Protein 5E9T (pdb70)

Sequence (1870 aa):
STVYNINLGIGWASSGVEYAQAYRAQILRRIQQPAKFIFDILADNIQHLTENIGFLDEEIIWLYNYFTDIKIAPTTVTLDQVLAQVAGQPERSEKEGKIVRYFYPQDDQFITCYLRQEDQDFVEHVEYVSRGRLIRKDYFSYVRYASEYFAPHNDAATLYQRRFYHEDGSVAYDLIEDGQEKLYRFPDRIFYSKAELVRYFLQCLQLQADDVVILDRETGIGQVVFEESQKAKLGVVVHAEHFSENASSDDYILWNNFYDYQFTNADKVDFFIVATEAQKRILEQQFQHYSDKQPQIATIPVGSLDQLTYPKEPRKPYSITASRLATEKHIDWLVAATVQAHAQLPELTLDIYGKGSEEDKLRRRIEEAGAQDYIRLKGHADLSQIYAGYELYLTASTSEGFGLTLEAVGSGLPLIGFDVRYGNQTFIDDGKNGYLLPVSSNHVEDQIIAAFVEKIIALFSQGRQQESQHSYQVAENYLTSRVEAAWTQLLKEVRDDIQLFDYYNQETQDLHDSLLAAGYACPTIVIEANGFLPDDISPYTYFLGDEEGVDHPLFFNQVPVPPFWEITGDHQVARVSDGEERARIHYASQARGRLVKQVDWLDKKGQLRLSERYNKQGRCFAKTAYKSGQEAFNTTYYSTDGQERIVENHVTGDIILTLDQEPLRIFKSRVDFIRFFLERLDLDLDHILFNSLAYSFLVSHSLTGRAGQDILFWQEPLYDELPGNQLILDNSQLRTQTIVIPDLATYEKASLAAADQQQKFLHLGYHYDFKRDNYLRKDALILTHSDQIEGLDTLVQSLPQLVFRIAALTESPKLLSLSYKNVVLYQNASLKQIEQLYLESDIYLDINHGGQVLQAVRKAFENNLLILGFEQTLHDRHYIAQQHIFDSSQPAQLASILEEALCGVEQRSALQAQGRHANDVPVSLYQETLQSLLGGSTVYNINLGIGWASSGVEYAQAYRAQILRRIQQPAKFIFDILADNIQHLTENIGFLDEEIIWLYNYFTDIKIAPTTVTLDQVLAQVAGQPERSEKEGKIVRYFYPQDDQFITCYLRQEDQDFVEHVEYVSRGRLIRKDYFSYVRYASEYFAPHNDAATLYQRRFYHEDGSVAYDLIEDGQEKLYRFPDRIFYSKAELVRYFLQCLQLQADDVVILDRETGIGQVVFEESQKAKLGVVVHAEHFSENASSDDYILWNNFYDYQFTNADKVDFFIVATEAQKRILEQQFQHYSDKQPQIATIPVGSLDQLTYPKEPRKPYSITASRLATEKHIDWLVAATVQAHAQLPELTLDIYGKGSEEDKLRRRIEEAGAQDYIRLKGHADLSQIYAGYELYLTASTSEGFGLTLEAVGSGLPLIGFDVRYGNQTFIDDGKNGYLLPVSSNHVEDQIIAAFVEKIIALFSQGRQQESQHSYQVAENYLTSRVEAAWTQLLKEVRDDIQLFDYYNQETQDLHDSLLAAGYACPTIVIEANGFLPDDISPYTYFLGDEEGVDHPLFFNQVPVPPFWEITGDHQVARVSDGEERARIHYASQARGRLVKQVDWLDKKGQLRLSERYNKQGRCFAKTAYKSGQEAFNTTYYSTDGQERIVENHVTGDIILTLDQEPLRIFKSRVDFIRFFLERLDLDLDHILFNSLAYSFLVSHSLTGRAGQDILFWQEPLYDELPGNQLILDNSQLRTQTIVIPDLATYEKASLAAADQQQKFLHLGYHYDFKRDNYLRKDALILTHSDQIEGLDTLVQSLPQLVFRIAALTESPKLLSLSYKNVVLYQNASLKQIEQLYLESDIYLDINHGGQVLQAVRKAFENNLLILGFEQTLHDRHYIAQQHIFDSSQPAQLASILEEALCGVEQRSALQAQGRHANDVPVSLYQETLQSLL

Structure (mmCIF, N/CA/C/O backbone):
data_5E9T
#
_entry.id   5E9T
#
_cell.length_a   155.930
_cell.length_b   196.410
_cell.length_c   220.860
_cell.angle_alpha   90.000
_cell.angle_beta   90.000
_cell.angle_gamma   90.000
#
_symmetry.space_group_name_H-M   'I 2 2 2'
#
loop_
_entity.id
_entity.type
_entity.pdbx_description
1 polymer 'Glycosyltransferase Gtf1'
2 polymer 'Glycosyltransferase-stabilizing protein Gtf2'
3 non-polymer 'MAGNESIUM ION'
4 water water
#
loop_
_atom_site.group_PDB
_atom_site.id
_atom_site.type_symbol
_atom_site.label_atom_id
_atom_site.label_alt_id
_atom_site.label_comp_id
_atom_site.label_asym_id
_atom_site.label_entity_id
_atom_site.label_seq_id
_atom_site.pdbx_PDB_ins_code
_atom_site.Cartn_x
_atom_site.Cartn_y
_atom_site.Cartn_z
_atom_site.occupancy
_atom_site.B_iso_or_equiv
_atom_site.auth_seq_id
_atom_site.auth_comp_id
_atom_site.auth_asym_id
_atom_site.auth_atom_id
_atom_site.pdbx_PDB_model_num
ATOM 1 N N . SER A 1 1 ? -1.818 53.155 100.755 1.00 62.28 1 SER A N 1
ATOM 2 C CA . SER A 1 1 ? -0.768 53.004 99.752 1.00 63.59 1 SER A CA 1
ATOM 3 C C . SER A 1 1 ? -0.370 54.359 99.182 1.00 64.72 1 SER A C 1
ATOM 4 O O . SER A 1 1 ? -1.228 55.199 98.914 1.00 66.13 1 SER A O 1
ATOM 7 N N . THR A 1 2 ? 0.934 54.577 99.004 1.00 64.41 2 THR A N 1
ATOM 8 C CA . THR A 1 2 ? 1.446 55.864 98.556 1.00 55.94 2 THR A CA 1
ATOM 9 C C . THR A 1 2 ? 2.465 55.675 97.437 1.00 47.76 2 THR A C 1
ATOM 10 O O . THR A 1 2 ? 3.051 54.602 97.268 1.00 42.92 2 THR A O 1
ATOM 14 N N . VAL A 1 3 ? 2.665 56.747 96.674 1.00 42.01 3 VAL A N 1
ATOM 15 C CA . VAL A 1 3 ? 3.684 56.813 95.631 1.00 38.91 3 VAL A CA 1
ATOM 16 C C . VAL A 1 3 ? 4.844 57.649 96.156 1.00 35.13 3 VAL A C 1
ATOM 17 O O . VAL A 1 3 ? 4.654 58.803 96.561 1.00 34.19 3 VAL A O 1
ATOM 21 N N . TYR A 1 4 ? 6.043 57.075 96.156 1.00 32.19 4 TYR A N 1
ATOM 22 C CA . TYR A 1 4 ? 7.246 57.775 96.590 1.00 31.18 4 TYR A CA 1
ATOM 23 C C . TYR A 1 4 ? 8.068 58.155 95.366 1.00 38.52 4 TYR A C 1
ATOM 24 O O . TYR A 1 4 ? 8.526 57.279 94.624 1.00 46.82 4 TYR A O 1
ATOM 33 N N . ASN A 1 5 ? 8.249 59.455 95.159 1.00 32.83 5 ASN A N 1
ATOM 34 C CA . ASN A 1 5 ? 9.097 59.968 94.094 1.00 32.17 5 ASN A CA 1
ATOM 35 C C . ASN A 1 5 ? 10.436 60.381 94.689 1.00 28.97 5 ASN A C 1
ATOM 36 O O . ASN A 1 5 ? 10.481 61.126 95.674 1.00 33.39 5 ASN A O 1
ATOM 41 N N . ILE A 1 6 ? 11.520 59.889 94.099 1.00 21.40 6 ILE A N 1
ATOM 42 C CA . ILE A 1 6 ? 12.858 60.056 94.650 1.00 19.57 6 ILE A CA 1
ATOM 43 C C . ILE A 1 6 ? 13.666 60.938 93.710 1.00 22.62 6 ILE A C 1
ATOM 44 O O . ILE A 1 6 ? 13.812 60.628 92.521 1.00 24.87 6 ILE A O 1
ATOM 49 N N . ASN A 1 7 ? 14.192 62.035 94.246 1.00 20.42 7 ASN A N 1
ATOM 50 C CA . ASN A 1 7 ? 15.043 62.961 93.516 1.00 20.52 7 ASN A CA 1
ATOM 51 C C . ASN A 1 7 ? 16.259 63.278 94.376 1.00 16.57 7 ASN A C 1
ATOM 52 O O . ASN A 1 7 ? 16.320 62.924 95.556 1.00 22.54 7 ASN A O 1
ATOM 57 N N . LEU A 1 8 ? 17.250 63.936 93.775 1.00 11.11 8 LEU A N 1
ATOM 58 C CA . LEU A 1 8 ? 18.431 64.320 94.536 1.00 14.19 8 LEU A CA 1
ATOM 59 C C . LEU A 1 8 ? 18.317 65.748 95.060 1.00 20.68 8 LEU A C 1
ATOM 60 O O . LEU A 1 8 ? 18.077 65.955 96.253 1.00 23.28 8 LEU A O 1
ATOM 65 N N . GLY A 1 9 ? 18.477 66.739 94.182 1.00 22.60 9 GLY A N 1
ATOM 66 C CA . GLY A 1 9 ? 18.497 68.129 94.573 1.00 23.68 9 GLY A CA 1
ATOM 67 C C . GLY A 1 9 ? 17.274 68.925 94.141 1.00 25.41 9 GLY A C 1
ATOM 68 O O . GLY A 1 9 ? 16.370 68.441 93.463 1.00 32.87 9 GLY A O 1
ATOM 69 N N . ILE A 1 10 ? 17.269 70.186 94.573 1.00 21.92 10 ILE A N 1
ATOM 70 C CA . ILE A 1 10 ? 16.326 71.187 94.084 1.00 20.04 10 ILE A CA 1
ATOM 71 C C . ILE A 1 10 ? 16.931 72.554 94.374 1.00 27.52 10 ILE A C 1
ATOM 72 O O . ILE A 1 10 ? 17.775 72.700 95.260 1.00 38.76 10 ILE A O 1
ATOM 77 N N . GLY A 1 11 ? 16.488 73.568 93.635 1.00 24.20 11 GLY A N 1
ATOM 78 C CA . GLY A 1 11 ? 17.028 74.904 93.794 1.00 24.55 11 GLY A CA 1
ATOM 79 C C . GLY A 1 11 ? 16.076 75.992 93.345 1.00 29.99 11 GLY A C 1
ATOM 80 O O . GLY A 1 11 ? 14.907 75.723 93.055 1.00 30.45 11 GLY A O 1
ATOM 81 N N . TRP A 1 12 ? 16.554 77.237 93.314 1.00 35.33 12 TRP A N 1
ATOM 82 C CA . TRP A 1 12 ? 15.731 78.326 92.796 1.00 42.95 12 TRP A CA 1
ATOM 83 C C . TRP A 1 12 ? 15.647 78.263 91.278 1.00 49.15 12 TRP A C 1
ATOM 84 O O . TRP A 1 12 ? 14.559 78.354 90.697 1.00 47.99 12 TRP A O 1
ATOM 95 N N . ALA A 1 13 ? 16.792 78.084 90.624 1.00 52.00 13 ALA A N 1
ATOM 96 C CA . ALA A 1 13 ? 16.892 77.917 89.182 1.00 47.01 13 ALA A CA 1
ATOM 97 C C . ALA A 1 13 ? 16.629 76.486 88.756 1.00 51.96 13 ALA A C 1
ATOM 98 O O . ALA A 1 13 ? 16.823 76.153 87.583 1.00 58.23 13 ALA A O 1
ATOM 100 N N . SER A 1 14 ? 16.229 75.642 89.707 1.00 54.58 14 SER A N 1
ATOM 101 C CA . SER A 1 14 ? 15.918 74.246 89.442 1.00 56.00 14 SER A CA 1
ATOM 102 C C . SER A 1 14 ? 14.994 74.125 88.240 1.00 59.01 14 SER A C 1
ATOM 103 O O . SER A 1 14 ? 14.076 74.928 88.072 1.00 68.08 14 SER A O 1
ATOM 106 N N . SER A 1 15 ? 15.264 73.146 87.379 1.00 54.60 15 SER A N 1
ATOM 107 C CA . SER A 1 15 ? 14.436 72.925 86.196 1.00 57.63 15 SER A CA 1
ATOM 108 C C . SER A 1 15 ? 14.692 71.519 85.666 1.00 48.25 15 SER A C 1
ATOM 109 O O . SER A 1 15 ? 15.560 70.791 86.160 1.00 36.30 15 SER A O 1
ATOM 112 N N . GLY A 1 16 ? 13.973 71.175 84.596 1.00 53.00 16 GLY A N 1
ATOM 113 C CA . GLY A 1 16 ? 13.971 69.821 84.086 1.00 47.51 16 GLY A CA 1
ATOM 114 C C . GLY A 1 16 ? 13.232 68.854 84.985 1.00 40.20 16 GLY A C 1
ATOM 115 O O . GLY A 1 16 ? 12.013 68.948 85.157 1.00 43.83 16 GLY A O 1
ATOM 116 N N . VAL A 1 17 ? 13.979 67.878 85.503 1.00 34.64 17 VAL A N 1
ATOM 117 C CA . VAL A 1 17 ? 13.440 66.826 86.363 1.00 30.10 17 VAL A CA 1
ATOM 118 C C . VAL A 1 17 ? 12.520 67.394 87.441 1.00 27.55 17 VAL A C 1
ATOM 119 O O . VAL A 1 17 ? 11.487 66.797 87.770 1.00 29.87 17 VAL A O 1
ATOM 123 N N . GLU A 1 18 ? 12.867 68.555 88.007 1.00 29.09 18 GLU A N 1
ATOM 124 C CA . GLU A 1 18 ? 12.111 69.051 89.154 1.00 31.03 18 GLU A CA 1
ATOM 125 C C . GLU A 1 18 ? 10.753 69.614 88.742 1.00 38.49 18 GLU A C 1
ATOM 126 O O . GLU A 1 18 ? 9.744 69.352 89.408 1.00 30.31 18 GLU A O 1
ATOM 132 N N . TYR A 1 19 ? 10.699 70.395 87.656 1.00 45.05 19 TYR A N 1
ATOM 133 C CA . TYR A 1 19 ? 9.404 70.877 87.181 1.00 44.62 19 TYR A CA 1
ATOM 134 C C . TYR A 1 19 ? 8.514 69.726 86.734 1.00 42.44 19 TYR A C 1
ATOM 135 O O . TYR A 1 19 ? 7.289 69.788 86.895 1.00 44.44 19 TYR A O 1
ATOM 144 N N . ALA A 1 20 ? 9.110 68.670 86.177 1.00 38.63 20 ALA A N 1
ATOM 145 C CA . ALA A 1 20 ? 8.346 67.468 85.870 1.00 34.64 20 ALA A CA 1
ATOM 146 C C . ALA A 1 20 ? 7.741 66.875 87.135 1.00 34.45 20 ALA A C 1
ATOM 147 O O . ALA A 1 20 ? 6.555 66.527 87.168 1.00 34.90 20 ALA A O 1
ATOM 149 N N . GLN A 1 21 ? 8.546 66.765 88.198 1.00 29.27 21 GLN A N 1
ATOM 150 C CA . GLN A 1 21 ? 8.047 66.223 89.458 1.00 28.97 21 GLN A CA 1
ATOM 151 C C . GLN A 1 21 ? 6.935 67.088 90.036 1.00 29.86 21 GLN A C 1
ATOM 152 O O . GLN A 1 21 ? 5.973 66.570 90.618 1.00 28.93 21 GLN A O 1
ATOM 158 N N . ALA A 1 22 ? 7.058 68.409 89.900 1.00 29.31 22 ALA A N 1
ATOM 159 C CA . ALA A 1 22 ? 6.082 69.305 90.507 1.00 33.36 22 ALA A CA 1
ATOM 160 C C . ALA A 1 22 ? 4.693 69.067 89.937 1.00 47.54 22 ALA A C 1
ATOM 161 O O . ALA A 1 22 ? 3.699 69.065 90.673 1.00 50.56 22 ALA A O 1
ATOM 163 N N . TYR A 1 23 ? 4.605 68.860 88.625 1.00 55.81 23 TYR A N 1
ATOM 164 C CA . TYR A 1 23 ? 3.301 68.707 87.999 1.00 62.93 23 TYR A CA 1
ATOM 165 C C . TYR A 1 23 ? 2.760 67.294 88.194 1.00 54.76 23 TYR A C 1
ATOM 166 O O . TYR A 1 23 ? 1.547 67.101 88.319 1.00 63.51 23 TYR A O 1
ATOM 175 N N . ARG A 1 24 ? 3.646 66.297 88.246 1.00 41.25 24 ARG A N 1
ATOM 176 C CA . ARG A 1 24 ? 3.241 64.972 88.704 1.00 31.55 24 ARG A CA 1
ATOM 177 C C . ARG A 1 24 ? 2.592 65.041 90.079 1.00 36.32 24 ARG A C 1
ATOM 178 O O . ARG A 1 24 ? 1.671 64.272 90.372 1.00 41.64 24 ARG A O 1
ATOM 186 N N . ALA A 1 25 ? 3.054 65.959 90.931 1.00 34.06 25 ALA A N 1
ATOM 187 C CA . ALA A 1 25 ? 2.383 66.189 92.204 1.00 34.90 25 ALA A CA 1
ATOM 188 C C . ALA A 1 25 ? 0.987 66.757 91.988 1.00 41.09 25 ALA A C 1
ATOM 189 O O . ALA A 1 25 ? 0.012 66.267 92.568 1.00 41.32 25 ALA A O 1
ATOM 191 N N . GLN A 1 26 ? 0.874 67.792 91.148 1.00 49.61 26 GLN A N 1
ATOM 192 C CA . GLN A 1 26 ? -0.430 68.389 90.870 1.00 56.04 26 GLN A CA 1
ATOM 193 C C . GLN A 1 26 ? -1.400 67.363 90.296 1.00 58.50 26 GLN A C 1
ATOM 194 O O . GLN A 1 26 ? -2.577 67.331 90.677 1.00 63.04 26 GLN A O 1
ATOM 200 N N . ILE A 1 27 ? -0.926 66.517 89.375 1.00 53.18 27 ILE A N 1
ATOM 201 C CA . ILE A 1 27 ? -1.775 65.463 88.824 1.00 51.45 27 ILE A CA 1
ATOM 202 C C . ILE A 1 27 ? -2.195 64.494 89.914 1.00 51.42 27 ILE A C 1
ATOM 203 O O . ILE A 1 27 ? -3.382 64.185 90.075 1.00 53.97 27 ILE A O 1
ATOM 208 N N . LEU A 1 28 ? -1.217 63.964 90.651 1.00 48.41 28 LEU A N 1
ATOM 209 C CA . LEU A 1 28 ? -1.506 62.946 91.649 1.00 48.47 28 LEU A CA 1
ATOM 210 C C . LEU A 1 28 ? -2.457 63.449 92.726 1.00 54.77 28 LEU A C 1
ATOM 211 O O . LEU A 1 28 ? -3.116 62.634 93.381 1.00 58.23 28 LEU A O 1
ATOM 216 N N . ARG A 1 29 ? -2.555 64.766 92.918 1.00 58.04 29 ARG A N 1
ATOM 217 C CA . ARG A 1 29 ? -3.494 65.299 93.900 1.00 61.84 29 ARG A CA 1
ATOM 218 C C . ARG A 1 29 ? -4.936 65.059 93.470 1.00 64.13 29 ARG A C 1
ATOM 219 O O . ARG A 1 29 ? -5.731 64.481 94.220 1.00 69.34 29 ARG A O 1
ATOM 227 N N . ARG A 1 30 ? -5.293 65.503 92.261 1.00 65.08 30 ARG A N 1
ATOM 228 C CA . ARG A 1 30 ? -6.668 65.358 91.787 1.00 67.00 30 ARG A CA 1
ATOM 229 C C . ARG A 1 30 ? -7.089 63.897 91.742 1.00 67.28 30 ARG A C 1
ATOM 230 O O . ARG A 1 30 ? -8.233 63.561 92.069 1.00 72.21 30 ARG A O 1
ATOM 238 N N . ILE A 1 31 ? -6.180 63.016 91.326 1.00 65.07 31 ILE A N 1
ATOM 239 C CA . ILE A 1 31 ? -6.437 61.586 91.329 1.00 64.29 31 ILE A CA 1
ATOM 240 C C . ILE A 1 31 ? -6.618 61.041 92.738 1.00 68.31 31 ILE A C 1
ATOM 241 O O . ILE A 1 31 ? -7.114 59.922 92.907 1.00 72.79 31 ILE A O 1
ATOM 246 N N . GLN A 1 32 ? -6.252 61.824 93.755 1.00 66.54 32 GLN A N 1
ATOM 247 C CA . GLN A 1 32 ? -6.317 61.406 95.155 1.00 64.01 32 GLN A CA 1
ATOM 248 C C . GLN A 1 32 ? -5.426 60.197 95.420 1.00 63.20 32 GLN A C 1
ATOM 249 O O . GLN A 1 32 ? -5.704 59.386 96.306 1.00 67.61 32 GLN A O 1
ATOM 255 N N . GLN A 1 33 ? -4.346 60.069 94.651 1.00 59.73 33 GLN A N 1
ATOM 256 C CA . GLN A 1 33 ? -3.329 59.068 94.933 1.00 60.58 33 GLN A CA 1
ATOM 257 C C . GLN A 1 33 ? -2.263 59.731 95.794 1.00 57.82 33 GLN A C 1
ATOM 258 O O . GLN A 1 33 ? -1.480 60.543 95.274 1.00 59.13 33 GLN A O 1
ATOM 264 N N . PRO A 1 34 ? -2.190 59.430 97.091 1.00 50.36 34 PRO A N 1
ATOM 265 C CA . PRO A 1 34 ? -1.291 60.187 97.971 1.00 48.54 34 PRO A CA 1
ATOM 266 C C . PRO A 1 34 ? 0.167 59.920 97.640 1.00 44.88 34 PRO A C 1
ATOM 267 O O . PRO A 1 34 ? 0.580 58.777 97.431 1.00 47.13 34 PRO A O 1
ATOM 271 N N . ALA A 1 35 ? 0.950 60.993 97.595 1.00 40.16 35 ALA A N 1
ATOM 272 C CA . ALA A 1 35 ? 2.336 60.908 97.169 1.00 41.52 35 ALA A CA 1
ATOM 273 C C . ALA A 1 35 ? 3.238 61.691 98.109 1.00 40.22 35 ALA A C 1
ATOM 274 O O . ALA A 1 35 ? 2.830 62.686 98.714 1.00 44.75 35 ALA A O 1
ATOM 276 N N . LYS A 1 36 ? 4.473 61.218 98.224 1.00 36.57 36 LYS A N 1
ATOM 277 C CA . LYS A 1 36 ? 5.545 61.927 98.901 1.00 35.50 36 LYS A CA 1
ATOM 278 C C . LYS A 1 36 ? 6.688 62.115 97.915 1.00 30.07 36 LYS A C 1
ATOM 279 O O . LYS A 1 36 ? 6.962 61.232 97.094 1.00 29.74 36 LYS A O 1
ATOM 285 N N . PHE A 1 37 ? 7.345 63.269 97.983 1.00 28.01 37 PHE A N 1
ATOM 286 C CA . PHE A 1 37 ? 8.442 63.597 97.079 1.00 31.72 37 PHE A CA 1
ATOM 287 C C . PHE A 1 37 ? 9.720 63.720 97.898 1.00 35.66 37 PHE A C 1
ATOM 288 O O . PHE A 1 37 ? 9.847 64.618 98.738 1.00 36.89 37 PHE A O 1
ATOM 296 N N . ILE A 1 38 ? 10.662 62.815 97.641 1.00 33.99 38 ILE A N 1
ATOM 297 C CA . ILE A 1 38 ? 11.845 62.617 98.470 1.00 32.92 38 ILE A CA 1
ATOM 298 C C . ILE A 1 38 ? 13.044 63.290 97.815 1.00 27.56 38 ILE A C 1
ATOM 299 O O . ILE A 1 38 ? 13.246 63.179 96.598 1.00 32.82 38 ILE A O 1
ATOM 304 N N . PHE A 1 39 ? 13.841 63.992 98.620 1.00 23.98 39 PHE A N 1
ATOM 305 C CA . PHE A 1 39 ? 15.067 64.642 98.166 1.00 18.49 39 PHE A CA 1
ATOM 306 C C . PHE A 1 39 ? 16.226 64.149 99.019 1.00 15.57 39 PHE A C 1
ATOM 307 O O . PHE A 1 39 ? 16.190 64.269 100.248 1.00 17.96 39 PHE A O 1
ATOM 323 N N . ASP A 1 41 ? 19.567 65.093 98.688 1.00 18.70 41 ASP A N 1
ATOM 324 C CA . ASP A 1 41 ? 20.722 65.968 98.813 1.00 26.15 41 ASP A CA 1
ATOM 325 C C . ASP A 1 41 ? 20.694 66.714 100.143 1.00 23.15 41 ASP A C 1
ATOM 326 O O . ASP A 1 41 ? 19.644 66.910 100.760 1.00 23.56 41 ASP A O 1
ATOM 339 N N . ILE A 1 43 ? 20.720 70.003 101.689 1.00 17.79 43 ILE A N 1
ATOM 340 C CA . ILE A 1 43 ? 20.405 71.358 101.248 1.00 21.66 43 ILE A CA 1
ATOM 341 C C . ILE A 1 43 ? 20.281 72.228 102.492 1.00 28.31 43 ILE A C 1
ATOM 342 O O . ILE A 1 43 ? 19.241 72.220 103.162 1.00 38.03 43 ILE A O 1
ATOM 347 N N . LEU A 1 44 ? 21.337 72.981 102.816 1.00 28.36 44 LEU A N 1
ATOM 348 C CA . LEU A 1 44 ? 21.250 73.986 103.866 1.00 25.79 44 LEU A CA 1
ATOM 349 C C . LEU A 1 44 ? 21.247 75.437 103.397 1.00 29.33 44 LEU A C 1
ATOM 350 O O . LEU A 1 44 ? 20.832 76.308 104.169 1.00 27.65 44 LEU A O 1
ATOM 355 N N . ALA A 1 45 ? 21.657 75.723 102.158 1.00 32.17 45 ALA A N 1
ATOM 356 C CA . ALA A 1 45 ? 21.876 77.118 101.779 1.00 26.56 45 ALA A CA 1
ATOM 357 C C . ALA A 1 45 ? 20.561 77.864 101.646 1.00 26.24 45 ALA A C 1
ATOM 358 O O . ALA A 1 45 ? 20.516 79.088 101.815 1.00 33.35 45 ALA A O 1
ATOM 360 N N . ASP A 1 46 ? 19.494 77.144 101.333 1.00 30.23 46 ASP A N 1
ATOM 361 C CA . ASP A 1 46 ? 18.136 77.637 101.437 1.00 28.11 46 ASP A CA 1
ATOM 362 C C . ASP A 1 46 ? 17.324 76.617 102.215 1.00 27.34 46 ASP A C 1
ATOM 363 O O . ASP A 1 46 ? 17.611 75.419 102.175 1.00 31.17 46 ASP A O 1
ATOM 368 N N . ASN A 1 47 ? 16.328 77.102 102.945 1.00 28.61 47 ASN A N 1
ATOM 369 C CA . ASN A 1 47 ? 15.361 76.199 103.549 1.00 29.94 47 ASN A CA 1
ATOM 370 C C . ASN A 1 47 ? 14.700 75.391 102.442 1.00 24.54 47 ASN A C 1
ATOM 371 O O . ASN A 1 47 ? 14.161 75.963 101.489 1.00 30.54 47 ASN A O 1
ATOM 376 N N . ILE A 1 48 ? 14.755 74.061 102.554 1.00 19.98 48 ILE A N 1
ATOM 377 C CA . ILE A 1 48 ? 14.253 73.229 101.465 1.00 20.89 48 ILE A CA 1
ATOM 378 C C . ILE A 1 48 ? 12.776 73.494 101.232 1.00 24.87 48 ILE A C 1
ATOM 379 O O . ILE A 1 48 ? 12.270 73.306 100.119 1.00 33.25 48 ILE A O 1
ATOM 384 N N . GLN A 1 49 ? 12.065 73.953 102.264 1.00 22.58 49 GLN A N 1
ATOM 385 C CA . GLN A 1 49 ? 10.662 74.306 102.094 1.00 22.27 49 GLN A CA 1
ATOM 386 C C . GLN A 1 49 ? 10.508 75.463 101.116 1.00 26.19 49 GLN A C 1
ATOM 387 O O . GLN A 1 49 ? 9.617 75.446 100.258 1.00 29.59 49 GLN A O 1
ATOM 393 N N . HIS A 1 50 ? 11.374 76.476 101.226 1.00 26.17 50 HIS A N 1
ATOM 394 C CA . HIS A 1 50 ? 11.298 77.618 100.320 1.00 31.49 50 HIS A CA 1
ATOM 395 C C . HIS A 1 50 ? 11.463 77.182 98.870 1.00 35.16 50 HIS A C 1
ATOM 396 O O . HIS A 1 50 ? 10.831 77.743 97.967 1.00 37.51 50 HIS A O 1
ATOM 403 N N . LEU A 1 51 ? 12.309 76.177 98.629 1.00 32.31 51 LEU A N 1
ATOM 404 C CA . LEU A 1 51 ? 12.536 75.712 97.266 1.00 23.20 51 LEU A CA 1
ATOM 405 C C . LEU A 1 51 ? 11.356 74.894 96.757 1.00 24.19 51 LEU A C 1
ATOM 406 O O . LEU A 1 51 ? 10.915 75.077 95.616 1.00 27.51 51 LEU A O 1
ATOM 411 N N . THR A 1 52 ? 10.826 73.995 97.590 1.00 22.41 52 THR A N 1
ATOM 412 C CA . THR A 1 52 ? 9.718 73.148 97.158 1.00 26.29 52 THR A CA 1
ATOM 413 C C . THR A 1 52 ? 8.448 73.961 96.939 1.00 35.72 52 THR A C 1
ATOM 414 O O . THR A 1 52 ? 7.710 73.724 95.975 1.00 36.45 52 THR A O 1
ATOM 418 N N . GLU A 1 53 ? 8.170 74.917 97.828 1.00 38.43 53 GLU A N 1
ATOM 419 C CA . GLU A 1 53 ? 7.008 75.780 97.642 1.00 42.60 53 GLU A CA 1
ATOM 420 C C . GLU A 1 53 ? 7.160 76.663 96.411 1.00 40.79 53 GLU A C 1
ATOM 421 O O . GLU A 1 53 ? 6.164 76.974 95.745 1.00 43.24 53 GLU A O 1
ATOM 427 N N . ASN A 1 54 ? 8.391 77.061 96.086 1.00 32.20 54 ASN A N 1
ATOM 428 C CA . ASN A 1 54 ? 8.613 77.881 94.902 1.00 33.10 54 ASN A CA 1
ATOM 429 C C . ASN A 1 54 ? 8.188 77.159 93.632 1.00 34.44 54 ASN A C 1
ATOM 430 O O . ASN A 1 54 ? 7.769 77.801 92.663 1.00 37.71 54 ASN A O 1
ATOM 435 N N . ILE A 1 55 ? 8.301 75.829 93.610 1.00 35.77 55 ILE A N 1
ATOM 436 C CA . ILE A 1 55 ? 7.961 75.048 92.429 1.00 38.72 55 ILE A CA 1
ATOM 437 C C . ILE A 1 55 ? 6.560 74.449 92.498 1.00 39.86 55 ILE A C 1
ATOM 438 O O . ILE A 1 55 ? 6.106 73.848 91.513 1.00 45.21 55 ILE A O 1
ATOM 443 N N . GLY A 1 56 ? 5.842 74.627 93.609 1.00 37.75 56 GLY A N 1
ATOM 444 C CA . GLY A 1 56 ? 4.452 74.215 93.696 1.00 42.09 56 GLY A CA 1
ATOM 445 C C . GLY A 1 56 ? 4.123 73.052 94.617 1.00 48.84 56 GLY A C 1
ATOM 446 O O . GLY A 1 56 ? 2.933 72.744 94.766 1.00 59.22 56 GLY A O 1
ATOM 447 N N . PHE A 1 57 ? 5.101 72.383 95.228 1.00 39.13 57 PHE A N 1
ATOM 448 C CA . PHE A 1 57 ? 4.757 71.322 96.168 1.00 34.29 57 PHE A CA 1
ATOM 449 C C . PHE A 1 57 ? 4.066 71.886 97.408 1.00 41.80 57 PHE A C 1
ATOM 450 O O . PHE A 1 57 ? 4.191 73.067 97.745 1.00 47.59 57 PHE A O 1
ATOM 458 N N . LEU A 1 58 ? 3.328 71.016 98.092 1.00 44.97 58 LEU A N 1
ATOM 459 C CA . LEU A 1 58 ? 2.826 71.302 99.428 1.00 43.22 58 LEU A CA 1
ATOM 460 C C . LEU A 1 58 ? 3.795 70.730 100.454 1.00 43.62 58 LEU A C 1
ATOM 461 O O . LEU A 1 58 ? 4.398 69.676 100.231 1.00 40.97 58 LEU A O 1
ATOM 466 N N . ASP A 1 59 ? 3.957 71.439 101.574 1.00 46.74 59 ASP A N 1
ATOM 467 C CA . ASP A 1 59 ? 4.888 70.981 102.602 1.00 49.92 59 ASP A CA 1
ATOM 468 C C . ASP A 1 59 ? 4.531 69.588 103.099 1.00 49.73 59 ASP A C 1
ATOM 469 O O . ASP A 1 59 ? 5.420 68.812 103.470 1.00 48.80 59 ASP A O 1
ATOM 474 N N . GLU A 1 60 ? 3.242 69.247 103.100 1.00 47.95 60 GLU A N 1
ATOM 475 C CA . GLU A 1 60 ? 2.805 67.906 103.462 1.00 51.87 60 GLU A CA 1
ATOM 476 C C . GLU A 1 60 ? 3.262 66.844 102.467 1.00 48.32 60 GLU A C 1
ATOM 477 O O . GLU A 1 60 ? 3.159 65.651 102.773 1.00 52.25 60 GLU A O 1
ATOM 483 N N . GLU A 1 61 ? 3.740 67.240 101.286 1.00 39.01 61 GLU A N 1
ATOM 484 C CA . GLU A 1 61 ? 4.214 66.301 100.278 1.00 35.99 61 GLU A CA 1
ATOM 485 C C . GLU A 1 61 ? 5.718 66.051 100.318 1.00 35.23 61 GLU A C 1
ATOM 486 O O . GLU A 1 61 ? 6.191 65.138 99.632 1.00 36.70 61 GLU A O 1
ATOM 492 N N . ILE A 1 62 ? 6.478 66.818 101.094 1.00 30.92 62 ILE A N 1
ATOM 493 C CA . ILE A 1 62 ? 7.936 66.821 101.000 1.00 28.02 62 ILE A CA 1
ATOM 494 C C . ILE A 1 62 ? 8.523 65.892 102.052 1.00 30.25 62 ILE A C 1
ATOM 495 O O . ILE A 1 62 ? 8.158 65.963 103.231 1.00 41.15 62 ILE A O 1
ATOM 500 N N . ILE A 1 63 ? 9.435 65.024 101.625 1.00 20.79 63 ILE A N 1
ATOM 501 C CA . ILE A 1 63 ? 10.269 64.238 102.525 1.00 23.11 63 ILE A CA 1
ATOM 502 C C . ILE A 1 63 ? 11.715 64.589 102.210 1.00 27.07 63 ILE A C 1
ATOM 503 O O . ILE A 1 63 ? 12.218 64.262 101.128 1.00 31.65 63 ILE A O 1
ATOM 508 N N . TRP A 1 64 ? 12.383 65.256 103.143 1.00 23.16 64 TRP A N 1
ATOM 509 C CA . TRP A 1 64 ? 13.808 65.522 103.027 1.00 15.54 64 TRP A CA 1
ATOM 510 C C . TRP A 1 64 ? 14.563 64.483 103.844 1.00 13.70 64 TRP A C 1
ATOM 511 O O . TRP A 1 64 ? 14.247 64.263 105.020 1.00 9.20 64 TRP A O 1
ATOM 522 N N . LEU A 1 65 ? 15.558 63.852 103.215 1.00 17.50 65 LEU A N 1
ATOM 523 C CA . LEU A 1 65 ? 16.268 62.737 103.833 1.00 12.71 65 LEU A CA 1
ATOM 524 C C . LEU A 1 65 ? 16.745 63.075 105.239 1.00 11.45 65 LEU A C 1
ATOM 525 O O . LEU A 1 65 ? 16.478 62.339 106.195 1.00 14.11 65 LEU A O 1
ATOM 530 N N . TYR A 1 66 ? 17.451 64.193 105.384 1.00 9.04 66 TYR A N 1
ATOM 531 C CA . TYR A 1 66 ? 18.093 64.488 106.656 1.00 12.52 66 TYR A CA 1
ATOM 532 C C . TYR A 1 66 ? 17.106 64.987 107.702 1.00 13.89 66 TYR A C 1
ATOM 533 O O . TYR A 1 66 ? 17.338 64.806 108.901 1.00 18.16 66 TYR A O 1
ATOM 542 N N . ASN A 1 67 ? 16.009 65.611 107.274 1.00 17.04 67 ASN A N 1
ATOM 543 C CA . ASN A 1 67 ? 14.974 66.016 108.217 1.00 16.76 67 ASN A CA 1
ATOM 544 C C . ASN A 1 67 ? 14.094 64.845 108.629 1.00 18.03 67 ASN A C 1
ATOM 545 O O . ASN A 1 67 ? 13.524 64.861 109.727 1.00 21.17 67 ASN A O 1
ATOM 550 N N . TYR A 1 68 ? 13.989 63.823 107.772 1.00 18.03 68 TYR A N 1
ATOM 551 C CA . TYR A 1 68 ? 13.078 62.709 108.022 1.00 22.83 68 TYR A CA 1
ATOM 552 C C . TYR A 1 68 ? 13.312 62.076 109.388 1.00 28.57 68 TYR A C 1
ATOM 553 O O . TYR A 1 68 ? 12.357 61.715 110.085 1.00 35.61 68 TYR A O 1
ATOM 562 N N . PHE A 1 69 ? 14.575 61.936 109.787 1.00 30.38 69 PHE A N 1
ATOM 563 C CA . PHE A 1 69 ? 14.896 61.284 111.049 1.00 32.08 69 PHE A CA 1
ATOM 564 C C . PHE A 1 69 ? 14.523 62.121 112.267 1.00 33.82 69 PHE A C 1
ATOM 565 O O . PHE A 1 69 ? 14.633 61.623 113.392 1.00 41.68 69 PHE A O 1
ATOM 573 N N . THR A 1 70 ? 14.095 63.364 112.082 1.00 29.56 70 THR A N 1
ATOM 574 C CA . THR A 1 70 ? 13.691 64.211 113.193 1.00 28.37 70 THR A CA 1
ATOM 575 C C . THR A 1 70 ? 12.170 64.310 113.264 1.00 33.68 70 THR A C 1
ATOM 576 O O . THR A 1 70 ? 11.445 63.805 112.405 1.00 43.55 70 THR A O 1
ATOM 580 N N . ASP A 1 71 ? 11.690 64.986 114.307 1.00 31.70 71 ASP A N 1
ATOM 581 C CA . ASP A 1 71 ? 10.269 65.258 114.480 1.00 31.24 71 ASP A CA 1
ATOM 582 C C . ASP A 1 71 ? 9.874 66.653 114.004 1.00 31.43 71 ASP A C 1
ATOM 583 O O . ASP A 1 71 ? 8.731 67.069 114.218 1.00 30.98 71 ASP A O 1
ATOM 588 N N . ILE A 1 72 ? 10.798 67.394 113.397 1.00 32.93 72 ILE A N 1
ATOM 589 C CA . ILE A 1 72 ? 10.527 68.752 112.936 1.00 30.01 72 ILE A CA 1
ATOM 590 C C . ILE A 1 72 ? 9.821 68.707 111.588 1.00 35.32 72 ILE A C 1
ATOM 591 O O . ILE A 1 72 ? 10.172 67.910 110.711 1.00 43.60 72 ILE A O 1
ATOM 596 N N . LYS A 1 73 ? 8.823 69.570 111.417 1.00 33.95 73 LYS A N 1
ATOM 597 C CA . LYS A 1 73 ? 8.071 69.635 110.173 1.00 32.91 73 LYS A CA 1
ATOM 598 C C . LYS A 1 73 ? 8.839 70.393 109.100 1.00 35.01 73 LYS A C 1
ATOM 599 O O . LYS A 1 73 ? 9.680 71.250 109.390 1.00 44.12 73 LYS A O 1
ATOM 605 N N . ILE A 1 74 ? 8.532 70.078 107.844 1.00 33.38 74 ILE A N 1
ATOM 606 C CA . ILE A 1 74 ? 8.963 70.943 106.755 1.00 30.28 74 ILE A CA 1
ATOM 607 C C . ILE A 1 74 ? 8.144 72.222 106.841 1.00 33.95 74 ILE A C 1
ATOM 608 O O . ILE A 1 74 ? 6.912 72.195 106.736 1.00 36.27 74 ILE A O 1
ATOM 613 N N . ALA A 1 75 ? 8.822 73.346 107.047 1.00 36.49 75 ALA A N 1
ATOM 614 C CA . ALA A 1 75 ? 8.139 74.608 107.287 1.00 34.18 75 ALA A CA 1
ATOM 615 C C . ALA A 1 75 ? 9.002 75.747 106.775 1.00 29.31 75 ALA A C 1
ATOM 616 O O . ALA A 1 75 ? 10.231 75.619 106.736 1.00 27.04 75 ALA A O 1
ATOM 618 N N . PRO A 1 76 ? 8.399 76.870 106.390 1.00 24.23 76 PRO A N 1
ATOM 619 C CA . PRO A 1 76 ? 9.196 78.042 106.017 1.00 23.41 76 PRO A CA 1
ATOM 620 C C . PRO A 1 76 ? 9.895 78.637 107.229 1.00 30.60 76 PRO A C 1
ATOM 621 O O . PRO A 1 76 ? 9.517 78.403 108.380 1.00 38.04 76 PRO A O 1
ATOM 625 N N . THR A 1 77 ? 10.926 79.433 106.955 1.00 26.60 77 THR A N 1
ATOM 626 C CA . THR A 1 77 ? 11.748 79.985 108.026 1.00 25.68 77 THR A CA 1
ATOM 627 C C . THR A 1 77 ? 11.020 81.176 108.634 1.00 29.38 77 THR A C 1
ATOM 628 O O . THR A 1 77 ? 10.864 82.215 107.983 1.00 30.39 77 THR A O 1
ATOM 632 N N . THR A 1 78 ? 10.557 81.022 109.877 1.00 30.88 78 THR A N 1
ATOM 633 C CA . THR A 1 78 ? 9.923 82.108 110.610 1.00 31.78 78 THR A CA 1
ATOM 634 C C . THR A 1 78 ? 10.747 82.689 111.755 1.00 31.73 78 THR A C 1
ATOM 635 O O . THR A 1 78 ? 10.324 83.691 112.342 1.00 34.94 78 THR A O 1
ATOM 639 N N . VAL A 1 79 ? 11.900 82.107 112.095 1.00 28.34 79 VAL A N 1
ATOM 640 C CA . VAL A 1 79 ? 12.685 82.641 113.203 1.00 30.36 79 VAL A CA 1
ATOM 641 C C . VAL A 1 79 ? 13.177 84.033 112.834 1.00 26.66 79 VAL A C 1
ATOM 642 O O . VAL A 1 79 ? 13.609 84.280 111.701 1.00 28.90 79 VAL A O 1
ATOM 646 N N . THR A 1 80 ? 13.114 84.957 113.791 1.00 27.53 80 THR A N 1
ATOM 647 C CA . THR A 1 80 ? 13.337 86.366 113.511 1.00 28.40 80 THR A CA 1
ATOM 648 C C . THR A 1 80 ? 14.588 86.872 114.214 1.00 29.58 80 THR A C 1
ATOM 649 O O . THR A 1 80 ? 15.069 86.283 115.186 1.00 35.00 80 THR A O 1
ATOM 653 N N . LEU A 1 81 ? 15.111 87.980 113.680 1.00 30.06 81 LEU A N 1
ATOM 654 C CA . LEU A 1 81 ? 16.273 88.640 114.264 1.00 31.72 81 LEU A CA 1
ATOM 655 C C . LEU A 1 81 ? 16.109 88.841 115.763 1.00 34.31 81 LEU A C 1
ATOM 656 O O . LEU A 1 81 ? 17.048 88.613 116.536 1.00 32.42 81 LEU A O 1
ATOM 661 N N . ASP A 1 82 ? 14.921 89.278 116.187 1.00 37.63 82 ASP A N 1
ATOM 662 C CA . ASP A 1 82 ? 14.661 89.489 117.606 1.00 41.52 82 ASP A CA 1
ATOM 663 C C . ASP A 1 82 ? 14.839 88.198 118.395 1.00 43.02 82 ASP A C 1
ATOM 664 O O . ASP A 1 82 ? 15.524 88.175 119.423 1.00 49.95 82 ASP A O 1
ATOM 669 N N . GLN A 1 83 ? 14.231 87.108 117.921 1.00 39.92 83 GLN A N 1
ATOM 670 C CA . GLN A 1 83 ? 14.317 85.843 118.644 1.00 36.05 83 GLN A CA 1
ATOM 671 C C . GLN A 1 83 ? 15.747 85.321 118.678 1.00 36.92 83 GLN A C 1
ATOM 672 O O . GLN A 1 83 ? 16.180 84.749 119.685 1.00 38.07 83 GLN A O 1
ATOM 678 N N . VAL A 1 84 ? 16.497 85.509 117.590 1.00 33.10 84 VAL A N 1
ATOM 679 C CA . VAL A 1 84 ? 17.898 85.100 117.581 1.00 30.21 84 VAL A CA 1
ATOM 680 C C . VAL A 1 84 ? 18.679 85.884 118.626 1.00 36.05 84 VAL A C 1
ATOM 681 O O . VAL A 1 84 ? 19.434 85.314 119.422 1.00 42.59 84 VAL A O 1
ATOM 685 N N . LEU A 1 85 ? 18.500 87.207 118.644 1.00 39.48 85 LEU A N 1
ATOM 686 C CA . LEU A 1 85 ? 19.193 88.035 119.625 1.00 39.63 85 LEU A CA 1
ATOM 687 C C . LEU A 1 85 ? 18.747 87.718 121.046 1.00 40.63 85 LEU A C 1
ATOM 688 O O . LEU A 1 85 ? 19.555 87.801 121.978 1.00 42.29 85 LEU A O 1
ATOM 693 N N . ALA A 1 86 ? 17.476 87.352 121.227 1.00 37.63 86 ALA A N 1
ATOM 694 C CA . ALA A 1 86 ? 16.970 87.048 122.560 1.00 37.72 86 ALA A CA 1
ATOM 695 C C . ALA A 1 86 ? 17.720 85.888 123.200 1.00 47.42 86 ALA A C 1
ATOM 696 O O . ALA A 1 86 ? 17.877 85.852 124.426 1.00 51.20 86 ALA A O 1
ATOM 698 N N . GLN A 1 87 ? 18.171 84.926 122.398 1.00 51.59 87 GLN A N 1
ATOM 699 C CA . GLN A 1 87 ? 18.824 83.727 122.904 1.00 47.13 87 GLN A CA 1
ATOM 700 C C . GLN A 1 87 ? 20.349 83.785 122.846 1.00 44.15 87 GLN A C 1
ATOM 701 O O . GLN A 1 87 ? 21.004 82.777 123.126 1.00 48.35 87 GLN A O 1
ATOM 707 N N . VAL A 1 88 ? 20.931 84.920 122.469 1.00 39.46 88 VAL A N 1
ATOM 708 C CA . VAL A 1 88 ? 22.362 85.155 122.640 1.00 40.33 88 VAL A CA 1
ATOM 709 C C . VAL A 1 88 ? 22.550 86.065 123.846 1.00 46.41 88 VAL A C 1
ATOM 710 O O . VAL A 1 88 ? 21.912 87.122 123.942 1.00 44.09 88 VAL A O 1
ATOM 714 N N . ALA A 1 89 ? 23.423 85.659 124.765 1.00 47.62 89 ALA A N 1
ATOM 715 C CA . ALA A 1 89 ? 23.610 86.411 125.997 1.00 44.74 89 ALA A CA 1
ATOM 716 C C . ALA A 1 89 ? 24.396 87.690 125.739 1.00 50.97 89 ALA A C 1
ATOM 717 O O . ALA A 1 89 ? 25.309 87.724 124.909 1.00 58.80 89 ALA A O 1
ATOM 719 N N . GLY A 1 90 ? 24.040 88.741 126.471 1.00 50.55 90 GLY A N 1
ATOM 720 C CA . GLY A 1 90 ? 24.616 90.058 126.283 1.00 52.56 90 GLY A CA 1
ATOM 721 C C . GLY A 1 90 ? 23.739 90.930 125.408 1.00 59.90 90 GLY A C 1
ATOM 722 O O . GLY A 1 90 ? 22.687 90.520 124.907 1.00 70.18 90 GLY A O 1
ATOM 723 N N . GLN A 1 91 ? 24.185 92.174 125.239 1.00 58.75 91 GLN A N 1
ATOM 724 C CA . GLN A 1 91 ? 23.563 93.042 124.260 1.00 54.99 91 GLN A CA 1
ATOM 725 C C . GLN A 1 91 ? 24.618 93.561 123.291 1.00 45.70 91 GLN A C 1
ATOM 726 O O . GLN A 1 91 ? 25.713 93.947 123.716 1.00 42.25 91 GLN A O 1
ATOM 732 N N . PRO A 1 92 ? 24.323 93.589 121.994 1.00 39.47 92 PRO A N 1
ATOM 733 C CA . PRO A 1 92 ? 25.331 94.030 121.025 1.00 37.12 92 PRO A CA 1
ATOM 734 C C . PRO A 1 92 ? 25.492 95.541 121.023 1.00 37.92 92 PRO A C 1
ATOM 735 O O . PRO A 1 92 ? 24.519 96.293 121.128 1.00 37.14 92 PRO A O 1
ATOM 739 N N . GLU A 1 93 ? 26.745 95.980 120.890 1.00 43.04 93 GLU A N 1
ATOM 740 C CA . GLU A 1 93 ? 27.033 97.408 120.809 1.00 51.50 93 GLU A CA 1
ATOM 741 C C . GLU A 1 93 ? 26.534 97.988 119.495 1.00 57.38 93 GLU A C 1
ATOM 742 O O . GLU A 1 93 ? 25.867 99.028 119.469 1.00 65.08 93 GLU A O 1
ATOM 748 N N . ARG A 1 94 ? 26.838 97.314 118.396 1.00 58.54 94 ARG A N 1
ATOM 749 C CA . ARG A 1 94 ? 26.656 97.853 117.063 1.00 57.01 94 ARG A CA 1
ATOM 750 C C . ARG A 1 94 ? 26.011 96.792 116.187 1.00 63.91 94 ARG A C 1
ATOM 751 O O . ARG A 1 94 ? 26.027 95.599 116.498 1.00 72.27 94 ARG A O 1
ATOM 759 N N . SER A 1 95 ? 25.435 97.245 115.083 1.00 64.59 95 SER A N 1
ATOM 760 C CA . SER A 1 95 ? 24.890 96.353 114.078 1.00 58.62 95 SER A CA 1
ATOM 761 C C . SER A 1 95 ? 25.495 96.689 112.721 1.00 61.07 95 SER A C 1
ATOM 762 O O . SER A 1 95 ? 26.000 97.792 112.493 1.00 65.10 95 SER A O 1
ATOM 765 N N . GLU A 1 96 ? 25.453 95.708 111.826 1.00 59.48 96 GLU A N 1
ATOM 766 C CA . GLU A 1 96 ? 25.932 95.854 110.461 1.00 52.26 96 GLU A CA 1
ATOM 767 C C . GLU A 1 96 ? 24.914 95.197 109.546 1.00 51.74 96 GLU A C 1
ATOM 768 O O . GLU A 1 96 ? 24.331 94.173 109.906 1.00 55.02 96 GLU A O 1
ATOM 774 N N . LYS A 1 97 ? 24.675 95.793 108.381 1.00 46.18 97 LYS A N 1
ATOM 775 C CA . LYS A 1 97 ? 23.772 95.182 107.415 1.00 40.34 97 LYS A CA 1
ATOM 776 C C . LYS A 1 97 ? 24.333 95.320 106.011 1.00 44.55 97 LYS A C 1
ATOM 777 O O . LYS A 1 97 ? 24.617 96.433 105.557 1.00 53.44 97 LYS A O 1
ATOM 783 N N . GLU A 1 98 ? 24.499 94.185 105.336 1.00 42.21 98 GLU A N 1
ATOM 784 C CA . GLU A 1 98 ? 24.978 94.155 103.959 1.00 37.57 98 GLU A CA 1
ATOM 785 C C . GLU A 1 98 ? 24.118 93.165 103.186 1.00 34.93 98 GLU A C 1
ATOM 786 O O . GLU A 1 98 ? 24.238 91.954 103.396 1.00 33.17 98 GLU A O 1
ATOM 792 N N . GLY A 1 99 ? 23.306 93.663 102.259 1.00 29.87 99 GLY A N 1
ATOM 793 C CA . GLY A 1 99 ? 22.361 92.780 101.596 1.00 32.50 99 GLY A CA 1
ATOM 794 C C . GLY A 1 99 ? 21.549 92.006 102.615 1.00 34.09 99 GLY A C 1
ATOM 795 O O . GLY A 1 99 ? 20.967 92.576 103.544 1.00 42.77 99 GLY A O 1
ATOM 796 N N . LYS A 1 100 ? 21.539 90.682 102.472 1.00 29.66 100 LYS A N 1
ATOM 797 C CA . LYS A 1 100 ? 20.823 89.806 103.389 1.00 29.21 100 LYS A CA 1
ATOM 798 C C . LYS A 1 100 ? 21.645 89.406 104.610 1.00 25.34 100 LYS A C 1
ATOM 799 O O . LYS A 1 100 ? 21.117 88.731 105.498 1.00 26.99 100 LYS A O 1
ATOM 805 N N . ILE A 1 101 ? 22.911 89.801 104.681 1.00 27.38 101 ILE A N 1
ATOM 806 C CA . ILE A 1 101 ? 23.748 89.519 105.840 1.00 29.27 101 ILE A CA 1
ATOM 807 C C . ILE A 1 101 ? 23.621 90.667 106.834 1.00 33.71 101 ILE A C 1
ATOM 808 O O . ILE A 1 101 ? 23.808 91.834 106.471 1.00 39.60 101 ILE A O 1
ATOM 813 N N . VAL A 1 102 ? 23.306 90.351 108.088 1.00 35.18 102 VAL A N 1
ATOM 814 C CA . VAL A 1 102 ? 23.240 91.363 109.139 1.00 37.34 102 VAL A CA 1
ATOM 815 C C . VAL A 1 102 ? 24.043 90.859 110.334 1.00 36.66 102 VAL A C 1
ATOM 816 O O . VAL A 1 102 ? 23.756 89.786 110.883 1.00 38.32 102 VAL A O 1
ATOM 820 N N . ARG A 1 103 ? 25.081 91.604 110.704 1.00 36.20 103 ARG A N 1
ATOM 821 C CA . ARG A 1 103 ? 25.990 91.191 111.761 1.00 39.28 103 ARG A CA 1
ATOM 822 C C . ARG A 1 103 ? 25.708 91.986 113.028 1.00 40.00 103 ARG A C 1
ATOM 823 O O . ARG A 1 103 ? 25.351 93.165 112.968 1.00 50.67 103 ARG A O 1
ATOM 831 N N . TYR A 1 104 ? 25.836 91.321 114.172 1.00 35.76 104 TYR A N 1
ATOM 832 C CA . TYR A 1 104 ? 25.721 91.954 115.478 1.00 35.25 104 TYR A CA 1
ATOM 833 C C . TYR A 1 104 ? 27.027 91.749 116.226 1.00 42.55 104 TYR A C 1
ATOM 834 O O . TYR A 1 104 ? 27.537 90.626 116.289 1.00 49.91 104 TYR A O 1
ATOM 843 N N . PHE A 1 105 ? 27.557 92.821 116.804 1.00 36.61 105 PHE A N 1
ATOM 844 C CA . PHE A 1 105 ? 28.888 92.810 117.393 1.00 35.83 105 PHE A CA 1
ATOM 845 C C . PHE A 1 105 ? 28.812 92.888 118.912 1.00 38.92 105 PHE A C 1
ATOM 846 O O . PHE A 1 105 ? 28.011 93.644 119.468 1.00 35.38 105 PHE A O 1
ATOM 854 N N . TYR A 1 106 ? 29.662 92.107 119.574 1.00 39.59 106 TYR A N 1
ATOM 855 C CA . TYR A 1 106 ? 29.755 92.069 121.033 1.00 30.98 106 TYR A CA 1
ATOM 856 C C . TYR A 1 106 ? 31.210 92.300 121.423 1.00 29.74 106 TYR A C 1
ATOM 857 O O . TYR A 1 106 ? 31.912 91.367 121.830 1.00 33.99 106 TYR A O 1
ATOM 866 N N . PRO A 1 107 ? 31.695 93.541 121.315 1.00 34.04 107 PRO A N 1
ATOM 867 C CA . PRO A 1 107 ? 33.131 93.781 121.537 1.00 40.56 107 PRO A CA 1
ATOM 868 C C . PRO A 1 107 ? 33.583 93.465 122.945 1.00 48.61 107 PRO A C 1
ATOM 869 O O . PRO A 1 107 ? 34.762 93.148 123.149 1.00 49.33 107 PRO A O 1
ATOM 873 N N . GLN A 1 108 ? 32.678 93.547 123.924 1.00 53.11 108 GLN A N 1
ATOM 874 C CA . GLN A 1 108 ? 33.052 93.274 125.306 1.00 64.40 108 GLN A CA 1
ATOM 875 C C . GLN A 1 108 ? 33.705 91.904 125.441 1.00 68.05 108 GLN A C 1
ATOM 876 O O . GLN A 1 108 ? 34.670 91.737 126.195 1.00 67.00 108 GLN A O 1
ATOM 882 N N . ASP A 1 109 ? 33.181 90.906 124.729 1.00 69.18 109 ASP A N 1
ATOM 883 C CA . ASP A 1 109 ? 33.744 89.564 124.736 1.00 66.06 109 ASP A CA 1
ATOM 884 C C . ASP A 1 109 ? 34.596 89.228 123.513 1.00 59.55 109 ASP A C 1
ATOM 885 O O . ASP A 1 109 ? 35.198 88.152 123.491 1.00 62.35 109 ASP A O 1
ATOM 890 N N . ASP A 1 110 ? 34.689 90.118 122.521 1.00 53.41 110 ASP A N 1
ATOM 891 C CA . ASP A 1 110 ? 35.338 89.815 121.236 1.00 49.80 110 ASP A CA 1
ATOM 892 C C . ASP A 1 110 ? 34.646 88.651 120.520 1.00 39.24 110 ASP A C 1
ATOM 893 O O . ASP A 1 110 ? 35.272 87.659 120.139 1.00 34.04 110 ASP A O 1
ATOM 898 N N . GLN A 1 111 ? 33.331 88.779 120.346 1.00 36.87 111 GLN A N 1
ATOM 899 C CA . GLN A 1 111 ? 32.537 87.815 119.598 1.00 41.49 111 GLN A CA 1
ATOM 900 C C . GLN A 1 111 ? 31.467 88.562 118.815 1.00 39.07 111 GLN A C 1
ATOM 901 O O . GLN A 1 111 ? 30.981 89.607 119.250 1.00 41.63 111 GLN A O 1
ATOM 907 N N . PHE A 1 112 ? 31.105 88.031 117.649 1.00 31.78 112 PHE A N 1
ATOM 908 C CA . PHE A 1 112 ? 29.976 88.574 116.908 1.00 30.18 112 PHE A CA 1
ATOM 909 C C . PHE A 1 112 ? 29.190 87.437 116.270 1.00 31.26 112 PHE A C 1
ATOM 910 O O . PHE A 1 112 ? 29.669 86.305 116.159 1.00 34.30 112 PHE A O 1
ATOM 918 N N . ILE A 1 113 ? 27.954 87.748 115.879 1.00 26.92 113 ILE A N 1
ATOM 919 C CA . ILE A 1 113 ? 27.070 86.793 115.227 1.00 23.93 113 ILE A CA 1
ATOM 920 C C . ILE A 1 113 ? 26.645 87.365 113.883 1.00 30.41 113 ILE A C 1
ATOM 921 O O . ILE A 1 113 ? 26.349 88.560 113.767 1.00 32.65 113 ILE A O 1
ATOM 926 N N . THR A 1 114 ? 26.634 86.511 112.865 1.00 30.27 114 THR A N 1
ATOM 927 C CA . THR A 1 114 ? 26.323 86.910 111.498 1.00 26.57 114 THR A CA 1
ATOM 928 C C . THR A 1 114 ? 25.020 86.237 111.088 1.00 29.51 114 THR A C 1
ATOM 929 O O . THR A 1 114 ? 24.985 85.022 110.871 1.00 41.40 114 THR A O 1
ATOM 933 N N . CYS A 1 115 ? 23.956 87.026 110.973 1.00 29.65 115 CYS A N 1
ATOM 934 C CA . CYS A 1 115 ? 22.649 86.508 110.598 1.00 26.00 115 CYS A CA 1
ATOM 935 C C . CYS A 1 115 ? 22.448 86.664 109.098 1.00 31.58 115 CYS A C 1
ATOM 936 O O . CYS A 1 115 ? 22.725 87.727 108.535 1.00 37.87 115 CYS A O 1
ATOM 939 N N . TYR A 1 116 ? 21.967 85.604 108.456 1.00 31.98 116 TYR A N 1
ATOM 940 C CA . TYR A 1 116 ? 21.654 85.610 107.033 1.00 29.45 116 TYR A CA 1
ATOM 941 C C . TYR A 1 116 ? 20.143 85.541 106.881 1.00 36.12 116 TYR A C 1
ATOM 942 O O . TYR A 1 116 ? 19.519 84.565 107.311 1.00 45.70 116 TYR A O 1
ATOM 951 N N . LEU A 1 117 ? 19.556 86.570 106.276 1.00 35.56 117 LEU A N 1
ATOM 952 C CA . LEU A 1 117 ? 18.106 86.627 106.229 1.00 36.40 117 LEU A CA 1
ATOM 953 C C . LEU A 1 117 ? 17.562 85.828 105.051 1.00 38.70 117 LEU A C 1
ATOM 954 O O . LEU A 1 117 ? 18.301 85.312 104.208 1.00 50.65 117 LEU A O 1
ATOM 959 N N . ARG A 1 118 ? 16.235 85.755 104.993 1.00 32.57 118 ARG A N 1
ATOM 960 C CA . ARG A 1 118 ? 15.539 85.142 103.860 1.00 29.71 118 ARG A CA 1
ATOM 961 C C . ARG A 1 118 ? 15.351 86.198 102.776 1.00 35.47 118 ARG A C 1
ATOM 962 O O . ARG A 1 118 ? 15.939 86.109 101.694 1.00 33.98 118 ARG A O 1
ATOM 970 N N . GLN A 1 119 ? 14.524 87.198 103.062 1.00 45.28 119 GLN A N 1
ATOM 971 C CA . GLN A 1 119 ? 14.419 88.411 102.267 1.00 51.65 119 GLN A CA 1
ATOM 972 C C . GLN A 1 119 ? 15.057 89.559 103.037 1.00 56.44 119 GLN A C 1
ATOM 973 O O . GLN A 1 119 ? 14.989 89.613 104.269 1.00 58.83 119 GLN A O 1
ATOM 979 N N . GLU A 1 120 ? 15.687 90.478 102.301 1.00 59.16 120 GLU A N 1
ATOM 980 C CA . GLU A 1 120 ? 16.341 91.613 102.944 1.00 66.30 120 GLU A CA 1
ATOM 981 C C . GLU A 1 120 ? 15.333 92.553 103.593 1.00 60.88 120 GLU A C 1
ATOM 982 O O . GLU A 1 120 ? 15.650 93.200 104.596 1.00 58.44 120 GLU A O 1
ATOM 988 N N . ASP A 1 121 ? 14.119 92.628 103.053 1.00 57.57 121 ASP A N 1
ATOM 989 C CA . ASP A 1 121 ? 13.099 93.538 103.554 1.00 55.99 121 ASP A CA 1
ATOM 990 C C . ASP A 1 121 ? 12.244 92.922 104.658 1.00 54.20 121 ASP A C 1
ATOM 991 O O . ASP A 1 121 ? 11.228 93.512 105.038 1.00 58.06 121 ASP A O 1
ATOM 996 N N . GLN A 1 122 ? 12.606 91.739 105.151 1.00 50.81 122 GLN A N 1
ATOM 997 C CA . GLN A 1 122 ? 11.966 91.150 106.318 1.00 50.68 122 GLN A CA 1
ATOM 998 C C . GLN A 1 122 ? 13.014 90.871 107.393 1.00 51.72 122 GLN A C 1
ATOM 999 O O . GLN A 1 122 ? 14.217 91.041 107.178 1.00 52.48 122 GLN A O 1
ATOM 1005 N N . ASP A 1 123 ? 12.542 90.455 108.572 1.00 51.51 123 ASP A N 1
ATOM 1006 C CA . ASP A 1 123 ? 13.404 90.134 109.707 1.00 54.16 123 ASP A CA 1
ATOM 1007 C C . ASP A 1 123 ? 13.635 88.634 109.923 1.00 49.48 123 ASP A C 1
ATOM 1008 O O . ASP A 1 123 ? 14.198 88.256 110.956 1.00 54.63 123 ASP A O 1
ATOM 1013 N N . PHE A 1 124 ? 13.172 87.769 109.020 1.00 36.74 124 PHE A N 1
ATOM 1014 C CA . PHE A 1 124 ? 13.356 86.328 109.189 1.00 30.15 124 PHE A CA 1
ATOM 1015 C C . PHE A 1 124 ? 14.806 85.909 108.939 1.00 30.58 124 PHE A C 1
ATOM 1016 O O . PHE A 1 124 ? 15.465 86.421 108.031 1.00 29.08 124 PHE A O 1
ATOM 1024 N N . VAL A 1 125 ? 15.290 84.950 109.735 1.00 31.36 125 VAL A N 1
ATOM 1025 C CA . VAL A 1 125 ? 16.701 84.550 109.753 1.00 31.96 125 VAL A CA 1
ATOM 1026 C C . VAL A 1 125 ? 16.816 83.071 109.405 1.00 35.70 125 VAL A C 1
ATOM 1027 O O . VAL A 1 125 ? 16.302 82.216 110.138 1.00 42.73 125 VAL A O 1
ATOM 1031 N N . GLU A 1 126 ? 17.509 82.767 108.304 1.00 34.71 126 GLU A N 1
ATOM 1032 C CA . GLU A 1 126 ? 17.762 81.372 107.950 1.00 35.48 126 GLU A CA 1
ATOM 1033 C C . GLU A 1 126 ? 18.972 80.786 108.676 1.00 32.69 126 GLU A C 1
ATOM 1034 O O . GLU A 1 126 ? 18.916 79.641 109.135 1.00 33.17 126 GLU A O 1
ATOM 1040 N N . HIS A 1 127 ? 20.071 81.533 108.787 1.00 33.51 127 HIS A N 1
ATOM 1041 C CA . HIS A 1 127 ? 21.287 81.022 109.415 1.00 32.58 127 HIS A CA 1
ATOM 1042 C C . HIS A 1 127 ? 21.869 82.055 110.368 1.00 32.30 127 HIS A C 1
ATOM 1043 O O . HIS A 1 127 ? 21.668 83.262 110.202 1.00 36.08 127 HIS A O 1
ATOM 1050 N N . VAL A 1 128 ? 22.603 81.566 111.367 1.00 25.72 128 VAL A N 1
ATOM 1051 C CA . VAL A 1 128 ? 23.399 82.407 112.255 1.00 23.45 128 VAL A CA 1
ATOM 1052 C C . VAL A 1 128 ? 24.762 81.759 112.442 1.00 18.89 128 VAL A C 1
ATOM 1053 O O . VAL A 1 128 ? 24.851 80.585 112.816 1.00 20.95 128 VAL A O 1
ATOM 1057 N N . GLU A 1 129 ? 25.816 82.526 112.195 1.00 17.02 129 GLU A N 1
ATOM 1058 C CA . GLU A 1 129 ? 27.179 82.100 112.474 1.00 28.25 129 GLU A CA 1
ATOM 1059 C C . GLU A 1 129 ? 27.653 82.761 113.762 1.00 28.90 129 GLU A C 1
ATOM 1060 O O . GLU A 1 129 ? 27.442 83.960 113.960 1.00 33.81 129 GLU A O 1
ATOM 1066 N N . TYR A 1 130 ? 28.273 81.978 114.641 1.00 23.07 130 TYR A N 1
ATOM 1067 C CA . TYR A 1 130 ? 28.867 82.497 115.867 1.00 18.52 130 TYR A CA 1
ATOM 1068 C C . TYR A 1 130 ? 30.377 82.561 115.682 1.00 20.25 130 TYR A C 1
ATOM 1069 O O . TYR A 1 130 ? 31.026 81.529 115.483 1.00 23.89 130 TYR A O 1
ATOM 1078 N N . VAL A 1 131 ? 30.930 83.766 115.746 1.00 16.98 131 VAL A N 1
ATOM 1079 C CA . VAL A 1 131 ? 32.357 83.987 115.551 1.00 20.26 131 VAL A CA 1
ATOM 1080 C C . VAL A 1 131 ? 32.951 84.412 116.885 1.00 26.24 131 VAL A C 1
ATOM 1081 O O . VAL A 1 131 ? 32.488 85.381 117.498 1.00 36.28 131 VAL A O 1
ATOM 1085 N N . SER A 1 132 ? 33.966 83.680 117.338 1.00 20.03 132 SER A N 1
ATOM 1086 C CA . SER A 1 132 ? 34.672 83.981 118.578 1.00 23.95 132 SER A CA 1
ATOM 1087 C C . SER A 1 132 ? 36.129 84.271 118.251 1.00 22.55 132 S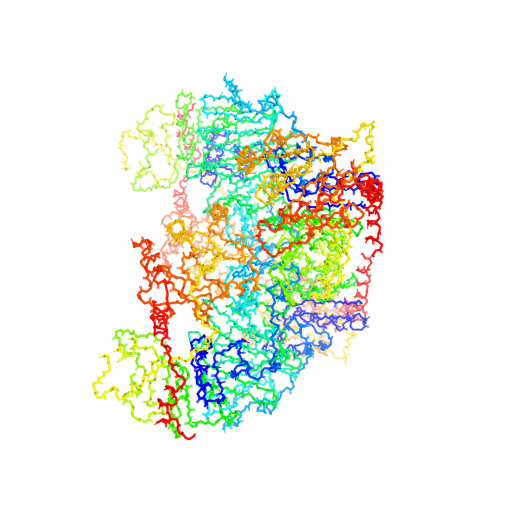ER A C 1
ATOM 1088 O O . SER A 1 132 ? 36.846 83.385 117.773 1.00 22.04 132 SER A O 1
ATOM 1091 N N . ARG A 1 133 ? 36.559 85.506 118.515 1.00 23.64 133 ARG A N 1
ATOM 1092 C CA . ARG A 1 133 ? 37.931 85.943 118.252 1.00 28.68 133 ARG A CA 1
ATOM 1093 C C . ARG A 1 133 ? 38.292 85.731 116.782 1.00 33.75 133 ARG A C 1
ATOM 1094 O O . ARG A 1 133 ? 39.367 85.227 116.443 1.00 28.52 133 ARG A O 1
ATOM 1102 N N . GLY A 1 134 ? 37.367 86.115 115.904 1.00 34.88 134 GLY A N 1
ATOM 1103 C CA . GLY A 1 134 ? 37.579 85.985 114.476 1.00 32.89 134 GLY A CA 1
ATOM 1104 C C . GLY A 1 134 ? 37.534 84.571 113.947 1.00 35.66 134 GLY A C 1
ATOM 1105 O O . GLY A 1 134 ? 37.962 84.331 112.816 1.00 37.16 134 GLY A O 1
ATOM 1106 N N . ARG A 1 135 ? 37.024 83.623 114.730 1.00 34.99 135 ARG A N 1
ATOM 1107 C CA . ARG A 1 135 ? 36.964 82.219 114.348 1.00 30.81 135 ARG A CA 1
ATOM 1108 C C . ARG A 1 135 ? 35.514 81.760 114.320 1.00 33.23 135 ARG A C 1
ATOM 1109 O O . ARG A 1 135 ? 34.770 81.993 115.277 1.00 38.70 135 ARG A O 1
ATOM 1117 N N . LEU A 1 136 ? 35.116 81.088 113.241 1.00 30.40 136 LEU A N 1
ATOM 1118 C CA . LEU A 1 136 ? 33.768 80.537 113.170 1.00 23.82 136 LEU A CA 1
ATOM 1119 C C . LEU A 1 136 ? 33.749 79.241 113.969 1.00 23.57 136 LEU A C 1
ATOM 1120 O O . LEU A 1 136 ? 34.405 78.265 113.591 1.00 27.48 136 LEU A O 1
ATOM 1125 N N . ILE A 1 137 ? 33.035 79.234 115.094 1.00 21.97 137 ILE A N 1
ATOM 1126 C CA . ILE A 1 137 ? 32.942 78.040 115.922 1.00 25.65 137 ILE A CA 1
ATOM 1127 C C . ILE A 1 137 ? 31.603 77.309 115.828 1.00 27.27 137 ILE A C 1
ATOM 1128 O O . ILE A 1 137 ? 31.544 76.122 116.191 1.00 30.28 137 ILE A O 1
ATOM 1133 N N . ARG A 1 138 ? 30.535 77.958 115.367 1.00 21.33 138 ARG A N 1
ATOM 1134 C CA . ARG A 1 138 ? 29.237 77.296 115.331 1.00 19.01 138 ARG A CA 1
ATOM 1135 C C . ARG A 1 138 ? 28.328 78.017 114.344 1.00 23.06 138 ARG A C 1
ATOM 1136 O O . ARG A 1 138 ? 28.455 79.227 114.140 1.00 32.55 138 ARG A O 1
ATOM 1144 N N . LYS A 1 139 ? 27.393 77.271 113.757 1.00 17.60 139 LYS A N 1
ATOM 1145 C CA . LYS A 1 139 ? 26.411 77.846 112.848 1.00 18.61 139 LYS A CA 1
ATOM 1146 C C . LYS A 1 139 ? 25.090 77.104 112.996 1.00 23.70 139 LYS A C 1
ATOM 1147 O O . LYS A 1 139 ? 25.077 75.872 113.050 1.00 31.35 139 LYS A O 1
ATOM 1153 N N . ASP A 1 140 ? 23.984 77.848 113.042 1.00 22.46 140 ASP A N 1
ATOM 1154 C CA . ASP A 1 140 ? 22.660 77.265 113.221 1.00 26.13 140 ASP A CA 1
ATOM 1155 C C . ASP A 1 140 ? 21.804 77.472 111.977 1.00 25.65 140 ASP A C 1
ATOM 1156 O O . ASP A 1 140 ? 21.997 78.427 111.221 1.00 33.75 140 ASP A O 1
ATOM 1161 N N . TYR A 1 141 ? 20.851 76.563 111.775 1.00 19.77 141 TYR A N 1
ATOM 1162 C CA . TYR A 1 141 ? 19.919 76.618 110.653 1.00 21.30 141 TYR A CA 1
ATOM 1163 C C . TYR A 1 141 ? 18.492 76.610 111.186 1.00 15.92 141 TYR A C 1
ATOM 1164 O O . TYR A 1 141 ? 18.128 75.736 111.978 1.00 15.87 141 TYR A O 1
ATOM 1173 N N . PHE A 1 142 ? 17.688 77.581 110.753 1.00 19.18 142 PHE A N 1
ATOM 1174 C CA . PHE A 1 142 ? 16.374 77.835 111.336 1.00 19.60 142 PHE A CA 1
ATOM 1175 C C . PHE A 1 142 ? 15.266 77.589 110.324 1.00 25.24 142 PHE A C 1
ATOM 1176 O O . PHE A 1 142 ? 15.355 78.051 109.181 1.00 25.45 142 PHE A O 1
ATOM 1184 N N . SER A 1 143 ? 14.211 76.881 110.750 1.00 32.36 143 SER A N 1
ATOM 1185 C CA . SER A 1 143 ? 12.934 76.969 110.060 1.00 35.50 143 SER A CA 1
ATOM 1186 C C . SER A 1 143 ? 11.949 77.624 111.000 1.00 37.66 143 SER A C 1
ATOM 1187 O O . SER A 1 143 ? 11.837 78.866 111.013 1.00 47.47 143 SER A O 1
ATOM 1190 N N . TYR A 1 144 ? 11.240 76.874 111.854 1.00 33.66 144 TYR A N 1
ATOM 1191 C CA . TYR A 1 144 ? 10.562 77.447 113.010 1.00 30.04 144 TYR A CA 1
ATOM 1192 C C . TYR A 1 144 ? 11.268 77.141 114.326 1.00 31.30 144 TYR A C 1
ATOM 1193 O O . TYR A 1 144 ? 10.857 77.659 115.370 1.00 34.94 144 TYR A O 1
ATOM 1202 N N . VAL A 1 145 ? 12.303 76.305 114.295 1.00 29.29 145 VAL A N 1
ATOM 1203 C CA . VAL A 1 145 ? 13.224 76.053 115.394 1.00 29.21 145 VAL A CA 1
ATOM 1204 C C . VAL A 1 145 ? 14.617 76.004 114.775 1.00 24.04 145 VAL A C 1
ATOM 1205 O O . VAL A 1 145 ? 14.780 76.163 113.562 1.00 21.88 145 VAL A O 1
ATOM 1209 N N . ARG A 1 146 ? 15.630 75.778 115.598 1.00 21.29 146 ARG A N 1
ATOM 1210 C CA . ARG A 1 146 ? 16.903 75.334 115.059 1.00 18.95 146 ARG A CA 1
ATOM 1211 C C . ARG A 1 146 ? 16.767 73.855 114.735 1.00 28.54 146 ARG A C 1
ATOM 1212 O O . ARG A 1 146 ? 16.523 73.042 115.632 1.00 39.76 146 ARG A O 1
ATOM 1220 N N . TYR A 1 147 ? 16.862 73.508 113.451 1.00 28.46 147 TYR A N 1
ATOM 1221 C CA . TYR A 1 147 ? 16.810 72.108 113.060 1.00 20.55 147 TYR A CA 1
ATOM 1222 C C . TYR A 1 147 ? 18.176 71.503 112.769 1.00 18.63 147 TYR A C 1
ATOM 1223 O O . TYR A 1 147 ? 18.277 70.278 112.636 1.00 27.84 147 TYR A O 1
ATOM 1232 N N . ALA A 1 148 ? 19.226 72.314 112.697 1.00 13.96 148 ALA A N 1
ATOM 1233 C CA . ALA A 1 148 ? 20.545 71.780 112.401 1.00 15.14 148 ALA A CA 1
ATOM 1234 C C . ALA A 1 148 ? 21.604 72.756 112.879 1.00 16.04 148 ALA A C 1
ATOM 1235 O O . ALA A 1 148 ? 21.363 73.964 112.957 1.00 11.16 148 ALA A O 1
ATOM 1237 N N . SER A 1 149 ? 22.791 72.223 113.151 1.00 17.36 149 SER A N 1
ATOM 1238 C CA . SER A 1 149 ? 23.933 73.040 113.520 1.00 18.45 149 SER A CA 1
ATOM 1239 C C . SER A 1 149 ? 25.198 72.424 112.950 1.00 20.70 149 SER A C 1
ATOM 1240 O O . SER A 1 149 ? 25.303 71.205 112.790 1.00 23.73 149 SER A O 1
ATOM 1243 N N . GLU A 1 150 ? 26.153 73.291 112.641 1.00 20.27 150 GLU A N 1
ATOM 1244 C CA . GLU A 1 150 ? 27.456 72.893 112.140 1.00 19.10 150 GLU A CA 1
ATOM 1245 C C . GLU A 1 150 ? 28.524 73.441 113.072 1.00 21.07 150 GLU A C 1
ATOM 1246 O O . GLU A 1 150 ? 28.395 74.556 113.587 1.00 26.29 150 GLU A O 1
ATOM 1252 N N . TYR A 1 151 ? 29.574 72.655 113.296 1.00 18.95 151 TYR A N 1
ATOM 1253 C CA . TYR A 1 151 ? 30.666 73.041 114.178 1.00 17.70 151 TYR A CA 1
ATOM 1254 C C . TYR A 1 151 ? 31.967 73.055 113.394 1.00 17.26 151 TYR A C 1
ATOM 1255 O O . TYR A 1 151 ? 32.278 72.097 112.679 1.00 23.91 151 TYR A O 1
ATOM 1264 N N . PHE A 1 152 ? 32.720 74.139 113.529 1.00 16.96 152 PHE A N 1
ATOM 1265 C CA . PHE A 1 152 ? 33.899 74.393 112.716 1.00 16.90 152 PHE A CA 1
ATOM 1266 C C . PHE A 1 152 ? 35.142 74.480 113.595 1.00 21.00 152 PHE A C 1
ATOM 1267 O O . PHE A 1 152 ? 35.078 74.376 114.822 1.00 25.46 152 PHE A O 1
ATOM 1275 N N . ALA A 1 153 ? 36.277 74.712 112.938 1.00 19.90 153 ALA A N 1
ATOM 1276 C CA . ALA A 1 153 ? 37.585 74.910 113.551 1.00 22.19 153 ALA A CA 1
ATOM 1277 C C . ALA A 1 153 ? 38.576 75.253 112.445 1.00 27.24 153 ALA A C 1
ATOM 1278 O O . ALA A 1 153 ? 38.516 74.670 111.355 1.00 30.12 153 ALA A O 1
ATOM 1280 N N . PRO A 1 154 ? 39.485 76.196 112.674 1.00 27.30 154 PRO A N 1
ATOM 1281 C CA . PRO A 1 154 ? 40.347 76.659 111.582 1.00 28.01 154 PRO A CA 1
ATOM 1282 C C . PRO A 1 154 ? 41.416 75.639 111.228 1.00 34.48 154 PRO A C 1
ATOM 1283 O O . PRO A 1 154 ? 42.001 74.990 112.098 1.00 34.80 154 PRO A O 1
ATOM 1287 N N . HIS A 1 155 ? 41.654 75.498 109.925 1.00 43.46 155 HIS A N 1
ATOM 1288 C CA . HIS A 1 155 ? 42.734 74.675 109.392 1.00 47.06 155 HIS A CA 1
ATOM 1289 C C . HIS A 1 155 ? 43.373 75.443 108.247 1.00 51.83 155 HIS A C 1
ATOM 1290 O O . HIS A 1 155 ? 42.699 75.751 107.258 1.00 48.96 155 HIS A O 1
ATOM 1297 N N . ASN A 1 156 ? 44.666 75.749 108.379 1.00 58.76 156 ASN A N 1
ATOM 1298 C CA . ASN A 1 156 ? 45.352 76.669 107.472 1.00 62.92 156 ASN A CA 1
ATOM 1299 C C . ASN A 1 156 ? 44.628 78.019 107.434 1.00 65.03 156 ASN A C 1
ATOM 1300 O O . ASN A 1 156 ? 44.474 78.642 106.381 1.00 63.22 156 ASN A O 1
ATOM 1305 N N . ASP A 1 157 ? 44.194 78.473 108.614 1.00 67.54 157 ASP A N 1
ATOM 1306 C CA . ASP A 1 157 ? 43.357 79.661 108.816 1.00 70.48 157 ASP A CA 1
ATOM 1307 C C . ASP A 1 157 ? 42.136 79.669 107.893 1.00 66.51 157 ASP A C 1
ATOM 1308 O O . ASP A 1 157 ? 41.697 80.733 107.455 1.00 64.39 157 ASP A O 1
ATOM 1313 N N . ALA A 1 158 ? 41.570 78.510 107.574 1.00 61.15 158 ALA A N 1
ATOM 1314 C CA . ALA A 1 158 ? 40.289 78.455 106.889 1.00 49.23 158 ALA A CA 1
ATOM 1315 C C . ALA A 1 158 ? 39.297 77.757 107.802 1.00 38.37 158 ALA A C 1
ATOM 1316 O O . ALA A 1 158 ? 39.590 76.678 108.330 1.00 36.77 158 ALA A O 1
ATOM 1318 N N . ALA A 1 159 ? 38.156 78.398 108.035 1.00 31.12 159 ALA A N 1
ATOM 1319 C CA . ALA A 1 159 ? 37.093 77.738 108.770 1.00 25.73 159 ALA A CA 1
ATOM 1320 C C . ALA A 1 159 ? 36.714 76.463 108.037 1.00 31.49 159 ALA A C 1
ATOM 1321 O O . ALA A 1 159 ? 36.529 76.467 106.817 1.00 42.35 159 ALA A O 1
ATOM 1323 N N . THR A 1 160 ? 36.623 75.364 108.779 1.00 26.10 160 THR A N 1
ATOM 1324 C CA . THR A 1 160 ? 36.443 74.047 108.187 1.00 23.64 160 THR A CA 1
ATOM 1325 C C . THR A 1 160 ? 35.321 73.317 108.905 1.00 29.64 160 THR A C 1
ATOM 1326 O O . THR A 1 160 ? 35.326 73.223 110.137 1.00 38.25 160 THR A O 1
ATOM 1330 N N . LEU A 1 161 ? 34.378 72.781 108.134 1.00 22.15 161 LEU A N 1
ATOM 1331 C CA . LEU A 1 161 ? 33.276 72.032 108.718 1.00 15.16 161 LEU A CA 1
ATOM 1332 C C . LEU A 1 161 ? 33.769 70.661 109.163 1.00 19.95 161 LEU A C 1
ATOM 1333 O O . LEU A 1 161 ? 34.214 69.859 108.336 1.00 29.75 161 LEU A O 1
ATOM 1338 N N . TYR A 1 162 ? 33.732 70.394 110.471 1.00 17.48 162 TYR A N 1
ATOM 1339 C CA . TYR A 1 162 ? 34.041 69.050 110.937 1.00 17.22 162 TYR A CA 1
ATOM 1340 C C . TYR A 1 162 ? 32.833 68.221 111.350 1.00 18.81 162 TYR A C 1
ATOM 1341 O O . TYR A 1 162 ? 32.934 66.989 111.371 1.00 26.29 162 TYR A O 1
ATOM 1350 N N . GLN A 1 163 ? 31.696 68.842 111.659 1.00 11.11 163 GLN A N 1
ATOM 1351 C CA . GLN A 1 163 ? 30.590 68.058 112.188 1.00 16.13 163 GLN A CA 1
ATOM 1352 C C . GLN A 1 163 ? 29.278 68.801 111.977 1.00 17.72 163 GLN A C 1
ATOM 1353 O O . GLN A 1 163 ? 29.224 70.024 112.125 1.00 25.67 163 GLN A O 1
ATOM 1359 N N . ARG A 1 164 ? 28.218 68.048 111.697 1.00 10.89 164 ARG A N 1
ATOM 1360 C CA . ARG A 1 164 ? 26.888 68.607 111.512 1.00 16.76 164 ARG A CA 1
ATOM 1361 C C . ARG A 1 164 ? 25.895 67.792 112.323 1.00 13.21 164 ARG A C 1
ATOM 1362 O O . ARG A 1 164 ? 25.963 66.559 112.346 1.00 9.76 164 ARG A O 1
ATOM 1370 N N . ARG A 1 165 ? 24.972 68.486 112.988 1.00 16.99 165 ARG A N 1
ATOM 1371 C CA . ARG A 1 165 ? 24.076 67.882 113.961 1.00 16.97 165 ARG A CA 1
ATOM 1372 C C . ARG A 1 165 ? 22.646 68.306 113.666 1.00 17.34 165 ARG A C 1
ATOM 1373 O O . ARG A 1 165 ? 22.403 69.440 113.246 1.00 21.92 165 ARG A O 1
ATOM 1381 N N . PHE A 1 166 ? 21.702 67.392 113.880 1.00 14.20 166 PHE A N 1
ATOM 1382 C CA . PHE A 1 166 ? 20.286 67.647 113.652 1.00 19.59 166 PHE A CA 1
ATOM 1383 C C . PHE A 1 166 ? 19.507 67.430 114.941 1.00 22.52 166 PHE A C 1
ATOM 1384 O O . PHE A 1 166 ? 19.819 66.527 115.722 1.00 28.86 166 PHE A O 1
ATOM 1392 N N . TYR A 1 167 ? 18.487 68.257 115.154 1.00 15.42 167 TYR A N 1
ATOM 1393 C CA . TYR A 1 167 ? 17.803 68.340 116.434 1.00 14.94 167 TYR A CA 1
ATOM 1394 C C . TYR A 1 167 ? 16.315 68.069 116.272 1.00 25.77 167 TYR A C 1
ATOM 1395 O O . TYR A 1 167 ? 15.765 68.114 115.169 1.00 31.06 167 TYR A O 1
ATOM 1404 N N . HIS A 1 168 ? 15.673 67.778 117.400 1.00 24.70 168 HIS A N 1
ATOM 1405 C CA . HIS A 1 168 ? 14.232 67.620 117.451 1.00 28.29 168 HIS A CA 1
ATOM 1406 C C . HIS A 1 168 ? 13.574 68.960 117.782 1.00 30.32 168 HIS A C 1
ATOM 1407 O O . HIS A 1 168 ? 14.244 69.968 118.020 1.00 33.69 168 HIS A O 1
ATOM 1414 N N . GLU A 1 169 ? 12.238 68.970 117.801 1.00 27.88 169 GLU A N 1
ATOM 1415 C CA . GLU A 1 169 ? 11.516 70.187 118.158 1.00 28.50 169 GLU A CA 1
ATOM 1416 C C . GLU A 1 169 ? 11.901 70.667 119.550 1.00 33.35 169 GLU A C 1
ATOM 1417 O O . GLU A 1 169 ? 12.008 71.874 119.792 1.00 33.71 169 GLU A O 1
ATOM 1423 N N . ASP A 1 170 ? 12.133 69.735 120.472 1.00 35.98 170 ASP A N 1
ATOM 1424 C CA . ASP A 1 170 ? 12.440 70.070 121.856 1.00 32.66 170 ASP A CA 1
ATOM 1425 C C . ASP A 1 170 ? 13.911 70.388 122.076 1.00 28.18 170 ASP A C 1
ATOM 1426 O O . ASP A 1 170 ? 14.317 70.586 123.225 1.00 29.68 170 ASP A O 1
ATOM 1431 N N . GLY A 1 171 ? 14.722 70.412 121.019 1.00 28.40 171 GLY A N 1
ATOM 1432 C CA . GLY A 1 171 ? 16.116 70.779 121.127 1.00 26.28 171 GLY A CA 1
ATOM 1433 C C . GLY A 1 171 ? 17.066 69.627 121.353 1.00 29.03 171 GLY A C 1
ATOM 1434 O O . GLY A 1 171 ? 18.286 69.839 121.338 1.00 36.71 171 GLY A O 1
ATOM 1435 N N . SER A 1 172 ? 16.552 68.419 121.558 1.00 28.40 172 SER A N 1
ATOM 1436 C CA . SER A 1 172 ? 17.404 67.265 121.799 1.00 24.77 172 SER A CA 1
ATOM 1437 C C . SER A 1 172 ? 18.063 66.794 120.506 1.00 20.59 172 SER A C 1
ATOM 1438 O O . SER A 1 172 ? 17.540 66.989 119.406 1.00 23.44 172 SER A O 1
ATOM 1441 N N . VAL A 1 173 ? 19.225 66.158 120.653 1.00 16.36 173 VAL A N 1
ATOM 1442 C CA . VAL A 1 173 ? 19.984 65.699 119.495 1.00 21.79 173 VAL A CA 1
ATOM 1443 C C . VAL A 1 173 ? 19.271 64.519 118.851 1.00 24.35 173 VAL A C 1
ATOM 1444 O O . VAL A 1 173 ? 18.964 63.521 119.514 1.00 36.02 173 VAL A O 1
ATOM 1448 N N . ALA A 1 174 ? 18.977 64.643 117.555 1.00 22.07 174 ALA A N 1
ATOM 1449 C CA . ALA A 1 174 ? 18.444 63.513 116.801 1.00 17.94 174 ALA A CA 1
ATOM 1450 C C . ALA A 1 174 ? 19.553 62.585 116.317 1.00 16.12 174 ALA A C 1
ATOM 1451 O O . ALA A 1 174 ? 19.429 61.360 116.428 1.00 27.77 174 ALA A O 1
ATOM 1453 N N . TYR A 1 175 ? 20.641 63.150 115.795 1.00 11.46 175 TYR A N 1
ATOM 1454 C CA . TYR A 1 175 ? 21.801 62.426 115.281 1.00 13.75 175 TYR A CA 1
ATOM 1455 C C . TYR A 1 175 ? 22.787 63.460 114.763 1.00 15.77 175 TYR A C 1
ATOM 1456 O O . TYR A 1 175 ? 22.409 64.594 114.462 1.00 22.45 175 TYR A O 1
ATOM 1465 N N . ASP A 1 176 ? 24.048 63.053 114.632 1.00 18.69 176 ASP A N 1
ATOM 1466 C CA . ASP A 1 176 ? 25.065 63.931 114.074 1.00 27.80 176 ASP A CA 1
ATOM 1467 C C . ASP A 1 176 ? 25.942 63.138 113.115 1.00 31.75 176 ASP A C 1
ATOM 1468 O O . ASP A 1 176 ? 25.920 61.904 113.085 1.00 33.27 176 ASP A O 1
ATOM 1481 N N . LEU A 1 178 ? 29.912 63.166 110.790 1.00 28.55 178 LEU A N 1
ATOM 1482 C CA . LEU A 1 178 ? 31.289 63.642 110.733 1.00 25.12 178 LEU A CA 1
ATOM 1483 C C . LEU A 1 178 ? 31.650 64.000 109.299 1.00 23.82 178 LEU A C 1
ATOM 1484 O O . LEU A 1 178 ? 31.445 63.197 108.382 1.00 28.05 178 LEU A O 1
ATOM 1489 N N . ILE A 1 179 ? 32.209 65.191 109.108 1.00 13.59 179 ILE A N 1
ATOM 1490 C CA . ILE A 1 179 ? 32.589 65.672 107.787 1.00 9.25 179 ILE A CA 1
ATOM 1491 C C . ILE A 1 179 ? 34.098 65.568 107.634 1.00 15.67 179 ILE A C 1
ATOM 1492 O O . ILE A 1 179 ? 34.856 66.046 108.489 1.00 11.81 179 ILE A O 1
ATOM 1497 N N . GLU A 1 180 ? 34.532 64.925 106.553 1.00 26.08 180 GLU A N 1
ATOM 1498 C CA . GLU A 1 180 ? 35.937 64.874 106.173 1.00 28.54 180 GLU A CA 1
ATOM 1499 C C . GLU A 1 180 ? 36.016 65.114 104.672 1.00 40.73 180 GLU A C 1
ATOM 1500 O O . GLU A 1 180 ? 35.498 64.311 103.891 1.00 47.93 180 GLU A O 1
ATOM 1506 N N . ASP A 1 181 ? 36.659 66.215 104.272 1.00 42.94 181 ASP A N 1
ATOM 1507 C CA . ASP A 1 181 ? 36.842 66.568 102.860 1.00 41.29 181 ASP A CA 1
ATOM 1508 C C . ASP A 1 181 ? 35.510 66.658 102.117 1.00 40.45 181 ASP A C 1
ATOM 1509 O O . ASP A 1 181 ? 35.310 66.030 101.076 1.00 39.01 181 ASP A O 1
ATOM 1514 N N . GLY A 1 182 ? 34.588 67.445 102.665 1.00 46.27 182 GLY A N 1
ATOM 1515 C CA . GLY A 1 182 ? 33.296 67.646 102.036 1.00 46.58 182 GLY A CA 1
ATOM 1516 C C . GLY A 1 182 ? 32.482 66.375 101.912 1.00 45.53 182 GLY A C 1
ATOM 1517 O O . GLY A 1 182 ? 31.472 66.337 101.203 1.00 53.29 182 GLY A O 1
ATOM 1518 N N . GLN A 1 183 ? 32.917 65.327 102.602 1.00 42.45 183 GLN A N 1
ATOM 1519 C CA . GLN A 1 183 ? 32.236 64.044 102.629 1.00 38.39 183 GLN A CA 1
ATOM 1520 C C . GLN A 1 183 ? 31.736 63.774 104.038 1.00 29.53 183 GLN A C 1
ATOM 1521 O O . GLN A 1 183 ? 32.443 64.036 105.016 1.00 27.67 183 GLN A O 1
ATOM 1527 N N . GLU A 1 184 ? 30.533 63.223 104.142 1.00 23.16 184 GLU A N 1
ATOM 1528 C CA . GLU A 1 184 ? 30.000 62.817 105.432 1.00 37.87 184 GLU A CA 1
ATOM 1529 C C . GLU A 1 184 ? 30.412 61.365 105.632 1.00 35.65 184 GLU A C 1
ATOM 1530 O O . GLU A 1 184 ? 29.873 60.465 104.983 1.00 37.42 184 GLU A O 1
ATOM 1536 N N . LYS A 1 185 ? 31.392 61.144 106.511 1.00 28.38 185 LYS A N 1
ATOM 1537 C CA . LYS A 1 185 ? 32.005 59.830 106.642 1.00 22.26 185 LYS A CA 1
ATOM 1538 C C . LYS A 1 185 ? 31.471 58.991 107.794 1.00 23.94 185 LYS A C 1
ATOM 1539 O O . LYS A 1 185 ? 31.727 57.781 107.819 1.00 24.09 185 LYS A O 1
ATOM 1545 N N . LEU A 1 186 ? 30.748 59.581 108.743 1.00 25.89 186 LEU A N 1
ATOM 1546 C CA . LEU A 1 186 ? 30.177 58.804 109.835 1.00 17.33 186 LEU A CA 1
ATOM 1547 C C . LEU A 1 186 ? 28.847 59.418 110.235 1.00 17.20 186 LEU A C 1
ATOM 1548 O O . LEU A 1 186 ? 28.780 60.623 110.476 1.00 26.79 186 LEU A O 1
ATOM 1553 N N . TYR A 1 187 ? 27.809 58.598 110.339 1.00 12.71 187 TYR A N 1
ATOM 1554 C CA . TYR A 1 187 ? 26.539 59.024 110.915 1.00 13.63 187 TYR A CA 1
ATOM 1555 C C . TYR A 1 187 ? 26.361 58.333 112.256 1.00 15.41 187 TYR A C 1
ATOM 1556 O O . TYR A 1 187 ? 26.500 57.109 112.347 1.00 23.24 187 TYR A O 1
ATOM 1565 N N . ARG A 1 188 ? 26.062 59.107 113.295 1.00 16.08 188 ARG A N 1
ATOM 1566 C CA . ARG A 1 188 ? 25.855 58.550 114.628 1.00 15.76 188 ARG A CA 1
ATOM 1567 C C . ARG A 1 188 ? 24.418 58.793 115.060 1.00 20.36 188 ARG A C 1
ATOM 1568 O O . ARG A 1 188 ? 24.011 59.941 115.266 1.00 27.87 188 ARG A O 1
ATOM 1576 N N . PHE A 1 189 ? 23.664 57.721 115.201 1.00 18.22 189 PHE A N 1
ATOM 1577 C CA . PHE A 1 189 ? 22.372 57.742 115.860 1.00 12.22 189 PHE A CA 1
ATOM 1578 C C . PHE A 1 189 ? 22.521 57.212 117.275 1.00 19.69 189 PHE A C 1
ATOM 1579 O O . PHE A 1 189 ? 23.590 56.731 117.661 1.00 24.05 189 PHE A O 1
ATOM 1587 N N . PRO A 1 190 ? 21.467 57.278 118.094 1.00 20.81 190 PRO A N 1
ATOM 1588 C CA . PRO A 1 190 ? 21.565 56.618 119.407 1.00 22.07 190 PRO A CA 1
ATOM 1589 C C . PRO A 1 190 ? 21.731 55.113 119.287 1.00 31.23 190 PRO A C 1
ATOM 1590 O O . PRO A 1 190 ? 22.629 54.530 119.908 1.00 36.55 190 PRO A O 1
ATOM 1594 N N . ASP A 1 191 ? 20.888 54.471 118.483 1.00 35.51 191 ASP A N 1
ATOM 1595 C CA . ASP A 1 191 ? 20.918 53.030 118.282 1.00 37.24 191 ASP A CA 1
ATOM 1596 C C . ASP A 1 191 ? 21.595 52.597 116.985 1.00 37.22 191 ASP A C 1
ATOM 1597 O O . ASP A 1 191 ? 21.619 51.397 116.695 1.00 41.86 191 ASP A O 1
ATOM 1602 N N . ARG A 1 192 ? 22.126 53.525 116.189 1.00 32.61 192 ARG A N 1
ATOM 1603 C CA . ARG A 1 192 ? 22.751 53.181 114.918 1.00 31.66 192 ARG A CA 1
ATOM 1604 C C . ARG A 1 192 ? 24.112 53.850 114.793 1.00 24.52 192 ARG A C 1
ATOM 1605 O O . ARG A 1 192 ? 24.421 54.816 115.494 1.00 25.61 192 ARG A O 1
ATOM 1613 N N . ILE A 1 193 ? 24.935 53.301 113.901 1.00 20.61 193 ILE A N 1
ATOM 1614 C CA . ILE A 1 193 ? 26.104 53.998 113.373 1.00 15.36 193 ILE A CA 1
ATOM 1615 C C . ILE A 1 193 ? 26.281 53.586 111.914 1.00 22.52 193 ILE A C 1
ATOM 1616 O O . ILE A 1 193 ? 26.262 52.392 111.591 1.00 22.11 193 ILE A O 1
ATOM 1621 N N . PHE A 1 194 ? 26.450 54.572 111.032 1.00 23.38 194 PHE A N 1
ATOM 1622 C CA . PHE A 1 194 ? 26.494 54.347 109.591 1.00 17.17 194 PHE A CA 1
ATOM 1623 C C . PHE A 1 194 ? 27.724 55.017 108.999 1.00 16.16 194 PHE A C 1
ATOM 1624 O O . PHE A 1 194 ? 28.027 56.169 109.327 1.00 25.84 194 PHE A O 1
ATOM 1632 N N . TYR A 1 195 ? 28.440 54.284 108.150 1.00 12.57 195 TYR A N 1
ATOM 1633 C CA . TYR A 1 195 ? 29.722 54.717 107.609 1.00 13.38 195 TYR A CA 1
ATOM 1634 C C . TYR A 1 195 ? 29.666 55.243 106.173 1.00 15.48 195 TYR A C 1
ATOM 1635 O O . TYR A 1 195 ? 30.722 55.543 105.607 1.00 18.91 195 TYR A O 1
ATOM 1644 N N . SER A 1 196 ? 28.489 55.328 105.552 1.00 11.99 196 SER A N 1
ATOM 1645 C CA . SER A 1 196 ? 28.402 55.917 104.219 1.00 14.51 196 SER A CA 1
ATOM 1646 C C . SER A 1 196 ? 26.981 56.401 103.964 1.00 19.81 196 SER A C 1
ATOM 1647 O O . SER A 1 196 ? 26.020 55.886 104.542 1.00 15.07 196 SER A O 1
ATOM 1650 N N . LYS A 1 197 ? 26.857 57.375 103.056 1.00 23.68 197 LYS A N 1
ATOM 1651 C CA . LYS A 1 197 ? 25.534 57.908 102.744 1.00 21.86 197 LYS A CA 1
ATOM 1652 C C . LYS A 1 197 ? 24.668 56.869 102.046 1.00 22.30 197 LYS A C 1
ATOM 1653 O O . LYS A 1 197 ? 23.439 56.891 102.186 1.00 23.07 197 LYS A O 1
ATOM 1659 N N . ALA A 1 198 ? 25.287 55.951 101.300 1.00 23.27 198 ALA A N 1
ATOM 1660 C CA . ALA A 1 198 ? 24.529 54.858 100.699 1.00 21.56 198 ALA A CA 1
ATOM 1661 C C . ALA A 1 198 ? 23.807 54.049 101.769 1.00 22.31 198 ALA A C 1
ATOM 1662 O O . ALA A 1 198 ? 22.592 53.827 101.685 1.00 24.61 198 ALA A O 1
ATOM 1664 N N . GLU A 1 199 ? 24.540 53.620 102.801 1.00 24.64 199 GLU A N 1
ATOM 1665 C CA . GLU A 1 199 ? 23.942 52.838 103.877 1.00 23.63 199 GLU A CA 1
ATOM 1666 C C . GLU A 1 199 ? 22.993 53.663 104.739 1.00 23.34 199 GLU A C 1
ATOM 1667 O O . GLU A 1 199 ? 22.099 53.090 105.372 1.00 29.08 199 GLU A O 1
ATOM 1673 N N . LEU A 1 200 ? 23.161 54.989 104.777 1.00 16.31 200 LEU A N 1
ATOM 1674 C CA . LEU A 1 200 ? 22.181 55.837 105.452 1.00 9.94 200 LEU A CA 1
ATOM 1675 C C . LEU A 1 200 ? 20.868 55.873 104.681 1.00 14.75 200 LEU A C 1
ATOM 1676 O O . LEU A 1 200 ? 19.788 55.778 105.276 1.00 12.42 200 LEU A O 1
ATOM 1681 N N . VAL A 1 201 ? 20.944 56.021 103.354 1.00 18.97 201 VAL A N 1
ATOM 1682 C CA . VAL A 1 201 ? 19.738 56.011 102.531 1.00 20.59 201 VAL A CA 1
ATOM 1683 C C . VAL A 1 201 ? 19.015 54.679 102.667 1.00 22.58 201 VAL A C 1
ATOM 1684 O O . VAL A 1 201 ? 17.778 54.631 102.672 1.00 23.25 201 VAL A O 1
ATOM 1688 N N . ARG A 1 202 ? 19.763 53.584 102.810 1.00 22.29 202 ARG A N 1
ATOM 1689 C CA . ARG A 1 202 ? 19.133 52.290 103.048 1.00 26.67 202 ARG A CA 1
ATOM 1690 C C . ARG A 1 202 ? 18.274 52.329 104.305 1.00 30.41 202 ARG A C 1
ATOM 1691 O O . ARG A 1 202 ? 17.078 52.016 104.266 1.00 29.64 202 ARG A O 1
ATOM 1699 N N . TYR A 1 203 ? 18.871 52.733 105.432 1.00 28.11 203 TYR A N 1
ATOM 1700 C CA . TYR A 1 203 ? 18.120 52.849 106.679 1.00 23.69 203 TYR A CA 1
ATOM 1701 C C . TYR A 1 203 ? 16.911 53.759 106.512 1.00 30.56 203 TYR A C 1
ATOM 1702 O O . TYR A 1 203 ? 15.842 53.494 107.072 1.00 39.36 203 TYR A O 1
ATOM 1711 N N . PHE A 1 204 ? 17.058 54.830 105.731 1.00 17.47 204 PHE A N 1
ATOM 1712 C CA . PHE A 1 204 ? 15.916 55.690 105.443 1.00 14.18 204 PHE A CA 1
ATOM 1713 C C . PHE A 1 204 ? 14.812 54.914 104.733 1.00 23.56 204 PHE A C 1
ATOM 1714 O O . PHE A 1 204 ? 13.660 54.900 105.184 1.00 22.05 204 PHE A O 1
ATOM 1722 N N . LEU A 1 205 ? 15.150 54.261 103.616 1.00 24.28 205 LEU A N 1
ATOM 1723 C CA . LEU A 1 205 ? 14.150 53.503 102.869 1.00 15.32 205 LEU A CA 1
ATOM 1724 C C . LEU A 1 205 ? 13.534 52.410 103.730 1.00 25.04 205 LEU A C 1
ATOM 1725 O O . LEU A 1 205 ? 12.339 52.113 103.611 1.00 35.41 205 LEU A O 1
ATOM 1730 N N . GLN A 1 206 ? 14.332 51.808 104.612 1.00 22.69 206 GLN A N 1
ATOM 1731 C CA . GLN A 1 206 ? 13.793 50.816 105.535 1.00 25.37 206 GLN A CA 1
ATOM 1732 C C . GLN A 1 206 ? 12.804 51.455 106.505 1.00 29.12 206 GLN A C 1
ATOM 1733 O O . GLN A 1 206 ? 11.708 50.927 106.725 1.00 29.61 206 GLN A O 1
ATOM 1739 N N . CYS A 1 207 ? 13.165 52.606 107.079 1.00 31.47 207 CYS A N 1
ATOM 1740 C CA . CYS A 1 207 ? 12.259 53.292 107.995 1.00 33.75 207 CYS A CA 1
ATOM 1741 C C . CYS A 1 207 ? 10.961 53.714 107.317 1.00 33.99 207 CYS A C 1
ATOM 1742 O O . CYS A 1 207 ? 9.958 53.933 108.005 1.00 35.48 207 CYS A O 1
ATOM 1745 N N . LEU A 1 208 ? 10.956 53.833 105.987 1.00 29.69 208 LEU A N 1
ATOM 1746 C CA . LEU A 1 208 ? 9.709 54.102 105.282 1.00 33.90 208 LEU A CA 1
ATOM 1747 C C . LEU A 1 208 ? 8.751 52.922 105.379 1.00 35.64 208 LEU A C 1
ATOM 1748 O O . LEU A 1 208 ? 7.530 53.113 105.318 1.00 30.87 208 LEU A O 1
ATOM 1753 N N . GLN A 1 209 ? 9.284 51.711 105.539 1.00 37.59 209 GLN A N 1
ATOM 1754 C CA . GLN A 1 209 ? 8.501 50.481 105.654 1.00 37.11 209 GLN A CA 1
ATOM 1755 C C . GLN A 1 209 ? 7.533 50.334 104.477 1.00 42.43 209 GLN A C 1
ATOM 1756 O O . GLN A 1 209 ? 6.311 50.359 104.620 1.00 48.27 209 GLN A O 1
ATOM 1762 N N . LEU A 1 210 ? 8.134 50.171 103.300 1.00 42.31 210 LEU A N 1
ATOM 1763 C CA . LEU A 1 210 ? 7.369 50.093 102.063 1.00 46.09 210 LEU A CA 1
ATOM 1764 C C . LEU A 1 210 ? 6.498 48.843 102.045 1.00 56.37 210 LEU A C 1
ATOM 1765 O O . LEU A 1 210 ? 6.966 47.741 102.346 1.00 58.75 210 LEU A O 1
ATOM 1770 N N . GLN A 1 211 ? 5.225 49.017 101.697 1.00 64.37 211 GLN A N 1
ATOM 1771 C CA . GLN A 1 211 ? 4.319 47.889 101.566 1.00 66.54 211 GLN A CA 1
ATOM 1772 C C . GLN A 1 211 ? 4.290 47.409 100.117 1.00 66.22 211 GLN A C 1
ATOM 1773 O O . GLN A 1 211 ? 4.898 48.005 99.224 1.00 65.74 211 GLN A O 1
ATOM 1779 N N . ALA A 1 212 ? 3.545 46.328 99.874 1.00 63.29 212 ALA A N 1
ATOM 1780 C CA . ALA A 1 212 ? 3.620 45.655 98.581 1.00 58.52 212 ALA A CA 1
ATOM 1781 C C . ALA A 1 212 ? 3.068 46.524 97.458 1.00 58.58 212 ALA A C 1
ATOM 1782 O O . ALA A 1 212 ? 3.593 46.504 96.339 1.00 61.86 212 ALA A O 1
ATOM 1784 N N . ASP A 1 213 ? 2.005 47.280 97.727 1.00 54.82 213 ASP A N 1
ATOM 1785 C CA . ASP A 1 213 ? 1.380 48.122 96.716 1.00 60.32 213 ASP A CA 1
ATOM 1786 C C . ASP A 1 213 ? 1.850 49.575 96.761 1.00 56.60 213 ASP A C 1
ATOM 1787 O O . ASP A 1 213 ? 1.278 50.418 96.063 1.00 58.93 213 ASP A O 1
ATOM 1792 N N . ASP A 1 214 ? 2.843 49.900 97.585 1.00 49.01 214 ASP A N 1
ATOM 1793 C CA . ASP A 1 214 ? 3.506 51.189 97.440 1.00 44.66 214 ASP A CA 1
ATOM 1794 C C . ASP A 1 214 ? 4.267 51.234 96.118 1.00 44.37 214 ASP A C 1
ATOM 1795 O O . ASP A 1 214 ? 4.752 50.214 95.622 1.00 45.73 214 ASP A O 1
ATOM 1800 N N . VAL A 1 215 ? 4.369 52.431 95.543 1.00 43.43 215 VAL A N 1
ATOM 1801 C CA . VAL A 1 215 ? 5.046 52.635 94.265 1.00 40.00 215 VAL A CA 1
ATOM 1802 C C . VAL A 1 215 ? 6.219 53.582 94.480 1.00 35.15 215 VAL A C 1
ATOM 1803 O O . VAL A 1 215 ? 6.025 54.749 94.843 1.00 39.93 215 VAL A O 1
ATOM 1807 N N . VAL A 1 216 ? 7.431 53.087 94.247 1.00 30.43 216 VAL A N 1
ATOM 1808 C CA . VAL A 1 216 ? 8.643 53.896 94.318 1.00 27.82 216 VAL A CA 1
ATOM 1809 C C . VAL A 1 216 ? 9.023 54.304 92.901 1.00 29.25 216 VAL A C 1
ATOM 1810 O O . VAL A 1 216 ? 9.310 53.448 92.054 1.00 36.19 216 VAL A O 1
ATOM 1814 N N . ILE A 1 217 ? 9.024 55.608 92.640 1.00 21.95 217 ILE A N 1
ATOM 1815 C CA . ILE A 1 217 ? 9.319 56.160 91.321 1.00 24.55 217 ILE A CA 1
ATOM 1816 C C . ILE A 1 217 ? 10.672 56.856 91.391 1.00 27.79 217 ILE A C 1
ATOM 1817 O O . ILE A 1 217 ? 10.847 57.807 92.162 1.00 26.11 217 ILE A O 1
ATOM 1822 N N . LEU A 1 218 ? 11.624 56.393 90.582 1.00 31.30 218 LEU A N 1
ATOM 1823 C CA . LEU A 1 218 ? 12.991 56.904 90.616 1.00 29.13 218 LEU A CA 1
ATOM 1824 C C . LEU A 1 218 ? 13.173 57.944 89.515 1.00 34.59 218 LEU A C 1
ATOM 1825 O O . LEU A 1 218 ? 13.181 57.606 88.327 1.00 42.13 218 LEU A O 1
ATOM 1830 N N . ASP A 1 219 ? 13.307 59.210 89.915 1.00 33.12 219 ASP A N 1
ATOM 1831 C CA . ASP A 1 219 ? 13.554 60.315 88.992 1.00 31.60 219 ASP A CA 1
ATOM 1832 C C . ASP A 1 219 ? 15.032 60.509 88.655 1.00 29.62 219 ASP A C 1
ATOM 1833 O O . ASP A 1 219 ? 15.362 60.816 87.505 1.00 34.44 219 ASP A O 1
ATOM 1838 N N . ARG A 1 220 ? 15.930 60.373 89.634 1.00 28.85 220 ARG A N 1
ATOM 1839 C CA . ARG A 1 220 ? 17.370 60.458 89.407 1.00 25.90 220 ARG A CA 1
ATOM 1840 C C . ARG A 1 220 ? 18.067 59.300 90.108 1.00 30.08 220 ARG A C 1
ATOM 1841 O O . ARG A 1 220 ? 17.623 58.837 91.161 1.00 36.71 220 ARG A O 1
ATOM 1849 N N . GLU A 1 221 ? 19.127 58.787 89.479 1.00 26.39 221 GLU A N 1
ATOM 1850 C CA . GLU A 1 221 ? 19.805 57.609 90.001 1.00 28.71 221 GLU A CA 1
ATOM 1851 C C . GLU A 1 221 ? 21.126 57.842 90.738 1.00 24.26 221 GLU A C 1
ATOM 1852 O O . GLU A 1 221 ? 21.501 56.994 91.554 1.00 23.97 221 GLU A O 1
ATOM 1858 N N . THR A 1 222 ? 21.813 58.970 90.549 1.00 17.80 222 THR A N 1
ATOM 1859 C CA . THR A 1 222 ? 23.250 58.951 90.825 1.00 17.07 222 THR A CA 1
ATOM 1860 C C . THR A 1 222 ? 23.514 58.876 92.328 1.00 20.54 222 THR A C 1
ATOM 1861 O O . THR A 1 222 ? 23.077 59.739 93.098 1.00 27.21 222 THR A O 1
ATOM 1865 N N . GLY A 1 223 ? 24.225 57.824 92.732 1.00 17.98 223 GLY A N 1
ATOM 1866 C CA . GLY A 1 223 ? 24.617 57.555 94.094 1.00 14.92 223 GLY A CA 1
ATOM 1867 C C . GLY A 1 223 ? 23.618 56.750 94.906 1.00 23.93 223 GLY A C 1
ATOM 1868 O O . GLY A 1 223 ? 24.017 56.073 95.859 1.00 34.71 223 GLY A O 1
ATOM 1869 N N . ILE A 1 224 ? 22.330 56.828 94.576 1.00 19.63 224 ILE A N 1
ATOM 1870 C CA . ILE A 1 224 ? 21.295 56.059 95.261 1.00 26.73 224 ILE A CA 1
ATOM 1871 C C . ILE A 1 224 ? 20.753 54.900 94.438 1.00 31.61 224 ILE A C 1
ATOM 1872 O O . ILE A 1 224 ? 19.856 54.192 94.918 1.00 34.43 224 ILE A O 1
ATOM 1877 N N . GLY A 1 225 ? 21.230 54.699 93.210 1.00 26.21 225 GLY A N 1
ATOM 1878 C CA . GLY A 1 225 ? 20.584 53.759 92.310 1.00 22.96 225 GLY A CA 1
ATOM 1879 C C . GLY A 1 225 ? 20.403 52.357 92.859 1.00 23.74 225 GLY A C 1
ATOM 1880 O O . GLY A 1 225 ? 19.280 51.845 92.923 1.00 22.20 225 GLY A O 1
ATOM 1881 N N . GLN A 1 226 ? 21.504 51.742 93.292 1.00 23.16 226 GLN A N 1
ATOM 1882 C CA . GLN A 1 226 ? 21.448 50.363 93.765 1.00 17.18 226 GLN A CA 1
ATOM 1883 C C . GLN A 1 226 ? 20.601 50.233 95.026 1.00 17.74 226 GLN A C 1
ATOM 1884 O O . GLN A 1 226 ? 19.823 49.281 95.162 1.00 23.85 226 GLN A O 1
ATOM 1890 N N . VAL A 1 227 ? 20.738 51.173 95.964 1.00 17.06 227 VAL A N 1
ATOM 1891 C CA . VAL A 1 227 ? 20.041 51.026 97.238 1.00 13.40 227 VAL A CA 1
ATOM 1892 C C . VAL A 1 227 ? 18.536 51.183 97.050 1.00 16.79 227 VAL A C 1
ATOM 1893 O O . VAL A 1 227 ? 17.743 50.474 97.681 1.00 19.24 227 VAL A O 1
ATOM 1897 N N . VAL A 1 228 ? 18.114 52.100 96.176 1.00 16.00 228 VAL A N 1
ATOM 1898 C CA . VAL A 1 228 ? 16.693 52.207 95.864 1.00 23.63 228 VAL A CA 1
ATOM 1899 C C . VAL A 1 228 ? 16.196 50.908 95.244 1.00 29.94 228 VAL A C 1
ATOM 1900 O O . VAL A 1 228 ? 15.068 50.470 95.503 1.00 34.87 228 VAL A O 1
ATOM 1904 N N . PHE A 1 229 ? 17.040 50.252 94.445 1.00 24.56 229 PHE A N 1
ATOM 1905 C CA . PHE A 1 229 ? 16.629 49.008 93.803 1.00 27.58 229 PHE A CA 1
ATOM 1906 C C . PHE A 1 229 ? 16.518 47.874 94.814 1.00 27.40 229 PHE A C 1
ATOM 1907 O O . PHE A 1 229 ? 15.523 47.140 94.829 1.00 33.33 229 PHE A O 1
ATOM 1915 N N . GLU A 1 230 ? 17.529 47.717 95.670 1.00 22.91 230 GLU A N 1
ATOM 1916 C CA . GLU A 1 230 ? 17.503 46.638 96.652 1.00 18.66 230 GLU A CA 1
ATOM 1917 C C . GLU A 1 230 ? 16.292 46.755 97.571 1.00 24.83 230 GLU A C 1
ATOM 1918 O O . GLU A 1 230 ? 15.637 45.752 97.881 1.00 23.09 230 GLU A O 1
ATOM 1924 N N . GLU A 1 231 ? 15.966 47.970 98.003 1.00 23.97 231 GLU A N 1
ATOM 1925 C CA . GLU A 1 231 ? 14.922 48.160 99.000 1.00 28.28 231 GLU A CA 1
ATOM 1926 C C . GLU A 1 231 ? 13.525 48.312 98.414 1.00 35.89 231 GLU A C 1
ATOM 1927 O O . GLU A 1 231 ? 12.550 48.214 99.165 1.00 48.18 231 GLU A O 1
ATOM 1933 N N . SER A 1 232 ? 13.388 48.539 97.111 1.00 37.68 232 SER A N 1
ATOM 1934 C CA . SER A 1 232 ? 12.065 48.697 96.518 1.00 41.16 232 SER A CA 1
ATOM 1935 C C . SER A 1 232 ? 11.478 47.390 96.000 1.00 44.25 232 SER A C 1
ATOM 1936 O O . SER A 1 232 ? 10.348 47.395 95.501 1.00 41.79 232 SER A O 1
ATOM 1939 N N . GLN A 1 233 ? 12.206 46.276 96.111 1.00 42.86 233 GLN A N 1
ATOM 1940 C CA . GLN A 1 233 ? 11.718 45.020 95.547 1.00 38.98 233 GLN A CA 1
ATOM 1941 C C . GLN A 1 233 ? 10.447 44.550 96.244 1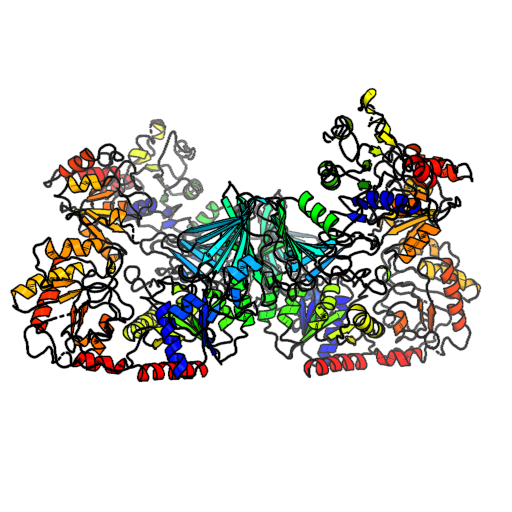.00 48.19 233 GLN A C 1
ATOM 1942 O O . GLN A 1 233 ? 9.546 44.000 95.600 1.00 54.06 233 GLN A O 1
ATOM 1948 N N . LYS A 1 234 ? 10.347 44.765 97.558 1.00 50.45 234 LYS A N 1
ATOM 1949 C CA . LYS A 1 234 ? 9.135 44.397 98.283 1.00 45.35 234 LYS A CA 1
ATOM 1950 C C . LYS A 1 234 ? 7.944 45.265 97.902 1.00 47.06 234 LYS A C 1
ATOM 1951 O O . LYS A 1 234 ? 6.825 44.982 98.342 1.00 51.99 234 LYS A O 1
ATOM 1957 N N . ALA A 1 235 ? 8.162 46.305 97.109 1.00 42.04 235 ALA A N 1
ATOM 1958 C CA . ALA A 1 235 ? 7.127 47.185 96.590 1.00 39.37 235 ALA A CA 1
ATOM 1959 C C . ALA A 1 235 ? 7.230 47.207 95.066 1.00 41.13 235 ALA A C 1
ATOM 1960 O O . ALA A 1 235 ? 7.962 46.419 94.460 1.00 53.07 235 ALA A O 1
ATOM 1962 N N . LYS A 1 236 ? 6.469 48.097 94.443 1.00 35.04 236 LYS A N 1
ATOM 1963 C CA . LYS A 1 236 ? 6.490 48.258 92.996 1.00 40.11 236 LYS A CA 1
ATOM 1964 C C . LYS A 1 236 ? 7.438 49.396 92.635 1.00 43.72 236 LYS A C 1
ATOM 1965 O O . LYS A 1 236 ? 7.224 50.544 93.041 1.00 46.63 236 LYS A O 1
ATOM 1971 N N . LEU A 1 237 ? 8.481 49.074 91.874 1.00 35.39 237 LEU A N 1
ATOM 1972 C CA . LEU A 1 237 ? 9.528 50.022 91.523 1.00 26.43 237 LEU A CA 1
ATOM 1973 C C . LEU A 1 237 ? 9.330 50.533 90.102 1.00 33.62 237 LEU A C 1
ATOM 1974 O O . LEU A 1 237 ? 8.932 49.781 89.208 1.00 40.41 237 LEU A O 1
ATOM 1979 N N . GLY A 1 238 ? 9.640 51.804 89.889 1.00 31.10 238 GLY A N 1
ATOM 1980 C CA . GLY A 1 238 ? 9.557 52.378 88.559 1.00 30.77 238 GLY A CA 1
ATOM 1981 C C . GLY A 1 238 ? 10.611 53.441 88.370 1.00 30.32 238 GLY A C 1
ATOM 1982 O O . GLY A 1 238 ? 11.069 54.070 89.330 1.00 36.04 238 GLY A O 1
ATOM 1983 N N . VAL A 1 239 ? 10.975 53.661 87.108 1.00 22.65 239 VAL A N 1
ATOM 1984 C CA . VAL A 1 239 ? 12.131 54.467 86.736 1.00 21.81 239 VAL A CA 1
ATOM 1985 C C . VAL A 1 239 ? 11.724 55.361 85.574 1.00 26.38 239 VAL A C 1
ATOM 1986 O O . VAL A 1 239 ? 11.282 54.863 84.533 1.00 40.24 239 VAL A O 1
ATOM 1990 N N . VAL A 1 240 ? 11.882 56.671 85.740 1.00 22.42 240 VAL A N 1
ATOM 1991 C CA . VAL A 1 240 ? 11.447 57.649 84.747 1.00 22.96 240 VAL A CA 1
ATOM 1992 C C . VAL A 1 240 ? 12.640 58.081 83.908 1.00 25.05 240 VAL A C 1
ATOM 1993 O O . VAL A 1 240 ? 13.727 58.342 84.438 1.00 31.08 240 VAL A O 1
ATOM 1997 N N . VAL A 1 241 ? 12.436 58.159 82.594 1.00 26.66 241 VAL A N 1
ATOM 1998 C CA . VAL A 1 241 ? 13.469 58.557 81.641 1.00 27.77 241 VAL A CA 1
ATOM 1999 C C . VAL A 1 241 ? 13.185 59.994 81.219 1.00 33.26 241 VAL A C 1
ATOM 2000 O O . VAL A 1 241 ? 12.165 60.268 80.576 1.00 45.96 241 VAL A O 1
ATOM 2004 N N . HIS A 1 242 ? 14.052 60.931 81.618 1.00 31.93 242 HIS A N 1
ATOM 2005 C CA . HIS A 1 242 ? 13.805 62.343 81.347 1.00 34.59 242 HIS A CA 1
ATOM 2006 C C . HIS A 1 242 ? 14.497 62.911 80.112 1.00 41.06 242 HIS A C 1
ATOM 2007 O O . HIS A 1 242 ? 14.051 63.944 79.601 1.00 52.64 242 HIS A O 1
ATOM 2014 N N . ALA A 1 243 ? 15.533 62.263 79.593 1.00 32.86 243 ALA A N 1
ATOM 2015 C CA . ALA A 1 243 ? 16.271 62.831 78.471 1.00 27.99 243 ALA A CA 1
ATOM 2016 C C . ALA A 1 243 ? 16.439 61.750 77.420 1.00 30.88 243 ALA A C 1
ATOM 2017 O O . ALA A 1 243 ? 15.882 60.660 77.581 1.00 38.11 243 ALA A O 1
ATOM 2019 N N . GLU A 1 244 ? 17.178 62.012 76.343 1.00 29.62 244 GLU A N 1
ATOM 2020 C CA . GLU A 1 244 ? 17.467 60.918 75.426 1.00 37.22 244 GLU A CA 1
ATOM 2021 C C . GLU A 1 244 ? 18.337 59.897 76.142 1.00 41.36 244 GLU A C 1
ATOM 2022 O O . GLU A 1 244 ? 19.347 60.243 76.767 1.00 44.02 244 GLU A O 1
ATOM 2028 N N . HIS A 1 245 ? 17.929 58.636 76.050 1.00 36.35 245 HIS A N 1
ATOM 2029 C CA . HIS A 1 245 ? 18.423 57.562 76.894 1.00 31.00 245 HIS A CA 1
ATOM 2030 C C . HIS A 1 245 ? 19.614 56.819 76.309 1.00 34.02 245 HIS A C 1
ATOM 2031 O O . HIS A 1 245 ? 20.073 55.850 76.922 1.00 40.45 245 HIS A O 1
ATOM 2038 N N . PHE A 1 246 ? 20.117 57.216 75.144 1.00 35.88 246 PHE A N 1
ATOM 2039 C CA . PHE A 1 246 ? 21.249 56.496 74.580 1.00 40.18 246 PHE A CA 1
ATOM 2040 C C . PHE A 1 246 ? 22.039 57.415 73.662 1.00 45.29 246 PHE A C 1
ATOM 2041 O O . PHE A 1 246 ? 21.502 58.382 73.116 1.00 56.97 246 PHE A O 1
ATOM 2049 N N . SER A 1 247 ? 23.323 57.098 73.508 1.00 45.33 247 SER A N 1
ATOM 2050 C CA . SER A 1 247 ? 24.198 57.794 72.571 1.00 56.21 247 SER A CA 1
ATOM 2051 C C . SER A 1 247 ? 24.205 57.017 71.261 1.00 61.65 247 SER A C 1
ATOM 2052 O O . SER A 1 247 ? 24.746 55.908 71.189 1.00 67.89 247 SER A O 1
ATOM 2055 N N . GLU A 1 248 ? 23.615 57.608 70.222 1.00 58.86 248 GLU A N 1
ATOM 2056 C CA . GLU A 1 248 ? 23.476 56.908 68.952 1.00 58.20 248 GLU A CA 1
ATOM 2057 C C . GLU A 1 248 ? 24.782 56.910 68.168 1.00 58.38 248 GLU A C 1
ATOM 2058 O O . GLU A 1 248 ? 25.122 55.917 67.517 1.00 67.10 248 GLU A O 1
ATOM 2064 N N . ASN A 1 249 ? 25.535 58.007 68.238 1.00 53.69 249 ASN A N 1
ATOM 2065 C CA . ASN A 1 249 ? 26.786 58.097 67.495 1.00 62.52 249 ASN A CA 1
ATOM 2066 C C . ASN A 1 249 ? 27.802 57.068 67.971 1.00 59.70 249 ASN A C 1
ATOM 2067 O O . ASN A 1 249 ? 28.643 56.617 67.187 1.00 68.37 249 ASN A O 1
ATOM 2072 N N . ALA A 1 250 ? 27.742 56.692 69.244 1.00 52.17 250 ALA A N 1
ATOM 2073 C CA . ALA A 1 250 ? 28.666 55.739 69.839 1.00 48.36 250 ALA A CA 1
ATOM 2074 C C . ALA A 1 250 ? 28.133 54.310 69.835 1.00 48.39 250 ALA A C 1
ATOM 2075 O O . ALA A 1 250 ? 28.706 53.445 70.506 1.00 47.12 250 ALA A O 1
ATOM 2077 N N . SER A 1 251 ? 27.028 54.054 69.145 1.00 48.32 251 SER A N 1
ATOM 2078 C CA . SER A 1 251 ? 26.416 52.735 69.104 1.00 43.58 251 SER A CA 1
ATOM 2079 C C . SER A 1 251 ? 26.594 52.107 67.724 1.00 45.36 251 SER A C 1
ATOM 2080 O O . SER A 1 251 ? 27.215 52.675 66.820 1.00 42.57 251 SER A O 1
ATOM 2083 N N . SER A 1 252 ? 26.043 50.905 67.580 1.00 43.65 252 SER A N 1
ATOM 2084 C CA . SER A 1 252 ? 26.063 50.153 66.334 1.00 41.60 252 SER A CA 1
ATOM 2085 C C . SER A 1 252 ? 24.904 49.168 66.377 1.00 44.37 252 SER A C 1
ATOM 2086 O O . SER A 1 252 ? 24.148 49.115 67.350 1.00 38.17 252 SER A O 1
ATOM 2089 N N . ASP A 1 253 ? 24.766 48.379 65.310 1.00 55.61 253 ASP A N 1
ATOM 2090 C CA . ASP A 1 253 ? 23.827 47.265 65.365 1.00 63.33 253 ASP A CA 1
ATOM 2091 C C . ASP A 1 253 ? 24.278 46.216 66.373 1.00 55.46 253 ASP A C 1
ATOM 2092 O O . ASP A 1 253 ? 23.448 45.467 66.900 1.00 48.78 253 ASP A O 1
ATOM 2097 N N . ASP A 1 254 ? 25.585 46.144 66.646 1.00 54.34 254 ASP A N 1
ATOM 2098 C CA . ASP A 1 254 ? 26.116 45.170 67.595 1.00 54.08 254 ASP A CA 1
ATOM 2099 C C . ASP A 1 254 ? 25.988 45.637 69.043 1.00 49.04 254 ASP A C 1
ATOM 2100 O O . ASP A 1 254 ? 25.575 44.865 69.915 1.00 48.84 254 ASP A O 1
ATOM 2105 N N . TYR A 1 255 ? 26.336 46.893 69.319 1.00 50.12 255 TYR A N 1
ATOM 2106 C CA . TYR A 1 255 ? 26.482 47.378 70.686 1.00 47.63 255 TYR A CA 1
ATOM 2107 C C . TYR A 1 255 ? 25.779 48.715 70.843 1.00 47.42 255 TYR A C 1
ATOM 2108 O O . TYR A 1 255 ? 25.974 49.622 70.028 1.00 53.89 255 TYR A O 1
ATOM 2117 N N . ILE A 1 256 ? 24.983 48.840 71.898 1.00 41.34 256 ILE A N 1
ATOM 2118 C CA . ILE A 1 256 ? 24.262 50.068 72.202 1.00 34.36 256 ILE A CA 1
ATOM 2119 C C . ILE A 1 256 ? 24.923 50.732 73.400 1.00 35.56 256 ILE A C 1
ATOM 2120 O O . ILE A 1 256 ? 25.346 50.057 74.346 1.00 46.17 256 ILE A O 1
ATOM 2125 N N . LEU A 1 257 ? 25.038 52.053 73.348 1.00 30.84 257 LEU A N 1
ATOM 2126 C CA . LEU A 1 257 ? 25.593 52.832 74.449 1.00 32.23 257 LEU A CA 1
ATOM 2127 C C . LEU A 1 257 ? 24.450 53.587 75.113 1.00 35.08 257 LEU A C 1
ATOM 2128 O O . LEU A 1 257 ? 23.934 54.561 74.555 1.00 40.60 257 LEU A O 1
ATOM 2133 N N . TRP A 1 258 ? 24.067 53.151 76.307 1.00 35.54 258 TRP A N 1
ATOM 2134 C CA . TRP A 1 258 ? 23.025 53.854 77.034 1.00 28.88 258 TRP A CA 1
ATOM 2135 C C . TRP A 1 258 ? 23.535 55.208 77.523 1.00 28.26 258 TRP A C 1
ATOM 2136 O O . TRP A 1 258 ? 24.741 55.442 77.657 1.00 21.87 258 TRP A O 1
ATOM 2147 N N . ASN A 1 259 ? 22.592 56.109 77.782 1.00 32.61 259 ASN A N 1
ATOM 2148 C CA . ASN A 1 259 ? 22.877 57.261 78.624 1.00 39.62 259 ASN A CA 1
ATOM 2149 C C . ASN A 1 259 ? 23.322 56.758 79.993 1.00 38.17 259 ASN A C 1
ATOM 2150 O O . ASN A 1 259 ? 22.674 55.890 80.584 1.00 39.96 259 ASN A O 1
ATOM 2155 N N . ASN A 1 260 ? 24.439 57.293 80.494 1.00 27.79 260 ASN A N 1
ATOM 2156 C CA . ASN A 1 260 ? 24.986 56.783 81.750 1.00 28.85 260 ASN A CA 1
ATOM 2157 C C . ASN A 1 260 ? 24.035 57.002 82.919 1.00 29.42 260 ASN A C 1
ATOM 2158 O O . ASN A 1 260 ? 24.081 56.254 83.901 1.00 35.89 260 ASN A O 1
ATOM 2163 N N . PHE A 1 261 ? 23.167 58.010 82.838 1.00 26.38 261 PHE A N 1
ATOM 2164 C CA . PHE A 1 261 ? 22.232 58.234 83.929 1.00 30.61 261 PHE A CA 1
ATOM 2165 C C . PHE A 1 261 ? 21.116 57.198 83.957 1.00 35.76 261 PHE A C 1
ATOM 2166 O O . PHE A 1 261 ? 20.426 57.082 84.976 1.00 41.98 261 PHE A O 1
ATOM 2174 N N . TYR A 1 262 ? 20.864 56.505 82.848 1.00 34.17 262 TYR A N 1
ATOM 2175 C CA . TYR A 1 262 ? 19.935 55.382 82.831 1.00 29.88 262 TYR A CA 1
ATOM 2176 C C . TYR A 1 262 ? 20.586 54.006 82.701 1.00 26.22 262 TYR A C 1
ATOM 2177 O O . TYR A 1 262 ? 19.868 53.000 82.728 1.00 16.97 262 TYR A O 1
ATOM 2186 N N . ASP A 1 263 ? 21.915 53.927 82.570 1.00 27.01 263 ASP A N 1
ATOM 2187 C CA . ASP A 1 263 ? 22.556 52.645 82.273 1.00 26.20 263 ASP A CA 1
ATOM 2188 C C . ASP A 1 263 ? 22.277 51.614 83.363 1.00 31.02 263 ASP A C 1
ATOM 2189 O O . ASP A 1 263 ? 21.932 50.464 83.067 1.00 30.25 263 ASP A O 1
ATOM 2194 N N . TYR A 1 264 ? 22.420 52.008 84.632 1.00 32.23 264 TYR A N 1
ATOM 2195 C CA . TYR A 1 264 ? 22.154 51.075 85.724 1.00 26.50 264 TYR A CA 1
ATOM 2196 C C . TYR A 1 264 ? 20.715 50.581 85.683 1.00 24.55 264 TYR A C 1
ATOM 2197 O O . TYR A 1 264 ? 20.456 49.376 85.782 1.00 27.61 264 TYR A O 1
ATOM 2206 N N . GLN A 1 265 ? 19.761 51.505 85.549 1.00 21.43 265 GLN A N 1
ATOM 2207 C CA . GLN A 1 265 ? 18.356 51.116 85.543 1.00 22.24 265 GLN A CA 1
ATOM 2208 C C . GLN A 1 265 ? 18.045 50.194 84.368 1.00 26.22 265 GLN A C 1
ATOM 2209 O O . GLN A 1 265 ? 17.284 49.230 84.510 1.00 29.06 265 GLN A O 1
ATOM 2215 N N . PHE A 1 266 ? 18.635 50.465 83.201 1.00 26.60 266 PHE A N 1
ATOM 2216 C CA . PHE A 1 266 ? 18.383 49.626 82.033 1.00 28.04 266 PHE A CA 1
ATOM 2217 C C . PHE A 1 266 ? 19.013 48.248 82.199 1.00 26.78 266 PHE A C 1
ATOM 2218 O O . PHE A 1 266 ? 18.362 47.225 81.958 1.00 32.43 266 PHE A O 1
ATOM 2226 N N . THR A 1 267 ? 20.287 48.203 82.600 1.00 17.95 267 THR A N 1
ATOM 2227 C CA . THR A 1 267 ? 20.975 46.922 82.746 1.00 14.94 267 THR A CA 1
ATOM 2228 C C . THR A 1 267 ? 20.245 46.013 83.724 1.00 18.79 267 THR A C 1
ATOM 2229 O O . THR A 1 267 ? 20.142 44.800 83.506 1.00 24.24 267 THR A O 1
ATOM 2233 N N . ASN A 1 268 ? 19.727 46.586 84.802 1.00 23.29 268 ASN A N 1
ATOM 2234 C CA . ASN A 1 268 ? 19.014 45.871 85.849 1.00 26.33 268 ASN A CA 1
ATOM 2235 C C . ASN A 1 268 ? 17.504 45.859 85.639 1.00 22.38 268 ASN A C 1
ATOM 2236 O O . ASN A 1 268 ? 16.766 45.561 86.584 1.00 24.94 268 ASN A O 1
ATOM 2241 N N . ALA A 1 269 ? 17.034 46.234 84.443 1.00 21.70 269 ALA A N 1
ATOM 2242 C CA . ALA A 1 269 ? 15.601 46.359 84.179 1.00 25.00 269 ALA A CA 1
ATOM 2243 C C . ALA A 1 269 ? 14.804 45.140 84.629 1.00 27.47 269 ALA A C 1
ATOM 2244 O O . ALA A 1 269 ? 13.605 45.257 84.907 1.00 21.10 269 ALA A O 1
ATOM 2246 N N . ASP A 1 270 ? 15.437 43.964 84.695 1.00 34.90 270 ASP A N 1
ATOM 2247 C CA . ASP A 1 270 ? 14.757 42.792 85.237 1.00 40.08 270 ASP A CA 1
ATOM 2248 C C . ASP A 1 270 ? 14.290 43.012 86.672 1.00 35.57 270 ASP A C 1
ATOM 2249 O O . ASP A 1 270 ? 13.402 42.291 87.142 1.00 36.49 270 ASP A O 1
ATOM 2254 N N . LYS A 1 271 ? 14.864 43.988 87.375 1.00 31.12 271 LYS A N 1
ATOM 2255 C CA . LYS A 1 271 ? 14.432 44.364 88.714 1.00 29.01 271 LYS A CA 1
ATOM 2256 C C . LYS A 1 271 ? 13.460 45.536 88.718 1.00 31.10 271 LYS A C 1
ATOM 2257 O O . LYS A 1 271 ? 12.978 45.918 89.789 1.00 33.01 271 LYS A O 1
ATOM 2263 N N . VAL A 1 272 ? 13.157 46.112 87.557 1.00 27.54 272 VAL A N 1
ATOM 2264 C CA . VAL A 1 272 ? 12.277 47.272 87.451 1.00 29.75 272 VAL A CA 1
ATOM 2265 C C . VAL A 1 272 ? 10.899 46.801 87.015 1.00 35.07 272 VAL A C 1
ATOM 2266 O O . VAL A 1 272 ? 10.777 45.997 86.083 1.00 48.77 272 VAL A O 1
ATOM 2270 N N . ASP A 1 273 ? 9.856 47.304 87.678 1.00 31.48 273 ASP A N 1
ATOM 2271 C CA . ASP A 1 273 ? 8.507 46.883 87.317 1.00 39.81 273 ASP A CA 1
ATOM 2272 C C . ASP A 1 273 ? 7.998 47.611 86.077 1.00 40.28 273 ASP A C 1
ATOM 2273 O O . ASP A 1 273 ? 7.368 46.994 85.212 1.00 46.92 273 ASP A O 1
ATOM 2278 N N . PHE A 1 274 ? 8.239 48.916 85.976 1.00 35.89 274 PHE A N 1
ATOM 2279 C CA . PHE A 1 274 ? 7.794 49.665 84.809 1.00 34.90 274 PHE A CA 1
ATOM 2280 C C . PHE A 1 274 ? 8.682 50.884 84.617 1.00 33.52 274 PHE A C 1
ATOM 2281 O O . PHE A 1 274 ? 9.134 51.492 85.589 1.00 39.93 274 PHE A O 1
ATOM 2289 N N . PHE A 1 275 ? 8.905 51.255 83.360 1.00 27.56 275 PHE A N 1
ATOM 2290 C CA . PHE A 1 275 ? 9.560 52.518 83.058 1.00 25.49 275 PHE A CA 1
ATOM 2291 C C . PHE A 1 275 ? 8.519 53.551 82.637 1.00 35.38 275 PHE A C 1
ATOM 2292 O O . PHE A 1 275 ? 7.350 53.235 82.403 1.00 39.64 275 PHE A O 1
ATOM 2300 N N . ILE A 1 276 ? 8.969 54.798 82.501 1.00 34.06 276 ILE A N 1
ATOM 2301 C CA . ILE A 1 276 ? 8.109 55.894 82.061 1.00 31.13 276 ILE A CA 1
ATOM 2302 C C . ILE A 1 276 ? 8.926 56.806 81.158 1.00 32.94 276 ILE A C 1
ATOM 2303 O O . ILE A 1 276 ? 9.983 57.303 81.564 1.00 33.41 276 ILE A O 1
ATOM 2308 N N . VAL A 1 277 ? 8.430 57.048 79.950 1.00 35.60 277 VAL A N 1
ATOM 2309 C CA . VAL A 1 277 ? 9.087 57.932 78.999 1.00 40.78 277 VAL A CA 1
ATOM 2310 C C . VAL A 1 277 ? 8.138 59.071 78.664 1.00 43.92 277 VAL A C 1
ATOM 2311 O O . VAL A 1 277 ? 6.914 58.938 78.762 1.00 41.71 277 VAL A O 1
ATOM 2315 N N . ALA A 1 278 ? 8.718 60.201 78.259 1.00 47.15 278 ALA A N 1
ATOM 2316 C CA . ALA A 1 278 ? 7.918 61.399 78.034 1.00 50.73 278 ALA A CA 1
ATOM 2317 C C . ALA A 1 278 ? 6.995 61.241 76.830 1.00 54.05 278 ALA A C 1
ATOM 2318 O O . ALA A 1 278 ? 5.829 61.650 76.881 1.00 56.35 278 ALA A O 1
ATOM 2320 N N . THR A 1 279 ? 7.490 60.648 75.744 1.00 51.30 279 THR A N 1
ATOM 2321 C CA . THR A 1 279 ? 6.758 60.589 74.487 1.00 47.79 279 THR A CA 1
ATOM 2322 C C . THR A 1 279 ? 6.628 59.152 74.003 1.00 50.59 279 THR A C 1
ATOM 2323 O O . THR A 1 279 ? 7.515 58.321 74.220 1.00 47.01 279 THR A O 1
ATOM 2327 N N . GLU A 1 280 ? 5.507 58.872 73.329 1.00 58.69 280 GLU A N 1
ATOM 2328 C CA . GLU A 1 280 ? 5.308 57.559 72.721 1.00 61.24 280 GLU A CA 1
ATOM 2329 C C . GLU A 1 280 ? 6.333 57.295 71.626 1.00 51.48 280 GLU A C 1
ATOM 2330 O O . GLU A 1 280 ? 6.664 56.136 71.350 1.00 50.23 280 GLU A O 1
ATOM 2336 N N . ALA A 1 281 ? 6.843 58.352 70.992 1.00 43.58 281 ALA A N 1
ATOM 2337 C CA . ALA A 1 281 ? 7.976 58.192 70.090 1.00 45.77 281 ALA A CA 1
ATOM 2338 C C . ALA A 1 281 ? 9.132 57.495 70.798 1.00 52.62 281 ALA A C 1
ATOM 2339 O O . ALA A 1 281 ? 9.724 56.547 70.270 1.00 52.41 281 ALA A O 1
ATOM 2341 N N . GLN A 1 282 ? 9.445 57.941 72.018 1.00 55.50 282 GLN A N 1
ATOM 2342 C CA . GLN A 1 282 ? 10.552 57.373 72.779 1.00 55.65 282 GLN A CA 1
ATOM 2343 C C . GLN A 1 282 ? 10.210 56.008 73.345 1.00 55.98 282 GLN A C 1
ATOM 2344 O O . GLN A 1 282 ? 11.100 55.165 73.517 1.00 55.51 282 GLN A O 1
ATOM 2350 N N . LYS A 1 283 ? 8.937 55.790 73.669 1.00 55.07 283 LYS A N 1
ATOM 2351 C CA . LYS A 1 283 ? 8.507 54.486 74.148 1.00 51.80 283 LYS A CA 1
ATOM 2352 C C . LYS A 1 283 ? 8.813 53.411 73.118 1.00 55.48 283 LYS A C 1
ATOM 2353 O O . LYS A 1 283 ? 9.364 52.356 73.448 1.00 54.30 283 LYS A O 1
ATOM 2359 N N . ARG A 1 284 ? 8.494 53.680 71.851 1.00 62.92 284 ARG A N 1
ATOM 2360 C CA . ARG A 1 284 ? 8.726 52.682 70.816 1.00 64.46 284 ARG A CA 1
ATOM 2361 C C . ARG A 1 284 ? 10.215 52.486 70.553 1.00 62.71 284 ARG A C 1
ATOM 2362 O O . ARG A 1 284 ? 10.671 51.348 70.395 1.00 73.31 284 ARG A O 1
ATOM 2370 N N . ILE A 1 285 ? 10.997 53.569 70.528 1.00 53.84 285 ILE A N 1
ATOM 2371 C CA . ILE A 1 285 ? 12.429 53.432 70.259 1.00 52.25 285 ILE A CA 1
ATOM 2372 C C . ILE A 1 285 ? 13.085 52.565 71.328 1.00 52.09 285 ILE A C 1
ATOM 2373 O O . ILE A 1 285 ? 13.670 51.517 71.032 1.00 57.00 285 ILE A O 1
ATOM 2378 N N . LEU A 1 286 ? 12.967 52.975 72.594 1.00 50.90 286 LEU A N 1
ATOM 2379 C CA . LEU A 1 286 ? 13.556 52.208 73.688 1.00 48.21 286 LEU A CA 1
ATOM 2380 C C . LEU A 1 286 ? 12.976 50.801 73.765 1.00 51.74 286 LEU A C 1
ATOM 2381 O O . LEU A 1 286 ? 13.676 49.862 74.162 1.00 53.93 286 LEU A O 1
ATOM 2386 N N . GLU A 1 287 ? 11.710 50.633 73.375 1.00 55.53 287 GLU A N 1
ATOM 2387 C CA . GLU A 1 287 ? 11.086 49.314 73.423 1.00 60.77 287 GLU A CA 1
ATOM 2388 C C . GLU A 1 287 ? 11.830 48.311 72.548 1.00 60.92 287 GLU A C 1
ATOM 2389 O O . GLU A 1 287 ? 12.015 47.154 72.943 1.00 63.39 287 GLU A O 1
ATOM 2395 N N . GLN A 1 288 ? 12.249 48.725 71.349 1.00 57.96 288 GLN A N 1
ATOM 2396 C CA . GLN A 1 288 ? 12.922 47.786 70.457 1.00 61.48 288 GLN A CA 1
ATOM 2397 C C . GLN A 1 288 ? 14.406 47.649 70.776 1.00 62.34 288 GLN A C 1
ATOM 2398 O O . GLN A 1 288 ? 14.954 46.549 70.719 1.00 65.62 288 GLN A O 1
ATOM 2404 N N . GLN A 1 289 ? 15.080 48.753 71.089 1.00 59.36 289 GLN A N 1
ATOM 2405 C CA . GLN A 1 289 ? 16.490 48.666 71.469 1.00 52.62 289 GLN A CA 1
ATOM 2406 C C . GLN A 1 289 ? 16.685 47.667 72.594 1.00 51.81 289 GLN A C 1
ATOM 2407 O O . GLN A 1 289 ? 17.680 46.936 72.622 1.00 48.06 289 GLN A O 1
ATOM 2413 N N . PHE A 1 290 ? 15.747 47.636 73.539 1.00 52.31 290 PHE A N 1
ATOM 2414 C CA . PHE A 1 290 ? 15.699 46.531 74.484 1.00 52.32 290 PHE A CA 1
ATOM 2415 C C . PHE A 1 290 ? 15.649 45.202 73.740 1.00 57.42 290 PHE A C 1
ATOM 2416 O O . PHE A 1 290 ? 16.590 44.408 73.810 1.00 55.96 290 PHE A O 1
ATOM 2424 N N . GLN A 1 291 ? 14.584 44.973 72.966 1.00 61.79 291 GLN A N 1
ATOM 2425 C CA . GLN A 1 291 ? 14.439 43.704 72.252 1.00 57.49 291 GLN A CA 1
ATOM 2426 C C . GLN A 1 291 ? 15.693 43.336 71.462 1.00 48.75 291 GLN A C 1
ATOM 2427 O O . GLN A 1 291 ? 16.105 42.171 71.447 1.00 46.12 291 GLN A O 1
ATOM 2433 N N . HIS A 1 292 ? 16.316 44.312 70.798 1.00 44.75 292 HIS A N 1
ATOM 2434 C CA . HIS A 1 292 ? 17.458 44.003 69.940 1.00 48.30 292 HIS A CA 1
ATOM 2435 C C . HIS A 1 292 ? 18.718 43.690 70.747 1.00 50.63 292 HIS A C 1
ATOM 2436 O O . HIS A 1 292 ? 19.314 42.617 70.597 1.00 45.72 292 HIS A O 1
ATOM 2443 N N . TYR A 1 293 ? 19.138 44.620 71.611 1.00 55.38 293 TYR A N 1
ATOM 2444 C CA . TYR A 1 293 ? 20.496 44.577 72.153 1.00 47.40 293 TYR A CA 1
ATOM 2445 C C . TYR A 1 293 ? 20.634 43.623 73.332 1.00 44.29 293 TYR A C 1
ATOM 2446 O O . TYR A 1 293 ? 21.653 42.937 73.461 1.00 45.58 293 TYR A O 1
ATOM 2455 N N . SER A 1 294 ? 19.654 43.615 74.229 1.00 36.28 294 SER A N 1
ATOM 2456 C CA . SER A 1 294 ? 19.562 42.624 75.294 1.00 43.40 294 SER A CA 1
ATOM 2457 C C . SER A 1 294 ? 18.117 42.175 75.344 1.00 56.45 294 SER A C 1
ATOM 2458 O O . SER A 1 294 ? 17.262 42.982 75.719 1.00 60.41 294 SER A O 1
ATOM 2461 N N . ASP A 1 295 ? 17.815 40.917 75.002 1.00 64.19 295 ASP A N 1
ATOM 2462 C CA . ASP A 1 295 ? 16.396 40.610 74.883 1.00 67.62 295 ASP A CA 1
ATOM 2463 C C . ASP A 1 295 ? 15.784 40.711 76.269 1.00 68.51 295 ASP A C 1
ATOM 2464 O O . ASP A 1 295 ? 16.078 39.912 77.163 1.00 69.80 295 ASP A O 1
ATOM 2469 N N . LYS A 1 296 ? 14.896 41.695 76.402 1.00 67.87 296 LYS A N 1
ATOM 2470 C CA . LYS A 1 296 ? 14.049 41.944 77.552 1.00 62.36 296 LYS A CA 1
ATOM 2471 C C . LYS A 1 296 ? 12.851 42.690 77.001 1.00 58.95 296 LYS A C 1
ATOM 2472 O O . LYS A 1 296 ? 12.918 43.273 75.917 1.00 61.21 296 LYS A O 1
ATOM 2478 N N . GLN A 1 297 ? 11.751 42.656 77.741 1.00 53.51 297 GLN A N 1
ATOM 2479 C CA . GLN A 1 297 ? 10.561 43.434 77.398 1.00 52.84 297 GLN A CA 1
ATOM 2480 C C . GLN A 1 297 ? 9.979 44.009 78.677 1.00 45.87 297 GLN A C 1
ATOM 2481 O O . GLN A 1 297 ? 8.928 43.571 79.156 1.00 47.47 297 GLN A O 1
ATOM 2487 N N . PRO A 1 298 ? 10.646 44.997 79.265 1.00 37.19 298 PRO A N 1
ATOM 2488 C CA . PRO A 1 298 ? 10.082 45.644 80.450 1.00 33.21 298 PRO A CA 1
ATOM 2489 C C . PRO A 1 298 ? 8.922 46.533 80.051 1.00 30.70 298 PRO A C 1
ATOM 2490 O O . PRO A 1 298 ? 8.901 47.107 78.959 1.00 36.96 298 PRO A O 1
ATOM 2494 N N . GLN A 1 299 ? 7.935 46.630 80.936 1.00 37.72 299 GLN A N 1
ATOM 2495 C CA . GLN A 1 299 ? 6.818 47.516 80.652 1.00 44.24 299 GLN A CA 1
ATOM 2496 C C . GLN A 1 299 ? 7.310 48.952 80.587 1.00 45.46 299 GLN A C 1
ATOM 2497 O O . GLN A 1 299 ? 7.973 49.439 81.506 1.00 45.95 299 GLN A O 1
ATOM 2503 N N . ILE A 1 300 ? 6.997 49.623 79.485 1.00 44.62 300 ILE A N 1
ATOM 2504 C CA . ILE A 1 300 ? 7.304 51.033 79.303 1.00 41.50 300 ILE A CA 1
ATOM 2505 C C . ILE A 1 300 ? 5.986 51.763 79.100 1.00 45.92 300 ILE A C 1
ATOM 2506 O O . ILE A 1 300 ? 5.176 51.367 78.255 1.00 53.58 300 ILE A O 1
ATOM 2511 N N . ALA A 1 301 ? 5.760 52.805 79.892 1.00 43.61 301 ALA A N 1
ATOM 2512 C CA . ALA A 1 301 ? 4.520 53.561 79.855 1.00 45.76 301 ALA A CA 1
ATOM 2513 C C . ALA A 1 301 ? 4.804 54.993 79.434 1.00 48.57 301 ALA A C 1
ATOM 2514 O O . ALA A 1 301 ? 5.896 55.521 79.670 1.00 53.34 301 ALA A O 1
ATOM 2516 N N . THR A 1 302 ? 3.816 55.623 78.807 1.00 43.85 302 THR A N 1
ATOM 2517 C CA . THR A 1 302 ? 3.968 56.978 78.290 1.00 47.54 302 THR A CA 1
ATOM 2518 C C . THR A 1 302 ? 3.108 57.925 79.116 1.00 51.55 302 THR A C 1
ATOM 2519 O O . THR A 1 302 ? 1.875 57.825 79.105 1.00 51.68 302 THR A O 1
ATOM 2523 N N . ILE A 1 303 ? 3.761 58.833 79.833 1.00 50.30 303 ILE A N 1
ATOM 2524 C CA . ILE A 1 303 ? 3.081 59.945 80.488 1.00 46.45 303 ILE A CA 1
ATOM 2525 C C . ILE A 1 303 ? 3.762 61.222 80.008 1.00 44.84 303 ILE A C 1
ATOM 2526 O O . ILE A 1 303 ? 4.997 61.270 79.934 1.00 45.81 303 ILE A O 1
ATOM 2531 N N . PRO A 1 304 ? 3.019 62.271 79.682 1.00 44.99 304 PRO A N 1
ATOM 2532 C CA . PRO A 1 304 ? 3.652 63.544 79.330 1.00 50.06 304 PRO A CA 1
ATOM 2533 C C . PRO A 1 304 ? 4.136 64.255 80.582 1.00 50.59 304 PRO A C 1
ATOM 2534 O O . PRO A 1 304 ? 3.580 64.090 81.668 1.00 60.43 304 PRO A O 1
ATOM 2538 N N . VAL A 1 305 ? 5.198 65.051 80.437 1.00 43.17 305 VAL A N 1
ATOM 2539 C CA . VAL A 1 305 ? 5.670 65.804 81.599 1.00 44.47 305 VAL A CA 1
ATOM 2540 C C . VAL A 1 305 ? 4.689 66.921 81.940 1.00 52.23 305 VAL A C 1
ATOM 2541 O O . VAL A 1 305 ? 4.436 67.204 83.114 1.00 57.28 305 VAL A O 1
ATOM 2545 N N . GLY A 1 306 ? 4.116 67.568 80.920 1.00 53.68 306 GLY A N 1
ATOM 2546 C CA . GLY A 1 306 ? 3.156 68.628 81.104 1.00 54.29 306 GLY A CA 1
ATOM 2547 C C . GLY A 1 306 ? 1.743 68.227 80.722 1.00 58.54 306 GLY A C 1
ATOM 2548 O O . GLY A 1 306 ? 1.420 67.042 80.567 1.00 61.01 306 GLY A O 1
ATOM 2549 N N . SER A 1 307 ? 0.883 69.237 80.562 1.00 57.66 307 SER A N 1
ATOM 2550 C CA . SER A 1 307 ? -0.489 69.077 80.074 1.00 58.25 307 SER A CA 1
ATOM 2551 C C . SER A 1 307 ? -1.110 70.461 79.944 1.00 61.58 307 SER A C 1
ATOM 2552 O O . SER A 1 307 ? -0.547 71.465 80.395 1.00 63.56 307 SER A O 1
ATOM 2555 N N . LEU A 1 308 ? -2.294 70.496 79.339 1.00 67.92 308 LEU A N 1
ATOM 2556 C CA . LEU A 1 308 ? -3.025 71.731 79.083 1.00 70.52 308 LEU A CA 1
ATOM 2557 C C . LEU A 1 308 ? -4.370 71.654 79.791 1.00 68.05 308 LEU A C 1
ATOM 2558 O O . LEU A 1 308 ? -5.166 70.751 79.517 1.00 64.02 308 LEU A O 1
ATOM 2563 N N . ASP A 1 309 ? -4.610 72.588 80.716 1.00 71.27 309 ASP A N 1
ATOM 2564 C CA . ASP A 1 309 ? -5.874 72.601 81.447 1.00 79.55 309 ASP A CA 1
ATOM 2565 C C . ASP A 1 309 ? -7.059 72.714 80.497 1.00 85.76 309 ASP A C 1
ATOM 2566 O O . ASP A 1 309 ? -8.117 72.119 80.732 1.00 92.26 309 ASP A O 1
ATOM 2571 N N . GLN A 1 310 ? -6.898 73.490 79.432 1.00 86.70 310 GLN A N 1
ATOM 2572 C CA . GLN A 1 310 ? -7.941 73.774 78.458 1.00 90.91 310 GLN A CA 1
ATOM 2573 C C . GLN A 1 310 ? -7.236 74.233 77.191 1.00 92.77 310 GLN A C 1
ATOM 2574 O O . GLN A 1 310 ? -6.032 74.497 77.197 1.00 95.03 310 GLN A O 1
ATOM 2580 N N . LEU A 1 311 ? -7.982 74.310 76.099 1.00 94.11 311 LEU A N 1
ATOM 2581 C CA . LEU A 1 311 ? -7.459 74.846 74.848 1.00 95.58 311 LEU A CA 1
ATOM 2582 C C . LEU A 1 311 ? -7.889 76.307 74.713 1.00 95.05 311 LEU A C 1
ATOM 2583 O O . LEU A 1 311 ? -9.087 76.603 74.680 1.00 101.28 311 LEU A O 1
ATOM 2588 N N . THR A 1 312 ? -6.911 77.217 74.649 1.00 87.26 312 THR A N 1
ATOM 2589 C CA . THR A 1 312 ? -7.182 78.652 74.551 1.00 85.40 312 THR A CA 1
ATOM 2590 C C . THR A 1 312 ? -7.324 79.061 73.089 1.00 86.76 312 THR A C 1
ATOM 2591 O O . THR A 1 312 ? -6.371 78.949 72.308 1.00 86.08 312 THR A O 1
ATOM 2595 N N . TYR A 1 313 ? -8.483 79.536 72.731 1.00 91.69 313 TYR A N 1
ATOM 2596 C CA . TYR A 1 313 ? -8.706 80.148 71.432 1.00 95.28 313 TYR A CA 1
ATOM 2597 C C . TYR A 1 313 ? -8.490 81.656 71.505 1.00 98.29 313 TYR A C 1
ATOM 2598 O O . TYR A 1 313 ? -8.682 82.266 72.561 1.00 91.63 313 TYR A O 1
ATOM 2607 N N . PRO A 1 314 ? -8.083 82.286 70.398 1.00 104.61 314 PRO A N 1
ATOM 2608 C CA . PRO A 1 314 ? -7.678 83.697 70.466 1.00 105.50 314 PRO A CA 1
ATOM 2609 C C . PRO A 1 314 ? -8.830 84.662 70.713 1.00 108.37 314 PRO A C 1
ATOM 2610 O O . PRO A 1 314 ? -9.997 84.269 70.802 1.00 105.90 314 PRO A O 1
ATOM 2614 N N . LYS A 1 315 ? -8.482 85.947 70.813 1.00 112.70 315 LYS A N 1
ATOM 2615 C CA . LYS A 1 315 ? -9.386 87.060 71.088 1.00 112.47 315 LYS A CA 1
ATOM 2616 C C . LYS A 1 315 ? -9.952 87.682 69.819 1.00 116.17 315 LYS A C 1
ATOM 2617 O O . LYS A 1 315 ? -10.417 88.829 69.853 1.00 120.17 315 LYS A O 1
ATOM 2623 N N . GLU A 1 316 ? -9.823 86.976 68.690 1.00 115.57 316 GLU A N 1
ATOM 2624 C CA . GLU A 1 316 ? -9.980 87.270 67.269 1.00 116.57 316 GLU A CA 1
ATOM 2625 C C . GLU A 1 316 ? -9.042 88.291 66.606 1.00 114.72 316 GLU A C 1
ATOM 2626 O O . GLU A 1 316 ? -9.409 88.793 65.532 1.00 114.65 316 GLU A O 1
ATOM 2632 N N . PRO A 1 317 ? -7.817 88.621 67.141 1.00 117.13 317 PRO A N 1
ATOM 2633 C CA . PRO A 1 317 ? -6.760 89.135 66.266 1.00 117.21 317 PRO A CA 1
ATOM 2634 C C . PRO A 1 317 ? -5.718 88.078 65.930 1.00 113.41 317 PRO A C 1
ATOM 2635 O O . PRO A 1 317 ? -5.320 87.303 66.808 1.00 110.97 317 PRO A O 1
ATOM 2639 N N . ARG A 1 318 ? -5.196 88.102 64.708 1.00 110.15 318 ARG A N 1
ATOM 2640 C CA . ARG A 1 318 ? -3.902 87.496 64.426 1.00 106.32 318 ARG A CA 1
ATOM 2641 C C . ARG A 1 318 ? -3.159 88.408 63.473 1.00 105.72 318 ARG A C 1
ATOM 2642 O O . ARG A 1 318 ? -3.658 88.661 62.371 1.00 102.16 318 ARG A O 1
ATOM 2650 N N . LYS A 1 319 ? -1.969 88.874 63.878 1.00 105.28 319 LYS A N 1
ATOM 2651 C CA . LYS A 1 319 ? -1.149 89.724 63.014 1.00 101.71 319 LYS A CA 1
ATOM 2652 C C . LYS A 1 319 ? -0.841 88.903 61.787 1.00 107.35 319 LYS A C 1
ATOM 2653 O O . LYS A 1 319 ? -0.294 87.763 61.899 1.00 106.59 319 LYS A O 1
ATOM 2659 N N . PRO A 1 320 ? -1.150 89.427 60.625 1.00 114.41 320 PRO A N 1
ATOM 2660 C CA . PRO A 1 320 ? -0.815 88.702 59.404 1.00 114.93 320 PRO A CA 1
ATOM 2661 C C . PRO A 1 320 ? 0.678 88.379 59.374 1.00 117.05 320 PRO A C 1
ATOM 2662 O O . PRO A 1 320 ? 1.543 89.220 59.655 1.00 119.27 320 PRO A O 1
ATOM 2666 N N . TYR A 1 321 ? 0.965 87.100 59.203 1.00 117.66 321 TYR A N 1
ATOM 2667 C CA . TYR A 1 321 ? 2.317 86.525 58.998 1.00 116.69 321 TYR A CA 1
ATOM 2668 C C . TYR A 1 321 ? 3.227 86.942 60.157 1.00 116.86 321 TYR A C 1
ATOM 2669 O O . TYR A 1 321 ? 4.211 87.658 59.997 1.00 118.10 321 TYR A O 1
ATOM 2678 N N . SER A 1 322 ? 2.917 86.369 61.326 1.00 114.70 322 SER A N 1
ATOM 2679 C CA . SER A 1 322 ? 3.729 86.578 62.518 1.00 111.20 322 SER A CA 1
ATOM 2680 C C . SER A 1 322 ? 4.092 85.241 63.154 1.00 108.86 322 SER A C 1
ATOM 2681 O O . SER A 1 322 ? 3.254 84.337 63.236 1.00 109.99 322 SER A O 1
ATOM 2692 N N . ILE A 1 324 ? 6.691 82.988 66.317 1.00 94.86 324 ILE A N 1
ATOM 2693 C CA . ILE A 1 324 ? 7.059 83.022 67.730 1.00 84.61 324 ILE A CA 1
ATOM 2694 C C . ILE A 1 324 ? 8.093 81.939 68.009 1.00 80.04 324 ILE A C 1
ATOM 2695 O O . ILE A 1 324 ? 8.020 80.834 67.463 1.00 82.57 324 ILE A O 1
ATOM 2700 N N . THR A 1 325 ? 9.061 82.266 68.867 1.00 77.23 325 THR A N 1
ATOM 2701 C CA . THR A 1 325 ? 9.969 81.292 69.460 1.00 80.04 325 THR A CA 1
ATOM 2702 C C . THR A 1 325 ? 10.224 81.672 70.907 1.00 84.56 325 THR A C 1
ATOM 2703 O O . THR A 1 325 ? 10.541 82.828 71.201 1.00 85.67 325 THR A O 1
ATOM 2707 N N . ALA A 1 326 ? 10.082 80.700 71.805 1.00 84.00 326 ALA A N 1
ATOM 2708 C CA . ALA A 1 326 ? 10.399 80.884 73.214 1.00 83.14 326 ALA A CA 1
ATOM 2709 C C . ALA A 1 326 ? 11.264 79.719 73.661 1.00 85.84 326 ALA A C 1
ATOM 2710 O O . ALA A 1 326 ? 10.806 78.573 73.684 1.00 88.16 326 ALA A O 1
ATOM 2712 N N . SER A 1 327 ? 12.506 80.018 74.022 1.00 89.47 327 SER A N 1
ATOM 2713 C CA . SER A 1 327 ? 13.471 79.007 74.416 1.00 95.53 327 SER A CA 1
ATOM 2714 C C . SER A 1 327 ? 14.379 79.618 75.465 1.00 98.71 327 SER A C 1
ATOM 2715 O O . SER A 1 327 ? 14.441 80.839 75.621 1.00 97.13 327 SER A O 1
ATOM 2718 N N . ARG A 1 328 ? 15.109 78.767 76.170 1.00 98.77 328 ARG A N 1
ATOM 2719 C CA . ARG A 1 328 ? 16.167 79.277 77.028 1.00 98.83 328 ARG A CA 1
ATOM 2720 C C . ARG A 1 328 ? 17.382 79.320 76.119 1.00 102.07 328 ARG A C 1
ATOM 2721 O O . ARG A 1 328 ? 18.007 78.293 75.841 1.00 104.92 328 ARG A O 1
ATOM 2729 N N . LEU A 1 329 ? 17.735 80.523 75.681 1.00 107.59 329 LEU A N 1
ATOM 2730 C CA . LEU A 1 329 ? 18.567 80.670 74.499 1.00 113.95 329 LEU A CA 1
ATOM 2731 C C . LEU A 1 329 ? 20.011 80.371 74.856 1.00 121.82 329 LEU A C 1
ATOM 2732 O O . LEU A 1 329 ? 20.555 80.942 75.804 1.00 124.61 329 LEU A O 1
ATOM 2737 N N . ALA A 1 330 ? 20.623 79.461 74.108 1.00 122.63 330 ALA A N 1
ATOM 2738 C CA . ALA A 1 330 ? 21.958 78.997 74.437 1.00 115.75 330 ALA A CA 1
ATOM 2739 C C . ALA A 1 330 ? 22.636 78.516 73.163 1.00 111.91 330 ALA A C 1
ATOM 2740 O O . ALA A 1 330 ? 22.160 78.761 72.049 1.00 106.06 330 ALA A O 1
ATOM 2742 N N . THR A 1 331 ? 23.777 77.852 73.340 1.00 113.18 331 THR A N 1
ATOM 2743 C CA . THR A 1 331 ? 24.439 77.174 72.233 1.00 110.67 331 THR A CA 1
ATOM 2744 C C . THR A 1 331 ? 23.490 76.214 71.520 1.00 107.47 331 THR A C 1
ATOM 2745 O O . THR A 1 331 ? 23.340 76.265 70.294 1.00 102.65 331 THR A O 1
ATOM 2749 N N . GLU A 1 332 ? 22.816 75.347 72.284 1.00 106.19 332 GLU A N 1
ATOM 2750 C CA . GLU A 1 332 ? 22.125 74.202 71.695 1.00 98.89 332 GLU A CA 1
ATOM 2751 C C . GLU A 1 332 ? 20.932 74.608 70.831 1.00 98.48 332 GLU A C 1
ATOM 2752 O O . GLU A 1 332 ? 20.678 73.971 69.801 1.00 105.03 332 GLU A O 1
ATOM 2758 N N . LYS A 1 333 ? 20.187 75.644 71.225 1.00 93.26 333 LYS A N 1
ATOM 2759 C CA . LYS A 1 333 ? 18.891 75.908 70.609 1.00 91.64 333 LYS A CA 1
ATOM 2760 C C . LYS A 1 333 ? 18.990 76.761 69.349 1.00 93.00 333 LYS A C 1
ATOM 2761 O O . LYS A 1 333 ? 17.988 76.928 68.649 1.00 88.38 333 LYS A O 1
ATOM 2767 N N . HIS A 1 334 ? 20.170 77.297 69.063 1.00 100.57 334 HIS A N 1
ATOM 2768 C CA . HIS A 1 334 ? 20.570 77.772 67.734 1.00 105.51 334 HIS A CA 1
ATOM 2769 C C . HIS A 1 334 ? 19.548 78.669 67.040 1.00 106.95 334 HIS A C 1
ATOM 2770 O O . HIS A 1 334 ? 19.323 78.558 65.833 1.00 109.43 334 HIS A O 1
ATOM 2777 N N . ILE A 1 335 ? 18.994 79.640 67.764 1.00 102.84 335 ILE A N 1
ATOM 2778 C CA . ILE A 1 335 ? 18.123 80.630 67.141 1.00 95.79 335 ILE A CA 1
ATOM 2779 C C . ILE A 1 335 ? 18.856 81.507 66.132 1.00 95.73 335 ILE A C 1
ATOM 2780 O O . ILE A 1 335 ? 18.222 82.341 65.472 1.00 92.64 335 ILE A O 1
ATOM 2785 N N . ASP A 1 336 ? 20.182 81.349 66.023 1.00 98.92 336 ASP A N 1
ATOM 2786 C CA . ASP A 1 336 ? 20.982 82.089 65.051 1.00 100.55 336 ASP A CA 1
ATOM 2787 C C . ASP A 1 336 ? 20.417 81.969 63.644 1.00 104.55 336 ASP A C 1
ATOM 2788 O O . ASP A 1 336 ? 20.433 82.933 62.871 1.00 108.09 336 ASP A O 1
ATOM 2793 N N . TRP A 1 337 ? 19.919 80.787 63.293 1.00 107.61 337 TRP A N 1
ATOM 2794 C CA . TRP A 1 337 ? 19.569 80.506 61.907 1.00 109.71 337 TRP A CA 1
ATOM 2795 C C . TRP A 1 337 ? 18.267 81.169 61.492 1.00 111.42 337 TRP A C 1
ATOM 2796 O O . TRP A 1 337 ? 18.125 81.614 60.349 1.00 112.60 337 TRP A O 1
ATOM 2807 N N . LEU A 1 338 ? 17.297 81.168 62.388 1.00 108.95 338 LEU A N 1
ATOM 2808 C CA . LEU A 1 338 ? 15.934 81.564 62.107 1.00 105.60 338 LEU A CA 1
ATOM 2809 C C . LEU A 1 338 ? 15.745 83.066 62.245 1.00 102.64 338 LEU A C 1
ATOM 2810 O O . LEU A 1 338 ? 14.820 83.625 61.642 1.00 99.76 338 LEU A O 1
ATOM 2815 N N . VAL A 1 339 ? 16.619 83.738 63.002 1.00 104.96 339 VAL A N 1
ATOM 2816 C CA . VAL A 1 339 ? 16.737 85.176 62.817 1.00 103.88 339 VAL A CA 1
ATOM 2817 C C . VAL A 1 339 ? 17.322 85.452 61.443 1.00 99.40 339 VAL A C 1
ATOM 2818 O O . VAL A 1 339 ? 16.977 86.449 60.803 1.00 94.33 339 VAL A O 1
ATOM 2822 N N . ALA A 1 340 ? 18.191 84.563 60.955 1.00 98.09 340 ALA A N 1
ATOM 2823 C CA . ALA A 1 340 ? 18.756 84.682 59.622 1.00 99.28 340 ALA A CA 1
ATOM 2824 C C . ALA A 1 340 ? 17.922 83.998 58.550 1.00 99.26 340 ALA A C 1
ATOM 2825 O O . ALA A 1 340 ? 18.193 84.200 57.366 1.00 102.44 340 ALA A O 1
ATOM 2827 N N . ALA A 1 341 ? 16.952 83.161 58.929 1.00 100.44 341 ALA A N 1
ATOM 2828 C CA . ALA A 1 341 ? 16.137 82.472 57.932 1.00 105.35 341 ALA A CA 1
ATOM 2829 C C . ALA A 1 341 ? 15.002 83.347 57.431 1.00 107.69 341 ALA A C 1
ATOM 2830 O O . ALA A 1 341 ? 14.701 83.367 56.232 1.00 111.43 341 ALA A O 1
ATOM 2832 N N . THR A 1 342 ? 14.354 84.063 58.336 1.00 108.42 342 THR A N 1
ATOM 2833 C CA . THR A 1 342 ? 13.222 84.884 57.950 1.00 108.70 342 THR A CA 1
ATOM 2834 C C . THR A 1 342 ? 13.635 86.211 57.351 1.00 106.97 342 THR A C 1
ATOM 2835 O O . THR A 1 342 ? 12.815 86.867 56.694 1.00 103.19 342 THR A O 1
ATOM 2839 N N . VAL A 1 343 ? 14.874 86.645 57.574 1.00 109.04 343 VAL A N 1
ATOM 2840 C CA . VAL A 1 343 ? 15.290 87.856 56.879 1.00 110.81 343 VAL A CA 1
ATOM 2841 C C . VAL A 1 343 ? 15.202 87.672 55.360 1.00 113.34 343 VAL A C 1
ATOM 2842 O O . VAL A 1 343 ? 14.934 88.642 54.637 1.00 111.71 343 VAL A O 1
ATOM 2846 N N . GLN A 1 344 ? 15.354 86.434 54.850 1.00 116.73 344 GLN A N 1
ATOM 2847 C CA . GLN A 1 344 ? 15.122 86.208 53.424 1.00 120.90 344 GLN A CA 1
ATOM 2848 C C . GLN A 1 344 ? 13.650 85.975 53.107 1.00 126.00 344 GLN A C 1
ATOM 2849 O O . GLN A 1 344 ? 13.254 86.153 51.958 1.00 129.47 344 GLN A O 1
ATOM 2855 N N . ALA A 1 345 ? 12.829 85.569 54.075 1.00 122.93 345 ALA A N 1
ATOM 2856 C CA . ALA A 1 345 ? 11.398 85.419 53.809 1.00 117.57 345 ALA A CA 1
ATOM 2857 C C . ALA A 1 345 ? 10.612 86.723 53.965 1.00 117.87 345 ALA A C 1
ATOM 2858 O O . ALA A 1 345 ? 9.470 86.808 53.495 1.00 117.79 345 ALA A O 1
ATOM 2860 N N . HIS A 1 346 ? 11.195 87.742 54.604 1.00 117.04 346 HIS A N 1
ATOM 2861 C CA . HIS A 1 346 ? 10.628 89.080 54.505 1.00 113.92 346 HIS A CA 1
ATOM 2862 C C . HIS A 1 346 ? 10.861 89.674 53.127 1.00 111.76 346 HIS A C 1
ATOM 2863 O O . HIS A 1 346 ? 10.155 90.609 52.739 1.00 113.35 346 HIS A O 1
ATOM 2870 N N . ALA A 1 347 ? 11.843 89.157 52.385 1.00 111.30 347 ALA A N 1
ATOM 2871 C CA . ALA A 1 347 ? 12.005 89.547 50.990 1.00 114.38 347 ALA A CA 1
ATOM 2872 C C . ALA A 1 347 ? 10.846 89.032 50.145 1.00 117.12 347 ALA A C 1
ATOM 2873 O O . ALA A 1 347 ? 10.169 89.804 49.455 1.00 117.43 347 ALA A O 1
ATOM 2875 N N . GLN A 1 348 ? 10.592 87.720 50.195 1.00 114.39 348 GLN A N 1
ATOM 2876 C CA . GLN A 1 348 ? 9.543 87.146 49.360 1.00 110.18 348 GLN A CA 1
ATOM 2877 C C . GLN A 1 348 ? 8.145 87.513 49.846 1.00 112.57 348 GLN A C 1
ATOM 2878 O O . GLN A 1 348 ? 7.197 87.445 49.058 1.00 112.55 348 GLN A O 1
ATOM 2884 N N . LEU A 1 349 ? 7.988 87.928 51.104 1.00 116.96 349 LEU A N 1
ATOM 2885 C CA . LEU A 1 349 ? 6.674 88.347 51.570 1.00 118.68 349 LEU A CA 1
ATOM 2886 C C . LEU A 1 349 ? 6.763 89.674 52.320 1.00 119.85 349 LEU A C 1
ATOM 2887 O O . LEU A 1 349 ? 7.634 89.846 53.190 1.00 117.05 349 LEU A O 1
ATOM 2892 N N . PRO A 1 350 ? 5.843 90.603 52.048 1.00 121.78 350 PRO A N 1
ATOM 2893 C CA . PRO A 1 350 ? 5.936 91.953 52.648 1.00 120.64 350 PRO A CA 1
ATOM 2894 C C . PRO A 1 350 ? 5.770 92.031 54.164 1.00 119.69 350 PRO A C 1
ATOM 2895 O O . PRO A 1 350 ? 6.617 92.635 54.836 1.00 124.28 350 PRO A O 1
ATOM 2899 N N . GLU A 1 351 ? 4.714 91.436 54.726 1.00 115.89 351 GLU A N 1
ATOM 2900 C CA . GLU A 1 351 ? 4.283 91.689 56.101 1.00 118.21 351 GLU A CA 1
ATOM 2901 C C . GLU A 1 351 ? 4.850 90.672 57.097 1.00 120.60 351 GLU A C 1
ATOM 2902 O O . GLU A 1 351 ? 4.327 90.538 58.211 1.00 119.05 351 GLU A O 1
ATOM 2908 N N . LEU A 1 352 ? 5.843 89.891 56.684 1.00 125.14 352 LEU A N 1
ATOM 2909 C CA . LEU A 1 352 ? 6.410 88.861 57.546 1.00 123.88 352 LEU A CA 1
ATOM 2910 C C . LEU A 1 352 ? 7.149 89.456 58.746 1.00 118.03 352 LEU A C 1
ATOM 2911 O O . LEU A 1 352 ? 7.984 90.354 58.596 1.00 118.80 352 LEU A O 1
ATOM 2916 N N . THR A 1 353 ? 6.849 88.937 59.937 1.00 111.30 353 THR A N 1
ATOM 2917 C CA . THR A 1 353 ? 7.433 89.429 61.177 1.00 108.37 353 THR A CA 1
ATOM 2918 C C . THR A 1 353 ? 7.534 88.285 62.182 1.00 108.53 353 THR A C 1
ATOM 2919 O O . THR A 1 353 ? 6.616 87.470 62.291 1.00 106.53 353 THR A O 1
ATOM 2923 N N . LEU A 1 354 ? 8.640 88.231 62.924 1.00 112.64 354 LEU A N 1
ATOM 2924 C CA . LEU A 1 354 ? 8.819 87.215 63.958 1.00 115.48 354 LEU A CA 1
ATOM 2925 C C . LEU A 1 354 ? 9.450 87.850 65.188 1.00 115.92 354 LEU A C 1
ATOM 2926 O O . LEU A 1 354 ? 9.980 88.960 65.124 1.00 113.91 354 LEU A O 1
ATOM 2931 N N . ASP A 1 355 ? 9.407 87.137 66.321 1.00 119.56 355 ASP A N 1
ATOM 2932 C CA . ASP A 1 355 ? 10.103 87.637 67.501 1.00 125.16 355 ASP A CA 1
ATOM 2933 C C . ASP A 1 355 ? 10.474 86.539 68.491 1.00 113.90 355 ASP A C 1
ATOM 2934 O O . ASP A 1 355 ? 9.784 85.516 68.608 1.00 112.60 355 ASP A O 1
ATOM 2939 N N . ILE A 1 356 ? 11.558 86.800 69.227 1.00 104.72 356 ILE A N 1
ATOM 2940 C CA . ILE A 1 356 ? 12.230 85.824 70.082 1.00 98.61 356 ILE A CA 1
ATOM 2941 C C . ILE A 1 356 ? 12.052 86.229 71.535 1.00 99.28 356 ILE A C 1
ATOM 2942 O O . ILE A 1 356 ? 12.174 87.412 71.876 1.00 104.54 356 ILE A O 1
ATOM 2947 N N . TYR A 1 357 ? 11.755 85.251 72.383 1.00 95.66 357 TYR A N 1
ATOM 2948 C CA . TYR A 1 357 ? 11.683 85.408 73.827 1.00 94.62 357 TYR A CA 1
ATOM 2949 C C . TYR A 1 357 ? 12.745 84.533 74.462 1.00 97.65 357 TYR A C 1
ATOM 2950 O O . TYR A 1 357 ? 13.658 84.032 73.802 1.00 106.55 357 TYR A O 1
ATOM 2959 N N . GLY A 1 358 ? 12.634 84.395 75.770 1.00 95.22 358 GLY A N 1
ATOM 2960 C CA . GLY A 1 358 ? 13.502 83.507 76.497 1.00 101.19 358 GLY A CA 1
ATOM 2961 C C . GLY A 1 358 ? 14.778 84.202 76.918 1.00 106.05 358 GLY A C 1
ATOM 2962 O O . GLY A 1 358 ? 15.188 85.220 76.361 1.00 109.77 358 GLY A O 1
ATOM 2963 N N . LYS A 1 359 ? 15.403 83.633 77.936 1.00 105.27 359 LYS A N 1
ATOM 2964 C CA . LYS A 1 359 ? 16.472 84.324 78.625 1.00 111.47 359 LYS A CA 1
ATOM 2965 C C . LYS A 1 359 ? 17.482 83.319 79.139 1.00 116.24 359 LYS A C 1
ATOM 2966 O O . LYS A 1 359 ? 17.109 82.256 79.643 1.00 117.88 359 LYS A O 1
ATOM 2972 N N . GLY A 1 360 ? 18.757 83.676 79.040 1.00 119.79 360 GLY A N 1
ATOM 2973 C CA . GLY A 1 360 ? 19.790 82.819 79.584 1.00 122.65 360 GLY A CA 1
ATOM 2974 C C . GLY A 1 360 ? 21.170 83.316 79.201 1.00 123.51 360 GLY A C 1
ATOM 2975 O O . GLY A 1 360 ? 21.333 84.444 78.740 1.00 129.91 360 GLY A O 1
ATOM 2976 N N . SER A 1 361 ? 22.152 82.441 79.390 1.00 115.96 361 SER A N 1
ATOM 2977 C CA . SER A 1 361 ? 23.521 82.694 78.976 1.00 114.36 361 SER A CA 1
ATOM 2978 C C . SER A 1 361 ? 23.693 82.638 77.449 1.00 124.00 361 SER A C 1
ATOM 2979 O O . SER A 1 361 ? 22.970 81.939 76.727 1.00 128.71 361 SER A O 1
ATOM 2982 N N . GLU A 1 362 ? 24.732 83.345 76.983 1.00 127.41 362 GLU A N 1
ATOM 2983 C CA . GLU A 1 362 ? 25.411 83.248 75.683 1.00 128.42 362 GLU A CA 1
ATOM 2984 C C . GLU A 1 362 ? 24.950 84.183 74.566 1.00 126.84 362 GLU A C 1
ATOM 2985 O O . GLU A 1 362 ? 25.674 84.293 73.563 1.00 127.40 362 GLU A O 1
ATOM 2991 N N . GLU A 1 363 ? 23.753 84.793 74.654 1.00 125.68 363 GLU A N 1
ATOM 2992 C CA . GLU A 1 363 ? 23.177 85.691 73.639 1.00 129.58 363 GLU A CA 1
ATOM 2993 C C . GLU A 1 363 ? 23.063 87.165 74.062 1.00 129.53 363 GLU A C 1
ATOM 2994 O O . GLU A 1 363 ? 22.271 87.916 73.475 1.00 125.16 363 GLU A O 1
ATOM 3000 N N . ASP A 1 364 ? 23.789 87.586 75.096 1.00 136.17 364 ASP A N 1
ATOM 3001 C CA . ASP A 1 364 ? 24.328 88.935 75.020 1.00 137.41 364 ASP A CA 1
ATOM 3002 C C . ASP A 1 364 ? 24.818 89.089 73.584 1.00 136.55 364 ASP A C 1
ATOM 3003 O O . ASP A 1 364 ? 24.485 90.052 72.884 1.00 136.91 364 ASP A O 1
ATOM 3008 N N . LYS A 1 365 ? 25.482 88.044 73.090 1.00 133.99 365 LYS A N 1
ATOM 3009 C CA . LYS A 1 365 ? 25.843 87.939 71.682 1.00 130.52 365 LYS A CA 1
ATOM 3010 C C . LYS A 1 365 ? 24.662 88.086 70.716 1.00 128.75 365 LYS A C 1
ATOM 3011 O O . LYS A 1 365 ? 24.854 88.591 69.605 1.00 121.31 365 LYS A O 1
ATOM 3017 N N . LEU A 1 366 ? 23.453 87.642 71.089 1.00 135.92 366 LEU A N 1
ATOM 3018 C CA . LEU A 1 366 ? 22.310 87.773 70.178 1.00 138.69 366 LEU A CA 1
ATOM 3019 C C . LEU A 1 366 ? 22.008 89.238 69.906 1.00 138.05 366 LEU A C 1
ATOM 3020 O O . LEU A 1 366 ? 22.053 89.690 68.763 1.00 137.01 366 LEU A O 1
ATOM 3025 N N . ARG A 1 367 ? 21.754 90.010 70.964 1.00 141.46 367 ARG A N 1
ATOM 3026 C CA . ARG A 1 367 ? 21.421 91.428 70.816 1.00 142.78 367 ARG A CA 1
ATOM 3027 C C . ARG A 1 367 ? 22.440 92.157 69.955 1.00 141.23 367 ARG A C 1
ATOM 3028 O O . ARG A 1 367 ? 22.096 93.122 69.263 1.00 135.36 367 ARG A O 1
ATOM 3036 N N . ARG A 1 368 ? 23.697 91.717 69.997 1.00 142.57 368 ARG A N 1
ATOM 3037 C CA . ARG A 1 368 ? 24.678 92.206 69.035 1.00 137.96 368 ARG A CA 1
ATOM 3038 C C . ARG A 1 368 ? 24.332 91.727 67.635 1.00 134.81 368 ARG A C 1
ATOM 3039 O O . ARG A 1 368 ? 24.149 92.534 66.716 1.00 125.36 368 ARG A O 1
ATOM 3047 N N . ARG A 1 369 ? 24.226 90.402 67.453 1.00 136.70 369 ARG A N 1
ATOM 3048 C CA . ARG A 1 369 ? 23.979 89.962 66.090 1.00 133.45 369 ARG A CA 1
ATOM 3049 C C . ARG A 1 369 ? 22.656 90.504 65.538 1.00 134.07 369 ARG A C 1
ATOM 3050 O O . ARG A 1 369 ? 22.642 90.712 64.314 1.00 135.62 369 ARG A O 1
ATOM 3058 N N . ILE A 1 370 ? 21.685 90.974 66.352 1.00 133.16 370 ILE A N 1
ATOM 3059 C CA . ILE A 1 370 ? 20.353 91.255 65.796 1.00 133.42 370 ILE A CA 1
ATOM 3060 C C . ILE A 1 370 ? 20.393 91.913 64.419 1.00 132.78 370 ILE A C 1
ATOM 3061 O O . ILE A 1 370 ? 20.062 91.262 63.416 1.00 133.00 370 ILE A O 1
ATOM 3066 N N . GLU A 1 371 ? 20.782 93.195 64.352 1.00 129.80 371 GLU A N 1
ATOM 3067 C CA . GLU A 1 371 ? 20.814 93.918 63.083 1.00 127.62 371 GLU A CA 1
ATOM 3068 C C . GLU A 1 371 ? 22.207 94.265 62.542 1.00 127.96 371 GLU A C 1
ATOM 3069 O O . GLU A 1 371 ? 22.302 94.943 61.513 1.00 126.27 371 GLU A O 1
ATOM 3075 N N . GLU A 1 372 ? 23.280 93.806 63.174 1.00 130.90 372 GLU A N 1
ATOM 3076 C CA . GLU A 1 372 ? 24.619 94.058 62.635 1.00 129.42 372 GLU A CA 1
ATOM 3077 C C . GLU A 1 372 ? 24.923 93.334 61.298 1.00 127.18 372 GLU A C 1
ATOM 3078 O O . GLU A 1 372 ? 25.996 93.591 60.743 1.00 122.15 372 GLU A O 1
ATOM 3084 N N . ALA A 1 373 ? 24.082 92.444 60.755 1.00 128.36 373 ALA A N 1
ATOM 3085 C CA . ALA A 1 373 ? 24.134 92.162 59.313 1.00 128.71 373 ALA A CA 1
ATOM 3086 C C . ALA A 1 373 ? 23.141 92.990 58.514 1.00 131.79 373 ALA A C 1
ATOM 3087 O O . ALA A 1 373 ? 22.769 92.589 57.404 1.00 130.72 373 ALA A O 1
ATOM 3089 N N . GLY A 1 374 ? 22.588 94.039 59.095 1.00 133.25 374 GLY A N 1
ATOM 3090 C CA . GLY A 1 374 ? 21.693 94.830 58.298 1.00 131.68 374 GLY A CA 1
ATOM 3091 C C . GLY A 1 374 ? 20.260 94.359 58.293 1.00 129.22 374 GLY A C 1
ATOM 3092 O O . GLY A 1 374 ? 19.441 94.951 57.582 1.00 126.31 374 GLY A O 1
ATOM 3093 N N . ALA A 1 375 ? 19.912 93.326 59.055 1.00 130.42 375 ALA A N 1
ATOM 3094 C CA . ALA A 1 375 ? 18.497 93.029 59.189 1.00 132.34 375 ALA A CA 1
ATOM 3095 C C . ALA A 1 375 ? 17.846 94.178 59.950 1.00 132.71 375 ALA A C 1
ATOM 3096 O O . ALA A 1 375 ? 18.528 95.007 60.559 1.00 128.70 375 ALA A O 1
ATOM 3098 N N . GLN A 1 376 ? 16.527 94.280 59.853 1.00 137.13 376 GLN A N 1
ATOM 3099 C CA . GLN A 1 376 ? 15.824 95.413 60.431 1.00 134.80 376 GLN A CA 1
ATOM 3100 C C . GLN A 1 376 ? 14.803 94.918 61.444 1.00 130.70 376 GLN A C 1
ATOM 3101 O O . GLN A 1 376 ? 14.376 93.763 61.407 1.00 126.22 376 GLN A O 1
ATOM 3107 N N . ASP A 1 377 ? 14.359 95.823 62.314 1.00 127.16 377 ASP A N 1
ATOM 3108 C CA . ASP A 1 377 ? 13.715 95.427 63.562 1.00 122.08 377 ASP A CA 1
ATOM 3109 C C . ASP A 1 377 ? 12.238 95.089 63.404 1.00 121.47 377 ASP A C 1
ATOM 3110 O O . ASP A 1 377 ? 11.497 95.143 64.391 1.00 118.09 377 ASP A O 1
ATOM 3115 N N . TYR A 1 378 ? 11.760 94.832 62.185 1.00 125.50 378 TYR A N 1
ATOM 3116 C CA . TYR A 1 378 ? 10.589 93.966 62.089 1.00 125.19 378 TYR A CA 1
ATOM 3117 C C . TYR A 1 378 ? 10.867 92.553 62.604 1.00 122.88 378 TYR A C 1
ATOM 3118 O O . TYR A 1 378 ? 9.922 91.765 62.725 1.00 119.78 378 TYR A O 1
ATOM 3127 N N . ILE A 1 379 ? 12.119 92.200 62.896 1.00 122.18 379 ILE A N 1
ATOM 3128 C CA . ILE A 1 379 ? 12.405 91.018 63.706 1.00 120.74 379 ILE A CA 1
ATOM 3129 C C . ILE A 1 379 ? 12.663 91.579 65.098 1.00 118.83 379 ILE A C 1
ATOM 3130 O O . ILE A 1 379 ? 13.771 91.990 65.451 1.00 116.96 379 ILE A O 1
ATOM 3135 N N . ARG A 1 380 ? 11.620 91.559 65.913 1.00 120.01 380 ARG A N 1
ATOM 3136 C CA . ARG A 1 380 ? 11.704 92.091 67.258 1.00 119.42 380 ARG A CA 1
ATOM 3137 C C . ARG A 1 380 ? 12.216 91.012 68.189 1.00 117.67 380 ARG A C 1
ATOM 3138 O O . ARG A 1 380 ? 12.103 89.819 67.907 1.00 119.46 380 ARG A O 1
ATOM 3146 N N . LEU A 1 381 ? 12.865 91.434 69.257 1.00 110.59 381 LEU A N 1
ATOM 3147 C CA . LEU A 1 381 ? 13.200 90.515 70.324 1.00 100.73 381 LEU A CA 1
ATOM 3148 C C . LEU A 1 381 ? 12.587 91.020 71.614 1.00 102.59 381 LEU A C 1
ATOM 3149 O O . LEU A 1 381 ? 12.689 92.202 71.945 1.00 108.91 381 LEU A O 1
ATOM 3154 N N . LYS A 1 382 ? 11.973 90.111 72.343 1.00 100.96 382 LYS A N 1
ATOM 3155 C CA . LYS A 1 382 ? 11.442 90.403 73.653 1.00 105.43 382 LYS A CA 1
ATOM 3156 C C . LYS A 1 382 ? 12.163 89.488 74.647 1.00 107.13 382 LYS A C 1
ATOM 3157 O O . LYS A 1 382 ? 12.726 88.460 74.275 1.00 115.51 382 LYS A O 1
ATOM 3163 N N . GLY A 1 383 ? 12.216 89.913 75.906 1.00 101.69 383 GLY A N 1
ATOM 3164 C CA . GLY A 1 383 ? 12.873 89.169 76.962 1.00 103.93 383 GLY A CA 1
ATOM 3165 C C . GLY A 1 383 ? 11.971 88.125 77.591 1.00 108.66 383 GLY A C 1
ATOM 3166 O O . GLY A 1 383 ? 11.255 87.386 76.902 1.00 110.88 383 GLY A O 1
ATOM 3167 N N . HIS A 1 384 ? 12.084 88.006 78.923 1.00 109.50 384 HIS A N 1
ATOM 3168 C CA . HIS A 1 384 ? 11.295 87.080 79.735 1.00 108.92 384 HIS A CA 1
ATOM 3169 C C . HIS A 1 384 ? 9.822 87.470 79.798 1.00 112.47 384 HIS A C 1
ATOM 3170 O O . HIS A 1 384 ? 9.476 88.620 80.094 1.00 120.78 384 HIS A O 1
ATOM 3177 N N . ALA A 1 385 ? 8.943 86.511 79.525 1.00 106.69 385 ALA A N 1
ATOM 3178 C CA . ALA A 1 385 ? 7.532 86.738 79.787 1.00 99.54 385 ALA A CA 1
ATOM 3179 C C . ALA A 1 385 ? 6.857 85.398 80.018 1.00 95.06 385 ALA A C 1
ATOM 3180 O O . ALA A 1 385 ? 7.266 84.377 79.458 1.00 96.39 385 ALA A O 1
ATOM 3182 N N . ASP A 1 386 ? 5.827 85.412 80.859 1.00 93.70 386 ASP A N 1
ATOM 3183 C CA . ASP A 1 386 ? 4.932 84.269 80.969 1.00 94.03 386 ASP A CA 1
ATOM 3184 C C . ASP A 1 386 ? 3.950 84.313 79.806 1.00 92.55 386 ASP A C 1
ATOM 3185 O O . ASP A 1 386 ? 3.197 85.282 79.664 1.00 86.56 386 ASP A O 1
ATOM 3190 N N . LEU A 1 387 ? 3.976 83.270 78.972 1.00 94.85 387 LEU A N 1
ATOM 3191 C CA . LEU A 1 387 ? 3.371 83.282 77.644 1.00 90.16 387 LEU A CA 1
ATOM 3192 C C . LEU A 1 387 ? 2.024 82.575 77.525 1.00 87.25 387 LEU A C 1
ATOM 3193 O O . LEU A 1 387 ? 1.526 82.453 76.402 1.00 85.12 387 LEU A O 1
ATOM 3198 N N . SER A 1 388 ? 1.436 82.077 78.616 1.00 90.10 388 SER A N 1
ATOM 3199 C CA . SER A 1 388 ? 0.196 81.311 78.480 1.00 93.17 388 SER A CA 1
ATOM 3200 C C . SER A 1 388 ? -0.833 82.061 77.634 1.00 94.83 388 SER A C 1
ATOM 3201 O O . SER A 1 388 ? -1.455 81.487 76.734 1.00 93.15 388 SER A O 1
ATOM 3204 N N . GLN A 1 389 ? -0.983 83.357 77.876 1.00 96.06 389 GLN A N 1
ATOM 3205 C CA . GLN A 1 389 ? -1.960 84.186 77.185 1.00 97.50 389 GLN A CA 1
ATOM 3206 C C . GLN A 1 389 ? -1.511 84.638 75.803 1.00 95.98 389 GLN A C 1
ATOM 3207 O O . GLN A 1 389 ? -2.324 85.188 75.049 1.00 99.53 389 GLN A O 1
ATOM 3213 N N . ILE A 1 390 ? -0.223 84.506 75.498 1.00 94.23 390 ILE A N 1
ATOM 3214 C CA . ILE A 1 390 ? 0.380 85.249 74.402 1.00 93.04 390 ILE A CA 1
ATOM 3215 C C . ILE A 1 390 ? 0.584 84.423 73.126 1.00 92.09 390 ILE A C 1
ATOM 3216 O O . ILE A 1 390 ? 0.802 85.013 72.056 1.00 88.56 390 ILE A O 1
ATOM 3221 N N . TYR A 1 391 ? 0.457 83.092 73.182 1.00 93.96 391 TYR A N 1
ATOM 3222 C CA . TYR A 1 391 ? 0.771 82.295 71.995 1.00 92.24 391 TYR A CA 1
ATOM 3223 C C . TYR A 1 391 ? -0.273 82.491 70.902 1.00 92.87 391 TYR A C 1
ATOM 3224 O O . TYR A 1 391 ? 0.074 82.642 69.725 1.00 90.34 391 TYR A O 1
ATOM 3233 N N . ALA A 1 392 ? -1.557 82.503 71.273 1.00 96.13 392 ALA A N 1
ATOM 3234 C CA . ALA A 1 392 ? -2.642 82.581 70.302 1.00 97.94 392 ALA A CA 1
ATOM 3235 C C . ALA A 1 392 ? -2.616 83.862 69.480 1.00 97.77 392 ALA A C 1
ATOM 3236 O O . ALA A 1 392 ? -3.364 83.963 68.501 1.00 103.31 392 ALA A O 1
ATOM 3238 N N . GLY A 1 393 ? -1.783 84.836 69.846 1.00 93.30 393 GLY A N 1
ATOM 3239 C CA . GLY A 1 393 ? -1.679 86.071 69.091 1.00 96.72 393 GLY A CA 1
ATOM 3240 C C . GLY A 1 393 ? -0.983 85.941 67.748 1.00 103.60 393 GLY A C 1
ATOM 3241 O O . GLY A 1 393 ? -1.111 86.850 66.920 1.00 108.56 393 GLY A O 1
ATOM 3242 N N . TYR A 1 394 ? -0.310 84.821 67.492 1.00 104.05 394 TYR A N 1
ATOM 3243 C CA . TYR A 1 394 ? 0.529 84.628 66.314 1.00 104.96 394 TYR A CA 1
ATOM 3244 C C . TYR A 1 394 ? -0.020 83.488 65.480 1.00 104.25 394 TYR A C 1
ATOM 3245 O O . TYR A 1 394 ? -0.972 82.805 65.867 1.00 95.87 394 TYR A O 1
ATOM 3254 N N . GLU A 1 395 ? 0.505 83.374 64.265 1.00 106.69 395 GLU A N 1
ATOM 3255 C CA . GLU A 1 395 ? 0.102 82.269 63.418 1.00 103.90 395 GLU A CA 1
ATOM 3256 C C . GLU A 1 395 ? 1.046 81.061 63.426 1.00 98.72 395 GLU A C 1
ATOM 3257 O O . GLU A 1 395 ? 0.593 79.968 63.085 1.00 100.94 395 GLU A O 1
ATOM 3263 N N . LEU A 1 396 ? 2.322 81.192 63.816 1.00 94.61 396 LEU A N 1
ATOM 3264 C CA . LEU A 1 396 ? 3.233 80.047 63.698 1.00 92.49 396 LEU A CA 1
ATOM 3265 C C . LEU A 1 396 ? 4.333 80.035 64.760 1.00 93.00 396 LEU A C 1
ATOM 3266 O O . LEU A 1 396 ? 5.052 81.025 64.905 1.00 91.55 396 LEU A O 1
ATOM 3271 N N . TYR A 1 397 ? 4.493 78.916 65.473 1.00 92.27 397 TYR A N 1
ATOM 3272 C CA . TYR A 1 397 ? 5.671 78.681 66.310 1.00 86.93 397 TYR A CA 1
ATOM 3273 C C . TYR A 1 397 ? 6.819 78.041 65.519 1.00 83.87 397 TYR A C 1
ATOM 3274 O O . TYR A 1 397 ? 6.621 77.414 64.475 1.00 90.36 397 TYR A O 1
ATOM 3283 N N . LEU A 1 398 ? 8.034 78.210 66.044 1.00 75.26 398 LEU A N 1
ATOM 3284 C CA . LEU A 1 398 ? 9.258 77.848 65.342 1.00 74.13 398 LEU A CA 1
ATOM 3285 C C . LEU A 1 398 ? 10.325 77.375 66.334 1.00 73.26 398 LEU A C 1
ATOM 3286 O O . LEU A 1 398 ? 10.485 77.974 67.401 1.00 79.47 398 LEU A O 1
ATOM 3291 N N . THR A 1 399 ? 11.047 76.296 65.991 1.00 66.00 399 THR A N 1
ATOM 3292 C CA . THR A 1 399 ? 12.085 75.745 66.869 1.00 63.98 399 THR A CA 1
ATOM 3293 C C . THR A 1 399 ? 13.283 75.231 66.078 1.00 66.40 399 THR A C 1
ATOM 3294 O O . THR A 1 399 ? 13.116 74.495 65.103 1.00 73.06 399 THR A O 1
ATOM 3298 N N . ALA A 1 400 ? 14.490 75.648 66.480 1.00 64.78 400 ALA A N 1
ATOM 3299 C CA . ALA A 1 400 ? 15.744 75.150 65.907 1.00 69.65 400 ALA A CA 1
ATOM 3300 C C . ALA A 1 400 ? 16.528 74.167 66.765 1.00 75.51 400 ALA A C 1
ATOM 3301 O O . ALA A 1 400 ? 17.648 73.813 66.379 1.00 81.24 400 ALA A O 1
ATOM 3303 N N . SER A 1 401 ? 16.055 73.790 67.946 1.00 77.67 401 SER A N 1
ATOM 3304 C CA . SER A 1 401 ? 16.903 72.967 68.798 1.00 80.78 401 SER A CA 1
ATOM 3305 C C . SER A 1 401 ? 17.030 71.568 68.206 1.00 72.76 401 SER A C 1
ATOM 3306 O O . SER A 1 401 ? 16.076 71.030 67.636 1.00 68.45 401 SER A O 1
ATOM 3309 N N . THR A 1 402 ? 18.220 70.977 68.345 1.00 72.78 402 THR A N 1
ATOM 3310 C CA . THR A 1 402 ? 18.529 69.692 67.729 1.00 71.00 402 THR A CA 1
ATOM 3311 C C . THR A 1 402 ? 18.013 68.495 68.520 1.00 70.81 402 THR A C 1
ATOM 3312 O O . THR A 1 402 ? 17.992 67.381 67.983 1.00 65.53 402 THR A O 1
ATOM 3316 N N . SER A 1 403 ? 17.621 68.684 69.779 1.00 72.87 403 SER A N 1
ATOM 3317 C CA . SER A 1 403 ? 17.100 67.586 70.578 1.00 68.77 403 SER A CA 1
ATOM 3318 C C . SER A 1 403 ? 16.097 68.108 71.595 1.00 68.67 403 SER A C 1
ATOM 3319 O O . SER A 1 403 ? 16.290 69.181 72.175 1.00 76.97 403 SER A O 1
ATOM 3322 N N . GLU A 1 404 ? 15.018 67.353 71.789 1.00 57.55 404 GLU A N 1
ATOM 3323 C CA . GLU A 1 404 ? 14.090 67.623 72.877 1.00 58.56 404 GLU A CA 1
ATOM 3324 C C . GLU A 1 404 ? 13.469 66.306 73.331 1.00 59.25 404 GLU A C 1
ATOM 3325 O O . GLU A 1 404 ? 13.004 65.527 72.496 1.00 62.97 404 GLU A O 1
ATOM 3331 N N . GLY A 1 405 ? 13.433 66.067 74.646 1.00 56.69 405 GLY A N 1
ATOM 3332 C CA . GLY A 1 405 ? 12.877 64.815 75.144 1.00 53.42 405 GLY A CA 1
ATOM 3333 C C . GLY A 1 405 ? 11.366 64.829 75.213 1.00 50.21 405 GLY A C 1
ATOM 3334 O O . GLY A 1 405 ? 10.722 63.780 75.118 1.00 57.07 405 GLY A O 1
ATOM 3335 N N . PHE A 1 406 ? 10.799 66.007 75.421 1.00 46.20 406 PHE A N 1
ATOM 3336 C CA . PHE A 1 406 ? 9.388 66.343 75.362 1.00 47.79 406 PHE A CA 1
ATOM 3337 C C . PHE A 1 406 ? 9.425 67.841 75.187 1.00 54.56 406 PHE A C 1
ATOM 3338 O O . PHE A 1 406 ? 10.384 68.477 75.619 1.00 63.03 406 PHE A O 1
ATOM 3346 N N . GLY A 1 407 ? 8.364 68.441 74.691 1.00 51.33 407 GLY A N 1
ATOM 3347 C CA . GLY A 1 407 ? 8.563 69.843 74.932 1.00 53.91 407 GLY A CA 1
ATOM 3348 C C . GLY A 1 407 ? 7.371 70.617 75.397 1.00 61.84 407 GLY A C 1
ATOM 3349 O O . GLY A 1 407 ? 6.256 70.549 74.871 1.00 73.79 407 GLY A O 1
ATOM 3350 N N . LEU A 1 408 ? 7.692 71.461 76.370 1.00 57.21 408 LEU A N 1
ATOM 3351 C CA . LEU A 1 408 ? 6.679 72.146 77.146 1.00 59.10 408 LEU A CA 1
ATOM 3352 C C . LEU A 1 408 ? 6.212 73.372 76.393 1.00 64.30 408 LEU A C 1
ATOM 3353 O O . LEU A 1 408 ? 5.022 73.693 76.380 1.00 64.53 408 LEU A O 1
ATOM 3358 N N . THR A 1 409 ? 7.155 74.039 75.734 1.00 66.56 409 THR A N 1
ATOM 3359 C CA . THR A 1 409 ? 6.831 75.147 74.850 1.00 66.90 409 THR A CA 1
ATOM 3360 C C . THR A 1 409 ? 5.917 74.701 73.717 1.00 71.23 409 THR A C 1
ATOM 3361 O O . THR A 1 409 ? 4.895 75.347 73.448 1.00 71.02 409 THR A O 1
ATOM 3365 N N . LEU A 1 410 ? 6.280 73.609 73.033 1.00 72.94 410 LEU A N 1
ATOM 3366 C CA . LEU A 1 410 ? 5.510 73.170 71.873 1.00 68.82 410 LEU A CA 1
ATOM 3367 C C . LEU A 1 410 ? 4.084 72.811 72.265 1.00 71.73 410 LEU A C 1
ATOM 3368 O O . LEU A 1 410 ? 3.138 73.088 71.519 1.00 79.05 410 LEU A O 1
ATOM 3381 N N . GLU A 1 412 ? 2.214 74.057 74.652 1.00 67.97 412 GLU A N 1
ATOM 3382 C CA . GLU A 1 412 ? 1.431 75.274 74.822 1.00 73.82 412 GLU A CA 1
ATOM 3383 C C . GLU A 1 412 ? 1.294 76.036 73.510 1.00 76.16 412 GLU A C 1
ATOM 3384 O O . GLU A 1 412 ? 0.241 76.626 73.242 1.00 79.99 412 GLU A O 1
ATOM 3390 N N . ALA A 1 413 ? 2.345 76.043 72.687 1.00 73.00 413 ALA A N 1
ATOM 3391 C CA . ALA A 1 413 ? 2.245 76.646 71.362 1.00 70.54 413 ALA A CA 1
ATOM 3392 C C . ALA A 1 413 ? 1.152 75.966 70.547 1.00 74.42 413 ALA A C 1
ATOM 3393 O O . ALA A 1 413 ? 0.237 76.619 70.033 1.00 78.23 413 ALA A O 1
ATOM 3395 N N . VAL A 1 414 ? 1.237 74.639 70.424 1.00 71.67 414 VAL A N 1
ATOM 3396 C CA . VAL A 1 414 ? 0.176 73.860 69.796 1.00 67.84 414 VAL A CA 1
ATOM 3397 C C . VAL A 1 414 ? -1.152 74.087 70.499 1.00 65.10 414 VAL A C 1
ATOM 3398 O O . VAL A 1 414 ? -2.209 74.131 69.858 1.00 62.97 414 VAL A O 1
ATOM 3402 N N . GLY A 1 415 ? -1.126 74.228 71.823 1.00 67.78 415 GLY A N 1
ATOM 3403 C CA . GLY A 1 415 ? -2.340 74.537 72.551 1.00 70.47 415 GLY A CA 1
ATOM 3404 C C . GLY A 1 415 ? -2.947 75.877 72.193 1.00 77.59 415 GLY A C 1
ATOM 3405 O O . GLY A 1 415 ? -4.102 76.141 72.538 1.00 81.48 415 GLY A O 1
ATOM 3406 N N . SER A 1 416 ? -2.184 76.760 71.562 1.00 82.97 416 SER A N 1
ATOM 3407 C CA . SER A 1 416 ? -2.747 77.999 71.053 1.00 81.49 416 SER A CA 1
ATOM 3408 C C . SER A 1 416 ? -3.037 77.952 69.559 1.00 83.25 416 SER A C 1
ATOM 3409 O O . SER A 1 416 ? -3.380 78.983 68.971 1.00 90.88 416 SER A O 1
ATOM 3412 N N . GLY A 1 417 ? -2.876 76.794 68.925 1.00 77.73 417 GLY A N 1
ATOM 3413 C CA . GLY A 1 417 ? -3.199 76.664 67.519 1.00 78.48 417 GLY A CA 1
ATOM 3414 C C . GLY A 1 417 ? -2.160 77.300 66.627 1.00 82.65 417 GLY A C 1
ATOM 3415 O O . GLY A 1 417 ? -2.487 78.048 65.701 1.00 88.33 417 GLY A O 1
ATOM 3416 N N . LEU A 1 418 ? -0.894 77.020 66.918 1.00 81.57 418 LEU A N 1
ATOM 3417 C CA . LEU A 1 418 ? 0.225 77.493 66.118 1.00 80.70 418 LEU A CA 1
ATOM 3418 C C . LEU A 1 418 ? 0.908 76.287 65.494 1.00 79.09 418 LEU A C 1
ATOM 3419 O O . LEU A 1 418 ? 1.426 75.430 66.230 1.00 79.55 418 LEU A O 1
ATOM 3424 N N . PRO A 1 419 ? 0.944 76.169 64.170 1.00 76.02 419 PRO A N 1
ATOM 3425 C CA . PRO A 1 419 ? 1.799 75.156 63.548 1.00 76.55 419 PRO A CA 1
ATOM 3426 C C . PRO A 1 419 ? 3.258 75.377 63.923 1.00 74.93 419 PRO A C 1
ATOM 3427 O O . PRO A 1 419 ? 3.658 76.452 64.370 1.00 76.27 419 PRO A O 1
ATOM 3431 N N . LEU A 1 420 ? 4.053 74.326 63.766 1.00 75.88 420 LEU A N 1
ATOM 3432 C CA . LEU A 1 420 ? 5.462 74.355 64.121 1.00 79.92 420 LEU A CA 1
ATOM 3433 C C . LEU A 1 420 ? 6.307 74.036 62.900 1.00 73.82 420 LEU A C 1
ATOM 3434 O O . LEU A 1 420 ? 5.869 73.342 61.979 1.00 71.23 420 LEU A O 1
ATOM 3439 N N . ILE A 1 421 ? 7.541 74.534 62.913 1.00 71.87 421 ILE A N 1
ATOM 3440 C CA . ILE A 1 421 ? 8.571 74.107 61.976 1.00 76.06 421 ILE A CA 1
ATOM 3441 C C . ILE A 1 421 ? 9.848 73.857 62.766 1.00 76.05 421 ILE A C 1
ATOM 3442 O O . ILE A 1 421 ? 10.417 74.790 63.347 1.00 77.45 421 ILE A O 1
ATOM 3447 N N . GLY A 1 422 ? 10.303 72.604 62.776 1.00 74.10 422 GLY A N 1
ATOM 3448 C CA . GLY A 1 422 ? 11.533 72.241 63.449 1.00 73.36 422 GLY A CA 1
ATOM 3449 C C . GLY A 1 422 ? 12.155 71.028 62.792 1.00 77.43 422 GLY A C 1
ATOM 3450 O O . GLY A 1 422 ? 11.563 70.403 61.910 1.00 83.38 422 GLY A O 1
ATOM 3451 N N . PHE A 1 423 ? 13.357 70.688 63.249 1.00 74.28 423 PHE A N 1
ATOM 3452 C CA . PHE A 1 423 ? 14.075 69.558 62.678 1.00 67.31 423 PHE A CA 1
ATOM 3453 C C . PHE A 1 423 ? 13.328 68.262 62.950 1.00 63.09 423 PHE A C 1
ATOM 3454 O O . PHE A 1 423 ? 12.470 68.178 63.833 1.00 59.60 423 PHE A O 1
ATOM 3462 N N . ASP A 1 424 ? 13.672 67.232 62.187 1.00 65.67 424 ASP A N 1
ATOM 3463 C CA . ASP A 1 424 ? 13.110 65.910 62.418 1.00 65.70 424 ASP A CA 1
ATOM 3464 C C . ASP A 1 424 ? 14.145 65.199 63.277 1.00 63.45 424 ASP A C 1
ATOM 3465 O O . ASP A 1 424 ? 15.121 64.638 62.771 1.00 67.17 424 ASP A O 1
ATOM 3470 N N . VAL A 1 425 ? 13.883 65.187 64.582 1.00 55.52 425 VAL A N 1
ATOM 3471 C CA . VAL A 1 425 ? 14.814 64.701 65.593 1.00 49.49 425 VAL A CA 1
ATOM 3472 C C . VAL A 1 425 ? 13.989 64.302 66.805 1.00 50.77 425 VAL A C 1
ATOM 3473 O O . VAL A 1 425 ? 12.906 64.842 67.045 1.00 52.84 425 VAL A O 1
ATOM 3477 N N . ARG A 1 426 ? 14.510 63.358 67.575 1.00 50.65 426 ARG A N 1
ATOM 3478 C CA . ARG A 1 426 ? 13.833 62.886 68.774 1.00 43.84 426 ARG A CA 1
ATOM 3479 C C . ARG A 1 426 ? 13.903 63.979 69.838 1.00 49.13 426 ARG A C 1
ATOM 3480 O O . ARG A 1 426 ? 14.964 64.566 70.030 1.00 51.72 426 ARG A O 1
ATOM 3488 N N . TYR A 1 427 ? 12.805 64.268 70.534 1.00 50.11 427 TYR A N 1
ATOM 3489 C CA . TYR A 1 427 ? 11.524 63.568 70.450 1.00 47.58 427 TYR A CA 1
ATOM 3490 C C . TYR A 1 427 ? 10.389 64.533 70.194 1.00 52.63 427 TYR A C 1
ATOM 3491 O O . TYR A 1 427 ? 9.573 64.317 69.300 1.00 61.19 427 TYR A O 1
ATOM 3500 N N . GLY A 1 428 ? 10.296 65.542 71.055 1.00 52.49 428 GLY A N 1
ATOM 3501 C CA . GLY A 1 428 ? 9.182 66.468 71.069 1.00 52.87 428 GLY A CA 1
ATOM 3502 C C . GLY A 1 428 ? 8.730 66.975 69.715 1.00 49.30 428 GLY A C 1
ATOM 3503 O O . GLY A 1 428 ? 7.523 67.048 69.471 1.00 44.08 428 GLY A O 1
ATOM 3504 N N . ASN A 1 429 ? 9.662 67.306 68.816 1.00 51.32 429 ASN A N 1
ATOM 3505 C CA . ASN A 1 429 ? 9.260 67.704 67.468 1.00 51.95 429 ASN A CA 1
ATOM 3506 C C . ASN A 1 429 ? 8.507 66.578 66.768 1.00 59.35 429 ASN A C 1
ATOM 3507 O O . ASN A 1 429 ? 7.403 66.782 66.250 1.00 59.19 429 ASN A O 1
ATOM 3512 N N . GLN A 1 430 ? 9.086 65.373 66.755 1.00 60.97 430 GLN A N 1
ATOM 3513 C CA . GLN A 1 430 ? 8.410 64.223 66.165 1.00 53.44 430 GLN A CA 1
ATOM 3514 C C . GLN A 1 430 ? 7.073 63.933 66.833 1.00 49.67 430 GLN A C 1
ATOM 3515 O O . GLN A 1 430 ? 6.212 63.290 66.224 1.00 55.23 430 GLN A O 1
ATOM 3521 N N . THR A 1 431 ? 6.898 64.355 68.083 1.00 45.99 431 THR A N 1
ATOM 3522 C CA . THR A 1 431 ? 5.650 64.149 68.804 1.00 48.90 431 THR A CA 1
ATOM 3523 C C . THR A 1 431 ? 4.597 65.222 68.525 1.00 45.91 431 THR A C 1
ATOM 3524 O O . THR A 1 431 ? 3.415 64.896 68.376 1.00 39.27 431 THR A O 1
ATOM 3528 N N . PHE A 1 432 ? 4.984 66.500 68.490 1.00 48.05 432 PHE A N 1
ATOM 3529 C CA . PHE A 1 432 ? 4.015 67.581 68.337 1.00 50.71 432 PHE A CA 1
ATOM 3530 C C . PHE A 1 432 ? 3.826 68.065 66.908 1.00 60.46 432 PHE A C 1
ATOM 3531 O O . PHE A 1 432 ? 2.868 68.802 66.648 1.00 66.01 432 PHE A O 1
ATOM 3539 N N . ILE A 1 433 ? 4.690 67.682 65.981 1.00 61.09 433 ILE A N 1
ATOM 3540 C CA . ILE A 1 433 ? 4.570 68.123 64.600 1.00 63.97 433 ILE A CA 1
ATOM 3541 C C . ILE A 1 433 ? 4.201 66.895 63.781 1.00 70.49 433 ILE A C 1
ATOM 3542 O O . ILE A 1 433 ? 5.051 66.041 63.502 1.00 68.86 433 ILE A O 1
ATOM 3547 N N . ASP A 1 434 ? 2.940 66.817 63.369 1.00 75.53 434 ASP A N 1
ATOM 3548 C CA . ASP A 1 434 ? 2.511 65.812 62.408 1.00 80.17 434 ASP A CA 1
ATOM 3549 C C . ASP A 1 434 ? 2.786 66.408 61.037 1.00 73.92 434 ASP A C 1
ATOM 3550 O O . ASP A 1 434 ? 2.176 67.414 60.660 1.00 73.54 434 ASP A O 1
ATOM 3555 N N . ASP A 1 435 ? 3.705 65.797 60.293 1.00 73.64 435 ASP A N 1
ATOM 3556 C CA . ASP A 1 435 ? 4.282 66.485 59.147 1.00 75.49 435 ASP A CA 1
ATOM 3557 C C . ASP A 1 435 ? 3.230 66.719 58.073 1.00 79.58 435 ASP A C 1
ATOM 3558 O O . ASP A 1 435 ? 2.546 65.788 57.635 1.00 83.49 435 ASP A O 1
ATOM 3563 N N . GLY A 1 436 ? 3.094 67.980 57.667 1.00 76.70 436 GLY A N 1
ATOM 3564 C CA . GLY A 1 436 ? 2.140 68.401 56.675 1.00 72.34 436 GLY A CA 1
ATOM 3565 C C . GLY A 1 436 ? 0.775 68.714 57.245 1.00 73.47 436 GLY A C 1
ATOM 3566 O O . GLY A 1 436 ? 0.028 69.501 56.658 1.00 81.69 436 GLY A O 1
ATOM 3567 N N . LYS A 1 437 ? 0.447 68.140 58.400 1.00 71.86 437 LYS A N 1
ATOM 3568 C CA . LYS A 1 437 ? -0.859 68.375 58.996 1.00 79.83 437 LYS A CA 1
ATOM 3569 C C . LYS A 1 437 ? -0.875 69.698 59.762 1.00 82.46 437 LYS A C 1
ATOM 3570 O O . LYS A 1 437 ? -1.649 70.602 59.426 1.00 84.73 437 LYS A O 1
ATOM 3576 N N . ASN A 1 438 ? -0.100 69.809 60.848 1.00 82.90 438 ASN A N 1
ATOM 3577 C CA . ASN A 1 438 ? 0.201 71.109 61.453 1.00 83.44 438 ASN A CA 1
ATOM 3578 C C . ASN A 1 438 ? 1.625 71.604 61.232 1.00 80.22 438 ASN A C 1
ATOM 3579 O O . ASN A 1 438 ? 2.047 72.521 61.933 1.00 76.85 438 ASN A O 1
ATOM 3584 N N . GLY A 1 439 ? 2.430 70.971 60.398 1.00 80.47 439 GLY A N 1
ATOM 3585 C CA . GLY A 1 439 ? 3.733 71.574 60.206 1.00 80.99 439 GLY A CA 1
ATOM 3586 C C . GLY A 1 439 ? 4.689 70.688 59.447 1.00 84.97 439 GLY A C 1
ATOM 3587 O O . GLY A 1 439 ? 4.314 69.651 58.896 1.00 84.96 439 GLY A O 1
ATOM 3588 N N . TYR A 1 440 ? 5.941 71.140 59.413 1.00 87.60 440 TYR A N 1
ATOM 3589 C CA . TYR A 1 440 ? 6.949 70.598 58.518 1.00 89.38 440 TYR A CA 1
ATOM 3590 C C . TYR A 1 440 ? 8.191 70.227 59.315 1.00 83.56 440 TYR A C 1
ATOM 3591 O O . TYR A 1 440 ? 8.720 71.041 60.085 1.00 85.51 440 TYR A O 1
ATOM 3600 N N . LEU A 1 441 ? 8.623 68.987 59.156 1.00 79.04 441 LEU A N 1
ATOM 3601 C CA . LEU A 1 441 ? 9.801 68.475 59.839 1.00 76.56 441 LEU A CA 1
ATOM 3602 C C . LEU A 1 441 ? 10.980 68.490 58.872 1.00 75.48 441 LEU A C 1
ATOM 3603 O O . LEU A 1 441 ? 10.930 67.855 57.813 1.00 84.79 441 LEU A O 1
ATOM 3608 N N . LEU A 1 442 ? 12.035 69.218 59.241 1.00 64.96 442 LEU A N 1
ATOM 3609 C CA . LEU A 1 442 ? 13.148 69.486 58.339 1.00 69.50 442 LEU A CA 1
ATOM 3610 C C . LEU A 1 442 ? 14.242 68.448 58.540 1.00 72.96 442 LEU A C 1
ATOM 3611 O O . LEU A 1 442 ? 14.860 68.420 59.616 1.00 82.51 442 LEU A O 1
ATOM 3616 N N . PRO A 1 443 ? 14.512 67.581 57.565 1.00 70.95 443 PRO A N 1
ATOM 3617 C CA . PRO A 1 443 ? 15.649 66.662 57.694 1.00 71.32 443 PRO A CA 1
ATOM 3618 C C . PRO A 1 443 ? 16.951 67.418 57.912 1.00 71.22 443 PRO A C 1
ATOM 3619 O O . PRO A 1 443 ? 17.179 68.482 57.334 1.00 68.81 443 PRO A O 1
ATOM 3623 N N . VAL A 1 444 ? 17.806 66.856 58.763 1.00 74.91 444 VAL A N 1
ATOM 3624 C CA . VAL A 1 444 ? 19.123 67.412 59.043 1.00 81.43 444 VAL A CA 1
ATOM 3625 C C . VAL A 1 444 ? 20.151 66.293 58.932 1.00 87.06 444 VAL A C 1
ATOM 3626 O O . VAL A 1 444 ? 19.884 65.148 59.315 1.00 82.35 444 VAL A O 1
ATOM 3630 N N . SER A 1 445 ? 21.314 66.619 58.376 1.00 95.10 445 SER A N 1
ATOM 3631 C CA . SER A 1 445 ? 22.371 65.638 58.191 1.00 97.86 445 SER A CA 1
ATOM 3632 C C . SER A 1 445 ? 23.044 65.311 59.523 1.00 101.98 445 SER A C 1
ATOM 3633 O O . SER A 1 445 ? 22.920 66.040 60.511 1.00 100.41 445 SER A O 1
ATOM 3636 N N . SER A 1 446 ? 23.758 64.180 59.541 1.00 105.80 446 SER A N 1
ATOM 3637 C CA . SER A 1 446 ? 24.493 63.751 60.728 1.00 102.87 446 SER A CA 1
ATOM 3638 C C . SER A 1 446 ? 25.562 64.748 61.155 1.00 100.32 446 SER A C 1
ATOM 3639 O O . SER A 1 446 ? 26.115 64.608 62.252 1.00 102.51 446 SER A O 1
ATOM 3642 N N . ASN A 1 447 ? 25.885 65.722 60.310 1.00 98.78 447 ASN A N 1
ATOM 3643 C CA . ASN A 1 447 ? 26.775 66.815 60.659 1.00 103.16 447 ASN A CA 1
ATOM 3644 C C . ASN A 1 447 ? 26.067 68.125 60.359 1.00 110.69 447 ASN A C 1
ATOM 3645 O O . ASN A 1 447 ? 25.233 68.204 59.451 1.00 108.06 447 ASN A O 1
ATOM 3650 N N . HIS A 1 448 ? 26.410 69.158 61.124 1.00 118.83 448 HIS A N 1
ATOM 3651 C CA . HIS A 1 448 ? 25.783 70.459 60.951 1.00 118.95 448 HIS A CA 1
ATOM 3652 C C . HIS A 1 448 ? 26.631 71.237 59.957 1.00 117.25 448 HIS A C 1
ATOM 3653 O O . HIS A 1 448 ? 27.709 71.733 60.295 1.00 110.96 448 HIS A O 1
ATOM 3660 N N . VAL A 1 449 ? 26.128 71.366 58.743 1.00 120.57 449 VAL A N 1
ATOM 3661 C CA . VAL A 1 449 ? 26.605 72.345 57.787 1.00 117.70 449 VAL A CA 1
ATOM 3662 C C . VAL A 1 449 ? 25.470 73.358 57.693 1.00 113.27 449 VAL A C 1
ATOM 3663 O O . VAL A 1 449 ? 24.320 73.017 58.001 1.00 113.35 449 VAL A O 1
ATOM 3667 N N . GLU A 1 450 ? 25.797 74.628 57.444 1.00 107.93 450 GLU A N 1
ATOM 3668 C CA . GLU A 1 450 ? 24.833 75.646 57.870 1.00 107.39 450 GLU A CA 1
ATOM 3669 C C . GLU A 1 450 ? 23.881 76.068 56.748 1.00 109.57 450 GLU A C 1
ATOM 3670 O O . GLU A 1 450 ? 22.664 75.880 56.847 1.00 112.07 450 GLU A O 1
ATOM 3676 N N . ASP A 1 451 ? 24.427 76.609 55.661 1.00 109.09 451 ASP A N 1
ATOM 3677 C CA . ASP A 1 451 ? 23.620 77.316 54.666 1.00 108.76 451 ASP A CA 1
ATOM 3678 C C . ASP A 1 451 ? 22.427 76.527 54.141 1.00 109.51 451 ASP A C 1
ATOM 3679 O O . ASP A 1 451 ? 21.455 77.131 53.672 1.00 105.85 451 ASP A O 1
ATOM 3684 N N . GLN A 1 452 ? 22.467 75.200 54.164 1.00 115.49 452 GLN A N 1
ATOM 3685 C CA . GLN A 1 452 ? 21.291 74.493 53.674 1.00 116.97 452 GLN A CA 1
ATOM 3686 C C . GLN A 1 452 ? 20.171 74.533 54.717 1.00 111.74 452 GLN A C 1
ATOM 3687 O O . GLN A 1 452 ? 18.982 74.530 54.374 1.00 108.48 452 GLN A O 1
ATOM 3693 N N . ILE A 1 453 ? 20.527 74.592 56.004 1.00 109.48 453 ILE A N 1
ATOM 3694 C CA . ILE A 1 453 ? 19.485 74.653 57.036 1.00 107.94 453 ILE A CA 1
ATOM 3695 C C . ILE A 1 453 ? 18.604 75.883 56.849 1.00 101.94 453 ILE A C 1
ATOM 3696 O O . ILE A 1 453 ? 17.372 75.779 56.775 1.00 92.66 453 ILE A O 1
ATOM 3701 N N . ILE A 1 454 ? 19.223 77.063 56.763 1.00 103.47 454 ILE A N 1
ATOM 3702 C CA . ILE A 1 454 ? 18.466 78.303 56.607 1.00 99.27 454 ILE A CA 1
ATOM 3703 C C . ILE A 1 454 ? 17.580 78.240 55.373 1.00 96.40 454 ILE A C 1
ATOM 3704 O O . ILE A 1 454 ? 16.407 78.634 55.410 1.00 97.38 454 ILE A O 1
ATOM 3709 N N . ALA A 1 455 ? 18.125 77.742 54.260 1.00 94.74 455 ALA A N 1
ATOM 3710 C CA . ALA A 1 455 ? 17.355 77.671 53.023 1.00 97.20 455 ALA A CA 1
ATOM 3711 C C . ALA A 1 455 ? 16.186 76.702 53.150 1.00 99.40 455 ALA A C 1
ATOM 3712 O O . ALA A 1 455 ? 15.080 76.989 52.678 1.00 93.39 455 ALA A O 1
ATOM 3714 N N . ALA A 1 456 ? 16.408 75.546 53.779 1.00 102.01 456 ALA A N 1
ATOM 3715 C CA . ALA A 1 456 ? 15.312 74.614 54.010 1.00 98.69 456 ALA A CA 1
ATOM 3716 C C . ALA A 1 456 ? 14.289 75.167 54.993 1.00 99.63 456 ALA A C 1
ATOM 3717 O O . ALA A 1 456 ? 13.139 74.713 54.993 1.00 97.14 456 ALA A O 1
ATOM 3719 N N . PHE A 1 457 ? 14.682 76.130 55.832 1.00 97.83 457 PHE A N 1
ATOM 3720 C CA . PHE A 1 457 ? 13.732 76.790 56.722 1.00 93.72 457 PHE A CA 1
ATOM 3721 C C . PHE A 1 457 ? 12.863 77.790 55.967 1.00 91.35 457 PHE A C 1
ATOM 3722 O O . PHE A 1 457 ? 11.632 77.760 56.077 1.00 81.57 457 PHE A O 1
ATOM 3730 N N . VAL A 1 458 ? 13.488 78.679 55.189 1.00 96.29 458 VAL A N 1
ATOM 3731 C CA . VAL A 1 458 ? 12.735 79.716 54.489 1.00 90.92 458 VAL A CA 1
ATOM 3732 C C . VAL A 1 458 ? 11.828 79.098 53.432 1.00 91.29 458 VAL A C 1
ATOM 3733 O O . VAL A 1 458 ? 10.708 79.574 53.200 1.00 85.20 458 VAL A O 1
ATOM 3737 N N . GLU A 1 459 ? 12.288 78.021 52.785 1.00 98.73 459 GLU A N 1
ATOM 3738 C CA . GLU A 1 459 ? 11.515 77.402 51.711 1.00 103.11 459 GLU A CA 1
ATOM 3739 C C . GLU A 1 459 ? 10.188 76.886 52.228 1.00 105.57 459 GLU A C 1
ATOM 3740 O O . GLU A 1 459 ? 9.167 76.926 51.527 1.00 102.84 459 GLU A O 1
ATOM 3746 N N . LYS A 1 460 ? 10.183 76.399 53.451 1.00 107.62 460 LYS A N 1
ATOM 3747 C CA . LYS A 1 460 ? 8.939 75.933 54.007 1.00 106.46 460 LYS A CA 1
ATOM 3748 C C . LYS A 1 460 ? 8.282 77.000 54.876 1.00 104.97 460 LYS A C 1
ATOM 3749 O O . LYS A 1 460 ? 7.197 76.766 55.407 1.00 106.65 460 LYS A O 1
ATOM 3755 N N . ILE A 1 461 ? 8.889 78.188 54.957 1.00 104.31 461 ILE A N 1
ATOM 3756 C CA . ILE A 1 461 ? 8.232 79.357 55.544 1.00 99.56 461 ILE A CA 1
ATOM 3757 C C . ILE A 1 461 ? 7.287 80.014 54.547 1.00 98.35 461 ILE A C 1
ATOM 3758 O O . ILE A 1 461 ? 6.271 80.580 54.951 1.00 93.27 461 ILE A O 1
ATOM 3763 N N . ILE A 1 462 ? 7.620 80.033 53.258 1.00 104.35 462 ILE A N 1
ATOM 3764 C CA . ILE A 1 462 ? 6.652 80.503 52.269 1.00 106.64 462 ILE A CA 1
ATOM 3765 C C . ILE A 1 462 ? 5.721 79.383 51.820 1.00 106.67 462 ILE A C 1
ATOM 3766 O O . ILE A 1 462 ? 4.537 79.615 51.580 1.00 102.81 462 ILE A O 1
ATOM 3771 N N . ALA A 1 463 ? 6.200 78.142 51.703 1.00 106.83 463 ALA A N 1
ATOM 3772 C CA . ALA A 1 463 ? 5.242 77.051 51.625 1.00 106.41 463 ALA A CA 1
ATOM 3773 C C . ALA A 1 463 ? 4.385 77.020 52.886 1.00 108.78 463 ALA A C 1
ATOM 3774 O O . ALA A 1 463 ? 3.236 76.553 52.851 1.00 106.65 463 ALA A O 1
ATOM 3776 N N . LEU A 1 464 ? 4.899 77.530 54.007 1.00 113.42 464 LEU A N 1
ATOM 3777 C CA . LEU A 1 464 ? 4.005 77.913 55.094 1.00 117.68 464 LEU A CA 1
ATOM 3778 C C . LEU A 1 464 ? 3.764 79.431 55.183 1.00 124.25 464 LEU A C 1
ATOM 3779 O O . LEU A 1 464 ? 3.429 79.905 56.272 1.00 126.03 464 LEU A O 1
ATOM 3784 N N . PHE A 1 465 ? 4.202 80.237 54.201 1.00 127.57 465 PHE A N 1
ATOM 3785 C CA . PHE A 1 465 ? 3.506 81.511 53.984 1.00 127.15 465 PHE A CA 1
ATOM 3786 C C . PHE A 1 465 ? 2.958 81.813 52.572 1.00 127.77 465 PHE A C 1
ATOM 3787 O O . PHE A 1 465 ? 2.635 82.972 52.322 1.00 126.29 465 PHE A O 1
ATOM 3795 N N . SER A 1 466 ? 2.852 80.863 51.621 1.00 128.87 466 SER A N 1
ATOM 3796 C CA . SER A 1 466 ? 1.820 80.988 50.515 1.00 124.38 466 SER A CA 1
ATOM 3797 C C . SER A 1 466 ? 0.934 79.770 50.017 1.00 117.79 466 SER A C 1
ATOM 3798 O O . SER A 1 466 ? 1.536 78.823 49.495 1.00 118.03 466 SER A O 1
ATOM 3801 N N . GLN A 1 467 ? -0.425 79.718 50.098 1.00 113.72 467 GLN A N 1
ATOM 3802 C CA . GLN A 1 467 ? -1.406 80.127 51.156 1.00 114.68 467 GLN A CA 1
ATOM 3803 C C . GLN A 1 467 ? -2.681 79.241 51.099 1.00 114.51 467 GLN A C 1
ATOM 3804 O O . GLN A 1 467 ? -2.809 78.328 50.268 1.00 114.36 467 GLN A O 1
ATOM 3810 N N . GLY A 1 468 ? -3.651 79.581 51.959 1.00 114.35 468 GLY A N 1
ATOM 3811 C CA . GLY A 1 468 ? -4.839 78.780 52.186 1.00 111.64 468 GLY A CA 1
ATOM 3812 C C . GLY A 1 468 ? -4.645 77.664 53.183 1.00 108.20 468 GLY A C 1
ATOM 3813 O O . GLY A 1 468 ? -5.634 77.055 53.617 1.00 106.63 468 GLY A O 1
ATOM 3814 N N . ARG A 1 469 ? -3.404 77.335 53.529 1.00 109.67 469 ARG A N 1
ATOM 3815 C CA . ARG A 1 469 ? -3.173 76.185 54.382 1.00 113.16 469 ARG A CA 1
ATOM 3816 C C . ARG A 1 469 ? -2.906 76.522 55.840 1.00 111.00 469 ARG A C 1
ATOM 3817 O O . ARG A 1 469 ? -2.776 75.582 56.629 1.00 110.37 469 ARG A O 1
ATOM 3825 N N . GLN A 1 470 ? -2.670 77.803 56.202 1.00 109.14 470 GLN A N 1
ATOM 3826 C CA . GLN A 1 470 ? -2.090 78.046 57.528 1.00 108.34 470 GLN A CA 1
ATOM 3827 C C . GLN A 1 470 ? -3.137 77.901 58.609 1.00 104.19 470 GLN A C 1
ATOM 3828 O O . GLN A 1 470 ? -2.993 77.076 59.509 1.00 102.82 470 GLN A O 1
ATOM 3834 N N . GLN A 1 471 ? -4.229 78.657 58.514 1.00 106.39 471 GLN A N 1
ATOM 3835 C CA . GLN A 1 471 ? -5.378 78.371 59.351 1.00 105.95 471 GLN A CA 1
ATOM 3836 C C . GLN A 1 471 ? -5.869 76.972 59.080 1.00 106.33 471 GLN A C 1
ATOM 3837 O O . GLN A 1 471 ? -6.531 76.379 59.922 1.00 106.61 471 GLN A O 1
ATOM 3843 N N . GLU A 1 472 ? -5.554 76.443 57.906 1.00 108.82 472 GLU A N 1
ATOM 3844 C CA . GLU A 1 472 ? -5.754 75.047 57.531 1.00 112.11 472 GLU A CA 1
ATOM 3845 C C . GLU A 1 472 ? -4.561 74.157 57.954 1.00 110.42 472 GLU A C 1
ATOM 3846 O O . GLU A 1 472 ? -4.350 73.105 57.349 1.00 114.82 472 GLU A O 1
ATOM 3860 N N . SER A 1 474 ? -3.003 75.527 61.473 1.00 89.64 474 SER A N 1
ATOM 3861 C CA . SER A 1 474 ? -3.377 75.993 62.813 1.00 88.02 474 SER A CA 1
ATOM 3862 C C . SER A 1 474 ? -4.590 75.203 63.307 1.00 86.76 474 SER A C 1
ATOM 3863 O O . SER A 1 474 ? -4.849 75.121 64.499 1.00 83.70 474 SER A O 1
ATOM 3866 N N . GLN A 1 475 ? -5.358 74.618 62.395 1.00 92.18 475 GLN A N 1
ATOM 3867 C CA . GLN A 1 475 ? -6.231 73.512 62.768 1.00 97.94 475 GLN A CA 1
ATOM 3868 C C . GLN A 1 475 ? -5.509 72.416 63.527 1.00 92.08 475 GLN A C 1
ATOM 3869 O O . GLN A 1 475 ? -5.986 71.936 64.570 1.00 92.34 475 GLN A O 1
ATOM 3875 N N . HIS A 1 476 ? -4.420 71.919 62.952 1.00 89.38 476 HIS A N 1
ATOM 3876 C CA . HIS A 1 476 ? -3.933 70.645 63.455 1.00 87.55 476 HIS A CA 1
ATOM 3877 C C . HIS A 1 476 ? -3.217 70.772 64.787 1.00 82.46 476 HIS A C 1
ATOM 3878 O O . HIS A 1 476 ? -3.098 69.780 65.499 1.00 79.87 476 HIS A O 1
ATOM 3885 N N . SER A 1 477 ? -2.714 71.952 65.135 1.00 78.17 477 SER A N 1
ATOM 3886 C CA . SER A 1 477 ? -2.277 72.156 66.509 1.00 77.68 477 SER A CA 1
ATOM 3887 C C . SER A 1 477 ? -3.436 71.924 67.475 1.00 79.94 477 SER A C 1
ATOM 3888 O O . SER A 1 477 ? -3.322 71.130 68.414 1.00 86.31 477 SER A O 1
ATOM 3891 N N . TYR A 1 478 ? -4.584 72.563 67.227 1.00 78.96 478 TYR A N 1
ATOM 3892 C CA . TYR A 1 478 ? -5.783 72.239 68.000 1.00 85.40 478 TYR A CA 1
ATOM 3893 C C . TYR A 1 478 ? -6.161 70.765 67.854 1.00 91.05 478 TYR A C 1
ATOM 3894 O O . TYR A 1 478 ? -6.754 70.177 68.766 1.00 91.84 478 TYR A O 1
ATOM 3903 N N . GLN A 1 479 ? -5.813 70.150 66.721 1.00 91.52 479 GLN A N 1
ATOM 3904 C CA . GLN A 1 479 ? -6.036 68.718 66.546 1.00 87.90 479 GLN A CA 1
ATOM 3905 C C . GLN A 1 479 ? -5.118 67.898 67.467 1.00 73.93 479 GLN A C 1
ATOM 3906 O O . GLN A 1 479 ? -5.603 67.073 68.254 1.00 67.83 479 GLN A O 1
ATOM 3912 N N . VAL A 1 480 ? -3.806 68.168 67.459 1.00 70.99 480 VAL A N 1
ATOM 3913 C CA . VAL A 1 480 ? -2.895 67.385 68.305 1.00 71.51 480 VAL A CA 1
ATOM 3914 C C . VAL A 1 480 ? -3.029 67.744 69.788 1.00 65.78 480 VAL A C 1
ATOM 3915 O O . VAL A 1 480 ? -2.740 66.912 70.659 1.00 60.51 480 VAL A O 1
ATOM 3919 N N . ALA A 1 481 ? -3.469 68.968 70.103 1.00 64.35 481 ALA A N 1
ATOM 3920 C CA . ALA A 1 481 ? -3.412 69.459 71.478 1.00 62.21 481 ALA A CA 1
ATOM 3921 C C . ALA A 1 481 ? -4.449 68.800 72.367 1.00 66.79 481 ALA A C 1
ATOM 3922 O O . ALA A 1 481 ? -4.193 68.589 73.555 1.00 69.91 481 ALA A O 1
ATOM 3924 N N . GLU A 1 482 ? -5.643 68.527 71.834 1.00 72.34 482 GLU A N 1
ATOM 3925 C CA . GLU A 1 482 ? -6.666 67.847 72.628 1.00 76.96 482 GLU A CA 1
ATOM 3926 C C . GLU A 1 482 ? -6.252 66.479 73.139 1.00 68.79 482 GLU A C 1
ATOM 3927 O O . GLU A 1 482 ? -6.757 66.080 74.198 1.00 62.54 482 GLU A O 1
ATOM 3933 N N . ASN A 1 483 ? -5.337 65.773 72.472 1.00 72.25 483 ASN A N 1
ATOM 3934 C CA . ASN A 1 483 ? -4.677 64.698 73.175 1.00 77.27 483 ASN A CA 1
ATOM 3935 C C . ASN A 1 483 ? -3.902 65.223 74.375 1.00 76.99 483 ASN A C 1
ATOM 3936 O O . ASN A 1 483 ? -3.456 64.450 75.212 1.00 76.03 483 ASN A O 1
ATOM 3941 N N . TYR A 1 484 ? -3.569 66.477 74.457 1.00 75.51 484 TYR A N 1
ATOM 3942 C CA . TYR A 1 484 ? -2.701 66.846 75.546 1.00 72.21 484 TYR A CA 1
ATOM 3943 C C . TYR A 1 484 ? -3.374 67.590 76.741 1.00 74.60 484 TYR A C 1
ATOM 3944 O O . TYR A 1 484 ? -2.705 68.350 77.394 1.00 74.58 484 TYR A O 1
ATOM 3953 N N . LEU A 1 485 ? -4.678 67.400 76.946 1.00 75.19 485 LEU A N 1
ATOM 3954 C CA . LEU A 1 485 ? -5.432 68.094 77.967 1.00 68.85 485 LEU A CA 1
ATOM 3955 C C . LEU A 1 485 ? -5.209 67.501 79.343 1.00 68.20 485 LEU A C 1
ATOM 3956 O O . LEU A 1 485 ? -4.777 66.364 79.434 1.00 65.06 485 LEU A O 1
ATOM 3961 N N . THR A 1 486 ? -5.437 68.280 80.433 1.00 71.63 486 THR A N 1
ATOM 3962 C CA . THR A 1 486 ? -5.135 67.769 81.782 1.00 70.38 486 THR A CA 1
ATOM 3963 C C . THR A 1 486 ? -6.007 66.563 82.119 1.00 68.20 486 THR A C 1
ATOM 3964 O O . THR A 1 486 ? -5.528 65.603 82.719 1.00 58.74 486 THR A O 1
ATOM 3968 N N . SER A 1 487 ? -7.290 66.595 81.731 1.00 77.56 487 SER A N 1
ATOM 3969 C CA . SER A 1 487 ? -8.207 65.500 82.038 1.00 79.91 487 SER A CA 1
ATOM 3970 C C . SER A 1 487 ? -7.734 64.168 81.472 1.00 79.85 487 SER A C 1
ATOM 3971 O O . SER A 1 487 ? -8.022 63.116 82.049 1.00 84.48 487 SER A O 1
ATOM 3974 N N . ARG A 1 488 ? -7.067 64.171 80.325 1.00 75.83 488 ARG A N 1
ATOM 3975 C CA . ARG A 1 488 ? -6.651 62.891 79.778 1.00 73.82 488 ARG A CA 1
ATOM 3976 C C . ARG A 1 488 ? -5.331 62.392 80.407 1.00 64.17 488 ARG A C 1
ATOM 3977 O O . ARG A 1 488 ? -5.056 61.184 80.383 1.00 62.40 488 ARG A O 1
ATOM 3985 N N . VAL A 1 489 ? -4.483 63.284 80.947 1.00 58.07 489 VAL A N 1
ATOM 3986 C CA . VAL A 1 489 ? -3.273 62.800 81.633 1.00 51.31 489 VAL A CA 1
ATOM 3987 C C . VAL A 1 489 ? -3.619 62.237 83.003 1.00 47.69 489 VAL A C 1
ATOM 3988 O O . VAL A 1 489 ? -2.981 61.281 83.466 1.00 48.07 489 VAL A O 1
ATOM 3992 N N . GLU A 1 490 ? -4.591 62.839 83.693 1.00 49.75 490 GLU A N 1
ATOM 3993 C CA . GLU A 1 490 ? -5.112 62.236 84.915 1.00 57.95 490 GLU A CA 1
ATOM 3994 C C . GLU A 1 490 ? -5.580 60.809 84.664 1.00 58.77 490 GLU A C 1
ATOM 3995 O O . GLU A 1 490 ? -5.450 59.946 85.540 1.00 57.73 490 GLU A O 1
ATOM 4001 N N . ALA A 1 491 ? -6.116 60.544 83.471 1.00 60.58 491 ALA A N 1
ATOM 4002 C CA . ALA A 1 491 ? -6.554 59.196 83.130 1.00 59.01 491 ALA A CA 1
ATOM 4003 C C . ALA A 1 491 ? -5.378 58.228 83.089 1.00 54.94 491 ALA A C 1
ATOM 4004 O O . ALA A 1 491 ? -5.415 57.162 83.716 1.00 51.99 491 ALA A O 1
ATOM 4006 N N . ALA A 1 492 ? -4.318 58.589 82.359 1.00 55.49 492 ALA A N 1
ATOM 4007 C CA . ALA A 1 492 ? -3.200 57.671 82.162 1.00 54.53 492 ALA A CA 1
ATOM 4008 C C . ALA A 1 492 ? -2.517 57.324 83.480 1.00 58.45 492 ALA A C 1
ATOM 4009 O O . ALA A 1 492 ? -2.098 56.178 83.685 1.00 60.85 492 ALA A O 1
ATOM 4011 N N . TRP A 1 493 ? -2.395 58.298 84.385 1.00 56.11 493 TRP A N 1
ATOM 4012 C CA . TRP A 1 493 ? -1.766 58.033 85.675 1.00 52.32 493 TRP A CA 1
ATOM 4013 C C . TRP A 1 493 ? -2.590 57.052 86.502 1.00 57.29 493 TRP A C 1
ATOM 4014 O O . TRP A 1 493 ? -2.050 56.081 87.045 1.00 59.43 493 TRP A O 1
ATOM 4025 N N . THR A 1 494 ? -3.901 57.295 86.615 1.00 54.32 494 THR A N 1
ATOM 4026 C CA . THR A 1 494 ? -4.758 56.407 87.398 1.00 52.54 494 THR A CA 1
ATOM 4027 C C . THR A 1 494 ? -4.692 54.985 86.870 1.00 56.57 494 THR A C 1
ATOM 4028 O O . THR A 1 494 ? -4.695 54.015 87.640 1.00 62.41 494 THR A O 1
ATOM 4032 N N . GLN A 1 495 ? -4.627 54.848 85.551 1.00 54.17 495 GLN A N 1
ATOM 4033 C CA . GLN A 1 495 ? -4.599 53.529 84.939 1.00 59.96 495 GLN A CA 1
ATOM 4034 C C . GLN A 1 495 ? -3.239 52.870 85.129 1.00 64.91 495 GLN A C 1
ATOM 4035 O O . GLN A 1 495 ? -3.155 51.682 85.456 1.00 69.46 495 GLN A O 1
ATOM 4041 N N . LEU A 1 496 ? -2.159 53.634 84.951 1.00 62.00 496 LEU A N 1
ATOM 4042 C CA . LEU A 1 496 ? -0.820 53.083 85.146 1.00 56.64 496 LEU A CA 1
ATOM 4043 C C . LEU A 1 496 ? -0.648 52.519 86.552 1.00 55.63 496 LEU A C 1
ATOM 4044 O O . LEU A 1 496 ? -0.144 51.400 86.723 1.00 49.75 496 LEU A O 1
ATOM 4049 N N . LEU A 1 497 ? -1.063 53.275 87.572 1.00 58.47 497 LEU A N 1
ATOM 4050 C CA . LEU A 1 497 ? -0.909 52.775 88.933 1.00 60.42 497 LEU A CA 1
ATOM 4051 C C . LEU A 1 497 ? -1.871 51.638 89.231 1.00 68.17 497 LEU A C 1
ATOM 4052 O O . LEU A 1 497 ? -1.587 50.805 90.099 1.00 73.85 497 LEU A O 1
ATOM 4057 N N . LYS A 1 498 ? -3.005 51.575 88.532 1.00 64.76 498 LYS A N 1
ATOM 4058 C CA . LYS A 1 498 ? -3.901 50.438 88.717 1.00 65.72 498 LYS A CA 1
ATOM 4059 C C . LYS A 1 498 ? -3.329 49.182 88.066 1.00 66.17 498 LYS A C 1
ATOM 4060 O O . LYS A 1 498 ? -3.408 48.084 88.624 1.00 66.07 498 LYS A O 1
ATOM 4066 N N . GLU A 1 499 ? -2.756 49.328 86.873 1.00 65.09 499 GLU A N 1
ATOM 4067 C CA . GLU A 1 499 ? -2.047 48.219 86.236 1.00 64.48 499 GLU A CA 1
ATOM 4068 C C . GLU A 1 499 ? -0.931 47.691 87.117 1.00 64.53 499 GLU A C 1
ATOM 4069 O O . GLU A 1 499 ? -0.826 46.481 87.357 1.00 68.51 499 GLU A O 1
ATOM 4075 N N . VAL A 1 500 ? -0.062 48.590 87.574 1.00 62.07 500 VAL A N 1
ATOM 4076 C CA . VAL A 1 500 ? 1.133 48.188 88.304 1.00 65.14 500 VAL A CA 1
ATOM 4077 C C . VAL A 1 500 ? 0.772 47.379 89.540 1.00 72.60 500 VAL A C 1
ATOM 4078 O O . VAL A 1 500 ? 1.489 46.440 89.912 1.00 74.92 500 VAL A O 1
ATOM 4082 N N . ARG A 1 501 ? -0.370 47.673 90.151 1.00 74.03 501 ARG A N 1
ATOM 4083 C CA . ARG A 1 501 ? -0.739 47.097 91.435 1.00 77.58 501 ARG A CA 1
ATOM 4084 C C . ARG A 1 501 ? -1.451 45.754 91.305 1.00 85.82 501 ARG A C 1
ATOM 4085 O O . ARG A 1 501 ? -1.985 45.253 92.301 1.00 87.44 501 ARG A O 1
ATOM 4093 N N . ASP A 1 502 ? -1.521 45.190 90.099 1.00 91.23 502 ASP A N 1
ATOM 4094 C CA . ASP A 1 502 ? -2.042 43.843 89.893 1.00 94.92 502 ASP A CA 1
ATOM 4095 C C . ASP A 1 502 ? -0.964 42.770 89.747 1.00 99.65 502 ASP A C 1
ATOM 4096 O O . ASP A 1 502 ? -1.309 41.591 89.619 1.00 100.73 502 ASP A O 1
ATOM 4101 N N . ASP A 1 503 ? 0.318 43.130 89.763 1.00 102.66 503 ASP A N 1
ATOM 4102 C CA . ASP A 1 503 ? 1.375 42.138 89.534 1.00 98.85 503 ASP A CA 1
ATOM 4103 C C . ASP A 1 503 ? 1.987 41.616 90.832 1.00 89.16 503 ASP A C 1
ATOM 4104 O O . ASP A 1 503 ? 1.398 41.735 91.905 1.00 85.98 503 ASP A O 1
ATOM 4117 N N . ILE B 2 2 ? 37.363 76.626 149.027 1.00 63.49 2 ILE B N 1
ATOM 4118 C CA . ILE B 2 2 ? 37.143 75.614 147.999 1.00 54.38 2 ILE B CA 1
ATOM 4119 C C . ILE B 2 2 ? 38.435 74.845 147.775 1.00 55.43 2 ILE B C 1
ATOM 4120 O O . ILE B 2 2 ? 39.537 75.384 147.917 1.00 53.20 2 ILE B O 1
ATOM 4125 N N . GLN B 2 3 ? 38.292 73.571 147.421 1.00 57.77 3 GLN B N 1
ATOM 4126 C CA . GLN B 2 3 ? 39.380 72.796 146.844 1.00 57.80 3 GLN B CA 1
ATOM 4127 C C . GLN B 2 3 ? 39.094 72.591 145.369 1.00 53.20 3 GLN B C 1
ATOM 4128 O O . GLN B 2 3 ? 38.017 72.113 144.998 1.00 57.47 3 GLN B O 1
ATOM 4134 N N . LEU B 2 4 ? 40.055 72.952 144.536 1.00 48.91 4 LEU B N 1
ATOM 4135 C CA . LEU B 2 4 ? 39.891 72.892 143.094 1.00 47.39 4 LEU B CA 1
ATOM 4136 C C . LEU B 2 4 ? 40.967 71.978 142.533 1.00 52.29 4 LEU B C 1
ATOM 4137 O O . LEU B 2 4 ? 42.142 72.350 142.492 1.00 57.01 4 LEU B O 1
ATOM 4142 N N . PHE B 2 5 ? 40.572 70.801 142.068 1.00 48.75 5 PHE B N 1
ATOM 4143 C CA . PHE B 2 5 ? 41.524 69.815 141.588 1.00 45.39 5 PHE B CA 1
ATOM 4144 C C . PHE B 2 5 ? 41.375 69.649 140.084 1.00 48.40 5 PHE B C 1
ATOM 4145 O O . PHE B 2 5 ? 40.256 69.517 139.576 1.00 52.30 5 PHE B O 1
ATOM 4153 N N . ASP B 2 6 ? 42.505 69.681 139.375 1.00 48.78 6 ASP B N 1
ATOM 4154 C CA . ASP B 2 6 ? 42.492 69.430 137.939 1.00 54.69 6 ASP B CA 1
ATOM 4155 C C . ASP B 2 6 ? 41.846 68.086 137.632 1.00 55.54 6 ASP B C 1
ATOM 4156 O O . ASP B 2 6 ? 40.814 68.015 136.956 1.00 55.40 6 ASP B O 1
ATOM 4161 N N . TYR B 2 7 ? 42.434 67.010 138.136 1.00 53.57 7 TYR B N 1
ATOM 4162 C CA . TYR B 2 7 ? 41.955 65.663 137.886 1.00 46.72 7 TYR B CA 1
ATOM 4163 C C . TYR B 2 7 ? 41.463 65.027 139.173 1.00 48.69 7 TYR B C 1
ATOM 4164 O O . TYR B 2 7 ? 41.822 65.440 140.278 1.00 53.18 7 TYR B O 1
ATOM 4173 N N . TYR B 2 8 ? 40.611 64.024 139.014 1.00 47.01 8 TYR B N 1
ATOM 4174 C CA . TYR B 2 8 ? 40.284 63.124 140.104 1.00 44.60 8 TYR B CA 1
ATOM 4175 C C . TYR B 2 8 ? 41.098 61.847 139.955 1.00 43.30 8 TYR B C 1
ATOM 4176 O O . TYR B 2 8 ? 41.090 61.217 138.893 1.00 42.77 8 TYR B O 1
ATOM 4185 N N . ASN B 2 9 ? 41.804 61.486 141.017 1.00 39.43 9 ASN B N 1
ATOM 4186 C CA . ASN B 2 9 ? 42.580 60.256 141.112 1.00 39.89 9 ASN B CA 1
ATOM 4187 C C . ASN B 2 9 ? 42.874 60.057 142.593 1.00 49.85 9 ASN B C 1
ATOM 4188 O O . ASN B 2 9 ? 42.420 60.838 143.436 1.00 53.37 9 ASN B O 1
ATOM 4193 N N . GLN B 2 10 ? 43.635 59.010 142.914 1.00 55.65 10 GLN B N 1
ATOM 4194 C CA . GLN B 2 10 ? 43.869 58.714 144.325 1.00 57.18 10 GLN B CA 1
ATOM 4195 C C . GLN B 2 10 ? 44.689 59.812 144.999 1.00 61.50 10 GLN B C 1
ATOM 4196 O O . GLN B 2 10 ? 44.407 60.180 146.145 1.00 62.33 10 GLN B O 1
ATOM 4202 N N . GLU B 2 11 ? 45.695 60.359 144.304 1.00 61.12 11 GLU B N 1
ATOM 4203 C CA . GLU B 2 11 ? 46.512 61.413 144.903 1.00 58.12 11 GLU B CA 1
ATOM 4204 C C . GLU B 2 11 ? 45.663 62.611 145.310 1.00 52.91 11 GLU B C 1
ATOM 4205 O O . GLU B 2 11 ? 45.886 63.208 146.370 1.00 57.10 11 GLU B O 1
ATOM 4211 N N . THR B 2 12 ? 44.681 62.978 144.489 1.00 44.83 12 THR B N 1
ATOM 4212 C CA . THR B 2 12 ? 43.803 64.067 144.892 1.00 38.88 12 THR B CA 1
ATOM 4213 C C . THR B 2 12 ? 42.778 63.606 145.920 1.00 38.71 12 THR B C 1
ATOM 4214 O O . THR B 2 12 ? 42.316 64.418 146.726 1.00 46.13 12 THR B O 1
ATOM 4218 N N . GLN B 2 13 ? 42.429 62.316 145.929 1.00 38.62 13 GLN B N 1
ATOM 4219 C CA . GLN B 2 13 ? 41.538 61.814 146.972 1.00 45.04 13 GLN B CA 1
ATOM 4220 C C . GLN B 2 13 ? 42.230 61.825 148.329 1.00 44.62 13 GLN B C 1
ATOM 4221 O O . GLN B 2 13 ? 41.655 62.280 149.324 1.00 43.62 13 GLN B O 1
ATOM 4227 N N . ASP B 2 14 ? 43.466 61.321 148.387 1.00 45.30 14 ASP B N 1
ATOM 4228 C CA . ASP B 2 14 ? 44.214 61.322 149.641 1.00 49.86 14 ASP B CA 1
ATOM 4229 C C . ASP B 2 14 ? 44.368 62.736 150.182 1.00 49.51 14 ASP B C 1
ATOM 4230 O O . ASP B 2 14 ? 44.097 62.998 151.360 1.00 52.88 14 ASP B O 1
ATOM 4235 N N . LEU B 2 15 ? 44.808 63.663 149.329 1.00 48.10 15 LEU B N 1
ATOM 4236 C CA . LEU B 2 15 ? 44.853 65.067 149.718 1.00 42.57 15 LEU B CA 1
ATOM 4237 C C . LEU B 2 15 ? 43.491 65.533 150.211 1.00 42.43 15 LEU B C 1
ATOM 4238 O O . LEU B 2 15 ? 43.380 66.168 151.265 1.00 52.43 15 LEU B O 1
ATOM 4243 N N . HIS B 2 16 ? 42.436 65.205 149.467 1.00 35.74 16 HIS B N 1
ATOM 4244 C CA . HIS B 2 16 ? 41.097 65.629 149.857 1.00 42.20 16 HIS B CA 1
ATOM 4245 C C . HIS B 2 16 ? 40.659 64.966 151.158 1.00 49.77 16 HIS B C 1
ATOM 4246 O O . HIS B 2 16 ? 40.111 65.627 152.048 1.00 53.80 16 HIS B O 1
ATOM 4253 N N . ASP B 2 17 ? 40.880 63.653 151.281 1.00 54.05 17 ASP B N 1
ATOM 4254 C CA . ASP B 2 17 ? 40.442 62.937 152.475 1.00 56.04 17 ASP B CA 1
ATOM 4255 C C . ASP B 2 17 ? 41.182 63.421 153.714 1.00 54.81 17 ASP B C 1
ATOM 4256 O O . ASP B 2 17 ? 40.590 63.524 154.797 1.00 51.36 17 ASP B O 1
ATOM 4261 N N . SER B 2 18 ? 42.471 63.727 153.573 1.00 56.09 18 SER B N 1
ATOM 4262 C CA . SER B 2 18 ? 43.232 64.259 154.695 1.00 52.10 18 SER B CA 1
ATOM 4263 C C . SER B 2 18 ? 42.636 65.571 155.179 1.00 56.04 18 SER B C 1
ATOM 4264 O O . SER B 2 18 ? 42.257 65.701 156.348 1.00 62.05 18 SER B O 1
ATOM 4267 N N . LEU B 2 19 ? 42.533 66.553 154.275 1.00 49.34 19 LEU B N 1
ATOM 4268 C CA . LEU B 2 19 ? 41.983 67.856 154.637 1.00 45.29 19 LEU B CA 1
ATOM 4269 C C . LEU B 2 19 ? 40.634 67.714 155.329 1.00 50.33 19 LEU B C 1
ATOM 4270 O O . LEU B 2 19 ? 40.369 68.386 156.332 1.00 51.81 19 LEU B O 1
ATOM 4275 N N . LEU B 2 20 ? 39.776 66.827 154.818 1.00 54.19 20 LEU B N 1
ATOM 4276 C CA . LEU B 2 20 ? 38.469 66.624 155.434 1.00 56.53 20 LEU B CA 1
ATOM 4277 C C . LEU B 2 20 ? 38.605 66.106 156.860 1.00 60.79 20 LEU B C 1
ATOM 4278 O O . LEU B 2 20 ? 37.820 66.479 157.739 1.00 59.41 20 LEU B O 1
ATOM 4283 N N . ALA B 2 21 ? 39.592 65.241 157.107 1.00 62.41 21 ALA B N 1
ATOM 4284 C CA . ALA B 2 21 ? 39.807 64.740 158.461 1.00 60.82 21 ALA B CA 1
ATOM 4285 C C . ALA B 2 21 ? 40.176 65.871 159.412 1.00 63.61 21 ALA B C 1
ATOM 4286 O O . ALA B 2 21 ? 39.730 65.895 160.565 1.00 80.36 21 ALA B O 1
ATOM 4288 N N . ALA B 2 22 ? 40.936 66.847 158.925 1.00 58.61 22 ALA B N 1
ATOM 4289 C CA . ALA B 2 22 ? 41.449 67.946 159.730 1.00 60.22 22 ALA B CA 1
ATOM 4290 C C . ALA B 2 22 ? 40.455 69.098 159.846 1.00 69.57 22 ALA B C 1
ATOM 4291 O O . ALA B 2 22 ? 40.846 70.194 160.267 1.00 64.40 22 ALA B O 1
ATOM 4293 N N . GLY B 2 23 ? 39.210 68.897 159.408 1.00 77.19 23 GLY B N 1
ATOM 4294 C CA . GLY B 2 23 ? 38.163 69.876 159.630 1.00 71.76 23 GLY B CA 1
ATOM 4295 C C . GLY B 2 23 ? 37.974 70.873 158.512 1.00 69.29 23 GLY B C 1
ATOM 4296 O O . GLY B 2 23 ? 37.520 71.995 158.763 1.00 68.74 23 GLY B O 1
ATOM 4297 N N . TYR B 2 24 ? 38.374 70.519 157.295 1.00 69.23 24 TYR B N 1
ATOM 4298 C CA . TYR B 2 24 ? 38.399 71.414 156.149 1.00 67.22 24 TYR B CA 1
ATOM 4299 C C . TYR B 2 24 ? 37.216 71.249 155.199 1.00 59.36 24 TYR B C 1
ATOM 4300 O O . TYR B 2 24 ? 37.352 71.577 154.015 1.00 57.79 24 TYR B O 1
ATOM 4309 N N . ALA B 2 25 ? 36.106 70.652 155.640 1.00 56.78 25 ALA B N 1
ATOM 4310 C CA . ALA B 2 25 ? 35.087 70.318 154.652 1.00 56.71 25 ALA B CA 1
ATOM 4311 C C . ALA B 2 25 ? 34.549 71.632 154.096 1.00 57.68 25 ALA B C 1
ATOM 4312 O O . ALA B 2 25 ? 33.688 72.283 154.689 1.00 59.13 25 ALA B O 1
ATOM 4314 N N . CYS B 2 26 ? 34.927 71.874 152.838 1.00 55.33 26 CYS B N 1
ATOM 4315 C CA . CYS B 2 26 ? 34.523 72.975 151.981 1.00 50.05 26 CYS B CA 1
ATOM 4316 C C . CYS B 2 26 ? 33.870 72.284 150.775 1.00 48.22 26 CYS B C 1
ATOM 4317 O O . CYS B 2 26 ? 33.757 71.050 150.765 1.00 54.64 26 CYS B O 1
ATOM 4320 N N . PRO B 2 27 ? 33.360 73.020 149.792 1.00 42.05 27 PRO B N 1
ATOM 4321 C CA . PRO B 2 27 ? 33.023 72.381 148.519 1.00 43.05 27 PRO B CA 1
ATOM 4322 C C . PRO B 2 27 ? 34.274 72.078 147.709 1.00 46.44 27 PRO B C 1
ATOM 4323 O O . PRO B 2 27 ? 35.282 72.788 147.774 1.00 47.36 27 PRO B O 1
ATOM 4327 N N . THR B 2 28 ? 34.198 70.995 146.942 1.00 45.87 28 THR B N 1
ATOM 4328 C CA . THR B 2 28 ? 35.323 70.499 146.164 1.00 46.68 28 THR B CA 1
ATOM 4329 C C . THR B 2 28 ? 34.947 70.478 144.690 1.00 47.74 28 THR B C 1
ATOM 4330 O O . THR B 2 28 ? 33.885 69.965 144.324 1.00 56.71 28 THR B O 1
ATOM 4334 N N . ILE B 2 29 ? 35.816 71.035 143.850 1.00 40.19 29 ILE B N 1
ATOM 4335 C CA . ILE B 2 29 ? 35.577 71.139 142.416 1.00 38.52 29 ILE B CA 1
ATOM 4336 C C . ILE B 2 29 ? 36.687 70.393 141.691 1.00 41.89 29 ILE B C 1
ATOM 4337 O O . ILE B 2 29 ? 37.873 70.691 141.885 1.00 39.46 29 ILE B O 1
ATOM 4342 N N . VAL B 2 30 ? 36.307 69.431 140.858 1.00 40.95 30 VAL B N 1
ATOM 4343 C CA . VAL B 2 30 ? 37.227 68.798 139.923 1.00 38.48 30 VAL B CA 1
ATOM 4344 C C . VAL B 2 30 ? 36.949 69.370 138.543 1.00 37.69 30 VAL B C 1
ATOM 4345 O O . VAL B 2 30 ? 35.805 69.352 138.077 1.00 39.80 30 VAL B O 1
ATOM 4349 N N . ILE B 2 31 ? 37.989 69.900 137.897 1.00 36.64 31 ILE B N 1
ATOM 4350 C CA . ILE B 2 31 ? 37.808 70.498 136.577 1.00 36.51 31 ILE B CA 1
ATOM 4351 C C . ILE B 2 31 ? 37.549 69.420 135.536 1.00 38.17 31 ILE B C 1
ATOM 4352 O O . ILE B 2 31 ? 36.715 69.589 134.639 1.00 41.36 31 ILE B O 1
ATOM 4357 N N . GLU B 2 32 ? 38.251 68.295 135.650 1.00 35.73 32 GLU B N 1
ATOM 4358 C CA . GLU B 2 32 ? 38.104 67.191 134.714 1.00 35.80 32 GLU B CA 1
ATOM 4359 C C . GLU B 2 32 ? 36.646 66.759 134.626 1.00 31.98 32 GLU B C 1
ATOM 4360 O O . GLU B 2 32 ? 35.894 66.819 135.603 1.00 27.93 32 GLU B O 1
ATOM 4366 N N . ALA B 2 33 ? 36.264 66.281 133.444 1.00 27.12 33 ALA B N 1
ATOM 4367 C CA . ALA B 2 33 ? 34.897 65.928 133.088 1.00 35.36 33 ALA B CA 1
ATOM 4368 C C . ALA B 2 33 ? 34.511 64.557 133.612 1.00 39.13 33 ALA B C 1
ATOM 4369 O O . ALA B 2 33 ? 33.569 63.940 133.097 1.00 41.98 33 ALA B O 1
ATOM 4371 N N . ASN B 2 34 ? 35.288 64.061 134.576 1.00 36.63 34 ASN B N 1
ATOM 4372 C CA . ASN B 2 34 ? 35.139 62.721 135.128 1.00 35.83 34 ASN B CA 1
ATOM 4373 C C . ASN B 2 34 ? 33.691 62.397 135.474 1.00 37.56 34 ASN B C 1
ATOM 4374 O O . ASN B 2 34 ? 33.014 63.160 136.171 1.00 39.21 34 ASN B O 1
ATOM 4379 N N . GLY B 2 35 ? 33.239 61.237 135.000 1.00 32.71 35 GLY B N 1
ATOM 4380 C CA . GLY B 2 35 ? 31.873 60.800 135.181 1.00 32.05 35 GLY B CA 1
ATOM 4381 C C . GLY B 2 35 ? 31.639 60.019 136.456 1.00 36.00 35 GLY B C 1
ATOM 4382 O O . GLY B 2 35 ? 30.491 59.885 136.891 1.00 41.34 35 GLY B O 1
ATOM 4383 N N . PHE B 2 36 ? 32.692 59.484 137.067 1.00 33.46 36 PHE B N 1
ATOM 4384 C CA . PHE B 2 36 ? 32.545 58.837 138.365 1.00 36.86 36 PHE B CA 1
ATOM 4385 C C . PHE B 2 36 ? 33.266 59.724 139.377 1.00 44.77 36 PHE B C 1
ATOM 4386 O O . PHE B 2 36 ? 34.427 59.489 139.712 1.00 46.45 36 PHE B O 1
ATOM 4394 N N . LEU B 2 37 ? 32.552 60.587 139.960 1.00 43.50 37 LEU B N 1
ATOM 4395 C CA . LEU B 2 37 ? 33.040 61.436 141.039 1.00 41.17 37 LEU B CA 1
ATOM 4396 C C . LEU B 2 37 ? 32.412 61.022 142.354 1.00 47.69 37 LEU B C 1
ATOM 4397 O O . LEU B 2 37 ? 31.237 60.627 142.381 1.00 55.97 37 LEU B O 1
ATOM 4402 N N . PRO B 2 38 ? 33.186 60.930 143.434 1.00 43.65 38 PRO B N 1
ATOM 4403 C CA . PRO B 2 38 ? 32.564 60.816 144.758 1.00 38.77 38 PRO B CA 1
ATOM 4404 C C . PRO B 2 38 ? 31.510 61.901 144.946 1.00 41.23 38 PRO B C 1
ATOM 4405 O O . PRO B 2 38 ? 31.684 63.041 144.509 1.00 48.22 38 PRO B O 1
ATOM 4409 N N . ASP B 2 39 ? 30.399 61.535 145.597 1.00 42.64 39 ASP B N 1
ATOM 4410 C CA . ASP B 2 39 ? 29.335 62.502 145.855 1.00 48.38 39 ASP B CA 1
ATOM 4411 C C . ASP B 2 39 ? 29.863 63.732 146.572 1.00 46.89 39 ASP B C 1
ATOM 4412 O O . ASP B 2 39 ? 29.243 64.799 146.509 1.00 41.69 39 ASP B O 1
ATOM 4417 N N . ASP B 2 40 ? 31.001 63.583 147.253 1.00 51.32 40 ASP B N 1
ATOM 4418 C CA . ASP B 2 40 ? 31.725 64.701 147.843 1.00 53.42 40 ASP B CA 1
ATOM 4419 C C . ASP B 2 40 ? 31.902 65.854 146.862 1.00 52.91 40 ASP B C 1
ATOM 4420 O O . ASP B 2 40 ? 31.779 67.026 147.239 1.00 57.55 40 ASP B O 1
ATOM 4433 N N . ILE B 2 42 ? 32.049 67.850 142.719 1.00 35.72 42 ILE B N 1
ATOM 4434 C CA . ILE B 2 42 ? 31.263 68.266 141.563 1.00 33.51 42 ILE B CA 1
ATOM 4435 C C . ILE B 2 42 ? 32.232 68.709 140.476 1.00 38.05 42 ILE B C 1
ATOM 4436 O O . ILE B 2 42 ? 33.421 68.926 140.724 1.00 43.72 42 ILE B O 1
ATOM 4441 N N . SER B 2 43 ? 31.719 68.842 139.253 1.00 37.66 43 SER B N 1
ATOM 4442 C CA . SER B 2 43 ? 32.501 69.355 138.141 1.00 36.15 43 SER B CA 1
ATOM 4443 C C . SER B 2 43 ? 31.615 70.248 137.286 1.00 31.61 43 SER B C 1
ATOM 4444 O O . SER B 2 43 ? 30.446 69.912 137.052 1.00 39.98 43 SER B O 1
ATOM 4447 N N . PRO B 2 44 ? 32.147 71.361 136.771 1.00 26.90 44 PRO B N 1
ATOM 4448 C CA . PRO B 2 44 ? 31.309 72.254 135.955 1.00 27.83 44 PRO B CA 1
ATOM 4449 C C . PRO B 2 44 ? 30.770 71.587 134.704 1.00 38.50 44 PRO B C 1
ATOM 4450 O O . PRO B 2 44 ? 29.715 71.991 134.199 1.00 40.94 44 PRO B O 1
ATOM 4454 N N . TYR B 2 45 ? 31.462 70.567 134.193 1.00 44.24 45 TYR B N 1
ATOM 4455 C CA . TYR B 2 45 ? 30.989 69.880 132.998 1.00 39.53 45 TYR B CA 1
ATOM 4456 C C . TYR B 2 45 ? 29.794 68.986 133.307 1.00 39.86 45 TYR B C 1
ATOM 4457 O O . TYR B 2 45 ? 28.829 68.941 132.533 1.00 38.04 45 TYR B O 1
ATOM 4466 N N . THR B 2 46 ? 29.834 68.276 134.434 1.00 34.35 46 THR B N 1
ATOM 4467 C CA . THR B 2 46 ? 28.779 67.342 134.805 1.00 30.63 46 THR B CA 1
ATOM 4468 C C . THR B 2 46 ? 27.682 67.973 135.652 1.00 34.99 46 THR B C 1
ATOM 4469 O O . THR B 2 46 ? 26.638 67.342 135.852 1.00 42.48 46 THR B O 1
ATOM 4473 N N . TYR B 2 47 ? 27.880 69.205 136.124 1.00 38.30 47 TYR B N 1
ATOM 4474 C CA . TYR B 2 47 ? 27.021 69.763 137.166 1.00 38.05 47 TYR B CA 1
ATOM 4475 C C . TYR B 2 47 ? 25.635 70.114 136.635 1.00 35.25 47 TYR B C 1
ATOM 4476 O O . TYR B 2 47 ? 24.633 69.938 137.339 1.00 29.73 47 TYR B O 1
ATOM 4485 N N . PHE B 2 48 ? 25.553 70.610 135.404 1.00 33.23 48 PHE B N 1
ATOM 4486 C CA . PHE B 2 48 ? 24.307 71.138 134.863 1.00 31.52 48 PHE B CA 1
ATOM 4487 C C . PHE B 2 48 ? 23.514 70.123 134.050 1.00 34.21 48 PHE B C 1
ATOM 4488 O O . PHE B 2 48 ? 22.479 70.485 133.480 1.00 36.76 48 PHE B O 1
ATOM 4496 N N . LEU B 2 49 ? 23.963 68.871 133.979 1.00 34.08 49 LEU B N 1
ATOM 4497 C CA . LEU B 2 49 ? 23.386 67.927 133.031 1.00 34.07 49 LEU B CA 1
ATOM 4498 C C . LEU B 2 49 ? 22.093 67.284 133.520 1.00 39.92 49 LEU B C 1
ATOM 4499 O O . LEU B 2 49 ? 21.366 66.700 132.709 1.00 41.96 49 LEU B O 1
ATOM 4504 N N . GLY B 2 50 ? 21.781 67.375 134.809 1.00 40.69 50 GLY B N 1
ATOM 4505 C CA . GLY B 2 50 ? 20.527 66.857 135.314 1.00 40.38 50 GLY B CA 1
ATOM 4506 C C . GLY B 2 50 ? 20.574 65.452 135.868 1.00 43.16 50 GLY B C 1
ATOM 4507 O O . GLY B 2 50 ? 19.515 64.895 136.183 1.00 39.71 50 GLY B O 1
ATOM 4508 N N . ASP B 2 51 ? 21.758 64.859 135.992 1.00 45.97 51 ASP B N 1
ATOM 4509 C CA . ASP B 2 51 ? 21.869 63.533 136.583 1.00 48.90 51 ASP B CA 1
ATOM 4510 C C . ASP B 2 51 ? 21.443 63.566 138.047 1.00 52.53 51 ASP B C 1
ATOM 4511 O O . ASP B 2 51 ? 21.656 64.552 138.758 1.00 54.37 51 ASP B O 1
ATOM 4516 N N . GLU B 2 52 ? 20.826 62.472 138.489 1.00 60.30 52 GLU B N 1
ATOM 4517 C CA . GLU B 2 52 ? 20.398 62.332 139.875 1.00 64.29 52 GLU B CA 1
ATOM 4518 C C . GLU B 2 52 ? 21.602 62.014 140.756 1.00 60.82 52 GLU B C 1
ATOM 4519 O O . GLU B 2 52 ? 22.374 61.097 140.461 1.00 56.41 52 GLU B O 1
ATOM 4525 N N . GLU B 2 53 ? 21.769 62.779 141.830 1.00 63.06 53 GLU B N 1
ATOM 4526 C CA . GLU B 2 53 ? 22.943 62.637 142.678 1.00 64.57 53 GLU B CA 1
ATOM 4527 C C . GLU B 2 53 ? 22.835 61.399 143.560 1.00 60.15 53 GLU B C 1
ATOM 4528 O O . GLU B 2 53 ? 21.742 60.964 143.933 1.00 56.00 53 GLU B O 1
ATOM 4534 N N . GLY B 2 54 ? 23.992 60.834 143.889 1.00 62.03 54 GLY B N 1
ATOM 4535 C CA . GLY B 2 54 ? 24.038 59.692 144.781 1.00 61.17 54 GLY B CA 1
ATOM 4536 C C . GLY B 2 54 ? 23.534 58.399 144.183 1.00 58.23 54 GLY B C 1
ATOM 4537 O O . GLY B 2 54 ? 23.057 57.532 144.921 1.00 63.61 54 GLY B O 1
ATOM 4538 N N . VAL B 2 55 ? 23.617 58.244 142.864 1.00 54.89 55 VAL B N 1
ATOM 4539 C CA . VAL B 2 55 ? 23.240 57.011 142.185 1.00 48.31 55 VAL B CA 1
ATOM 4540 C C . VAL B 2 55 ? 24.515 56.352 141.684 1.00 45.91 55 VAL B C 1
ATOM 4541 O O . VAL B 2 55 ? 25.298 56.981 140.962 1.00 50.67 55 VAL B O 1
ATOM 4545 N N . ASP B 2 56 ? 24.755 55.113 142.108 1.00 41.80 56 ASP B N 1
ATOM 4546 C CA . ASP B 2 56 ? 25.822 54.314 141.516 1.00 44.89 56 ASP B CA 1
ATOM 4547 C C . ASP B 2 56 ? 25.199 53.022 140.985 1.00 52.90 56 ASP B C 1
ATOM 4548 O O . ASP B 2 56 ? 25.036 52.047 141.723 1.00 67.01 56 ASP B O 1
ATOM 4553 N N . HIS B 2 57 ? 24.912 52.999 139.680 1.00 45.28 57 HIS B N 1
ATOM 4554 C CA . HIS B 2 57 ? 24.523 51.774 138.976 1.00 45.82 57 HIS B CA 1
ATOM 4555 C C . HIS B 2 57 ? 25.019 51.888 137.543 1.00 36.23 57 HIS B C 1
ATOM 4556 O O . HIS B 2 57 ? 24.238 52.105 136.607 1.00 34.80 57 HIS B O 1
ATOM 4563 N N . PRO B 2 58 ? 26.327 51.777 137.336 1.00 28.47 58 PRO B N 1
ATOM 4564 C CA . PRO B 2 58 ? 26.882 52.023 136.000 1.00 23.52 58 PRO B CA 1
ATOM 4565 C C . PRO B 2 58 ? 26.458 50.980 134.981 1.00 26.95 58 PRO B C 1
ATOM 4566 O O . PRO B 2 58 ? 25.734 50.031 135.298 1.00 25.91 58 PRO B O 1
ATOM 4570 N N . LEU B 2 59 ? 26.909 51.154 133.745 1.00 36.71 59 LEU B N 1
ATOM 4571 C CA . LEU B 2 59 ? 26.634 50.177 132.708 1.00 35.74 59 LEU B CA 1
ATOM 4572 C C . LEU B 2 59 ? 27.599 49.007 132.812 1.00 32.54 59 LEU B C 1
ATOM 4573 O O . LEU B 2 59 ? 28.780 49.176 133.133 1.00 25.33 59 LEU B O 1
ATOM 4578 N N . PHE B 2 60 ? 27.078 47.816 132.545 1.00 34.19 60 PHE B N 1
ATOM 4579 C CA . PHE B 2 60 ? 27.873 46.608 132.425 1.00 30.13 60 PHE B CA 1
ATOM 4580 C C . PHE B 2 60 ? 28.238 46.423 130.958 1.00 33.10 60 PHE B C 1
ATOM 4581 O O . PHE B 2 60 ? 27.454 46.757 130.066 1.00 34.45 60 PHE B O 1
ATOM 4589 N N . PHE B 2 61 ? 29.442 45.887 130.718 1.00 34.85 61 PHE B N 1
ATOM 4590 C CA . PHE B 2 61 ? 30.065 45.955 129.395 1.00 31.34 61 PHE B CA 1
ATOM 4591 C C . PHE B 2 61 ? 29.121 45.544 128.273 1.00 38.08 61 PHE B C 1
ATOM 4592 O O . PHE B 2 61 ? 29.198 46.093 127.168 1.00 43.06 61 PHE B O 1
ATOM 4600 N N . ASN B 2 62 ? 28.222 44.599 128.532 1.00 37.71 62 ASN B N 1
ATOM 4601 C CA . ASN B 2 62 ? 27.308 44.092 127.519 1.00 35.52 62 ASN B CA 1
ATOM 4602 C C . ASN B 2 62 ? 25.973 44.830 127.498 1.00 33.35 62 ASN B C 1
ATOM 4603 O O . ASN B 2 62 ? 25.046 44.384 126.815 1.00 37.23 62 ASN B O 1
ATOM 4608 N N . GLN B 2 63 ? 25.835 45.912 128.264 1.00 29.28 63 GLN B N 1
ATOM 4609 C CA . GLN B 2 63 ? 24.658 46.768 128.186 1.00 28.65 63 GLN B CA 1
ATOM 4610 C C . GLN B 2 63 ? 24.866 48.013 127.327 1.00 30.55 63 GLN B C 1
ATOM 4611 O O . GLN B 2 63 ? 23.941 48.827 127.211 1.00 31.33 63 GLN B O 1
ATOM 4617 N N . VAL B 2 64 ? 26.047 48.189 126.739 1.00 23.37 64 VAL B N 1
ATOM 4618 C CA . VAL B 2 64 ? 26.289 49.259 125.774 1.00 18.35 64 VAL B CA 1
ATOM 4619 C C . VAL B 2 64 ? 25.273 49.115 124.647 1.00 26.41 64 VAL B C 1
ATOM 4620 O O . VAL B 2 64 ? 25.231 48.061 123.995 1.00 36.38 64 VAL B O 1
ATOM 4624 N N . PRO B 2 65 ? 24.429 50.114 124.386 1.00 21.09 65 PRO B N 1
ATOM 4625 C CA . PRO B 2 65 ? 23.487 49.992 123.265 1.00 21.96 65 PRO B CA 1
ATOM 4626 C C . PRO B 2 65 ? 24.235 49.968 121.940 1.00 25.94 65 PRO B C 1
ATOM 4627 O O . PRO B 2 65 ? 25.048 50.848 121.650 1.00 30.44 65 PRO B O 1
ATOM 4631 N N . VAL B 2 66 ? 23.935 48.962 121.125 1.00 21.21 66 VAL B N 1
ATOM 4632 C CA . VAL B 2 66 ? 24.630 48.744 119.859 1.00 14.75 66 VAL B CA 1
ATOM 4633 C C . VAL B 2 66 ? 23.589 48.576 118.773 1.00 13.95 66 VAL B C 1
ATOM 4634 O O . VAL B 2 66 ? 22.395 48.371 119.072 1.00 20.47 66 VAL B O 1
ATOM 4638 N N . PRO B 2 67 ? 23.971 48.688 117.504 1.00 17.86 67 PRO B N 1
ATOM 4639 C CA . PRO B 2 67 ? 23.037 48.368 116.434 1.00 19.77 67 PRO B CA 1
ATOM 4640 C C . PRO B 2 67 ? 22.492 47.002 116.596 1.00 24.33 67 PRO B C 1
ATOM 4641 O O . PRO B 2 67 ? 23.166 46.095 117.150 1.00 33.51 67 PRO B O 1
ATOM 4645 N N . PRO B 2 68 ? 21.284 46.712 116.122 1.00 19.92 68 PRO B N 1
ATOM 4646 C CA . PRO B 2 68 ? 20.683 45.399 116.316 1.00 20.22 68 PRO B CA 1
ATOM 4647 C C . PRO B 2 68 ? 21.605 44.286 115.843 1.00 24.56 68 PRO B C 1
ATOM 4648 O O . PRO B 2 68 ? 22.255 44.382 114.802 1.00 28.89 68 PRO B O 1
ATOM 4652 N N . PHE B 2 69 ? 21.684 43.226 116.659 1.00 24.25 69 PHE B N 1
ATOM 4653 C CA . PHE B 2 69 ? 22.421 41.990 116.374 1.00 24.92 69 PHE B CA 1
ATOM 4654 C C . PHE B 2 69 ? 23.933 42.136 116.498 1.00 26.70 69 PHE B C 1
ATOM 4655 O O . PHE B 2 69 ? 24.648 41.131 116.449 1.00 33.94 69 PHE B O 1
ATOM 4663 N N . TRP B 2 70 ? 24.440 43.356 116.657 1.00 23.69 70 TRP B N 1
ATOM 4664 C CA . TRP B 2 70 ? 25.879 43.515 116.820 1.00 28.09 70 TRP B CA 1
ATOM 4665 C C . TRP B 2 70 ? 26.343 42.836 118.107 1.00 28.22 70 TRP B C 1
ATOM 4666 O O . TRP B 2 70 ? 25.622 42.787 119.108 1.00 28.29 70 TRP B O 1
ATOM 4677 N N . GLU B 2 71 ? 27.561 42.305 118.067 1.00 28.64 71 GLU B N 1
ATOM 4678 C CA . GLU B 2 71 ? 28.055 41.365 119.067 1.00 27.96 71 GLU B CA 1
ATOM 4679 C C . GLU B 2 71 ? 28.996 42.068 120.039 1.00 25.01 71 GLU B C 1
ATOM 4680 O O . GLU B 2 71 ? 30.022 42.620 119.626 1.00 31.28 71 GLU B O 1
ATOM 4686 N N . ILE B 2 72 ? 28.649 42.036 121.326 1.00 21.73 72 ILE B N 1
ATOM 4687 C CA . ILE B 2 72 ? 29.502 42.557 122.389 1.00 18.83 72 ILE B CA 1
ATOM 4688 C C . ILE B 2 72 ? 30.211 41.388 123.055 1.00 24.44 72 ILE B C 1
ATOM 4689 O O . ILE B 2 72 ? 29.570 40.405 123.447 1.00 28.24 72 ILE B O 1
ATOM 4694 N N . THR B 2 73 ? 31.535 41.487 123.172 1.00 28.27 73 THR B N 1
ATOM 4695 C CA . THR B 2 73 ? 32.348 40.522 123.901 1.00 30.73 73 THR B CA 1
ATOM 4696 C C . THR B 2 73 ? 33.345 41.284 124.759 1.00 36.11 73 THR B C 1
ATOM 4697 O O . THR B 2 73 ? 33.549 42.487 124.581 1.00 43.92 73 THR B O 1
ATOM 4701 N N . GLY B 2 74 ? 33.980 40.582 125.689 1.00 35.20 74 GLY B N 1
ATOM 4702 C CA . GLY B 2 74 ? 35.078 41.183 126.424 1.00 35.57 74 GLY B CA 1
ATOM 4703 C C . GLY B 2 74 ? 35.658 40.242 127.459 1.00 36.49 74 GLY B C 1
ATOM 4704 O O . GLY B 2 74 ? 35.007 39.293 127.911 1.00 43.13 74 GLY B O 1
ATOM 4705 N N . ASP B 2 75 ? 36.912 40.520 127.808 1.00 33.30 75 ASP B N 1
ATOM 4706 C CA . ASP B 2 75 ? 37.664 39.892 128.883 1.00 38.94 75 ASP B CA 1
ATOM 4707 C C . ASP B 2 75 ? 37.679 40.804 130.118 1.00 44.43 75 ASP B C 1
ATOM 4708 O O . ASP B 2 75 ? 36.873 41.736 130.235 1.00 35.48 75 ASP B O 1
ATOM 4713 N N . HIS B 2 76 ? 38.569 40.507 131.067 1.00 49.76 76 HIS B N 1
ATOM 4714 C CA . HIS B 2 76 ? 38.674 41.264 132.307 1.00 48.48 76 HIS B CA 1
ATOM 4715 C C . HIS B 2 76 ? 39.345 42.628 132.155 1.00 48.65 76 HIS B C 1
ATOM 4716 O O . HIS B 2 76 ? 39.245 43.438 133.083 1.00 56.82 76 HIS B O 1
ATOM 4723 N N . GLN B 2 77 ? 40.088 42.896 131.075 1.00 45.29 77 GLN B N 1
ATOM 4724 C CA . GLN B 2 77 ? 40.664 44.229 130.909 1.00 46.48 77 GLN B CA 1
ATOM 4725 C C . GLN B 2 77 ? 39.981 45.135 129.885 1.00 37.33 77 GLN B C 1
ATOM 4726 O O . GLN B 2 77 ? 40.262 46.339 129.888 1.00 34.52 77 GLN B O 1
ATOM 4732 N N . VAL B 2 78 ? 39.069 44.627 129.051 1.00 32.97 78 VAL B N 1
ATOM 4733 C CA . VAL B 2 78 ? 38.495 45.445 127.979 1.00 27.16 78 VAL B CA 1
ATOM 4734 C C . VAL B 2 78 ? 37.323 44.718 127.326 1.00 25.58 78 VAL B C 1
ATOM 4735 O O . VAL B 2 78 ? 37.036 43.563 127.659 1.00 24.95 78 VAL B O 1
ATOM 4739 N N . ALA B 2 79 ? 36.654 45.374 126.376 1.00 26.37 79 ALA B N 1
ATOM 4740 C CA . ALA B 2 79 ? 35.529 44.778 125.667 1.00 27.07 79 ALA B CA 1
ATOM 4741 C C . ALA B 2 79 ? 35.515 45.296 124.232 1.00 29.17 79 ALA B C 1
ATOM 4742 O O . ALA B 2 79 ? 36.344 46.124 123.840 1.00 34.19 79 ALA B O 1
ATOM 4744 N N . ARG B 2 80 ? 34.553 44.808 123.448 1.00 18.84 80 ARG B N 1
ATOM 4745 C CA . ARG B 2 80 ? 34.537 45.052 122.014 1.00 23.92 80 ARG B CA 1
ATOM 4746 C C . ARG B 2 80 ? 33.104 45.027 121.501 1.00 23.81 80 ARG B C 1
ATOM 4747 O O . ARG B 2 80 ? 32.249 44.321 122.042 1.00 31.21 80 ARG B O 1
ATOM 4755 N N . VAL B 2 81 ? 32.849 45.814 120.457 1.00 17.89 81 VAL B N 1
ATOM 4756 C CA . VAL B 2 81 ? 31.626 45.720 119.666 1.00 16.69 81 VAL B CA 1
ATOM 4757 C C . VAL B 2 81 ? 32.016 45.295 118.258 1.00 20.85 81 VAL B C 1
ATOM 4758 O O . VAL B 2 81 ? 32.971 45.834 117.687 1.00 18.57 81 VAL B O 1
ATOM 4762 N N . SER B 2 82 ? 31.279 44.335 117.699 1.00 21.98 82 SER B N 1
ATOM 4763 C CA . SER B 2 82 ? 31.581 43.795 116.382 1.00 23.17 82 SER B CA 1
ATOM 4764 C C . SER B 2 82 ? 30.333 43.748 115.513 1.00 27.87 82 SER B C 1
ATOM 4765 O O . SER B 2 82 ? 29.218 43.542 116.000 1.00 31.07 82 SER B O 1
ATOM 4768 N N . ASP B 2 83 ? 30.543 43.949 114.213 1.00 28.83 83 ASP B N 1
ATOM 4769 C CA . ASP B 2 83 ? 29.545 43.695 113.178 1.00 28.21 83 ASP B CA 1
ATOM 4770 C C . ASP B 2 83 ? 30.135 42.626 112.270 1.00 28.29 83 ASP B C 1
ATOM 4771 O O . ASP B 2 83 ? 31.142 42.872 111.597 1.00 31.34 83 ASP B O 1
ATOM 4784 N N . GLY B 2 85 ? 31.905 40.110 113.003 1.00 40.14 85 GLY B N 1
ATOM 4785 C CA . GLY B 2 85 ? 33.278 39.865 113.384 1.00 41.32 85 GLY B CA 1
ATOM 4786 C C . GLY B 2 85 ? 34.231 41.020 113.175 1.00 39.41 85 GLY B C 1
ATOM 4787 O O . GLY B 2 85 ? 35.376 40.946 113.641 1.00 45.07 85 GLY B O 1
ATOM 4788 N N . GLU B 2 86 ? 33.811 42.084 112.496 1.00 34.10 86 GLU B N 1
ATOM 4789 C CA . GLU B 2 86 ? 34.683 43.220 112.232 1.00 38.03 86 GLU B CA 1
ATOM 4790 C C . GLU B 2 86 ? 34.609 44.216 113.383 1.00 33.49 86 GLU B C 1
ATOM 4791 O O . GLU B 2 86 ? 33.516 44.575 113.836 1.00 28.11 86 GLU B O 1
ATOM 4797 N N . GLU B 2 87 ? 35.776 44.659 113.848 1.00 29.59 87 GLU B N 1
ATOM 4798 C CA . GLU B 2 87 ? 35.841 45.515 115.025 1.00 28.91 87 GLU B CA 1
ATOM 4799 C C . GLU B 2 87 ? 35.189 46.862 114.749 1.00 28.29 87 GLU B C 1
ATOM 4800 O O . GLU B 2 87 ? 35.454 47.505 113.728 1.00 30.45 87 GLU B O 1
ATOM 4806 N N . ARG B 2 88 ? 34.342 47.289 115.677 1.00 24.88 88 ARG B N 1
ATOM 4807 C CA . ARG B 2 88 ? 33.611 48.543 115.560 1.00 28.29 88 ARG B CA 1
ATOM 4808 C C . ARG B 2 88 ? 33.919 49.478 116.720 1.00 30.68 88 ARG B C 1
ATOM 4809 O O . ARG B 2 88 ? 34.297 50.631 116.487 1.00 30.99 88 ARG B O 1
ATOM 4817 N N . ALA B 2 89 ? 33.704 49.051 117.960 1.00 28.85 89 ALA B N 1
ATOM 4818 C CA . ALA B 2 89 ? 34.004 49.887 119.110 1.00 29.81 89 ALA B CA 1
ATOM 4819 C C . ALA B 2 89 ? 34.923 49.165 120.088 1.00 30.65 89 ALA B C 1
ATOM 4820 O O . ALA B 2 89 ? 35.037 47.937 120.082 1.00 40.12 89 ALA B O 1
ATOM 4822 N N . ARG B 2 90 ? 35.587 49.957 120.925 1.00 25.10 90 ARG B N 1
ATOM 4823 C CA . ARG B 2 90 ? 36.261 49.472 122.122 1.00 21.22 90 ARG B CA 1
ATOM 4824 C C . ARG B 2 90 ? 35.513 49.992 123.340 1.00 24.15 90 ARG B C 1
ATOM 4825 O O . ARG B 2 90 ? 35.266 51.198 123.448 1.00 28.02 90 ARG B O 1
ATOM 4833 N N . ILE B 2 91 ? 35.149 49.091 124.247 1.00 21.29 91 ILE B N 1
ATOM 4834 C CA . ILE B 2 91 ? 34.504 49.464 125.501 1.00 19.21 91 ILE B CA 1
ATOM 4835 C C . ILE B 2 91 ? 35.564 49.467 126.591 1.00 22.80 91 ILE B C 1
ATOM 4836 O O . ILE B 2 91 ? 36.198 48.438 126.855 1.00 25.52 91 ILE B O 1
ATOM 4841 N N . HIS B 2 92 ? 35.753 50.619 127.226 1.00 22.44 92 HIS B N 1
ATOM 4842 C CA . HIS B 2 92 ? 36.784 50.798 128.235 1.00 19.99 92 HIS B CA 1
ATOM 4843 C C . HIS B 2 92 ? 36.177 50.740 129.627 1.00 24.42 92 HIS B C 1
ATOM 4844 O O . HIS B 2 92 ? 35.095 51.282 129.872 1.00 25.52 92 HIS B O 1
ATOM 4851 N N . TYR B 2 93 ? 36.891 50.088 130.537 1.00 29.06 93 TYR B N 1
ATOM 4852 C CA . TYR B 2 93 ? 36.362 49.764 131.851 1.00 31.95 93 TYR B CA 1
ATOM 4853 C C . TYR B 2 93 ? 36.675 50.868 132.850 1.00 33.00 93 TYR B C 1
ATOM 4854 O O . TYR B 2 93 ? 37.836 51.257 133.013 1.00 28.76 93 TYR B O 1
ATOM 4863 N N . ALA B 2 94 ? 35.633 51.375 133.506 1.00 34.21 94 ALA B N 1
ATOM 4864 C CA . ALA B 2 94 ? 35.834 52.237 134.661 1.00 34.09 94 ALA B CA 1
ATOM 4865 C C . ALA B 2 94 ? 36.562 51.457 135.737 1.00 36.87 94 ALA B C 1
ATOM 4866 O O . ALA B 2 94 ? 36.154 50.347 136.091 1.00 43.25 94 ALA B O 1
ATOM 4868 N N . SER B 2 95 ? 37.615 52.040 136.294 1.00 36.70 95 SER B N 1
ATOM 4869 C CA . SER B 2 95 ? 38.455 51.270 137.200 1.00 45.70 95 SER B CA 1
ATOM 4870 C C . SER B 2 95 ? 37.818 51.388 138.576 1.00 48.53 95 SER B C 1
ATOM 4871 O O . SER B 2 95 ? 37.959 52.398 139.268 1.00 51.35 95 SER B O 1
ATOM 4874 N N . GLN B 2 96 ? 37.158 50.309 138.980 1.00 48.92 96 GLN B N 1
ATOM 4875 C CA . GLN B 2 96 ? 36.400 50.216 140.213 1.00 50.65 96 GLN B CA 1
ATOM 4876 C C . GLN B 2 96 ? 36.669 48.841 140.795 1.00 61.88 96 GLN B C 1
ATOM 4877 O O . GLN B 2 96 ? 37.180 47.950 140.109 1.00 63.30 96 GLN B O 1
ATOM 4883 N N . ALA B 2 97 ? 36.330 48.674 142.074 1.00 68.93 97 ALA B N 1
ATOM 4884 C CA . ALA B 2 97 ? 36.405 47.351 142.681 1.00 67.46 97 ALA B CA 1
ATOM 4885 C C . ALA B 2 97 ? 35.618 46.343 141.853 1.00 61.39 97 ALA B C 1
ATOM 4886 O O . ALA B 2 97 ? 36.118 45.263 141.518 1.00 64.73 97 ALA B O 1
ATOM 4888 N N . ARG B 2 98 ? 34.390 46.697 141.494 1.00 53.63 98 ARG B N 1
ATOM 4889 C CA . ARG B 2 98 ? 33.621 45.885 140.566 1.00 57.98 98 ARG B CA 1
ATOM 4890 C C . ARG B 2 98 ? 34.214 46.000 139.165 1.00 60.33 98 ARG B C 1
ATOM 4891 O O . ARG B 2 98 ? 34.587 47.089 138.718 1.00 61.46 98 ARG B O 1
ATOM 4899 N N . GLY B 2 99 ? 34.317 44.862 138.474 1.00 57.00 99 GLY B N 1
ATOM 4900 C CA . GLY B 2 99 ? 34.902 44.846 137.152 1.00 43.55 99 GLY B CA 1
ATOM 4901 C C . GLY B 2 99 ? 33.874 44.955 136.039 1.00 43.16 99 GLY B C 1
ATOM 4902 O O . GLY B 2 99 ? 32.688 44.697 136.237 1.00 46.97 99 GLY B O 1
ATOM 4903 N N . ARG B 2 100 ? 34.363 45.346 134.859 1.00 41.80 100 ARG B N 1
ATOM 4904 C CA . ARG B 2 100 ? 33.575 45.408 133.627 1.00 39.64 100 ARG B CA 1
ATOM 4905 C C . ARG B 2 100 ? 32.468 46.458 133.683 1.00 42.20 100 ARG B C 1
ATOM 4906 O O . ARG B 2 100 ? 31.393 46.266 133.109 1.00 41.60 100 ARG B O 1
ATOM 4914 N N . LEU B 2 101 ? 32.719 47.576 134.356 1.00 42.77 101 LEU B N 1
ATOM 4915 C CA . LEU B 2 101 ? 31.790 48.698 134.356 1.00 39.38 101 LEU B CA 1
ATOM 4916 C C . LEU B 2 101 ? 32.168 49.671 133.249 1.00 38.23 101 LEU B C 1
ATOM 4917 O O . LEU B 2 101 ? 33.348 49.977 133.050 1.00 42.15 101 LEU B O 1
ATOM 4922 N N . VAL B 2 102 ? 31.161 50.158 132.529 1.00 34.15 102 VAL B N 1
ATOM 4923 C CA . VAL B 2 102 ? 31.407 50.938 131.321 1.00 34.13 102 VAL B CA 1
ATOM 4924 C C . VAL B 2 102 ? 31.768 52.366 131.701 1.00 32.43 102 VAL B C 1
ATOM 4925 O O . VAL B 2 102 ? 30.977 53.080 132.326 1.00 35.32 102 VAL B O 1
ATOM 4929 N N . LYS B 2 103 ? 32.968 52.784 131.307 1.00 32.36 103 LYS B N 1
ATOM 4930 C CA . LYS B 2 103 ? 33.435 54.157 131.433 1.00 32.66 103 LYS B CA 1
ATOM 4931 C C . LYS B 2 103 ? 33.277 54.901 130.111 1.00 29.61 103 LYS B C 1
ATOM 4932 O O . LYS B 2 103 ? 32.572 55.911 130.036 1.00 29.20 103 LYS B O 1
ATOM 4938 N N . GLN B 2 104 ? 33.939 54.413 129.064 1.00 29.27 104 GLN B N 1
ATOM 4939 C CA . GLN B 2 104 ? 33.987 55.086 127.776 1.00 34.72 104 GLN B CA 1
ATOM 4940 C C . GLN B 2 104 ? 33.988 54.037 126.671 1.00 36.19 104 GLN B C 1
ATOM 4941 O O . GLN B 2 104 ? 34.734 53.057 126.753 1.00 35.09 104 GLN B O 1
ATOM 4947 N N . VAL B 2 105 ? 33.166 54.238 125.642 1.00 37.98 105 VAL B N 1
ATOM 4948 C CA . VAL B 2 105 ? 33.127 53.347 124.486 1.00 36.47 105 VAL B CA 1
ATOM 4949 C C . VAL B 2 105 ? 33.617 54.113 123.262 1.00 28.58 105 VAL B C 1
ATOM 4950 O O . VAL B 2 105 ? 33.106 55.195 122.949 1.00 25.33 105 VAL B O 1
ATOM 4954 N N . ASP B 2 106 ? 34.612 53.549 122.574 1.00 29.87 106 ASP B N 1
ATOM 4955 C CA . ASP B 2 106 ? 35.335 54.219 121.495 1.00 33.07 106 ASP B CA 1
ATOM 4956 C C . ASP B 2 106 ? 34.913 53.624 120.157 1.00 32.55 106 ASP B C 1
ATOM 4957 O O . ASP B 2 106 ? 35.324 52.512 119.818 1.00 36.97 106 ASP B O 1
ATOM 4962 N N . TRP B 2 107 ? 34.150 54.381 119.373 1.00 25.79 107 TRP B N 1
ATOM 4963 C CA . TRP B 2 107 ? 33.671 53.899 118.083 1.00 14.99 107 TRP B CA 1
ATOM 4964 C C . TRP B 2 107 ? 34.712 54.129 116.994 1.00 18.60 107 TRP B C 1
ATOM 4965 O O . TRP B 2 107 ? 35.410 55.147 116.984 1.00 27.86 107 TRP B O 1
ATOM 4976 N N . LEU B 2 108 ? 34.804 53.179 116.069 1.00 22.36 108 LEU B N 1
ATOM 4977 C CA . LEU B 2 108 ? 35.792 53.212 115.002 1.00 27.38 108 LEU B CA 1
ATOM 4978 C C . LEU B 2 108 ? 35.097 53.232 113.647 1.00 24.78 108 LEU B C 1
ATOM 4979 O O . LEU B 2 108 ? 33.913 52.904 113.531 1.00 17.82 108 LEU B O 1
ATOM 4984 N N . ASP B 2 109 ? 35.845 53.636 112.620 1.00 27.45 109 ASP B N 1
ATOM 4985 C CA . ASP B 2 109 ? 35.394 53.444 111.252 1.00 31.25 109 ASP B CA 1
ATOM 4986 C C . ASP B 2 109 ? 35.936 52.115 110.723 1.00 32.45 109 ASP B C 1
ATOM 4987 O O . ASP B 2 109 ? 36.646 51.383 111.418 1.00 29.76 109 ASP B O 1
ATOM 4992 N N . LYS B 2 110 ? 35.607 51.802 109.469 1.00 34.01 110 LYS B N 1
ATOM 4993 C CA . LYS B 2 110 ? 35.930 50.486 108.932 1.00 29.98 110 LYS B CA 1
ATOM 4994 C C . LYS B 2 110 ? 37.422 50.298 108.705 1.00 35.32 110 LYS B C 1
ATOM 4995 O O . LYS B 2 110 ? 37.871 49.156 108.552 1.00 44.58 110 LYS B O 1
ATOM 5001 N N . LYS B 2 111 ? 38.198 51.378 108.683 1.00 30.75 111 LYS B N 1
ATOM 5002 C CA . LYS B 2 111 ? 39.649 51.263 108.659 1.00 38.42 111 LYS B CA 1
ATOM 5003 C C . LYS B 2 111 ? 40.253 51.232 110.054 1.00 40.49 111 LYS B C 1
ATOM 5004 O O . LYS B 2 111 ? 41.480 51.171 110.181 1.00 48.87 111 LYS B O 1
ATOM 5010 N N . GLY B 2 112 ? 39.425 51.275 111.098 1.00 34.23 112 GLY B N 1
ATOM 5011 C CA . GLY B 2 112 ? 39.883 51.060 112.452 1.00 32.83 112 GLY B CA 1
ATOM 5012 C C . GLY B 2 112 ? 40.326 52.291 113.211 1.00 37.35 112 GLY B C 1
ATOM 5013 O O . GLY B 2 112 ? 40.755 52.158 114.365 1.00 38.01 112 GLY B O 1
ATOM 5014 N N . GLN B 2 113 ? 40.242 53.480 112.616 1.00 38.57 113 GLN B N 1
ATOM 5015 C CA . GLN B 2 113 ? 40.645 54.695 113.311 1.00 36.38 113 GLN B CA 1
ATOM 5016 C C . GLN B 2 113 ? 39.568 55.151 114.287 1.00 34.10 113 GLN B C 1
ATOM 5017 O O . GLN B 2 113 ? 38.375 54.896 114.100 1.00 32.26 113 GLN B O 1
ATOM 5023 N N . LEU B 2 114 ? 40.004 55.856 115.326 1.00 31.36 114 LEU B N 1
ATOM 5024 C CA . LEU B 2 114 ? 39.094 56.374 116.335 1.00 27.49 114 LEU B CA 1
ATOM 5025 C C . LEU B 2 114 ? 38.317 57.567 115.792 1.00 22.74 114 LEU B C 1
ATOM 5026 O O . LEU B 2 114 ? 38.877 58.441 115.124 1.00 23.68 114 LEU B O 1
ATOM 5031 N N . ARG B 2 115 ? 37.017 57.595 116.081 1.00 14.08 115 ARG B N 1
ATOM 5032 C CA . ARG B 2 115 ? 36.137 58.636 115.565 1.00 10.77 115 ARG B CA 1
ATOM 5033 C C . ARG B 2 115 ? 35.334 59.288 116.685 1.00 21.71 115 ARG B C 1
ATOM 5034 O O . ARG B 2 115 ? 35.357 60.514 116.834 1.00 25.19 115 ARG B O 1
ATOM 5042 N N . LEU B 2 116 ? 34.559 58.492 117.423 1.00 28.72 116 LEU B N 1
ATOM 5043 C CA . LEU B 2 116 ? 33.821 58.970 118.585 1.00 23.74 116 LEU B CA 1
ATOM 5044 C C . LEU B 2 116 ? 34.332 58.321 119.864 1.00 25.27 116 LEU B C 1
ATOM 5045 O O . LEU B 2 116 ? 34.702 57.142 119.872 1.00 31.83 116 LEU B O 1
ATOM 5050 N N . SER B 2 117 ? 34.344 59.102 120.944 1.00 21.27 117 SER B N 1
ATOM 5051 C CA . SER B 2 117 ? 34.448 58.589 122.307 1.00 16.59 117 SER B CA 1
ATOM 5052 C C . SER B 2 117 ? 33.187 59.021 123.038 1.00 15.75 117 SER B C 1
ATOM 5053 O O . SER B 2 117 ? 32.998 60.212 123.303 1.00 17.38 117 SER B O 1
ATOM 5056 N N . GLU B 2 118 ? 32.326 58.065 123.359 1.00 17.39 118 GLU B N 1
ATOM 5057 C CA . GLU B 2 118 ? 31.116 58.340 124.117 1.00 18.77 118 GLU B CA 1
ATOM 5058 C C . GLU B 2 118 ? 31.363 57.959 125.572 1.00 23.60 118 GLU B C 1
ATOM 5059 O O . GLU B 2 118 ? 31.790 56.836 125.859 1.00 32.85 118 GLU B O 1
ATOM 5065 N N . ARG B 2 119 ? 31.116 58.902 126.479 1.00 21.21 119 ARG B N 1
ATOM 5066 C CA . ARG B 2 119 ? 31.559 58.802 127.863 1.00 22.27 119 ARG B CA 1
ATOM 5067 C C . ARG B 2 119 ? 30.386 58.541 128.795 1.00 27.45 119 ARG B C 1
ATOM 5068 O O . ARG B 2 119 ? 29.321 59.149 128.656 1.00 27.49 119 ARG B O 1
ATOM 5076 N N . TYR B 2 120 ? 30.603 57.657 129.763 1.00 28.36 120 TYR B N 1
ATOM 5077 C CA . TYR B 2 120 ? 29.568 57.243 130.693 1.00 26.96 120 TYR B CA 1
ATOM 5078 C C . TYR B 2 120 ? 29.946 57.644 132.112 1.00 28.14 120 TYR B C 1
ATOM 5079 O O . TYR B 2 120 ? 31.128 57.732 132.459 1.00 32.38 120 TYR B O 1
ATOM 5088 N N . ASN B 2 121 ? 28.925 57.905 132.922 1.00 23.58 121 ASN B N 1
ATOM 5089 C CA . ASN B 2 121 ? 29.084 58.320 134.304 1.00 28.17 121 ASN B CA 1
ATOM 5090 C C . ASN B 2 121 ? 28.795 57.140 135.235 1.00 35.79 121 ASN B C 1
ATOM 5091 O O . ASN B 2 121 ? 28.587 56.006 134.794 1.00 40.10 121 ASN B O 1
ATOM 5096 N N . LYS B 2 122 ? 28.791 57.401 136.545 1.00 39.99 122 LYS B N 1
ATOM 5097 C CA . LYS B 2 122 ? 28.476 56.343 137.497 1.00 39.78 122 LYS B CA 1
ATOM 5098 C C . LYS B 2 122 ? 27.004 55.954 137.464 1.00 35.93 122 LYS B C 1
ATOM 5099 O O . LYS B 2 122 ? 26.651 54.881 137.963 1.00 43.76 122 LYS B O 1
ATOM 5105 N N . GLN B 2 123 ? 26.145 56.791 136.886 1.00 28.00 123 GLN B N 1
ATOM 5106 C CA . GLN B 2 123 ? 24.728 56.471 136.771 1.00 27.44 123 GLN B CA 1
ATOM 5107 C C . GLN B 2 123 ? 24.414 55.627 135.545 1.00 30.04 123 GLN B C 1
ATOM 5108 O O . GLN B 2 123 ? 23.248 55.273 135.340 1.00 32.84 123 GLN B O 1
ATOM 5114 N N . GLY B 2 124 ? 25.415 55.301 134.730 1.00 33.18 124 GLY B N 1
ATOM 5115 C CA . GLY B 2 124 ? 25.217 54.487 133.551 1.00 34.22 124 GLY B CA 1
ATOM 5116 C C . GLY B 2 124 ? 24.786 55.237 132.311 1.00 34.81 124 GLY B C 1
ATOM 5117 O O . GLY B 2 124 ? 24.673 54.621 131.244 1.00 37.59 124 GLY B O 1
ATOM 5118 N N . ARG B 2 125 ? 24.519 56.534 132.416 1.00 33.69 125 ARG B N 1
ATOM 5119 C CA . ARG B 2 125 ? 24.157 57.333 131.256 1.00 31.32 125 ARG B CA 1
ATOM 5120 C C . ARG B 2 125 ? 25.397 57.775 130.486 1.00 34.33 125 ARG B C 1
ATOM 5121 O O . ARG B 2 125 ? 26.492 57.887 131.043 1.00 32.54 125 ARG B O 1
ATOM 5129 N N . CYS B 2 126 ? 25.213 58.028 129.190 1.00 36.15 126 CYS B N 1
ATOM 5130 C CA . CYS B 2 126 ? 26.262 58.611 128.359 1.00 34.24 126 CYS B CA 1
ATOM 5131 C C . CYS B 2 126 ? 26.057 60.121 128.329 1.00 32.66 126 CYS B C 1
ATOM 5132 O O . CYS B 2 126 ? 25.123 60.616 127.689 1.00 43.12 126 CYS B O 1
ATOM 5135 N N . PHE B 2 127 ? 26.927 60.851 129.027 1.00 29.07 127 PHE B N 1
ATOM 5136 C CA . PHE B 2 127 ? 26.795 62.296 129.149 1.00 25.64 127 PHE B CA 1
ATOM 5137 C C . PHE B 2 127 ? 27.642 63.077 128.153 1.00 26.17 127 PHE B C 1
ATOM 5138 O O . PHE B 2 127 ? 27.451 64.292 128.026 1.00 25.86 127 PHE B O 1
ATOM 5146 N N . ALA B 2 128 ? 28.559 62.426 127.444 1.00 22.24 128 ALA B N 1
ATOM 5147 C CA . ALA B 2 128 ? 29.448 63.154 126.554 1.00 16.00 128 ALA B CA 1
ATOM 5148 C C . ALA B 2 128 ? 29.864 62.276 125.385 1.00 19.06 128 ALA B C 1
ATOM 5149 O O . ALA B 2 128 ? 30.072 61.070 125.545 1.00 26.28 128 ALA B O 1
ATOM 5151 N N . LYS B 2 129 ? 29.984 62.893 124.215 1.00 18.79 129 LYS B N 1
ATOM 5152 C CA . LYS B 2 129 ? 30.640 62.284 123.069 1.00 22.53 129 LYS B CA 1
ATOM 5153 C C . LYS B 2 129 ? 31.749 63.212 122.605 1.00 16.07 129 LYS B C 1
ATOM 5154 O O . LYS B 2 129 ? 31.540 64.422 122.480 1.00 20.61 129 LYS B O 1
ATOM 5160 N N . THR B 2 130 ? 32.921 62.646 122.363 1.00 16.77 130 THR B N 1
ATOM 5161 C CA . THR B 2 130 ? 34.035 63.376 121.779 1.00 20.05 130 THR B CA 1
ATOM 5162 C C . THR B 2 130 ? 34.152 62.990 120.311 1.00 24.76 130 THR B C 1
ATOM 5163 O O . THR B 2 130 ? 34.070 61.806 119.969 1.00 35.10 130 THR B O 1
ATOM 5167 N N . ALA B 2 131 ? 34.320 63.985 119.448 1.00 16.84 131 ALA B N 1
ATOM 5168 C CA . ALA B 2 131 ? 34.472 63.765 118.018 1.00 14.17 131 ALA B CA 1
ATOM 5169 C C . ALA B 2 131 ? 35.917 64.021 117.617 1.00 14.68 131 ALA B C 1
ATOM 5170 O O . ALA B 2 131 ? 36.551 64.955 118.114 1.00 18.84 131 ALA B O 1
ATOM 5172 N N . TYR B 2 132 ? 36.437 63.191 116.715 1.00 15.85 132 TYR B N 1
ATOM 5173 C CA . TYR B 2 132 ? 37.835 63.256 116.312 1.00 14.49 132 TYR B CA 1
ATOM 5174 C C . TYR B 2 132 ? 37.956 63.581 114.830 1.00 20.52 132 TYR B C 1
ATOM 5175 O O . TYR B 2 132 ? 37.289 62.958 113.994 1.00 21.81 132 TYR B O 1
ATOM 5184 N N . LYS B 2 133 ? 38.812 64.549 114.511 1.00 24.15 133 LYS B N 1
ATOM 5185 C CA . LYS B 2 133 ? 39.192 64.815 113.131 1.00 22.44 133 LYS B CA 1
ATOM 5186 C C . LYS B 2 133 ? 40.329 63.869 112.735 1.00 26.55 133 LYS B C 1
ATOM 5187 O O . LYS B 2 133 ? 40.621 62.888 113.423 1.00 29.08 133 LYS B O 1
ATOM 5193 N N . SER B 2 134 ? 40.987 64.174 111.613 1.00 37.66 134 SER B N 1
ATOM 5194 C CA . SER B 2 134 ? 41.724 63.177 110.837 1.00 48.00 134 SER B CA 1
ATOM 5195 C C . SER B 2 134 ? 42.770 62.437 111.667 1.00 55.63 134 SER B C 1
ATOM 5196 O O . SER B 2 134 ? 42.731 61.207 111.783 1.00 71.55 134 SER B O 1
ATOM 5199 N N . GLY B 2 135 ? 43.695 63.167 112.279 1.00 40.90 135 GLY B N 1
ATOM 5200 C CA . GLY B 2 135 ? 44.876 62.539 112.844 1.00 43.95 135 GLY B CA 1
ATOM 5201 C C . GLY B 2 135 ? 44.589 61.797 114.131 1.00 52.51 135 GLY B C 1
ATOM 5202 O O . GLY B 2 135 ? 45.503 61.494 114.905 1.00 60.62 135 GLY B O 1
ATOM 5203 N N . GLN B 2 136 ? 43.305 61.510 114.362 1.00 48.21 136 GLN B N 1
ATOM 5204 C CA . GLN B 2 136 ? 42.787 61.112 115.667 1.00 49.17 136 GLN B CA 1
ATOM 5205 C C . GLN B 2 136 ? 43.013 62.224 116.683 1.00 43.94 136 GLN B C 1
ATOM 5206 O O . GLN B 2 136 ? 43.188 61.971 117.878 1.00 41.01 136 GLN B O 1
ATOM 5212 N N . GLU B 2 137 ? 43.026 63.461 116.184 1.00 42.74 137 GLU B N 1
ATOM 5213 C CA . GLU B 2 137 ? 43.005 64.642 117.030 1.00 39.13 137 GLU B CA 1
ATOM 5214 C C . GLU B 2 137 ? 41.582 64.903 117.502 1.00 37.60 137 GLU B C 1
ATOM 5215 O O . GLU B 2 137 ? 40.623 64.756 116.738 1.00 42.00 137 GLU B O 1
ATOM 5221 N N . ALA B 2 138 ? 41.446 65.293 118.765 1.00 30.28 138 ALA B N 1
ATOM 5222 C CA . ALA B 2 138 ? 40.128 65.602 119.299 1.00 28.19 138 ALA B CA 1
ATOM 5223 C C . ALA B 2 138 ? 39.607 66.883 118.661 1.00 25.70 138 ALA B C 1
ATOM 5224 O O . ALA B 2 138 ? 40.263 67.927 118.725 1.00 29.57 138 ALA B O 1
ATOM 5226 N N . PHE B 2 139 ? 38.433 66.803 118.033 1.00 25.41 139 PHE B N 1
ATOM 5227 C CA . PHE B 2 139 ? 37.804 68.005 117.494 1.00 19.72 139 PHE B CA 1
ATOM 5228 C C . PHE B 2 139 ? 37.057 68.769 118.580 1.00 20.25 139 PHE B C 1
ATOM 5229 O O . PHE B 2 139 ? 37.382 69.922 118.877 1.00 30.28 139 PHE B O 1
ATOM 5237 N N . ASN B 2 140 ? 36.034 68.151 119.166 1.00 17.51 140 ASN B N 1
ATOM 5238 C CA . ASN B 2 140 ? 35.281 68.794 120.233 1.00 26.00 140 ASN B CA 1
ATOM 5239 C C . ASN B 2 140 ? 34.740 67.728 121.178 1.00 28.82 140 ASN B C 1
ATOM 5240 O O . ASN B 2 140 ? 34.920 66.526 120.965 1.00 30.26 140 ASN B O 1
ATOM 5245 N N . THR B 2 141 ? 34.057 68.187 122.225 1.00 23.45 141 THR B N 1
ATOM 5246 C CA . THR B 2 141 ? 33.302 67.312 123.108 1.00 18.87 141 THR B CA 1
ATOM 5247 C C . THR B 2 141 ? 31.984 67.989 123.442 1.00 17.17 141 THR B C 1
ATOM 5248 O O . THR B 2 141 ? 31.972 69.153 123.848 1.00 23.23 141 THR B O 1
ATOM 5252 N N . THR B 2 142 ? 30.885 67.267 123.255 1.00 17.93 142 THR B N 1
ATOM 5253 C CA . THR B 2 142 ? 29.560 67.748 123.609 1.00 11.60 142 THR B CA 1
ATOM 5254 C C . THR B 2 142 ? 29.121 67.087 124.907 1.00 14.20 142 THR B C 1
ATOM 5255 O O . THR B 2 142 ? 29.344 65.890 125.110 1.00 20.58 142 THR B O 1
ATOM 5259 N N . TYR B 2 143 ? 28.512 67.871 125.791 1.00 15.67 143 TYR B N 1
ATOM 5260 C CA . TYR B 2 143 ? 27.959 67.363 127.039 1.00 15.54 143 TYR B CA 1
ATOM 5261 C C . TYR B 2 143 ? 26.451 67.564 127.002 1.00 20.02 143 TYR B C 1
ATOM 5262 O O . TYR B 2 143 ? 25.974 68.685 126.793 1.00 21.83 143 TYR B O 1
ATOM 5271 N N . TYR B 2 144 ? 25.707 66.479 127.195 1.00 20.19 144 TYR B N 1
ATOM 5272 C CA . TYR B 2 144 ? 24.267 66.457 126.987 1.00 20.93 144 TYR B CA 1
ATOM 5273 C C . TYR B 2 144 ? 23.527 66.450 128.315 1.00 23.10 144 TYR B C 1
ATOM 5274 O O . TYR B 2 144 ? 24.011 65.910 129.313 1.00 19.30 144 TYR B O 1
ATOM 5283 N N 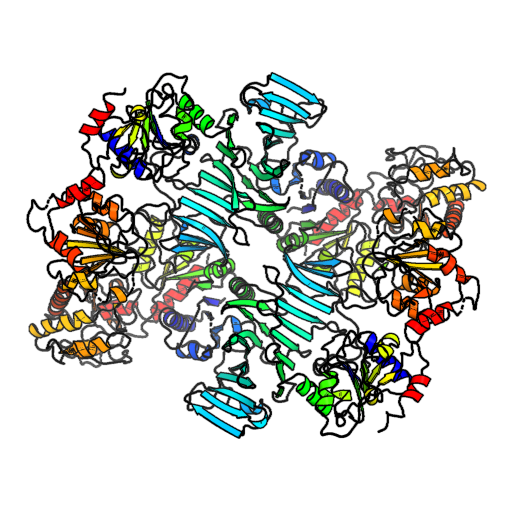. SER B 2 145 ? 22.335 67.041 128.311 1.00 23.05 145 SER B N 1
ATOM 5284 C CA . SER B 2 145 ? 21.453 66.892 129.453 1.00 20.73 145 SER B CA 1
ATOM 5285 C C . SER B 2 145 ? 20.897 65.472 129.472 1.00 27.21 145 SER B C 1
ATOM 5286 O O . SER B 2 145 ? 21.131 64.670 128.566 1.00 39.77 145 SER B O 1
ATOM 5289 N N . THR B 2 146 ? 20.130 65.155 130.511 1.00 34.27 146 THR B N 1
ATOM 5290 C CA . THR B 2 146 ? 19.482 63.852 130.537 1.00 35.38 146 THR B CA 1
ATOM 5291 C C . THR B 2 146 ? 18.348 63.760 129.528 1.00 31.19 146 THR B C 1
ATOM 5292 O O . THR B 2 146 ? 17.816 62.665 129.313 1.00 33.63 146 THR B O 1
ATOM 5296 N N . ASP B 2 147 ? 17.972 64.878 128.913 1.00 30.57 147 ASP B N 1
ATOM 5297 C CA . ASP B 2 147 ? 17.015 64.909 127.819 1.00 41.44 147 ASP B CA 1
ATOM 5298 C C . ASP B 2 147 ? 17.685 64.913 126.453 1.00 38.10 147 ASP B C 1
ATOM 5299 O O . ASP B 2 147 ? 16.988 64.979 125.437 1.00 36.51 147 ASP B O 1
ATOM 5304 N N . GLY B 2 148 ? 19.015 64.853 126.405 1.00 40.42 148 GLY B N 1
ATOM 5305 C CA . GLY B 2 148 ? 19.721 64.807 125.140 1.00 40.24 148 GLY B CA 1
ATOM 5306 C C . GLY B 2 148 ? 19.919 66.140 124.455 1.00 41.34 148 GLY B C 1
ATOM 5307 O O . GLY B 2 148 ? 19.962 66.194 123.222 1.00 47.55 148 GLY B O 1
ATOM 5308 N N . GLN B 2 149 ? 20.062 67.218 125.216 1.00 35.57 149 GLN B N 1
ATOM 5309 C CA . GLN B 2 149 ? 20.205 68.558 124.670 1.00 28.61 149 GLN B CA 1
ATOM 5310 C C . GLN B 2 149 ? 21.625 69.050 124.904 1.00 34.25 149 GLN B C 1
ATOM 5311 O O . GLN B 2 149 ? 22.287 68.636 125.859 1.00 37.35 149 GLN B O 1
ATOM 5317 N N . GLU B 2 150 ? 22.098 69.944 124.038 1.00 29.42 150 GLU B N 1
ATOM 5318 C CA . GLU B 2 150 ? 23.475 70.393 124.186 1.00 20.03 150 GLU B CA 1
ATOM 5319 C C . GLU B 2 150 ? 23.530 71.376 125.348 1.00 25.42 150 GLU B C 1
ATOM 5320 O O . GLU B 2 150 ? 22.935 72.457 125.288 1.00 36.63 150 GLU B O 1
ATOM 5326 N N . ARG B 2 151 ? 24.197 70.983 126.430 1.00 23.14 151 ARG B N 1
ATOM 5327 C CA . ARG B 2 151 ? 24.538 71.911 127.500 1.00 21.33 151 ARG B CA 1
ATOM 5328 C C . ARG B 2 151 ? 25.903 72.565 127.305 1.00 18.71 151 ARG B C 1
ATOM 5329 O O . ARG B 2 151 ? 26.047 73.770 127.535 1.00 26.65 151 ARG B O 1
ATOM 5337 N N . ILE B 2 152 ? 26.917 71.801 126.898 1.00 14.63 152 ILE B N 1
ATOM 5338 C CA . ILE B 2 152 ? 28.273 72.322 126.747 1.00 15.15 152 ILE B CA 1
ATOM 5339 C C . ILE B 2 152 ? 28.891 71.749 125.481 1.00 21.78 152 ILE B C 1
ATOM 5340 O O . ILE B 2 152 ? 28.953 70.526 125.314 1.00 25.95 152 ILE B O 1
ATOM 5345 N N . VAL B 2 153 ? 29.377 72.627 124.611 1.00 19.96 153 VAL B N 1
ATOM 5346 C CA . VAL B 2 153 ? 30.138 72.246 123.428 1.00 26.58 153 VAL B CA 1
ATOM 5347 C C . VAL B 2 153 ? 31.507 72.894 123.568 1.00 25.20 153 VAL B C 1
ATOM 5348 O O . VAL B 2 153 ? 31.629 74.121 123.465 1.00 35.69 153 VAL B O 1
ATOM 5352 N N . GLU B 2 154 ? 32.541 72.090 123.793 1.00 21.48 154 GLU B N 1
ATOM 5353 C CA . GLU B 2 154 ? 33.891 72.618 123.972 1.00 21.23 154 GLU B CA 1
ATOM 5354 C C . GLU B 2 154 ? 34.707 72.318 122.724 1.00 25.19 154 GLU B C 1
ATOM 5355 O O . GLU B 2 154 ? 35.019 71.157 122.440 1.00 31.10 154 GLU B O 1
ATOM 5361 N N . ASN B 2 155 ? 35.071 73.372 122.001 1.00 21.07 155 ASN B N 1
ATOM 5362 C CA . ASN B 2 155 ? 35.896 73.245 120.808 1.00 20.87 155 ASN B CA 1
ATOM 5363 C C . ASN B 2 155 ? 37.343 73.036 121.235 1.00 20.85 155 ASN B C 1
ATOM 5364 O O . ASN B 2 155 ? 37.924 73.891 121.908 1.00 19.92 155 ASN B O 1
ATOM 5369 N N . HIS B 2 156 ? 37.927 71.904 120.844 1.00 24.19 156 HIS B N 1
ATOM 5370 C CA . HIS B 2 156 ? 39.273 71.576 121.298 1.00 23.97 156 HIS B CA 1
ATOM 5371 C C . HIS B 2 156 ? 40.363 72.240 120.467 1.00 26.51 156 HIS B C 1
ATOM 5372 O O . HIS B 2 156 ? 41.507 72.313 120.925 1.00 29.84 156 HIS B O 1
ATOM 5379 N N . VAL B 2 157 ? 40.050 72.707 119.259 1.00 26.40 157 VAL B N 1
ATOM 5380 C CA . VAL B 2 157 ? 41.062 73.387 118.459 1.00 23.58 157 VAL B CA 1
ATOM 5381 C C . VAL B 2 157 ? 41.218 74.838 118.899 1.00 25.90 157 VAL B C 1
ATOM 5382 O O . VAL B 2 157 ? 42.339 75.326 119.085 1.00 29.66 157 VAL B O 1
ATOM 5386 N N . THR B 2 158 ? 40.103 75.556 119.054 1.00 23.75 158 THR B N 1
ATOM 5387 C CA . THR B 2 158 ? 40.159 76.957 119.455 1.00 26.06 158 THR B CA 1
ATOM 5388 C C . THR B 2 158 ? 40.118 77.168 120.962 1.00 29.85 158 THR B C 1
ATOM 5389 O O . THR B 2 158 ? 40.470 78.258 121.426 1.00 34.76 158 THR B O 1
ATOM 5393 N N . GLY B 2 159 ? 39.711 76.163 121.736 1.00 28.75 159 GLY B N 1
ATOM 5394 C CA . GLY B 2 159 ? 39.469 76.342 123.151 1.00 23.71 159 GLY B CA 1
ATOM 5395 C C . GLY B 2 159 ? 38.112 76.912 123.508 1.00 19.41 159 GLY B C 1
ATOM 5396 O O . GLY B 2 159 ? 37.710 76.828 124.676 1.00 23.28 159 GLY B O 1
ATOM 5397 N N . ASP B 2 160 ? 37.389 77.483 122.545 1.00 19.54 160 ASP B N 1
ATOM 5398 C CA . ASP B 2 160 ? 36.108 78.119 122.833 1.00 26.36 160 ASP B CA 1
ATOM 5399 C C . ASP B 2 160 ? 35.132 77.122 123.444 1.00 25.00 160 ASP B C 1
ATOM 5400 O O . ASP B 2 160 ? 34.962 76.009 122.939 1.00 34.23 160 ASP B O 1
ATOM 5405 N N . ILE B 2 161 ? 34.492 77.525 124.538 1.00 13.45 161 ILE B N 1
ATOM 5406 C CA . ILE B 2 161 ? 33.486 76.712 125.211 1.00 17.71 161 ILE B CA 1
ATOM 5407 C C . ILE B 2 161 ? 32.141 77.398 125.035 1.00 20.76 161 ILE B C 1
ATOM 5408 O O . ILE B 2 161 ? 31.946 78.527 125.501 1.00 23.61 161 ILE B O 1
ATOM 5413 N N . ILE B 2 162 ? 31.218 76.723 124.359 1.00 22.14 162 ILE B N 1
ATOM 5414 C CA . ILE B 2 162 ? 29.871 77.237 124.148 1.00 21.63 162 ILE B CA 1
ATOM 5415 C C . ILE B 2 162 ? 28.986 76.629 125.222 1.00 24.34 162 ILE B C 1
ATOM 5416 O O . ILE B 2 162 ? 28.745 75.416 125.233 1.00 32.78 162 ILE B O 1
ATOM 5421 N N . LEU B 2 163 ? 28.506 77.474 126.127 1.00 22.20 163 LEU B N 1
ATOM 5422 C CA . LEU B 2 163 ? 27.670 77.061 127.245 1.00 21.57 163 LEU B CA 1
ATOM 5423 C C . LEU B 2 163 ? 26.244 77.507 126.970 1.00 19.52 163 LEU B C 1
ATOM 5424 O O . LEU B 2 163 ? 25.973 78.710 126.899 1.00 23.87 163 LEU B O 1
ATOM 5429 N N . THR B 2 164 ? 25.338 76.550 126.803 1.00 19.55 164 THR B N 1
ATOM 5430 C CA . THR B 2 164 ? 23.916 76.862 126.741 1.00 26.98 164 THR B CA 1
ATOM 5431 C C . THR B 2 164 ? 23.191 75.999 127.763 1.00 29.59 164 THR B C 1
ATOM 5432 O O . THR B 2 164 ? 23.020 74.792 127.562 1.00 27.03 164 THR B O 1
ATOM 5436 N N . LEU B 2 165 ? 22.730 76.632 128.836 1.00 35.37 165 LEU B N 1
ATOM 5437 C CA . LEU B 2 165 ? 21.962 75.953 129.863 1.00 25.97 165 LEU B CA 1
ATOM 5438 C C . LEU B 2 165 ? 20.480 76.129 129.554 1.00 26.13 165 LEU B C 1
ATOM 5439 O O . LEU B 2 165 ? 20.099 76.840 128.622 1.00 29.44 165 LEU B O 1
ATOM 5444 N N . ASP B 2 166 ? 19.626 75.492 130.346 1.00 31.73 166 ASP B N 1
ATOM 5445 C CA . ASP B 2 166 ? 18.210 75.465 130.010 1.00 35.00 166 ASP B CA 1
ATOM 5446 C C . ASP B 2 166 ? 17.563 76.819 130.273 1.00 36.71 166 ASP B C 1
ATOM 5447 O O . ASP B 2 166 ? 17.802 77.445 131.310 1.00 38.54 166 ASP B O 1
ATOM 5452 N N . GLN B 2 167 ? 16.759 77.275 129.312 1.00 40.60 167 GLN B N 1
ATOM 5453 C CA . GLN B 2 167 ? 15.969 78.501 129.418 1.00 45.85 167 GLN B CA 1
ATOM 5454 C C . GLN B 2 167 ? 16.833 79.718 129.723 1.00 45.73 167 GLN B C 1
ATOM 5455 O O . GLN B 2 167 ? 16.341 80.721 130.250 1.00 48.62 167 GLN B O 1
ATOM 5461 N N . GLU B 2 168 ? 18.116 79.639 129.393 1.00 38.18 168 GLU B N 1
ATOM 5462 C CA . GLU B 2 168 ? 19.062 80.730 129.476 1.00 38.19 168 GLU B CA 1
ATOM 5463 C C . GLU B 2 168 ? 19.646 80.974 128.093 1.00 37.78 168 GLU B C 1
ATOM 5464 O O . GLU B 2 168 ? 19.703 80.051 127.274 1.00 40.08 168 GLU B O 1
ATOM 5470 N N . PRO B 2 169 ? 20.071 82.195 127.792 1.00 31.76 169 PRO B N 1
ATOM 5471 C CA . PRO B 2 169 ? 20.677 82.453 126.483 1.00 31.74 169 PRO B CA 1
ATOM 5472 C C . PRO B 2 169 ? 22.065 81.835 126.385 1.00 27.52 169 PRO B C 1
ATOM 5473 O O . PRO B 2 169 ? 22.627 81.322 127.355 1.00 25.59 169 PRO B O 1
ATOM 5477 N N . LEU B 2 170 ? 22.631 81.929 125.183 1.00 30.71 170 LEU B N 1
ATOM 5478 C CA . LEU B 2 170 ? 23.871 81.244 124.842 1.00 30.95 170 LEU B CA 1
ATOM 5479 C C . LEU B 2 170 ? 25.074 82.078 125.257 1.00 29.21 170 LEU B C 1
ATOM 5480 O O . LEU B 2 170 ? 25.126 83.282 124.996 1.00 38.97 170 LEU B O 1
ATOM 5485 N N . ARG B 2 171 ? 26.051 81.427 125.886 1.00 25.21 171 ARG B N 1
ATOM 5486 C CA . ARG B 2 171 ? 27.266 82.093 126.335 1.00 31.06 171 ARG B CA 1
ATOM 5487 C C . ARG B 2 171 ? 28.484 81.378 125.770 1.00 22.50 171 ARG B C 1
ATOM 5488 O O . ARG B 2 171 ? 28.577 80.149 125.843 1.00 18.89 171 ARG B O 1
ATOM 5496 N N . ILE B 2 172 ? 29.413 82.148 125.211 1.00 21.75 172 ILE B N 1
ATOM 5497 C CA . ILE B 2 172 ? 30.673 81.630 124.690 1.00 21.09 172 ILE B CA 1
ATOM 5498 C C . ILE B 2 172 ? 31.783 82.030 125.650 1.00 26.78 172 ILE B C 1
ATOM 5499 O O . ILE B 2 172 ? 31.917 83.210 125.993 1.00 40.45 172 ILE B O 1
ATOM 5504 N N . PHE B 2 173 ? 32.575 81.053 126.081 1.00 25.34 173 PHE B N 1
ATOM 5505 C CA . PHE B 2 173 ? 33.714 81.287 126.960 1.00 28.50 173 PHE B CA 1
ATOM 5506 C C . PHE B 2 173 ? 34.995 81.035 126.180 1.00 28.26 173 PHE B C 1
ATOM 5507 O O . PHE B 2 173 ? 35.197 79.938 125.650 1.00 34.00 173 PHE B O 1
ATOM 5515 N N . LYS B 2 174 ? 35.863 82.046 126.123 1.00 32.22 174 LYS B N 1
ATOM 5516 C CA . LYS B 2 174 ? 37.051 81.955 125.284 1.00 33.25 174 LYS B CA 1
ATOM 5517 C C . LYS B 2 174 ? 38.041 80.897 125.762 1.00 31.26 174 LYS B C 1
ATOM 5518 O O . LYS B 2 174 ? 38.902 80.484 124.979 1.00 36.98 174 LYS B O 1
ATOM 5524 N N . SER B 2 175 ? 37.949 80.444 127.010 1.00 32.99 175 SER B N 1
ATOM 5525 C CA . SER B 2 175 ? 38.944 79.510 127.523 1.00 37.56 175 SER B CA 1
ATOM 5526 C C . SER B 2 175 ? 38.365 78.708 128.681 1.00 42.43 175 SER B C 1
ATOM 5527 O O . SER B 2 175 ? 37.328 79.054 129.255 1.00 42.85 175 SER B O 1
ATOM 5530 N N . ARG B 2 176 ? 39.067 77.620 129.013 1.00 45.05 176 ARG B N 1
ATOM 5531 C CA . ARG B 2 176 ? 38.669 76.766 130.129 1.00 47.70 176 ARG B CA 1
ATOM 5532 C C . ARG B 2 176 ? 38.702 77.523 131.450 1.00 48.64 176 ARG B C 1
ATOM 5533 O O . ARG B 2 176 ? 37.850 77.304 132.321 1.00 37.89 176 ARG B O 1
ATOM 5541 N N . VAL B 2 177 ? 39.688 78.409 131.622 1.00 52.49 177 VAL B N 1
ATOM 5542 C CA . VAL B 2 177 ? 39.754 79.227 132.830 1.00 46.60 177 VAL B CA 1
ATOM 5543 C C . VAL B 2 177 ? 38.497 80.074 132.959 1.00 43.92 177 VAL B C 1
ATOM 5544 O O . VAL B 2 177 ? 37.864 80.120 134.020 1.00 46.23 177 VAL B O 1
ATOM 5548 N N . ASP B 2 178 ? 38.101 80.735 131.870 1.00 44.14 178 ASP B N 1
ATOM 5549 C CA . ASP B 2 178 ? 36.910 81.575 131.911 1.00 47.88 178 ASP B CA 1
ATOM 5550 C C . ASP B 2 178 ? 35.652 80.763 132.195 1.00 44.93 178 ASP B C 1
ATOM 5551 O O . ASP B 2 178 ? 34.690 81.293 132.763 1.00 46.67 178 ASP B O 1
ATOM 5556 N N . PHE B 2 179 ? 35.635 79.482 131.824 1.00 46.18 179 PHE B N 1
ATOM 5557 C CA . PHE B 2 179 ? 34.470 78.657 132.126 1.00 41.04 179 PHE B CA 1
ATOM 5558 C C . PHE B 2 179 ? 34.410 78.313 133.609 1.00 39.85 179 PHE B C 1
ATOM 5559 O O . PHE B 2 179 ? 33.360 78.458 134.246 1.00 39.24 179 PHE B O 1
ATOM 5567 N N . ILE B 2 180 ? 35.530 77.850 134.172 1.00 41.23 180 ILE B N 1
ATOM 5568 C CA . ILE B 2 180 ? 35.586 77.528 135.598 1.00 39.08 180 ILE B CA 1
ATOM 5569 C C . ILE B 2 180 ? 35.188 78.739 136.427 1.00 44.90 180 ILE B C 1
ATOM 5570 O O . ILE B 2 180 ? 34.448 78.637 137.411 1.00 43.49 180 ILE B O 1
ATOM 5575 N N . ARG B 2 181 ? 35.668 79.906 136.024 1.00 52.75 181 ARG B N 1
ATOM 5576 C CA . ARG B 2 181 ? 35.385 81.157 136.708 1.00 55.33 181 ARG B CA 1
ATOM 5577 C C . ARG B 2 181 ? 33.901 81.472 136.742 1.00 46.13 181 ARG B C 1
ATOM 5578 O O . ARG B 2 181 ? 33.373 81.895 137.781 1.00 43.63 181 ARG B O 1
ATOM 5586 N N . PHE B 2 182 ? 33.231 81.310 135.608 1.00 42.16 182 PHE B N 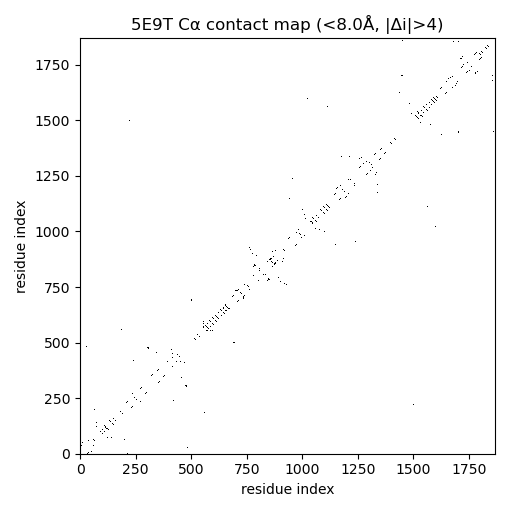1
ATOM 5587 C CA . PHE B 2 182 ? 31.785 81.415 135.587 1.00 39.35 182 PHE B CA 1
ATOM 5588 C C . PHE B 2 182 ? 31.167 80.460 136.596 1.00 39.65 182 PHE B C 1
ATOM 5589 O O . PHE B 2 182 ? 30.226 80.820 137.312 1.00 41.41 182 PHE B O 1
ATOM 5597 N N . PHE B 2 183 ? 31.701 79.240 136.674 1.00 36.50 183 PHE B N 1
ATOM 5598 C CA . PHE B 2 183 ? 31.151 78.228 137.568 1.00 35.95 183 PHE B CA 1
ATOM 5599 C C . PHE B 2 183 ? 31.309 78.632 139.030 1.00 40.96 183 PHE B C 1
ATOM 5600 O O . PHE B 2 183 ? 30.381 78.461 139.830 1.00 47.32 183 PHE B O 1
ATOM 5608 N N . LEU B 2 184 ? 32.472 79.176 139.395 1.00 42.41 184 LEU B N 1
ATOM 5609 C CA . LEU B 2 184 ? 32.693 79.595 140.776 1.00 43.29 184 LEU B CA 1
ATOM 5610 C C . LEU B 2 184 ? 31.751 80.728 141.163 1.00 52.31 184 LEU B C 1
ATOM 5611 O O . LEU B 2 184 ? 31.115 80.686 142.222 1.00 59.82 184 LEU B O 1
ATOM 5616 N N . GLU B 2 185 ? 31.651 81.754 140.315 1.00 52.49 185 GLU B N 1
ATOM 5617 C CA . GLU B 2 185 ? 30.715 82.841 140.581 1.00 55.17 185 GLU B CA 1
ATOM 5618 C C . GLU B 2 185 ? 29.278 82.333 140.584 1.00 51.17 185 GLU B C 1
ATOM 5619 O O . GLU B 2 185 ? 28.476 82.719 141.442 1.00 45.63 185 GLU B O 1
ATOM 5625 N N . ARG B 2 186 ? 28.943 81.450 139.638 1.00 52.92 186 ARG B N 1
ATOM 5626 C CA . ARG B 2 186 ? 27.564 80.994 139.488 1.00 53.53 186 ARG B CA 1
ATOM 5627 C C . ARG B 2 186 ? 27.072 80.282 140.739 1.00 51.39 186 ARG B C 1
ATOM 5628 O O . ARG B 2 186 ? 25.922 80.464 141.155 1.00 45.24 186 ARG B O 1
ATOM 5636 N N . LEU B 2 187 ? 27.927 79.471 141.353 1.00 50.75 187 LEU B N 1
ATOM 5637 C CA . LEU B 2 187 ? 27.569 78.760 142.570 1.00 52.22 187 LEU B CA 1
ATOM 5638 C C . LEU B 2 187 ? 27.786 79.596 143.821 1.00 58.15 187 LEU B C 1
ATOM 5639 O O . LEU B 2 187 ? 27.516 79.109 144.926 1.00 60.48 187 LEU B O 1
ATOM 5644 N N . ASP B 2 188 ? 28.260 80.836 143.670 1.00 59.92 188 ASP B N 1
ATOM 5645 C CA . ASP B 2 188 ? 28.443 81.759 144.789 1.00 59.70 188 ASP B CA 1
ATOM 5646 C C . ASP B 2 188 ? 29.366 81.155 145.846 1.00 58.39 188 ASP B C 1
ATOM 5647 O O . ASP B 2 188 ? 29.154 81.305 147.050 1.00 64.80 188 ASP B O 1
ATOM 5652 N N . LEU B 2 189 ? 30.398 80.453 145.389 1.00 52.15 189 LEU B N 1
ATOM 5653 C CA . LEU B 2 189 ? 31.320 79.791 146.296 1.00 53.03 189 LEU B CA 1
ATOM 5654 C C . LEU B 2 189 ? 32.265 80.802 146.927 1.00 53.79 189 LEU B C 1
ATOM 5655 O O . LEU B 2 189 ? 32.755 81.725 146.265 1.00 50.40 189 LEU B O 1
ATOM 5660 N N . ASP B 2 190 ? 32.530 80.609 148.214 1.00 59.14 190 ASP B N 1
ATOM 5661 C CA . ASP B 2 190 ? 33.349 81.538 148.973 1.00 62.59 190 ASP B CA 1
ATOM 5662 C C . ASP B 2 190 ? 34.823 81.297 148.664 1.00 61.76 190 ASP B C 1
ATOM 5663 O O . ASP B 2 190 ? 35.341 80.195 148.874 1.00 67.01 190 ASP B O 1
ATOM 5668 N N . LEU B 2 191 ? 35.487 82.336 148.164 1.00 61.98 191 LEU B N 1
ATOM 5669 C CA . LEU B 2 191 ? 36.823 82.272 147.589 1.00 65.46 191 LEU B CA 1
ATOM 5670 C C . LEU B 2 191 ? 37.945 82.668 148.562 1.00 65.56 191 LEU B C 1
ATOM 5671 O O . LEU B 2 191 ? 39.006 83.091 148.093 1.00 55.20 191 LEU B O 1
ATOM 5676 N N . ASP B 2 192 ? 37.711 82.632 149.891 1.00 70.75 192 ASP B N 1
ATOM 5677 C CA . ASP B 2 192 ? 38.774 82.933 150.864 1.00 77.73 192 ASP B CA 1
ATOM 5678 C C . ASP B 2 192 ? 40.078 82.329 150.429 1.00 78.91 192 ASP B C 1
ATOM 5679 O O . ASP B 2 192 ? 41.127 82.986 150.423 1.00 78.61 192 ASP B O 1
ATOM 5684 N N . HIS B 2 193 ? 40.008 81.046 150.107 1.00 81.30 193 HIS B N 1
ATOM 5685 C CA . HIS B 2 193 ? 41.161 80.194 149.947 1.00 80.48 193 HIS B CA 1
ATOM 5686 C C . HIS B 2 193 ? 40.831 79.212 148.844 1.00 74.11 193 HIS B C 1
ATOM 5687 O O . HIS B 2 193 ? 39.721 78.677 148.801 1.00 76.05 193 HIS B O 1
ATOM 5694 N N . ILE B 2 194 ? 41.784 78.993 147.955 1.00 64.10 194 ILE B N 1
ATOM 5695 C CA . ILE B 2 194 ? 41.664 77.993 146.914 1.00 59.34 194 ILE B CA 1
ATOM 5696 C C . ILE B 2 194 ? 42.807 77.018 147.139 1.00 58.44 194 ILE B C 1
ATOM 5697 O O . ILE B 2 194 ? 43.975 77.372 146.951 1.00 56.31 194 ILE B O 1
ATOM 5702 N N . LEU B 2 195 ? 42.495 75.801 147.555 1.00 57.35 195 LEU B N 1
ATOM 5703 C CA . LEU B 2 195 ? 43.519 74.771 147.635 1.00 55.61 195 LEU B CA 1
ATOM 5704 C C . LEU B 2 195 ? 43.417 73.926 146.379 1.00 58.03 195 LEU B C 1
ATOM 5705 O O . LEU B 2 195 ? 42.343 73.407 146.058 1.00 61.16 195 LEU B O 1
ATOM 5710 N N . PHE B 2 196 ? 44.531 73.804 145.666 1.00 57.86 196 PHE B N 1
ATOM 5711 C CA . PHE B 2 196 ? 44.548 73.115 144.389 1.00 55.98 196 PHE B CA 1
ATOM 5712 C C . PHE B 2 196 ? 45.811 72.275 144.280 1.00 54.94 196 PHE B C 1
ATOM 5713 O O . PHE B 2 196 ? 46.817 72.533 144.946 1.00 50.06 196 PHE B O 1
ATOM 5721 N N . ASN B 2 197 ? 45.719 71.221 143.469 1.00 60.21 197 ASN B N 1
ATOM 5722 C CA . ASN B 2 197 ? 46.758 70.204 143.371 1.00 62.27 197 ASN B CA 1
ATOM 5723 C C . ASN B 2 197 ? 47.669 70.284 142.145 1.00 61.19 197 ASN B C 1
ATOM 5724 O O . ASN B 2 197 ? 48.522 69.403 141.994 1.00 62.44 197 ASN B O 1
ATOM 5729 N N . SER B 2 198 ? 47.517 71.257 141.240 1.00 60.91 198 SER B N 1
ATOM 5730 C CA . SER B 2 198 ? 48.392 71.243 140.070 1.00 63.43 198 SER B CA 1
ATOM 5731 C C . SER B 2 198 ? 48.605 72.637 139.489 1.00 63.62 198 SER B C 1
ATOM 5732 O O . SER B 2 198 ? 47.981 73.618 139.901 1.00 68.70 198 SER B O 1
ATOM 5735 N N . LEU B 2 199 ? 49.493 72.690 138.492 1.00 57.40 199 LEU B N 1
ATOM 5736 C CA . LEU B 2 199 ? 49.884 73.905 137.787 1.00 59.38 199 LEU B CA 1
ATOM 5737 C C . LEU B 2 199 ? 49.123 74.100 136.481 1.00 62.34 199 LEU B C 1
ATOM 5738 O O . LEU B 2 199 ? 49.462 74.995 135.699 1.00 64.13 199 LEU B O 1
ATOM 5743 N N . ALA B 2 200 ? 48.128 73.258 136.219 1.00 60.97 200 ALA B N 1
ATOM 5744 C CA . ALA B 2 200 ? 47.199 73.408 135.107 1.00 53.35 200 ALA B CA 1
ATOM 5745 C C . ALA B 2 200 ? 46.126 74.429 135.467 1.00 50.15 200 ALA B C 1
ATOM 5746 O O . ALA B 2 200 ? 46.350 75.293 136.321 1.00 49.86 200 ALA B O 1
ATOM 5748 N N . TYR B 2 201 ? 44.991 74.376 134.764 1.00 51.52 201 TYR B N 1
ATOM 5749 C CA . TYR B 2 201 ? 43.923 75.366 134.917 1.00 53.09 201 TYR B CA 1
ATOM 5750 C C . TYR B 2 201 ? 43.597 75.666 136.378 1.00 50.97 201 TYR B C 1
ATOM 5751 O O . TYR B 2 201 ? 43.293 76.814 136.728 1.00 56.04 201 TYR B O 1
ATOM 5760 N N . SER B 2 202 ? 43.643 74.647 137.243 1.00 49.40 202 SER B N 1
ATOM 5761 C CA . SER B 2 202 ? 43.376 74.851 138.668 1.00 53.40 202 SER B CA 1
ATOM 5762 C C . SER B 2 202 ? 44.300 75.893 139.266 1.00 59.26 202 SER B C 1
ATOM 5763 O O . SER B 2 202 ? 43.998 76.474 140.320 1.00 64.16 202 SER B O 1
ATOM 5766 N N . PHE B 2 203 ? 45.489 76.043 138.693 1.00 56.68 203 PHE B N 1
ATOM 5767 C CA . PHE B 2 203 ? 46.313 77.152 139.119 1.00 55.56 203 PHE B CA 1
ATOM 5768 C C . PHE B 2 203 ? 45.896 78.426 138.394 1.00 57.28 203 PHE B C 1
ATOM 5769 O O . PHE B 2 203 ? 45.616 79.455 139.022 1.00 66.71 203 PHE B O 1
ATOM 5777 N N . LEU B 2 204 ? 45.792 78.360 137.068 1.00 49.21 204 LEU B N 1
ATOM 5778 C CA . LEU B 2 204 ? 45.494 79.561 136.298 1.00 39.78 204 LEU B CA 1
ATOM 5779 C C . LEU B 2 204 ? 44.171 80.214 136.702 1.00 47.03 204 LEU B C 1
ATOM 5780 O O . LEU B 2 204 ? 43.970 81.401 136.427 1.00 55.29 204 LEU B O 1
ATOM 5785 N N . VAL B 2 205 ? 43.269 79.494 137.365 1.00 49.83 205 VAL B N 1
ATOM 5786 C CA . VAL B 2 205 ? 42.133 80.182 137.973 1.00 59.07 205 VAL B CA 1
ATOM 5787 C C . VAL B 2 205 ? 42.618 81.097 139.097 1.00 73.45 205 VAL B C 1
ATOM 5788 O O . VAL B 2 205 ? 42.081 82.194 139.310 1.00 87.77 205 VAL B O 1
ATOM 5792 N N . SER B 2 206 ? 43.632 80.654 139.847 1.00 64.58 206 SER B N 1
ATOM 5793 C CA . SER B 2 206 ? 44.127 81.480 140.938 1.00 68.49 206 SER B CA 1
ATOM 5794 C C . SER B 2 206 ? 44.975 82.621 140.404 1.00 69.49 206 SER B C 1
ATOM 5795 O O . SER B 2 206 ? 44.760 83.778 140.773 1.00 72.53 206 SER B O 1
ATOM 5798 N N . HIS B 2 207 ? 45.931 82.315 139.517 1.00 67.91 207 HIS B N 1
ATOM 5799 C CA . HIS B 2 207 ? 46.797 83.350 138.953 1.00 70.15 207 HIS B CA 1
ATOM 5800 C C . HIS B 2 207 ? 46.005 84.490 138.320 1.00 69.89 207 HIS B C 1
ATOM 5801 O O . HIS B 2 207 ? 46.483 85.629 138.279 1.00 71.34 207 HIS B O 1
ATOM 5808 N N . SER B 2 208 ? 44.803 84.208 137.820 1.00 68.35 208 SER B N 1
ATOM 5809 C CA . SER B 2 208 ? 43.975 85.203 137.152 1.00 72.42 208 SER B CA 1
ATOM 5810 C C . SER B 2 208 ? 42.984 85.895 138.082 1.00 74.37 208 SER B C 1
ATOM 5811 O O . SER B 2 208 ? 42.234 86.766 137.628 1.00 73.80 208 SER B O 1
ATOM 5814 N N . LEU B 2 209 ? 42.932 85.506 139.354 1.00 79.71 209 LEU B N 1
ATOM 5815 C CA . LEU B 2 209 ? 42.072 86.148 140.341 1.00 81.01 209 LEU B CA 1
ATOM 5816 C C . LEU B 2 209 ? 42.799 87.165 141.220 1.00 77.77 209 LEU B C 1
ATOM 5817 O O . LEU B 2 209 ? 42.216 87.633 142.204 1.00 72.71 209 LEU B O 1
ATOM 5822 N N . THR B 2 210 ? 44.063 87.487 140.914 1.00 76.00 210 THR B N 1
ATOM 5823 C CA . THR B 2 210 ? 44.856 88.375 141.769 1.00 75.97 210 THR B CA 1
ATOM 5824 C C . THR B 2 210 ? 44.115 89.659 142.133 1.00 78.53 210 THR B C 1
ATOM 5825 O O . THR B 2 210 ? 44.309 90.196 143.231 1.00 77.93 210 THR B O 1
ATOM 5829 N N . GLY B 2 211 ? 43.269 90.168 141.232 1.00 78.52 211 GLY B N 1
ATOM 5830 C CA . GLY B 2 211 ? 42.497 91.363 141.544 1.00 76.87 211 GLY B CA 1
ATOM 5831 C C . GLY B 2 211 ? 41.687 91.229 142.819 1.00 81.82 211 GLY B C 1
ATOM 5832 O O . GLY B 2 211 ? 41.578 92.176 143.600 1.00 85.17 211 GLY B O 1
ATOM 5833 N N . ARG B 2 212 ? 41.095 90.059 143.037 1.00 85.23 212 ARG B N 1
ATOM 5834 C CA . ARG B 2 212 ? 40.377 89.774 144.270 1.00 86.60 212 ARG B CA 1
ATOM 5835 C C . ARG B 2 212 ? 41.347 89.343 145.372 1.00 83.11 212 ARG B C 1
ATOM 5836 O O . ARG B 2 212 ? 42.430 88.812 145.104 1.00 73.42 212 ARG B O 1
ATOM 5844 N N . ALA B 2 213 ? 40.944 89.575 146.622 1.00 88.16 213 ALA B N 1
ATOM 5845 C CA . ALA B 2 213 ? 41.801 89.365 147.784 1.00 93.24 213 ALA B CA 1
ATOM 5846 C C . ALA B 2 213 ? 41.525 88.018 148.444 1.00 91.98 213 ALA B C 1
ATOM 5847 O O . ALA B 2 213 ? 40.373 87.675 148.730 1.00 90.19 213 ALA B O 1
ATOM 5849 N N . GLY B 2 214 ? 42.593 87.279 148.687 1.00 86.41 214 GLY B N 1
ATOM 5850 C CA . GLY B 2 214 ? 42.574 85.998 149.361 1.00 76.31 214 GLY B CA 1
ATOM 5851 C C . GLY B 2 214 ? 43.881 85.309 149.064 1.00 74.60 214 GLY B C 1
ATOM 5852 O O . GLY B 2 214 ? 44.623 85.704 148.165 1.00 84.19 214 GLY B O 1
ATOM 5853 N N . GLN B 2 215 ? 44.179 84.265 149.825 1.00 68.18 215 GLN B N 1
ATOM 5854 C CA . GLN B 2 215 ? 45.389 83.527 149.498 1.00 71.17 215 GLN B CA 1
ATOM 5855 C C . GLN B 2 215 ? 45.131 82.033 149.466 1.00 69.88 215 GLN B C 1
ATOM 5856 O O . GLN B 2 215 ? 44.374 81.487 150.275 1.00 62.86 215 GLN B O 1
ATOM 5862 N N . ASP B 2 216 ? 45.789 81.393 148.512 1.00 70.03 216 ASP B N 1
ATOM 5863 C CA . ASP B 2 216 ? 45.507 80.038 148.095 1.00 63.11 216 ASP B CA 1
ATOM 5864 C C . ASP B 2 216 ? 46.762 79.195 148.262 1.00 57.75 216 ASP B C 1
ATOM 5865 O O . ASP B 2 216 ? 47.882 79.710 148.282 1.00 59.97 216 ASP B O 1
ATOM 5870 N N . ILE B 2 217 ? 46.570 77.890 148.397 1.00 55.94 217 ILE B N 1
ATOM 5871 C CA . ILE B 2 217 ? 47.673 76.963 148.585 1.00 55.60 217 ILE B CA 1
ATOM 5872 C C . ILE B 2 217 ? 47.672 75.963 147.443 1.00 59.54 217 ILE B C 1
ATOM 5873 O O . ILE B 2 217 ? 46.613 75.495 147.008 1.00 63.05 217 ILE B O 1
ATOM 5878 N N . LEU B 2 218 ? 48.865 75.640 146.961 1.00 59.18 218 LEU B N 1
ATOM 5879 C CA . LEU B 2 218 ? 49.053 74.605 145.957 1.00 61.22 218 LEU B CA 1
ATOM 5880 C C . LEU B 2 218 ? 49.733 73.418 146.619 1.00 64.33 218 LEU B C 1
ATOM 5881 O O . LEU B 2 218 ? 50.841 73.550 147.151 1.00 69.81 218 LEU B O 1
ATOM 5886 N N . PHE B 2 219 ? 49.075 72.267 146.580 1.00 57.50 219 PHE B N 1
ATOM 5887 C CA . PHE B 2 219 ? 49.682 71.026 147.037 1.00 52.67 219 PHE B CA 1
ATOM 5888 C C . PHE B 2 219 ? 50.301 70.370 145.816 1.00 51.04 219 PHE B C 1
ATOM 5889 O O . PHE B 2 219 ? 49.586 69.848 144.956 1.00 56.98 219 PHE B O 1
ATOM 5897 N N . TRP B 2 220 ? 51.625 70.375 145.748 1.00 49.95 220 TRP B N 1
ATOM 5898 C CA . TRP B 2 220 ? 52.321 69.911 144.558 1.00 57.50 220 TRP B CA 1
ATOM 5899 C C . TRP B 2 220 ? 52.631 68.431 144.729 1.00 65.59 220 TRP B C 1
ATOM 5900 O O . TRP B 2 220 ? 53.426 68.049 145.594 1.00 65.40 220 TRP B O 1
ATOM 5911 N N . GLN B 2 221 ? 51.959 67.596 143.938 1.00 68.75 221 GLN B N 1
ATOM 5912 C CA . GLN B 2 221 ? 52.047 66.153 144.081 1.00 65.33 221 GLN B CA 1
ATOM 5913 C C . GLN B 2 221 ? 52.897 65.438 143.034 1.00 67.68 221 GLN B C 1
ATOM 5914 O O . GLN B 2 221 ? 53.081 64.222 143.152 1.00 67.01 221 GLN B O 1
ATOM 5920 N N . GLU B 2 222 ? 53.426 66.129 142.031 1.00 72.00 222 GLU B N 1
ATOM 5921 C CA . GLU B 2 222 ? 54.103 65.445 140.934 1.00 74.97 222 GLU B CA 1
ATOM 5922 C C . GLU B 2 222 ? 55.596 65.327 141.216 1.00 78.76 222 GLU B C 1
ATOM 5923 O O . GLU B 2 222 ? 56.110 65.893 142.184 1.00 78.27 222 GLU B O 1
ATOM 5929 N N . PRO B 2 223 ? 56.337 64.597 140.379 1.00 82.13 223 PRO B N 1
ATOM 5930 C CA . PRO B 2 223 ? 57.789 64.491 140.585 1.00 82.85 223 PRO B CA 1
ATOM 5931 C C . PRO B 2 223 ? 58.529 65.768 140.208 1.00 89.92 223 PRO B C 1
ATOM 5932 O O . PRO B 2 223 ? 58.005 66.653 139.527 1.00 89.85 223 PRO B O 1
ATOM 5936 N N . LEU B 2 224 ? 59.776 65.853 140.683 1.00 94.20 224 LEU B N 1
ATOM 5937 C CA . LEU B 2 224 ? 60.697 66.919 140.308 1.00 91.15 224 LEU B CA 1
ATOM 5938 C C . LEU B 2 224 ? 62.010 66.336 139.813 1.00 90.69 224 LEU B C 1
ATOM 5939 O O . LEU B 2 224 ? 62.422 65.243 140.209 1.00 90.98 224 LEU B O 1
ATOM 5944 N N . TYR B 2 225 ? 62.693 67.139 139.008 1.00 95.07 225 TYR B N 1
ATOM 5945 C CA . TYR B 2 225 ? 63.804 66.736 138.154 1.00 100.44 225 TYR B CA 1
ATOM 5946 C C . TYR B 2 225 ? 64.793 67.897 138.107 1.00 102.84 225 TYR B C 1
ATOM 5947 O O . TYR B 2 225 ? 64.852 68.710 139.036 1.00 103.36 225 TYR B O 1
ATOM 5956 N N . ASP B 2 226 ? 65.626 67.918 137.063 1.00 101.09 226 ASP B N 1
ATOM 5957 C CA . ASP B 2 226 ? 66.725 68.876 136.951 1.00 102.37 226 ASP B CA 1
ATOM 5958 C C . ASP B 2 226 ? 66.315 70.311 137.285 1.00 102.54 226 ASP B C 1
ATOM 5959 O O . ASP B 2 226 ? 67.048 71.017 137.987 1.00 104.01 226 ASP B O 1
ATOM 5964 N N . GLU B 2 227 ? 65.163 70.771 136.796 1.00 100.13 227 GLU B N 1
ATOM 5965 C CA . GLU B 2 227 ? 64.717 72.124 137.114 1.00 94.72 227 GLU B CA 1
ATOM 5966 C C . GLU B 2 227 ? 63.371 72.104 137.830 1.00 92.32 227 GLU B C 1
ATOM 5967 O O . GLU B 2 227 ? 62.755 71.058 138.038 1.00 91.07 227 GLU B O 1
ATOM 5973 N N . LEU B 2 228 ? 62.923 73.281 138.186 1.00 92.31 228 LEU B N 1
ATOM 5974 C CA . LEU B 2 228 ? 61.563 73.557 138.578 1.00 90.69 228 LEU B CA 1
ATOM 5975 C C . LEU B 2 228 ? 60.704 73.723 137.330 1.00 90.55 228 LEU B C 1
ATOM 5976 O O . LEU B 2 228 ? 61.196 74.186 136.291 1.00 92.16 228 LEU B O 1
ATOM 5981 N N . PRO B 2 229 ? 59.435 73.298 137.320 1.00 84.41 229 PRO B N 1
ATOM 5982 C CA . PRO B 2 229 ? 58.529 73.755 136.255 1.00 82.23 229 PRO B CA 1
ATOM 5983 C C . PRO B 2 229 ? 58.570 75.273 136.172 1.00 84.86 229 PRO B C 1
ATOM 5984 O O . PRO B 2 229 ? 58.619 75.958 137.194 1.00 80.15 229 PRO B O 1
ATOM 5988 N N . GLY B 2 230 ? 58.566 75.792 134.937 1.00 88.00 230 GLY B N 1
ATOM 5989 C CA . GLY B 2 230 ? 58.652 77.222 134.747 1.00 85.49 230 GLY B CA 1
ATOM 5990 C C . GLY B 2 230 ? 57.672 77.984 135.621 1.00 82.00 230 GLY B C 1
ATOM 5991 O O . GLY B 2 230 ? 58.020 78.994 136.246 1.00 81.83 230 GLY B O 1
ATOM 5992 N N . ASN B 2 231 ? 56.445 77.479 135.720 1.00 80.03 231 ASN B N 1
ATOM 5993 C CA . ASN B 2 231 ? 55.407 78.170 136.470 1.00 84.32 231 ASN B CA 1
ATOM 5994 C C . ASN B 2 231 ? 55.583 78.016 137.974 1.00 91.22 231 ASN B C 1
ATOM 5995 O O . ASN B 2 231 ? 55.152 78.888 138.736 1.00 91.02 231 ASN B O 1
ATOM 6008 N N . GLN B 2 233 ? 58.067 78.644 139.241 1.00 101.17 233 GLN B N 1
ATOM 6009 C CA . GLN B 2 233 ? 58.919 79.794 139.513 1.00 94.26 233 GLN B CA 1
ATOM 6010 C C . GLN B 2 233 ? 58.107 81.043 139.843 1.00 92.54 233 GLN B C 1
ATOM 6011 O O . GLN B 2 233 ? 58.377 81.714 140.844 1.00 92.53 233 GLN B O 1
ATOM 6017 N N . LEU B 2 234 ? 57.118 81.375 139.010 1.00 91.88 234 LEU B N 1
ATOM 6018 C CA . LEU B 2 234 ? 56.435 82.659 139.116 1.00 88.00 234 LEU B CA 1
ATOM 6019 C C . LEU B 2 234 ? 55.624 82.788 140.397 1.00 89.73 234 LEU B C 1
ATOM 6020 O O . LEU B 2 234 ? 55.182 83.892 140.726 1.00 93.43 234 LEU B O 1
ATOM 6025 N N . ILE B 2 235 ? 55.402 81.692 141.117 1.00 86.87 235 ILE B N 1
ATOM 6026 C CA . ILE B 2 235 ? 54.838 81.807 142.453 1.00 85.55 235 ILE B CA 1
ATOM 6027 C C . ILE B 2 235 ? 55.920 82.180 143.464 1.00 87.82 235 ILE B C 1
ATOM 6028 O O . ILE B 2 235 ? 55.631 82.812 144.489 1.00 86.76 235 ILE B O 1
ATOM 6033 N N . LEU B 2 236 ? 57.168 81.777 143.211 1.00 90.84 236 LEU B N 1
ATOM 6034 C CA . LEU B 2 236 ? 58.276 82.220 144.046 1.00 92.44 236 LEU B CA 1
ATOM 6035 C C . LEU B 2 236 ? 58.716 83.628 143.671 1.00 93.48 236 LEU B C 1
ATOM 6036 O O . LEU B 2 236 ? 58.983 84.453 144.552 1.00 100.23 236 LEU B O 1
ATOM 6041 N N . ASP B 2 237 ? 58.785 83.921 142.371 1.00 85.02 237 ASP B N 1
ATOM 6042 C CA . ASP B 2 237 ? 59.327 85.196 141.915 1.00 81.54 237 ASP B CA 1
ATOM 6043 C C . ASP B 2 237 ? 58.322 86.334 142.084 1.00 78.88 237 ASP B C 1
ATOM 6044 O O . ASP B 2 237 ? 58.678 87.415 142.565 1.00 85.99 237 ASP B O 1
ATOM 6049 N N . ASN B 2 238 ? 57.067 86.116 141.698 1.00 70.90 238 ASN B N 1
ATOM 6050 C CA . ASN B 2 238 ? 56.035 87.115 141.948 1.00 72.83 238 ASN B CA 1
ATOM 6051 C C . ASN B 2 238 ? 55.643 87.095 143.422 1.00 78.38 238 ASN B C 1
ATOM 6052 O O . ASN B 2 238 ? 55.571 86.033 144.046 1.00 78.07 238 ASN B O 1
ATOM 6057 N N . SER B 2 239 ? 55.461 88.283 143.999 1.00 84.54 239 SER B N 1
ATOM 6058 C CA . SER B 2 239 ? 54.996 88.404 145.372 1.00 83.44 239 SER B CA 1
ATOM 6059 C C . SER B 2 239 ? 53.515 88.741 145.519 1.00 88.25 239 SER B C 1
ATOM 6060 O O . SER B 2 239 ? 53.001 88.695 146.643 1.00 90.75 239 SER B O 1
ATOM 6063 N N . GLN B 2 240 ? 52.814 89.069 144.435 1.00 93.21 240 GLN B N 1
ATOM 6064 C CA . GLN B 2 240 ? 51.433 89.525 144.526 1.00 97.49 240 GLN B CA 1
ATOM 6065 C C . GLN B 2 240 ? 50.396 88.433 144.308 1.00 96.26 240 GLN B C 1
ATOM 6066 O O . GLN B 2 240 ? 49.210 88.678 144.561 1.00 91.91 240 GLN B O 1
ATOM 6072 N N . LEU B 2 241 ? 50.794 87.249 143.846 1.00 93.06 241 LEU B N 1
ATOM 6073 C CA . LEU B 2 241 ? 49.811 86.258 143.426 1.00 83.10 241 LEU B CA 1
ATOM 6074 C C . LEU B 2 241 ? 49.048 85.708 144.626 1.00 80.76 241 LEU B C 1
ATOM 6075 O O . LEU B 2 241 ? 49.549 85.683 145.754 1.00 86.65 241 LEU B O 1
ATOM 6080 N N . ARG B 2 242 ? 47.813 85.266 144.373 1.00 74.93 242 ARG B N 1
ATOM 6081 C CA . ARG B 2 242 ? 46.972 84.778 145.460 1.00 67.37 242 ARG B CA 1
ATOM 6082 C C . ARG B 2 242 ? 47.603 83.591 146.172 1.00 69.58 242 ARG B C 1
ATOM 6083 O O . ARG B 2 242 ? 47.421 83.425 147.380 1.00 70.79 242 ARG B O 1
ATOM 6091 N N . THR B 2 243 ? 48.365 82.775 145.461 1.00 72.55 243 THR B N 1
ATOM 6092 C CA . THR B 2 243 ? 49.022 81.612 146.047 1.00 71.62 243 THR B CA 1
ATOM 6093 C C . THR B 2 243 ? 50.490 81.948 146.277 1.00 74.62 243 THR B C 1
ATOM 6094 O O . THR B 2 243 ? 51.235 82.185 145.320 1.00 69.13 243 THR B O 1
ATOM 6098 N N . GLN B 2 244 ? 50.869 82.091 147.549 1.00 81.42 244 GLN B N 1
ATOM 6099 C CA . GLN B 2 244 ? 52.262 82.196 147.972 1.00 79.12 244 GLN B CA 1
ATOM 6100 C C . GLN B 2 244 ? 52.809 80.928 148.632 1.00 75.93 244 GLN B C 1
ATOM 6101 O O . GLN B 2 244 ? 53.923 80.957 149.169 1.00 75.17 244 GLN B O 1
ATOM 6107 N N . THR B 2 245 ? 52.047 79.833 148.651 1.00 77.99 245 THR B N 1
ATOM 6108 C CA . THR B 2 245 ? 52.379 78.663 149.459 1.00 79.48 245 THR B CA 1
ATOM 6109 C C . THR B 2 245 ? 52.427 77.407 148.600 1.00 80.25 245 THR B C 1
ATOM 6110 O O . THR B 2 245 ? 51.477 77.121 147.865 1.00 83.05 245 THR B O 1
ATOM 6114 N N . ILE B 2 246 ? 53.521 76.651 148.696 1.00 76.80 246 ILE B N 1
ATOM 6115 C CA . ILE B 2 246 ? 53.650 75.389 147.970 1.00 74.63 246 ILE B CA 1
ATOM 6116 C C . ILE B 2 246 ? 53.871 74.274 148.984 1.00 75.34 246 ILE B C 1
ATOM 6117 O O . ILE B 2 246 ? 54.971 74.110 149.520 1.00 80.78 246 ILE B O 1
ATOM 6122 N N . VAL B 2 247 ? 52.847 73.461 149.184 1.00 68.04 247 VAL B N 1
ATOM 6123 C CA . VAL B 2 247 ? 52.875 72.283 150.045 1.00 65.00 247 VAL B CA 1
ATOM 6124 C C . VAL B 2 247 ? 53.395 71.120 149.221 1.00 66.62 247 VAL B C 1
ATOM 6125 O O . VAL B 2 247 ? 52.979 70.929 148.081 1.00 73.95 247 VAL B O 1
ATOM 6129 N N . ILE B 2 248 ? 54.315 70.343 149.779 1.00 62.57 248 ILE B N 1
ATOM 6130 C CA . ILE B 2 248 ? 54.855 69.195 149.045 1.00 63.80 248 ILE B CA 1
ATOM 6131 C C . ILE B 2 248 ? 54.837 67.950 149.930 1.00 66.30 248 ILE B C 1
ATOM 6132 O O . ILE B 2 248 ? 55.819 67.664 150.639 1.00 69.99 248 ILE B O 1
ATOM 6137 N N . PRO B 2 249 ? 53.742 67.181 149.910 1.00 66.47 249 PRO B N 1
ATOM 6138 C CA . PRO B 2 249 ? 53.650 66.002 150.790 1.00 68.03 249 PRO B CA 1
ATOM 6139 C C . PRO B 2 249 ? 54.791 65.004 150.643 1.00 70.78 249 PRO B C 1
ATOM 6140 O O . PRO B 2 249 ? 55.239 64.450 151.655 1.00 69.23 249 PRO B O 1
ATOM 6144 N N . ASP B 2 250 ? 55.291 64.751 149.435 1.00 75.67 250 ASP B N 1
ATOM 6145 C CA . ASP B 2 250 ? 56.411 63.825 149.313 1.00 82.28 250 ASP B CA 1
ATOM 6146 C C . ASP B 2 250 ? 57.705 64.519 149.737 1.00 88.98 250 ASP B C 1
ATOM 6147 O O . ASP B 2 250 ? 58.096 65.534 149.144 1.00 96.15 250 ASP B O 1
ATOM 6152 N N . LEU B 2 251 ? 58.362 63.952 150.766 1.00 88.28 251 LEU B N 1
ATOM 6153 C CA . LEU B 2 251 ? 59.619 64.480 151.308 1.00 90.62 251 LEU B CA 1
ATOM 6154 C C . LEU B 2 251 ? 60.701 64.512 150.270 1.00 94.07 251 LEU B C 1
ATOM 6155 O O . LEU B 2 251 ? 61.381 65.528 150.085 1.00 94.11 251 LEU B O 1
ATOM 6160 N N . ALA B 2 252 ? 60.925 63.356 149.663 1.00 94.92 252 ALA B N 1
ATOM 6161 C CA . ALA B 2 252 ? 62.066 63.145 148.802 1.00 90.85 252 ALA B CA 1
ATOM 6162 C C . ALA B 2 252 ? 62.173 64.249 147.766 1.00 95.05 252 ALA B C 1
ATOM 6163 O O . ALA B 2 252 ? 63.272 64.739 147.481 1.00 91.47 252 ALA B O 1
ATOM 6165 N N . THR B 2 253 ? 61.035 64.681 147.217 1.00 99.93 253 THR B N 1
ATOM 6166 C CA . THR B 2 253 ? 61.076 65.777 146.258 1.00 100.88 253 THR B CA 1
ATOM 6167 C C . THR B 2 253 ? 61.147 67.131 146.955 1.00 98.81 253 THR B C 1
ATOM 6168 O O . THR B 2 253 ? 61.753 68.063 146.422 1.00 102.31 253 THR B O 1
ATOM 6172 N N . TYR B 2 254 ? 60.552 67.258 148.147 1.00 94.64 254 TYR B N 1
ATOM 6173 C CA . TYR B 2 254 ? 60.700 68.491 148.924 1.00 94.50 254 TYR B CA 1
ATOM 6174 C C . TYR B 2 254 ? 62.168 68.852 149.102 1.00 95.44 254 TYR B C 1
ATOM 6175 O O . TYR B 2 254 ? 62.540 70.031 149.062 1.00 88.97 254 TYR B O 1
ATOM 6184 N N . GLU B 2 255 ? 63.019 67.845 149.300 1.00 98.24 255 GLU B N 1
ATOM 6185 C CA . GLU B 2 255 ? 64.457 68.087 149.326 1.00 98.15 255 GLU B CA 1
ATOM 6186 C C . GLU B 2 255 ? 64.959 68.507 147.952 1.00 98.23 255 GLU B C 1
ATOM 6187 O O . GLU B 2 255 ? 65.736 69.462 147.828 1.00 105.54 255 GLU B O 1
ATOM 6193 N N . LYS B 2 256 ? 64.528 67.797 146.906 1.00 93.21 256 LYS B N 1
ATOM 6194 C CA . LYS B 2 256 ? 64.886 68.187 145.547 1.00 96.38 256 LYS B CA 1
ATOM 6195 C C . LYS B 2 256 ? 64.353 69.573 145.214 1.00 99.12 256 LYS B C 1
ATOM 6196 O O . LYS B 2 256 ? 64.956 70.296 144.413 1.00 98.03 256 LYS B O 1
ATOM 6202 N N . ALA B 2 257 ? 63.232 69.962 145.824 1.00 101.23 257 ALA B N 1
ATOM 6203 C CA . ALA B 2 257 ? 62.702 71.306 145.625 1.00 102.68 257 ALA B CA 1
ATOM 6204 C C . ALA B 2 257 ? 63.567 72.345 146.328 1.00 109.53 257 ALA B C 1
ATOM 6205 O O . ALA B 2 257 ? 63.967 73.347 145.723 1.00 108.15 257 ALA B O 1
ATOM 6215 N N . SER B 2 259 ? 66.541 71.985 147.077 1.00 108.35 259 SER B N 1
ATOM 6216 C CA . SER B 2 259 ? 67.826 71.984 146.385 1.00 102.34 259 SER B CA 1
ATOM 6217 C C . SER B 2 259 ? 67.857 73.036 145.283 1.00 101.19 259 SER B C 1
ATOM 6218 O O . SER B 2 259 ? 68.790 73.844 145.203 1.00 94.43 259 SER B O 1
ATOM 6221 N N . LEU B 2 260 ? 66.835 73.048 144.429 1.00 101.17 260 LEU B N 1
ATOM 6222 C CA . LEU B 2 260 ? 66.811 73.907 143.255 1.00 93.44 260 LEU B CA 1
ATOM 6223 C C . LEU B 2 260 ? 66.279 75.305 143.535 1.00 88.42 260 LEU B C 1
ATOM 6224 O O . LEU B 2 260 ? 66.407 76.182 142.674 1.00 87.72 260 LEU B O 1
ATOM 6229 N N . ALA B 2 261 ? 65.685 75.536 144.700 1.00 89.57 261 ALA B N 1
ATOM 6230 C CA . ALA B 2 261 ? 65.208 76.861 145.063 1.00 96.72 261 ALA B CA 1
ATOM 6231 C C . ALA B 2 261 ? 66.328 77.652 145.722 1.00 98.96 261 ALA B C 1
ATOM 6232 O O . ALA B 2 261 ? 67.146 77.099 146.464 1.00 102.48 261 ALA B O 1
ATOM 6234 N N . ALA B 2 262 ? 66.370 78.949 145.434 1.00 99.38 262 ALA B N 1
ATOM 6235 C CA . ALA B 2 262 ? 67.429 79.794 145.957 1.00 104.03 262 ALA B CA 1
ATOM 6236 C C . ALA B 2 262 ? 67.207 80.080 147.444 1.00 108.09 262 ALA B C 1
ATOM 6237 O O . ALA B 2 262 ? 66.103 79.932 147.976 1.00 104.69 262 ALA B O 1
ATOM 6239 N N . ALA B 2 263 ? 68.293 80.477 148.120 1.00 109.66 263 ALA B N 1
ATOM 6240 C CA . ALA B 2 263 ? 68.258 80.666 149.571 1.00 104.00 263 ALA B CA 1
ATOM 6241 C C . ALA B 2 263 ? 67.186 81.670 149.975 1.00 101.94 263 ALA B C 1
ATOM 6242 O O . ALA B 2 263 ? 66.409 81.431 150.907 1.00 96.28 263 ALA B O 1
ATOM 6244 N N . ASP B 2 264 ? 67.141 82.814 149.293 1.00 105.40 264 ASP B N 1
ATOM 6245 C CA . ASP B 2 264 ? 66.005 83.710 149.467 1.00 107.15 264 ASP B CA 1
ATOM 6246 C C . ASP B 2 264 ? 64.685 82.967 149.252 1.00 111.07 264 ASP B C 1
ATOM 6247 O O . ASP B 2 264 ? 63.743 83.145 150.029 1.00 113.47 264 ASP B O 1
ATOM 6252 N N . GLN B 2 265 ? 64.646 82.042 148.274 1.00 111.30 265 GLN B N 1
ATOM 6253 C CA . GLN B 2 265 ? 63.433 81.518 147.632 1.00 104.98 265 GLN B CA 1
ATOM 6254 C C . GLN B 2 265 ? 62.778 80.323 148.324 1.00 100.34 265 GLN B C 1
ATOM 6255 O O . GLN B 2 265 ? 61.743 79.854 147.830 1.00 102.28 265 GLN B O 1
ATOM 6261 N N . GLN B 2 266 ? 63.326 79.815 149.423 1.00 97.27 266 GLN B N 1
ATOM 6262 C CA . GLN B 2 266 ? 62.770 78.635 150.073 1.00 96.40 266 GLN B CA 1
ATOM 6263 C C . GLN B 2 266 ? 61.816 78.966 151.223 1.00 96.74 266 GLN B C 1
ATOM 6264 O O . GLN B 2 266 ? 61.372 78.050 151.923 1.00 93.37 266 GLN B O 1
ATOM 6270 N N . GLN B 2 267 ? 61.475 80.246 151.427 1.00 96.72 267 GLN B N 1
ATOM 6271 C CA . GLN B 2 267 ? 60.504 80.593 152.468 1.00 91.70 267 GLN B CA 1
ATOM 6272 C C . GLN B 2 267 ? 59.107 80.083 152.155 1.00 89.01 267 GLN B C 1
ATOM 6273 O O . GLN B 2 267 ? 58.286 79.985 153.072 1.00 84.53 267 GLN B O 1
ATOM 6279 N N . LYS B 2 268 ? 58.816 79.765 150.894 1.00 93.54 268 LYS B N 1
ATOM 6280 C CA . LYS B 2 268 ? 57.459 79.440 150.482 1.00 90.79 268 LYS B CA 1
ATOM 6281 C C . LYS B 2 268 ? 57.148 77.955 150.525 1.00 88.57 268 LYS B C 1
ATOM 6282 O O . LYS B 2 268 ? 55.979 77.583 150.365 1.00 87.89 268 LYS B O 1
ATOM 6288 N N . PHE B 2 269 ? 58.139 77.098 150.738 1.00 86.42 269 PHE B N 1
ATOM 6289 C CA . PHE B 2 269 ? 57.901 75.664 150.667 1.00 84.10 269 PHE B CA 1
ATOM 6290 C C . PHE B 2 269 ? 57.558 75.177 152.061 1.00 83.67 269 PHE B C 1
ATOM 6291 O O . PHE B 2 269 ? 58.424 75.069 152.932 1.00 89.15 269 PHE B O 1
ATOM 6299 N N . LEU B 2 270 ? 56.297 74.869 152.257 1.00 76.86 270 LEU B N 1
ATOM 6300 C CA . LEU B 2 270 ? 55.853 74.114 153.401 1.00 73.21 270 LEU B CA 1
ATOM 6301 C C . LEU B 2 270 ? 55.895 72.644 153.008 1.00 76.79 270 LEU B C 1
ATOM 6302 O O . LEU B 2 270 ? 55.654 72.288 151.856 1.00 82.48 270 LEU B O 1
ATOM 6307 N N . HIS B 2 271 ? 56.204 71.784 153.962 1.00 78.60 271 HIS B N 1
ATOM 6308 C CA . HIS B 2 271 ? 56.140 70.355 153.716 1.00 80.93 271 HIS B CA 1
ATOM 6309 C C . HIS B 2 271 ? 55.171 69.637 154.661 1.00 79.53 271 HIS B C 1
ATOM 6310 O O . HIS B 2 271 ? 55.122 69.950 155.852 1.00 81.46 271 HIS B O 1
ATOM 6317 N N . LEU B 2 272 ? 54.469 68.627 154.129 1.00 76.99 272 LEU B N 1
ATOM 6318 C CA . LEU B 2 272 ? 53.391 67.863 154.795 1.00 73.62 272 LEU B CA 1
ATOM 6319 C C . LEU B 2 272 ? 53.351 66.428 154.234 1.00 76.45 272 LEU B C 1
ATOM 6320 O O . LEU B 2 272 ? 54.319 65.949 153.641 1.00 76.26 272 LEU B O 1
ATOM 6325 N N . GLY B 2 273 ? 52.246 65.731 154.440 1.00 73.42 273 GLY B N 1
ATOM 6326 C CA . GLY B 2 273 ? 52.103 64.330 154.105 1.00 64.48 273 GLY B CA 1
ATOM 6327 C C . GLY B 2 273 ? 50.627 64.048 153.934 1.00 62.88 273 GLY B C 1
ATOM 6328 O O . GLY B 2 273 ? 49.843 64.953 153.661 1.00 67.72 273 GLY B O 1
ATOM 6329 N N . TYR B 2 274 ? 50.241 62.778 154.009 1.00 59.65 274 TYR B N 1
ATOM 6330 C CA . TYR B 2 274 ? 48.820 62.446 154.019 1.00 60.59 274 TYR B CA 1
ATOM 6331 C C . TYR B 2 274 ? 48.465 61.644 155.267 1.00 64.45 274 TYR B C 1
ATOM 6332 O O . TYR B 2 274 ? 49.291 60.894 155.799 1.00 67.66 274 TYR B O 1
ATOM 6341 N N . HIS B 2 275 ? 47.223 61.791 155.734 1.00 60.76 275 HIS B N 1
ATOM 6342 C CA . HIS B 2 275 ? 46.746 60.988 156.856 1.00 56.70 275 HIS B CA 1
ATOM 6343 C C . HIS B 2 275 ? 45.912 59.864 156.264 1.00 52.91 275 HIS B C 1
ATOM 6344 O O . HIS B 2 275 ? 44.755 60.062 155.882 1.00 54.74 275 HIS B O 1
ATOM 6351 N N . TYR B 2 276 ? 46.492 58.672 156.234 1.00 56.92 276 TYR B N 1
ATOM 6352 C CA . TYR B 2 276 ? 45.772 57.507 155.765 1.00 59.36 276 TYR B CA 1
ATOM 6353 C C . TYR B 2 276 ? 44.862 57.002 156.869 1.00 59.00 276 TYR B C 1
ATOM 6354 O O . TYR B 2 276 ? 45.171 57.118 158.059 1.00 61.78 276 TYR B O 1
ATOM 6363 N N . ASP B 2 277 ? 43.730 56.448 156.471 1.00 53.52 277 ASP B N 1
ATOM 6364 C CA . ASP B 2 277 ? 42.852 55.767 157.408 1.00 56.75 277 ASP B CA 1
ATOM 6365 C C . ASP B 2 277 ? 43.102 54.278 157.206 1.00 58.09 277 ASP B C 1
ATOM 6366 O O . ASP B 2 277 ? 42.610 53.677 156.248 1.00 59.22 277 ASP B O 1
ATOM 6371 N N . PHE B 2 278 ? 43.849 53.680 158.133 1.00 59.20 278 PHE B N 1
ATOM 6372 C CA . PHE B 2 278 ? 44.176 52.264 158.056 1.00 56.76 278 PHE B CA 1
ATOM 6373 C C . PHE B 2 278 ? 43.027 51.443 158.627 1.00 59.56 278 PHE B C 1
ATOM 6374 O O . PHE B 2 278 ? 42.282 51.904 159.496 1.00 60.75 278 PHE B O 1
ATOM 6382 N N . LYS B 2 279 ? 42.852 50.236 158.091 1.00 57.78 279 LYS B N 1
ATOM 6383 C CA . LYS B 2 279 ? 41.683 49.441 158.444 1.00 58.33 279 LYS B CA 1
ATOM 6384 C C . LYS B 2 279 ? 41.864 48.538 159.663 1.00 56.11 279 LYS B C 1
ATOM 6385 O O . LYS B 2 279 ? 40.857 48.163 160.274 1.00 52.42 279 LYS B O 1
ATOM 6391 N N . ARG B 2 280 ? 43.097 48.214 160.061 1.00 56.02 280 ARG B N 1
ATOM 6392 C CA . ARG B 2 280 ? 43.344 47.339 161.210 1.00 55.10 280 ARG B CA 1
ATOM 6393 C C . ARG B 2 280 ? 44.846 47.162 161.390 1.00 57.63 280 ARG B C 1
ATOM 6394 O O . ARG B 2 280 ? 45.630 47.382 160.462 1.00 45.15 280 ARG B O 1
ATOM 6402 N N . ASP B 2 281 ? 45.232 46.738 162.593 1.00 66.75 281 ASP B N 1
ATOM 6403 C CA . ASP B 2 281 ? 46.636 46.538 162.910 1.00 64.46 281 ASP B CA 1
ATOM 6404 C C . ASP B 2 281 ? 47.124 45.215 162.327 1.00 61.32 281 ASP B C 1
ATOM 6405 O O . ASP B 2 281 ? 46.359 44.431 161.760 1.00 64.29 281 ASP B O 1
ATOM 6410 N N . ASN B 2 282 ? 48.416 44.944 162.502 1.00 57.21 282 ASN B N 1
ATOM 6411 C CA . ASN B 2 282 ? 49.058 43.887 161.722 1.00 60.11 282 ASN B CA 1
ATOM 6412 C C . ASN B 2 282 ? 48.742 42.497 162.273 1.00 66.02 282 ASN B C 1
ATOM 6413 O O . ASN B 2 282 ? 47.970 41.748 161.667 1.00 67.42 282 ASN B O 1
ATOM 6418 N N . TYR B 2 283 ? 49.316 42.151 163.432 1.00 68.46 283 TYR B N 1
ATOM 6419 C CA . TYR B 2 283 ? 49.237 40.866 164.164 1.00 66.66 283 TYR B CA 1
ATOM 6420 C C . TYR B 2 283 ? 50.300 39.839 163.765 1.00 69.58 283 TYR B C 1
ATOM 6421 O O . TYR B 2 283 ? 50.317 38.751 164.353 1.00 68.14 283 TYR B O 1
ATOM 6430 N N . LEU B 2 284 ? 51.151 40.123 162.778 1.00 74.74 284 LEU B N 1
ATOM 6431 C CA . LEU B 2 284 ? 52.396 39.371 162.553 1.00 79.56 284 LEU B CA 1
ATOM 6432 C C . LEU B 2 284 ? 52.180 37.881 162.304 1.00 71.91 284 LEU B C 1
ATOM 6433 O O . LEU B 2 284 ? 52.961 37.045 162.765 1.00 66.04 284 LEU B O 1
ATOM 6438 N N . ARG B 2 285 ? 51.135 37.526 161.567 1.00 70.56 285 ARG B N 1
ATOM 6439 C CA . ARG B 2 285 ? 50.847 36.107 161.425 1.00 65.98 285 ARG B CA 1
ATOM 6440 C C . ARG B 2 285 ? 51.448 35.528 160.145 1.00 75.92 285 ARG B C 1
ATOM 6441 O O . ARG B 2 285 ? 52.237 36.158 159.433 1.00 78.11 285 ARG B O 1
ATOM 6449 N N . LYS B 2 286 ? 51.032 34.306 159.847 1.00 83.30 286 LYS B N 1
ATOM 6450 C CA . LYS B 2 286 ? 51.812 33.316 159.131 1.00 85.48 286 LYS B CA 1
ATOM 6451 C C . LYS B 2 286 ? 51.560 33.309 157.631 1.00 85.48 286 LYS B C 1
ATOM 6452 O O . LYS B 2 286 ? 52.116 32.458 156.931 1.00 91.66 286 LYS B O 1
ATOM 6458 N N . ASP B 2 287 ? 50.740 34.215 157.124 1.00 79.56 287 ASP B N 1
ATOM 6459 C CA . ASP B 2 287 ? 50.047 33.981 155.868 1.00 80.50 287 ASP B CA 1
ATOM 6460 C C . ASP B 2 287 ? 50.428 34.997 154.797 1.00 81.46 287 ASP B C 1
ATOM 6461 O O . ASP B 2 287 ? 50.599 36.189 155.076 1.00 80.81 287 ASP B O 1
ATOM 6466 N N . ALA B 2 288 ? 50.565 34.501 153.571 1.00 81.52 288 ALA B N 1
ATOM 6467 C CA . ALA B 2 288 ? 50.875 35.306 152.401 1.00 74.11 288 ALA B CA 1
ATOM 6468 C C . ALA B 2 288 ? 49.617 35.530 151.579 1.00 75.84 288 ALA B C 1
ATOM 6469 O O . ALA B 2 288 ? 48.711 34.694 151.556 1.00 80.72 288 ALA B O 1
ATOM 6471 N N . LEU B 2 289 ? 49.552 36.693 150.937 1.00 70.27 289 LEU B N 1
ATOM 6472 C CA . LEU B 2 289 ? 48.491 36.986 149.985 1.00 63.32 289 LEU B CA 1
ATOM 6473 C C . LEU B 2 289 ? 49.104 37.649 148.767 1.00 66.43 289 LEU B C 1
ATOM 6474 O O . LEU B 2 289 ? 49.705 38.720 148.886 1.00 62.88 289 LEU B O 1
ATOM 6479 N N . ILE B 2 290 ? 48.959 37.013 147.605 1.00 72.23 290 ILE B N 1
ATOM 6480 C CA . ILE B 2 290 ? 49.405 37.579 146.338 1.00 70.66 290 ILE B CA 1
ATOM 6481 C C . ILE B 2 290 ? 48.234 37.583 145.371 1.00 67.16 290 ILE B C 1
ATOM 6482 O O . ILE B 2 290 ? 47.484 36.604 145.284 1.00 63.79 290 ILE B O 1
ATOM 6487 N N . LEU B 2 291 ? 48.092 38.675 144.631 1.00 63.34 291 LEU B N 1
ATOM 6488 C CA . LEU B 2 291 ? 47.088 38.794 143.585 1.00 61.75 291 LEU B CA 1
ATOM 6489 C C . LEU B 2 291 ? 47.803 38.887 142.247 1.00 72.48 291 LEU B C 1
ATOM 6490 O O . LEU B 2 291 ? 48.531 39.853 141.996 1.00 82.57 291 LEU B O 1
ATOM 6495 N N . THR B 2 292 ? 47.594 37.891 141.393 1.00 74.45 292 THR B N 1
ATOM 6496 C CA . THR B 2 292 ? 48.244 37.833 140.095 1.00 76.20 292 THR B CA 1
ATOM 6497 C C . THR B 2 292 ? 47.195 37.652 139.011 1.00 81.80 292 THR B C 1
ATOM 6498 O O . THR B 2 292 ? 46.099 37.150 139.268 1.00 75.13 292 THR B O 1
ATOM 6502 N N . HIS B 2 293 ? 47.501 38.141 137.813 1.00 89.70 293 HIS B N 1
ATOM 6503 C CA . HIS B 2 293 ? 46.670 37.786 136.670 1.00 85.74 293 HIS B CA 1
ATOM 6504 C C . HIS B 2 293 ? 47.093 36.483 136.005 1.00 86.88 293 HIS B C 1
ATOM 6505 O O . HIS B 2 293 ? 46.233 35.659 135.676 1.00 96.26 293 HIS B O 1
ATOM 6512 N N . SER B 2 294 ? 48.388 36.261 135.809 1.00 85.00 294 SER B N 1
ATOM 6513 C CA . SER B 2 294 ? 48.842 34.926 135.44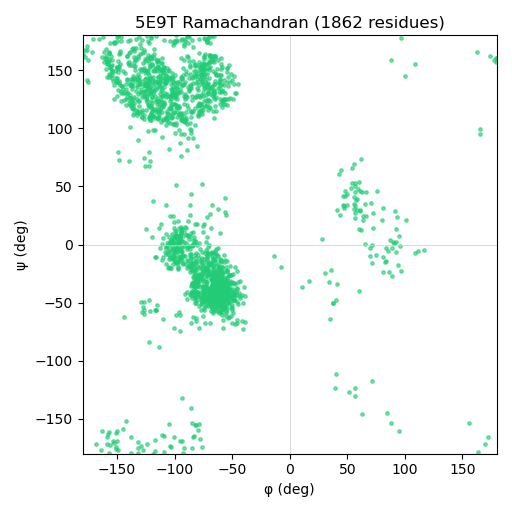2 1.00 92.60 294 SER B CA 1
ATOM 6514 C C . SER B 2 294 ? 50.346 34.851 135.618 1.00 93.94 294 SER B C 1
ATOM 6515 O O . SER B 2 294 ? 51.021 35.846 135.900 1.00 85.70 294 SER B O 1
ATOM 6518 N N . ASP B 2 295 ? 50.863 33.658 135.379 1.00 99.54 295 ASP B N 1
ATOM 6519 C CA . ASP B 2 295 ? 52.136 33.297 135.922 1.00 98.09 295 ASP B CA 1
ATOM 6520 C C . ASP B 2 295 ? 53.282 33.638 134.928 1.00 100.59 295 ASP B C 1
ATOM 6521 O O . ASP B 2 295 ? 53.028 33.997 133.788 1.00 104.90 295 ASP B O 1
ATOM 6526 N N . GLN B 2 296 ? 54.531 33.530 135.383 1.00 100.43 296 GLN B N 1
ATOM 6527 C CA . GLN B 2 296 ? 54.716 33.164 136.774 1.00 102.61 296 GLN B CA 1
ATOM 6528 C C . GLN B 2 296 ? 55.336 34.197 137.675 1.00 103.48 296 GLN B C 1
ATOM 6529 O O . GLN B 2 296 ? 56.228 34.976 137.313 1.00 104.41 296 GLN B O 1
ATOM 6535 N N . ILE B 2 297 ? 54.803 34.151 138.892 1.00 96.71 297 ILE B N 1
ATOM 6536 C CA . ILE B 2 297 ? 55.269 34.910 140.034 1.00 88.67 297 ILE B CA 1
ATOM 6537 C C . ILE B 2 297 ? 56.771 34.700 140.094 1.00 87.98 297 ILE B C 1
ATOM 6538 O O . ILE B 2 297 ? 57.241 33.558 140.159 1.00 89.05 297 ILE B O 1
ATOM 6543 N N . GLU B 2 298 ? 57.536 35.782 140.097 1.00 89.81 298 GLU B N 1
ATOM 6544 C CA . GLU B 2 298 ? 58.975 35.631 139.972 1.00 94.82 298 GLU B CA 1
ATOM 6545 C C . GLU B 2 298 ? 59.519 35.095 141.288 1.00 96.44 298 GLU B C 1
ATOM 6546 O O . GLU B 2 298 ? 59.383 35.739 142.333 1.00 92.75 298 GLU B O 1
ATOM 6552 N N . GLY B 2 299 ? 60.138 33.921 141.232 1.00 101.78 299 GLY B N 1
ATOM 6553 C CA . GLY B 2 299 ? 60.750 33.323 142.404 1.00 101.84 299 GLY B CA 1
ATOM 6554 C C . GLY B 2 299 ? 59.787 32.822 143.456 1.00 97.82 299 GLY B C 1
ATOM 6555 O O . GLY B 2 299 ? 60.081 32.919 144.655 1.00 96.58 299 GLY B O 1
ATOM 6556 N N . LEU B 2 300 ? 58.641 32.285 143.045 1.00 98.35 300 LEU B N 1
ATOM 6557 C CA . LEU B 2 300 ? 57.742 31.702 144.032 1.00 106.07 300 LEU B CA 1
ATOM 6558 C C . LEU B 2 300 ? 58.307 30.390 144.562 1.00 109.53 300 LEU B C 1
ATOM 6559 O O . LEU B 2 300 ? 58.445 30.214 145.776 1.00 105.68 300 LEU B O 1
ATOM 6564 N N . ASP B 2 301 ? 58.680 29.478 143.656 1.00 112.93 301 ASP B N 1
ATOM 6565 C CA . ASP B 2 301 ? 59.305 28.207 144.026 1.00 110.27 301 ASP B CA 1
ATOM 6566 C C . ASP B 2 301 ? 60.456 28.423 144.998 1.00 105.42 301 ASP B C 1
ATOM 6567 O O . ASP B 2 301 ? 60.569 27.740 146.023 1.00 109.06 301 ASP B O 1
ATOM 6572 N N . THR B 2 302 ? 61.323 29.379 144.671 1.00 100.78 302 THR B N 1
ATOM 6573 C CA . THR B 2 302 ? 62.433 29.769 145.531 1.00 100.29 302 THR B CA 1
ATOM 6574 C C . THR B 2 302 ? 61.974 30.066 146.960 1.00 104.41 302 THR B C 1
ATOM 6575 O O . THR B 2 302 ? 62.409 29.416 147.918 1.00 100.00 302 THR B O 1
ATOM 6579 N N . LEU B 2 303 ? 61.099 31.066 147.117 1.00 108.12 303 LEU B N 1
ATOM 6580 C CA . LEU B 2 303 ? 60.723 31.553 148.444 1.00 101.02 303 LEU B CA 1
ATOM 6581 C C . LEU B 2 303 ? 59.918 30.533 149.241 1.00 100.14 303 LEU B C 1
ATOM 6582 O O . LEU B 2 303 ? 59.986 30.523 150.475 1.00 103.37 303 LEU B O 1
ATOM 6587 N N . VAL B 2 304 ? 59.139 29.692 148.566 1.00 99.61 304 VAL B N 1
ATOM 6588 C CA . VAL B 2 304 ? 58.139 28.887 149.257 1.00 102.42 304 VAL B CA 1
ATOM 6589 C C . VAL B 2 304 ? 58.778 27.669 149.921 1.00 102.24 304 VAL B C 1
ATOM 6590 O O . VAL B 2 304 ? 58.442 27.322 151.057 1.00 99.51 304 VAL B O 1
ATOM 6594 N N . GLN B 2 305 ? 59.721 27.013 149.241 1.00 105.32 305 GLN B N 1
ATOM 6595 C CA . GLN B 2 305 ? 60.440 25.906 149.864 1.00 109.66 305 GLN B CA 1
ATOM 6596 C C . GLN B 2 305 ? 61.346 26.384 150.990 1.00 111.85 305 GLN B C 1
ATOM 6597 O O . GLN B 2 305 ? 61.606 25.631 151.937 1.00 111.57 305 GLN B O 1
ATOM 6603 N N . SER B 2 306 ? 61.847 27.620 150.899 1.00 109.28 306 SER B N 1
ATOM 6604 C CA . SER B 2 306 ? 62.863 28.070 151.839 1.00 100.88 306 SER B CA 1
ATOM 6605 C C . SER B 2 306 ? 62.242 28.510 153.151 1.00 96.60 306 SER B C 1
ATOM 6606 O O . SER B 2 306 ? 62.890 28.423 154.204 1.00 94.31 306 SER B O 1
ATOM 6609 N N . LEU B 2 307 ? 60.993 28.980 153.110 1.00 97.58 307 LEU B N 1
ATOM 6610 C CA . LEU B 2 307 ? 60.219 29.280 154.309 1.00 94.96 307 LEU B CA 1
ATOM 6611 C C . LEU B 2 307 ? 58.929 28.470 154.287 1.00 92.65 307 LEU B C 1
ATOM 6612 O O . LEU B 2 307 ? 57.848 29.001 153.985 1.00 87.77 307 LEU B O 1
ATOM 6617 N N . PRO B 2 308 ? 59.005 27.186 154.649 1.00 95.10 308 PRO B N 1
ATOM 6618 C CA . PRO B 2 308 ? 57.799 26.345 154.703 1.00 98.87 308 PRO B CA 1
ATOM 6619 C C . PRO B 2 308 ? 56.810 26.711 155.812 1.00 100.19 308 PRO B C 1
ATOM 6620 O O . PRO B 2 308 ? 55.666 26.244 155.754 1.00 101.36 308 PRO B O 1
ATOM 6624 N N . GLN B 2 309 ? 57.201 27.504 156.817 1.00 96.68 309 GLN B N 1
ATOM 6625 C CA . GLN B 2 309 ? 56.275 27.868 157.891 1.00 96.77 309 GLN B CA 1
ATOM 6626 C C . GLN B 2 309 ? 55.208 28.854 157.435 1.00 98.94 309 GLN B C 1
ATOM 6627 O O . GLN B 2 309 ? 54.158 28.958 158.081 1.00 97.56 309 GLN B O 1
ATOM 6633 N N . LEU B 2 310 ? 55.455 29.574 156.347 1.00 100.64 310 LEU B N 1
ATOM 6634 C CA . LEU B 2 310 ? 54.593 30.662 155.912 1.00 91.03 310 LEU B CA 1
ATOM 6635 C C . LEU B 2 310 ? 53.527 30.139 154.954 1.00 84.12 310 LEU B C 1
ATOM 6636 O O . LEU B 2 310 ? 53.846 29.458 153.975 1.00 90.00 310 LEU B O 1
ATOM 6641 N N . VAL B 2 311 ? 52.260 30.440 155.252 1.00 72.37 311 VAL B N 1
ATOM 6642 C CA . VAL B 2 311 ? 51.171 30.111 154.338 1.00 68.69 311 VAL B CA 1
ATOM 6643 C C . VAL B 2 311 ? 51.235 31.037 153.133 1.00 74.95 311 VAL B C 1
ATOM 6644 O O . VAL B 2 311 ? 51.502 32.236 153.270 1.00 80.90 311 VAL B O 1
ATOM 6648 N N . PHE B 2 312 ? 51.011 30.484 151.938 1.00 76.88 312 PHE B N 1
ATOM 6649 C CA . PHE B 2 312 ? 51.062 31.247 150.691 1.00 70.35 312 PHE B CA 1
ATOM 6650 C C . PHE B 2 312 ? 49.709 31.148 150.001 1.00 71.36 312 PHE B C 1
ATOM 6651 O O . PHE B 2 312 ? 49.318 30.068 149.544 1.00 75.90 312 PHE B O 1
ATOM 6659 N N . ARG B 2 313 ? 49.002 32.272 149.917 1.00 68.53 313 ARG B N 1
ATOM 6660 C CA . ARG B 2 313 ? 47.720 32.334 149.231 1.00 69.87 313 ARG B CA 1
ATOM 6661 C C . ARG B 2 313 ? 47.856 33.215 148.001 1.00 69.10 313 ARG B C 1
ATOM 6662 O O . ARG B 2 313 ? 48.212 34.393 148.112 1.00 68.35 313 ARG B O 1
ATOM 6670 N N . ILE B 2 314 ? 47.580 32.641 146.837 1.00 64.22 314 ILE B N 1
ATOM 6671 C CA . ILE B 2 314 ? 47.644 33.354 145.572 1.00 57.20 314 ILE B CA 1
ATOM 6672 C C . ILE B 2 314 ? 46.277 33.282 144.919 1.00 55.24 314 ILE B C 1
ATOM 6673 O O . ILE B 2 314 ? 45.646 32.219 144.885 1.00 55.40 314 ILE B O 1
ATOM 6678 N N . ALA B 2 315 ? 45.820 34.415 144.403 1.00 53.28 315 ALA B N 1
ATOM 6679 C CA . ALA B 2 315 ? 44.477 34.509 143.873 1.00 58.91 315 ALA B CA 1
ATOM 6680 C C . ALA B 2 315 ? 44.478 35.229 142.536 1.00 65.23 315 ALA B C 1
ATOM 6681 O O . ALA B 2 315 ? 45.396 35.982 142.195 1.00 68.17 315 ALA B O 1
ATOM 6683 N N . ALA B 2 316 ? 43.433 34.940 141.774 1.00 61.20 316 ALA B N 1
ATOM 6684 C CA . ALA B 2 316 ? 43.099 35.626 140.541 1.00 62.48 316 ALA B CA 1
ATOM 6685 C C . ALA B 2 316 ? 41.616 35.403 140.327 1.00 63.18 316 ALA B C 1
ATOM 6686 O O . ALA B 2 316 ? 41.038 34.454 140.866 1.00 63.33 316 ALA B O 1
ATOM 6688 N N . LEU B 2 317 ? 40.995 36.280 139.544 1.00 69.44 317 LEU B N 1
ATOM 6689 C CA . LEU B 2 317 ? 39.658 35.932 139.090 1.00 73.92 317 LEU B CA 1
ATOM 6690 C C . LEU B 2 317 ? 39.679 35.253 137.730 1.00 78.83 317 LEU B C 1
ATOM 6691 O O . LEU B 2 317 ? 38.638 34.772 137.277 1.00 79.31 317 LEU B O 1
ATOM 6696 N N . THR B 2 318 ? 40.844 35.172 137.093 1.00 82.25 318 THR B N 1
ATOM 6697 C CA . THR B 2 318 ? 41.037 34.318 135.927 1.00 84.49 318 THR B CA 1
ATOM 6698 C C . THR B 2 318 ? 41.155 32.875 136.406 1.00 92.05 318 THR B C 1
ATOM 6699 O O . THR B 2 318 ? 41.011 32.574 137.597 1.00 88.64 318 THR B O 1
ATOM 6703 N N . GLU B 2 319 ? 41.451 31.968 135.479 1.00 98.63 319 GLU B N 1
ATOM 6704 C CA . GLU B 2 319 ? 41.850 30.623 135.849 1.00 97.25 319 GLU B CA 1
ATOM 6705 C C . GLU B 2 319 ? 43.343 30.443 135.661 1.00 91.05 319 GLU B C 1
ATOM 6706 O O . GLU B 2 319 ? 43.973 31.089 134.815 1.00 93.64 319 GLU B O 1
ATOM 6720 N N . SER B 2 321 ? 47.039 28.673 135.011 1.00 85.17 321 SER B N 1
ATOM 6721 C CA . SER B 2 321 ? 47.703 27.730 134.113 1.00 83.02 321 SER B CA 1
ATOM 6722 C C . SER B 2 321 ? 48.290 26.569 134.914 1.00 81.91 321 SER B C 1
ATOM 6723 O O . SER B 2 321 ? 48.867 26.786 135.979 1.00 85.47 321 SER B O 1
ATOM 6726 N N . PRO B 2 322 ? 48.232 25.335 134.402 1.00 77.76 322 PRO B N 1
ATOM 6727 C CA . PRO B 2 322 ? 48.870 24.229 135.138 1.00 82.72 322 PRO B CA 1
ATOM 6728 C C . PRO B 2 322 ? 50.344 24.484 135.456 1.00 83.87 322 PRO B C 1
ATOM 6729 O O . PRO B 2 322 ? 50.901 23.784 136.311 1.00 77.93 322 PRO B O 1
ATOM 6733 N N . LYS B 2 323 ? 50.974 25.478 134.818 1.00 88.93 323 LYS B N 1
ATOM 6734 C CA . LYS B 2 323 ? 52.302 25.923 135.235 1.00 91.11 323 LYS B CA 1
ATOM 6735 C C . LYS B 2 323 ? 52.321 26.328 136.709 1.00 96.17 323 LYS B C 1
ATOM 6736 O O . LYS B 2 323 ? 53.248 25.961 137.443 1.00 102.40 323 LYS B O 1
ATOM 6742 N N . LEU B 2 324 ? 51.340 27.126 137.158 1.00 95.22 324 LEU B N 1
ATOM 6743 C CA . LEU B 2 324 ? 51.261 27.396 138.596 1.00 96.60 324 LEU B CA 1
ATOM 6744 C C . LEU B 2 324 ? 50.492 26.319 139.352 1.00 94.53 324 LEU B C 1
ATOM 6745 O O . LEU B 2 324 ? 50.811 26.050 140.515 1.00 93.81 324 LEU B O 1
ATOM 6750 N N . LEU B 2 325 ? 49.470 25.705 138.736 1.00 94.11 325 LEU B N 1
ATOM 6751 C CA . LEU B 2 325 ? 48.700 24.666 139.423 1.00 89.75 325 LEU B CA 1
ATOM 6752 C C . LEU B 2 325 ? 49.633 23.524 139.804 1.00 85.94 325 LEU B C 1
ATOM 6753 O O . LEU B 2 325 ? 49.283 22.652 140.605 1.00 78.82 325 LEU B O 1
ATOM 6758 N N . SER B 2 326 ? 50.832 23.548 139.222 1.00 92.24 326 SER B N 1
ATOM 6759 C CA . SER B 2 326 ? 51.907 22.651 139.623 1.00 93.50 326 SER B CA 1
ATOM 6760 C C . SER B 2 326 ? 52.415 22.949 141.029 1.00 97.84 326 SER B C 1
ATOM 6761 O O . SER B 2 326 ? 52.883 22.036 141.718 1.00 100.30 326 SER B O 1
ATOM 6772 N N . LEU B 2 328 ? 50.916 24.024 143.815 1.00 91.25 328 LEU B N 1
ATOM 6773 C CA . LEU B 2 328 ? 50.088 23.630 144.946 1.00 85.72 328 LEU B CA 1
ATOM 6774 C C . LEU B 2 328 ? 50.304 22.156 145.284 1.00 85.31 328 LEU B C 1
ATOM 6775 O O . LEU B 2 328 ? 49.633 21.606 146.164 1.00 84.92 328 LEU B O 1
ATOM 6780 N N . SER B 2 329 ? 51.249 21.514 144.588 1.00 89.12 329 SER B N 1
ATOM 6781 C CA . SER B 2 329 ? 51.827 20.270 145.082 1.00 92.39 329 SER B CA 1
ATOM 6782 C C . SER B 2 329 ? 52.207 20.399 146.551 1.00 90.57 329 SER B C 1
ATOM 6783 O O . SER B 2 329 ? 51.978 19.479 147.344 1.00 91.08 329 SER B O 1
ATOM 6786 N N . TYR B 2 330 ? 52.775 21.539 146.933 1.00 88.64 330 TYR B N 1
ATOM 6787 C CA . TYR B 2 330 ? 53.071 21.788 148.335 1.00 88.71 330 TYR B CA 1
ATOM 6788 C C . TYR B 2 330 ? 51.777 21.879 149.129 1.00 94.01 330 TYR B C 1
ATOM 6789 O O . TYR B 2 330 ? 50.800 22.490 148.687 1.00 92.92 330 TYR B O 1
ATOM 6798 N N . LYS B 2 331 ? 51.771 21.269 150.312 1.00 96.69 331 LYS B N 1
ATOM 6799 C CA . LYS B 2 331 ? 50.754 21.627 151.291 1.00 91.72 331 LYS B CA 1
ATOM 6800 C C . LYS B 2 331 ? 51.011 23.003 151.891 1.00 83.11 331 LYS B C 1
ATOM 6801 O O . LYS B 2 331 ? 50.197 23.491 152.680 1.00 81.52 331 LYS B O 1
ATOM 6807 N N . ASN B 2 332 ? 52.140 23.613 151.530 1.00 80.24 332 ASN B N 1
ATOM 6808 C CA . ASN B 2 332 ? 52.571 24.910 152.025 1.00 77.62 332 ASN B CA 1
ATOM 6809 C C . ASN B 2 332 ? 51.839 26.054 151.339 1.00 81.64 332 ASN B C 1
ATOM 6810 O O . ASN B 2 332 ? 51.817 27.170 151.866 1.00 87.52 332 ASN B O 1
ATOM 6815 N N . VAL B 2 333 ? 51.230 25.794 150.196 1.00 81.35 333 VAL B N 1
ATOM 6816 C CA . VAL B 2 333 ? 50.578 26.815 149.391 1.00 77.32 333 VAL B CA 1
ATOM 6817 C C . VAL B 2 333 ? 49.072 26.574 149.412 1.00 73.78 333 VAL B C 1
ATOM 6818 O O . VAL B 2 333 ? 48.611 25.429 149.456 1.00 71.30 333 VAL B O 1
ATOM 6822 N N . VAL B 2 334 ? 48.303 27.665 149.430 1.00 69.67 334 VAL B N 1
ATOM 6823 C CA . VAL B 2 334 ? 46.858 27.645 149.203 1.00 64.76 334 VAL B CA 1
ATOM 6824 C C . VAL B 2 334 ? 46.551 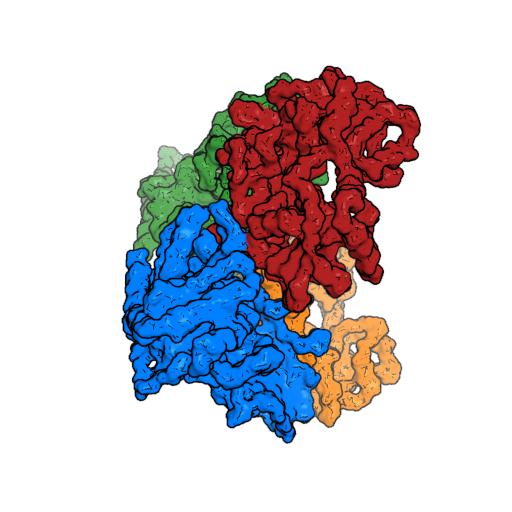28.583 148.039 1.00 72.26 334 VAL B C 1
ATOM 6825 O O . VAL B 2 334 ? 46.979 29.743 148.046 1.00 79.54 334 VAL B O 1
ATOM 6829 N N . LEU B 2 335 ? 45.794 28.097 147.053 1.00 68.62 335 LEU B N 1
ATOM 6830 C CA . LEU B 2 335 ? 45.524 28.856 145.833 1.00 60.88 335 LEU B CA 1
ATOM 6831 C C . LEU B 2 335 ? 44.033 29.064 145.604 1.00 61.65 335 LEU B C 1
ATOM 6832 O O . LEU B 2 335 ? 43.236 28.125 145.710 1.00 58.30 335 LEU B O 1
ATOM 6837 N N . TYR B 2 336 ? 43.676 30.302 145.263 1.00 66.90 336 TYR B N 1
ATOM 6838 C CA . TYR B 2 336 ? 42.298 30.717 145.040 1.00 71.11 336 TYR B CA 1
ATOM 6839 C C . TYR B 2 336 ? 42.164 31.150 143.586 1.00 71.81 336 TYR B C 1
ATOM 6840 O O . TYR B 2 336 ? 42.815 32.107 143.163 1.00 68.56 336 TYR B O 1
ATOM 6849 N N . GLN B 2 337 ? 41.338 30.446 142.817 1.00 73.83 337 GLN B N 1
ATOM 6850 C CA . GLN B 2 337 ? 41.186 30.756 141.402 1.00 71.40 337 GLN B CA 1
ATOM 6851 C C . GLN B 2 337 ? 39.746 31.144 141.095 1.00 68.64 337 GLN B C 1
ATOM 6852 O O . GLN B 2 337 ? 38.805 30.662 141.732 1.00 70.83 337 GLN B O 1
ATOM 6858 N N . ASN B 2 338 ? 39.592 32.008 140.095 1.00 67.97 338 ASN B N 1
ATOM 6859 C CA . ASN B 2 338 ? 38.368 32.774 139.881 1.00 72.15 338 ASN B CA 1
ATOM 6860 C C . ASN B 2 338 ? 37.860 33.299 141.220 1.00 74.39 338 ASN B C 1
ATOM 6861 O O . ASN B 2 338 ? 36.751 33.006 141.665 1.00 72.99 338 ASN B O 1
ATOM 6866 N N . ALA B 2 339 ? 38.706 34.108 141.853 1.00 72.13 339 ALA B N 1
ATOM 6867 C CA . ALA B 2 339 ? 38.469 34.499 143.234 1.00 63.55 339 ALA B CA 1
ATOM 6868 C C . ALA B 2 339 ? 37.360 35.536 143.310 1.00 59.60 339 ALA B C 1
ATOM 6869 O O . ALA B 2 339 ? 37.364 36.524 142.570 1.00 63.24 339 ALA B O 1
ATOM 6871 N N . SER B 2 340 ? 36.401 35.301 144.200 1.00 57.52 340 SER B N 1
ATOM 6872 C CA . SER B 2 340 ? 35.351 36.274 144.441 1.00 57.09 340 SER B CA 1
ATOM 6873 C C . SER B 2 340 ? 35.927 37.527 145.096 1.00 53.90 340 SER B C 1
ATOM 6874 O O . SER B 2 340 ? 37.004 37.508 145.701 1.00 50.63 340 SER B O 1
ATOM 6877 N N . LEU B 2 341 ? 35.199 38.637 144.950 1.00 52.15 341 LEU B N 1
ATOM 6878 C CA . LEU B 2 341 ? 35.530 39.827 145.726 1.00 50.16 341 LEU B CA 1
ATOM 6879 C C . LEU B 2 341 ? 35.363 39.557 147.212 1.00 55.17 341 LEU B C 1
ATOM 6880 O O . LEU B 2 341 ? 36.167 40.009 148.033 1.00 59.00 341 LEU B O 1
ATOM 6885 N N . LYS B 2 342 ? 34.307 38.830 147.578 1.00 58.36 342 LYS B N 1
ATOM 6886 C CA . LYS B 2 342 ? 34.138 38.411 148.963 1.00 58.10 342 LYS B CA 1
ATOM 6887 C C . LYS B 2 342 ? 35.337 37.602 149.439 1.00 61.93 342 LYS B C 1
ATOM 6888 O O . LYS B 2 342 ? 35.845 37.820 150.546 1.00 64.12 342 LYS B O 1
ATOM 6894 N N . GLN B 2 343 ? 35.806 36.667 148.612 1.00 59.46 343 GLN B N 1
ATOM 6895 C CA . GLN B 2 343 ? 36.959 35.858 148.986 1.00 58.05 343 GLN B CA 1
ATOM 6896 C C . GLN B 2 343 ? 38.220 36.707 149.079 1.00 60.00 343 GLN B C 1
ATOM 6897 O O . GLN B 2 343 ? 39.056 36.491 149.963 1.00 60.40 343 GLN B O 1
ATOM 6903 N N . ILE B 2 344 ? 38.362 37.695 148.194 1.00 62.48 344 ILE B N 1
ATOM 6904 C CA . ILE B 2 344 ? 39.582 38.494 148.175 1.00 60.21 344 ILE B CA 1
ATOM 6905 C C . ILE B 2 344 ? 39.644 39.410 149.391 1.00 59.67 344 ILE B C 1
ATOM 6906 O O . ILE B 2 344 ? 40.734 39.793 149.835 1.00 58.74 344 ILE B O 1
ATOM 6911 N N . GLU B 2 345 ? 38.487 39.770 149.953 1.00 58.30 345 GLU B N 1
ATOM 6912 C CA . GLU B 2 345 ? 38.468 40.501 151.216 1.00 57.10 345 GLU B CA 1
ATOM 6913 C C . GLU B 2 345 ? 38.961 39.623 152.359 1.00 55.23 345 GLU B C 1
ATOM 6914 O O . GLU B 2 345 ? 39.835 40.029 153.134 1.00 55.93 345 GLU B O 1
ATOM 6920 N N . GLN B 2 346 ? 38.409 38.410 152.471 1.00 52.96 346 GLN B N 1
ATOM 6921 C CA . GLN B 2 346 ? 38.791 37.498 153.545 1.00 48.07 346 GLN B CA 1
ATOM 6922 C C . GLN B 2 346 ? 40.297 37.306 153.600 1.00 47.63 346 GLN B C 1
ATOM 6923 O O . GLN B 2 346 ? 40.896 37.322 154.681 1.00 52.44 346 GLN B O 1
ATOM 6929 N N . LEU B 2 347 ? 40.928 37.137 152.438 1.00 46.07 347 LEU B N 1
ATOM 6930 C CA . LEU B 2 347 ? 42.369 36.931 152.406 1.00 49.91 347 LEU B CA 1
ATOM 6931 C C . LEU B 2 347 ? 43.119 38.171 152.868 1.00 51.63 347 LEU B C 1
ATOM 6932 O O . LEU B 2 347 ? 44.219 38.056 153.422 1.00 52.42 347 LEU B O 1
ATOM 6937 N N . TYR B 2 348 ? 42.550 39.358 152.654 1.00 51.58 348 TYR B N 1
ATOM 6938 C CA . TYR B 2 348 ? 43.168 40.559 153.196 1.00 52.09 348 TYR B CA 1
ATOM 6939 C C . TYR B 2 348 ? 42.975 40.685 154.700 1.00 56.89 348 TYR B C 1
ATOM 6940 O O . TYR B 2 348 ? 43.626 41.532 155.322 1.00 61.93 348 TYR B O 1
ATOM 6949 N N . LEU B 2 349 ? 42.088 39.887 155.297 1.00 54.57 349 LEU B N 1
ATOM 6950 C CA . LEU B 2 349 ? 42.100 39.748 156.747 1.00 53.58 349 LEU B CA 1
ATOM 6951 C C . LEU B 2 349 ? 43.143 38.735 157.194 1.00 57.12 349 LEU B C 1
ATOM 6952 O O . LEU B 2 349 ? 43.920 39.002 158.115 1.00 64.01 349 LEU B O 1
ATOM 6957 N N . GLU B 2 350 ? 43.208 37.589 156.520 1.00 55.13 350 GLU B N 1
ATOM 6958 C CA . GLU B 2 350 ? 43.953 36.452 157.040 1.00 60.19 350 GLU B CA 1
ATOM 6959 C C . GLU B 2 350 ? 45.422 36.464 156.645 1.00 60.11 350 GLU B C 1
ATOM 6960 O O . GLU B 2 350 ? 46.131 35.513 156.972 1.00 64.32 350 GLU B O 1
ATOM 6966 N N . SER B 2 351 ? 45.902 37.510 155.976 1.00 55.40 351 SER B N 1
ATOM 6967 C CA . SER B 2 351 ? 47.302 37.615 155.587 1.00 54.50 351 SER B CA 1
ATOM 6968 C C . SER B 2 351 ? 47.850 38.948 156.068 1.00 59.41 351 SER B C 1
ATOM 6969 O O . SER B 2 351 ? 47.199 39.984 155.901 1.00 65.26 351 SER B O 1
ATOM 6972 N N . ASP B 2 352 ? 49.009 38.914 156.723 1.00 63.71 352 ASP B N 1
ATOM 6973 C CA . ASP B 2 352 ? 49.678 40.125 157.178 1.00 67.24 352 ASP B CA 1
ATOM 6974 C C . ASP B 2 352 ? 50.870 40.553 156.333 1.00 66.74 352 ASP B C 1
ATOM 6975 O O . ASP B 2 352 ? 51.535 41.531 156.688 1.00 66.42 352 ASP B O 1
ATOM 6980 N N . ILE B 2 353 ? 51.182 39.848 155.252 1.00 67.68 353 ILE B N 1
ATOM 6981 C CA . ILE B 2 353 ? 52.159 40.338 154.292 1.00 71.17 353 ILE B CA 1
ATOM 6982 C C . ILE B 2 353 ? 51.491 40.397 152.929 1.00 72.80 353 ILE B C 1
ATOM 6983 O O . ILE B 2 353 ? 50.484 39.732 152.673 1.00 77.60 353 ILE B O 1
ATOM 6988 N N . TYR B 2 354 ? 52.060 41.215 152.048 1.00 66.62 354 TYR B N 1
ATOM 6989 C CA . TYR B 2 354 ? 51.793 41.107 150.619 1.00 65.79 354 TYR B CA 1
ATOM 6990 C C . TYR B 2 354 ? 53.134 41.156 149.904 1.00 65.06 354 TYR B C 1
ATOM 6991 O O . TYR B 2 354 ? 53.776 42.210 149.855 1.00 71.97 354 TYR B O 1
ATOM 7000 N N . LEU B 2 355 ? 53.534 40.039 149.307 1.00 62.62 355 LEU B N 1
ATOM 7001 C CA . LEU B 2 355 ? 54.730 40.023 148.480 1.00 70.20 355 LEU B CA 1
ATOM 7002 C C . LEU B 2 355 ? 54.332 40.480 147.084 1.00 72.31 355 LEU B C 1
ATOM 7003 O O . LEU B 2 355 ? 53.445 39.879 146.470 1.00 68.79 355 LEU B O 1
ATOM 7008 N N . ASP B 2 356 ? 54.980 41.520 146.557 1.00 76.66 356 ASP B N 1
ATOM 7009 C CA . ASP B 2 356 ? 54.609 41.967 145.218 1.00 82.27 356 ASP B CA 1
ATOM 7010 C C . ASP B 2 356 ? 55.610 41.267 144.313 1.00 86.07 356 ASP B C 1
ATOM 7011 O O . ASP B 2 356 ? 56.668 41.794 143.971 1.00 90.70 356 ASP B O 1
ATOM 7016 N N . ILE B 2 357 ? 55.230 40.053 143.928 1.00 88.86 357 ILE B N 1
ATOM 7017 C CA . ILE B 2 357 ? 56.111 39.123 143.235 1.00 84.35 357 ILE B CA 1
ATOM 7018 C C . ILE B 2 357 ? 55.640 38.770 141.834 1.00 87.33 357 ILE B C 1
ATOM 7019 O O . ILE B 2 357 ? 56.395 38.130 141.086 1.00 86.12 357 ILE B O 1
ATOM 7024 N N . ASN B 2 358 ? 54.417 39.140 141.466 1.00 87.43 358 ASN B N 1
ATOM 7025 C CA . ASN B 2 358 ? 53.760 38.695 140.248 1.00 84.65 358 ASN B CA 1
ATOM 7026 C C . ASN B 2 358 ? 54.256 39.465 139.027 1.00 91.07 358 ASN B C 1
ATOM 7027 O O . ASN B 2 358 ? 54.913 40.505 139.127 1.00 90.76 358 ASN B O 1
ATOM 7032 N N . HIS B 2 359 ? 53.944 38.913 137.861 1.00 96.78 359 HIS B N 1
ATOM 7033 C CA . HIS B 2 359 ? 54.256 39.500 136.570 1.00 90.22 359 HIS B CA 1
ATOM 7034 C C . HIS B 2 359 ? 52.972 39.949 135.884 1.00 81.73 359 HIS B C 1
ATOM 7035 O O . HIS B 2 359 ? 51.875 39.472 136.192 1.00 83.36 359 HIS B O 1
ATOM 7042 N N . GLY B 2 360 ? 53.116 40.905 134.970 1.00 75.33 360 GLY B N 1
ATOM 7043 C CA . GLY B 2 360 ? 51.957 41.435 134.280 1.00 75.12 360 GLY B CA 1
ATOM 7044 C C . GLY B 2 360 ? 51.322 42.587 135.041 1.00 78.24 360 GLY B C 1
ATOM 7045 O O . GLY B 2 360 ? 51.970 43.283 135.825 1.00 84.19 360 GLY B O 1
ATOM 7046 N N . GLY B 2 361 ? 50.019 42.774 134.811 1.00 77.56 361 GLY B N 1
ATOM 7047 C CA . GLY B 2 361 ? 49.315 43.912 135.357 1.00 80.95 361 GLY B CA 1
ATOM 7048 C C . GLY B 2 361 ? 48.741 43.674 136.743 1.00 80.98 361 GLY B C 1
ATOM 7049 O O . GLY B 2 361 ? 48.561 42.543 137.191 1.00 77.31 361 GLY B O 1
ATOM 7050 N N . GLN B 2 362 ? 48.439 44.781 137.416 1.00 82.18 362 GLN B N 1
ATOM 7051 C CA . GLN B 2 362 ? 48.007 44.750 138.804 1.00 80.59 362 GLN B CA 1
ATOM 7052 C C . GLN B 2 362 ? 46.547 44.344 138.929 1.00 73.47 362 GLN B C 1
ATOM 7053 O O . GLN B 2 362 ? 45.728 44.590 138.039 1.00 70.47 362 GLN B O 1
ATOM 7059 N N . VAL B 2 363 ? 46.231 43.709 140.052 1.00 65.71 363 VAL B N 1
ATOM 7060 C CA . VAL B 2 363 ? 44.909 43.162 140.302 1.00 57.21 363 VAL B CA 1
ATOM 7061 C C . VAL B 2 363 ? 44.244 44.065 141.341 1.00 58.70 363 VAL B C 1
ATOM 7062 O O . VAL B 2 363 ? 44.515 43.959 142.542 1.00 67.71 363 VAL B O 1
ATOM 7066 N N . LEU B 2 364 ? 43.332 44.922 140.874 1.00 52.72 364 LEU B N 1
ATOM 7067 C CA . LEU B 2 364 ? 42.436 45.757 141.686 1.00 54.36 364 LEU B CA 1
ATOM 7068 C C . LEU B 2 364 ? 43.136 46.450 142.861 1.00 60.50 364 LEU B C 1
ATOM 7069 O O . LEU B 2 364 ? 42.802 46.232 144.028 1.00 54.79 364 LEU B O 1
ATOM 7074 N N . GLN B 2 365 ? 44.074 47.342 142.530 1.00 67.26 365 GLN B N 1
ATOM 7075 C CA . GLN B 2 365 ? 44.767 48.178 143.520 1.00 63.09 365 GLN B CA 1
ATOM 7076 C C . GLN B 2 365 ? 45.231 47.359 144.724 1.00 53.79 365 GLN B C 1
ATOM 7077 O O . GLN B 2 365 ? 45.133 47.788 145.875 1.00 55.44 365 GLN B O 1
ATOM 7083 N N . ALA B 2 366 ? 45.758 46.164 144.438 1.00 48.61 366 ALA B N 1
ATOM 7084 C CA . ALA B 2 366 ? 46.132 45.230 145.495 1.00 47.01 366 ALA B CA 1
ATOM 7085 C C . ALA B 2 366 ? 47.214 45.807 146.394 1.00 55.58 366 ALA B C 1
ATOM 7086 O O . ALA B 2 366 ? 47.178 45.622 147.617 1.00 63.08 366 ALA B O 1
ATOM 7088 N N . VAL B 2 367 ? 48.194 46.497 145.808 1.00 51.37 367 VAL B N 1
ATOM 7089 C CA . VAL B 2 367 ? 49.246 47.110 146.613 1.00 50.99 367 VAL B CA 1
ATOM 7090 C C . VAL B 2 367 ? 48.649 48.128 147.577 1.00 52.93 367 VAL B C 1
ATOM 7091 O O . VAL B 2 367 ? 49.024 48.183 148.755 1.00 56.09 367 VAL B O 1
ATOM 7095 N N . ARG B 2 368 ? 47.697 48.933 147.100 1.00 51.33 368 ARG B N 1
ATOM 7096 C CA . ARG B 2 368 ? 47.030 49.898 147.971 1.00 45.50 368 ARG B CA 1
ATOM 7097 C C . ARG B 2 368 ? 46.235 49.195 149.062 1.00 42.81 368 ARG B C 1
ATOM 7098 O O . ARG B 2 368 ? 46.415 49.474 150.253 1.00 48.44 368 ARG B O 1
ATOM 7106 N N . LYS B 2 369 ? 45.344 48.279 148.670 1.00 38.58 369 LYS B N 1
ATOM 7107 C CA . LYS B 2 369 ? 44.502 47.593 149.644 1.00 37.47 369 LYS B CA 1
ATOM 7108 C C . LYS B 2 369 ? 45.332 46.899 150.719 1.00 42.65 369 LYS B C 1
ATOM 7109 O O . LYS B 2 369 ? 44.922 46.849 151.885 1.00 42.84 369 LYS B O 1
ATOM 7115 N N . ALA B 2 370 ? 46.505 46.376 150.354 1.00 41.84 370 ALA B N 1
ATOM 7116 C CA . ALA B 2 370 ? 47.430 45.873 151.364 1.00 45.36 370 ALA B CA 1
ATOM 7117 C C . ALA B 2 370 ? 47.845 46.986 152.319 1.00 55.50 370 ALA B C 1
ATOM 7118 O O . ALA B 2 370 ? 47.769 46.831 153.544 1.00 65.05 370 ALA B O 1
ATOM 7120 N N . PHE B 2 371 ? 48.275 48.124 151.768 1.00 51.87 371 PHE B N 1
ATOM 7121 C CA . PHE B 2 371 ? 48.714 49.245 152.595 1.00 52.67 371 PHE B CA 1
ATOM 7122 C C . PHE B 2 371 ? 47.608 49.712 153.533 1.00 50.63 371 PHE B C 1
ATOM 7123 O O . PHE B 2 371 ? 47.862 50.005 154.707 1.00 48.81 371 PHE B O 1
ATOM 7131 N N . GLU B 2 372 ? 46.370 49.784 153.035 1.00 52.77 372 GLU B N 1
ATOM 7132 C CA . GLU B 2 372 ? 45.260 50.210 153.879 1.00 57.78 372 GLU B CA 1
ATOM 7133 C C . GLU B 2 372 ? 44.978 49.207 154.991 1.00 58.42 372 GLU B C 1
ATOM 7134 O O . GLU B 2 372 ? 44.433 49.578 156.036 1.00 60.84 372 GLU B O 1
ATOM 7140 N N . ASN B 2 373 ? 45.318 47.939 154.776 1.00 55.11 373 ASN B N 1
ATOM 7141 C CA . ASN B 2 373 ? 45.113 46.885 155.759 1.00 55.28 373 ASN B CA 1
ATOM 7142 C C . ASN B 2 373 ? 46.355 46.601 156.598 1.00 55.93 373 ASN B C 1
ATOM 7143 O O . ASN B 2 373 ? 46.372 45.617 157.346 1.00 55.55 373 ASN B O 1
ATOM 7148 N N . ASN B 2 374 ? 47.405 47.413 156.458 1.00 53.24 374 ASN B N 1
ATOM 7149 C CA . ASN B 2 374 ? 48.627 47.310 157.256 1.00 48.51 374 ASN B CA 1
ATOM 7150 C C . ASN B 2 374 ? 49.371 46.003 157.021 1.00 47.65 374 ASN B C 1
ATOM 7151 O O . ASN B 2 374 ? 50.125 45.550 157.887 1.00 51.18 374 ASN B O 1
ATOM 7156 N N . LEU B 2 375 ? 49.172 45.383 155.863 1.00 51.35 375 LEU B N 1
ATOM 7157 C CA . LEU B 2 375 ? 50.051 44.303 155.441 1.00 53.65 375 LEU B CA 1
ATOM 7158 C C . LEU B 2 375 ? 51.402 44.878 155.039 1.00 58.50 375 LEU B C 1
ATOM 7159 O O . LEU B 2 375 ? 51.474 45.900 154.347 1.00 64.18 375 LEU B O 1
ATOM 7164 N N . LEU B 2 376 ? 52.479 44.223 155.476 1.00 59.85 376 LEU B N 1
ATOM 7165 C CA . LEU B 2 376 ? 53.813 44.652 155.076 1.00 62.47 376 LEU B CA 1
ATOM 7166 C C . LEU B 2 376 ? 54.102 44.159 153.668 1.00 68.08 376 LEU B C 1
ATOM 7167 O O . LEU B 2 376 ? 54.096 42.949 153.410 1.00 72.91 376 LEU B O 1
ATOM 7172 N N . ILE B 2 377 ? 54.391 45.091 152.773 1.00 66.69 377 ILE B N 1
ATOM 7173 C CA . ILE B 2 377 ? 54.616 44.798 151.365 1.00 69.57 377 ILE B CA 1
ATOM 7174 C C . ILE B 2 377 ? 56.111 44.726 151.081 1.00 75.50 377 ILE B C 1
ATOM 7175 O O . ILE B 2 377 ? 56.877 45.594 151.522 1.00 77.53 377 ILE B O 1
ATOM 7180 N N . LEU B 2 378 ? 56.526 43.695 150.331 1.00 79.41 378 LEU B N 1
ATOM 7181 C CA . LEU B 2 378 ? 57.871 43.597 149.766 1.00 85.41 378 LEU B CA 1
ATOM 7182 C C . LEU B 2 378 ? 57.783 43.027 148.360 1.00 88.16 378 LEU B C 1
ATOM 7183 O O . LEU B 2 378 ? 56.855 42.285 148.035 1.00 83.82 378 LEU B O 1
ATOM 7188 N N . GLY B 2 379 ? 58.799 43.315 147.554 1.00 90.23 379 GLY B N 1
ATOM 7189 C CA . GLY B 2 379 ? 58.919 42.702 146.242 1.00 90.84 379 GLY B CA 1
ATOM 7190 C C . GLY B 2 379 ? 60.290 42.983 145.670 1.00 95.21 379 GLY B C 1
ATOM 7191 O O . GLY B 2 379 ? 61.175 43.507 146.352 1.00 97.83 379 GLY B O 1
ATOM 7192 N N . PHE B 2 380 ? 60.449 42.623 144.398 1.00 96.26 380 PHE B N 1
ATOM 7193 C CA . PHE B 2 380 ? 61.656 42.861 143.623 1.00 96.42 380 PHE B CA 1
ATOM 7194 C C . PHE B 2 380 ? 61.444 44.100 142.763 1.00 99.68 380 PHE B C 1
ATOM 7195 O O . PHE B 2 380 ? 60.384 44.710 142.805 1.00 99.30 380 PHE B O 1
ATOM 7203 N N . GLU B 2 381 ? 62.454 44.486 141.973 1.00 103.70 381 GLU B N 1
ATOM 7204 C CA . GLU B 2 381 ? 62.331 45.766 141.277 1.00 104.64 381 GLU B CA 1
ATOM 7205 C C . GLU B 2 381 ? 61.222 45.741 140.237 1.00 106.63 381 GLU B C 1
ATOM 7206 O O . GLU B 2 381 ? 60.606 46.781 139.975 1.00 111.80 381 GLU B O 1
ATOM 7212 N N . GLN B 2 382 ? 60.869 44.577 139.698 1.00 101.19 382 GLN B N 1
ATOM 7213 C CA . GLN B 2 382 ? 59.664 44.580 138.885 1.00 102.73 382 GLN B CA 1
ATOM 7214 C C . GLN B 2 382 ? 58.552 44.381 139.900 1.00 99.35 382 GLN B C 1
ATOM 7215 O O . GLN B 2 382 ? 58.195 43.256 140.267 1.00 91.22 382 GLN B O 1
ATOM 7221 N N . THR B 2 383 ? 57.978 45.508 140.302 1.00 102.62 383 THR B N 1
ATOM 7222 C CA . THR B 2 383 ? 56.812 45.583 141.155 1.00 99.71 383 THR B CA 1
ATOM 7223 C C . THR B 2 383 ? 55.679 46.083 140.294 1.00 94.10 383 THR B C 1
ATOM 7224 O O . THR B 2 383 ? 55.879 46.923 139.412 1.00 92.62 383 THR B O 1
ATOM 7228 N N . LEU B 2 384 ? 54.492 45.600 140.570 1.00 91.86 384 LEU B N 1
ATOM 7229 C CA . LEU B 2 384 ? 53.326 46.293 140.074 1.00 89.51 384 LEU B CA 1
ATOM 7230 C C . LEU B 2 384 ? 53.168 47.543 140.929 1.00 94.28 384 LEU B C 1
ATOM 7231 O O . LEU B 2 384 ? 53.159 47.462 142.162 1.00 97.96 384 LEU B O 1
ATOM 7236 N N . HIS B 2 385 ? 53.151 48.705 140.281 1.00 94.22 385 HIS B N 1
ATOM 7237 C CA . HIS B 2 385 ? 53.011 49.981 140.981 1.00 96.59 385 HIS B CA 1
ATOM 7238 C C . HIS B 2 385 ? 51.678 49.913 141.715 1.00 96.64 385 HIS B C 1
ATOM 7239 O O . HIS B 2 385 ? 50.771 49.267 141.221 1.00 100.10 385 HIS B O 1
ATOM 7246 N N . ASP B 2 386 ? 51.512 50.595 142.847 1.00 93.61 386 ASP B N 1
ATOM 7247 C CA . ASP B 2 386 ? 52.308 51.746 143.240 1.00 89.88 386 ASP B CA 1
ATOM 7248 C C . ASP B 2 386 ? 53.634 51.451 143.920 1.00 85.60 386 ASP B C 1
ATOM 7249 O O . ASP B 2 386 ? 53.751 50.545 144.745 1.00 81.65 386 ASP B O 1
ATOM 7254 N N . ARG B 2 387 ? 54.637 52.237 143.534 1.00 82.70 387 ARG B N 1
ATOM 7255 C CA . ARG B 2 387 ? 55.855 52.388 144.312 1.00 79.51 387 ARG B CA 1
ATOM 7256 C C . ARG B 2 387 ? 55.650 53.283 145.520 1.00 80.55 387 ARG B C 1
ATOM 7257 O O . ARG B 2 387 ? 56.540 53.356 146.373 1.00 76.96 387 ARG B O 1
ATOM 7265 N N . HIS B 2 388 ? 54.512 53.982 145.587 1.00 84.58 388 HIS B N 1
ATOM 7266 C CA . HIS B 2 388 ? 54.260 54.900 146.690 1.00 81.18 388 HIS B CA 1
ATOM 7267 C C . HIS B 2 388 ? 54.385 54.197 148.039 1.00 81.10 388 HIS B C 1
ATOM 7268 O O . HIS B 2 388 ? 54.944 54.756 148.989 1.00 86.23 388 HIS B O 1
ATOM 7275 N N . TYR B 2 389 ? 53.866 52.971 148.144 1.00 78.78 389 TYR B N 1
ATOM 7276 C CA . TYR B 2 389 ? 53.628 52.332 149.435 1.00 78.79 389 TYR B CA 1
ATOM 7277 C C . TYR B 2 389 ? 54.694 51.331 149.858 1.00 77.81 389 TYR B C 1
ATOM 7278 O O . TYR B 2 389 ? 54.544 50.712 150.917 1.00 81.11 389 TYR B O 1
ATOM 7287 N N . ILE B 2 390 ? 55.746 51.122 149.074 1.00 75.63 390 ILE B N 1
ATOM 7288 C CA . ILE B 2 390 ? 56.790 50.176 149.449 1.00 74.96 390 ILE B CA 1
ATOM 7289 C C . ILE B 2 390 ? 58.067 50.949 149.733 1.00 82.90 390 ILE B C 1
ATOM 7290 O O . ILE B 2 390 ? 58.486 51.803 148.941 1.00 86.73 390 ILE B O 1
ATOM 7295 N N . ALA B 2 391 ? 58.664 50.668 150.885 1.00 90.00 391 ALA B N 1
ATOM 7296 C CA . ALA B 2 391 ? 59.883 51.347 151.280 1.00 91.47 391 ALA B CA 1
ATOM 7297 C C . ALA B 2 391 ? 61.077 50.800 150.510 1.00 89.66 391 ALA B C 1
ATOM 7298 O O . ALA B 2 391 ? 61.086 49.655 150.055 1.00 88.19 391 ALA B O 1
ATOM 7300 N N . GLN B 2 392 ? 62.095 51.650 150.372 1.00 89.35 392 GLN B N 1
ATOM 7301 C CA . GLN B 2 392 ? 63.343 51.258 149.729 1.00 93.70 392 GLN B CA 1
ATOM 7302 C C . GLN B 2 392 ? 63.969 50.047 150.404 1.00 102.15 392 GLN B C 1
ATOM 7303 O O . GLN B 2 392 ? 64.501 49.158 149.729 1.00 110.60 392 GLN B O 1
ATOM 7309 N N . GLN B 2 393 ? 63.955 50.011 151.739 1.00 102.07 393 GLN B N 1
ATOM 7310 C CA . GLN B 2 393 ? 64.635 48.932 152.455 1.00 101.37 393 GLN B CA 1
ATOM 7311 C C . GLN B 2 393 ? 64.013 47.590 152.111 1.00 100.28 393 GLN B C 1
ATOM 7312 O O . GLN B 2 393 ? 64.686 46.548 152.094 1.00 99.34 393 GLN B O 1
ATOM 7318 N N . HIS B 2 394 ? 62.720 47.618 151.826 1.00 97.90 394 HIS B N 1
ATOM 7319 C CA . HIS B 2 394 ? 61.903 46.451 151.561 1.00 93.43 394 HIS B CA 1
ATOM 7320 C C . HIS B 2 394 ? 62.002 45.960 150.117 1.00 91.92 394 HIS B C 1
ATOM 7321 O O . HIS B 2 394 ? 61.863 44.752 149.876 1.00 89.75 394 HIS B O 1
ATOM 7328 N N . ILE B 2 395 ? 62.277 46.854 149.162 1.00 94.35 395 ILE B N 1
ATOM 7329 C CA . ILE B 2 395 ? 62.327 46.463 147.757 1.00 97.00 395 ILE B CA 1
ATOM 7330 C C . ILE B 2 395 ? 63.600 45.672 147.477 1.00 100.74 395 ILE B C 1
ATOM 7331 O O . ILE B 2 395 ? 64.624 45.823 148.156 1.00 99.67 395 ILE B O 1
ATOM 7336 N N . PHE B 2 396 ? 63.544 44.830 146.451 1.00 105.20 396 PHE B N 1
ATOM 7337 C CA . PHE B 2 396 ? 64.662 43.984 146.072 1.00 112.64 396 PHE B CA 1
ATOM 7338 C C . PHE B 2 396 ? 64.975 44.180 144.602 1.00 120.37 396 PHE B C 1
ATOM 7339 O O . PHE B 2 396 ? 64.201 44.782 143.856 1.00 120.66 396 PHE B O 1
ATOM 7347 N N . ASP B 2 397 ? 66.131 43.672 144.192 1.00 128.24 397 ASP B N 1
ATOM 7348 C CA . ASP B 2 397 ? 66.439 43.599 142.774 1.00 130.64 397 ASP B CA 1
ATOM 7349 C C . ASP B 2 397 ? 65.632 42.479 142.128 1.00 126.12 397 ASP B C 1
ATOM 7350 O O . ASP B 2 397 ? 64.969 41.694 142.805 1.00 124.75 397 ASP B O 1
ATOM 7355 N N . SER B 2 398 ? 65.776 42.332 140.814 1.00 122.39 398 SER B N 1
ATOM 7356 C CA . SER B 2 398 ? 64.918 41.370 140.132 1.00 121.04 398 SER B CA 1
ATOM 7357 C C . SER B 2 398 ? 65.637 40.052 140.323 1.00 121.81 398 SER B C 1
ATOM 7358 O O . SER B 2 398 ? 66.459 39.635 139.515 1.00 128.61 398 SER B O 1
ATOM 7361 N N . SER B 2 399 ? 65.256 39.373 141.395 1.00 116.21 399 SER B N 1
ATOM 7362 C CA . SER B 2 399 ? 65.921 38.162 141.840 1.00 118.56 399 SER B CA 1
ATOM 7363 C C . SER B 2 399 ? 67.448 38.261 141.785 1.00 123.66 399 SER B C 1
ATOM 7364 O O . SER B 2 399 ? 68.125 37.230 141.702 1.00 127.18 399 SER B O 1
ATOM 7367 N N . GLN B 2 400 ? 68.043 39.453 141.855 1.00 123.84 400 GLN B N 1
ATOM 7368 C CA . GLN B 2 400 ? 69.498 39.480 141.984 1.00 127.96 400 GLN B CA 1
ATOM 7369 C C . GLN B 2 400 ? 69.890 38.930 143.343 1.00 132.05 400 GLN B C 1
ATOM 7370 O O . GLN B 2 400 ? 70.711 37.998 143.399 1.00 132.81 400 GLN B O 1
ATOM 7376 N N . PRO B 2 401 ? 69.315 39.453 144.519 1.00 130.91 401 PRO B N 1
ATOM 7377 C CA . PRO B 2 401 ? 69.309 38.686 145.762 1.00 123.80 401 PRO B CA 1
ATOM 7378 C C . PRO B 2 401 ? 67.967 37.959 145.814 1.00 115.77 401 PRO B C 1
ATOM 7379 O O . PRO B 2 401 ? 67.047 38.336 146.543 1.00 113.52 401 PRO B O 1
ATOM 7383 N N . ALA B 2 402 ? 67.873 36.892 145.011 1.00 108.55 402 ALA B N 1
ATOM 7384 C CA . ALA B 2 402 ? 66.581 36.314 144.647 1.00 99.83 402 ALA B CA 1
ATOM 7385 C C . ALA B 2 402 ? 65.670 36.149 145.853 1.00 97.75 402 ALA B C 1
ATOM 7386 O O . ALA B 2 402 ? 64.500 36.541 145.822 1.00 96.87 402 ALA B O 1
ATOM 7388 N N . GLN B 2 403 ? 66.182 35.549 146.920 1.00 99.25 403 GLN B N 1
ATOM 7389 C CA . GLN B 2 403 ? 65.371 35.293 148.094 1.00 104.04 403 GLN B CA 1
ATOM 7390 C C . GLN B 2 403 ? 65.576 36.259 149.244 1.00 106.78 403 GLN B C 1
ATOM 7391 O O . GLN B 2 403 ? 64.861 36.136 150.242 1.00 108.07 403 GLN B O 1
ATOM 7397 N N . LEU B 2 404 ? 66.515 37.208 149.157 1.00 109.08 404 LEU B N 1
ATOM 7398 C CA . LEU B 2 404 ? 66.955 37.891 150.374 1.00 109.08 404 LEU B CA 1
ATOM 7399 C C . LEU B 2 404 ? 65.800 38.554 151.115 1.00 107.53 404 LEU B C 1
ATOM 7400 O O . LEU B 2 404 ? 65.986 39.001 152.254 1.00 102.63 404 LEU B O 1
ATOM 7405 N N . ALA B 2 405 ? 64.617 38.597 150.496 1.00 106.55 405 ALA B N 1
ATOM 7406 C CA . ALA B 2 405 ? 63.339 38.682 151.184 1.00 100.73 405 ALA B CA 1
ATOM 7407 C C . ALA B 2 405 ? 63.327 37.783 152.400 1.00 102.38 405 ALA B C 1
ATOM 7408 O O . ALA B 2 405 ? 63.356 38.265 153.532 1.00 97.74 405 ALA B O 1
ATOM 7410 N N . SER B 2 406 ? 63.400 36.475 152.140 1.00 106.52 406 SER B N 1
ATOM 7411 C CA . SER B 2 406 ? 62.798 35.470 153.009 1.00 106.30 406 SER B CA 1
ATOM 7412 C C . SER B 2 406 ? 63.142 35.682 154.476 1.00 106.12 406 SER B C 1
ATOM 7413 O O . SER B 2 406 ? 62.257 35.615 155.335 1.00 106.43 406 SER B O 1
ATOM 7416 N N . ILE B 2 407 ? 64.422 35.902 154.799 1.00 106.01 407 ILE B N 1
ATOM 7417 C CA . ILE B 2 407 ? 64.786 36.151 156.194 1.00 106.07 407 ILE B CA 1
ATOM 7418 C C . ILE B 2 407 ? 64.913 37.637 156.545 1.00 98.85 407 ILE B C 1
ATOM 7419 O O . ILE B 2 407 ? 64.905 37.980 157.739 1.00 98.29 407 ILE B O 1
ATOM 7424 N N . LEU B 2 408 ? 64.976 38.533 155.560 1.00 91.62 408 LEU B N 1
ATOM 7425 C CA . LEU B 2 408 ? 64.585 39.911 155.838 1.00 87.51 408 LEU B CA 1
ATOM 7426 C C . LEU B 2 408 ? 63.081 39.963 156.048 1.00 85.85 408 LEU B C 1
ATOM 7427 O O . LEU B 2 408 ? 62.585 40.663 156.936 1.00 84.23 408 LEU B O 1
ATOM 7432 N N . GLU B 2 409 ? 62.352 39.207 155.227 1.00 90.84 409 GLU B N 1
ATOM 7433 C CA . GLU B 2 409 ? 60.954 38.881 155.480 1.00 96.41 409 GLU B CA 1
ATOM 7434 C C . GLU B 2 409 ? 60.753 38.254 156.856 1.00 88.67 409 GLU B C 1
ATOM 7435 O O . GLU B 2 409 ? 59.797 38.595 157.563 1.00 81.19 409 GLU B O 1
ATOM 7441 N N . GLU B 2 410 ? 61.657 37.351 157.264 1.00 87.80 410 GLU B N 1
ATOM 7442 C CA . GLU B 2 410 ? 61.534 36.598 158.515 1.00 87.77 410 GLU B CA 1
ATOM 7443 C C . GLU B 2 410 ? 61.741 37.462 159.752 1.00 85.89 410 GLU B C 1
ATOM 7444 O O . GLU B 2 410 ? 61.615 36.958 160.875 1.00 85.27 410 GLU B O 1
ATOM 7450 N N . ALA B 2 411 ? 62.007 38.756 159.567 1.00 86.10 411 ALA B N 1
ATOM 7451 C CA . ALA B 2 411 ? 62.159 39.741 160.635 1.00 87.37 411 ALA B CA 1
ATOM 7452 C C . ALA B 2 411 ? 60.768 40.074 161.161 1.00 88.51 411 ALA B C 1
ATOM 7453 O O . ALA B 2 411 ? 60.535 41.124 161.770 1.00 87.25 411 ALA B O 1
ATOM 7455 N N . LEU B 2 412 ? 59.835 39.198 160.807 1.00 89.03 412 LEU B N 1
ATOM 7456 C CA . LEU B 2 412 ? 58.479 39.087 161.313 1.00 90.10 412 LEU B CA 1
ATOM 7457 C C . LEU B 2 412 ? 58.419 38.267 162.622 1.00 92.15 412 LEU B C 1
ATOM 7458 O O . LEU B 2 412 ? 57.329 37.894 163.063 1.00 87.68 412 LEU B O 1
ATOM 7463 N N . CYS B 2 413 ? 59.571 37.964 163.234 1.00 95.61 413 CYS B N 1
ATOM 7464 C CA . CYS B 2 413 ? 59.677 37.068 164.389 1.00 104.23 413 CYS B CA 1
ATOM 7465 C C . CYS B 2 413 ? 59.125 37.666 165.705 1.00 96.62 413 CYS B C 1
ATOM 7466 O O . CYS B 2 413 ? 59.335 37.071 166.765 1.00 96.65 413 CYS B O 1
ATOM 7469 N N . GLY B 2 414 ? 58.499 38.840 165.676 1.00 94.34 414 GLY B N 1
ATOM 7470 C CA . GLY B 2 414 ? 57.962 39.420 166.893 1.00 96.57 414 GLY B CA 1
ATOM 7471 C C . GLY B 2 414 ? 57.664 40.891 166.701 1.00 93.94 414 GLY B C 1
ATOM 7472 O O . GLY B 2 414 ? 57.903 41.455 165.625 1.00 96.31 414 GLY B O 1
ATOM 7473 N N . VAL B 2 415 ? 57.198 41.525 167.789 1.00 88.89 415 VAL B N 1
ATOM 7474 C CA . VAL B 2 415 ? 56.284 42.675 167.681 1.00 87.12 415 VAL B CA 1
ATOM 7475 C C . VAL B 2 415 ? 57.001 43.940 167.200 1.00 92.71 415 VAL B C 1
ATOM 7476 O O . VAL B 2 415 ? 56.538 44.603 166.265 1.00 95.30 415 VAL B O 1
ATOM 7480 N N . GLU B 2 416 ? 58.097 44.335 167.856 1.00 98.10 416 GLU B N 1
ATOM 7481 C CA . GLU B 2 416 ? 58.824 45.535 167.431 1.00 99.28 416 GLU B CA 1
ATOM 7482 C C . GLU B 2 416 ? 59.884 45.243 166.377 1.00 96.99 416 GLU B C 1
ATOM 7483 O O . GLU B 2 416 ? 60.552 46.159 165.888 1.00 96.72 416 GLU B O 1
ATOM 7489 N N . GLN B 2 417 ? 60.061 43.989 166.013 1.00 95.32 417 GLN B N 1
ATOM 7490 C CA . GLN B 2 417 ? 60.816 43.717 164.803 1.00 97.50 417 GLN B CA 1
ATOM 7491 C C . GLN B 2 417 ? 60.054 44.164 163.569 1.00 97.65 417 GLN B C 1
ATOM 7492 O O . GLN B 2 417 ? 60.661 44.524 162.553 1.00 97.09 417 GLN B O 1
ATOM 7506 N N . ARG B 2 419 ? 57.086 46.406 163.840 1.00 89.35 419 ARG B N 1
ATOM 7507 C CA . ARG B 2 419 ? 56.664 47.781 164.088 1.00 85.31 419 ARG B CA 1
ATOM 7508 C C . ARG B 2 419 ? 57.679 48.765 163.519 1.00 86.51 419 ARG B C 1
ATOM 7509 O O . ARG B 2 419 ? 57.314 49.856 163.077 1.00 86.42 419 ARG B O 1
ATOM 7517 N N . SER B 2 420 ? 58.957 48.381 163.529 1.00 88.01 420 SER B N 1
ATOM 7518 C CA . SER B 2 420 ? 59.946 49.027 162.673 1.00 88.45 420 SER B CA 1
ATOM 7519 C C . SER B 2 420 ? 59.498 49.037 161.214 1.00 89.11 420 SER B C 1
ATOM 7520 O O . SER B 2 420 ? 59.310 50.100 160.612 1.00 89.33 420 SER B O 1
ATOM 7523 N N . ALA B 2 421 ? 59.324 47.843 160.633 1.00 89.91 421 ALA B N 1
ATOM 7524 C CA . ALA B 2 421 ? 59.141 47.710 159.188 1.00 84.29 421 ALA B CA 1
ATOM 7525 C C . ALA B 2 421 ? 57.926 48.484 158.683 1.00 81.56 421 ALA B C 1
ATOM 7526 O O . ALA B 2 421 ? 57.952 49.028 157.573 1.00 80.67 421 ALA B O 1
ATOM 7528 N N . LEU B 2 422 ? 56.847 48.535 159.466 1.00 78.22 422 LEU B N 1
ATOM 7529 C CA . LEU B 2 422 ? 55.645 49.205 158.976 1.00 79.35 422 LEU B CA 1
ATOM 7530 C C . LEU B 2 422 ? 55.671 50.701 159.227 1.00 81.74 422 LEU B C 1
ATOM 7531 O O . LEU B 2 422 ? 54.784 51.411 158.741 1.00 88.23 422 LEU B O 1
ATOM 7536 N N . GLN B 2 423 ? 56.647 51.189 159.984 1.00 78.71 423 GLN B N 1
ATOM 7537 C CA . GLN B 2 423 ? 56.982 52.599 159.931 1.00 82.69 423 GLN B CA 1
ATOM 7538 C C . GLN B 2 423 ? 57.960 52.902 158.813 1.00 84.65 423 GLN B C 1
ATOM 7539 O O . GLN B 2 423 ? 58.105 54.065 158.429 1.00 87.95 423 GLN B O 1
ATOM 7545 N N . ALA B 2 424 ? 58.615 51.877 158.274 1.00 82.49 424 ALA B N 1
ATOM 7546 C CA . ALA B 2 424 ? 59.456 52.067 157.102 1.00 80.88 424 ALA B CA 1
ATOM 7547 C C . ALA B 2 424 ? 58.609 52.334 155.864 1.00 79.74 424 ALA B C 1
ATOM 7548 O O . ALA B 2 424 ? 58.819 53.327 155.157 1.00 74.53 424 ALA B O 1
ATOM 7550 N N . GLN B 2 425 ? 57.640 51.456 155.590 1.00 83.57 425 GLN B N 1
ATOM 7551 C CA . GLN B 2 425 ? 56.679 51.730 154.528 1.00 83.29 425 GLN B CA 1
ATOM 7552 C C . GLN B 2 425 ? 55.673 52.788 154.959 1.00 78.37 425 GLN B C 1
ATOM 7553 O O . GLN B 2 425 ? 55.096 53.477 154.109 1.00 77.98 425 GLN B O 1
ATOM 7559 N N . GLY B 2 426 ? 55.451 52.932 156.267 1.00 73.70 426 GLY B N 1
ATOM 7560 C CA . GLY B 2 426 ? 54.603 54.010 156.745 1.00 76.79 426 GLY B CA 1
ATOM 7561 C C . GLY B 2 426 ? 55.205 55.375 156.479 1.00 82.25 426 GLY B C 1
ATOM 7562 O O . GLY B 2 426 ? 54.500 56.309 156.086 1.00 77.35 426 GLY B O 1
ATOM 7563 N N . ARG B 2 427 ? 56.520 55.511 156.686 1.00 87.36 427 ARG B N 1
ATOM 7564 C CA . ARG B 2 427 ? 57.203 56.759 156.354 1.00 83.13 427 ARG B CA 1
ATOM 7565 C C . ARG B 2 427 ? 57.256 56.979 154.854 1.00 77.76 427 ARG B C 1
ATOM 7566 O O . ARG B 2 427 ? 57.043 58.099 154.377 1.00 76.83 427 ARG B O 1
ATOM 7574 N N . HIS B 2 428 ? 57.577 55.925 154.101 1.00 74.79 428 HIS B N 1
ATOM 7575 C CA . HIS B 2 428 ? 57.792 56.072 152.669 1.00 77.77 428 HIS B CA 1
ATOM 7576 C C . HIS B 2 428 ? 56.555 56.612 151.967 1.00 78.74 428 HIS B C 1
ATOM 7577 O O . HIS B 2 428 ? 56.674 57.372 151.000 1.00 74.97 428 HIS B O 1
ATOM 7584 N N . ALA B 2 429 ? 55.368 56.243 152.441 1.00 79.02 429 ALA B N 1
ATOM 7585 C CA . ALA B 2 429 ? 54.128 56.782 151.903 1.00 72.17 429 ALA B CA 1
ATOM 7586 C C . ALA B 2 429 ? 53.792 58.141 152.493 1.00 68.37 429 ALA B C 1
ATOM 7587 O O . ALA B 2 429 ? 52.724 58.684 152.190 1.00 61.49 429 ALA B O 1
ATOM 7589 N N . ASN B 2 430 ? 54.670 58.678 153.341 1.00 68.20 430 ASN B N 1
ATOM 7590 C CA . ASN B 2 430 ? 54.517 60.012 153.918 1.00 69.13 430 ASN B CA 1
ATOM 7591 C C . ASN B 2 430 ? 53.269 60.101 154.786 1.00 67.75 430 ASN B C 1
ATOM 7592 O O . ASN B 2 430 ? 52.501 61.063 154.715 1.00 63.97 430 ASN B O 1
ATOM 7597 N N . ASP B 2 431 ? 53.075 59.082 155.614 1.00 70.18 431 ASP B N 1
ATOM 7598 C CA . ASP B 2 431 ? 51.999 59.103 156.588 1.00 67.23 431 ASP B CA 1
ATOM 7599 C C . ASP B 2 431 ? 52.297 60.141 157.660 1.00 64.17 431 ASP B C 1
ATOM 7600 O O . ASP B 2 431 ? 53.418 60.219 158.172 1.00 66.40 431 ASP B O 1
ATOM 7605 N N . VAL B 2 432 ? 51.295 60.952 157.981 1.00 59.64 432 VAL B N 1
ATOM 7606 C CA . VAL B 2 432 ? 51.410 61.977 159.016 1.00 57.92 432 VAL B CA 1
ATOM 7607 C C . VAL B 2 432 ? 50.135 61.979 159.842 1.00 58.18 432 VAL B C 1
ATOM 7608 O O . VAL B 2 432 ? 49.069 61.560 159.371 1.00 58.20 432 VAL B O 1
ATOM 7612 N N . PRO B 2 433 ? 50.218 62.431 161.091 1.00 61.21 433 PRO B N 1
ATOM 7613 C CA . PRO B 2 433 ? 49.007 62.526 161.911 1.00 62.87 433 PRO B CA 1
ATOM 7614 C C . PRO B 2 433 ? 48.118 63.668 161.450 1.00 64.16 433 PRO B C 1
ATOM 7615 O O . PRO B 2 433 ? 48.586 64.672 160.906 1.00 61.51 433 PRO B O 1
ATOM 7619 N N . VAL B 2 434 ? 46.812 63.496 161.674 1.00 61.41 434 VAL B N 1
ATOM 7620 C CA . VAL B 2 434 ? 45.842 64.537 161.341 1.00 58.87 434 VAL B CA 1
ATOM 7621 C C . VAL B 2 434 ? 46.207 65.848 162.021 1.00 65.40 434 VAL B C 1
ATOM 7622 O O . VAL B 2 434 ? 45.965 66.933 161.476 1.00 69.70 434 VAL B O 1
ATOM 7626 N N . SER B 2 435 ? 46.812 65.772 163.209 1.00 76.19 435 SER B N 1
ATOM 7627 C CA . SER B 2 435 ? 47.280 66.976 163.887 1.00 82.79 435 SER B CA 1
ATOM 7628 C C . SER B 2 435 ? 48.261 67.753 163.020 1.00 81.40 435 SER B C 1
ATOM 7629 O O . SER B 2 435 ? 48.217 68.989 162.979 1.00 84.96 435 SER B O 1
ATOM 7632 N N . LEU B 2 436 ? 49.145 67.045 162.307 1.00 72.11 436 LEU B N 1
ATOM 7633 C CA . LEU B 2 436 ? 50.174 67.723 161.526 1.00 66.38 436 LEU B CA 1
ATOM 7634 C C . LEU B 2 436 ? 49.567 68.631 160.467 1.00 70.35 436 LEU B C 1
ATOM 7635 O O . LEU B 2 436 ? 50.188 69.621 160.082 1.00 75.01 436 LEU B O 1
ATOM 7640 N N . TYR B 2 437 ? 48.361 68.320 159.988 1.00 70.55 437 TYR B N 1
ATOM 7641 C CA . TYR B 2 437 ? 47.636 69.281 159.162 1.00 73.90 437 TYR B CA 1
ATOM 7642 C C . TYR B 2 437 ? 47.247 70.508 159.975 1.00 75.60 437 TYR B C 1
ATOM 7643 O O . TYR B 2 437 ? 47.534 71.645 159.582 1.00 73.78 437 TYR B O 1
ATOM 7652 N N . GLN B 2 438 ? 46.586 70.286 161.115 1.00 77.40 438 GLN B N 1
ATOM 7653 C CA . GLN B 2 438 ? 46.101 71.383 161.947 1.00 77.74 438 GLN B CA 1
ATOM 7654 C C . GLN B 2 438 ? 47.207 72.382 162.266 1.00 81.99 438 GLN B C 1
ATOM 7655 O O . GLN B 2 438 ? 46.995 73.598 162.197 1.00 85.12 438 GLN B O 1
ATOM 7661 N N . GLU B 2 439 ? 48.394 71.885 162.622 1.00 85.70 439 GLU B N 1
ATOM 7662 C CA . GLU B 2 439 ? 49.513 72.774 162.912 1.00 85.90 439 GLU B CA 1
ATOM 7663 C C . GLU B 2 439 ? 49.962 73.489 161.654 1.00 78.45 439 GLU B C 1
ATOM 7664 O O . GLU B 2 439 ? 50.052 74.721 161.613 1.00 77.11 439 GLU B O 1
ATOM 7670 N N . THR B 2 440 ? 50.193 72.721 160.601 1.00 75.43 440 THR B N 1
ATOM 7671 C CA . THR B 2 440 ? 50.866 73.197 159.415 1.00 73.46 440 THR B CA 1
ATOM 7672 C C . THR B 2 440 ? 50.046 74.199 158.617 1.00 71.83 440 THR B C 1
ATOM 7673 O O . THR B 2 440 ? 50.590 74.837 157.714 1.00 66.26 440 THR B O 1
ATOM 7677 N N . LEU B 2 441 ? 48.778 74.401 158.964 1.00 72.46 441 LEU B N 1
ATOM 7678 C CA . LEU B 2 441 ? 47.845 75.100 158.088 1.00 73.04 441 LEU B CA 1
ATOM 7679 C C . LEU B 2 441 ? 47.317 76.394 158.692 1.00 79.93 441 LEU B C 1
ATOM 7680 O O . LEU B 2 441 ? 47.432 77.442 158.051 1.00 85.55 441 LEU B O 1
ATOM 7685 N N . GLN B 2 442 ? 46.710 76.362 159.882 1.00 81.56 442 GLN B N 1
ATOM 7686 C CA . GLN B 2 442 ? 46.046 77.552 160.411 1.00 81.52 442 GLN B CA 1
ATOM 7687 C C . GLN B 2 442 ? 46.962 78.770 160.504 1.00 79.28 442 GLN B C 1
ATOM 7688 O O . GLN B 2 442 ? 46.457 79.886 160.673 1.00 80.04 442 GLN B O 1
ATOM 7694 N N . SER B 2 443 ? 48.280 78.597 160.377 1.00 77.92 443 SER B N 1
ATOM 7695 C CA . SER B 2 443 ? 49.158 79.730 160.101 1.00 82.04 443 SER B CA 1
ATOM 7696 C C . SER B 2 443 ? 48.876 80.361 158.743 1.00 85.76 443 SER B C 1
ATOM 7697 O O . SER B 2 443 ? 49.438 81.416 158.432 1.00 87.15 443 SER B O 1
ATOM 7700 N N . LEU B 2 444 ? 48.034 79.730 157.932 1.00 86.91 444 LEU B N 1
ATOM 7701 C CA . LEU B 2 444 ? 47.675 80.165 156.590 1.00 79.94 444 LEU B CA 1
ATOM 7702 C C . LEU B 2 444 ? 46.164 80.230 156.513 1.00 77.42 444 LEU B C 1
ATOM 7703 O O . LEU B 2 444 ? 45.591 81.221 156.050 1.00 74.33 444 LEU B O 1
ATOM 7708 N N . LEU B 2 445 ? 45.511 79.163 156.953 1.00 80.01 445 LEU B N 1
ATOM 7709 C CA . LEU B 2 445 ? 44.109 79.007 156.624 1.00 85.90 445 LEU B CA 1
ATOM 7710 C C . LEU B 2 445 ? 43.297 79.873 157.572 1.00 86.13 445 LEU B C 1
ATOM 7711 O O . LEU B 2 445 ? 42.698 79.389 158.527 1.00 87.37 445 LEU B O 1
ATOM 7716 N N . GLY B 2 446 ? 43.164 81.152 157.214 1.00 86.45 446 GLY B N 1
ATOM 7717 C CA . GLY B 2 446 ? 42.258 82.077 157.867 1.00 86.50 446 GLY B CA 1
ATOM 7718 C C . GLY B 2 446 ? 41.200 82.611 156.928 1.00 83.60 446 GLY B C 1
ATOM 7719 O O . GLY B 2 446 ? 41.415 82.623 155.717 1.00 80.08 446 GLY B O 1
ATOM 7720 N N . GLY B 2 447 ? 40.133 83.192 157.460 1.00 85.81 447 GLY B N 1
ATOM 7721 C CA . GLY B 2 447 ? 39.046 83.642 156.614 1.00 88.10 447 GLY B CA 1
ATOM 7722 C C . GLY B 2 447 ? 38.102 82.503 156.284 1.00 89.83 447 GLY B C 1
ATOM 7723 O O . GLY B 2 447 ? 38.183 81.431 156.886 1.00 86.39 447 GLY B O 1
ATOM 7724 N N . SER C 1 1 ? 9.130 21.050 106.323 1.00 61.90 1 SER C N 1
ATOM 7725 C CA . SER C 1 1 ? 9.486 21.534 107.653 1.00 63.86 1 SER C CA 1
ATOM 7726 C C . SER C 1 1 ? 10.637 20.722 108.226 1.00 63.01 1 SER C C 1
ATOM 7727 O O . SER C 1 1 ? 10.517 19.513 108.419 1.00 64.62 1 SER C O 1
ATOM 7730 N N . THR C 1 2 ? 11.748 21.396 108.510 1.00 59.20 2 THR C N 1
ATOM 7731 C CA . THR C 1 2 ? 12.986 20.738 108.893 1.00 59.05 2 THR C CA 1
ATOM 7732 C C . THR C 1 2 ? 13.513 21.346 110.188 1.00 60.31 2 THR C C 1
ATOM 7733 O O . THR C 1 2 ? 13.079 22.420 110.614 1.00 62.84 2 THR C O 1
ATOM 7737 N N . VAL C 1 3 ? 14.448 20.640 110.823 1.00 58.51 3 VAL C N 1
ATOM 7738 C CA . VAL C 1 3 ? 15.161 21.145 111.992 1.00 51.44 3 VAL C CA 1
ATOM 7739 C C . VAL C 1 3 ? 16.647 21.141 111.655 1.00 48.32 3 VAL C C 1
ATOM 7740 O O . VAL C 1 3 ? 17.263 20.074 111.522 1.00 41.45 3 VAL C O 1
ATOM 7744 N N . TYR C 1 4 ? 17.222 22.334 111.515 1.00 48.38 4 TYR C N 1
ATOM 7745 C CA . TYR C 1 4 ? 18.627 22.500 111.171 1.00 51.02 4 TYR C CA 1
ATOM 7746 C C . TYR C 1 4 ? 19.418 22.724 112.455 1.00 56.63 4 TYR C C 1
ATOM 7747 O O . TYR C 1 4 ? 19.176 23.699 113.173 1.00 60.66 4 TYR C O 1
ATOM 7756 N N . ASN C 1 5 ? 20.348 21.820 112.746 1.00 57.82 5 ASN C N 1
ATOM 7757 C CA . ASN C 1 5 ? 21.219 21.938 113.907 1.00 56.22 5 ASN C CA 1
ATOM 7758 C C . ASN C 1 5 ? 22.585 22.434 113.454 1.00 52.33 5 ASN C C 1
ATOM 7759 O O . ASN C 1 5 ? 23.167 21.886 112.513 1.00 55.70 5 ASN C O 1
ATOM 7764 N N . ILE C 1 6 ? 23.095 23.464 114.124 1.00 46.12 6 ILE C N 1
ATOM 7765 C CA . ILE C 1 6 ? 24.329 24.126 113.721 1.00 40.84 6 ILE C CA 1
ATOM 7766 C C . ILE C 1 6 ? 25.418 23.821 114.741 1.00 39.01 6 ILE C C 1
ATOM 7767 O O . ILE C 1 6 ? 25.194 23.922 115.953 1.00 42.60 6 ILE C O 1
ATOM 7772 N N . ASN C 1 7 ? 26.595 23.453 114.241 1.00 34.96 7 ASN C N 1
ATOM 7773 C CA . ASN C 1 7 ? 27.770 23.178 115.054 1.00 41.54 7 ASN C CA 1
ATOM 7774 C C . ASN C 1 7 ? 28.990 23.576 114.236 1.00 38.02 7 ASN C C 1
ATOM 7775 O O . ASN C 1 7 ? 28.905 23.770 113.021 1.00 40.39 7 ASN C O 1
ATOM 7780 N N . LEU C 1 8 ? 30.128 23.712 114.915 1.00 35.62 8 LEU C N 1
ATOM 7781 C CA . LEU C 1 8 ? 31.328 24.202 114.243 1.00 41.43 8 LEU C CA 1
ATOM 7782 C C . LEU C 1 8 ? 32.074 23.077 113.532 1.00 48.05 8 LEU C C 1
ATOM 7783 O O . LEU C 1 8 ? 32.212 23.091 112.304 1.00 49.12 8 LEU C O 1
ATOM 7788 N N . GLY C 1 9 ? 32.553 22.086 114.285 1.00 49.19 9 GLY C N 1
ATOM 7789 C CA . GLY C 1 9 ? 33.425 21.073 113.729 1.00 47.00 9 GLY C CA 1
ATOM 7790 C C . GLY C 1 9 ? 33.253 19.745 114.434 1.00 52.84 9 GLY C C 1
ATOM 7791 O O . GLY C 1 9 ? 32.394 19.585 115.304 1.00 57.54 9 GLY C O 1
ATOM 7792 N N . ILE C 1 10 ? 34.073 18.775 114.028 1.00 55.28 10 ILE C N 1
ATOM 7793 C CA . ILE C 1 10 ? 33.958 17.407 114.522 1.00 49.79 10 ILE C CA 1
ATOM 7794 C C . ILE C 1 10 ? 35.303 16.720 114.341 1.00 46.21 10 ILE C C 1
ATOM 7795 O O . ILE C 1 10 ? 36.137 17.152 113.541 1.00 44.29 10 ILE C O 1
ATOM 7800 N N . GLY C 1 11 ? 35.518 15.637 115.090 1.00 48.14 11 GLY C N 1
ATOM 7801 C CA . GLY C 1 11 ? 36.763 14.898 115.011 1.00 53.10 11 GLY C CA 1
ATOM 7802 C C . GLY C 1 11 ? 36.581 13.467 115.466 1.00 58.61 11 GLY C C 1
ATOM 7803 O O . GLY C 1 11 ? 35.515 13.071 115.942 1.00 59.46 11 GLY C O 1
ATOM 7804 N N . TRP C 1 12 ? 37.649 12.683 115.293 1.00 61.45 12 TRP C N 1
ATOM 7805 C CA . TRP C 1 12 ? 37.646 11.299 115.759 1.00 62.19 12 TRP C CA 1
ATOM 7806 C C . TRP C 1 12 ? 37.370 11.230 117.254 1.00 66.10 12 TRP C C 1
ATOM 7807 O O . TRP C 1 12 ? 36.347 10.689 117.689 1.00 67.48 12 TRP C O 1
ATOM 7818 N N . ALA C 1 13 ? 38.276 11.772 118.059 1.00 70.22 13 ALA C N 1
ATOM 7819 C CA . ALA C 1 13 ? 37.970 12.020 119.459 1.00 70.22 13 ALA C CA 1
ATOM 7820 C C . ALA C 1 13 ? 37.249 13.357 119.525 1.00 68.64 13 ALA C C 1
ATOM 7821 O O . ALA C 1 13 ? 37.828 14.397 119.195 1.00 70.67 13 ALA C O 1
ATOM 7823 N N . SER C 1 14 ? 35.984 13.338 119.936 1.00 69.02 14 SER C N 1
ATOM 7824 C CA . SER C 1 14 ? 35.222 14.568 120.081 1.00 78.52 14 SER C CA 1
ATOM 7825 C C . SER C 1 14 ? 34.362 14.472 121.331 1.00 75.10 14 SER C C 1
ATOM 7826 O O . SER C 1 14 ? 34.283 13.425 121.981 1.00 77.27 14 SER C O 1
ATOM 7829 N N . SER C 1 15 ? 33.687 15.575 121.648 1.00 67.13 15 SER C N 1
ATOM 7830 C CA . SER C 1 15 ? 33.250 15.786 123.019 1.00 62.51 15 SER C CA 1
ATOM 7831 C C . SER C 1 15 ? 31.769 16.127 123.129 1.00 51.38 15 SER C C 1
ATOM 7832 O O . SER C 1 15 ? 31.044 16.119 122.127 1.00 49.20 15 SER C O 1
ATOM 7835 N N . GLY C 1 16 ? 31.340 16.466 124.350 1.00 45.64 16 GLY C N 1
ATOM 7836 C CA . GLY C 1 16 ? 29.941 16.324 124.734 1.00 43.70 16 GLY C CA 1
ATOM 7837 C C . GLY C 1 16 ? 28.948 16.904 123.748 1.00 44.35 16 GLY C C 1
ATOM 7838 O O . GLY C 1 16 ? 27.874 16.336 123.533 1.00 46.36 16 GLY C O 1
ATOM 7839 N N . VAL C 1 17 ? 29.280 18.049 123.148 1.00 44.52 17 VAL C N 1
ATOM 7840 C CA . VAL C 1 17 ? 28.352 18.707 122.229 1.00 50.47 17 VAL C CA 1
ATOM 7841 C C . VAL C 1 17 ? 28.017 17.788 121.061 1.00 53.68 17 VAL C C 1
ATOM 7842 O O . VAL C 1 17 ? 26.845 17.555 120.741 1.00 52.63 17 VAL C O 1
ATOM 7846 N N . GLU C 1 18 ? 29.052 17.250 120.413 1.00 58.63 18 GLU C N 1
ATOM 7847 C CA . GLU C 1 18 ? 28.860 16.402 119.242 1.00 61.34 18 GLU C CA 1
ATOM 7848 C C . GLU C 1 18 ? 27.989 15.195 119.573 1.00 56.91 18 GLU C C 1
ATOM 7849 O O . GLU C 1 18 ? 27.077 14.845 118.814 1.00 49.94 18 GLU C O 1
ATOM 7855 N N . TYR C 1 19 ? 28.249 14.554 120.715 1.00 56.15 19 TYR C N 1
ATOM 7856 C CA . TYR C 1 19 ? 27.455 13.393 121.099 1.00 50.98 19 TYR C CA 1
ATOM 7857 C C . TYR C 1 19 ? 26.039 13.794 121.488 1.00 52.17 19 TYR C C 1
ATOM 7858 O O . TYR C 1 19 ? 25.083 13.081 121.169 1.00 53.23 19 TYR C O 1
ATOM 7867 N N . ALA C 1 20 ? 25.882 14.932 122.170 1.00 50.66 20 ALA C N 1
ATOM 7868 C CA . ALA C 1 20 ? 24.542 15.443 122.437 1.00 50.76 20 ALA C CA 1
ATOM 7869 C C . ALA C 1 20 ? 23.787 15.706 121.143 1.00 52.29 20 ALA C C 1
ATOM 7870 O O . ALA C 1 20 ? 22.555 15.598 121.108 1.00 53.34 20 ALA C O 1
ATOM 7872 N N . GLN C 1 21 ? 24.510 16.044 120.072 1.00 54.74 21 GLN C N 1
ATOM 7873 C CA . GLN C 1 21 ? 23.904 16.183 118.752 1.00 57.44 21 GLN C CA 1
ATOM 7874 C C . GLN C 1 21 ? 23.602 14.821 118.145 1.00 58.14 21 GLN C C 1
ATOM 7875 O O . GLN C 1 21 ? 22.448 14.509 117.830 1.00 55.31 21 GLN C O 1
ATOM 7881 N N . ALA C 1 22 ? 24.652 14.018 117.930 1.00 59.05 22 ALA C N 1
ATOM 7882 C CA . ALA C 1 22 ? 24.491 12.684 117.360 1.00 53.25 22 ALA C CA 1
ATOM 7883 C C . ALA C 1 22 ? 23.375 11.926 118.052 1.00 50.45 22 ALA C C 1
ATOM 7884 O O . ALA C 1 22 ? 22.538 11.294 117.397 1.00 52.10 22 ALA C O 1
ATOM 7886 N N . TYR C 1 23 ? 23.344 11.991 119.380 1.00 46.92 23 TYR C N 1
ATOM 7887 C CA . TYR C 1 23 ? 22.218 11.445 120.121 1.00 48.25 23 TYR C CA 1
ATOM 7888 C C . TYR C 1 23 ? 20.915 12.099 119.676 1.00 52.54 23 TYR C C 1
ATOM 7889 O O . TYR C 1 23 ? 19.989 11.419 119.223 1.00 50.14 23 TYR C O 1
ATOM 7898 N N . ARG C 1 24 ? 20.852 13.431 119.745 1.00 55.51 24 ARG C N 1
ATOM 7899 C CA . ARG C 1 24 ? 19.648 14.158 119.347 1.00 56.84 24 ARG C CA 1
ATOM 7900 C C . ARG C 1 24 ? 19.155 13.774 117.957 1.00 58.36 24 ARG C C 1
ATOM 7901 O O . ARG C 1 24 ? 17.945 13.786 117.699 1.00 59.41 24 ARG C O 1
ATOM 7909 N N . ALA C 1 25 ? 20.072 13.446 117.048 1.00 58.52 25 ALA C N 1
ATOM 7910 C CA . ALA C 1 25 ? 19.672 13.021 115.711 1.00 61.11 25 ALA C CA 1
ATOM 7911 C C . ALA C 1 25 ? 18.846 11.744 115.760 1.00 66.62 25 ALA C C 1
ATOM 7912 O O . ALA C 1 25 ? 17.873 11.596 115.008 1.00 67.43 25 ALA C O 1
ATOM 7914 N N . GLN C 1 26 ? 19.216 10.815 116.648 1.00 67.01 26 GLN C N 1
ATOM 7915 C CA . GLN C 1 26 ? 18.569 9.505 116.678 1.00 63.55 26 GLN C CA 1
ATOM 7916 C C . GLN C 1 26 ? 17.135 9.592 117.181 1.00 60.93 26 GLN C C 1
ATOM 7917 O O . GLN C 1 26 ? 16.242 8.931 116.640 1.00 71.39 26 GLN C O 1
ATOM 7923 N N . ILE C 1 27 ? 16.890 10.390 118.220 1.00 52.92 27 ILE C N 1
ATOM 7924 C CA . ILE C 1 27 ? 15.509 10.631 118.635 1.00 58.45 27 ILE C CA 1
ATOM 7925 C C . ILE C 1 27 ? 14.726 11.262 117.497 1.00 65.59 27 ILE C C 1
ATOM 7926 O O . ILE C 1 27 ? 13.633 10.805 117.139 1.00 67.08 27 ILE C O 1
ATOM 7931 N N . LEU C 1 28 ? 15.283 12.321 116.907 1.00 68.59 28 LEU C N 1
ATOM 7932 C CA . LEU C 1 28 ? 14.550 13.068 115.893 1.00 69.73 28 LEU C CA 1
ATOM 7933 C C . LEU C 1 28 ? 14.208 12.207 114.687 1.00 70.05 28 LEU C C 1
ATOM 7934 O O . LEU C 1 28 ? 13.236 12.498 113.979 1.00 74.70 28 LEU C O 1
ATOM 7939 N N . ARG C 1 29 ? 14.980 11.147 114.433 1.00 64.90 29 ARG C N 1
ATOM 7940 C CA . ARG C 1 29 ? 14.540 10.153 113.460 1.00 62.52 29 ARG C CA 1
ATOM 7941 C C . ARG C 1 29 ? 13.248 9.495 113.912 1.00 63.69 29 ARG C C 1
ATOM 7942 O O . ARG C 1 29 ? 12.257 9.469 113.174 1.00 65.42 29 ARG C O 1
ATOM 7950 N N . ARG C 1 30 ? 13.242 8.968 115.136 1.00 64.97 30 ARG C N 1
ATOM 7951 C CA . ARG C 1 30 ? 12.133 8.161 115.627 1.00 72.42 30 ARG C CA 1
ATOM 7952 C C . ARG C 1 30 ? 10.813 8.922 115.655 1.00 72.45 30 ARG C C 1
ATOM 7953 O O . ARG C 1 30 ? 9.749 8.295 115.672 1.00 75.31 30 ARG C O 1
ATOM 7961 N N . ILE C 1 31 ? 10.855 10.258 115.652 1.00 69.04 31 ILE C N 1
ATOM 7962 C CA . ILE C 1 31 ? 9.637 11.058 115.623 1.00 72.25 31 ILE C CA 1
ATOM 7963 C C . ILE C 1 31 ? 9.178 11.354 114.202 1.00 73.54 31 ILE C C 1
ATOM 7964 O O . ILE C 1 31 ? 8.105 11.944 114.014 1.00 74.19 31 ILE C O 1
ATOM 7969 N N . GLN C 1 32 ? 9.945 10.943 113.193 1.00 77.03 32 GLN C N 1
ATOM 7970 C CA . GLN C 1 32 ? 9.740 11.289 111.789 1.00 86.85 32 GLN C CA 1
ATOM 7971 C C . GLN C 1 32 ? 10.075 12.747 111.511 1.00 82.88 32 GLN C C 1
ATOM 7972 O O . GLN C 1 32 ? 9.932 13.191 110.366 1.00 80.05 32 GLN C O 1
ATOM 7978 N N . GLN C 1 33 ? 10.483 13.518 112.523 1.00 79.38 33 GLN C N 1
ATOM 7979 C CA . GLN C 1 33 ? 10.898 14.903 112.342 1.00 72.68 33 GLN C CA 1
ATOM 7980 C C . GLN C 1 33 ? 12.144 14.967 111.467 1.00 66.32 33 GLN C C 1
ATOM 7981 O O . GLN C 1 33 ? 13.213 14.490 111.871 1.00 53.04 33 GLN C O 1
ATOM 7987 N N . PRO C 1 34 ? 12.052 15.552 110.273 1.00 68.31 34 PRO C N 1
ATOM 7988 C CA . PRO C 1 34 ? 13.237 15.653 109.414 1.00 70.68 34 PRO C CA 1
ATOM 7989 C C . PRO C 1 34 ? 14.228 16.651 109.986 1.00 70.93 34 PRO C C 1
ATOM 7990 O O . PRO C 1 34 ? 13.847 17.713 110.484 1.00 69.62 34 PRO C O 1
ATOM 7994 N N . ALA C 1 35 ? 15.510 16.302 109.917 1.00 68.60 35 ALA C N 1
ATOM 7995 C CA . ALA C 1 35 ? 16.535 17.172 110.471 1.00 65.95 35 ALA C CA 1
ATOM 7996 C C . ALA C 1 35 ? 17.838 17.024 109.701 1.00 65.51 35 ALA C C 1
ATOM 7997 O O . ALA C 1 35 ? 18.203 15.923 109.280 1.00 73.56 35 ALA C O 1
ATOM 7999 N N . LYS C 1 36 ? 18.535 18.142 109.541 1.00 59.74 36 LYS C N 1
ATOM 8000 C CA . LYS C 1 36 ? 19.888 18.191 109.013 1.00 52.66 36 LYS C CA 1
ATOM 8001 C C . LYS C 1 36 ? 20.819 18.701 110.104 1.00 43.82 36 LYS C C 1
ATOM 8002 O O . LYS C 1 36 ? 20.389 19.357 111.056 1.00 36.70 36 LYS C O 1
ATOM 8008 N N . PHE C 1 37 ? 22.105 18.382 109.973 1.00 43.50 37 PHE C N 1
ATOM 8009 C CA . PHE C 1 37 ? 23.110 18.832 110.932 1.00 45.22 37 PHE C CA 1
ATOM 8010 C C . PHE C 1 37 ? 24.226 19.539 110.175 1.00 45.06 37 PHE C C 1
ATOM 8011 O O . PHE C 1 37 ? 24.992 18.899 109.445 1.00 44.99 37 PHE C O 1
ATOM 8019 N N . ILE C 1 38 ? 24.331 20.853 110.376 1.00 45.35 38 ILE C N 1
ATOM 8020 C CA . ILE C 1 38 ? 25.269 21.696 109.643 1.00 40.10 38 ILE C CA 1
ATOM 8021 C C . ILE C 1 38 ? 26.557 21.828 110.437 1.00 37.82 38 ILE C C 1
ATOM 8022 O O . ILE C 1 38 ? 26.534 22.004 111.661 1.00 44.79 38 ILE C O 1
ATOM 8027 N N . PHE C 1 39 ? 27.691 21.732 109.745 1.00 35.21 39 PHE C N 1
ATOM 8028 C CA . PHE C 1 39 ? 29.007 21.848 110.365 1.00 35.05 39 PHE C CA 1
ATOM 8029 C C . PHE C 1 39 ? 29.813 22.881 109.589 1.00 38.14 39 PHE C C 1
ATOM 8030 O O . PHE C 1 39 ? 30.062 22.703 108.392 1.00 39.99 39 PHE C O 1
ATOM 8046 N N . ASP C 1 41 ? 33.037 24.271 110.112 1.00 39.09 41 ASP C N 1
ATOM 8047 C CA . ASP C 1 41 ? 34.489 24.380 110.086 1.00 46.13 41 ASP C CA 1
ATOM 8048 C C . ASP C 1 41 ? 35.037 23.864 108.756 1.00 46.15 41 ASP C C 1
ATOM 8049 O O . ASP C 1 41 ? 34.306 23.370 107.894 1.00 41.43 41 ASP C O 1
ATOM 8062 N N . ILE C 1 43 ? 37.073 21.011 107.418 1.00 55.66 43 ILE C N 1
ATOM 8063 C CA . ILE C 1 43 ? 37.554 19.699 107.819 1.00 51.43 43 ILE C CA 1
ATOM 8064 C C . ILE C 1 43 ? 38.026 18.993 106.555 1.00 48.19 43 ILE C C 1
ATOM 8065 O O . ILE C 1 43 ? 37.227 18.384 105.830 1.00 48.87 43 ILE C O 1
ATOM 8070 N N . LEU C 1 44 ? 39.331 19.074 106.282 1.00 46.24 44 LEU C N 1
ATOM 8071 C CA . LEU C 1 44 ? 39.960 18.293 105.230 1.00 43.41 44 LEU C CA 1
ATOM 8072 C C . LEU C 1 44 ? 40.891 17.195 105.722 1.00 50.92 44 LEU C C 1
ATOM 8073 O O . LEU C 1 44 ? 41.305 16.359 104.911 1.00 55.47 44 LEU C O 1
ATOM 8078 N N . ALA C 1 45 ? 41.228 17.159 107.013 1.00 55.31 45 ALA C N 1
ATOM 8079 C CA . ALA C 1 45 ? 42.243 16.213 107.465 1.00 57.15 45 ALA C CA 1
ATOM 8080 C C . ALA C 1 45 ? 41.736 14.788 107.321 1.00 56.34 45 ALA C C 1
ATOM 8081 O O . ALA C 1 45 ? 42.347 13.957 106.639 1.00 59.65 45 ALA C O 1
ATOM 8083 N N . ASP C 1 46 ? 40.627 14.488 107.979 1.00 55.27 46 ASP C N 1
ATOM 8084 C CA . ASP C 1 46 ? 39.754 13.396 107.602 1.00 59.85 46 ASP C CA 1
ATOM 8085 C C . ASP C 1 46 ? 38.796 13.836 106.506 1.00 61.23 46 ASP C C 1
ATOM 8086 O O . ASP C 1 46 ? 38.535 15.025 106.316 1.00 61.58 46 ASP C O 1
ATOM 8091 N N . ASN C 1 47 ? 38.285 12.858 105.764 1.00 58.78 47 ASN C N 1
ATOM 8092 C CA . ASN C 1 47 ? 37.027 13.078 105.071 1.00 48.48 47 ASN C CA 1
ATOM 8093 C C . ASN C 1 47 ? 35.950 13.370 106.107 1.00 37.00 47 ASN C C 1
ATOM 8094 O O . ASN C 1 47 ? 35.926 12.774 107.188 1.00 35.98 47 ASN C O 1
ATOM 8099 N N . ILE C 1 48 ? 35.060 14.303 105.774 1.00 37.74 48 ILE C N 1
ATOM 8100 C CA . ILE C 1 48 ? 34.047 14.738 106.729 1.00 43.58 48 ILE C CA 1
ATOM 8101 C C . ILE C 1 48 ? 33.093 13.596 107.071 1.00 43.73 48 ILE C C 1
ATOM 8102 O O . ILE C 1 48 ? 32.677 13.445 108.226 1.00 42.38 48 ILE C O 1
ATOM 8107 N N . GLN C 1 49 ? 32.758 12.758 106.085 1.00 48.15 49 GLN C N 1
ATOM 8108 C CA . GLN C 1 49 ? 31.711 11.759 106.282 1.00 58.17 49 GLN C CA 1
ATOM 8109 C C . GLN C 1 49 ? 32.134 10.691 107.283 1.00 59.03 49 GLN C C 1
ATOM 8110 O O . GLN C 1 49 ? 31.308 10.213 108.071 1.00 57.12 49 GLN C O 1
ATOM 8116 N N . HIS C 1 50 ? 33.410 10.294 107.257 1.00 55.67 50 HIS C N 1
ATOM 8117 C CA . HIS C 1 50 ? 33.905 9.305 108.209 1.00 54.95 50 HIS C CA 1
ATOM 8118 C C . HIS C 1 50 ? 33.621 9.743 109.639 1.00 58.18 50 HIS C C 1
ATOM 8119 O O . HIS C 1 50 ? 33.114 8.966 110.456 1.00 59.87 50 HIS C O 1
ATOM 8126 N N . LEU C 1 51 ? 33.932 11.003 109.947 1.00 56.97 51 LEU C N 1
ATOM 8127 C CA . LEU C 1 51 ? 33.714 11.526 111.290 1.00 50.41 51 LEU C CA 1
ATOM 8128 C C . LEU C 1 51 ? 32.231 11.593 111.627 1.00 48.24 51 LEU C C 1
ATOM 8129 O O . LEU C 1 51 ? 31.827 11.242 112.742 1.00 49.75 51 LEU C O 1
ATOM 8134 N N . THR C 1 52 ? 31.404 12.042 110.680 1.00 46.84 52 THR C N 1
ATOM 8135 C CA . THR C 1 52 ? 29.965 12.096 110.920 1.00 55.04 52 THR C CA 1
ATOM 8136 C C . THR C 1 52 ? 29.404 10.705 111.186 1.00 59.19 52 THR C C 1
ATOM 8137 O O . THR C 1 52 ? 28.675 10.491 112.161 1.00 59.71 52 THR C O 1
ATOM 8141 N N . GLU C 1 53 ? 29.747 9.742 110.327 1.00 62.02 53 GLU C N 1
ATOM 8142 C CA . GLU C 1 53 ? 29.182 8.401 110.440 1.00 69.17 53 GLU C CA 1
ATOM 8143 C C . GLU C 1 53 ? 29.619 7.710 111.726 1.00 66.45 53 GLU C C 1
ATOM 8144 O O . GLU C 1 53 ? 28.810 7.045 112.383 1.00 67.40 53 GLU C O 1
ATOM 8150 N N . ASN C 1 54 ? 30.896 7.849 112.095 1.00 59.72 54 ASN C N 1
ATOM 8151 C CA . ASN C 1 54 ? 31.397 7.224 113.317 1.00 51.52 54 ASN C CA 1
ATOM 8152 C C . ASN C 1 54 ? 30.536 7.591 114.519 1.00 46.25 54 ASN C C 1
ATOM 8153 O O . ASN C 1 54 ? 30.164 6.728 115.322 1.00 44.98 54 ASN C O 1
ATOM 8158 N N . ILE C 1 55 ? 30.195 8.869 114.649 1.00 47.94 55 ILE C N 1
ATOM 8159 C CA . ILE C 1 55 ? 29.441 9.341 115.803 1.00 49.29 55 ILE C CA 1
ATOM 8160 C C . ILE C 1 55 ? 27.971 8.968 115.640 1.00 49.30 55 ILE C C 1
ATOM 8161 O O . ILE C 1 55 ? 27.159 9.181 116.547 1.00 54.14 55 ILE C O 1
ATOM 8166 N N . GLY C 1 56 ? 27.624 8.380 114.500 1.00 48.74 56 GLY C N 1
ATOM 8167 C CA . GLY C 1 56 ? 26.277 7.900 114.274 1.00 54.28 56 GLY C CA 1
ATOM 8168 C C . GLY C 1 56 ? 25.372 8.766 113.425 1.00 57.84 56 GLY C C 1
ATOM 8169 O O . GLY C 1 56 ? 24.147 8.635 113.536 1.00 59.16 56 GLY C O 1
ATOM 8170 N N . PHE C 1 57 ? 25.924 9.658 112.606 1.00 56.99 57 PHE C N 1
ATOM 8171 C CA . PHE C 1 57 ? 25.125 10.507 111.731 1.00 60.18 57 PHE C CA 1
ATOM 8172 C C . PHE C 1 57 ? 24.925 9.850 110.370 1.00 65.66 57 PHE C C 1
ATOM 8173 O O . PHE C 1 57 ? 25.895 9.428 109.730 1.00 66.59 57 PHE C O 1
ATOM 8181 N N . LEU C 1 58 ? 23.672 9.783 109.922 1.00 66.75 58 LEU C N 1
ATOM 8182 C CA . LEU C 1 58 ? 23.402 9.347 108.559 1.00 67.43 58 LEU C CA 1
ATOM 8183 C C . LEU C 1 58 ? 23.826 10.425 107.566 1.00 72.22 58 LEU C C 1
ATOM 8184 O O . LEU C 1 58 ? 23.727 11.626 107.836 1.00 74.89 58 LEU C O 1
ATOM 8189 N N . ASP C 1 59 ? 24.279 9.979 106.392 1.00 72.10 59 ASP C N 1
ATOM 8190 C CA . ASP C 1 59 ? 24.816 10.909 105.403 1.00 71.21 59 ASP C CA 1
ATOM 8191 C C . ASP C 1 59 ? 23.753 11.869 104.886 1.00 66.22 59 ASP C C 1
ATOM 8192 O O . ASP C 1 59 ? 24.081 12.973 104.436 1.00 67.59 59 ASP C O 1
ATOM 8197 N N . GLU C 1 60 ? 22.482 11.486 104.959 1.00 62.25 60 GLU C N 1
ATOM 8198 C CA . GLU C 1 60 ? 21.412 12.370 104.523 1.00 65.77 60 GLU C CA 1
ATOM 8199 C C . GLU C 1 60 ? 21.012 13.378 105.593 1.00 68.35 60 GLU C C 1
ATOM 8200 O O . GLU C 1 60 ? 20.063 14.140 105.378 1.00 72.23 60 GLU C O 1
ATOM 8206 N N . GLU C 1 61 ? 21.670 13.364 106.755 1.00 68.64 61 GLU C N 1
ATOM 8207 C CA . GLU C 1 61 ? 21.516 14.416 107.752 1.00 65.79 61 GLU C CA 1
ATOM 8208 C C . GLU C 1 61 ? 22.645 15.443 107.761 1.00 56.94 61 GLU C C 1
ATOM 8209 O O . GLU C 1 61 ? 22.537 16.440 108.482 1.00 55.09 61 GLU C O 1
ATOM 8215 N N . ILE C 1 62 ? 23.707 15.251 106.985 1.00 48.94 62 ILE C N 1
ATOM 8216 C CA . ILE C 1 62 ? 24.922 16.048 107.128 1.00 40.19 62 ILE C CA 1
ATOM 8217 C C . ILE C 1 62 ? 24.930 17.149 106.079 1.00 44.38 62 ILE C C 1
ATOM 8218 O O . ILE C 1 62 ? 24.902 16.872 104.873 1.00 52.84 62 ILE C O 1
ATOM 8223 N N . ILE C 1 63 ? 24.975 18.395 106.535 1.00 42.69 63 ILE C N 1
ATOM 8224 C CA . ILE C 1 63 ? 25.289 19.533 105.683 1.00 34.74 63 ILE C CA 1
ATOM 8225 C C . ILE C 1 63 ? 26.666 20.033 106.091 1.00 37.55 63 ILE C C 1
ATOM 8226 O O . ILE C 1 63 ? 26.827 20.626 107.163 1.00 42.83 63 ILE C O 1
ATOM 8231 N N . TRP C 1 64 ? 27.661 19.800 105.246 1.00 34.99 64 TRP C N 1
ATOM 8232 C CA . TRP C 1 64 ? 28.923 20.499 105.398 1.00 37.61 64 TRP C CA 1
ATOM 8233 C C . TRP C 1 64 ? 28.813 21.836 104.685 1.00 48.66 64 TRP C C 1
ATOM 8234 O O . TRP C 1 64 ? 28.245 21.921 103.592 1.00 54.16 64 TRP C O 1
ATOM 8245 N N . LEU C 1 65 ? 29.328 22.889 105.322 1.00 51.24 65 LEU C N 1
ATOM 8246 C CA . LEU C 1 65 ? 29.207 24.226 104.751 1.00 44.57 65 LEU C CA 1
ATOM 8247 C C . LEU C 1 65 ? 29.841 24.290 103.370 1.00 36.90 65 LEU C C 1
ATOM 8248 O O . LEU C 1 65 ? 29.181 24.618 102.377 1.00 34.26 65 LEU C O 1
ATOM 8253 N N . TYR C 1 66 ? 31.129 23.962 103.291 1.00 37.21 66 TYR C N 1
ATOM 8254 C CA . TYR C 1 66 ? 31.855 24.115 102.041 1.00 43.29 66 TYR C CA 1
ATOM 8255 C C . TYR C 1 66 ? 31.413 23.110 100.985 1.00 50.05 66 TYR C C 1
ATOM 8256 O O . TYR C 1 66 ? 31.683 23.320 99.798 1.00 49.48 66 TYR C O 1
ATOM 8265 N N . ASN C 1 67 ? 30.742 22.029 101.388 1.00 49.80 67 ASN C N 1
ATOM 8266 C CA . ASN C 1 67 ? 30.201 21.085 100.417 1.00 42.79 67 ASN C CA 1
ATOM 8267 C C . ASN C 1 67 ? 28.887 21.574 99.822 1.00 40.83 67 ASN C C 1
ATOM 8268 O O . ASN C 1 67 ? 28.626 21.359 98.633 1.00 50.37 67 ASN C O 1
ATOM 8273 N N . TYR C 1 68 ? 28.062 22.244 100.635 1.00 36.31 68 TYR C N 1
ATOM 8274 C CA . TYR C 1 68 ? 26.679 22.539 100.265 1.00 36.06 68 TYR C CA 1
ATOM 8275 C C . TYR C 1 68 ? 26.564 23.227 98.911 1.00 39.85 68 TYR C C 1
ATOM 8276 O O . TYR C 1 68 ? 25.537 23.099 98.236 1.00 48.00 68 TYR C O 1
ATOM 8285 N N . PHE C 1 69 ? 27.603 23.940 98.488 1.00 39.30 69 PHE C N 1
ATOM 8286 C CA . PHE C 1 69 ? 27.556 24.671 97.229 1.00 42.09 69 PHE C CA 1
ATOM 8287 C C . PHE C 1 69 ? 27.865 23.798 96.022 1.00 43.00 69 PHE C C 1
ATOM 8288 O O . PHE C 1 69 ? 27.913 24.315 94.901 1.00 49.58 69 PHE C O 1
ATOM 8296 N N . THR C 1 70 ? 28.070 22.499 96.215 1.00 38.86 70 THR C N 1
ATOM 8297 C CA . THR C 1 70 ? 28.399 21.583 95.135 1.00 45.28 70 THR C CA 1
ATOM 8298 C C . THR C 1 70 ? 27.309 20.528 94.996 1.00 50.15 70 THR C C 1
ATOM 8299 O O . THR C 1 70 ? 26.513 20.299 95.912 1.00 46.85 70 THR C O 1
ATOM 8303 N N . ASP C 1 71 ? 27.271 19.895 93.821 1.00 53.09 71 ASP C N 1
ATOM 8304 C CA . ASP C 1 71 ? 26.365 18.776 93.593 1.00 47.69 71 ASP C CA 1
ATOM 8305 C C . ASP C 1 71 ? 26.849 17.489 94.249 1.00 48.52 71 ASP C C 1
ATOM 8306 O O . ASP C 1 71 ? 26.068 16.539 94.374 1.00 54.46 71 ASP C O 1
ATOM 8311 N N . ILE C 1 72 ? 28.120 17.438 94.657 1.00 42.78 72 ILE C N 1
ATOM 8312 C CA . ILE C 1 72 ? 28.661 16.246 95.292 1.00 40.06 72 ILE C CA 1
ATOM 8313 C C . ILE C 1 72 ? 27.925 15.977 96.604 1.00 49.01 72 ILE C C 1
ATOM 8314 O O . ILE C 1 72 ? 27.419 16.895 97.262 1.00 61.60 72 ILE C O 1
ATOM 8319 N N . LYS C 1 73 ? 27.854 14.704 96.980 1.00 50.14 73 LYS C N 1
ATOM 8320 C CA . LYS C 1 73 ? 27.119 14.268 98.156 1.00 55.55 73 LYS C CA 1
ATOM 8321 C C . LYS C 1 73 ? 28.081 13.834 99.252 1.00 55.92 73 LYS C C 1
ATOM 8322 O O . LYS C 1 73 ? 29.213 13.418 98.984 1.00 60.04 73 LYS C O 1
ATOM 8328 N N . ILE C 1 74 ? 27.620 13.955 100.496 1.00 51.04 74 ILE C N 1
ATOM 8329 C CA . ILE C 1 74 ? 28.389 13.452 101.626 1.00 54.51 74 ILE C CA 1
ATOM 8330 C C . ILE C 1 74 ? 28.575 11.953 101.442 1.00 57.69 74 ILE C C 1
ATOM 8331 O O . ILE C 1 74 ? 27.599 11.199 101.345 1.00 59.41 74 ILE C O 1
ATOM 8336 N N . ALA C 1 75 ? 29.829 11.509 101.385 1.00 56.12 75 ALA C N 1
ATOM 8337 C CA . ALA C 1 75 ? 30.088 10.127 101.008 1.00 48.57 75 ALA C CA 1
ATOM 8338 C C . ALA C 1 75 ? 31.358 9.615 101.668 1.00 47.83 75 ALA C C 1
ATOM 8339 O O . ALA C 1 75 ? 32.276 10.399 101.942 1.00 48.85 75 ALA C O 1
ATOM 8341 N N . PRO C 1 76 ? 31.447 8.311 101.921 1.00 48.33 76 PRO C N 1
ATOM 8342 C CA . PRO C 1 76 ? 32.720 7.726 102.353 1.00 47.27 76 PRO C CA 1
ATOM 8343 C C . PRO C 1 76 ? 33.714 7.719 101.205 1.00 44.01 76 PRO C C 1
ATOM 8344 O O . PRO C 1 76 ? 33.336 7.728 100.031 1.00 50.21 76 PRO C O 1
ATOM 8348 N N . THR C 1 77 ? 35.001 7.683 101.544 1.00 37.27 77 THR C N 1
ATOM 8349 C CA . THR C 1 77 ? 36.020 7.747 100.502 1.00 45.15 77 THR C CA 1
ATOM 8350 C C . THR C 1 77 ? 36.143 6.369 99.863 1.00 56.08 77 THR C C 1
ATOM 8351 O O . THR C 1 77 ? 36.596 5.414 100.503 1.00 65.33 77 THR C O 1
ATOM 8355 N N . THR C 1 78 ? 35.715 6.266 98.604 1.00 54.08 78 THR C N 1
ATOM 8356 C CA . THR C 1 78 ? 35.789 5.036 97.829 1.00 47.78 78 THR C CA 1
ATOM 8357 C C . THR C 1 78 ? 36.858 5.042 96.738 1.00 54.00 78 THR C C 1
ATOM 8358 O O . THR C 1 78 ? 36.965 4.060 95.996 1.00 63.19 78 THR C O 1
ATOM 8362 N N . VAL C 1 79 ? 37.626 6.120 96.597 1.00 54.08 79 VAL C N 1
ATOM 8363 C CA . VAL C 1 79 ? 38.549 6.268 95.472 1.00 53.61 79 VAL C CA 1
ATOM 8364 C C . VAL C 1 79 ? 39.828 5.492 95.752 1.00 56.35 79 VAL C C 1
ATOM 8365 O O . VAL C 1 79 ? 40.419 5.620 96.829 1.00 57.57 79 VAL C O 1
ATOM 8369 N N . THR C 1 80 ? 40.298 4.738 94.756 1.00 61.35 80 THR C N 1
ATOM 8370 C CA . THR C 1 80 ? 41.409 3.815 94.931 1.00 64.47 80 THR C CA 1
ATOM 8371 C C . THR C 1 80 ? 42.679 4.341 94.275 1.00 62.80 80 THR C C 1
ATOM 8372 O O . THR C 1 80 ? 42.629 5.099 93.301 1.00 64.20 80 THR C O 1
ATOM 8376 N N . LEU C 1 81 ? 43.826 3.934 94.837 1.00 62.59 81 LEU C N 1
ATOM 8377 C CA . LEU C 1 81 ? 45.110 4.212 94.201 1.00 65.71 81 LEU C CA 1
ATOM 8378 C C . LEU C 1 81 ? 45.083 3.835 92.725 1.00 73.13 81 LEU C C 1
ATOM 8379 O O . LEU C 1 81 ? 45.613 4.568 91.883 1.00 75.41 81 LEU C O 1
ATOM 8384 N N . ASP C 1 82 ? 44.446 2.707 92.389 1.00 79.04 82 ASP C N 1
ATOM 8385 C CA . ASP C 1 82 ? 44.228 2.354 90.988 1.00 85.92 82 ASP C CA 1
ATOM 8386 C C . ASP C 1 82 ? 43.626 3.525 90.225 1.00 83.44 82 ASP C C 1
ATOM 8387 O O . ASP C 1 82 ? 44.177 3.979 89.216 1.00 89.46 82 ASP C O 1
ATOM 8392 N N . GLN C 1 83 ? 42.498 4.043 90.718 1.00 74.69 83 GLN C N 1
ATOM 8393 C CA . GLN C 1 83 ? 41.837 5.154 90.044 1.00 70.87 83 GLN C CA 1
ATOM 8394 C C . GLN C 1 83 ? 42.704 6.406 90.055 1.00 76.27 83 GLN C C 1
ATOM 8395 O O . GLN C 1 83 ? 42.716 7.169 89.081 1.00 73.93 83 GLN C O 1
ATOM 8401 N N . VAL C 1 84 ? 43.443 6.630 91.145 1.00 85.89 84 VAL C N 1
ATOM 8402 C CA . VAL C 1 84 ? 44.230 7.854 91.282 1.00 84.16 84 VAL C CA 1
ATOM 8403 C C . VAL C 1 84 ? 45.288 7.943 90.185 1.00 80.66 84 VAL C C 1
ATOM 8404 O O . VAL C 1 84 ? 45.527 9.019 89.621 1.00 76.77 84 VAL C O 1
ATOM 8408 N N . LEU C 1 85 ? 45.926 6.816 89.852 1.00 76.60 85 LEU C N 1
ATOM 8409 C CA . LEU C 1 85 ? 46.975 6.805 88.837 1.00 80.62 85 LEU C CA 1
ATOM 8410 C C . LEU C 1 85 ? 46.473 6.718 87.411 1.00 84.76 85 LEU C C 1
ATOM 8411 O O . LEU C 1 85 ? 47.223 7.067 86.492 1.00 82.35 85 LEU C O 1
ATOM 8416 N N . ALA C 1 86 ? 45.254 6.227 87.193 1.00 89.74 86 ALA C N 1
ATOM 8417 C CA . ALA C 1 86 ? 44.646 6.406 85.884 1.00 86.85 86 ALA C CA 1
ATOM 8418 C C . ALA C 1 86 ? 44.665 7.878 85.495 1.00 88.07 86 ALA C C 1
ATOM 8419 O O . ALA C 1 86 ? 44.824 8.213 84.316 1.00 90.87 86 ALA C O 1
ATOM 8421 N N . GLN C 1 87 ? 44.545 8.764 86.487 1.00 81.78 87 GLN C N 1
ATOM 8422 C CA . GLN C 1 87 ? 44.544 10.203 86.262 1.00 78.67 87 GLN C CA 1
ATOM 8423 C C . GLN C 1 87 ? 45.949 10.778 86.090 1.00 72.02 87 GLN C C 1
ATOM 8424 O O . GLN C 1 87 ? 46.112 11.794 85.407 1.00 81.11 87 GLN C O 1
ATOM 8430 N N . VAL C 1 88 ? 46.961 10.194 86.732 1.00 60.90 88 VAL C N 1
ATOM 8431 C CA . VAL C 1 88 ? 48.331 10.667 86.546 1.00 65.73 88 VAL C CA 1
ATOM 8432 C C . VAL C 1 88 ? 48.927 10.056 85.278 1.00 73.48 88 VAL C C 1
ATOM 8433 O O . VAL C 1 88 ? 48.518 8.988 84.815 1.00 69.99 88 VAL C O 1
ATOM 8437 N N . ALA C 1 89 ? 49.922 10.745 84.719 1.00 79.13 89 ALA C N 1
ATOM 8438 C CA . ALA C 1 89 ? 50.562 10.373 83.465 1.00 77.14 89 ALA C CA 1
ATOM 8439 C C . ALA C 1 89 ? 51.997 9.923 83.708 1.00 81.97 89 ALA C C 1
ATOM 8440 O O . ALA C 1 89 ? 52.632 10.288 84.700 1.00 82.80 89 ALA C O 1
ATOM 8442 N N . GLY C 1 90 ? 52.501 9.123 82.776 1.00 87.88 90 GLY C N 1
ATOM 8443 C CA . GLY C 1 90 ? 53.778 8.458 82.948 1.00 92.00 90 GLY C CA 1
ATOM 8444 C C . GLY C 1 90 ? 53.576 7.061 83.498 1.00 94.03 90 GLY C C 1
ATOM 8445 O O . GLY C 1 90 ? 52.492 6.479 83.401 1.00 101.48 90 GLY C O 1
ATOM 8446 N N . GLN C 1 91 ? 54.643 6.506 84.075 1.00 89.94 91 GLN C N 1
ATOM 8447 C CA . GLN C 1 91 ? 54.468 5.296 84.859 1.00 90.42 91 GLN C CA 1
ATOM 8448 C C . GLN C 1 91 ? 55.301 5.358 86.132 1.00 87.59 91 GLN C C 1
ATOM 8449 O O . GLN C 1 91 ? 56.469 5.775 86.096 1.00 85.80 91 GLN C O 1
ATOM 8455 N N . PRO C 1 92 ? 54.730 4.943 87.262 1.00 85.01 92 PRO C N 1
ATOM 8456 C CA . PRO C 1 92 ? 55.500 4.897 88.511 1.00 81.01 92 PRO C CA 1
ATOM 8457 C C . PRO C 1 92 ? 56.528 3.776 88.479 1.00 88.73 92 PRO C C 1
ATOM 8458 O O . PRO C 1 92 ? 56.203 2.627 88.171 1.00 95.70 92 PRO C O 1
ATOM 8462 N N . GLU C 1 93 ? 57.773 4.112 88.816 1.00 88.84 93 GLU C N 1
ATOM 8463 C CA . GLU C 1 93 ? 58.811 3.088 88.855 1.00 88.51 93 GLU C CA 1
ATOM 8464 C C . GLU C 1 93 ? 58.773 2.290 90.154 1.00 92.06 93 GLU C C 1
ATOM 8465 O O . GLU C 1 93 ? 58.745 1.055 90.131 1.00 99.15 93 GLU C O 1
ATOM 8471 N N . ARG C 1 94 ? 58.739 2.979 91.292 1.00 88.61 94 ARG C N 1
ATOM 8472 C CA . ARG C 1 94 ? 58.924 2.350 92.594 1.00 81.42 94 ARG C CA 1
ATOM 8473 C C . ARG C 1 94 ? 57.893 2.885 93.574 1.00 81.73 94 ARG C C 1
ATOM 8474 O O . ARG C 1 94 ? 57.780 4.101 93.756 1.00 85.75 94 ARG C O 1
ATOM 8482 N N . SER C 1 95 ? 57.141 1.983 94.199 1.00 83.60 95 SER C N 1
ATOM 8483 C CA . SER C 1 95 ? 56.274 2.424 95.276 1.00 88.67 95 SER C CA 1
ATOM 8484 C C . SER C 1 95 ? 57.059 2.495 96.585 1.00 91.52 95 SER C C 1
ATOM 8485 O O . SER C 1 95 ? 58.208 2.053 96.680 1.00 91.86 95 SER C O 1
ATOM 8488 N N . GLU C 1 96 ? 56.434 3.087 97.600 1.00 89.79 96 GLU C N 1
ATOM 8489 C CA . GLU C 1 96 ? 56.957 3.048 98.961 1.00 83.34 96 GLU C CA 1
ATOM 8490 C C . GLU C 1 96 ? 55.775 3.167 99.912 1.00 87.20 96 GLU C C 1
ATOM 8491 O O . GLU C 1 96 ? 55.033 4.149 99.826 1.00 96.27 96 GLU C O 1
ATOM 8497 N N . LYS C 1 97 ? 55.607 2.228 100.843 1.00 86.31 97 LYS C N 1
ATOM 8498 C CA . LYS C 1 97 ? 54.453 2.266 101.742 1.00 89.66 97 LYS C CA 1
ATOM 8499 C C . LYS C 1 97 ? 54.924 2.301 103.189 1.00 96.31 97 LYS C C 1
ATOM 8500 O O . LYS C 1 97 ? 55.424 1.299 103.713 1.00 102.49 97 LYS C O 1
ATOM 8506 N N . GLU C 1 98 ? 54.744 3.448 103.837 1.00 93.83 98 GLU C N 1
ATOM 8507 C CA . GLU C 1 98 ? 54.993 3.610 105.266 1.00 88.70 98 GLU C CA 1
ATOM 8508 C C . GLU C 1 98 ? 53.645 3.904 105.912 1.00 84.73 98 GLU C C 1
ATOM 8509 O O . GLU C 1 98 ? 53.108 5.005 105.755 1.00 82.64 98 GLU C O 1
ATOM 8515 N N . GLY C 1 99 ? 53.110 2.941 106.646 1.00 82.32 99 GLY C N 1
ATOM 8516 C CA . GLY C 1 99 ? 51.790 3.114 107.224 1.00 77.97 99 GLY C CA 1
ATOM 8517 C C . GLY C 1 99 ? 50.790 3.406 106.125 1.00 76.21 99 GLY C C 1
ATOM 8518 O O . GLY C 1 99 ? 50.639 2.640 105.163 1.00 78.11 99 GLY C O 1
ATOM 8519 N N . LYS C 1 100 ? 50.099 4.534 106.257 1.00 74.86 100 LYS C N 1
ATOM 8520 C CA . LYS C 1 100 ? 49.079 4.931 105.301 1.00 72.15 100 LYS C CA 1
ATOM 8521 C C . LYS C 1 100 ? 49.597 5.856 104.209 1.00 74.71 100 LYS C C 1
ATOM 8522 O O . LYS C 1 100 ? 48.842 6.164 103.280 1.00 73.33 100 LYS C O 1
ATOM 8528 N N . ILE C 1 101 ? 50.845 6.310 104.285 1.00 78.56 101 ILE C N 1
ATOM 8529 C CA . ILE C 1 101 ? 51.394 7.185 103.257 1.00 79.03 101 ILE C CA 1
ATOM 8530 C C . ILE C 1 101 ? 52.158 6.307 102.271 1.00 82.57 101 ILE C C 1
ATOM 8531 O O . ILE C 1 101 ? 53.149 5.650 102.613 1.00 86.15 101 ILE C O 1
ATOM 8536 N N . VAL C 1 102 ? 51.631 6.242 101.057 1.00 80.45 102 VAL C N 1
ATOM 8537 C CA . VAL C 1 102 ? 52.191 5.453 99.973 1.00 74.03 102 VAL C CA 1
ATOM 8538 C C . VAL C 1 102 ? 52.386 6.392 98.795 1.00 72.23 102 VAL C C 1
ATOM 8539 O O . VAL C 1 102 ? 51.549 7.266 98.543 1.00 75.87 102 VAL C O 1
ATOM 8543 N N . ARG C 1 103 ? 53.505 6.241 98.098 1.00 72.08 103 ARG C N 1
ATOM 8544 C CA . ARG C 1 103 ? 53.887 7.223 97.098 1.00 78.49 103 ARG C CA 1
ATOM 8545 C C . ARG C 1 103 ? 54.675 6.541 95.997 1.00 80.50 103 ARG C C 1
ATOM 8546 O O . ARG C 1 103 ? 55.330 5.519 96.215 1.00 88.93 103 ARG C O 1
ATOM 8554 N N . TYR C 1 104 ? 54.601 7.123 94.805 1.00 73.59 104 TYR C N 1
ATOM 8555 C CA . TYR C 1 104 ? 55.214 6.554 93.616 1.00 75.56 104 TYR C CA 1
ATOM 8556 C C . TYR C 1 104 ? 56.049 7.629 92.937 1.00 82.82 104 TYR C C 1
ATOM 8557 O O . TYR C 1 104 ? 55.560 8.739 92.701 1.00 90.07 104 TYR C O 1
ATOM 8566 N N . PHE C 1 105 ? 57.297 7.297 92.616 1.00 85.54 105 PHE C N 1
ATOM 8567 C CA . PHE C 1 105 ? 58.238 8.254 92.046 1.00 94.57 105 PHE C CA 1
ATOM 8568 C C . PHE C 1 105 ? 58.210 8.194 90.522 1.00 93.48 105 PHE C C 1
ATOM 8569 O O . PHE C 1 105 ? 58.060 7.120 89.931 1.00 99.53 105 PHE C O 1
ATOM 8577 N N . TYR C 1 106 ? 58.354 9.358 89.891 1.00 81.69 106 TYR C N 1
ATOM 8578 C CA . TYR C 1 106 ? 58.390 9.486 88.433 1.00 75.39 106 TYR C CA 1
ATOM 8579 C C . TYR C 1 106 ? 59.660 10.233 88.047 1.00 84.89 106 TYR C C 1
ATOM 8580 O O . TYR C 1 106 ? 59.599 11.342 87.515 1.00 93.14 106 TYR C O 1
ATOM 8589 N N . PRO C 1 107 ? 60.832 9.623 88.257 1.00 88.86 107 PRO C N 1
ATOM 8590 C CA . PRO C 1 107 ? 62.092 10.397 88.342 1.00 92.05 107 PRO C CA 1
ATOM 8591 C C . PRO C 1 107 ? 62.567 11.067 87.046 1.00 98.78 107 PRO C C 1
ATOM 8592 O O . PRO C 1 107 ? 63.524 11.840 87.097 1.00 103.57 107 PRO C O 1
ATOM 8596 N N . GLN C 1 108 ? 61.969 10.748 85.895 1.00 101.18 108 GLN C N 1
ATOM 8597 C CA . GLN C 1 108 ? 62.444 11.192 84.579 1.00 108.22 108 GLN C CA 1
ATOM 8598 C C . GLN C 1 108 ? 62.699 12.703 84.532 1.00 110.71 108 GLN C C 1
ATOM 8599 O O . GLN C 1 108 ? 63.841 13.141 84.365 1.00 116.56 108 GLN C O 1
ATOM 8605 N N . ASP C 1 109 ? 61.644 13.506 84.634 1.00 109.97 109 ASP C N 1
ATOM 8606 C CA . ASP C 1 109 ? 61.652 14.788 85.340 1.00 109.55 109 ASP C CA 1
ATOM 8607 C C . ASP C 1 109 ? 61.243 14.468 86.781 1.00 106.58 109 ASP C C 1
ATOM 8608 O O . ASP C 1 109 ? 60.480 13.535 86.997 1.00 107.79 109 ASP C O 1
ATOM 8613 N N . ASP C 1 110 ? 61.718 15.221 87.773 1.00 102.73 110 ASP C N 1
ATOM 8614 C CA . ASP C 1 110 ? 61.613 14.707 89.137 1.00 95.67 110 ASP C CA 1
ATOM 8615 C C . ASP C 1 110 ? 60.254 15.038 89.773 1.00 86.53 110 ASP C C 1
ATOM 8616 O O . ASP C 1 110 ? 59.984 16.189 90.142 1.00 90.27 110 ASP C O 1
ATOM 8621 N N . GLN C 1 111 ? 59.429 14.000 89.951 1.00 81.08 111 GLN C N 1
ATOM 8622 C CA . GLN C 1 111 ? 58.028 14.080 90.372 1.00 78.11 111 GLN C CA 1
ATOM 8623 C C . GLN C 1 111 ? 57.763 12.952 91.352 1.00 77.37 111 GLN C C 1
ATOM 8624 O O . GLN C 1 111 ? 58.454 11.933 91.348 1.00 83.24 111 GLN C O 1
ATOM 8630 N N . PHE C 1 112 ? 56.735 13.128 92.172 1.00 73.76 112 PHE C N 1
ATOM 8631 C CA . PHE C 1 112 ? 56.078 11.991 92.805 1.00 74.69 112 PHE C CA 1
ATOM 8632 C C . PHE C 1 112 ? 54.704 12.441 93.277 1.00 69.38 112 PHE C C 1
ATOM 8633 O O . PHE C 1 112 ? 54.465 13.632 93.498 1.00 73.15 112 PHE C O 1
ATOM 8641 N N . ILE C 1 113 ? 53.800 11.477 93.438 1.00 63.49 113 ILE C N 1
ATOM 8642 C CA . ILE C 1 113 ? 52.460 11.758 93.939 1.00 64.86 113 ILE C CA 1
ATOM 8643 C C . ILE C 1 113 ? 52.272 10.967 95.230 1.00 69.50 113 ILE C C 1
ATOM 8644 O O . ILE C 1 113 ? 52.222 9.729 95.223 1.00 71.18 113 ILE C O 1
ATOM 8649 N N . THR C 1 114 ? 52.195 11.684 96.345 1.00 72.71 114 THR C N 1
ATOM 8650 C CA . THR C 1 114 ? 52.074 11.056 97.651 1.00 67.96 114 THR C CA 1
ATOM 8651 C C . THR C 1 114 ? 50.600 10.849 97.973 1.00 64.24 114 THR C C 1
ATOM 8652 O O . THR C 1 114 ? 49.804 11.790 97.902 1.00 62.38 114 THR C O 1
ATOM 8656 N N . CYS C 1 115 ? 50.242 9.614 98.310 1.00 65.75 115 CYS C N 1
ATOM 8657 C CA . CYS C 1 115 ? 48.870 9.240 98.618 1.00 67.67 115 CYS C CA 1
ATOM 8658 C C . CYS C 1 115 ? 48.725 8.984 100.113 1.00 64.97 115 CYS C C 1
ATOM 8659 O O . CYS C 1 115 ? 49.639 8.447 100.750 1.00 69.53 115 CYS C O 1
ATOM 8662 N N . TYR C 1 116 ? 47.579 9.391 100.665 1.00 58.41 116 TYR C N 1
ATOM 8663 C CA . TYR C 1 116 ? 47.246 9.184 102.070 1.00 58.73 116 TYR C CA 1
ATOM 8664 C C . TYR C 1 116 ? 45.930 8.432 102.133 1.00 61.87 116 TYR C C 1
ATOM 8665 O O . TYR C 1 116 ? 44.911 8.902 101.606 1.00 66.04 116 TYR C O 1
ATOM 8674 N N . LEU C 1 117 ? 45.955 7.281 102.796 1.00 58.06 117 LEU C N 1
ATOM 8675 C CA . LEU C 1 117 ? 44.933 6.267 102.630 1.00 63.58 117 LEU C CA 1
ATOM 8676 C C . LEU C 1 117 ? 44.087 6.140 103.885 1.00 67.94 117 LEU C C 1
ATOM 8677 O O . LEU C 1 117 ? 44.610 6.188 105.001 1.00 78.99 117 LEU C O 1
ATOM 8682 N N . ARG C 1 118 ? 42.785 5.929 103.679 1.00 61.61 118 ARG C N 1
ATOM 8683 C CA . ARG C 1 118 ? 41.830 5.796 104.772 1.00 62.10 118 ARG C CA 1
ATOM 8684 C C . ARG C 1 118 ? 42.288 4.784 105.821 1.00 74.41 118 ARG C C 1
ATOM 8685 O O . ARG C 1 118 ? 42.389 5.102 107.012 1.00 78.39 118 ARG C O 1
ATOM 8693 N N . GLN C 1 119 ? 42.561 3.552 105.394 1.00 81.17 119 GLN C N 1
ATOM 8694 C CA . GLN C 1 119 ? 43.018 2.483 106.271 1.00 84.36 119 GLN C CA 1
ATOM 8695 C C . GLN C 1 119 ? 44.313 1.919 105.714 1.00 87.78 119 GLN C C 1
ATOM 8696 O O . GLN C 1 119 ? 44.455 1.790 104.499 1.00 88.22 119 GLN C O 1
ATOM 8702 N N . GLU C 1 120 ? 45.248 1.565 106.600 1.00 88.91 120 GLU C N 1
ATOM 8703 C CA . GLU C 1 120 ? 46.548 1.095 106.130 1.00 91.14 120 GLU C CA 1
ATOM 8704 C C . GLU C 1 120 ? 46.411 -0.106 105.201 1.00 91.31 120 GLU C C 1
ATOM 8705 O O . GLU C 1 120 ? 47.150 -0.229 104.218 1.00 89.22 120 GLU C O 1
ATOM 8711 N N . ASP C 1 121 ? 45.458 -0.993 105.489 1.00 93.95 121 ASP C N 1
ATOM 8712 C CA . ASP C 1 121 ? 45.323 -2.231 104.728 1.00 92.71 121 ASP C CA 1
ATOM 8713 C C . ASP C 1 121 ? 44.571 -2.053 103.409 1.00 93.72 121 ASP C C 1
ATOM 8714 O O . ASP C 1 121 ? 44.808 -2.818 102.467 1.00 99.86 121 ASP C O 1
ATOM 8719 N N . GLN C 1 122 ? 43.672 -1.072 103.314 1.00 89.63 122 GLN C N 1
ATOM 8720 C CA . GLN C 1 122 ? 42.768 -0.964 102.172 1.00 87.23 122 GLN C CA 1
ATOM 8721 C C . GLN C 1 122 ? 43.441 -0.211 101.023 1.00 87.74 122 GLN C C 1
ATOM 8722 O O . GLN C 1 122 ? 44.658 -0.015 101.020 1.00 82.70 122 GLN C O 1
ATOM 8728 N N . ASP C 1 123 ? 42.689 0.058 99.945 1.00 90.68 123 ASP C N 1
ATOM 8729 C CA . ASP C 1 123 ? 43.149 0.919 98.853 1.00 90.40 123 ASP C CA 1
ATOM 8730 C C . ASP C 1 123 ? 42.416 2.261 98.647 1.00 80.37 123 ASP C C 1
ATOM 8731 O O . ASP C 1 123 ? 42.559 2.837 97.566 1.00 79.97 123 ASP C O 1
ATOM 8736 N N . PHE C 1 124 ? 41.590 2.763 99.579 1.00 74.81 124 PHE C N 1
ATOM 8737 C CA . PHE C 1 124 ? 40.770 3.960 99.290 1.00 74.22 124 PHE C CA 1
ATOM 8738 C C . PHE C 1 124 ? 41.483 5.262 99.668 1.00 71.90 124 PHE C C 1
ATOM 8739 O O . PHE C 1 124 ? 41.502 5.641 100.841 1.00 79.90 124 PHE C O 1
ATOM 8747 N N . VAL C 1 125 ? 41.949 6.031 98.674 1.00 65.73 125 VAL C N 1
ATOM 8748 C CA . VAL C 1 125 ? 42.821 7.180 98.950 1.00 61.52 125 VAL C CA 1
ATOM 8749 C C . VAL C 1 125 ? 42.000 8.389 99.380 1.00 62.45 125 VAL C C 1
ATOM 8750 O O . VAL C 1 125 ? 41.089 8.826 98.667 1.00 58.80 125 VAL C O 1
ATOM 8754 N N . GLU C 1 126 ? 42.359 8.966 100.531 1.00 65.26 126 GLU C N 1
ATOM 8755 C CA . GLU C 1 126 ? 41.671 10.158 101.015 1.00 62.67 126 GLU C CA 1
ATOM 8756 C C . GLU C 1 126 ? 42.176 11.431 100.340 1.00 65.47 126 GLU C C 1
ATOM 8757 O O . GLU C 1 126 ? 41.370 12.282 99.947 1.00 63.28 126 GLU C O 1
ATOM 8763 N N . HIS C 1 127 ? 43.492 11.588 100.194 1.00 69.35 127 HIS C N 1
ATOM 8764 C CA . HIS C 1 127 ? 44.014 12.727 99.448 1.00 69.93 127 HIS C CA 1
ATOM 8765 C C . HIS C 1 127 ? 45.398 12.409 98.899 1.00 72.57 127 HIS C C 1
ATOM 8766 O O . HIS C 1 127 ? 46.071 11.478 99.348 1.00 78.06 127 HIS C O 1
ATOM 8773 N N . VAL C 1 128 ? 45.804 13.206 97.910 1.00 70.53 128 VAL C N 1
ATOM 8774 C CA . VAL C 1 128 ? 47.049 13.012 97.172 1.00 67.45 128 VAL C CA 1
ATOM 8775 C C . VAL C 1 128 ? 47.734 14.363 97.000 1.00 66.38 128 VAL C C 1
ATOM 8776 O O . VAL C 1 128 ? 47.069 15.385 96.804 1.00 68.36 128 VAL C O 1
ATOM 8780 N N . GLU C 1 129 ? 49.066 14.370 97.083 1.00 64.63 129 GLU C N 1
ATOM 8781 C CA . GLU C 1 129 ? 49.865 15.568 96.861 1.00 64.53 129 GLU C CA 1
ATOM 8782 C C . GLU C 1 129 ? 50.808 15.356 95.688 1.00 62.42 129 GLU C C 1
ATOM 8783 O O . GLU C 1 129 ? 51.505 14.337 95.622 1.00 64.61 129 GLU C O 1
ATOM 8789 N N . TYR C 1 130 ? 50.856 16.337 94.791 1.00 58.96 130 TYR C N 1
ATOM 8790 C CA . TYR C 1 130 ? 51.715 16.298 93.613 1.00 58.67 130 TYR C CA 1
ATOM 8791 C C . TYR C 1 130 ? 52.929 17.178 93.885 1.00 61.55 130 TYR C C 1
ATOM 8792 O O . TYR C 1 130 ? 52.801 18.399 94.008 1.00 67.99 130 TYR C O 1
ATOM 8801 N N . VAL C 1 131 ? 54.103 16.560 93.980 1.00 64.01 131 VAL C N 1
ATOM 8802 C CA . VAL C 1 131 ? 55.353 17.266 94.230 1.00 70.02 131 VAL C CA 1
ATOM 8803 C C . VAL C 1 131 ? 56.208 17.196 92.974 1.00 73.63 131 VAL C C 1
ATOM 8804 O O . VAL C 1 131 ? 56.451 16.107 92.440 1.00 79.60 131 VAL C O 1
ATOM 8808 N N . SER C 1 132 ? 56.673 18.355 92.511 1.00 71.74 132 SER C N 1
ATOM 8809 C CA . SER C 1 132 ? 57.584 18.446 91.379 1.00 75.48 132 SER C CA 1
ATOM 8810 C C . SER C 1 132 ? 58.826 19.211 91.807 1.00 72.60 132 SER C C 1
ATOM 8811 O O . SER C 1 132 ? 58.721 20.329 92.321 1.00 73.33 132 SER C O 1
ATOM 8814 N N . ARG C 1 133 ? 59.998 18.607 91.585 1.00 74.96 133 ARG C N 1
ATOM 8815 C CA . ARG C 1 133 ? 61.289 19.220 91.919 1.00 78.29 133 ARG C CA 1
ATOM 8816 C C . ARG C 1 133 ? 61.354 19.621 93.393 1.00 76.68 133 ARG C C 1
ATOM 8817 O O . ARG C 1 133 ? 62.035 20.582 93.765 1.00 69.24 133 ARG C O 1
ATOM 8825 N N . GLY C 1 134 ? 60.643 18.877 94.242 1.00 76.80 134 GLY C N 1
ATOM 8826 C CA . GLY C 1 134 ? 60.724 19.032 95.679 1.00 75.45 134 GLY C CA 1
ATOM 8827 C C . GLY C 1 134 ? 59.664 19.907 96.309 1.00 71.04 134 GLY C C 1
ATOM 8828 O O . GLY C 1 134 ? 59.660 20.050 97.538 1.00 72.94 134 GLY C O 1
ATOM 8829 N N . ARG C 1 135 ? 58.757 20.482 95.522 1.00 63.97 135 ARG C N 1
ATOM 8830 C CA . ARG C 1 135 ? 57.799 21.461 96.023 1.00 66.58 135 ARG C CA 1
ATOM 8831 C C . ARG C 1 135 ? 56.374 20.970 95.830 1.00 61.43 135 ARG C C 1
ATOM 8832 O O . ARG C 1 135 ? 55.995 20.566 94.725 1.00 61.02 135 ARG C O 1
ATOM 8840 N N . LEU C 1 136 ? 55.580 21.033 96.894 1.00 60.20 136 LEU C N 1
ATOM 8841 C CA . LEU C 1 136 ? 54.171 20.707 96.770 1.00 56.76 136 LEU C CA 1
ATOM 8842 C C . LEU C 1 136 ? 53.486 21.793 95.955 1.00 62.36 136 LEU C C 1
ATOM 8843 O O . LEU C 1 136 ? 53.511 22.966 96.339 1.00 65.97 136 LEU C O 1
ATOM 8848 N N . ILE C 1 137 ? 52.939 21.431 94.794 1.00 58.41 137 ILE C N 1
ATOM 8849 C CA . ILE C 1 137 ? 52.179 22.384 93.990 1.00 54.09 137 ILE C CA 1
ATOM 8850 C C . ILE C 1 137 ? 50.684 22.094 93.914 1.00 53.14 137 ILE C C 1
ATOM 8851 O O . ILE C 1 137 ? 49.929 22.974 93.469 1.00 56.02 137 ILE C O 1
ATOM 8856 N N . ARG C 1 138 ? 50.225 20.912 94.322 1.00 48.99 138 ARG C N 1
ATOM 8857 C CA . ARG C 1 138 ? 48.804 20.588 94.240 1.00 46.94 138 ARG C CA 1
ATOM 8858 C C . ARG C 1 138 ? 48.490 19.493 95.248 1.00 48.01 138 ARG C C 1
ATOM 8859 O O . ARG C 1 138 ? 49.330 18.634 95.527 1.00 56.36 138 ARG C O 1
ATOM 8867 N N . LYS C 1 139 ? 47.279 19.537 95.800 1.00 43.51 139 LYS C N 1
ATOM 8868 C CA . LYS C 1 139 ? 46.808 18.503 96.714 1.00 53.53 139 LYS C CA 1
ATOM 8869 C C . LYS C 1 139 ? 45.323 18.280 96.468 1.00 55.72 139 LYS C C 1
ATOM 8870 O O . LYS C 1 139 ? 44.545 19.228 96.577 1.00 56.34 139 LYS C O 1
ATOM 8876 N N . ASP C 1 140 ? 44.918 17.042 96.180 1.00 54.73 140 ASP C N 1
ATOM 8877 C CA . ASP C 1 140 ? 43.526 16.734 95.863 1.00 63.19 140 ASP C CA 1
ATOM 8878 C C . ASP C 1 140 ? 42.914 15.834 96.923 1.00 61.91 140 ASP C C 1
ATOM 8879 O O . ASP C 1 140 ? 43.560 14.900 97.399 1.00 66.93 140 ASP C O 1
ATOM 8884 N N . TYR C 1 141 ? 41.663 16.117 97.273 1.00 55.23 141 TYR C N 1
ATOM 8885 C CA . TYR C 1 141 ? 40.928 15.367 98.281 1.00 54.17 141 TYR C CA 1
ATOM 8886 C C . TYR C 1 141 ? 39.768 14.635 97.621 1.00 50.12 141 TYR C C 1
ATOM 8887 O O . TYR C 1 141 ? 39.088 15.191 96.752 1.00 41.39 141 TYR C O 1
ATOM 8896 N N . PHE C 1 142 ? 39.532 13.394 98.042 1.00 49.49 142 PHE C N 1
ATOM 8897 C CA . PHE C 1 142 ? 38.605 12.513 97.349 1.00 51.15 142 PHE C CA 1
ATOM 8898 C C . PHE C 1 142 ? 37.505 12.009 98.271 1.00 60.10 142 PHE C C 1
ATOM 8899 O O . PHE C 1 142 ? 37.716 11.810 99.471 1.00 61.20 142 PHE C O 1
ATOM 8907 N N . SER C 1 143 ? 36.321 11.808 97.689 1.00 67.49 143 SER C N 1
ATOM 8908 C CA . SER C 1 143 ? 35.308 10.986 98.334 1.00 71.07 143 SER C CA 1
ATOM 8909 C C . SER C 1 143 ? 34.908 9.829 97.421 1.00 65.48 143 SER C C 1
ATOM 8910 O O . SER C 1 143 ? 35.451 8.727 97.547 1.00 62.83 143 SER C O 1
ATOM 8913 N N . TYR C 1 144 ? 33.980 10.057 96.486 1.00 57.26 144 TYR C N 1
ATOM 8914 C CA . TYR C 1 144 ? 33.878 9.227 95.292 1.00 48.48 144 TYR C CA 1
ATOM 8915 C C . TYR C 1 144 ? 34.422 9.915 94.049 1.00 44.92 144 TYR C C 1
ATOM 8916 O O . TYR C 1 144 ? 34.493 9.285 92.990 1.00 46.97 144 TYR C O 1
ATOM 8925 N N . VAL C 1 145 ? 34.803 11.184 94.163 1.00 44.39 145 VAL C N 1
ATOM 8926 C CA . VAL C 1 145 ? 35.470 11.966 93.129 1.00 41.72 145 VAL C CA 1
ATOM 8927 C C . VAL C 1 145 ? 36.348 12.942 93.894 1.00 41.96 145 VAL C C 1
ATOM 8928 O O . VAL C 1 145 ? 36.347 12.937 95.129 1.00 34.28 145 VAL C O 1
ATOM 8932 N N . ARG C 1 146 ? 37.092 13.790 93.195 1.00 45.45 146 ARG C N 1
ATOM 8933 C CA . ARG C 1 146 ? 37.742 14.894 93.886 1.00 48.32 146 ARG C CA 1
ATOM 8934 C C . ARG C 1 146 ? 36.676 15.951 94.161 1.00 52.23 146 ARG C C 1
ATOM 8935 O O . ARG C 1 146 ? 35.978 16.394 93.241 1.00 53.35 146 ARG C O 1
ATOM 8943 N N . TYR C 1 147 ? 36.471 16.276 95.437 1.00 50.58 147 TYR C N 1
ATOM 8944 C CA . TYR C 1 147 ? 35.513 17.311 95.801 1.00 49.72 147 TYR C CA 1
ATOM 8945 C C . TYR C 1 147 ? 36.168 18.653 96.091 1.00 45.30 147 TYR C C 1
ATOM 8946 O O . TYR C 1 147 ? 35.454 19.636 96.316 1.00 49.71 147 TYR C O 1
ATOM 8955 N N . ALA C 1 148 ? 37.497 18.722 96.056 1.00 42.85 148 ALA C N 1
ATOM 8956 C CA . ALA C 1 148 ? 38.246 19.941 96.326 1.00 43.69 148 ALA C CA 1
ATOM 8957 C C . ALA C 1 148 ? 39.725 19.644 96.150 1.00 41.81 148 ALA C C 1
ATOM 8958 O O . ALA C 1 148 ? 40.152 18.486 96.187 1.00 47.85 148 ALA C O 1
ATOM 8960 N N . SER C 1 149 ? 40.506 20.704 95.976 1.00 35.06 149 SER C N 1
ATOM 8961 C CA . SER C 1 149 ? 41.951 20.567 95.955 1.00 41.86 149 SER C CA 1
ATOM 8962 C C . SER C 1 149 ? 42.580 21.850 96.484 1.00 45.69 149 SER C C 1
ATOM 8963 O O . SER C 1 149 ? 41.894 22.839 96.755 1.00 46.98 149 SER C O 1
ATOM 8966 N N . GLU C 1 150 ? 43.904 21.828 96.610 1.00 46.13 150 GLU C N 1
ATOM 8967 C CA . GLU C 1 150 ? 44.669 22.916 97.198 1.00 43.19 150 GLU C CA 1
ATOM 8968 C C . GLU C 1 150 ? 45.866 23.201 96.307 1.00 45.14 150 GLU C C 1
ATOM 8969 O O . GLU C 1 150 ? 46.482 22.276 95.771 1.00 54.20 150 GLU C O 1
ATOM 8975 N N . TYR C 1 151 ? 46.193 24.478 96.145 1.00 39.68 151 TYR C N 1
ATOM 8976 C CA . TYR C 1 151 ? 47.354 24.887 95.369 1.00 40.78 151 TYR C CA 1
ATOM 8977 C C . TYR C 1 151 ? 48.346 25.597 96.277 1.00 42.49 151 TYR C C 1
ATOM 8978 O O . TYR C 1 151 ? 47.954 26.361 97.166 1.00 48.14 151 TYR C O 1
ATOM 8987 N N . PHE C 1 152 ? 49.630 25.326 96.058 1.00 40.07 152 PHE C N 1
ATOM 8988 C CA . PHE C 1 152 ? 50.682 25.725 96.977 1.00 41.04 152 PHE C CA 1
ATOM 8989 C C . PHE C 1 152 ? 51.815 26.403 96.223 1.00 50.66 152 PHE C C 1
ATOM 8990 O O . PHE C 1 152 ? 51.941 26.278 95.003 1.00 56.56 152 PHE C O 1
ATOM 8998 N N . ALA C 1 153 ? 52.641 27.130 96.971 1.00 55.33 153 ALA C N 1
ATOM 8999 C CA . ALA C 1 153 ? 53.877 27.681 96.442 1.00 57.28 153 ALA C CA 1
ATOM 9000 C C . ALA C 1 153 ? 54.909 27.751 97.556 1.00 59.62 153 ALA C C 1
ATOM 9001 O O . ALA C 1 153 ? 54.544 27.824 98.736 1.00 51.83 153 ALA C O 1
ATOM 9003 N N . PRO C 1 154 ? 56.195 27.699 97.217 1.00 65.12 154 PRO C N 1
ATOM 9004 C CA . PRO C 1 154 ? 57.243 28.015 98.192 1.00 68.79 154 PRO C CA 1
ATOM 9005 C C . PRO C 1 154 ? 57.036 29.386 98.824 1.00 71.78 154 PRO C C 1
ATOM 9006 O O . PRO C 1 154 ? 56.607 30.339 98.167 1.00 73.60 154 PRO C O 1
ATOM 9010 N N . HIS C 1 155 ? 57.281 29.466 100.130 1.00 73.60 155 HIS C N 1
ATOM 9011 C CA . HIS C 1 155 ? 57.583 30.733 100.780 1.00 76.46 155 HIS C CA 1
ATOM 9012 C C . HIS C 1 155 ? 58.446 30.443 101.996 1.00 81.03 155 HIS C C 1
ATOM 9013 O O . HIS C 1 155 ? 58.152 29.516 102.751 1.00 81.05 155 HIS C O 1
ATOM 9020 N N . ASN C 1 156 ? 59.481 31.263 102.201 1.00 85.55 156 ASN C N 1
ATOM 9021 C CA . ASN C 1 156 ? 60.493 31.002 103.227 1.00 84.85 156 ASN C CA 1
ATOM 9022 C C . ASN C 1 156 ? 60.980 29.554 103.167 1.00 82.79 156 ASN C C 1
ATOM 9023 O O . ASN C 1 156 ? 61.345 28.963 104.187 1.00 87.97 156 ASN C O 1
ATOM 9028 N N . ASP C 1 157 ? 60.980 28.984 101.961 1.00 76.63 157 ASP C N 1
ATOM 9029 C CA . ASP C 1 157 ? 61.249 27.565 101.720 1.00 76.25 157 ASP C CA 1
ATOM 9030 C C . ASP C 1 157 ? 60.309 26.651 102.506 1.00 73.02 157 ASP C C 1
ATOM 9031 O O . ASP C 1 157 ? 60.651 25.506 102.810 1.00 76.40 157 ASP C O 1
ATOM 9036 N N . ALA C 1 158 ? 59.112 27.133 102.827 1.00 69.92 158 ALA C N 1
ATOM 9037 C CA . ALA C 1 158 ? 58.073 26.317 103.438 1.00 70.38 158 ALA C CA 1
ATOM 9038 C C . ALA C 1 158 ? 56.878 26.251 102.498 1.00 69.74 158 ALA C C 1
ATOM 9039 O O . ALA C 1 158 ? 56.501 27.258 101.889 1.00 69.44 158 ALA C O 1
ATOM 9041 N N . ALA C 1 159 ? 56.291 25.063 102.370 1.00 65.18 159 ALA C N 1
ATOM 9042 C CA . ALA C 1 159 ? 55.115 24.900 101.525 1.00 59.50 159 ALA C CA 1
ATOM 9043 C C . ALA C 1 159 ? 53.962 25.710 102.104 1.00 60.50 159 ALA C C 1
ATOM 9044 O O . ALA C 1 159 ? 53.598 25.534 103.271 1.00 67.83 159 ALA C O 1
ATOM 9046 N N . THR C 1 160 ? 53.381 26.589 101.292 1.00 53.49 160 THR C N 1
ATOM 9047 C CA . THR C 1 160 ? 52.393 27.551 101.760 1.00 52.74 160 THR C CA 1
ATOM 9048 C C . THR C 1 160 ? 51.102 27.406 100.965 1.00 48.25 160 THR C C 1
ATOM 9049 O O . THR C 1 160 ? 51.132 27.301 99.734 1.00 48.99 160 THR C O 1
ATOM 9053 N N . LEU C 1 161 ? 49.974 27.449 101.672 1.00 44.04 161 LEU C N 1
ATOM 9054 C CA . LEU C 1 161 ? 48.655 27.332 101.060 1.00 45.06 161 LEU C CA 1
ATOM 9055 C C . LEU C 1 161 ? 48.195 28.703 100.579 1.00 49.03 161 LEU C C 1
ATOM 9056 O O . LEU C 1 161 ? 48.040 29.620 101.389 1.00 57.16 161 LEU C O 1
ATOM 9061 N N . TYR C 1 162 ? 48.055 28.881 99.259 1.00 41.06 162 TYR C N 1
ATOM 9062 C CA . TYR C 1 162 ? 47.455 30.107 98.747 1.00 34.93 162 TYR C CA 1
ATOM 9063 C C . TYR C 1 162 ? 46.028 29.995 98.218 1.00 36.50 162 TYR C C 1
ATOM 9064 O O . TYR C 1 162 ? 45.347 31.023 98.145 1.00 39.75 162 TYR C O 1
ATOM 9073 N N . GLN C 1 163 ? 45.541 28.803 97.870 1.00 37.78 163 GLN C N 1
ATOM 9074 C CA . GLN C 1 163 ? 44.234 28.728 97.222 1.00 41.16 163 GLN C CA 1
ATOM 9075 C C . GLN C 1 163 ? 43.624 27.353 97.445 1.00 43.39 163 GLN C C 1
ATOM 9076 O O . GLN C 1 163 ? 44.332 26.343 97.465 1.00 41.82 163 GLN C O 1
ATOM 9082 N N . ARG C 1 164 ? 42.297 27.323 97.575 1.00 40.93 164 ARG C N 1
ATOM 9083 C CA . ARG C 1 164 ? 41.557 26.077 97.741 1.00 37.94 164 ARG C CA 1
ATOM 9084 C C . ARG C 1 164 ? 40.312 26.129 96.870 1.00 40.76 164 ARG C C 1
ATOM 9085 O O . ARG C 1 164 ? 39.473 27.019 97.037 1.00 41.64 164 ARG C O 1
ATOM 9093 N N . ARG C 1 165 ? 40.192 25.178 95.948 1.00 40.56 165 ARG C N 1
ATOM 9094 C CA . ARG C 1 165 ? 39.111 25.150 94.973 1.00 40.16 165 ARG C CA 1
ATOM 9095 C C . ARG C 1 165 ? 38.192 23.965 95.240 1.00 35.69 165 ARG C C 1
ATOM 9096 O O . ARG C 1 165 ? 38.639 22.901 95.672 1.00 37.37 165 ARG C O 1
ATOM 9104 N N . PHE C 1 166 ? 36.897 24.161 94.988 1.00 33.07 166 PHE C N 1
ATOM 9105 C CA . PHE C 1 166 ? 35.879 23.136 95.191 1.00 38.19 166 PHE C CA 1
ATOM 9106 C C . PHE C 1 166 ? 35.167 22.854 93.876 1.00 46.10 166 PHE C C 1
ATOM 9107 O O . PHE C 1 166 ? 34.849 23.778 93.120 1.00 47.43 166 PHE C O 1
ATOM 9115 N N . TYR C 1 167 ? 34.899 21.575 93.616 1.00 44.05 167 TYR C N 1
ATOM 9116 C CA . TYR C 1 167 ? 34.444 21.120 92.311 1.00 40.10 167 TYR C CA 1
ATOM 9117 C C . TYR C 1 167 ? 33.092 20.428 92.405 1.00 42.18 167 TYR C C 1
ATOM 9118 O O . TYR C 1 167 ? 32.658 19.993 93.475 1.00 41.03 167 TYR C O 1
ATOM 9127 N N . HIS C 1 168 ? 32.435 20.332 91.254 1.00 43.54 168 HIS C N 1
ATOM 9128 C CA . HIS C 1 168 ? 31.220 19.549 91.120 1.00 51.76 168 HIS C CA 1
ATOM 9129 C C . HIS C 1 168 ? 31.572 18.104 90.761 1.00 55.92 168 HIS C C 1
ATOM 9130 O O . HIS C 1 168 ? 32.741 17.737 90.617 1.00 55.84 168 HIS C O 1
ATOM 9137 N N . GLU C 1 169 ? 30.537 17.272 90.614 1.00 55.76 169 GLU C N 1
ATOM 9138 C CA . GLU C 1 169 ? 30.747 15.863 90.294 1.00 55.42 169 GLU C CA 1
ATOM 9139 C C . GLU C 1 169 ? 31.558 15.687 89.017 1.00 53.03 169 GLU C C 1
ATOM 9140 O O . GLU C 1 169 ? 32.313 14.716 88.890 1.00 54.45 169 GLU C O 1
ATOM 9146 N N . ASP C 1 170 ? 31.425 16.616 88.073 1.00 51.78 170 ASP C N 1
ATOM 9147 C CA . ASP C 1 170 ? 32.046 16.511 86.761 1.00 53.07 170 ASP C CA 1
ATOM 9148 C C . ASP C 1 170 ? 33.382 17.235 86.660 1.00 53.79 170 ASP C C 1
ATOM 9149 O O . ASP C 1 170 ? 33.989 17.233 85.586 1.00 55.11 170 ASP C O 1
ATOM 9154 N N . GLY C 1 171 ? 33.855 17.857 87.736 1.00 53.47 171 GLY C N 1
ATOM 9155 C CA . GLY C 1 171 ? 35.125 18.548 87.704 1.00 54.40 171 GLY C CA 1
ATOM 9156 C C . GLY C 1 171 ? 35.063 20.003 87.297 1.00 52.17 171 GLY C C 1
ATOM 9157 O O . GLY C 1 171 ? 36.119 20.645 87.195 1.00 49.86 171 GLY C O 1
ATOM 9158 N N . SER C 1 172 ? 33.873 20.542 87.044 1.00 49.52 172 SER C N 1
ATOM 9159 C CA . SER C 1 172 ? 33.729 21.974 86.839 1.00 43.49 172 SER C CA 1
ATOM 9160 C C . SER C 1 172 ? 33.786 22.691 88.183 1.00 42.27 172 SER C C 1
ATOM 9161 O O . SER C 1 172 ? 33.334 22.173 89.209 1.00 43.92 172 SER C O 1
ATOM 9164 N N . VAL C 1 173 ? 34.357 23.894 88.169 1.00 37.04 173 VAL C N 1
ATOM 9165 C CA . VAL C 1 173 ? 34.617 24.610 89.410 1.00 38.41 173 VAL C CA 1
ATOM 9166 C C . VAL C 1 173 ? 33.320 25.179 89.963 1.00 41.15 173 VAL C C 1
ATOM 9167 O O . VAL C 1 173 ? 32.564 25.854 89.252 1.00 42.86 173 VAL C O 1
ATOM 9171 N N . ALA C 1 174 ? 33.042 24.881 91.233 1.00 46.06 174 ALA C N 1
ATOM 9172 C CA . ALA C 1 174 ? 31.908 25.494 91.916 1.00 46.74 174 ALA C CA 1
ATOM 9173 C C . ALA C 1 174 ? 32.251 26.881 92.450 1.00 42.91 174 ALA C C 1
ATOM 9174 O O . ALA C 1 174 ? 31.467 27.823 92.282 1.00 46.96 174 ALA C O 1
ATOM 9176 N N . TYR C 1 175 ? 33.421 27.025 93.071 1.00 36.65 175 TYR C N 1
ATOM 9177 C CA . TYR C 1 175 ? 33.879 28.247 93.730 1.00 36.61 175 TYR C CA 1
ATOM 9178 C C . TYR C 1 175 ? 35.281 27.964 94.256 1.00 37.54 175 TYR C C 1
ATOM 9179 O O . TYR C 1 175 ? 35.717 26.810 94.309 1.00 44.28 175 TYR C O 1
ATOM 9188 N N . ASP C 1 176 ? 35.984 29.022 94.654 1.00 36.13 176 ASP C N 1
ATOM 9189 C CA . ASP C 1 176 ? 37.291 28.846 95.275 1.00 44.65 176 ASP C CA 1
ATOM 9190 C C . ASP C 1 176 ? 37.548 29.987 96.253 1.00 50.06 176 ASP C C 1
ATOM 9191 O O . ASP C 1 176 ? 36.756 30.928 96.370 1.00 51.58 176 ASP C O 1
ATOM 9204 N N . LEU C 1 178 ? 40.834 32.323 98.599 1.00 51.99 178 LEU C N 1
ATOM 9205 C CA . LEU C 1 178 ? 42.219 32.726 98.797 1.00 53.32 178 LEU C CA 1
ATOM 9206 C C . LEU C 1 178 ? 42.614 32.541 100.255 1.00 52.76 178 LEU C C 1
ATOM 9207 O O . LEU C 1 178 ? 41.818 32.793 101.165 1.00 51.55 178 LEU C O 1
ATOM 9212 N N . ILE C 1 179 ? 43.850 32.099 100.468 1.00 51.59 179 ILE C N 1
ATOM 9213 C CA . ILE C 1 179 ? 44.387 31.845 101.799 1.00 48.28 179 ILE C CA 1
ATOM 9214 C C . ILE C 1 179 ? 45.600 32.742 101.991 1.00 55.83 179 ILE C C 1
ATOM 9215 O O . ILE C 1 179 ? 46.554 32.683 101.207 1.00 60.52 179 ILE C O 1
ATOM 9220 N N . GLU C 1 180 ? 45.555 33.575 103.023 1.00 61.52 180 GLU C N 1
ATOM 9221 C CA . GLU C 1 180 ? 46.668 34.424 103.423 1.00 61.15 180 GLU C CA 1
ATOM 9222 C C . GLU C 1 180 ? 46.680 34.458 104.941 1.00 58.94 180 GLU C C 1
ATOM 9223 O O . GLU C 1 180 ? 45.624 34.625 105.546 1.00 56.24 180 GLU C O 1
ATOM 9229 N N . ASP C 1 181 ? 47.857 34.286 105.552 1.00 64.36 181 ASP C N 1
ATOM 9230 C CA . ASP C 1 181 ? 47.982 34.209 107.014 1.00 65.15 181 ASP C CA 1
ATOM 9231 C C . ASP C 1 181 ? 47.098 33.113 107.604 1.00 58.19 181 ASP C C 1
ATOM 9232 O O . ASP C 1 181 ? 46.548 33.262 108.697 1.00 63.89 181 ASP C O 1
ATOM 9237 N N . GLY C 1 182 ? 46.948 32.008 106.878 1.00 47.18 182 GLY C N 1
ATOM 9238 C CA . GLY C 1 182 ? 46.097 30.927 107.351 1.00 48.15 182 GLY C CA 1
ATOM 9239 C C . GLY C 1 182 ? 44.658 31.322 107.602 1.00 51.77 182 GLY C C 1
ATOM 9240 O O . GLY C 1 182 ? 44.003 30.744 108.476 1.00 58.33 182 GLY C O 1
ATOM 9241 N N . GLN C 1 183 ? 44.149 32.303 106.865 1.00 50.31 183 GLN C N 1
ATOM 9242 C CA . GLN C 1 183 ? 42.759 32.717 106.963 1.00 63.33 183 GLN C CA 1
ATOM 9243 C C . GLN C 1 183 ? 42.168 32.780 105.560 1.00 52.39 183 GLN C C 1
ATOM 9244 O O . GLN C 1 183 ? 42.878 33.034 104.581 1.00 55.18 183 GLN C O 1
ATOM 9250 N N . GLU C 1 184 ? 40.860 32.547 105.466 1.00 44.02 184 GLU C N 1
ATOM 9251 C CA . GLU C 1 184 ? 40.167 32.561 104.181 1.00 39.00 184 GLU C CA 1
ATOM 9252 C C . GLU C 1 184 ? 39.645 33.976 103.966 1.00 41.68 184 GLU C C 1
ATOM 9253 O O . GLU C 1 184 ? 38.689 34.399 104.625 1.00 40.42 184 GLU C O 1
ATOM 9259 N N . LYS C 1 185 ? 40.289 34.715 103.060 1.00 46.17 185 LYS C N 1
ATOM 9260 C CA . LYS C 1 185 ? 40.003 36.135 102.906 1.00 43.49 185 LYS C CA 1
ATOM 9261 C C . LYS C 1 185 ? 39.153 36.494 101.694 1.00 43.57 185 LYS C C 1
ATOM 9262 O O . LYS C 1 185 ? 38.691 37.637 101.612 1.00 48.23 185 LYS C O 1
ATOM 9268 N N . LEU C 1 186 ? 38.922 35.572 100.763 1.00 44.25 186 LEU C N 1
ATOM 9269 C CA . LEU C 1 186 ? 38.085 35.876 99.610 1.00 40.41 186 LEU C CA 1
ATOM 9270 C C . LEU C 1 186 ? 37.467 34.584 99.102 1.00 37.26 186 LEU C C 1
ATOM 9271 O O . LEU C 1 186 ? 38.134 33.550 99.056 1.00 39.87 186 LEU C O 1
ATOM 9276 N N . TYR C 1 187 ? 36.206 34.660 98.694 1.00 32.16 187 TYR C N 1
ATOM 9277 C CA . TYR C 1 187 ? 35.513 33.542 98.072 1.00 32.18 187 TYR C CA 1
ATOM 9278 C C . TYR C 1 187 ? 34.934 34.028 96.756 1.00 36.57 187 TYR C C 1
ATOM 9279 O O . TYR C 1 187 ? 34.237 35.048 96.725 1.00 43.75 187 TYR C O 1
ATOM 9288 N N . ARG C 1 188 ? 35.225 33.314 95.671 1.00 33.46 188 ARG C N 1
ATOM 9289 C CA . ARG C 1 188 ? 34.788 33.720 94.339 1.00 29.78 188 ARG C CA 1
ATOM 9290 C C . ARG C 1 188 ? 33.900 32.633 93.752 1.00 33.05 188 ARG C C 1
ATOM 9291 O O . ARG C 1 188 ? 34.361 31.516 93.497 1.00 43.48 188 ARG C O 1
ATOM 9299 N N . PHE C 1 189 ? 32.632 32.964 93.546 1.00 28.58 189 PHE C N 1
ATOM 9300 C CA . PHE C 1 189 ? 31.689 32.106 92.848 1.00 35.04 189 PHE C CA 1
ATOM 9301 C C . PHE C 1 189 ? 31.591 32.604 91.412 1.00 41.09 189 PHE C C 1
ATOM 9302 O O . PHE C 1 189 ? 32.213 33.620 91.076 1.00 44.81 189 PHE C O 1
ATOM 9310 N N . PRO C 1 190 ? 30.842 31.937 90.531 1.00 38.54 190 PRO C N 1
ATOM 9311 C CA . PRO C 1 190 ? 30.571 32.566 89.229 1.00 35.89 190 PRO C CA 1
ATOM 9312 C C . PRO C 1 190 ? 29.825 33.884 89.361 1.00 41.83 190 PRO C C 1
ATOM 9313 O O . PRO C 1 190 ? 30.204 34.875 88.723 1.00 47.38 190 PRO C O 1
ATOM 9317 N N . ASP C 1 191 ? 28.751 33.918 90.152 1.00 41.30 191 ASP C N 1
ATOM 9318 C CA . ASP C 1 191 ? 27.953 35.125 90.342 1.00 44.16 191 ASP C CA 1
ATOM 9319 C C . ASP C 1 191 ? 28.165 35.857 91.669 1.00 41.15 191 ASP C C 1
ATOM 9320 O O . ASP C 1 191 ? 27.456 36.835 91.921 1.00 44.48 191 ASP C O 1
ATOM 9325 N N . ARG C 1 192 ? 29.074 35.415 92.542 1.00 37.02 192 ARG C N 1
ATOM 9326 C CA . ARG C 1 192 ? 29.245 36.064 93.841 1.00 28.30 192 ARG C CA 1
ATOM 9327 C C . ARG C 1 192 ? 30.716 36.294 94.159 1.00 30.49 192 ARG C C 1
ATOM 9328 O O . ARG C 1 192 ? 31.592 35.563 93.691 1.00 39.68 192 ARG C O 1
ATOM 9336 N N . ILE C 1 193 ? 30.976 37.311 94.982 1.00 29.91 193 ILE C N 1
ATOM 9337 C CA . ILE C 1 193 ? 32.281 37.502 95.609 1.00 30.60 193 ILE C CA 1
ATOM 9338 C C . ILE C 1 193 ? 32.052 37.880 97.069 1.00 35.62 193 ILE C C 1
ATOM 9339 O O . ILE C 1 193 ? 31.156 38.670 97.385 1.00 40.22 193 ILE C O 1
ATOM 9344 N N . PHE C 1 194 ? 32.839 37.275 97.964 1.00 31.88 194 PHE C N 1
ATOM 9345 C CA . PHE C 1 194 ? 32.678 37.430 99.405 1.00 28.26 194 PHE C CA 1
ATOM 9346 C C . PHE C 1 194 ? 34.040 37.599 100.059 1.00 33.85 194 PHE C C 1
ATOM 9347 O O . PHE C 1 194 ? 35.004 36.925 99.684 1.00 40.93 194 PHE C O 1
ATOM 9355 N N . TYR C 1 195 ? 34.123 38.534 101.003 1.00 31.99 195 TYR C N 1
ATOM 9356 C CA . TYR C 1 195 ? 35.381 38.895 101.643 1.00 31.85 195 TYR C CA 1
ATOM 9357 C C . TYR C 1 195 ? 35.576 38.357 103.060 1.00 35.69 195 TYR C C 1
ATOM 9358 O O . TYR C 1 195 ? 36.613 38.645 103.670 1.00 40.10 195 TYR C O 1
ATOM 9367 N N . SER C 1 196 ? 34.622 37.608 103.612 1.00 35.32 196 SER C N 1
ATOM 9368 C CA . SER C 1 196 ? 34.784 37.076 104.960 1.00 27.92 196 SER C CA 1
ATOM 9369 C C . SER C 1 196 ? 33.953 35.813 105.118 1.00 30.87 196 SER C C 1
ATOM 9370 O O . SER C 1 196 ? 32.889 35.676 104.507 1.00 34.52 196 SER C O 1
ATOM 9373 N N . LYS C 1 197 ? 34.438 34.897 105.966 1.00 26.49 197 LYS C N 1
ATOM 9374 C CA . LYS C 1 197 ? 33.675 33.684 106.246 1.00 18.43 197 LYS C CA 1
ATOM 9375 C C . LYS C 1 197 ? 32.318 34.008 106.854 1.00 20.52 197 LYS C C 1
ATOM 9376 O O . LYS C 1 197 ? 31.340 33.297 106.603 1.00 19.32 197 LYS C O 1
ATOM 9382 N N . ALA C 1 198 ? 32.236 35.081 107.643 1.00 27.87 198 ALA C N 1
ATOM 9383 C CA . ALA C 1 198 ? 30.959 35.456 108.239 1.00 39.91 198 ALA C CA 1
ATOM 9384 C C . ALA C 1 198 ? 29.910 35.726 107.167 1.00 43.04 198 ALA C C 1
ATOM 9385 O O . ALA C 1 198 ? 28.760 35.285 107.290 1.00 40.64 198 ALA C O 1
ATOM 9387 N N . GLU C 1 199 ? 30.291 36.431 106.099 1.00 45.45 199 GLU C N 1
ATOM 9388 C CA . GLU C 1 199 ? 29.350 36.722 105.024 1.00 49.27 199 GLU C CA 1
ATOM 9389 C C . GLU C 1 199 ? 29.157 35.548 104.073 1.00 43.45 199 GLU C C 1
ATOM 9390 O O . GLU C 1 199 ? 28.143 35.509 103.366 1.00 40.20 199 GLU C O 1
ATOM 9396 N N . LEU C 1 200 ? 30.095 34.598 104.032 1.00 39.29 200 LEU C N 1
ATOM 9397 C CA . LEU C 1 200 ? 29.828 33.340 103.339 1.00 27.58 200 LEU C CA 1
ATOM 9398 C C . LEU C 1 200 ? 28.727 32.568 104.053 1.00 25.86 200 LEU C C 1
ATOM 9399 O O . LEU C 1 200 ? 27.785 32.077 103.419 1.00 29.74 200 LEU C O 1
ATOM 9404 N N . VAL C 1 201 ? 28.830 32.457 105.379 1.00 22.32 201 VAL C N 1
ATOM 9405 C CA . VAL C 1 201 ? 27.827 31.728 106.147 1.00 16.77 201 VAL C CA 1
ATOM 9406 C C . VAL C 1 201 ? 26.444 32.338 105.949 1.00 30.30 201 VAL C C 1
ATOM 9407 O O . VAL C 1 201 ? 25.440 31.615 105.925 1.00 45.23 201 VAL C O 1
ATOM 9411 N N . ARG C 1 202 ? 26.361 33.660 105.769 1.00 28.06 202 ARG C N 1
ATOM 9412 C CA . ARG C 1 202 ? 25.061 34.269 105.500 1.00 30.95 202 ARG C CA 1
ATOM 9413 C C . ARG C 1 202 ? 24.493 33.780 104.176 1.00 38.46 202 ARG C C 1
ATOM 9414 O O . ARG C 1 202 ? 23.313 33.422 104.091 1.00 42.35 202 ARG C O 1
ATOM 9422 N N . TYR C 1 203 ? 25.319 33.768 103.127 1.00 37.26 203 TYR C N 1
ATOM 9423 C CA . TYR C 1 203 ? 24.857 33.267 101.838 1.00 36.20 203 TYR C CA 1
ATOM 9424 C C . TYR C 1 203 ? 24.334 31.843 101.969 1.00 37.54 203 TYR C C 1
ATOM 9425 O O . TYR C 1 203 ? 23.259 31.512 101.456 1.00 35.14 203 TYR C O 1
ATOM 9434 N N . PHE C 1 204 ? 25.077 30.992 102.680 1.00 34.81 204 PHE C N 1
ATOM 9435 C CA . PHE C 1 204 ? 24.683 29.595 102.820 1.00 34.45 204 PHE C CA 1
ATOM 9436 C C . PHE C 1 204 ? 23.292 29.472 103.428 1.00 38.74 204 PHE C C 1
ATOM 9437 O O . PHE C 1 204 ? 22.445 28.729 102.918 1.00 53.33 204 PHE C O 1
ATOM 9445 N N . LEU C 1 205 ? 23.028 30.211 104.508 1.00 30.84 205 LEU C N 1
ATOM 9446 C CA . LEU C 1 205 ? 21.734 30.104 105.172 1.00 32.70 205 LEU C CA 1
ATOM 9447 C C . LEU C 1 205 ? 20.627 30.791 104.386 1.00 32.51 205 LEU C C 1
ATOM 9448 O O . LEU C 1 205 ? 19.452 30.455 104.569 1.00 32.53 205 LEU C O 1
ATOM 9453 N N . GLN C 1 206 ? 20.966 31.748 103.526 1.00 33.79 206 GLN C N 1
ATOM 9454 C CA . GLN C 1 206 ? 19.970 32.257 102.593 1.00 37.10 206 GLN C CA 1
ATOM 9455 C C . GLN C 1 206 ? 19.682 31.237 101.499 1.00 39.07 206 GLN C C 1
ATOM 9456 O O . GLN C 1 206 ? 18.540 31.128 101.039 1.00 40.73 206 GLN C O 1
ATOM 9462 N N . CYS C 1 207 ? 20.697 30.467 101.093 1.00 39.19 207 CYS C N 1
ATOM 9463 C CA . CYS C 1 207 ? 20.481 29.396 100.127 1.00 40.21 207 CYS C CA 1
ATOM 9464 C C . CYS C 1 207 ? 19.615 28.283 100.702 1.00 47.99 207 CYS C C 1
ATOM 9465 O O . CYS C 1 207 ? 18.913 27.597 99.951 1.00 52.18 207 CYS C O 1
ATOM 9468 N N . LEU C 1 208 ? 19.656 28.079 102.022 1.00 49.92 208 LEU C N 1
ATOM 9469 C CA . LEU C 1 208 ? 18.743 27.132 102.653 1.00 47.36 208 LEU C CA 1
ATOM 9470 C C . LEU C 1 208 ? 17.294 27.580 102.533 1.00 45.94 208 LEU C C 1
ATOM 9471 O O . LEU C 1 208 ? 16.389 26.739 102.587 1.00 50.64 208 LEU C O 1
ATOM 9476 N N . GLN C 1 209 ? 17.060 28.880 102.363 1.00 49.42 209 GLN C N 1
ATOM 9477 C CA . GLN C 1 209 ? 15.716 29.434 102.218 1.00 56.51 209 GLN C CA 1
ATOM 9478 C C . GLN C 1 209 ? 14.824 29.002 103.378 1.00 53.49 209 GLN C C 1
ATOM 9479 O O . GLN C 1 209 ? 13.736 28.451 103.189 1.00 47.09 209 GLN C O 1
ATOM 9485 N N . LEU C 1 210 ? 15.310 29.256 104.596 1.00 52.69 210 LEU C N 1
ATOM 9486 C CA . LEU C 1 210 ? 14.573 28.908 105.801 1.00 49.27 210 LEU C CA 1
ATOM 9487 C C . LEU C 1 210 ? 13.176 29.504 105.747 1.00 53.85 210 LEU C C 1
ATOM 9488 O O . LEU C 1 210 ? 12.976 30.607 105.231 1.00 51.71 210 LEU C O 1
ATOM 9493 N N . GLN C 1 211 ? 12.204 28.772 106.269 1.00 61.73 211 GLN C N 1
ATOM 9494 C CA . GLN C 1 211 ? 10.856 29.309 106.285 1.00 68.15 211 GLN C CA 1
ATOM 9495 C C . GLN C 1 211 ? 10.232 29.164 107.671 1.00 62.13 211 GLN C C 1
ATOM 9496 O O . GLN C 1 211 ? 10.814 28.575 108.588 1.00 61.58 211 GLN C O 1
ATOM 9502 N N . ALA C 1 212 ? 8.999 29.671 107.778 1.00 54.34 212 ALA C N 1
ATOM 9503 C CA . ALA C 1 212 ? 8.365 29.932 109.066 1.00 54.84 212 ALA C CA 1
ATOM 9504 C C . ALA C 1 212 ? 8.348 28.708 109.969 1.00 66.35 212 ALA C C 1
ATOM 9505 O O . ALA C 1 212 ? 8.496 28.840 111.190 1.00 77.11 212 ALA C O 1
ATOM 9507 N N . ASP C 1 213 ? 8.176 27.517 109.404 1.00 68.61 213 ASP C N 1
ATOM 9508 C CA . ASP C 1 213 ? 8.049 26.313 110.213 1.00 68.85 213 ASP C CA 1
ATOM 9509 C C . ASP C 1 213 ? 9.363 25.569 110.411 1.00 68.87 213 ASP C C 1
ATOM 9510 O O . ASP C 1 213 ? 9.386 24.598 111.175 1.00 78.66 213 ASP C O 1
ATOM 9515 N N . ASP C 1 214 ? 10.454 25.985 109.767 1.00 62.62 214 ASP C N 1
ATOM 9516 C CA . ASP C 1 214 ? 11.729 25.349 110.064 1.00 63.61 214 ASP C CA 1
ATOM 9517 C C . ASP C 1 214 ? 12.260 25.835 111.405 1.00 59.81 214 ASP C C 1
ATOM 9518 O O . ASP C 1 214 ? 11.908 26.915 111.889 1.00 59.24 214 ASP C O 1
ATOM 9523 N N . VAL C 1 215 ? 13.113 25.016 112.012 1.00 53.38 215 VAL C N 1
ATOM 9524 C CA . VAL C 1 215 ? 13.667 25.298 113.329 1.00 49.25 215 VAL C CA 1
ATOM 9525 C C . VAL C 1 215 ? 15.182 25.262 113.219 1.00 45.83 215 VAL C C 1
ATOM 9526 O O . VAL C 1 215 ? 15.749 24.271 112.743 1.00 49.80 215 VAL C O 1
ATOM 9530 N N . VAL C 1 216 ? 15.833 26.344 113.634 1.00 43.88 216 VAL C N 1
ATOM 9531 C CA . VAL C 1 216 ? 17.286 26.418 113.697 1.00 41.04 216 VAL C CA 1
ATOM 9532 C C . VAL C 1 216 ? 17.704 26.291 115.152 1.00 48.29 216 VAL C C 1
ATOM 9533 O O . VAL C 1 216 ? 17.211 27.029 116.015 1.00 57.11 216 VAL C O 1
ATOM 9537 N N . ILE C 1 217 ? 18.607 25.358 115.430 1.00 45.08 217 ILE C N 1
ATOM 9538 C CA . ILE C 1 217 ? 19.086 25.106 116.782 1.00 45.78 217 ILE C CA 1
ATOM 9539 C C . ILE C 1 217 ? 20.599 25.282 116.779 1.00 50.17 217 ILE C C 1
ATOM 9540 O O . ILE C 1 217 ? 21.317 24.547 116.088 1.00 48.14 217 ILE C O 1
ATOM 9545 N N . LEU C 1 218 ? 21.082 26.252 117.559 1.00 51.48 218 LEU C N 1
ATOM 9546 C CA . LEU C 1 218 ? 22.486 26.648 117.559 1.00 44.30 218 LEU C CA 1
ATOM 9547 C C . LEU C 1 218 ? 23.178 26.046 118.778 1.00 45.60 218 LEU C C 1
ATOM 9548 O O . LEU C 1 218 ? 22.900 26.444 119.914 1.00 49.05 218 LEU C O 1
ATOM 9553 N N . ASP C 1 219 ? 24.062 25.070 118.544 1.00 46.32 219 ASP C N 1
ATOM 9554 C CA . ASP C 1 219 ? 24.819 24.437 119.619 1.00 52.53 219 ASP C CA 1
ATOM 9555 C C . ASP C 1 219 ? 26.180 25.074 119.886 1.00 43.53 219 ASP C C 1
ATOM 9556 O O . ASP C 1 219 ? 26.758 24.828 120.949 1.00 47.15 219 ASP C O 1
ATOM 9561 N N . ARG C 1 220 ? 26.698 25.891 118.971 1.00 39.68 220 ARG C N 1
ATOM 9562 C CA . ARG C 1 220 ? 27.963 26.588 119.174 1.00 40.33 220 ARG C CA 1
ATOM 9563 C C . ARG C 1 220 ? 27.901 27.923 118.449 1.00 43.95 220 ARG C C 1
ATOM 9564 O O . ARG C 1 220 ? 27.341 28.013 117.353 1.00 48.99 220 ARG C O 1
ATOM 9572 N N . GLU C 1 221 ? 28.425 28.965 119.093 1.00 43.20 221 GLU C N 1
ATOM 9573 C CA . GLU C 1 221 ? 28.295 30.324 118.587 1.00 44.84 221 GLU C CA 1
ATOM 9574 C C . GLU C 1 221 ? 29.554 30.929 117.957 1.00 35.78 221 GLU C C 1
ATOM 9575 O O . GLU C 1 221 ? 29.443 31.972 117.304 1.00 41.08 221 GLU C O 1
ATOM 9581 N N . THR C 1 222 ? 30.722 30.286 118.030 1.00 25.34 222 THR C N 1
ATOM 9582 C CA . THR C 1 222 ? 31.949 31.060 117.848 1.00 30.77 222 THR C CA 1
ATOM 9583 C C . THR C 1 222 ? 32.099 31.485 116.391 1.00 36.61 222 THR C C 1
ATOM 9584 O O . THR C 1 222 ? 32.281 30.650 115.498 1.00 43.67 222 THR C O 1
ATOM 9588 N N . GLY C 1 223 ? 32.056 32.800 116.174 1.00 35.92 223 GLY C N 1
ATOM 9589 C CA . GLY C 1 223 ? 32.168 33.415 114.870 1.00 37.13 223 GLY C CA 1
ATOM 9590 C C . GLY C 1 223 ? 30.903 33.441 114.036 1.00 32.28 223 GLY C C 1
ATOM 9591 O O . GLY C 1 223 ? 30.794 34.283 113.135 1.00 37.30 223 GLY C O 1
ATOM 9592 N N . ILE C 1 224 ? 29.950 32.541 114.280 1.00 22.58 224 ILE C N 1
ATOM 9593 C CA . ILE C 1 224 ? 28.722 32.475 113.493 1.00 26.72 224 ILE C CA 1
ATOM 9594 C C . ILE C 1 224 ? 27.493 32.978 114.236 1.00 29.82 224 ILE C C 1
ATOM 9595 O O . ILE C 1 224 ? 26.404 33.005 113.643 1.00 38.76 224 ILE C O 1
ATOM 9600 N N . GLY C 1 225 ? 27.612 33.357 115.508 1.00 25.68 225 GLY C N 1
ATOM 9601 C CA . GLY C 1 225 ? 26.418 33.630 116.298 1.00 26.86 225 GLY C CA 1
ATOM 9602 C C . GLY C 1 225 ? 25.578 34.763 115.740 1.00 26.96 225 GLY C C 1
ATOM 9603 O O . GLY C 1 225 ? 24.351 34.658 115.656 1.00 26.48 225 GLY C O 1
ATOM 9604 N N . GLN C 1 226 ? 26.230 35.855 115.337 1.00 25.28 226 GLN C N 1
ATOM 9605 C CA . GLN C 1 226 ? 25.507 37.023 114.845 1.00 29.49 226 GLN C CA 1
ATOM 9606 C C . GLN C 1 226 ? 24.770 36.725 113.545 1.00 30.71 226 GLN C C 1
ATOM 9607 O O . GLN C 1 226 ? 23.605 37.105 113.384 1.00 35.19 226 GLN C O 1
ATOM 9613 N N . VAL C 1 227 ? 25.428 36.044 112.606 1.00 27.18 227 VAL C N 1
ATOM 9614 C CA . VAL C 1 227 ? 24.809 35.821 111.303 1.00 27.80 227 VAL C CA 1
ATOM 9615 C C . VAL C 1 227 ? 23.691 34.788 111.400 1.00 34.75 227 VAL C C 1
ATOM 9616 O O . VAL C 1 227 ? 22.671 34.894 110.706 1.00 35.73 227 VAL C O 1
ATOM 9620 N N . VAL C 1 228 ? 23.860 33.772 112.253 1.00 29.51 228 VAL C N 1
ATOM 9621 C CA . VAL C 1 228 ? 22.785 32.808 112.464 1.00 24.39 228 VAL C CA 1
ATOM 9622 C C . VAL C 1 228 ? 21.559 33.510 113.027 1.00 30.35 228 VAL C C 1
ATOM 9623 O O . VAL C 1 228 ? 20.426 33.247 112.607 1.00 30.58 228 VAL C O 1
ATOM 9627 N N . PHE C 1 229 ? 21.768 34.437 113.965 1.00 34.98 229 PHE C N 1
ATOM 9628 C CA . PHE C 1 229 ? 20.651 35.158 114.566 1.00 36.34 229 PHE C CA 1
ATOM 9629 C C . PHE C 1 229 ? 19.875 35.961 113.528 1.00 37.91 229 PHE C C 1
ATOM 9630 O O . PHE C 1 229 ? 18.638 35.976 113.544 1.00 39.92 229 PHE C O 1
ATOM 9638 N N . GLU C 1 230 ? 20.581 36.634 112.616 1.00 34.09 230 GLU C N 1
ATOM 9639 C CA . GLU C 1 230 ? 19.909 37.528 111.677 1.00 39.83 230 GLU C CA 1
ATOM 9640 C C . GLU C 1 230 ? 19.112 36.749 110.638 1.00 43.57 230 GLU C C 1
ATOM 9641 O O . GLU C 1 230 ? 17.958 37.085 110.348 1.00 44.79 230 GLU C O 1
ATOM 9647 N N . GLU C 1 231 ? 19.705 35.699 110.070 1.00 39.09 231 GLU C N 1
ATOM 9648 C CA . GLU C 1 231 ? 19.030 34.938 109.029 1.00 40.79 231 GLU C CA 1
ATOM 9649 C C . GLU C 1 231 ? 18.006 33.947 109.571 1.00 47.25 231 GLU C C 1
ATOM 9650 O O . GLU C 1 231 ? 17.252 33.371 108.779 1.00 54.57 231 GLU C O 1
ATOM 9656 N N . SER C 1 232 ? 17.956 33.733 110.884 1.00 44.04 232 SER C N 1
ATOM 9657 C CA . SER C 1 232 ? 16.990 32.826 111.491 1.00 40.21 232 SER C CA 1
ATOM 9658 C C . SER C 1 232 ? 15.743 33.532 112.007 1.00 46.74 232 SER C C 1
ATOM 9659 O O . SER C 1 232 ? 14.896 32.883 112.626 1.00 53.28 232 SER C O 1
ATOM 9662 N N . GLN C 1 233 ? 15.616 34.842 111.788 1.00 52.06 233 GLN C N 1
ATOM 9663 C CA . GLN C 1 233 ? 14.461 35.566 112.309 1.00 51.35 233 GLN C CA 1
ATOM 9664 C C . GLN C 1 233 ? 13.168 35.133 111.628 1.00 55.97 233 GLN C C 1
ATOM 9665 O O . GLN C 1 233 ? 12.112 35.097 112.270 1.00 64.35 233 GLN C O 1
ATOM 9671 N N . LYS C 1 234 ? 13.232 34.806 110.336 1.00 57.39 234 LYS C N 1
ATOM 9672 C CA . LYS C 1 234 ? 12.058 34.318 109.619 1.00 56.65 234 LYS C CA 1
ATOM 9673 C C . LYS C 1 234 ? 11.597 32.976 110.172 1.00 55.17 234 LYS C C 1
ATOM 9674 O O . LYS C 1 234 ? 10.394 32.737 110.334 1.00 54.16 234 LYS C O 1
ATOM 9680 N N . ALA C 1 235 ? 12.548 32.092 110.465 1.00 52.21 235 ALA C N 1
ATOM 9681 C CA . ALA C 1 235 ? 12.296 30.758 110.991 1.00 50.59 235 ALA C CA 1
ATOM 9682 C C . ALA C 1 235 ? 12.105 30.795 112.501 1.00 55.66 235 ALA C C 1
ATOM 9683 O O . ALA C 1 235 ? 11.844 31.856 113.078 1.00 59.36 235 ALA C O 1
ATOM 9685 N N . LYS C 1 236 ? 12.172 29.630 113.138 1.00 53.44 236 LYS C N 1
ATOM 9686 C CA . LYS C 1 236 ? 12.224 29.527 114.589 1.00 49.02 236 LYS C CA 1
ATOM 9687 C C . LYS C 1 236 ? 13.668 29.318 115.022 1.00 51.82 236 LYS C C 1
ATOM 9688 O O . LYS C 1 236 ? 14.352 28.424 114.512 1.00 58.06 236 LYS C O 1
ATOM 9694 N N . LEU C 1 237 ? 14.131 30.145 115.953 1.00 47.05 237 LEU C N 1
ATOM 9695 C CA . LEU C 1 237 ? 15.496 30.072 116.447 1.00 44.10 237 LEU C CA 1
ATOM 9696 C C . LEU C 1 237 ? 15.508 29.534 117.868 1.00 45.98 237 LEU C C 1
ATOM 9697 O O . LEU C 1 237 ? 14.646 29.878 118.684 1.00 45.90 237 LEU C O 1
ATOM 9702 N N . GLY C 1 238 ? 16.513 28.730 118.172 1.00 41.19 238 GLY C N 1
ATOM 9703 C CA . GLY C 1 238 ? 16.691 28.247 119.526 1.00 38.42 238 GLY C CA 1
ATOM 9704 C C . GLY C 1 238 ? 18.154 28.031 119.810 1.00 41.59 238 GLY C C 1
ATOM 9705 O O . GLY C 1 238 ? 18.954 27.761 118.907 1.00 43.78 238 GLY C O 1
ATOM 9706 N N . VAL C 1 239 ? 18.504 28.158 121.085 1.00 40.25 239 VAL C N 1
ATOM 9707 C CA . VAL C 1 239 ? 19.875 28.048 121.554 1.00 40.45 239 VAL C CA 1
ATOM 9708 C C . VAL C 1 239 ? 19.899 26.991 122.639 1.00 41.25 239 VAL C C 1
ATOM 9709 O O . VAL C 1 239 ? 19.059 27.003 123.545 1.00 38.23 239 VAL C O 1
ATOM 9713 N N . VAL C 1 240 ? 20.850 26.081 122.548 1.00 43.05 240 VAL C N 1
ATOM 9714 C CA . VAL C 1 240 ? 21.026 25.036 123.540 1.00 48.06 240 VAL C CA 1
ATOM 9715 C C . VAL C 1 240 ? 22.233 25.387 124.390 1.00 51.75 240 VAL C C 1
ATOM 9716 O O . VAL C 1 240 ? 23.236 25.915 123.890 1.00 49.11 240 VAL C O 1
ATOM 9720 N N . VAL C 1 241 ? 22.125 25.110 125.680 1.00 53.08 241 VAL C N 1
ATOM 9721 C CA . VAL C 1 241 ? 23.170 25.437 126.632 1.00 46.62 241 VAL C CA 1
ATOM 9722 C C . VAL C 1 241 ? 23.836 24.134 127.031 1.00 49.47 241 VAL C C 1
ATOM 9723 O O . VAL C 1 241 ? 23.243 23.306 127.734 1.00 57.12 241 VAL C O 1
ATOM 9727 N N . HIS C 1 242 ? 25.061 23.944 126.564 1.00 49.62 242 HIS C N 1
ATOM 9728 C CA . HIS C 1 242 ? 25.926 22.887 127.054 1.00 55.29 242 HIS C CA 1
ATOM 9729 C C . HIS C 1 242 ? 26.872 23.497 128.081 1.00 65.94 242 HIS C C 1
ATOM 9730 O O . HIS C 1 242 ? 27.530 24.510 127.803 1.00 75.63 242 HIS C O 1
ATOM 9737 N N . ALA C 1 243 ? 26.976 22.836 129.229 1.00 66.47 243 ALA C N 1
ATOM 9738 C CA . ALA C 1 243 ? 27.610 23.235 130.501 1.00 62.15 243 ALA C CA 1
ATOM 9739 C C . ALA C 1 243 ? 26.930 24.464 131.127 1.00 55.58 243 ALA C C 1
ATOM 9740 O O . ALA C 1 243 ? 25.717 24.663 130.979 1.00 55.59 243 ALA C O 1
ATOM 9742 N N . GLU C 1 244 ? 27.714 25.315 131.796 1.00 54.82 244 GLU C N 1
ATOM 9743 C CA . GLU C 1 244 ? 27.204 26.239 132.807 1.00 56.25 244 GLU C CA 1
ATOM 9744 C C . GLU C 1 244 ? 27.198 27.658 132.262 1.00 54.13 244 GLU C C 1
ATOM 9745 O O . GLU C 1 244 ? 28.208 28.131 131.735 1.00 57.34 244 GLU C O 1
ATOM 9751 N N . HIS C 1 245 ? 26.061 28.335 132.399 1.00 45.47 245 HIS C N 1
ATOM 9752 C CA . HIS C 1 245 ? 25.847 29.560 131.639 1.00 47.20 245 HIS C CA 1
ATOM 9753 C C . HIS C 1 245 ? 26.473 30.801 132.275 1.00 48.89 245 HIS C C 1
ATOM 9754 O O . HIS C 1 245 ? 26.781 31.761 131.559 1.00 50.58 245 HIS C O 1
ATOM 9761 N N . PHE C 1 246 ? 26.662 30.827 133.593 1.00 49.09 246 PHE C N 1
ATOM 9762 C CA . PHE C 1 246 ? 27.168 32.028 134.248 1.00 47.80 246 PHE C CA 1
ATOM 9763 C C . PHE C 1 246 ? 28.380 31.685 135.108 1.00 46.80 246 PHE C C 1
ATOM 9764 O O . PHE C 1 246 ? 28.863 30.549 135.124 1.00 54.10 246 PHE C O 1
ATOM 9772 N N . SER C 1 247 ? 28.889 32.699 135.807 1.00 41.79 247 SER C N 1
ATOM 9773 C CA . SER C 1 247 ? 29.978 32.542 136.767 1.00 46.31 247 SER C CA 1
ATOM 9774 C C . SER C 1 247 ? 29.571 33.262 138.045 1.00 52.07 247 SER C C 1
ATOM 9775 O O . SER C 1 247 ? 29.469 34.493 138.057 1.00 51.15 247 SER C O 1
ATOM 9778 N N . GLU C 1 248 ? 29.359 32.506 139.126 1.00 56.96 248 GLU C N 1
ATOM 9779 C CA . GLU C 1 248 ? 28.870 33.131 140.350 1.00 58.67 248 GLU C CA 1
ATOM 9780 C C . GLU C 1 248 ? 29.984 33.837 141.108 1.00 59.48 248 GLU C C 1
ATOM 9781 O O . GLU C 1 248 ? 29.724 34.829 141.796 1.00 61.42 248 GLU C O 1
ATOM 9787 N N . ASN C 1 249 ? 31.224 33.364 140.978 1.00 62.06 249 ASN C N 1
ATOM 9788 C CA . ASN C 1 249 ? 32.336 34.027 141.647 1.00 62.20 249 ASN C CA 1
ATOM 9789 C C . ASN C 1 249 ? 32.587 35.427 141.101 1.00 58.87 249 ASN C C 1
ATOM 9790 O O . ASN C 1 249 ? 33.207 36.244 141.790 1.00 64.67 249 ASN C O 1
ATOM 9795 N N . ALA C 1 250 ? 32.157 35.710 139.872 1.00 50.85 250 ALA C N 1
ATOM 9796 C CA . ALA C 1 250 ? 32.230 37.049 139.303 1.00 43.67 250 ALA C CA 1
ATOM 9797 C C . ALA C 1 250 ? 30.910 37.812 139.344 1.00 38.99 250 ALA C C 1
ATOM 9798 O O . ALA C 1 250 ? 30.858 38.943 138.853 1.00 39.60 250 ALA C O 1
ATOM 9800 N N . SER C 1 251 ? 29.843 37.238 139.888 1.00 37.51 251 SER C N 1
ATOM 9801 C CA . SER C 1 251 ? 28.556 37.919 139.876 1.00 40.66 251 SER C CA 1
ATOM 9802 C C . SER C 1 251 ? 28.269 38.574 141.223 1.00 39.99 251 SER C C 1
ATOM 9803 O O . SER C 1 251 ? 29.008 38.417 142.197 1.00 47.13 251 SER C O 1
ATOM 9806 N N . SER C 1 252 ? 27.158 39.304 141.270 1.00 35.91 252 SER C N 1
ATOM 9807 C CA . SER C 1 252 ? 26.757 40.053 142.454 1.00 38.54 252 SER C CA 1
ATOM 9808 C C . SER C 1 252 ? 25.237 40.124 142.467 1.00 43.82 252 SER C C 1
ATOM 9809 O O . SER C 1 252 ? 24.563 39.444 141.691 1.00 44.80 252 SER C O 1
ATOM 9812 N N . ASP C 1 253 ? 24.690 40.953 143.354 1.00 51.65 253 ASP C N 1
ATOM 9813 C CA . ASP C 1 253 ? 23.243 41.113 143.378 1.00 59.98 253 ASP C CA 1
ATOM 9814 C C . ASP C 1 253 ? 22.749 41.918 142.181 1.00 63.03 253 ASP C C 1
ATOM 9815 O O . ASP C 1 253 ? 21.615 41.712 141.731 1.00 60.80 253 ASP C O 1
ATOM 9820 N N . ASP C 1 254 ? 23.546 42.876 141.688 1.00 65.49 254 ASP C N 1
ATOM 9821 C CA . ASP C 1 254 ? 23.143 43.677 140.537 1.00 65.11 254 ASP C CA 1
ATOM 9822 C C . ASP C 1 254 ? 23.824 43.344 139.210 1.00 55.88 254 ASP C C 1
ATOM 9823 O O . ASP C 1 254 ? 23.332 43.791 138.169 1.00 52.92 254 ASP C O 1
ATOM 9828 N N . TYR C 1 255 ? 24.896 42.550 139.195 1.00 52.96 255 TYR C N 1
ATOM 9829 C CA . TYR C 1 255 ? 25.678 42.353 137.973 1.00 46.51 255 TYR C CA 1
ATOM 9830 C C . TYR C 1 255 ? 26.070 40.890 137.842 1.00 48.01 255 TYR C C 1
ATOM 9831 O O . TYR C 1 255 ? 26.773 40.359 138.708 1.00 51.68 255 TYR C O 1
ATOM 9840 N N . ILE C 1 256 ? 25.644 40.252 136.751 1.00 45.28 256 ILE C N 1
ATOM 9841 C CA . ILE C 1 256 ? 25.926 38.842 136.496 1.00 35.77 256 ILE C CA 1
ATOM 9842 C C . ILE C 1 256 ? 26.851 38.735 135.292 1.00 30.87 256 ILE C C 1
ATOM 9843 O O . ILE C 1 256 ? 26.703 39.471 134.309 1.00 35.64 256 ILE C O 1
ATOM 9848 N N . LEU C 1 257 ? 27.809 37.821 135.373 1.00 29.43 257 LEU C N 1
ATOM 9849 C CA . LEU C 1 257 ? 28.725 37.559 134.274 1.00 29.89 257 LEU C CA 1
ATOM 9850 C C . LEU C 1 257 ? 28.350 36.222 133.655 1.00 40.99 257 LEU C C 1
ATOM 9851 O O . LEU C 1 257 ? 28.561 35.169 134.267 1.00 43.26 257 LEU C O 1
ATOM 9856 N N . TRP C 1 258 ? 27.801 36.266 132.444 1.00 43.70 258 TRP C N 1
ATOM 9857 C CA . TRP C 1 258 ? 27.523 35.047 131.709 1.00 32.62 258 TRP C CA 1
ATOM 9858 C C . TRP C 1 258 ? 28.826 34.365 131.309 1.00 33.00 258 TRP C C 1
ATOM 9859 O O . TRP C 1 258 ? 29.897 34.977 131.276 1.00 42.88 258 TRP C O 1
ATOM 9870 N N . ASN C 1 259 ? 28.728 33.074 131.015 1.00 34.67 259 ASN C N 1
ATOM 9871 C CA . ASN C 1 259 ? 29.835 32.401 130.356 1.00 44.14 259 ASN C CA 1
ATOM 9872 C C . ASN C 1 259 ? 30.018 32.995 128.967 1.00 45.40 259 ASN C C 1
ATOM 9873 O O . ASN C 1 259 ? 29.044 33.307 128.275 1.00 44.39 259 ASN C O 1
ATOM 9878 N N . ASN C 1 260 ? 31.276 33.159 128.559 1.00 38.93 260 ASN C N 1
ATOM 9879 C CA . ASN C 1 260 ? 31.556 33.866 127.318 1.00 36.32 260 ASN C CA 1
ATOM 9880 C C . ASN C 1 260 ? 31.042 33.134 126.085 1.00 36.14 260 ASN C C 1
ATOM 9881 O O . ASN C 1 260 ? 31.136 33.682 124.983 1.00 42.54 260 ASN C O 1
ATOM 9886 N N . PHE C 1 261 ? 30.544 31.906 126.225 1.00 31.43 261 PHE C N 1
ATOM 9887 C CA . PHE C 1 261 ? 29.957 31.225 125.080 1.00 31.15 261 PHE C CA 1
ATOM 9888 C C . PHE C 1 261 ? 28.450 31.413 124.948 1.00 35.71 261 PHE C C 1
ATOM 9889 O O . PHE C 1 261 ? 27.897 31.094 123.889 1.00 40.54 261 PHE C O 1
ATOM 9897 N N . TYR C 1 262 ? 27.761 31.851 125.998 1.00 32.30 262 TYR C N 1
ATOM 9898 C CA . TYR C 1 262 ? 26.340 32.155 125.905 1.00 36.38 262 TYR C CA 1
ATOM 9899 C C . TYR C 1 262 ? 26.002 33.636 126.024 1.00 37.52 262 TYR C C 1
ATOM 9900 O O . TYR C 1 262 ? 24.818 33.989 125.966 1.00 34.05 262 TYR C O 1
ATOM 9909 N N . ASP C 1 263 ? 26.999 34.509 126.193 1.00 37.05 263 ASP C N 1
ATOM 9910 C CA . ASP C 1 263 ? 26.708 35.913 126.470 1.00 34.29 263 ASP C CA 1
ATOM 9911 C C . ASP C 1 263 ? 25.920 36.543 125.329 1.00 35.72 263 ASP C C 1
ATOM 9912 O O . ASP C 1 263 ? 24.875 37.163 125.554 1.00 38.39 263 ASP C O 1
ATOM 9917 N N . TYR C 1 264 ? 26.391 36.370 124.090 1.00 35.39 264 TYR C N 1
ATOM 9918 C CA . TYR C 1 264 ? 25.678 36.936 122.948 1.00 31.36 264 TYR C CA 1
ATOM 9919 C C . TYR C 1 264 ? 24.239 36.433 122.889 1.00 31.25 264 TYR C C 1
ATOM 9920 O O . TYR C 1 264 ? 23.303 37.220 122.706 1.00 36.01 264 TYR C O 1
ATOM 9929 N N . GLN C 1 265 ? 24.044 35.121 123.048 1.00 26.18 265 GLN C N 1
ATOM 9930 C CA . GLN C 1 265 ? 22.703 34.554 122.938 1.00 25.43 265 GLN C CA 1
ATOM 9931 C C . GLN C 1 265 ? 21.790 35.069 124.045 1.00 33.24 265 GLN C C 1
ATOM 9932 O O . GLN C 1 265 ? 20.630 35.417 123.792 1.00 32.61 265 GLN C O 1
ATOM 9938 N N . PHE C 1 266 ? 22.297 35.126 125.281 1.00 38.11 266 PHE C N 1
ATOM 9939 C CA . PHE C 1 266 ? 21.496 35.645 126.388 1.00 35.77 266 PHE C CA 1
ATOM 9940 C C . PHE C 1 266 ? 21.240 37.138 126.224 1.00 34.40 266 PHE C C 1
ATOM 9941 O O . PHE C 1 266 ? 20.115 37.612 126.421 1.00 34.97 266 PHE C O 1
ATOM 9949 N N . THR C 1 267 ? 22.282 37.895 125.871 1.00 33.49 267 THR C N 1
ATOM 9950 C CA . THR C 1 267 ? 22.131 39.334 125.665 1.00 30.80 267 THR C CA 1
ATOM 9951 C C . THR C 1 267 ? 21.023 39.636 124.665 1.00 32.54 267 THR C C 1
ATOM 9952 O O . THR C 1 267 ? 20.223 40.559 124.867 1.00 32.75 267 THR C O 1
ATOM 9956 N N . ASN C 1 268 ? 20.971 38.865 123.578 1.00 39.93 268 ASN C N 1
ATOM 9957 C CA . ASN C 1 268 ? 20.052 39.052 122.463 1.00 41.93 268 ASN C CA 1
ATOM 9958 C C . ASN C 1 268 ? 18.801 38.182 122.564 1.00 45.31 268 ASN C C 1
ATOM 9959 O O . ASN C 1 268 ? 18.104 37.997 121.560 1.00 45.77 268 ASN C O 1
ATOM 9964 N N . ALA C 1 269 ? 18.537 37.602 123.739 1.00 41.17 269 ALA C N 1
ATOM 9965 C CA . ALA C 1 269 ? 17.513 36.571 123.887 1.00 44.20 269 ALA C CA 1
ATOM 9966 C C . ALA C 1 269 ? 16.153 36.966 123.316 1.00 48.69 269 ALA C C 1
ATOM 9967 O O . ALA C 1 269 ? 15.320 36.085 123.076 1.00 53.16 269 ALA C O 1
ATOM 9969 N N . ASP C 1 270 ? 15.896 38.257 123.093 1.00 48.15 270 ASP C N 1
ATOM 9970 C CA . ASP C 1 270 ? 14.645 38.635 122.445 1.00 49.54 270 ASP C CA 1
ATOM 9971 C C . ASP C 1 270 ? 14.595 38.220 120.980 1.00 46.24 270 ASP C C 1
ATOM 9972 O O . ASP C 1 270 ? 13.509 38.227 120.390 1.00 44.10 270 ASP C O 1
ATOM 9977 N N . LYS C 1 271 ? 15.733 37.869 120.380 1.00 47.10 271 LYS C N 1
ATOM 9978 C CA . LYS C 1 271 ? 15.750 37.296 119.041 1.00 43.21 271 LYS C CA 1
ATOM 9979 C C . LYS C 1 271 ? 15.554 35.787 119.039 1.00 47.48 271 LYS C C 1
ATOM 9980 O O . LYS C 1 271 ? 15.225 35.220 117.991 1.00 49.79 271 LYS C O 1
ATOM 9986 N N . VAL C 1 272 ? 15.717 35.138 120.184 1.00 46.28 272 VAL C N 1
ATOM 9987 C CA . VAL C 1 272 ? 15.616 33.689 120.300 1.00 43.74 272 VAL C CA 1
ATOM 9988 C C . VAL C 1 272 ? 14.186 33.315 120.656 1.00 48.05 272 VAL C C 1
ATOM 9989 O O . VAL C 1 272 ? 13.541 33.975 121.479 1.00 46.80 272 VAL C O 1
ATOM 9993 N N . ASP C 1 273 ? 13.679 32.260 120.016 1.00 49.53 273 ASP C N 1
ATOM 9994 C CA . ASP C 1 273 ? 12.335 31.789 120.322 1.00 53.23 273 ASP C CA 1
ATOM 9995 C C . ASP C 1 273 ? 12.312 30.880 121.547 1.00 54.53 273 ASP C C 1
ATOM 9996 O O . ASP C 1 273 ? 11.347 30.916 122.320 1.00 57.49 273 ASP C O 1
ATOM 10001 N N . PHE C 1 274 ? 13.345 30.058 121.746 1.00 51.43 274 PHE C N 1
ATOM 10002 C CA . PHE C 1 274 ? 13.379 29.182 122.913 1.00 46.12 274 PHE C CA 1
ATOM 10003 C C . PHE C 1 274 ? 14.815 28.777 123.224 1.00 46.13 274 PHE C C 1
ATOM 10004 O O . PHE C 1 274 ? 15.681 28.773 122.349 1.00 49.12 274 PHE C O 1
ATOM 10012 N N . PHE C 1 275 ? 15.044 28.405 124.484 1.00 44.79 275 PHE C N 1
ATOM 10013 C CA . PHE C 1 275 ? 16.336 27.923 124.955 1.00 40.91 275 PHE C CA 1
ATOM 10014 C C . PHE C 1 275 ? 16.206 26.486 125.443 1.00 46.44 275 PHE C C 1
ATOM 10015 O O . PHE C 1 275 ? 15.148 26.072 125.927 1.00 49.84 275 PHE C O 1
ATOM 10023 N N . ILE C 1 276 ? 17.296 25.730 125.326 1.00 45.11 276 ILE C N 1
ATOM 10024 C CA . ILE C 1 276 ? 17.334 24.329 125.731 1.00 44.39 276 ILE C CA 1
ATOM 10025 C C . ILE C 1 276 ? 18.441 24.155 126.761 1.00 48.43 276 ILE C C 1
ATOM 10026 O O . ILE C 1 276 ? 19.615 24.420 126.472 1.00 49.58 276 ILE C O 1
ATOM 10031 N N . VAL C 1 277 ? 18.066 23.712 127.958 1.00 53.52 277 VAL C N 1
ATOM 10032 C CA . VAL C 1 277 ? 19.009 23.402 129.024 1.00 54.86 277 VAL C CA 1
ATOM 10033 C C . VAL C 1 277 ? 18.973 21.903 129.283 1.00 55.45 277 VAL C C 1
ATOM 10034 O O . VAL C 1 277 ? 17.951 21.239 129.070 1.00 60.53 277 VAL C O 1
ATOM 10038 N N . ALA C 1 278 ? 20.108 21.367 129.735 1.00 53.53 278 ALA C N 1
ATOM 10039 C CA . ALA C 1 278 ? 20.201 19.935 130.004 1.00 59.66 278 ALA C CA 1
ATOM 10040 C C . ALA C 1 278 ? 19.253 19.522 131.125 1.00 61.41 278 ALA C C 1
ATOM 10041 O O . ALA C 1 278 ? 18.402 18.642 130.949 1.00 65.21 278 ALA C O 1
ATOM 10043 N N . THR C 1 279 ? 19.383 20.156 132.285 1.00 58.84 279 THR C N 1
ATOM 10044 C CA . THR C 1 279 ? 18.611 19.821 133.471 1.00 54.66 279 THR C CA 1
ATOM 10045 C C . THR C 1 279 ? 17.613 20.928 133.777 1.00 56.22 279 THR C C 1
ATOM 10046 O O . THR C 1 279 ? 17.855 22.100 133.474 1.00 67.84 279 THR C O 1
ATOM 10050 N N . GLU C 1 280 ? 16.482 20.553 134.380 1.00 51.81 280 GLU C N 1
ATOM 10051 C CA . GLU C 1 280 ? 15.534 21.575 134.807 1.00 59.29 280 GLU C CA 1
ATOM 10052 C C . GLU C 1 280 ? 16.035 22.335 136.027 1.00 63.69 280 GLU C C 1
ATOM 10053 O O . GLU C 1 280 ? 15.515 23.415 136.328 1.00 62.28 280 GLU C O 1
ATOM 10059 N N . ALA C 1 281 ? 17.053 21.814 136.715 1.00 63.59 281 ALA C N 1
ATOM 10060 C CA . ALA C 1 281 ? 17.789 22.637 137.666 1.00 57.97 281 ALA C CA 1
ATOM 10061 C C . ALA C 1 281 ? 18.312 23.898 136.992 1.00 54.47 281 ALA C C 1
ATOM 10062 O O . ALA C 1 281 ? 18.313 24.980 137.592 1.00 60.99 281 ALA C O 1
ATOM 10064 N N . GLN C 1 282 ? 18.743 23.782 135.732 1.00 51.84 282 GLN C N 1
ATOM 10065 C CA . GLN C 1 282 ? 19.244 24.947 135.011 1.00 51.89 282 GLN C CA 1
ATOM 10066 C C . GLN C 1 282 ? 18.109 25.828 134.503 1.00 49.23 282 GLN C C 1
ATOM 10067 O O . GLN C 1 282 ? 18.190 27.057 134.607 1.00 49.32 282 GLN C O 1
ATOM 10073 N N . LYS C 1 283 ? 17.048 25.230 133.947 1.00 45.94 283 LYS C N 1
ATOM 10074 C CA . LYS C 1 283 ? 15.868 26.024 133.616 1.00 48.08 283 LYS C CA 1
ATOM 10075 C C . LYS C 1 283 ? 15.353 26.764 134.838 1.00 56.61 283 LYS C C 1
ATOM 10076 O O . LYS C 1 283 ? 14.856 27.889 134.721 1.00 58.14 283 LYS C O 1
ATOM 10082 N N . ARG C 1 284 ? 15.483 26.159 136.018 1.00 64.72 284 ARG C N 1
ATOM 10083 C CA . ARG C 1 284 ? 14.997 26.795 137.233 1.00 69.25 284 ARG C CA 1
ATOM 10084 C C . ARG C 1 284 ? 15.674 28.145 137.447 1.00 65.51 284 ARG C C 1
ATOM 10085 O O . ARG C 1 284 ? 15.019 29.193 137.407 1.00 67.56 284 ARG C O 1
ATOM 10093 N N . ILE C 1 285 ? 17.003 28.144 137.587 1.00 56.86 285 ILE C N 1
ATOM 10094 C CA . ILE C 1 285 ? 17.706 29.350 138.019 1.00 52.66 285 ILE C CA 1
ATOM 10095 C C . ILE C 1 285 ? 17.913 30.326 136.864 1.00 57.95 285 ILE C C 1
ATOM 10096 O O . ILE C 1 285 ? 17.759 31.541 137.037 1.00 66.48 285 ILE C O 1
ATOM 10101 N N . LEU C 1 286 ? 18.259 29.829 135.672 1.00 52.40 286 LEU C N 1
ATOM 10102 C CA . LEU C 1 286 ? 18.480 30.731 134.545 1.00 46.10 286 LEU C CA 1
ATOM 10103 C C . LEU C 1 286 ? 17.206 31.478 134.186 1.00 47.98 286 LEU C C 1
ATOM 10104 O O . LEU C 1 286 ? 17.262 32.596 133.660 1.00 52.49 286 LEU C O 1
ATOM 10109 N N . GLU C 1 287 ? 16.050 30.884 134.478 1.00 52.98 287 GLU C N 1
ATOM 10110 C CA . GLU C 1 287 ? 14.793 31.595 134.296 1.00 69.75 287 GLU C CA 1
ATOM 10111 C C . GLU C 1 287 ? 14.713 32.813 135.209 1.00 79.76 287 GLU C C 1
ATOM 10112 O O . GLU C 1 287 ? 14.190 33.861 134.813 1.00 77.78 287 GLU C O 1
ATOM 10118 N N . GLN C 1 288 ? 15.216 32.694 136.443 1.00 82.12 288 GLN C N 1
ATOM 10119 C CA . GLN C 1 288 ? 15.141 33.814 137.381 1.00 78.51 288 GLN C CA 1
ATOM 10120 C C . GLN C 1 288 ? 16.257 34.836 137.195 1.00 69.03 288 GLN C C 1
ATOM 10121 O O . GLN C 1 288 ? 16.018 36.034 137.407 1.00 76.86 288 GLN C O 1
ATOM 10127 N N . GLN C 1 289 ? 17.477 34.402 136.844 1.00 55.60 289 GLN C N 1
ATOM 10128 C CA . GLN C 1 289 ? 18.518 35.379 136.539 1.00 44.21 289 GLN C CA 1
ATOM 10129 C C . GLN C 1 289 ? 18.185 36.164 135.279 1.00 47.33 289 GLN C C 1
ATOM 10130 O O . GLN C 1 289 ? 18.617 37.308 135.126 1.00 54.27 289 GLN C O 1
ATOM 10136 N N . PHE C 1 290 ? 17.407 35.578 134.376 1.00 43.55 290 PHE C N 1
ATOM 10137 C CA . PHE C 1 290 ? 16.768 36.377 133.337 1.00 45.68 290 PHE C CA 1
ATOM 10138 C C . PHE C 1 290 ? 15.738 37.326 133.930 1.00 43.80 290 PHE C C 1
ATOM 10139 O O . PHE C 1 290 ? 15.549 38.432 133.417 1.00 44.43 290 PHE C O 1
ATOM 10147 N N . GLN C 1 291 ? 15.068 36.914 135.005 1.00 44.37 291 GLN C N 1
ATOM 10148 C CA . GLN C 1 291 ? 14.066 37.778 135.616 1.00 55.39 291 GLN C CA 1
ATOM 10149 C C . GLN C 1 291 ? 14.712 38.879 136.447 1.00 55.58 291 GLN C C 1
ATOM 10150 O O . GLN C 1 291 ? 14.354 40.054 136.317 1.00 52.84 291 GLN C O 1
ATOM 10156 N N . HIS C 1 292 ? 15.660 38.512 137.313 1.00 53.98 292 HIS C N 1
ATOM 10157 C CA . HIS C 1 292 ? 16.280 39.482 138.210 1.00 47.33 292 HIS C CA 1
ATOM 10158 C C . HIS C 1 292 ? 17.139 40.479 137.441 1.00 46.00 292 HIS C C 1
ATOM 10159 O O . HIS C 1 292 ? 16.922 41.694 137.512 1.00 43.41 292 HIS C O 1
ATOM 10166 N N . TYR C 1 293 ? 18.121 39.978 136.692 1.00 51.73 293 TYR C N 1
ATOM 10167 C CA . TYR C 1 293 ? 19.128 40.862 136.117 1.00 52.58 293 TYR C CA 1
ATOM 10168 C C . TYR C 1 293 ? 18.630 41.591 134.871 1.00 55.47 293 TYR C C 1
ATOM 10169 O O . TYR C 1 293 ? 18.742 42.817 134.782 1.00 63.28 293 TYR C O 1
ATOM 10178 N N . SER C 1 294 ? 18.116 40.858 133.879 1.00 49.99 294 SER C N 1
ATOM 10179 C CA . SER C 1 294 ? 17.744 41.473 132.609 1.00 51.53 294 SER C CA 1
ATOM 10180 C C . SER C 1 294 ? 16.248 41.714 132.418 1.00 58.38 294 SER C C 1
ATOM 10181 O O . SER C 1 294 ? 15.873 42.336 131.418 1.00 59.38 294 SER C O 1
ATOM 10184 N N . ASP C 1 295 ? 15.387 41.226 133.316 1.00 66.45 295 ASP C N 1
ATOM 10185 C CA . ASP C 1 295 ? 13.941 41.436 133.216 1.00 69.63 295 ASP C CA 1
ATOM 10186 C C . ASP C 1 295 ? 13.322 40.761 131.985 1.00 76.16 295 ASP C C 1
ATOM 10187 O O . ASP C 1 295 ? 12.117 40.898 131.749 1.00 77.58 295 ASP C O 1
ATOM 10192 N N . LYS C 1 296 ? 14.126 40.078 131.167 1.00 77.51 296 LYS C N 1
ATOM 10193 C CA . LYS C 1 296 ? 13.614 39.325 130.023 1.00 75.80 296 LYS C CA 1
ATOM 10194 C C . LYS C 1 296 ? 13.080 37.957 130.443 1.00 79.45 296 LYS C C 1
ATOM 10195 O O . LYS C 1 296 ? 13.618 37.309 131.344 1.00 81.52 296 LYS C O 1
ATOM 10201 N N . GLN C 1 297 ? 12.031 37.498 129.749 1.00 76.03 297 GLN C N 1
ATOM 10202 C CA . GLN C 1 297 ? 11.401 36.205 130.024 1.00 74.53 297 GLN C CA 1
ATOM 10203 C C . GLN C 1 297 ? 11.436 35.318 128.777 1.00 65.83 297 GLN C C 1
ATOM 10204 O O . GLN C 1 297 ? 10.396 35.088 128.145 1.00 61.42 297 GLN C O 1
ATOM 10210 N N . PRO C 1 298 ? 12.605 34.800 128.395 1.00 58.56 298 PRO C N 1
ATOM 10211 C CA . PRO C 1 298 ? 12.657 33.857 127.269 1.00 58.39 298 PRO C CA 1
ATOM 10212 C C . PRO C 1 298 ? 12.191 32.463 127.666 1.00 60.38 298 PRO C C 1
ATOM 10213 O O . PRO C 1 298 ? 12.481 31.980 128.764 1.00 60.73 298 PRO C O 1
ATOM 10217 N N . GLN C 1 299 ? 11.479 31.805 126.750 1.00 60.80 299 GLN C N 1
ATOM 10218 C CA . GLN C 1 299 ? 11.045 30.431 126.986 1.00 57.24 299 GLN C CA 1
ATOM 10219 C C . GLN C 1 299 ? 12.250 29.501 127.064 1.00 56.68 299 GLN C C 1
ATOM 10220 O O . GLN C 1 299 ? 13.124 29.520 126.192 1.00 49.09 299 GLN C O 1
ATOM 10226 N N . ILE C 1 300 ? 12.291 28.682 128.112 1.00 57.86 300 ILE C N 1
ATOM 10227 C CA . ILE C 1 300 ? 13.370 27.728 128.337 1.00 57.27 300 ILE C CA 1
ATOM 10228 C C . ILE C 1 300 ? 12.759 26.341 128.485 1.00 57.01 300 ILE C C 1
ATOM 10229 O O . ILE C 1 300 ? 11.719 26.180 129.133 1.00 60.95 300 ILE C O 1
ATOM 10234 N N . ALA C 1 301 ? 13.406 25.342 127.886 1.00 57.24 301 ALA C N 1
ATOM 10235 C CA . ALA C 1 301 ? 12.887 23.982 127.848 1.00 56.12 301 ALA C CA 1
ATOM 10236 C C . ALA C 1 301 ? 13.952 22.994 128.303 1.00 58.68 301 ALA C C 1
ATOM 10237 O O . ALA C 1 301 ? 15.122 23.111 127.924 1.00 56.16 301 ALA C O 1
ATOM 10239 N N . THR C 1 302 ? 13.537 22.010 129.104 1.00 59.38 302 THR C N 1
ATOM 10240 C CA . THR C 1 302 ? 14.439 20.986 129.622 1.00 60.72 302 THR C CA 1
ATOM 10241 C C . THR C 1 302 ? 14.365 19.739 128.749 1.00 61.42 302 THR C C 1
ATOM 10242 O O . THR C 1 302 ? 13.298 19.127 128.624 1.00 55.53 302 THR C O 1
ATOM 10246 N N . ILE C 1 303 ? 15.485 19.391 128.123 1.00 63.05 303 ILE C N 1
ATOM 10247 C CA . ILE C 1 303 ? 15.595 18.204 127.274 1.00 57.30 303 ILE C CA 1
ATOM 10248 C C . ILE C 1 303 ? 16.922 17.485 127.505 1.00 58.60 303 ILE C C 1
ATOM 10249 O O . ILE C 1 303 ? 17.968 17.963 127.037 1.00 58.94 303 ILE C O 1
ATOM 10254 N N . PRO C 1 304 ? 16.940 16.388 128.266 1.00 55.55 304 PRO C N 1
ATOM 10255 C CA . PRO C 1 304 ? 18.211 15.742 128.632 1.00 53.68 304 PRO C CA 1
ATOM 10256 C C . PRO C 1 304 ? 19.091 15.424 127.428 1.00 47.48 304 PRO C C 1
ATOM 10257 O O . PRO C 1 304 ? 18.616 15.269 126.301 1.00 52.67 304 PRO C O 1
ATOM 10261 N N . VAL C 1 305 ? 20.397 15.343 127.684 1.00 45.11 305 VAL C N 1
ATOM 10262 C CA . VAL C 1 305 ? 21.361 15.099 126.617 1.00 50.27 305 VAL C CA 1
ATOM 10263 C C . VAL C 1 305 ? 21.421 13.619 126.235 1.00 58.96 305 VAL C C 1
ATOM 10264 O O . VAL C 1 305 ? 21.673 13.295 125.072 1.00 61.86 305 VAL C O 1
ATOM 10268 N N . GLY C 1 306 ? 21.225 12.701 127.185 1.00 67.59 306 GLY C N 1
ATOM 10269 C CA . GLY C 1 306 ? 21.195 11.284 126.904 1.00 72.74 306 GLY C CA 1
ATOM 10270 C C . GLY C 1 306 ? 19.823 10.660 127.078 1.00 78.87 306 GLY C C 1
ATOM 10271 O O . GLY C 1 306 ? 18.794 11.346 127.142 1.00 82.42 306 GLY C O 1
ATOM 10272 N N . SER C 1 307 ? 19.810 9.328 127.167 1.00 80.52 307 SER C N 1
ATOM 10273 C CA . SER C 1 307 ? 18.633 8.592 127.621 1.00 82.97 307 SER C CA 1
ATOM 10274 C C . SER C 1 307 ? 19.053 7.237 128.163 1.00 86.26 307 SER C C 1
ATOM 10275 O O . SER C 1 307 ? 20.171 6.768 127.940 1.00 87.31 307 SER C O 1
ATOM 10278 N N . LEU C 1 308 ? 18.124 6.613 128.879 1.00 87.54 308 LEU C N 1
ATOM 10279 C CA . LEU C 1 308 ? 18.202 5.204 129.232 1.00 88.20 308 LEU C CA 1
ATOM 10280 C C . LEU C 1 308 ? 17.292 4.426 128.292 1.00 90.19 308 LEU C C 1
ATOM 10281 O O . LEU C 1 308 ? 16.145 4.821 128.068 1.00 85.90 308 LEU C O 1
ATOM 10286 N N . ASP C 1 309 ? 17.808 3.351 127.704 1.00 96.90 309 ASP C N 1
ATOM 10287 C CA . ASP C 1 309 ? 16.926 2.547 126.869 1.00 98.23 309 ASP C CA 1
ATOM 10288 C C . ASP C 1 309 ? 15.965 1.722 127.714 1.00 101.19 309 ASP C C 1
ATOM 10289 O O . ASP C 1 309 ? 14.744 1.835 127.564 1.00 99.20 309 ASP C O 1
ATOM 10294 N N . GLN C 1 310 ? 16.501 0.937 128.648 1.00 106.91 310 GLN C N 1
ATOM 10295 C CA . GLN C 1 310 ? 15.714 0.051 129.494 1.00 111.14 310 GLN C CA 1
ATOM 10296 C C . GLN C 1 310 ? 16.223 0.146 130.925 1.00 109.89 310 GLN C C 1
ATOM 10297 O O . GLN C 1 310 ? 17.437 0.188 131.149 1.00 108.36 310 GLN C O 1
ATOM 10303 N N . LEU C 1 311 ? 15.301 0.188 131.886 1.00 108.31 311 LEU C N 1
ATOM 10304 C CA . LEU C 1 311 ? 15.694 0.069 133.285 1.00 105.05 311 LEU C CA 1
ATOM 10305 C C . LEU C 1 311 ? 16.441 -1.240 133.469 1.00 99.74 311 LEU C C 1
ATOM 10306 O O . LEU C 1 311 ? 15.923 -2.309 133.130 1.00 104.73 311 LEU C O 1
ATOM 10311 N N . THR C 1 312 ? 17.650 -1.173 134.013 1.00 92.69 312 THR C N 1
ATOM 10312 C CA . THR C 1 312 ? 18.508 -2.349 134.072 1.00 94.12 312 THR C CA 1
ATOM 10313 C C . THR C 1 312 ? 18.376 -2.929 135.475 1.00 104.37 312 THR C C 1
ATOM 10314 O O . THR C 1 312 ? 18.988 -2.437 136.427 1.00 105.83 312 THR C O 1
ATOM 10318 N N . TYR C 1 313 ? 17.605 -4.013 135.581 1.00 107.13 313 TYR C N 1
ATOM 10319 C CA . TYR C 1 313 ? 17.472 -4.758 136.820 1.00 101.76 313 TYR C CA 1
ATOM 10320 C C . TYR C 1 313 ? 18.417 -5.942 136.750 1.00 107.72 313 TYR C C 1
ATOM 10321 O O . TYR C 1 313 ? 18.258 -6.785 135.853 1.00 117.54 313 TYR C O 1
ATOM 10330 N N . PRO C 1 314 ? 19.406 -6.054 137.629 1.00 108.44 314 PRO C N 1
ATOM 10331 C CA . PRO C 1 314 ? 20.311 -7.203 137.568 1.00 111.88 314 PRO C CA 1
ATOM 10332 C C . PRO C 1 314 ? 19.659 -8.472 138.094 1.00 112.42 314 PRO C C 1
ATOM 10333 O O . PRO C 1 314 ? 18.863 -8.455 139.036 1.00 112.19 314 PRO C O 1
ATOM 10337 N N . LYS C 1 315 ? 20.012 -9.588 137.458 1.00 111.38 315 LYS C N 1
ATOM 10338 C CA . LYS C 1 315 ? 19.529 -10.907 137.843 1.00 111.44 315 LYS C CA 1
ATOM 10339 C C . LYS C 1 315 ? 20.498 -11.648 138.756 1.00 114.19 315 LYS C C 1
ATOM 10340 O O . LYS C 1 315 ? 20.218 -12.789 139.139 1.00 108.95 315 LYS C O 1
ATOM 10346 N N . GLU C 1 316 ? 21.617 -11.034 139.108 1.00 118.95 316 GLU C N 1
ATOM 10347 C CA . GLU C 1 316 ? 22.679 -11.650 139.885 1.00 115.57 316 GLU C CA 1
ATOM 10348 C C . GLU C 1 316 ? 22.573 -11.216 141.343 1.00 112.67 316 GLU C C 1
ATOM 10349 O O . GLU C 1 316 ? 21.736 -10.378 141.691 1.00 105.80 316 GLU C O 1
ATOM 10355 N N . PRO C 1 317 ? 23.398 -11.766 142.242 1.00 115.06 317 PRO C N 1
ATOM 10356 C CA . PRO C 1 317 ? 23.359 -11.276 143.623 1.00 112.69 317 PRO C CA 1
ATOM 10357 C C . PRO C 1 317 ? 23.955 -9.882 143.696 1.00 109.69 317 PRO C C 1
ATOM 10358 O O . PRO C 1 317 ? 25.032 -9.622 143.155 1.00 106.78 317 PRO C O 1
ATOM 10362 N N . ARG C 1 318 ? 23.246 -8.988 144.365 1.00 105.67 318 ARG C N 1
ATOM 10363 C CA . ARG C 1 318 ? 23.833 -7.705 144.698 1.00 106.06 318 ARG C CA 1
ATOM 10364 C C . ARG C 1 318 ? 25.094 -7.960 145.504 1.00 102.19 318 ARG C C 1
ATOM 10365 O O . ARG C 1 318 ? 25.051 -8.667 146.513 1.00 104.78 318 ARG C O 1
ATOM 10373 N N . LYS C 1 319 ? 26.221 -7.434 145.040 1.00 96.76 319 LYS C N 1
ATOM 10374 C CA . LYS C 1 319 ? 27.433 -7.602 145.827 1.00 92.31 319 LYS C CA 1
ATOM 10375 C C . LYS C 1 319 ? 27.399 -6.585 146.955 1.00 106.04 319 LYS C C 1
ATOM 10376 O O . LYS C 1 319 ? 27.408 -5.379 146.685 1.00 106.10 319 LYS C O 1
ATOM 10382 N N . PRO C 1 320 ? 27.314 -7.011 148.213 1.00 111.46 320 PRO C N 1
ATOM 10383 C CA . PRO C 1 320 ? 27.335 -6.047 149.314 1.00 111.04 320 PRO C CA 1
ATOM 10384 C C . PRO C 1 320 ? 28.739 -5.533 149.596 1.00 111.64 320 PRO C C 1
ATOM 10385 O O . PRO C 1 320 ? 29.735 -6.247 149.465 1.00 110.80 320 PRO C O 1
ATOM 10389 N N . TYR C 1 321 ? 28.788 -4.258 149.990 1.00 109.79 321 TYR C N 1
ATOM 10390 C CA . TYR C 1 321 ? 29.995 -3.523 150.377 1.00 106.32 321 TYR C CA 1
ATOM 10391 C C . TYR C 1 321 ? 31.006 -3.417 149.225 1.00 109.91 321 TYR C C 1
ATOM 10392 O O . TYR C 1 321 ? 32.038 -4.091 149.201 1.00 109.60 321 TYR C O 1
ATOM 10401 N N . SER C 1 322 ? 30.672 -2.561 148.255 1.00 117.50 322 SER C N 1
ATOM 10402 C CA . SER C 1 322 ? 31.638 -2.151 147.227 1.00 124.44 322 SER C CA 1
ATOM 10403 C C . SER C 1 322 ? 31.299 -0.736 146.746 1.00 122.30 322 SER C C 1
ATOM 10404 O O . SER C 1 322 ? 30.512 -0.017 147.364 1.00 125.05 322 SER C O 1
ATOM 10415 N N . ILE C 1 324 ? 32.727 2.470 143.370 1.00 105.84 324 ILE C N 1
ATOM 10416 C CA . ILE C 1 324 ? 33.321 2.708 142.039 1.00 102.73 324 ILE C CA 1
ATOM 10417 C C . ILE C 1 324 ? 33.349 4.199 141.739 1.00 103.29 324 ILE C C 1
ATOM 10418 O O . ILE C 1 324 ? 32.570 4.971 142.304 1.00 101.20 324 ILE C O 1
ATOM 10423 N N . THR C 1 325 ? 34.225 4.602 140.811 1.00 104.50 325 THR C N 1
ATOM 10424 C CA . THR C 1 325 ? 34.176 5.926 140.200 1.00 105.76 325 THR C CA 1
ATOM 10425 C C . THR C 1 325 ? 34.522 5.804 138.720 1.00 105.61 325 THR C C 1
ATOM 10426 O O . THR C 1 325 ? 35.542 5.207 138.363 1.00 108.97 325 THR C O 1
ATOM 10430 N N . ALA C 1 326 ? 33.663 6.336 137.855 1.00 98.76 326 ALA C N 1
ATOM 10431 C CA . ALA C 1 326 ? 33.974 6.428 136.429 1.00 92.05 326 ALA C CA 1
ATOM 10432 C C . ALA C 1 326 ? 33.897 7.885 136.003 1.00 87.72 326 ALA C C 1
ATOM 10433 O O . ALA C 1 326 ? 32.802 8.438 135.874 1.00 86.81 326 ALA C O 1
ATOM 10435 N N . SER C 1 327 ? 35.048 8.477 135.711 1.00 85.69 327 SER C N 1
ATOM 10436 C CA . SER C 1 327 ? 35.100 9.863 135.279 1.00 83.57 327 SER C CA 1
ATOM 10437 C C . SER C 1 327 ? 36.395 10.057 134.497 1.00 76.56 327 SER C C 1
ATOM 10438 O O . SER C 1 327 ? 37.264 9.185 134.488 1.00 67.28 327 SER C O 1
ATOM 10441 N N . ARG C 1 328 ? 36.482 11.175 133.776 1.00 82.50 328 ARG C N 1
ATOM 10442 C CA . ARG C 1 328 ? 37.470 11.396 132.711 1.00 97.21 328 ARG C CA 1
ATOM 10443 C C . ARG C 1 328 ? 38.692 12.103 133.305 1.00 102.75 328 ARG C C 1
ATOM 10444 O O . ARG C 1 328 ? 38.626 13.284 133.638 1.00 113.27 328 ARG C O 1
ATOM 10452 N N . LEU C 1 329 ? 39.834 11.412 133.471 1.00 98.00 329 LEU C N 1
ATOM 10453 C CA . LEU C 1 329 ? 40.594 11.738 134.682 1.00 98.81 329 LEU C CA 1
ATOM 10454 C C . LEU C 1 329 ? 41.647 12.822 134.545 1.00 109.36 329 LEU C C 1
ATOM 10455 O O . LEU C 1 329 ? 42.516 12.771 133.675 1.00 116.42 329 LEU C O 1
ATOM 10460 N N . ALA C 1 330 ? 41.538 13.790 135.454 1.00 110.86 330 ALA C N 1
ATOM 10461 C CA . ALA C 1 330 ? 42.225 15.069 135.504 1.00 109.24 330 ALA C CA 1
ATOM 10462 C C . ALA C 1 330 ? 42.305 15.497 136.967 1.00 108.41 330 ALA C C 1
ATOM 10463 O O . ALA C 1 330 ? 41.964 14.723 137.862 1.00 103.54 330 ALA C O 1
ATOM 10465 N N . THR C 1 331 ? 42.728 16.745 137.216 1.00 108.31 331 THR C N 1
ATOM 10466 C CA . THR C 1 331 ? 42.733 17.298 138.573 1.00 102.87 331 THR C CA 1
ATOM 10467 C C . THR C 1 331 ? 41.324 17.652 139.035 1.00 100.87 331 THR C C 1
ATOM 10468 O O . THR C 1 331 ? 40.972 17.423 140.198 1.00 92.45 331 THR C O 1
ATOM 10472 N N . GLU C 1 332 ? 40.507 18.212 138.131 1.00 107.27 332 GLU C N 1
ATOM 10473 C CA . GLU C 1 332 ? 39.121 18.565 138.438 1.00 105.99 332 GLU C CA 1
ATOM 10474 C C . GLU C 1 332 ? 38.368 17.391 139.051 1.00 105.26 332 GLU C C 1
ATOM 10475 O O . GLU C 1 332 ? 37.406 17.583 139.804 1.00 96.47 332 GLU C O 1
ATOM 10481 N N . LYS C 1 333 ? 38.813 16.173 138.743 1.00 111.26 333 LYS C N 1
ATOM 10482 C CA . LYS C 1 333 ? 38.297 14.952 139.353 1.00 110.52 333 LYS C CA 1
ATOM 10483 C C . LYS C 1 333 ? 38.218 14.990 140.853 1.00 107.94 333 LYS C C 1
ATOM 10484 O O . LYS C 1 333 ? 37.178 14.663 141.432 1.00 107.07 333 LYS C O 1
ATOM 10490 N N . HIS C 1 334 ? 39.357 15.210 141.491 1.00 105.93 334 HIS C N 1
ATOM 10491 C CA . HIS C 1 334 ? 39.466 15.253 142.941 1.00 104.62 334 HIS C CA 1
ATOM 10492 C C . HIS C 1 334 ? 39.069 13.938 143.593 1.00 108.13 334 HIS C C 1
ATOM 10493 O O . HIS C 1 334 ? 38.317 13.914 144.570 1.00 108.25 334 HIS C O 1
ATOM 10500 N N . ILE C 1 335 ? 39.562 12.815 143.068 1.00 111.15 335 ILE C N 1
ATOM 10501 C CA . ILE C 1 335 ? 39.256 11.565 143.755 1.00 112.28 335 ILE C CA 1
ATOM 10502 C C . ILE C 1 335 ? 40.396 11.106 144.668 1.00 102.87 335 ILE C C 1
ATOM 10503 O O . ILE C 1 335 ? 40.275 10.048 145.293 1.00 97.98 335 ILE C O 1
ATOM 10508 N N . ASP C 1 336 ? 41.460 11.901 144.826 1.00 96.56 336 ASP C N 1
ATOM 10509 C CA . ASP C 1 336 ? 42.304 11.738 146.012 1.00 92.81 336 ASP C CA 1
ATOM 10510 C C . ASP C 1 336 ? 41.495 11.945 147.286 1.00 95.26 336 ASP C C 1
ATOM 10511 O O . ASP C 1 336 ? 41.867 11.431 148.348 1.00 97.99 336 ASP C O 1
ATOM 10516 N N . TRP C 1 337 ? 40.389 12.682 147.193 1.00 95.52 337 TRP C N 1
ATOM 10517 C CA . TRP C 1 337 ? 39.397 12.714 148.258 1.00 92.29 337 TRP C CA 1
ATOM 10518 C C . TRP C 1 337 ? 38.551 11.452 148.262 1.00 89.66 337 TRP C C 1
ATOM 10519 O O . TRP C 1 337 ? 38.045 11.048 149.312 1.00 89.49 337 TRP C O 1
ATOM 10530 N N . LEU C 1 338 ? 38.373 10.826 147.104 1.00 88.37 338 LEU C N 1
ATOM 10531 C CA . LEU C 1 338 ? 37.695 9.539 147.070 1.00 92.17 338 LEU C CA 1
ATOM 10532 C C . LEU C 1 338 ? 38.668 8.433 147.449 1.00 98.26 338 LEU C C 1
ATOM 10533 O O . LEU C 1 338 ? 38.269 7.418 148.031 1.00 92.98 338 LEU C O 1
ATOM 10538 N N . VAL C 1 339 ? 39.955 8.644 147.170 1.00 103.56 339 VAL C N 1
ATOM 10539 C CA . VAL C 1 339 ? 40.979 7.688 147.573 1.00 99.95 339 VAL C CA 1
ATOM 10540 C C . VAL C 1 339 ? 41.145 7.697 149.088 1.00 100.29 339 VAL C C 1
ATOM 10541 O O . VAL C 1 339 ? 41.102 6.647 149.738 1.00 99.23 339 VAL C O 1
ATOM 10545 N N . ALA C 1 340 ? 41.329 8.883 149.674 1.00 102.21 340 ALA C N 1
ATOM 10546 C CA . ALA C 1 340 ? 41.589 8.963 151.109 1.00 101.16 340 ALA C CA 1
ATOM 10547 C C . ALA C 1 340 ? 40.358 8.574 151.921 1.00 103.17 340 ALA C C 1
ATOM 10548 O O . ALA C 1 340 ? 40.456 7.792 152.873 1.00 100.89 340 ALA C O 1
ATOM 10550 N N . ALA C 1 341 ? 39.185 9.103 151.555 1.00 101.61 341 ALA C N 1
ATOM 10551 C CA . ALA C 1 341 ? 37.964 8.819 152.302 1.00 99.67 341 ALA C CA 1
ATOM 10552 C C . ALA C 1 341 ? 37.555 7.356 152.233 1.00 97.03 341 ALA C C 1
ATOM 10553 O O . ALA C 1 341 ? 36.635 6.953 152.952 1.00 94.27 341 ALA C O 1
ATOM 10555 N N . THR C 1 342 ? 38.178 6.571 151.356 1.00 97.48 342 THR C N 1
ATOM 10556 C CA . THR C 1 342 ? 37.999 5.126 151.375 1.00 98.29 342 THR C CA 1
ATOM 10557 C C . THR C 1 342 ? 38.917 4.456 152.386 1.00 100.90 342 THR C C 1
ATOM 10558 O O . THR C 1 342 ? 38.497 3.534 153.094 1.00 97.68 342 THR C O 1
ATOM 10562 N N . VAL C 1 343 ? 40.174 4.898 152.452 1.00 103.10 343 VAL C N 1
ATOM 10563 C CA . VAL C 1 343 ? 41.062 4.463 153.526 1.00 100.27 343 VAL C CA 1
ATOM 10564 C C . VAL C 1 343 ? 40.453 4.815 154.876 1.00 100.61 343 VAL C C 1
ATOM 10565 O O . VAL C 1 343 ? 40.335 3.969 155.770 1.00 97.10 343 VAL C O 1
ATOM 10569 N N . GLN C 1 344 ? 40.032 6.071 155.031 1.00 102.95 344 GLN C N 1
ATOM 10570 C CA . GLN C 1 344 ? 39.453 6.528 156.285 1.00 101.43 344 GLN C CA 1
ATOM 10571 C C . GLN C 1 344 ? 38.095 5.898 156.579 1.00 97.59 344 GLN C C 1
ATOM 10572 O O . GLN C 1 344 ? 37.631 5.988 157.721 1.00 93.42 344 GLN C O 1
ATOM 10578 N N . ALA C 1 345 ? 37.430 5.303 155.584 1.00 95.27 345 ALA C N 1
ATOM 10579 C CA . ALA C 1 345 ? 36.233 4.503 155.825 1.00 96.15 345 ALA C CA 1
ATOM 10580 C C . ALA C 1 345 ? 36.484 2.998 155.837 1.00 95.06 345 ALA C C 1
ATOM 10581 O O . ALA C 1 345 ? 35.554 2.241 156.135 1.00 95.04 345 ALA C O 1
ATOM 10583 N N . HIS C 1 346 ? 37.701 2.540 155.531 1.00 99.13 346 HIS C N 1
ATOM 10584 C CA . HIS C 1 346 ? 37.964 1.104 155.501 1.00 108.26 346 HIS C CA 1
ATOM 10585 C C . HIS C 1 346 ? 38.116 0.514 156.894 1.00 112.40 346 HIS C C 1
ATOM 10586 O O . HIS C 1 346 ? 37.964 -0.703 157.058 1.00 109.94 346 HIS C O 1
ATOM 10593 N N . ALA C 1 347 ? 38.403 1.349 157.896 1.00 110.09 347 ALA C N 1
ATOM 10594 C CA . ALA C 1 347 ? 38.639 0.846 159.245 1.00 99.08 347 ALA C CA 1
ATOM 10595 C C . ALA C 1 347 ? 37.397 0.174 159.816 1.00 96.08 347 ALA C C 1
ATOM 10596 O O . ALA C 1 347 ? 37.495 -0.862 160.484 1.00 98.48 347 ALA C O 1
ATOM 10598 N N . GLN C 1 348 ? 36.222 0.750 159.574 1.00 94.50 348 GLN C N 1
ATOM 10599 C CA . GLN C 1 348 ? 34.978 0.261 160.152 1.00 97.64 348 GLN C CA 1
ATOM 10600 C C . GLN C 1 348 ? 34.176 -0.638 159.212 1.00 108.85 348 GLN C C 1
ATOM 10601 O O . GLN C 1 348 ? 33.150 -1.184 159.630 1.00 108.33 348 GLN C O 1
ATOM 10607 N N . LEU C 1 349 ? 34.616 -0.837 157.968 1.00 117.27 349 LEU C N 1
ATOM 10608 C CA . LEU C 1 349 ? 33.741 -1.555 157.051 1.00 117.12 349 LEU C CA 1
ATOM 10609 C C . LEU C 1 349 ? 34.440 -2.748 156.408 1.00 117.60 349 LEU C C 1
ATOM 10610 O O . LEU C 1 349 ? 35.596 -2.644 155.977 1.00 111.22 349 LEU C O 1
ATOM 10615 N N . PRO C 1 350 ? 33.756 -3.894 156.325 1.00 121.51 350 PRO C N 1
ATOM 10616 C CA . PRO C 1 350 ? 34.398 -5.122 155.818 1.00 122.56 350 PRO C CA 1
ATOM 10617 C C . PRO C 1 350 ? 34.650 -5.110 154.313 1.00 125.25 350 PRO C C 1
ATOM 10618 O O . PRO C 1 350 ? 33.733 -4.895 153.518 1.00 122.83 350 PRO C O 1
ATOM 10622 N N . GLU C 1 351 ? 35.896 -5.419 153.935 1.00 131.70 351 GLU C N 1
ATOM 10623 C CA . GLU C 1 351 ? 36.274 -5.852 152.581 1.00 134.91 351 GLU C CA 1
ATOM 10624 C C . GLU C 1 351 ? 35.686 -4.976 151.470 1.00 136.25 351 GLU C C 1
ATOM 10625 O O . GLU C 1 351 ? 35.407 -5.463 150.371 1.00 137.43 351 GLU C O 1
ATOM 10631 N N . LEU C 1 352 ? 35.517 -3.678 151.717 1.00 131.19 352 LEU C N 1
ATOM 10632 C CA . LEU C 1 352 ? 34.980 -2.787 150.690 1.00 128.10 352 LEU C CA 1
ATOM 10633 C C . LEU C 1 352 ? 36.016 -2.517 149.599 1.00 125.88 352 LEU C C 1
ATOM 10634 O O . LEU C 1 352 ? 37.223 -2.559 149.848 1.00 122.19 352 LEU C O 1
ATOM 10639 N N . THR C 1 353 ? 35.543 -2.262 148.368 1.00 128.36 353 THR C N 1
ATOM 10640 C CA . THR C 1 353 ? 36.452 -1.872 147.288 1.00 128.67 353 THR C CA 1
ATOM 10641 C C . THR C 1 353 ? 35.799 -1.052 146.182 1.00 125.88 353 THR C C 1
ATOM 10642 O O . THR C 1 353 ? 34.674 -1.342 145.745 1.00 120.07 353 THR C O 1
ATOM 10646 N N . LEU C 1 354 ? 36.583 -0.091 145.667 1.00 127.93 354 LEU C N 1
ATOM 10647 C CA . LEU C 1 354 ? 36.210 0.755 144.541 1.00 128.86 354 LEU C CA 1
ATOM 1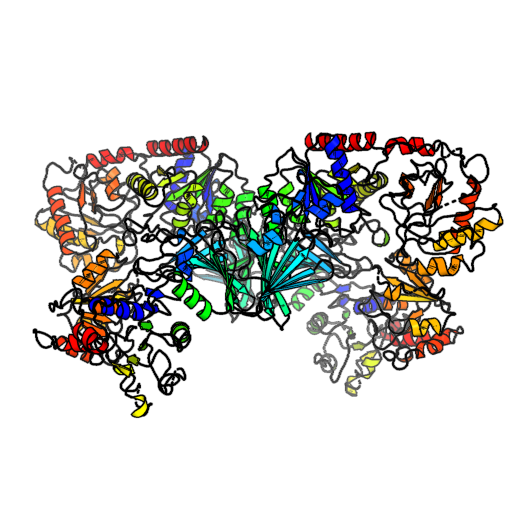0648 C C . LEU C 1 354 ? 37.037 0.460 143.303 1.00 125.93 354 LEU C C 1
ATOM 10649 O O . LEU C 1 354 ? 38.205 0.081 143.388 1.00 130.52 354 LEU C O 1
ATOM 10654 N N . ASP C 1 355 ? 36.413 0.685 142.152 1.00 121.16 355 ASP C N 1
ATOM 10655 C CA . ASP C 1 355 ? 37.085 0.649 140.866 1.00 117.10 355 ASP C CA 1
ATOM 10656 C C . ASP C 1 355 ? 37.094 2.040 140.246 1.00 105.33 355 ASP C C 1
ATOM 10657 O O . ASP C 1 355 ? 36.102 2.769 140.313 1.00 99.40 355 ASP C O 1
ATOM 10662 N N . ILE C 1 356 ? 38.243 2.423 139.697 1.00 106.45 356 ILE C N 1
ATOM 10663 C CA . ILE C 1 356 ? 38.415 3.714 139.044 1.00 108.59 356 ILE C CA 1
ATOM 10664 C C . ILE C 1 356 ? 38.557 3.432 137.559 1.00 107.64 356 ILE C C 1
ATOM 10665 O O . ILE C 1 356 ? 39.592 2.925 137.108 1.00 109.35 356 ILE C O 1
ATOM 10670 N N . TYR C 1 357 ? 37.518 3.755 136.799 1.00 102.11 357 TYR C N 1
ATOM 10671 C CA . TYR C 1 357 ? 37.540 3.615 135.355 1.00 99.85 357 TYR C CA 1
ATOM 10672 C C . TYR C 1 357 ? 37.631 4.988 134.711 1.00 94.65 357 TYR C C 1
ATOM 10673 O O . TYR C 1 357 ? 37.081 5.973 135.211 1.00 95.83 357 TYR C O 1
ATOM 10682 N N . GLY C 1 358 ? 38.327 5.027 133.587 1.00 93.68 358 GLY C N 1
ATOM 10683 C CA . GLY C 1 358 ? 38.777 6.269 133.010 1.00 93.61 358 GLY C CA 1
ATOM 10684 C C . GLY C 1 358 ? 40.235 6.471 133.354 1.00 91.95 358 GLY C C 1
ATOM 10685 O O . GLY C 1 358 ? 40.690 6.105 134.442 1.00 84.30 358 GLY C O 1
ATOM 10686 N N . LYS C 1 359 ? 40.971 7.069 132.426 1.00 100.90 359 LYS C N 1
ATOM 10687 C CA . LYS C 1 359 ? 42.410 7.224 132.528 1.00 109.85 359 LYS C CA 1
ATOM 10688 C C . LYS C 1 359 ? 42.811 8.510 131.820 1.00 113.08 359 LYS C C 1
ATOM 10689 O O . LYS C 1 359 ? 42.093 9.015 130.956 1.00 118.47 359 LYS C O 1
ATOM 10695 N N . GLY C 1 360 ? 43.959 9.029 132.185 1.00 112.27 360 GLY C N 1
ATOM 10696 C CA . GLY C 1 360 ? 44.375 10.293 131.630 1.00 112.69 360 GLY C CA 1
ATOM 10697 C C . GLY C 1 360 ? 45.351 10.973 132.568 1.00 113.78 360 GLY C C 1
ATOM 10698 O O . GLY C 1 360 ? 46.056 10.313 133.330 1.00 111.17 360 GLY C O 1
ATOM 10699 N N . SER C 1 361 ? 45.373 12.298 132.478 1.00 120.64 361 SER C N 1
ATOM 10700 C CA . SER C 1 361 ? 46.245 13.079 133.336 1.00 124.30 361 SER C CA 1
ATOM 10701 C C . SER C 1 361 ? 45.922 12.824 134.795 1.00 125.84 361 SER C C 1
ATOM 10702 O O . SER C 1 361 ? 44.795 12.479 135.166 1.00 117.93 361 SER C O 1
ATOM 10705 N N . GLU C 1 362 ? 46.940 13.007 135.617 1.00 131.22 362 GLU C N 1
ATOM 10706 C CA . GLU C 1 362 ? 46.873 12.758 137.045 1.00 131.72 362 GLU C CA 1
ATOM 10707 C C . GLU C 1 362 ? 46.805 11.296 137.405 1.00 130.74 362 GLU C C 1
ATOM 10708 O O . GLU C 1 362 ? 47.095 11.000 138.571 1.00 127.57 362 GLU C O 1
ATOM 10714 N N . GLU C 1 363 ? 46.490 10.395 136.450 1.00 132.91 363 GLU C N 1
ATOM 10715 C CA . GLU C 1 363 ? 46.526 8.992 136.793 1.00 133.74 363 GLU C CA 1
ATOM 10716 C C . GLU C 1 363 ? 47.816 8.690 137.522 1.00 129.04 363 GLU C C 1
ATOM 10717 O O . GLU C 1 363 ? 47.814 7.896 138.449 1.00 126.49 363 GLU C O 1
ATOM 10723 N N . ASP C 1 364 ? 48.916 9.341 137.190 1.00 128.98 364 ASP C N 1
ATOM 10724 C CA . ASP C 1 364 ? 50.146 9.123 137.949 1.00 128.18 364 ASP C CA 1
ATOM 10725 C C . ASP C 1 364 ? 50.085 9.350 139.447 1.00 126.53 364 ASP C C 1
ATOM 10726 O O . ASP C 1 364 ? 50.853 8.685 140.120 1.00 122.41 364 ASP C O 1
ATOM 10731 N N . LYS C 1 365 ? 49.424 10.400 139.927 1.00 126.71 365 LYS C N 1
ATOM 10732 C CA . LYS C 1 365 ? 49.475 10.627 141.344 1.00 121.42 365 LYS C CA 1
ATOM 10733 C C . LYS C 1 365 ? 48.466 9.804 142.178 1.00 116.80 365 LYS C C 1
ATOM 10734 O O . LYS C 1 365 ? 48.632 9.623 143.442 1.00 111.88 365 LYS C O 1
ATOM 10740 N N . LEU C 1 366 ? 47.450 9.255 141.541 1.00 115.96 366 LEU C N 1
ATOM 10741 C CA . LEU C 1 366 ? 46.531 8.375 142.257 1.00 113.13 366 LEU C CA 1
ATOM 10742 C C . LEU C 1 366 ? 47.155 7.015 142.559 1.00 113.09 366 LEU C C 1
ATOM 10743 O O . LEU C 1 366 ? 47.034 6.509 143.681 1.00 112.78 366 LEU C O 1
ATOM 10748 N N . ARG C 1 367 ? 47.784 6.389 141.562 1.00 115.61 367 ARG C N 1
ATOM 10749 C CA . ARG C 1 367 ? 48.672 5.267 141.827 1.00 119.63 367 ARG C CA 1
ATOM 10750 C C . ARG C 1 367 ? 49.746 5.605 142.858 1.00 116.99 367 ARG C C 1
ATOM 10751 O O . ARG C 1 367 ? 50.140 4.724 143.639 1.00 114.87 367 ARG C O 1
ATOM 10759 N N . ARG C 1 368 ? 50.201 6.862 142.905 1.00 121.29 368 ARG C N 1
ATOM 10760 C CA . ARG C 1 368 ? 51.273 7.222 143.828 1.00 127.72 368 ARG C CA 1
ATOM 10761 C C . ARG C 1 368 ? 50.913 6.857 145.262 1.00 129.17 368 ARG C C 1
ATOM 10762 O O . ARG C 1 368 ? 51.698 6.211 145.968 1.00 128.56 368 ARG C O 1
ATOM 10770 N N . ARG C 1 369 ? 49.744 7.301 145.724 1.00 126.27 369 ARG C N 1
ATOM 10771 C CA . ARG C 1 369 ? 49.363 7.125 147.117 1.00 126.77 369 ARG C CA 1
ATOM 10772 C C . ARG C 1 369 ? 48.450 5.933 147.398 1.00 125.32 369 ARG C C 1
ATOM 10773 O O . ARG C 1 369 ? 48.342 5.531 148.563 1.00 128.62 369 ARG C O 1
ATOM 10781 N N . ILE C 1 370 ? 47.820 5.326 146.389 1.00 122.01 370 ILE C N 1
ATOM 10782 C CA . ILE C 1 370 ? 46.866 4.268 146.715 1.00 120.63 370 ILE C CA 1
ATOM 10783 C C . ILE C 1 370 ? 47.589 3.042 147.255 1.00 124.93 370 ILE C C 1
ATOM 10784 O O . ILE C 1 370 ? 47.011 2.270 148.030 1.00 123.09 370 ILE C O 1
ATOM 10789 N N . GLU C 1 371 ? 48.856 2.864 146.883 1.00 128.73 371 GLU C N 1
ATOM 10790 C CA . GLU C 1 371 ? 49.651 1.748 147.381 1.00 129.26 371 GLU C CA 1
ATOM 10791 C C . GLU C 1 371 ? 50.143 1.985 148.806 1.00 127.09 371 GLU C C 1
ATOM 10792 O O . GLU C 1 371 ? 49.957 1.133 149.682 1.00 124.74 371 GLU C O 1
ATOM 10798 N N . GLU C 1 372 ? 50.771 3.138 149.060 1.00 125.11 372 GLU C N 1
ATOM 10799 C CA . GLU C 1 372 ? 51.266 3.424 150.402 1.00 119.05 372 GLU C CA 1
ATOM 10800 C C . GLU C 1 372 ? 50.131 3.603 151.399 1.00 119.02 372 GLU C C 1
ATOM 10801 O O . GLU C 1 372 ? 50.336 3.397 152.600 1.00 114.97 372 GLU C O 1
ATOM 10807 N N . ALA C 1 373 ? 48.947 3.979 150.926 1.00 123.02 373 ALA C N 1
ATOM 10808 C CA . ALA C 1 373 ? 47.757 3.995 151.759 1.00 120.65 373 ALA C CA 1
ATOM 10809 C C . ALA C 1 373 ? 47.329 2.572 152.113 1.00 119.20 373 ALA C C 1
ATOM 10810 O O . ALA C 1 373 ? 47.746 1.592 151.487 1.00 112.86 373 ALA C O 1
ATOM 10812 N N . GLY C 1 374 ? 46.482 2.473 153.137 1.00 120.26 374 GLY C N 1
ATOM 10813 C CA . GLY C 1 374 ? 46.091 1.200 153.711 1.00 118.85 374 GLY C CA 1
ATOM 10814 C C . GLY C 1 374 ? 45.498 0.183 152.756 1.00 120.68 374 GLY C C 1
ATOM 10815 O O . GLY C 1 374 ? 46.072 -0.900 152.602 1.00 121.93 374 GLY C O 1
ATOM 10816 N N . ALA C 1 375 ? 44.394 0.495 152.073 1.00 121.31 375 ALA C N 1
ATOM 10817 C CA . ALA C 1 375 ? 43.822 -0.514 151.184 1.00 118.94 375 ALA C CA 1
ATOM 10818 C C . ALA C 1 375 ? 44.441 -0.283 149.816 1.00 122.38 375 ALA C C 1
ATOM 10819 O O . ALA C 1 375 ? 43.953 0.506 149.005 1.00 123.44 375 ALA C O 1
ATOM 10821 N N . GLN C 1 376 ? 45.507 -1.035 149.545 1.00 122.73 376 GLN C N 1
ATOM 10822 C CA . GLN C 1 376 ? 46.206 -1.002 148.269 1.00 120.71 376 GLN C CA 1
ATOM 10823 C C . GLN C 1 376 ? 45.636 -1.994 147.266 1.00 120.23 376 GLN C C 1
ATOM 10824 O O . GLN C 1 376 ? 45.398 -1.643 146.106 1.00 121.12 376 GLN C O 1
ATOM 10830 N N . ASP C 1 377 ? 45.408 -3.230 147.713 1.00 117.72 377 ASP C N 1
ATOM 10831 C CA . ASP C 1 377 ? 44.916 -4.304 146.862 1.00 117.38 377 ASP C CA 1
ATOM 10832 C C . ASP C 1 377 ? 43.413 -4.245 146.669 1.00 119.63 377 ASP C C 1
ATOM 10833 O O . ASP C 1 377 ? 42.887 -4.859 145.732 1.00 116.93 377 ASP C O 1
ATOM 10838 N N . TYR C 1 378 ? 42.724 -3.576 147.590 1.00 125.65 378 TYR C N 1
ATOM 10839 C CA . TYR C 1 378 ? 41.280 -3.400 147.625 1.00 129.24 378 TYR C CA 1
ATOM 10840 C C . TYR C 1 378 ? 40.826 -2.026 147.124 1.00 129.04 378 TYR C C 1
ATOM 10841 O O . TYR C 1 378 ? 39.856 -1.479 147.671 1.00 125.15 378 TYR C O 1
ATOM 10850 N N . ILE C 1 379 ? 41.631 -1.363 146.284 1.00 130.44 379 ILE C N 1
ATOM 10851 C CA . ILE C 1 379 ? 41.145 -0.262 145.447 1.00 129.23 379 ILE C CA 1
ATOM 10852 C C . ILE C 1 379 ? 41.765 -0.372 144.055 1.00 132.78 379 ILE C C 1
ATOM 10853 O O . ILE C 1 379 ? 42.951 -0.691 143.922 1.00 131.47 379 ILE C O 1
ATOM 10858 N N . ARG C 1 380 ? 40.964 -0.113 143.009 1.00 133.27 380 ARG C N 1
ATOM 10859 C CA . ARG C 1 380 ? 41.399 -0.459 141.664 1.00 124.83 380 ARG C CA 1
ATOM 10860 C C . ARG C 1 380 ? 41.989 0.727 140.912 1.00 121.85 380 ARG C C 1
ATOM 10861 O O . ARG C 1 380 ? 42.011 1.877 141.360 1.00 116.11 380 ARG C O 1
ATOM 10869 N N . LEU C 1 381 ? 42.476 0.387 139.729 1.00 125.96 381 LEU C N 1
ATOM 10870 C CA . LEU C 1 381 ? 43.733 0.912 139.239 1.00 125.10 381 LEU C CA 1
ATOM 10871 C C . LEU C 1 381 ? 43.729 1.159 137.743 1.00 122.55 381 LEU C C 1
ATOM 10872 O O . LEU C 1 381 ? 43.985 2.266 137.255 1.00 121.57 381 LEU C O 1
ATOM 10877 N N . LYS C 1 382 ? 43.552 0.054 137.031 1.00 117.01 382 LYS C N 1
ATOM 10878 C CA . LYS C 1 382 ? 43.526 0.010 135.588 1.00 112.07 382 LYS C CA 1
ATOM 10879 C C . LYS C 1 382 ? 42.287 0.715 135.048 1.00 108.90 382 LYS C C 1
ATOM 10880 O O . LYS C 1 382 ? 41.296 0.952 135.748 1.00 101.66 382 LYS C O 1
ATOM 10886 N N . GLY C 1 383 ? 42.374 1.032 133.767 1.00 113.82 383 GLY C N 1
ATOM 10887 C CA . GLY C 1 383 ? 41.621 2.041 133.059 1.00 112.04 383 GLY C CA 1
ATOM 10888 C C . GLY C 1 383 ? 40.360 1.597 132.358 1.00 108.51 383 GLY C C 1
ATOM 10889 O O . GLY C 1 383 ? 39.475 0.942 132.923 1.00 110.45 383 GLY C O 1
ATOM 10890 N N . HIS C 1 384 ? 40.280 2.049 131.109 1.00 106.00 384 HIS C N 1
ATOM 10891 C CA . HIS C 1 384 ? 39.089 1.964 130.282 1.00 106.08 384 HIS C CA 1
ATOM 10892 C C . HIS C 1 384 ? 38.436 0.591 130.322 1.00 100.40 384 HIS C C 1
ATOM 10893 O O . HIS C 1 384 ? 39.090 -0.441 130.145 1.00 97.62 384 HIS C O 1
ATOM 10900 N N . ALA C 1 385 ? 37.129 0.607 130.557 1.00 93.49 385 ALA C N 1
ATOM 10901 C CA . ALA C 1 385 ? 36.250 -0.536 130.411 1.00 86.84 385 ALA C CA 1
ATOM 10902 C C . ALA C 1 385 ? 34.894 0.021 130.017 1.00 86.87 385 ALA C C 1
ATOM 10903 O O . ALA C 1 385 ? 34.536 1.134 130.412 1.00 90.69 385 ALA C O 1
ATOM 10905 N N . ASP C 1 386 ? 34.139 -0.740 129.237 1.00 87.08 386 ASP C N 1
ATOM 10906 C CA . ASP C 1 386 ? 32.800 -0.305 128.869 1.00 89.86 386 ASP C CA 1
ATOM 10907 C C . ASP C 1 386 ? 31.855 -0.861 129.921 1.00 86.67 386 ASP C C 1
ATOM 10908 O O . ASP C 1 386 ? 31.548 -2.057 129.928 1.00 85.41 386 ASP C O 1
ATOM 10913 N N . LEU C 1 387 ? 31.372 0.021 130.790 1.00 85.20 387 LEU C N 1
ATOM 10914 C CA . LEU C 1 387 ? 30.592 -0.361 131.953 1.00 86.42 387 LEU C CA 1
ATOM 10915 C C . LEU C 1 387 ? 29.104 -0.406 131.652 1.00 85.44 387 LEU C C 1
ATOM 10916 O O . LEU C 1 387 ? 28.294 -0.409 132.583 1.00 85.53 387 LEU C O 1
ATOM 10921 N N . SER C 1 388 ? 28.740 -0.393 130.367 1.00 86.84 388 SER C N 1
ATOM 10922 C CA . SER C 1 388 ? 27.344 -0.350 129.948 1.00 90.33 388 SER C CA 1
ATOM 10923 C C . SER C 1 388 ? 26.458 -1.293 130.757 1.00 91.37 388 SER C C 1
ATOM 10924 O O . SER C 1 388 ? 25.356 -0.916 131.169 1.00 87.71 388 SER C O 1
ATOM 10927 N N . GLN C 1 389 ? 26.898 -2.536 130.968 1.00 95.84 389 GLN C N 1
ATOM 10928 C CA . GLN C 1 389 ? 26.151 -3.444 131.832 1.00 99.71 389 GLN C CA 1
ATOM 10929 C C . GLN C 1 389 ? 26.680 -3.576 133.259 1.00 103.16 389 GLN C C 1
ATOM 10930 O O . GLN C 1 389 ? 25.937 -4.060 134.121 1.00 101.95 389 GLN C O 1
ATOM 10936 N N . ILE C 1 390 ? 27.905 -3.130 133.562 1.00 106.79 390 ILE C N 1
ATOM 10937 C CA . ILE C 1 390 ? 28.528 -3.584 134.810 1.00 102.80 390 ILE C CA 1
ATOM 10938 C C . ILE C 1 390 ? 28.169 -2.738 136.021 1.00 100.19 390 ILE C C 1
ATOM 10939 O O . ILE C 1 390 ? 28.490 -3.139 137.148 1.00 95.67 390 ILE C O 1
ATOM 10944 N N . TYR C 1 391 ? 27.519 -1.585 135.829 1.00 101.90 391 TYR C N 1
ATOM 10945 C CA . TYR C 1 391 ? 27.124 -0.758 136.966 1.00 103.27 391 TYR C CA 1
ATOM 10946 C C . TYR C 1 391 ? 26.343 -1.570 137.994 1.00 101.16 391 TYR C C 1
ATOM 10947 O O . TYR C 1 391 ? 26.641 -1.533 139.192 1.00 101.20 391 TYR C O 1
ATOM 10956 N N . ALA C 1 392 ? 25.324 -2.305 137.535 1.00 99.10 392 ALA C N 1
ATOM 10957 C CA . ALA C 1 392 ? 24.414 -3.014 138.430 1.00 97.75 392 ALA C CA 1
ATOM 10958 C C . ALA C 1 392 ? 25.120 -4.041 139.302 1.00 97.50 392 ALA C C 1
ATOM 10959 O O . ALA C 1 392 ? 24.535 -4.499 140.290 1.00 102.78 392 ALA C O 1
ATOM 10961 N N . GLY C 1 393 ? 26.362 -4.391 138.977 1.00 91.94 393 GLY C N 1
ATOM 10962 C CA . GLY C 1 393 ? 27.139 -5.327 139.760 1.00 95.09 393 GLY C CA 1
ATOM 10963 C C . GLY C 1 393 ? 27.859 -4.590 140.864 1.00 99.84 393 GLY C C 1
ATOM 10964 O O . GLY C 1 393 ? 28.924 -5.011 141.328 1.00 95.72 393 GLY C O 1
ATOM 10965 N N . TYR C 1 394 ? 27.303 -3.452 141.260 1.00 104.45 394 TYR C N 1
ATOM 10966 C CA . TYR C 1 394 ? 27.966 -2.607 142.224 1.00 103.57 394 TYR C CA 1
ATOM 10967 C C . TYR C 1 394 ? 27.006 -2.156 143.298 1.00 104.63 394 TYR C C 1
ATOM 10968 O O . TYR C 1 394 ? 25.797 -2.424 143.274 1.00 95.74 394 TYR C O 1
ATOM 10977 N N . GLU C 1 395 ? 27.585 -1.425 144.238 1.00 110.95 395 GLU C N 1
ATOM 10978 C CA . GLU C 1 395 ? 26.814 -0.842 145.318 1.00 114.69 395 GLU C CA 1
ATOM 10979 C C . GLU C 1 395 ? 26.700 0.661 145.219 1.00 119.15 395 GLU C C 1
ATOM 10980 O O . GLU C 1 395 ? 25.597 1.141 145.059 1.00 134.18 395 GLU C O 1
ATOM 10986 N N . LEU C 1 396 ? 27.781 1.416 145.315 1.00 110.61 396 LEU C N 1
ATOM 10987 C CA . LEU C 1 396 ? 27.620 2.859 145.247 1.00 105.12 396 LEU C CA 1
ATOM 10988 C C . LEU C 1 396 ? 28.677 3.479 144.354 1.00 105.01 396 LEU C C 1
ATOM 10989 O O . LEU C 1 396 ? 29.643 2.848 143.945 1.00 104.33 396 LEU C O 1
ATOM 10994 N N . TYR C 1 397 ? 28.446 4.741 144.066 1.00 102.20 397 TYR C N 1
ATOM 10995 C CA . TYR C 1 397 ? 29.129 5.528 143.065 1.00 97.08 397 TYR C CA 1
ATOM 10996 C C . TYR C 1 397 ? 29.680 6.764 143.760 1.00 94.56 397 TYR C C 1
ATOM 10997 O O . TYR C 1 397 ? 29.133 7.225 144.762 1.00 98.77 397 TYR C O 1
ATOM 11006 N N . LEU C 1 398 ? 30.801 7.278 143.274 1.00 89.62 398 LEU C N 1
ATOM 11007 C CA . LEU C 1 398 ? 31.501 8.325 144.009 1.00 87.72 398 LEU C CA 1
ATOM 11008 C C . LEU C 1 398 ? 31.951 9.440 143.071 1.00 91.50 398 LEU C C 1
ATOM 11009 O O . LEU C 1 398 ? 32.791 9.219 142.187 1.00 90.06 398 LEU C O 1
ATOM 11014 N N . THR C 1 399 ? 31.415 10.645 143.293 1.00 89.53 399 THR C N 1
ATOM 11015 C CA . THR C 1 399 ? 31.693 11.819 142.469 1.00 78.35 399 THR C CA 1
ATOM 11016 C C . THR C 1 399 ? 32.116 12.988 143.353 1.00 78.15 399 THR C C 1
ATOM 11017 O O . THR C 1 399 ? 31.336 13.460 144.188 1.00 83.46 399 THR C O 1
ATOM 11021 N N . ALA C 1 400 ? 33.363 13.431 143.184 1.00 78.53 400 ALA C N 1
ATOM 11022 C CA . ALA C 1 400 ? 33.879 14.658 143.778 1.00 80.01 400 ALA C CA 1
ATOM 11023 C C . ALA C 1 400 ? 33.808 15.848 142.839 1.00 82.16 400 ALA C C 1
ATOM 11024 O O . ALA C 1 400 ? 34.423 16.879 143.127 1.00 84.14 400 ALA C O 1
ATOM 11026 N N . SER C 1 401 ? 33.153 15.704 141.690 1.00 82.43 401 SER C N 1
ATOM 11027 C CA . SER C 1 401 ? 33.080 16.801 140.736 1.00 84.31 401 SER C CA 1
ATOM 11028 C C . SER C 1 401 ? 32.554 18.060 141.412 1.00 80.41 401 SER C C 1
ATOM 11029 O O . SER C 1 401 ? 31.476 18.050 142.017 1.00 82.04 401 SER C O 1
ATOM 11032 N N . THR C 1 402 ? 33.323 19.149 141.312 1.00 74.16 402 THR C N 1
ATOM 11033 C CA . THR C 1 402 ? 32.801 20.439 141.744 1.00 70.66 402 THR C CA 1
ATOM 11034 C C . THR C 1 402 ? 31.709 20.920 140.797 1.00 69.91 402 THR C C 1
ATOM 11035 O O . THR C 1 402 ? 30.819 21.670 141.202 1.00 69.88 402 THR C O 1
ATOM 11039 N N . SER C 1 403 ? 31.745 20.462 139.548 1.00 71.09 403 SER C N 1
ATOM 11040 C CA . SER C 1 403 ? 30.813 20.853 138.500 1.00 71.89 403 SER C CA 1
ATOM 11041 C C . SER C 1 403 ? 30.392 19.615 137.720 1.00 74.18 403 SER C C 1
ATOM 11042 O O . SER C 1 403 ? 31.237 18.764 137.421 1.00 84.80 403 SER C O 1
ATOM 11045 N N . GLU C 1 404 ? 29.091 19.460 137.463 1.00 66.97 404 GLU C N 1
ATOM 11046 C CA . GLU C 1 404 ? 28.661 18.657 136.319 1.00 65.97 404 GLU C CA 1
ATOM 11047 C C . GLU C 1 404 ? 27.383 19.242 135.736 1.00 63.22 404 GLU C C 1
ATOM 11048 O O . GLU C 1 404 ? 26.367 19.314 136.434 1.00 55.35 404 GLU C O 1
ATOM 11054 N N . GLY C 1 405 ? 27.407 19.578 134.444 1.00 66.96 405 GLY C N 1
ATOM 11055 C CA . GLY C 1 405 ? 26.217 20.138 133.822 1.00 63.69 405 GLY C CA 1
ATOM 11056 C C . GLY C 1 405 ? 25.130 19.096 133.631 1.00 60.99 405 GLY C C 1
ATOM 11057 O O . GLY C 1 405 ? 23.949 19.353 133.885 1.00 59.08 405 GLY C O 1
ATOM 11058 N N . PHE C 1 406 ? 25.507 17.932 133.109 1.00 66.28 406 PHE C N 1
ATOM 11059 C CA . PHE C 1 406 ? 24.668 16.739 133.118 1.00 71.69 406 PHE C CA 1
ATOM 11060 C C . PHE C 1 406 ? 25.595 15.556 133.361 1.00 77.46 406 PHE C C 1
ATOM 11061 O O . PHE C 1 406 ? 26.548 15.360 132.603 1.00 84.32 406 PHE C O 1
ATOM 11069 N N . GLY C 1 407 ? 25.377 14.806 134.434 1.00 79.40 407 GLY C N 1
ATOM 11070 C CA . GLY C 1 407 ? 26.135 13.574 134.569 1.00 79.32 407 GLY C CA 1
ATOM 11071 C C . GLY C 1 407 ? 25.678 12.497 133.605 1.00 79.75 407 GLY C C 1
ATOM 11072 O O . GLY C 1 407 ? 24.520 12.075 133.683 1.00 85.82 407 GLY C O 1
ATOM 11073 N N . LEU C 1 408 ? 26.543 12.023 132.704 1.00 77.81 408 LEU C N 1
ATOM 11074 C CA . LEU C 1 408 ? 26.131 10.903 131.860 1.00 82.41 408 LEU C CA 1
ATOM 11075 C C . LEU C 1 408 ? 26.376 9.544 132.507 1.00 78.11 408 LEU C C 1
ATOM 11076 O O . LEU C 1 408 ? 25.533 8.650 132.395 1.00 72.69 408 LEU C O 1
ATOM 11081 N N . THR C 1 409 ? 27.524 9.351 133.160 1.00 77.88 409 THR C N 1
ATOM 11082 C CA . THR C 1 409 ? 27.720 8.116 133.912 1.00 76.20 409 THR C CA 1
ATOM 11083 C C . THR C 1 409 ? 26.688 8.006 135.026 1.00 75.67 409 THR C C 1
ATOM 11084 O O . THR C 1 409 ? 26.152 6.923 135.287 1.00 78.37 409 THR C O 1
ATOM 11088 N N . LEU C 1 410 ? 26.400 9.130 135.688 1.00 76.00 410 LEU C N 1
ATOM 11089 C CA . LEU C 1 410 ? 25.302 9.197 136.647 1.00 81.17 410 LEU C CA 1
ATOM 11090 C C . LEU C 1 410 ? 23.991 8.774 135.999 1.00 79.45 410 LEU C C 1
ATOM 11091 O O . LEU C 1 410 ? 23.214 8.006 136.577 1.00 80.99 410 LEU C O 1
ATOM 11104 N N . GLU C 1 412 ? 23.508 6.744 133.545 1.00 85.45 412 GLU C N 1
ATOM 11105 C CA . GLU C 1 412 ? 23.508 5.288 133.501 1.00 83.67 412 GLU C CA 1
ATOM 11106 C C . GLU C 1 412 ? 23.384 4.683 134.894 1.00 82.26 412 GLU C C 1
ATOM 11107 O O . GLU C 1 412 ? 22.790 3.611 135.052 1.00 76.26 412 GLU C O 1
ATOM 11113 N N . ALA C 1 413 ? 23.918 5.362 135.913 1.00 85.29 413 ALA C N 1
ATOM 11114 C CA . ALA C 1 413 ? 24.036 4.757 137.237 1.00 79.05 413 ALA C CA 1
ATOM 11115 C C . ALA C 1 413 ? 22.672 4.526 137.879 1.00 71.90 413 ALA C C 1
ATOM 11116 O O . ALA C 1 413 ? 22.406 3.445 138.416 1.00 68.86 413 ALA C O 1
ATOM 11118 N N . VAL C 1 414 ? 21.796 5.532 137.851 1.00 74.34 414 VAL C N 1
ATOM 11119 C CA . VAL C 1 414 ? 20.508 5.400 138.531 1.00 83.66 414 VAL C CA 1
ATOM 11120 C C . VAL C 1 414 ? 19.624 4.392 137.811 1.00 87.87 414 VAL C C 1
ATOM 11121 O O . VAL C 1 414 ? 18.887 3.624 138.445 1.00 92.37 414 VAL C O 1
ATOM 11125 N N . GLY C 1 415 ? 19.687 4.367 136.481 1.00 88.61 415 GLY C N 1
ATOM 11126 C CA . GLY C 1 415 ? 19.029 3.299 135.755 1.00 93.27 415 GLY C CA 1
ATOM 11127 C C . GLY C 1 415 ? 19.609 1.939 136.093 1.00 95.28 415 GLY C C 1
ATOM 11128 O O . GLY C 1 415 ? 18.877 0.954 136.229 1.00 92.51 415 GLY C O 1
ATOM 11129 N N . SER C 1 416 ? 20.928 1.869 136.259 1.00 96.27 416 SER C N 1
ATOM 11130 C CA . SER C 1 416 ? 21.540 0.604 136.642 1.00 93.64 416 SER C CA 1
ATOM 11131 C C . SER C 1 416 ? 21.316 0.283 138.119 1.00 95.28 416 SER C C 1
ATOM 11132 O O . SER C 1 416 ? 21.401 -0.887 138.515 1.00 99.02 416 SER C O 1
ATOM 11135 N N . GLY C 1 417 ? 20.971 1.290 138.938 1.00 94.89 417 GLY C N 1
ATOM 11136 C CA . GLY C 1 417 ? 20.559 1.060 140.319 1.00 94.20 417 GLY C CA 1
ATOM 11137 C C . GLY C 1 417 ? 21.261 1.548 141.534 1.00 96.16 417 GLY C C 1
ATOM 11138 O O . GLY C 1 417 ? 20.754 1.400 142.671 1.00 102.21 417 GLY C O 1
ATOM 11139 N N . LEU C 1 418 ? 22.396 2.159 141.364 1.00 94.55 418 LEU C N 1
ATOM 11140 C CA . LEU C 1 418 ? 23.272 2.472 142.637 1.00 100.19 418 LEU C CA 1
ATOM 11141 C C . LEU C 1 418 ? 22.727 3.673 143.416 1.00 100.33 418 LEU C C 1
ATOM 11142 O O . LEU C 1 418 ? 22.052 4.569 142.744 1.00 100.94 418 LEU C O 1
ATOM 11147 N N . PRO C 1 419 ? 22.880 3.636 144.746 1.00 104.11 419 PRO C N 1
ATOM 11148 C CA . PRO C 1 419 ? 22.606 4.846 145.462 1.00 106.00 419 PRO C CA 1
ATOM 11149 C C . PRO C 1 419 ? 23.655 5.881 145.170 1.00 104.43 419 PRO C C 1
ATOM 11150 O O . PRO C 1 419 ? 24.665 5.569 144.567 1.00 103.72 419 PRO C O 1
ATOM 11154 N N . LEU C 1 420 ? 23.483 7.131 145.652 1.00 102.12 420 LEU C N 1
ATOM 11155 C CA . LEU C 1 420 ? 24.442 8.132 145.106 1.00 102.58 420 LEU C CA 1
ATOM 11156 C C . LEU C 1 420 ? 24.753 9.171 146.168 1.00 98.05 420 LEU C C 1
ATOM 11157 O O . LEU C 1 420 ? 23.842 9.775 146.758 1.00 100.10 420 LEU C O 1
ATOM 11162 N N . ILE C 1 421 ? 26.027 9.415 146.316 1.00 91.43 421 ILE C N 1
ATOM 11163 C CA . ILE C 1 421 ? 26.539 10.493 147.134 1.00 90.03 421 ILE C CA 1
ATOM 11164 C C . ILE C 1 421 ? 27.374 11.406 146.246 1.00 93.04 421 ILE C C 1
ATOM 11165 O O . ILE C 1 421 ? 28.246 10.932 145.511 1.00 95.95 421 ILE C O 1
ATOM 11170 N N . GLY C 1 422 ? 27.111 12.712 146.317 1.00 90.81 422 GLY C N 1
ATOM 11171 C CA . GLY C 1 422 ? 27.966 13.707 145.693 1.00 88.07 422 GLY C CA 1
ATOM 11172 C C . GLY C 1 422 ? 27.686 15.057 146.312 1.00 84.89 422 GLY C C 1
ATOM 11173 O O . GLY C 1 422 ? 26.673 15.252 146.983 1.00 81.60 422 GLY C O 1
ATOM 11174 N N . PHE C 1 423 ? 28.590 16.003 146.064 1.00 81.35 423 PHE C N 1
ATOM 11175 C CA . PHE C 1 423 ? 28.411 17.347 146.598 1.00 71.79 423 PHE C CA 1
ATOM 11176 C C . PHE C 1 423 ? 27.145 17.976 146.032 1.00 70.40 423 PHE C C 1
ATOM 11177 O O . PHE C 1 423 ? 26.650 17.590 144.970 1.00 76.43 423 PHE C O 1
ATOM 11185 N N . ASP C 1 424 ? 26.634 18.982 146.736 1.00 69.66 424 ASP C N 1
ATOM 11186 C CA . ASP C 1 424 ? 25.380 19.595 146.316 1.00 71.36 424 ASP C CA 1
ATOM 11187 C C . ASP C 1 424 ? 25.795 20.784 145.465 1.00 66.47 424 ASP C C 1
ATOM 11188 O O . ASP C 1 424 ? 25.998 21.898 145.951 1.00 70.29 424 ASP C O 1
ATOM 11193 N N . VAL C 1 425 ? 25.836 20.546 144.155 1.00 56.08 425 VAL C N 1
ATOM 11194 C CA . VAL C 1 425 ? 26.459 21.448 143.195 1.00 54.19 425 VAL C CA 1
ATOM 11195 C C . VAL C 1 425 ? 25.779 21.220 141.857 1.00 65.74 425 VAL C C 1
ATOM 11196 O O . VAL C 1 425 ? 25.314 20.118 141.554 1.00 75.02 425 VAL C O 1
ATOM 11200 N N . ARG C 1 426 ? 25.727 22.271 141.055 1.00 65.89 426 ARG C N 1
ATOM 11201 C CA . ARG C 1 426 ? 24.967 22.242 139.820 1.00 62.31 426 ARG C CA 1
ATOM 11202 C C . ARG C 1 426 ? 25.682 21.476 138.701 1.00 65.85 426 ARG C C 1
ATOM 11203 O O . ARG C 1 426 ? 26.912 21.407 138.672 1.00 64.46 426 ARG C O 1
ATOM 11211 N N . TYR C 1 427 ? 24.902 20.910 137.779 1.00 68.57 427 TYR C N 1
ATOM 11212 C CA . TYR C 1 427 ? 23.483 20.636 138.010 1.00 65.85 427 TYR C CA 1
ATOM 11213 C C . TYR C 1 427 ? 23.163 19.150 138.196 1.00 70.94 427 TYR C C 1
ATOM 11214 O O . TYR C 1 427 ? 22.045 18.792 138.571 1.00 74.04 427 TYR C O 1
ATOM 11223 N N . GLY C 1 428 ? 24.157 18.291 137.959 1.00 72.98 428 GLY C N 1
ATOM 11224 C CA . GLY C 1 428 ? 23.868 16.873 137.797 1.00 76.47 428 GLY C CA 1
ATOM 11225 C C . GLY C 1 428 ? 23.544 16.180 139.106 1.00 69.90 428 GLY C C 1
ATOM 11226 O O . GLY C 1 428 ? 22.543 15.464 139.217 1.00 58.60 428 GLY C O 1
ATOM 11227 N N . ASN C 1 429 ? 24.391 16.379 140.116 1.00 66.95 429 ASN C N 1
ATOM 11228 C CA . ASN C 1 429 ? 24.152 15.752 141.408 1.00 62.34 429 ASN C CA 1
ATOM 11229 C C . ASN C 1 429 ? 22.829 16.208 142.007 1.00 62.15 429 ASN C C 1
ATOM 11230 O O . ASN C 1 429 ? 22.209 15.467 142.775 1.00 70.55 429 ASN C O 1
ATOM 11235 N N . GLN C 1 430 ? 22.373 17.411 141.653 1.00 59.79 430 GLN C N 1
ATOM 11236 C CA . GLN C 1 430 ? 21.121 17.928 142.193 1.00 62.99 430 GLN C CA 1
ATOM 11237 C C . GLN C 1 430 ? 19.897 17.370 141.480 1.00 62.77 430 GLN C C 1
ATOM 11238 O O . GLN C 1 430 ? 18.836 17.234 142.099 1.00 58.12 430 GLN C O 1
ATOM 11244 N N . THR C 1 431 ? 19.999 17.082 140.185 1.00 68.19 431 THR C N 1
ATOM 11245 C CA . THR C 1 431 ? 18.858 16.538 139.463 1.00 75.13 431 THR C CA 1
ATOM 11246 C C . THR C 1 431 ? 18.755 15.021 139.563 1.00 80.78 431 THR C C 1
ATOM 11247 O O . THR C 1 431 ? 17.686 14.468 139.278 1.00 79.86 431 THR C O 1
ATOM 11251 N N . PHE C 1 432 ? 19.837 14.340 139.937 1.00 83.17 432 PHE C N 1
ATOM 11252 C CA . PHE C 1 432 ? 19.867 12.887 140.053 1.00 82.71 432 PHE C CA 1
ATOM 11253 C C . PHE C 1 432 ? 19.766 12.369 141.482 1.00 81.41 432 PHE C C 1
ATOM 11254 O O . PHE C 1 432 ? 19.794 11.151 141.683 1.00 87.82 432 PHE C O 1
ATOM 11262 N N . ILE C 1 433 ? 19.686 13.245 142.479 1.00 77.62 433 ILE C N 1
ATOM 11263 C CA . ILE C 1 433 ? 19.783 12.829 143.874 1.00 73.69 433 ILE C CA 1
ATOM 11264 C C . ILE C 1 433 ? 18.808 13.642 144.715 1.00 83.57 433 ILE C C 1
ATOM 11265 O O . ILE C 1 433 ? 18.597 14.835 144.471 1.00 93.79 433 ILE C O 1
ATOM 11270 N N . ASP C 1 434 ? 18.199 12.980 145.694 1.00 84.58 434 ASP C N 1
ATOM 11271 C CA . ASP C 1 434 ? 17.606 13.615 146.858 1.00 91.26 434 ASP C CA 1
ATOM 11272 C C . ASP C 1 434 ? 18.409 13.147 148.064 1.00 96.81 434 ASP C C 1
ATOM 11273 O O . ASP C 1 434 ? 19.098 12.126 147.997 1.00 95.64 434 ASP C O 1
ATOM 11278 N N . ASP C 1 435 ? 18.377 13.910 149.160 1.00 100.42 435 ASP C N 1
ATOM 11279 C CA . ASP C 1 435 ? 19.257 13.534 150.262 1.00 102.15 435 ASP C CA 1
ATOM 11280 C C . ASP C 1 435 ? 18.614 12.635 151.307 1.00 107.77 435 ASP C C 1
ATOM 11281 O O . ASP C 1 435 ? 19.337 12.039 152.114 1.00 110.63 435 ASP C O 1
ATOM 11286 N N . GLY C 1 436 ? 17.298 12.488 151.288 1.00 109.22 436 GLY C N 1
ATOM 11287 C CA . GLY C 1 436 ? 16.673 11.232 151.649 1.00 107.62 436 GLY C CA 1
ATOM 11288 C C . GLY C 1 436 ? 16.700 10.435 150.370 1.00 107.31 436 GLY C C 1
ATOM 11289 O O . GLY C 1 436 ? 17.541 10.675 149.501 1.00 105.22 436 GLY C O 1
ATOM 11290 N N . LYS C 1 437 ? 15.768 9.497 150.220 1.00 107.90 437 LYS C N 1
ATOM 11291 C CA . LYS C 1 437 ? 15.507 8.990 148.879 1.00 104.22 437 LYS C CA 1
ATOM 11292 C C . LYS C 1 437 ? 16.835 8.451 148.321 1.00 102.72 437 LYS C C 1
ATOM 11293 O O . LYS C 1 437 ? 17.529 7.770 149.067 1.00 102.64 437 LYS C O 1
ATOM 11299 N N . ASN C 1 438 ? 17.260 8.821 147.099 1.00 99.76 438 ASN C N 1
ATOM 11300 C CA . ASN C 1 438 ? 18.418 8.176 146.454 1.00 101.83 438 ASN C CA 1
ATOM 11301 C C . ASN C 1 438 ? 19.665 8.196 147.340 1.00 93.25 438 ASN C C 1
ATOM 11302 O O . ASN C 1 438 ? 20.299 7.156 147.543 1.00 96.59 438 ASN C O 1
ATOM 11307 N N . GLY C 1 439 ? 20.021 9.340 147.894 1.00 95.31 439 GLY C N 1
ATOM 11308 C CA . GLY C 1 439 ? 21.399 9.532 148.285 1.00 95.82 439 GLY C CA 1
ATOM 11309 C C . GLY C 1 439 ? 21.634 10.666 149.250 1.00 99.37 439 GLY C C 1
ATOM 11310 O O . GLY C 1 439 ? 20.745 11.049 150.005 1.00 101.39 439 GLY C O 1
ATOM 11311 N N . TYR C 1 440 ? 22.885 11.125 149.307 1.00 98.95 440 TYR C N 1
ATOM 11312 C CA . TYR C 1 440 ? 23.266 12.268 150.129 1.00 100.86 440 TYR C CA 1
ATOM 11313 C C . TYR C 1 440 ? 24.074 13.272 149.313 1.00 99.08 440 TYR C C 1
ATOM 11314 O O . TYR C 1 440 ? 25.046 12.902 148.647 1.00 100.67 440 TYR C O 1
ATOM 11323 N N . LEU C 1 441 ? 23.683 14.542 149.399 1.00 92.94 441 LEU C N 1
ATOM 11324 C CA . LEU C 1 441 ? 24.358 15.656 148.744 1.00 84.72 441 LEU C CA 1
ATOM 11325 C C . LEU C 1 441 ? 25.172 16.410 149.785 1.00 82.13 441 LEU C C 1
ATOM 11326 O O . LEU C 1 441 ? 24.608 16.984 150.721 1.00 82.67 441 LEU C O 1
ATOM 11331 N N . LEU C 1 442 ? 26.485 16.419 149.615 1.00 78.08 442 LEU C N 1
ATOM 11332 C CA . LEU C 1 442 ? 27.363 17.042 150.595 1.00 74.26 442 LEU C CA 1
ATOM 11333 C C . LEU C 1 442 ? 27.477 18.537 150.326 1.00 79.36 442 LEU C C 1
ATOM 11334 O O . LEU C 1 442 ? 28.026 18.936 149.291 1.00 88.90 442 LEU C O 1
ATOM 11339 N N . PRO C 1 443 ? 26.975 19.394 151.215 1.00 74.66 443 PRO C N 1
ATOM 11340 C CA . PRO C 1 443 ? 27.248 20.827 151.070 1.00 76.47 443 PRO C CA 1
ATOM 11341 C C . PRO C 1 443 ? 28.745 21.083 151.142 1.00 72.80 443 PRO C C 1
ATOM 11342 O O . PRO C 1 443 ? 29.469 20.429 151.895 1.00 68.78 443 PRO C O 1
ATOM 11346 N N . VAL C 1 444 ? 29.210 22.026 150.329 1.00 75.56 444 VAL C N 1
ATOM 11347 C CA . VAL C 1 444 ? 30.635 22.272 150.155 1.00 82.17 444 VAL C CA 1
ATOM 11348 C C . VAL C 1 444 ? 30.928 23.735 150.451 1.00 83.75 444 VAL C C 1
ATOM 11349 O O . VAL C 1 444 ? 30.186 24.628 150.025 1.00 71.81 444 VAL C O 1
ATOM 11353 N N . SER C 1 445 ? 32.008 23.978 151.192 1.00 97.68 445 SER C N 1
ATOM 11354 C CA . SER C 1 445 ? 32.431 25.339 151.479 1.00 104.36 445 SER C CA 1
ATOM 11355 C C . SER C 1 445 ? 33.046 25.965 150.227 1.00 102.71 445 SER C C 1
ATOM 11356 O O . SER C 1 445 ? 33.215 25.318 149.189 1.00 94.69 445 SER C O 1
ATOM 11359 N N . SER C 1 446 ? 33.413 27.241 150.338 1.00 108.22 446 SER C N 1
ATOM 11360 C CA . SER C 1 446 ? 33.848 28.006 149.176 1.00 109.82 446 SER C CA 1
ATOM 11361 C C . SER C 1 446 ? 35.266 27.676 148.729 1.00 113.85 446 SER C C 1
ATOM 11362 O O . SER C 1 446 ? 35.699 28.187 147.690 1.00 113.00 446 SER C O 1
ATOM 11365 N N . ASN C 1 447 ? 36.001 26.852 149.472 1.00 118.64 447 ASN C N 1
ATOM 11366 C CA . ASN C 1 447 ? 37.403 26.620 149.162 1.00 120.87 447 ASN C CA 1
ATOM 11367 C C . ASN C 1 447 ? 37.783 25.193 149.529 1.00 121.19 447 ASN C C 1
ATOM 11368 O O . ASN C 1 447 ? 37.056 24.493 150.240 1.00 118.00 447 ASN C O 1
ATOM 11373 N N . HIS C 1 448 ? 38.946 24.769 149.038 1.00 123.43 448 HIS C N 1
ATOM 11374 C CA . HIS C 1 448 ? 39.415 23.408 149.267 1.00 122.19 448 HIS C CA 1
ATOM 11375 C C . HIS C 1 448 ? 39.975 23.324 150.681 1.00 117.29 448 HIS C C 1
ATOM 11376 O O . HIS C 1 448 ? 40.989 23.956 150.999 1.00 115.54 448 HIS C O 1
ATOM 11383 N N . VAL C 1 449 ? 39.323 22.530 151.525 1.00 116.44 449 VAL C N 1
ATOM 11384 C CA . VAL C 1 449 ? 39.836 22.142 152.832 1.00 113.50 449 VAL C CA 1
ATOM 11385 C C . VAL C 1 449 ? 39.686 20.629 152.876 1.00 110.61 449 VAL C C 1
ATOM 11386 O O . VAL C 1 449 ? 38.562 20.115 152.880 1.00 109.90 449 VAL C O 1
ATOM 11390 N N . GLU C 1 450 ? 40.811 19.914 152.896 1.00 105.63 450 GLU C N 1
ATOM 11391 C CA . GLU C 1 450 ? 40.785 18.502 152.524 1.00 104.08 450 GLU C CA 1
ATOM 11392 C C . GLU C 1 450 ? 40.015 17.658 153.535 1.00 108.49 450 GLU C C 1
ATOM 11393 O O . GLU C 1 450 ? 39.084 16.933 153.167 1.00 104.84 450 GLU C O 1
ATOM 11399 N N . ASP C 1 451 ? 40.378 17.743 154.816 1.00 109.26 451 ASP C N 1
ATOM 11400 C CA . ASP C 1 451 ? 39.753 16.886 155.818 1.00 101.33 451 ASP C CA 1
ATOM 11401 C C . ASP C 1 451 ? 38.312 17.275 156.118 1.00 92.82 451 ASP C C 1
ATOM 11402 O O . ASP C 1 451 ? 37.613 16.509 156.791 1.00 86.62 451 ASP C O 1
ATOM 11407 N N . GLN C 1 452 ? 37.865 18.443 155.647 1.00 96.47 452 GLN C N 1
ATOM 11408 C CA . GLN C 1 452 ? 36.450 18.797 155.680 1.00 102.93 452 GLN C CA 1
ATOM 11409 C C . GLN C 1 452 ? 35.590 17.638 155.199 1.00 103.28 452 GLN C C 1
ATOM 11410 O O . GLN C 1 452 ? 34.769 17.089 155.942 1.00 94.80 452 GLN C O 1
ATOM 11416 N N . ILE C 1 453 ? 35.752 17.289 153.926 1.00 107.21 453 ILE C N 1
ATOM 11417 C CA . ILE C 1 453 ? 34.872 16.340 153.260 1.00 103.29 453 ILE C CA 1
ATOM 11418 C C . ILE C 1 453 ? 35.293 14.892 153.500 1.00 96.75 453 ILE C C 1
ATOM 11419 O O . ILE C 1 453 ? 34.441 14.001 153.561 1.00 96.06 453 ILE C O 1
ATOM 11424 N N . ILE C 1 454 ? 36.599 14.619 153.610 1.00 93.42 454 ILE C N 1
ATOM 11425 C CA . ILE C 1 454 ? 37.063 13.237 153.755 1.00 92.86 454 ILE C CA 1
ATOM 11426 C C . ILE C 1 454 ? 36.364 12.567 154.927 1.00 97.19 454 ILE C C 1
ATOM 11427 O O . ILE C 1 454 ? 35.962 11.397 154.850 1.00 90.00 454 ILE C O 1
ATOM 11432 N N . ALA C 1 455 ? 36.213 13.300 156.035 1.00 103.85 455 ALA C N 1
ATOM 11433 C CA . ALA C 1 455 ? 35.349 12.848 157.120 1.00 100.76 455 ALA C CA 1
ATOM 11434 C C . ALA C 1 455 ? 33.873 13.015 156.766 1.00 100.05 455 ALA C C 1
ATOM 11435 O O . ALA C 1 455 ? 33.051 12.157 157.115 1.00 103.85 455 ALA C O 1
ATOM 11437 N N . ALA C 1 456 ? 33.531 14.099 156.060 1.00 94.87 456 ALA C N 1
ATOM 11438 C CA . ALA C 1 456 ? 32.158 14.309 155.621 1.00 92.82 456 ALA C CA 1
ATOM 11439 C C . ALA C 1 456 ? 31.761 13.360 154.494 1.00 94.37 456 ALA C C 1
ATOM 11440 O O . ALA C 1 456 ? 30.585 13.359 154.070 1.00 99.40 456 ALA C O 1
ATOM 11442 N N . PHE C 1 457 ? 32.723 12.608 153.937 1.00 92.04 457 PHE C N 1
ATOM 11443 C CA . PHE C 1 457 ? 32.322 11.567 152.995 1.00 92.05 457 PHE C CA 1
ATOM 11444 C C . PHE C 1 457 ? 31.910 10.320 153.751 1.00 89.83 457 PHE C C 1
ATOM 11445 O O . PHE C 1 457 ? 30.864 9.719 153.478 1.00 88.96 457 PHE C O 1
ATOM 11453 N N . VAL C 1 458 ? 32.681 9.987 154.785 1.00 90.82 458 VAL C N 1
ATOM 11454 C CA . VAL C 1 458 ? 32.534 8.716 155.486 1.00 90.32 458 VAL C CA 1
ATOM 11455 C C . VAL C 1 458 ? 31.191 8.642 156.193 1.00 88.75 458 VAL C C 1
ATOM 11456 O O . VAL C 1 458 ? 30.530 7.600 156.217 1.00 90.14 458 VAL C O 1
ATOM 11460 N N . GLU C 1 459 ? 30.749 9.751 156.744 1.00 87.11 459 GLU C N 1
ATOM 11461 C CA . GLU C 1 459 ? 29.555 9.723 157.569 1.00 94.28 459 GLU C CA 1
ATOM 11462 C C . GLU C 1 459 ? 28.273 9.379 156.746 1.00 96.95 459 GLU C C 1
ATOM 11463 O O . GLU C 1 459 ? 27.441 8.591 157.213 1.00 90.38 459 GLU C O 1
ATOM 11469 N N . LYS C 1 460 ? 28.117 9.877 155.484 1.00 101.53 460 LYS C N 1
ATOM 11470 C CA . LYS C 1 460 ? 26.964 9.434 154.672 1.00 96.42 460 LYS C CA 1
ATOM 11471 C C . LYS C 1 460 ? 27.229 8.089 153.973 1.00 95.10 460 LYS C C 1
ATOM 11472 O O . LYS C 1 460 ? 26.279 7.372 153.618 1.00 99.11 460 LYS C O 1
ATOM 11478 N N . ILE C 1 461 ? 28.500 7.708 153.809 1.00 91.98 461 ILE C N 1
ATOM 11479 C CA . ILE C 1 461 ? 28.814 6.360 153.335 1.00 92.63 461 ILE C CA 1
ATOM 11480 C C . ILE C 1 461 ? 28.215 5.322 154.275 1.00 100.64 461 ILE C C 1
ATOM 11481 O O . ILE C 1 461 ? 27.544 4.375 153.848 1.00 104.82 461 ILE C O 1
ATOM 11486 N N . ILE C 1 462 ? 28.447 5.492 155.575 1.00 101.62 462 ILE C N 1
ATOM 11487 C CA . ILE C 1 462 ? 28.089 4.453 156.530 1.00 100.35 462 ILE C CA 1
ATOM 11488 C C . ILE C 1 462 ? 26.615 4.508 156.916 1.00 103.50 462 ILE C C 1
ATOM 11489 O O . ILE C 1 462 ? 26.047 3.489 157.326 1.00 101.62 462 ILE C O 1
ATOM 11494 N N . ALA C 1 463 ? 25.974 5.676 156.812 1.00 107.90 463 ALA C N 1
ATOM 11495 C CA . ALA C 1 463 ? 24.560 5.765 157.166 1.00 108.91 463 ALA C CA 1
ATOM 11496 C C . ALA C 1 463 ? 23.708 4.856 156.288 1.00 110.45 463 ALA C C 1
ATOM 11497 O O . ALA C 1 463 ? 22.665 4.364 156.734 1.00 108.79 463 ALA C O 1
ATOM 11499 N N . LEU C 1 464 ? 24.117 4.655 155.032 1.00 112.70 464 LEU C N 1
ATOM 11500 C CA . LEU C 1 464 ? 23.455 3.740 154.105 1.00 117.86 464 LEU C CA 1
ATOM 11501 C C . LEU C 1 464 ? 23.919 2.290 154.236 1.00 114.58 464 LEU C C 1
ATOM 11502 O O . LEU C 1 464 ? 23.096 1.376 154.121 1.00 116.79 464 LEU C O 1
ATOM 11507 N N . PHE C 1 465 ? 25.225 2.048 154.415 1.00 113.57 465 PHE C N 1
ATOM 11508 C CA . PHE C 1 465 ? 25.694 0.673 154.579 1.00 113.46 465 PHE C CA 1
ATOM 11509 C C . PHE C 1 465 ? 25.045 0.025 155.791 1.00 108.59 465 PHE C C 1
ATOM 11510 O O . PHE C 1 465 ? 24.791 -1.185 155.795 1.00 105.75 465 PHE C O 1
ATOM 11518 N N . SER C 1 466 ? 24.773 0.820 156.821 1.00 107.54 466 SER C N 1
ATOM 11519 C CA . SER C 1 466 ? 23.830 0.433 157.857 1.00 105.65 466 SER C CA 1
ATOM 11520 C C . SER C 1 466 ? 22.450 0.195 157.257 1.00 109.58 466 SER C C 1
ATOM 11521 O O . SER C 1 466 ? 21.950 1.003 156.470 1.00 107.31 466 SER C O 1
ATOM 11524 N N . GLN C 1 467 ? 21.822 -0.901 157.665 1.00 115.99 467 GLN C N 1
ATOM 11525 C CA . GLN C 1 467 ? 20.500 -1.288 157.184 1.00 115.80 467 GLN C CA 1
ATOM 11526 C C . GLN C 1 467 ? 19.441 -0.265 157.623 1.00 110.87 467 GLN C C 1
ATOM 11527 O O . GLN C 1 467 ? 19.700 0.548 158.512 1.00 106.83 467 GLN C O 1
ATOM 11533 N N . GLY C 1 468 ? 18.274 -0.259 156.976 1.00 108.74 468 GLY C N 1
ATOM 11534 C CA . GLY C 1 468 ? 17.961 -1.162 155.881 1.00 108.63 468 GLY C CA 1
ATOM 11535 C C . GLY C 1 468 ? 18.138 -0.488 154.543 1.00 109.41 468 GLY C C 1
ATOM 11536 O O . GLY C 1 468 ? 17.787 -1.041 153.504 1.00 109.81 468 GLY C O 1
ATOM 11537 N N . ARG C 1 469 ? 18.766 0.689 154.589 1.00 110.40 469 ARG C N 1
ATOM 11538 C CA . ARG C 1 469 ? 18.561 1.704 153.561 1.00 111.11 469 ARG C CA 1
ATOM 11539 C C . ARG C 1 469 ? 19.138 1.308 152.211 1.00 111.45 469 ARG C C 1
ATOM 11540 O O . ARG C 1 469 ? 18.562 1.649 151.172 1.00 103.75 469 ARG C O 1
ATOM 11548 N N . GLN C 1 470 ? 20.277 0.610 152.203 1.00 115.45 470 GLN C N 1
ATOM 11549 C CA . GLN C 1 470 ? 21.061 0.470 150.977 1.00 109.11 470 GLN C CA 1
ATOM 11550 C C . GLN C 1 470 ? 20.200 0.001 149.806 1.00 106.14 470 GLN C C 1
ATOM 11551 O O . GLN C 1 470 ? 20.240 0.588 148.720 1.00 109.45 470 GLN C O 1
ATOM 11557 N N . GLN C 1 471 ? 19.403 -1.049 150.010 1.00 104.95 471 GLN C N 1
ATOM 11558 C CA . GLN C 1 471 ? 18.456 -1.455 148.978 1.00 112.02 471 GLN C CA 1
ATOM 11559 C C . GLN C 1 471 ? 17.144 -0.681 149.036 1.00 114.56 471 GLN C C 1
ATOM 11560 O O . GLN C 1 471 ? 16.394 -0.693 148.053 1.00 114.61 471 GLN C O 1
ATOM 11566 N N . GLU C 1 472 ? 16.843 -0.017 150.156 1.00 118.72 472 GLU C N 1
ATOM 11567 C CA . GLU C 1 472 ? 15.627 0.789 150.229 1.00 127.41 472 GLU C CA 1
ATOM 11568 C C . GLU C 1 472 ? 15.648 1.900 149.192 1.00 142.04 472 GLU C C 1
ATOM 11569 O O . GLU C 1 472 ? 14.684 2.081 148.438 1.00 136.53 472 GLU C O 1
ATOM 11583 N N . SER C 1 474 ? 17.836 2.270 146.703 1.00 144.83 474 SER C N 1
ATOM 11584 C CA . SER C 1 474 ? 18.110 1.744 145.366 1.00 125.14 474 SER C CA 1
ATOM 11585 C C . SER C 1 474 ? 16.823 1.543 144.579 1.00 114.35 474 SER C C 1
ATOM 11586 O O . SER C 1 474 ? 16.722 1.931 143.410 1.00 99.03 474 SER C O 1
ATOM 11589 N N . GLN C 1 475 ? 15.833 0.911 145.202 1.00 120.44 475 GLN C N 1
ATOM 11590 C CA . GLN C 1 475 ? 14.718 0.349 144.453 1.00 114.43 475 GLN C CA 1
ATOM 11591 C C . GLN C 1 475 ? 13.684 1.392 144.057 1.00 115.42 475 GLN C C 1
ATOM 11592 O O . GLN C 1 475 ? 12.962 1.189 143.075 1.00 111.42 475 GLN C O 1
ATOM 11598 N N . HIS C 1 476 ? 13.583 2.489 144.800 1.00 117.22 476 HIS C N 1
ATOM 11599 C CA . HIS C 1 476 ? 12.895 3.673 144.324 1.00 119.50 476 HIS C CA 1
ATOM 11600 C C . HIS C 1 476 ? 13.862 4.685 143.712 1.00 114.57 476 HIS C C 1
ATOM 11601 O O . HIS C 1 476 ? 13.416 5.701 143.174 1.00 116.10 476 HIS C O 1
ATOM 11608 N N . SER C 1 477 ? 15.175 4.422 143.744 1.00 105.80 477 SER C N 1
ATOM 11609 C CA . SER C 1 477 ? 16.086 5.230 142.938 1.00 92.41 477 SER C CA 1
ATOM 11610 C C . SER C 1 477 ? 15.646 5.229 141.484 1.00 90.58 477 SER C C 1
ATOM 11611 O O . SER C 1 477 ? 15.994 6.138 140.724 1.00 87.20 477 SER C O 1
ATOM 11614 N N . TYR C 1 478 ? 14.873 4.217 141.090 1.00 94.11 478 TYR C N 1
ATOM 11615 C CA . TYR C 1 478 ? 14.373 4.066 139.734 1.00 94.59 478 TYR C CA 1
ATOM 11616 C C . TYR C 1 478 ? 13.097 4.844 139.436 1.00 93.15 478 TYR C C 1
ATOM 11617 O O . TYR C 1 478 ? 12.855 5.152 138.265 1.00 94.74 478 TYR C O 1
ATOM 11626 N N . GLN C 1 479 ? 12.234 5.115 140.424 1.00 94.67 479 GLN C N 1
ATOM 11627 C CA . GLN C 1 479 ? 10.999 5.828 140.091 1.00 101.19 479 GLN C CA 1
ATOM 11628 C C . GLN C 1 479 ? 11.297 7.205 139.513 1.00 101.08 479 GLN C C 1
ATOM 11629 O O . GLN C 1 479 ? 10.460 7.762 138.794 1.00 93.45 479 GLN C O 1
ATOM 11635 N N . VAL C 1 480 ? 12.472 7.764 139.810 1.00 101.18 480 VAL C N 1
ATOM 11636 C CA . VAL C 1 480 ? 12.941 8.940 139.087 1.00 95.12 480 VAL C CA 1
ATOM 11637 C C . VAL C 1 480 ? 13.594 8.541 137.765 1.00 92.63 480 VAL C C 1
ATOM 11638 O O . VAL C 1 480 ? 13.472 9.256 136.764 1.00 94.77 480 VAL C O 1
ATOM 11642 N N . ALA C 1 481 ? 14.283 7.392 137.726 1.00 89.80 481 ALA C N 1
ATOM 11643 C CA . ALA C 1 481 ? 14.901 6.935 136.484 1.00 89.72 481 ALA C CA 1
ATOM 11644 C C . ALA C 1 481 ? 13.873 6.681 135.392 1.00 91.99 481 ALA C C 1
ATOM 11645 O O . ALA C 1 481 ? 14.230 6.658 134.209 1.00 83.26 481 ALA C O 1
ATOM 11647 N N . GLU C 1 482 ? 12.607 6.489 135.765 1.00 101.62 482 GLU C N 1
ATOM 11648 C CA . GLU C 1 482 ? 11.541 6.263 134.799 1.00 103.87 482 GLU C CA 1
ATOM 11649 C C . GLU C 1 482 ? 11.171 7.515 134.014 1.00 99.21 482 GLU C C 1
ATOM 11650 O O . GLU C 1 482 ? 10.301 7.435 133.140 1.00 96.74 482 GLU C O 1
ATOM 11656 N N . ASN C 1 483 ? 11.723 8.680 134.354 1.00 96.24 483 ASN C N 1
ATOM 11657 C CA . ASN C 1 483 ? 11.501 9.870 133.544 1.00 93.30 483 ASN C CA 1
ATOM 11658 C C . ASN C 1 483 ? 12.632 10.186 132.572 1.00 91.93 483 ASN C C 1
ATOM 11659 O O . ASN C 1 483 ? 12.428 10.981 131.649 1.00 96.67 483 ASN C O 1
ATOM 11664 N N . TYR C 1 484 ? 13.809 9.590 132.750 1.00 87.38 484 TYR C N 1
ATOM 11665 C CA . TYR C 1 484 ? 14.995 9.931 131.973 1.00 88.00 484 TYR C CA 1
ATOM 11666 C C . TYR C 1 484 ? 15.281 8.938 130.854 1.00 88.09 484 TYR C C 1
ATOM 11667 O O . TYR C 1 484 ? 16.400 8.909 130.328 1.00 84.88 484 TYR C O 1
ATOM 11676 N N . LEU C 1 485 ? 14.317 8.088 130.525 1.00 85.31 485 LEU C N 1
ATOM 11677 C CA . LEU C 1 485 ? 14.500 7.030 129.547 1.00 82.20 485 LEU C CA 1
ATOM 11678 C C . LEU C 1 485 ? 13.676 7.323 128.295 1.00 82.88 485 LEU C C 1
ATOM 11679 O O . LEU C 1 485 ? 12.731 8.119 128.314 1.00 84.52 485 LEU C O 1
ATOM 11684 N N . THR C 1 486 ? 14.073 6.660 127.202 1.00 76.32 486 THR C N 1
ATOM 11685 C CA . THR C 1 486 ? 13.867 7.159 125.840 1.00 64.21 486 THR C CA 1
ATOM 11686 C C . THR C 1 486 ? 12.444 7.647 125.579 1.00 59.56 486 THR C C 1
ATOM 11687 O O . THR C 1 486 ? 12.247 8.734 125.023 1.00 66.23 486 THR C O 1
ATOM 11691 N N . SER C 1 487 ? 11.437 6.858 125.966 1.00 63.93 487 SER C N 1
ATOM 11692 C CA . SER C 1 487 ? 10.057 7.217 125.640 1.00 71.82 487 SER C CA 1
ATOM 11693 C C . SER C 1 487 ? 9.690 8.601 126.162 1.00 69.61 487 SER C C 1
ATOM 11694 O O . SER C 1 487 ? 8.878 9.302 125.548 1.00 66.91 487 SER C O 1
ATOM 11697 N N . ARG C 1 488 ? 10.280 9.012 127.285 1.00 71.89 488 ARG C N 1
ATOM 11698 C CA . ARG C 1 488 ? 10.032 10.347 127.818 1.00 75.11 488 ARG C CA 1
ATOM 11699 C C . ARG C 1 488 ? 10.841 11.413 127.087 1.00 73.34 488 ARG C C 1
ATOM 11700 O O . ARG C 1 488 ? 10.363 12.541 126.923 1.00 69.15 488 ARG C O 1
ATOM 11708 N N . VAL C 1 489 ? 12.063 11.083 126.659 1.00 75.57 489 VAL C N 1
ATOM 11709 C CA . VAL C 1 489 ? 12.841 12.002 125.828 1.00 71.08 489 VAL C CA 1
ATOM 11710 C C . VAL C 1 489 ? 12.085 12.307 124.545 1.00 68.92 489 VAL C C 1
ATOM 11711 O O . VAL C 1 489 ? 11.805 13.468 124.222 1.00 71.09 489 VAL C O 1
ATOM 11715 N N . GLU C 1 490 ? 11.740 11.255 123.796 1.00 65.57 490 GLU C N 1
ATOM 11716 C CA . GLU C 1 490 ? 10.978 11.427 122.569 1.00 67.14 490 GLU C CA 1
ATOM 11717 C C . GLU C 1 490 ? 9.657 12.129 122.812 1.00 68.95 490 GLU C C 1
ATOM 11718 O O . GLU C 1 490 ? 9.120 12.725 121.884 1.00 65.01 490 GLU C O 1
ATOM 11724 N N . ALA C 1 491 ? 9.116 12.064 124.028 1.00 75.54 491 ALA C N 1
ATOM 11725 C CA . ALA C 1 491 ? 7.893 12.801 124.325 1.00 76.22 491 ALA C CA 1
ATOM 11726 C C . ALA C 1 491 ? 8.139 14.302 124.258 1.00 75.29 491 ALA C C 1
ATOM 11727 O O . ALA C 1 491 ? 7.486 15.018 123.492 1.00 73.14 491 ALA C O 1
ATOM 11729 N N . ALA C 1 492 ? 9.114 14.790 125.032 1.00 76.24 492 ALA C N 1
ATOM 11730 C CA . ALA C 1 492 ? 9.333 16.229 125.147 1.00 74.74 492 ALA C CA 1
ATOM 11731 C C . ALA C 1 492 ? 10.002 16.803 123.901 1.00 74.01 492 ALA C C 1
ATOM 11732 O O . ALA C 1 492 ? 9.679 17.922 123.482 1.00 70.07 492 ALA C O 1
ATOM 11734 N N . TRP C 1 493 ? 10.944 16.064 123.305 1.00 76.06 493 TRP C N 1
ATOM 11735 C CA . TRP C 1 493 ? 11.548 16.496 122.047 1.00 72.28 493 TRP C CA 1
ATOM 11736 C C . TRP C 1 493 ? 10.487 16.707 120.985 1.00 72.99 493 TRP C C 1
ATOM 11737 O O . TRP C 1 493 ? 10.429 17.758 120.332 1.00 69.48 493 TRP C O 1
ATOM 11748 N N . THR C 1 494 ? 9.690 15.666 120.755 1.00 78.30 494 THR C N 1
ATOM 11749 C CA . THR C 1 494 ? 8.404 15.777 120.098 1.00 76.13 494 THR C CA 1
ATOM 11750 C C . THR C 1 494 ? 7.728 16.968 120.750 1.00 68.86 494 THR C C 1
ATOM 11751 O O . THR C 1 494 ? 7.676 18.020 120.111 1.00 67.78 494 THR C O 1
ATOM 11755 N N . GLN C 1 495 ? 7.365 16.882 122.042 1.00 67.16 495 GLN C N 1
ATOM 11756 C CA . GLN C 1 495 ? 6.543 17.937 122.634 1.00 70.20 495 GLN C CA 1
ATOM 11757 C C . GLN C 1 495 ? 7.029 19.310 122.198 1.00 74.43 495 GLN C C 1
ATOM 11758 O O . GLN C 1 495 ? 6.218 20.122 121.744 1.00 78.15 495 GLN C O 1
ATOM 11764 N N . LEU C 1 496 ? 8.352 19.548 122.204 1.00 74.42 496 LEU C N 1
ATOM 11765 C CA . LEU C 1 496 ? 8.846 20.913 122.021 1.00 70.83 496 LEU C CA 1
ATOM 11766 C C . LEU C 1 496 ? 8.583 21.458 120.614 1.00 72.94 496 LEU C C 1
ATOM 11767 O O . LEU C 1 496 ? 8.303 22.653 120.467 1.00 79.75 496 LEU C O 1
ATOM 11772 N N . LEU C 1 497 ? 8.689 20.632 119.562 1.00 66.44 497 LEU C N 1
ATOM 11773 C CA . LEU C 1 497 ? 8.617 21.228 118.232 1.00 63.74 497 LEU C CA 1
ATOM 11774 C C . LEU C 1 497 ? 7.235 21.805 117.973 1.00 69.56 497 LEU C C 1
ATOM 11775 O O . LEU C 1 497 ? 7.124 22.877 117.374 1.00 73.77 497 LEU C O 1
ATOM 11780 N N . LYS C 1 498 ? 6.185 21.206 118.544 1.00 72.17 498 LYS C N 1
ATOM 11781 C CA . LYS C 1 498 ? 4.839 21.711 118.265 1.00 80.11 498 LYS C CA 1
ATOM 11782 C C . LYS C 1 498 ? 4.514 23.003 118.991 1.00 86.66 498 LYS C C 1
ATOM 11783 O O . LYS C 1 498 ? 3.820 23.854 118.424 1.00 90.95 498 LYS C O 1
ATOM 11789 N N . GLU C 1 499 ? 4.877 23.157 120.268 1.00 85.66 499 GLU C N 1
ATOM 11790 C CA . GLU C 1 499 ? 4.497 24.437 120.857 1.00 87.44 499 GLU C CA 1
ATOM 11791 C C . GLU C 1 499 ? 5.450 25.531 120.367 1.00 85.36 499 GLU C C 1
ATOM 11792 O O . GLU C 1 499 ? 5.112 26.717 120.401 1.00 89.41 499 GLU C O 1
ATOM 11798 N N . VAL C 1 500 ? 6.590 25.149 119.787 1.00 76.89 500 VAL C N 1
ATOM 11799 C CA . VAL C 1 500 ? 7.440 26.148 119.131 1.00 69.12 500 VAL C CA 1
ATOM 11800 C C . VAL C 1 500 ? 6.743 26.747 117.903 1.00 71.53 500 VAL C C 1
ATOM 11801 O O . VAL C 1 500 ? 6.795 27.965 117.680 1.00 73.77 500 VAL C O 1
ATOM 11805 N N . ARG C 1 501 ? 6.074 25.923 117.085 1.00 73.65 501 ARG C N 1
ATOM 11806 C CA . ARG C 1 501 ? 5.507 26.421 115.831 1.00 79.87 501 ARG C CA 1
ATOM 11807 C C . ARG C 1 501 ? 4.065 26.890 115.920 1.00 86.54 501 ARG C C 1
ATOM 11808 O O . ARG C 1 501 ? 3.564 27.444 114.937 1.00 90.51 501 ARG C O 1
ATOM 11816 N N . ASP C 1 502 ? 3.360 26.642 117.023 1.00 88.24 502 ASP C N 1
ATOM 11817 C CA . ASP C 1 502 ? 2.040 27.245 117.141 1.00 96.53 502 ASP C CA 1
ATOM 11818 C C . ASP C 1 502 ? 2.150 28.748 117.361 1.00 103.01 502 ASP C C 1
ATOM 11819 O O . ASP C 1 502 ? 1.202 29.481 117.061 1.00 108.73 502 ASP C O 1
ATOM 11824 N N . ASP C 1 503 ? 3.302 29.213 117.841 1.00 106.78 503 ASP C N 1
ATOM 11825 C CA . ASP C 1 503 ? 3.622 30.636 117.969 1.00 111.88 503 ASP C CA 1
ATOM 11826 C C . ASP C 1 503 ? 3.101 31.480 116.806 1.00 113.88 503 ASP C C 1
ATOM 11827 O O . ASP C 1 503 ? 3.089 31.037 115.656 1.00 111.18 503 ASP C O 1
ATOM 11840 N N . ILE D 2 2 ? 56.604 26.815 60.935 1.00 91.62 2 ILE D N 1
ATOM 11841 C CA . ILE D 2 2 ? 55.681 27.419 61.888 1.00 86.71 2 ILE D CA 1
ATOM 11842 C C . ILE D 2 2 ? 56.030 28.888 62.085 1.00 82.10 2 ILE D C 1
ATOM 11843 O O . ILE D 2 2 ? 57.076 29.377 61.655 1.00 78.60 2 ILE D O 1
ATOM 11848 N N . GLN D 2 3 ? 55.117 29.586 62.746 1.00 78.22 3 GLN D N 1
ATOM 11849 C CA . GLN D 2 3 ? 55.355 30.916 63.285 1.00 80.10 3 GLN D CA 1
ATOM 11850 C C . GLN D 2 3 ? 55.176 30.833 64.792 1.00 85.98 3 GLN D C 1
ATOM 11851 O O . GLN D 2 3 ? 54.051 30.665 65.276 1.00 88.99 3 GLN D O 1
ATOM 11857 N N . LEU D 2 4 ? 56.269 30.961 65.534 1.00 85.32 4 LEU D N 1
ATOM 11858 C CA . LEU D 2 4 ? 56.228 30.950 66.990 1.00 81.94 4 LEU D CA 1
ATOM 11859 C C . LEU D 2 4 ? 56.375 32.387 67.461 1.00 79.56 4 LEU D C 1
ATOM 11860 O O . LEU D 2 4 ? 57.457 32.973 67.366 1.00 82.34 4 LEU D O 1
ATOM 11865 N N . PHE D 2 5 ? 55.293 32.956 67.973 1.00 78.24 5 PHE D N 1
ATOM 11866 C CA . PHE D 2 5 ? 55.256 34.377 68.281 1.00 77.57 5 PHE D CA 1
ATOM 11867 C C . PHE D 2 5 ? 55.095 34.565 69.776 1.00 78.83 5 PHE D C 1
ATOM 11868 O O . PHE D 2 5 ? 54.128 34.079 70.369 1.00 71.08 5 PHE D O 1
ATOM 11876 N N . ASP D 2 6 ? 56.059 35.246 70.391 1.00 83.49 6 ASP D N 1
ATOM 11877 C CA . ASP D 2 6 ? 55.948 35.513 71.817 1.00 83.09 6 ASP D CA 1
ATOM 11878 C C . ASP D 2 6 ? 54.668 36.275 72.124 1.00 78.10 6 ASP D C 1
ATOM 11879 O O . ASP D 2 6 ? 53.692 35.697 72.629 1.00 72.54 6 ASP D O 1
ATOM 11884 N N . TYR D 2 7 ? 54.616 37.556 71.752 1.00 79.70 7 TYR D N 1
ATOM 11885 C CA . TYR D 2 7 ? 53.423 38.317 72.061 1.00 73.65 7 TYR D CA 1
ATOM 11886 C C . TYR D 2 7 ? 52.680 38.673 70.788 1.00 71.33 7 TYR D C 1
ATOM 11887 O O . TYR D 2 7 ? 53.270 38.745 69.711 1.00 74.19 7 TYR D O 1
ATOM 11896 N N . TYR D 2 8 ? 51.364 38.804 70.908 1.00 69.83 8 TYR D N 1
ATOM 11897 C CA . TYR D 2 8 ? 50.610 39.455 69.859 1.00 65.34 8 TYR D CA 1
ATOM 11898 C C . TYR D 2 8 ? 50.661 40.950 70.107 1.00 65.25 8 TYR D C 1
ATOM 11899 O O . TYR D 2 8 ? 50.384 41.421 71.215 1.00 75.35 8 TYR D O 1
ATOM 11908 N N . ASN D 2 9 ? 51.052 41.678 69.075 1.00 54.28 9 ASN D N 1
ATOM 11909 C CA . ASN D 2 9 ? 50.870 43.113 68.968 1.00 55.19 9 ASN D CA 1
ATOM 11910 C C . ASN D 2 9 ? 50.948 43.426 67.481 1.00 60.22 9 ASN D C 1
ATOM 11911 O O . ASN D 2 9 ? 50.961 42.512 66.650 1.00 60.02 9 ASN D O 1
ATOM 11916 N N . GLN D 2 10 ? 50.989 44.711 67.124 1.00 66.23 10 GLN D N 1
ATOM 11917 C CA . GLN D 2 10 ? 51.003 45.009 65.694 1.00 69.54 10 GLN D CA 1
ATOM 11918 C C . GLN D 2 10 ? 52.384 44.794 65.080 1.00 69.82 10 GLN D C 1
ATOM 11919 O O . GLN D 2 10 ? 52.483 44.530 63.877 1.00 66.79 10 GLN D O 1
ATOM 11925 N N . GLU D 2 11 ? 53.458 44.886 65.871 1.00 73.93 11 GLU D N 1
ATOM 11926 C CA . GLU D 2 11 ? 54.768 44.532 65.324 1.00 76.71 11 GLU D CA 1
ATOM 11927 C C . GLU D 2 11 ? 54.775 43.095 64.828 1.00 74.45 11 GLU D C 1
ATOM 11928 O O . GLU D 2 11 ? 55.496 42.767 63.881 1.00 73.86 11 GLU D O 1
ATOM 11934 N N . THR D 2 12 ? 53.994 42.225 65.468 1.00 68.32 12 THR D N 1
ATOM 11935 C CA . THR D 2 12 ? 53.876 40.847 65.011 1.00 64.68 12 THR D CA 1
ATOM 11936 C C . THR D 2 12 ? 52.880 40.717 63.866 1.00 62.19 12 THR D C 1
ATOM 11937 O O . THR D 2 12 ? 53.086 39.907 62.956 1.00 66.70 12 THR D O 1
ATOM 11941 N N . GLN D 2 13 ? 51.795 41.494 63.896 1.00 60.96 13 GLN D N 1
ATOM 11942 C CA . GLN D 2 13 ? 50.809 41.423 62.821 1.00 63.99 13 GLN D CA 1
ATOM 11943 C C . GLN D 2 13 ? 51.424 41.836 61.490 1.00 66.25 13 GLN D C 1
ATOM 11944 O O . GLN D 2 13 ? 51.251 41.152 60.475 1.00 61.15 13 GLN D O 1
ATOM 11950 N N . ASP D 2 14 ? 52.154 42.956 61.478 1.00 70.62 14 ASP D N 1
ATOM 11951 C CA . ASP D 2 14 ? 52.836 43.387 60.260 1.00 68.45 14 ASP D CA 1
ATOM 11952 C C . ASP D 2 14 ? 53.804 42.322 59.766 1.00 69.19 14 ASP D C 1
ATOM 11953 O O . ASP D 2 14 ? 53.876 42.044 58.563 1.00 76.52 14 ASP D O 1
ATOM 11958 N N . LEU D 2 15 ? 54.557 41.716 60.683 1.00 63.39 15 LEU D N 1
ATOM 11959 C CA . LEU D 2 15 ? 55.515 40.687 60.297 1.00 60.61 15 LEU D CA 1
ATOM 11960 C C . LEU D 2 15 ? 54.803 39.428 59.821 1.00 58.70 15 LEU D C 1
ATOM 11961 O O . LEU D 2 15 ? 55.261 38.765 58.884 1.00 63.80 15 LEU D O 1
ATOM 11966 N N . HIS D 2 16 ? 53.680 39.084 60.456 1.00 55.92 16 HIS D N 1
ATOM 11967 C CA . HIS D 2 16 ? 52.867 37.974 59.973 1.00 58.78 16 HIS D CA 1
ATOM 11968 C C . HIS D 2 16 ? 52.183 38.322 58.657 1.00 63.97 16 HIS D C 1
ATOM 11969 O O . HIS D 2 16 ? 52.112 37.484 57.750 1.00 72.64 16 HIS D O 1
ATOM 11976 N N . ASP D 2 17 ? 51.675 39.550 58.527 1.00 66.62 17 ASP D N 1
ATOM 11977 C CA . ASP D 2 17 ? 50.921 39.887 57.324 1.00 72.52 17 ASP D CA 1
ATOM 11978 C C . ASP D 2 17 ? 51.804 39.907 56.082 1.00 75.14 17 ASP D C 1
ATOM 11979 O O . ASP D 2 17 ? 51.314 39.654 54.975 1.00 74.82 17 ASP D O 1
ATOM 11984 N N . SER D 2 18 ? 53.096 40.198 56.235 1.00 74.61 18 SER D N 1
ATOM 11985 C CA . SER D 2 18 ? 53.972 40.289 55.072 1.00 73.33 18 SER D CA 1
ATOM 11986 C C . SER D 2 18 ? 54.462 38.928 54.595 1.00 75.23 18 SER D C 1
ATOM 11987 O O . SER D 2 18 ? 54.675 38.738 53.392 1.00 83.28 18 SER D O 1
ATOM 11990 N N . LEU D 2 19 ? 54.665 37.978 55.507 1.00 73.39 19 LEU D N 1
ATOM 11991 C CA . LEU D 2 19 ? 55.134 36.672 55.065 1.00 82.64 19 LEU D CA 1
ATOM 11992 C C . LEU D 2 19 ? 54.071 35.931 54.271 1.00 87.51 19 LEU D C 1
ATOM 11993 O O . LEU D 2 19 ? 54.403 35.107 53.412 1.00 94.26 19 LEU D O 1
ATOM 11998 N N . LEU D 2 20 ? 52.794 36.188 54.559 1.00 81.76 20 LEU D N 1
ATOM 11999 C CA . LEU D 2 20 ? 51.739 35.587 53.756 1.00 82.04 20 LEU D CA 1
ATOM 12000 C C . LEU D 2 20 ? 51.674 36.230 52.377 1.00 87.44 20 LEU D C 1
ATOM 12001 O O . LEU D 2 20 ? 51.315 35.566 51.398 1.00 96.18 20 LEU D O 1
ATOM 12006 N N . ALA D 2 21 ? 52.001 37.521 52.286 1.00 83.37 21 ALA D N 1
ATOM 12007 C CA . ALA D 2 21 ? 52.187 38.145 50.982 1.00 78.14 21 ALA D CA 1
ATOM 12008 C C . ALA D 2 21 ? 53.261 37.422 50.178 1.00 74.24 21 ALA D C 1
ATOM 12009 O O . ALA D 2 21 ? 53.144 37.294 48.955 1.00 80.08 21 ALA D O 1
ATOM 12011 N N . ALA D 2 22 ? 54.293 36.920 50.852 1.00 69.02 22 ALA D N 1
ATOM 12012 C CA . ALA D 2 22 ? 55.372 36.168 50.227 1.00 71.86 22 ALA D CA 1
ATOM 12013 C C . ALA D 2 22 ? 55.083 34.672 50.162 1.00 72.35 22 ALA D C 1
ATOM 12014 O O . ALA D 2 22 ? 55.991 33.892 49.858 1.00 72.55 22 ALA D O 1
ATOM 12016 N N . GLY D 2 23 ? 53.864 34.253 50.499 1.00 69.76 23 GLY D N 1
ATOM 12017 C CA . GLY D 2 23 ? 53.461 32.872 50.317 1.00 68.85 23 GLY D CA 1
ATOM 12018 C C . GLY D 2 23 ? 53.947 31.921 51.382 1.00 79.90 23 GLY D C 1
ATOM 12019 O O . GLY D 2 23 ? 54.006 30.711 51.141 1.00 84.17 23 GLY D O 1
ATOM 12020 N N . TYR D 2 24 ? 54.300 32.435 52.553 1.00 84.84 24 TYR D N 1
ATOM 12021 C CA . TYR D 2 24 ? 54.854 31.651 53.645 1.00 80.14 24 TYR D CA 1
ATOM 12022 C C . TYR D 2 24 ? 53.802 31.183 54.639 1.00 79.59 24 TYR D C 1
ATOM 12023 O O . TYR D 2 24 ? 54.167 30.734 55.731 1.00 77.28 24 TYR D O 1
ATOM 12032 N N . ALA D 2 25 ? 52.516 31.331 54.316 1.00 79.96 25 ALA D N 1
ATOM 12033 C CA . ALA D 2 25 ? 51.465 31.020 55.275 1.00 80.67 25 ALA D CA 1
ATOM 12034 C C . ALA D 2 25 ? 51.621 29.604 55.810 1.00 85.69 25 ALA D C 1
ATOM 12035 O O . ALA D 2 25 ? 51.559 28.625 55.061 1.00 84.54 25 ALA D O 1
ATOM 12037 N N . CYS D 2 26 ? 51.782 29.517 57.121 1.00 85.69 26 CYS D N 1
ATOM 12038 C CA . CYS D 2 26 ? 52.005 28.293 57.869 1.00 77.91 26 CYS D CA 1
ATOM 12039 C C . CYS D 2 26 ? 51.224 28.430 59.163 1.00 74.70 26 CYS D C 1
ATOM 12040 O O . CYS D 2 26 ? 50.816 29.539 59.526 1.00 81.16 26 CYS D O 1
ATOM 12043 N N . PRO D 2 27 ? 50.963 27.326 59.863 1.00 72.06 27 PRO D N 1
ATOM 12044 C CA . PRO D 2 27 ? 50.314 27.447 61.174 1.00 70.72 27 PRO D CA 1
ATOM 12045 C C . PRO D 2 27 ? 51.150 28.312 62.106 1.00 75.44 27 PRO D C 1
ATOM 12046 O O . PRO D 2 27 ? 52.379 28.215 62.140 1.00 80.54 27 PRO D O 1
ATOM 12050 N N . THR D 2 28 ? 50.471 29.181 62.850 1.00 75.13 28 THR D N 1
ATOM 12051 C CA . THR D 2 28 ? 51.132 30.168 63.692 1.00 75.64 28 THR D CA 1
ATOM 12052 C C . THR D 2 28 ? 50.665 30.022 65.134 1.00 69.97 28 THR D C 1
ATOM 12053 O O . THR D 2 28 ? 49.478 29.804 65.394 1.00 68.14 28 THR D O 1
ATOM 12057 N N . ILE D 2 29 ? 51.604 30.139 66.070 1.00 66.03 29 ILE D N 1
ATOM 12058 C CA . ILE D 2 29 ? 51.337 29.914 67.486 1.00 66.16 29 ILE D CA 1
ATOM 12059 C C . ILE D 2 29 ? 51.898 31.090 68.275 1.00 68.73 29 ILE D C 1
ATOM 12060 O O . ILE D 2 29 ? 53.097 31.381 68.192 1.00 70.44 29 ILE D O 1
ATOM 12065 N N . VAL D 2 30 ? 51.046 31.752 69.053 1.00 68.80 30 VAL D N 1
ATOM 12066 C CA . VAL D 2 30 ? 51.485 32.805 69.963 1.00 64.69 30 VAL D CA 1
ATOM 12067 C C . VAL D 2 30 ? 51.501 32.219 71.372 1.00 66.20 30 VAL D C 1
ATOM 12068 O O . VAL D 2 30 ? 50.521 31.601 71.806 1.00 69.18 30 VAL D O 1
ATOM 12072 N N . ILE D 2 31 ? 52.634 32.352 72.073 1.00 69.91 31 ILE D N 1
ATOM 12073 C CA . ILE D 2 31 ? 52.719 31.782 73.416 1.00 68.85 31 ILE D CA 1
ATOM 12074 C C . ILE D 2 31 ? 51.771 32.508 74.353 1.00 60.65 31 ILE D C 1
ATOM 12075 O O . ILE D 2 31 ? 51.175 31.902 75.253 1.00 59.40 31 ILE D O 1
ATOM 12080 N N . GLU D 2 32 ? 51.593 33.808 74.138 1.00 55.77 32 GLU D N 1
ATOM 12081 C CA . GLU D 2 32 ? 50.833 34.625 75.070 1.00 58.01 32 GLU D CA 1
ATOM 12082 C C . GLU D 2 32 ? 49.395 34.134 75.176 1.00 55.55 32 GLU D C 1
ATOM 12083 O O . GLU D 2 32 ? 48.759 33.787 74.176 1.00 55.33 32 GLU D O 1
ATOM 12089 N N . ALA D 2 33 ? 48.858 34.126 76.390 1.00 54.60 33 ALA D N 1
ATOM 12090 C CA . ALA D 2 33 ? 47.483 33.672 76.496 1.00 58.75 33 ALA D CA 1
ATOM 12091 C C . ALA D 2 33 ? 46.684 34.929 76.214 1.00 60.46 33 ALA D C 1
ATOM 12092 O O . ALA D 2 33 ? 46.413 35.745 77.095 1.00 66.95 33 ALA D O 1
ATOM 12094 N N . ASN D 2 34 ? 46.244 35.033 74.967 1.00 51.28 34 ASN D N 1
ATOM 12095 C CA . ASN D 2 34 ? 45.591 36.223 74.451 1.00 48.53 34 ASN D CA 1
ATOM 12096 C C . ASN D 2 34 ? 44.242 35.774 73.934 1.00 51.94 34 ASN D C 1
ATOM 12097 O O . ASN D 2 34 ? 44.165 34.913 73.051 1.00 58.58 34 ASN D O 1
ATOM 12102 N N . GLY D 2 35 ? 43.187 36.335 74.506 1.00 47.03 35 GLY D N 1
ATOM 12103 C CA . GLY D 2 35 ? 41.854 35.966 74.104 1.00 49.99 35 GLY D CA 1
ATOM 12104 C C . GLY D 2 35 ? 41.348 36.656 72.866 1.00 52.81 35 GLY D C 1
ATOM 12105 O O . GLY D 2 35 ? 40.269 36.305 72.383 1.00 56.78 35 GLY D O 1
ATOM 12106 N N . PHE D 2 36 ? 42.064 37.651 72.353 1.00 50.50 36 PHE D N 1
ATOM 12107 C CA . PHE D 2 36 ? 41.677 38.275 71.095 1.00 49.18 36 PHE D CA 1
ATOM 12108 C C . PHE D 2 36 ? 42.804 38.031 70.098 1.00 54.67 36 PHE D C 1
ATOM 12109 O O . PHE D 2 36 ? 43.761 38.804 70.007 1.00 60.93 36 PHE D O 1
ATOM 12117 N N . LEU D 2 37 ? 42.618 37.015 69.264 1.00 53.56 37 LEU D N 1
ATOM 12118 C CA . LEU D 2 37 ? 43.606 36.601 68.297 1.00 52.85 37 LEU D CA 1
ATOM 12119 C C . LEU D 2 37 ? 42.921 36.456 66.950 1.00 56.85 37 LEU D C 1
ATOM 12120 O O . LEU D 2 37 ? 41.813 35.910 66.886 1.00 54.87 37 LEU D O 1
ATOM 12125 N N . PRO D 2 38 ? 43.545 36.885 65.861 1.00 58.00 38 PRO D N 1
ATOM 12126 C CA . PRO D 2 38 ? 42.895 36.762 64.556 1.00 62.40 38 PRO D CA 1
ATOM 12127 C C . PRO D 2 38 ? 42.602 35.301 64.252 1.00 64.86 38 PRO D C 1
ATOM 12128 O O . PRO D 2 38 ? 43.258 34.394 64.770 1.00 58.97 38 PRO D O 1
ATOM 12132 N N . ASP D 2 39 ? 41.598 35.083 63.403 1.00 68.18 39 ASP D N 1
ATOM 12133 C CA . ASP D 2 39 ? 41.068 33.739 63.211 1.00 69.41 39 ASP D CA 1
ATOM 12134 C C . ASP D 2 39 ? 42.116 32.754 62.711 1.00 64.02 39 ASP D C 1
ATOM 12135 O O . ASP D 2 39 ? 41.884 31.543 62.774 1.00 60.66 39 ASP D O 1
ATOM 12140 N N . ASP D 2 40 ? 43.257 33.233 62.216 1.00 62.70 40 ASP D N 1
ATOM 12141 C CA . ASP D 2 40 ? 44.292 32.353 61.692 1.00 65.17 40 ASP D CA 1
ATOM 12142 C C . ASP D 2 40 ? 45.426 32.073 62.677 1.00 66.67 40 ASP D C 1
ATOM 12143 O O . ASP D 2 40 ? 46.366 31.360 62.315 1.00 65.34 40 ASP D O 1
ATOM 12156 N N . ILE D 2 42 ? 46.711 30.780 66.780 1.00 53.43 42 ILE D N 1
ATOM 12157 C CA . ILE D 2 42 ? 46.323 30.011 67.959 1.00 53.29 42 ILE D CA 1
ATOM 12158 C C . ILE D 2 42 ? 47.386 30.170 69.040 1.00 57.62 42 ILE D C 1
ATOM 12159 O O . ILE D 2 42 ? 48.491 30.658 68.798 1.00 65.24 42 ILE D O 1
ATOM 12164 N N . SER D 2 43 ? 47.028 29.740 70.253 1.00 53.22 43 SER D N 1
ATOM 12165 C CA . SER D 2 43 ? 47.899 29.749 71.416 1.00 52.91 43 SER D CA 1
ATOM 12166 C C . SER D 2 43 ? 47.706 28.445 72.178 1.00 50.66 43 SER D C 1
ATOM 12167 O O . SER D 2 43 ? 46.574 27.944 72.266 1.00 49.46 43 SER D O 1
ATOM 12170 N N . PRO D 2 44 ? 48.778 27.874 72.737 1.00 49.29 44 PRO D N 1
ATOM 12171 C CA . PRO D 2 44 ? 48.610 26.641 73.521 1.00 51.71 44 PRO D CA 1
ATOM 12172 C C . PRO D 2 44 ? 47.721 26.836 74.728 1.00 57.72 44 PRO D C 1
ATOM 12173 O O . PRO D 2 44 ? 47.000 25.909 75.120 1.00 55.01 44 PRO D O 1
ATOM 12177 N N . TYR D 2 45 ? 47.749 28.025 75.329 1.00 59.14 45 TYR D N 1
ATOM 12178 C CA . TYR D 2 45 ? 46.850 28.297 76.440 1.00 51.16 45 TYR D CA 1
ATOM 12179 C C . TYR D 2 45 ? 45.400 28.360 75.993 1.00 49.98 45 TYR D C 1
ATOM 12180 O O . TYR D 2 45 ? 44.509 28.041 76.782 1.00 51.40 45 TYR D O 1
ATOM 12189 N N . THR D 2 46 ? 45.143 28.824 74.765 1.00 53.15 46 THR D N 1
ATOM 12190 C CA . THR D 2 46 ? 43.782 29.030 74.273 1.00 58.83 46 THR D CA 1
ATOM 12191 C C . THR D 2 46 ? 43.129 27.811 73.635 1.00 57.86 46 THR D C 1
ATOM 12192 O O . THR D 2 46 ? 41.892 27.756 73.581 1.00 49.28 46 THR D O 1
ATOM 12196 N N . TYR D 2 47 ? 43.908 26.850 73.135 1.00 63.12 47 TYR D N 1
ATOM 12197 C CA . TYR D 2 47 ? 43.356 25.921 72.151 1.00 64.59 47 TYR D CA 1
ATOM 12198 C C . TYR D 2 47 ? 42.464 24.877 72.816 1.00 64.24 47 TYR D C 1
ATOM 12199 O O . TYR D 2 47 ? 41.344 24.622 72.365 1.00 69.67 47 TYR D O 1
ATOM 12208 N N . PHE D 2 48 ? 42.906 24.296 73.909 1.00 54.15 48 PHE D N 1
ATOM 12209 C CA . PHE D 2 48 ? 42.190 23.135 74.437 1.00 49.79 48 PHE D CA 1
ATOM 12210 C C . PHE D 2 48 ? 40.925 23.486 75.219 1.00 50.92 48 PHE D C 1
ATOM 12211 O O . PHE D 2 48 ? 40.296 22.570 75.751 1.00 55.53 48 PHE D O 1
ATOM 12219 N N . LEU D 2 49 ? 40.558 24.766 75.347 1.00 48.24 49 LEU D N 1
ATOM 12220 C CA . LEU D 2 49 ? 39.401 25.097 76.176 1.00 54.36 49 LEU D CA 1
ATOM 12221 C C . LEU D 2 49 ? 38.068 25.014 75.426 1.00 55.63 49 LEU D C 1
ATOM 12222 O O . LEU D 2 49 ? 37.026 24.888 76.070 1.00 51.33 49 LEU D O 1
ATOM 12227 N N . GLY D 2 50 ? 38.064 25.072 74.099 1.00 58.32 50 GLY D N 1
ATOM 12228 C CA . GLY D 2 50 ? 36.891 24.703 73.316 1.00 56.09 50 GLY D CA 1
ATOM 12229 C C . GLY D 2 50 ? 35.875 25.772 72.945 1.00 55.19 50 GLY D C 1
ATOM 12230 O O . GLY D 2 50 ? 34.695 25.438 72.802 1.00 53.66 50 GLY D O 1
ATOM 12231 N N . ASP D 2 51 ? 36.277 27.033 72.792 1.00 57.39 51 ASP D N 1
ATOM 12232 C CA . ASP D 2 51 ? 35.354 28.046 72.288 1.00 61.92 51 ASP D CA 1
ATOM 12233 C C . ASP D 2 51 ? 35.209 27.922 70.776 1.00 64.18 51 ASP D C 1
ATOM 12234 O O . ASP D 2 51 ? 36.179 27.625 70.073 1.00 70.24 51 ASP D O 1
ATOM 12239 N N . GLU D 2 52 ? 33.991 28.151 70.275 1.00 67.47 52 GLU D N 1
ATOM 12240 C CA . GLU D 2 52 ? 33.743 28.046 68.839 1.00 74.58 52 GLU D CA 1
ATOM 12241 C C . GLU D 2 52 ? 34.645 29.011 68.082 1.00 73.62 52 GLU D C 1
ATOM 12242 O O . GLU D 2 52 ? 34.612 30.224 68.319 1.00 73.37 52 GLU D O 1
ATOM 12248 N N . GLU D 2 53 ? 35.443 28.478 67.160 1.00 75.39 53 GLU D N 1
ATOM 12249 C CA . GLU D 2 53 ? 36.383 29.324 66.443 1.00 73.05 53 GLU D CA 1
ATOM 12250 C C . GLU D 2 53 ? 35.646 30.151 65.400 1.00 66.21 53 GLU D C 1
ATOM 12251 O O . GLU D 2 53 ? 34.640 29.718 64.828 1.00 69.62 53 GLU D O 1
ATOM 12257 N N . GLY D 2 54 ? 36.147 31.364 65.166 1.00 60.66 54 GLY D N 1
ATOM 12258 C CA . GLY D 2 54 ? 35.525 32.291 64.249 1.00 59.01 54 GLY D CA 1
ATOM 12259 C C . GLY D 2 54 ? 34.615 33.321 64.888 1.00 63.16 54 GLY D C 1
ATOM 12260 O O . GLY D 2 54 ? 34.404 34.386 64.297 1.00 67.70 54 GLY D O 1
ATOM 12261 N N . VAL D 2 55 ? 34.096 33.053 66.084 1.00 63.45 55 VAL D N 1
ATOM 12262 C CA . VAL D 2 55 ? 33.175 33.973 66.750 1.00 59.39 55 VAL D CA 1
ATOM 12263 C C . VAL D 2 55 ? 33.960 35.146 67.319 1.00 63.30 55 VAL D C 1
ATOM 12264 O O . VAL D 2 55 ? 34.835 34.957 68.167 1.00 63.15 55 VAL D O 1
ATOM 12268 N N . ASP D 2 56 ? 33.661 36.356 66.853 1.00 67.24 56 ASP D N 1
ATOM 12269 C CA . ASP D 2 56 ? 34.129 37.574 67.513 1.00 68.54 56 ASP D CA 1
ATOM 12270 C C . ASP D 2 56 ? 32.901 38.366 67.952 1.00 66.63 56 ASP D C 1
ATOM 12271 O O . ASP D 2 56 ? 32.314 39.099 67.152 1.00 72.49 56 ASP D O 1
ATOM 12276 N N . HIS D 2 57 ? 32.529 38.237 69.224 1.00 64.87 57 HIS D N 1
ATOM 12277 C CA . HIS D 2 57 ? 31.486 39.070 69.825 1.00 62.79 57 HIS D CA 1
ATOM 12278 C C . HIS D 2 57 ? 31.796 39.250 71.301 1.00 53.78 57 HIS D C 1
ATOM 12279 O O . HIS D 2 57 ? 31.232 38.562 72.161 1.00 49.44 57 HIS D O 1
ATOM 12286 N N . PRO D 2 58 ? 32.718 40.151 71.637 1.00 49.02 58 PRO D N 1
ATOM 12287 C CA . PRO D 2 58 ? 33.125 40.296 73.043 1.00 47.97 58 PRO D CA 1
ATOM 12288 C C . PRO D 2 58 ? 32.010 40.802 73.946 1.00 49.62 58 PRO D C 1
ATOM 12289 O O . PRO D 2 58 ? 30.888 41.055 73.495 1.00 52.36 58 PRO D O 1
ATOM 12293 N N . LEU D 2 59 ? 32.316 40.947 75.232 1.00 43.96 59 LEU D N 1
ATOM 12294 C CA . LEU D 2 59 ? 31.371 41.497 76.190 1.00 40.90 59 LEU D CA 1
ATOM 12295 C C . LEU D 2 59 ? 31.469 43.015 76.220 1.00 40.37 59 LEU D C 1
ATOM 12296 O O . LEU D 2 59 ? 32.566 43.582 76.196 1.00 37.95 59 LEU D O 1
ATOM 12301 N N . PHE D 2 60 ? 30.311 43.665 76.261 1.00 39.16 60 PHE D N 1
ATOM 12302 C CA . PHE D 2 60 ? 30.255 45.092 76.526 1.00 35.77 60 PHE D CA 1
ATOM 12303 C C . PHE D 2 60 ? 30.497 45.335 78.011 1.00 38.69 60 PHE D C 1
ATOM 12304 O O . PHE D 2 60 ? 30.182 44.490 78.854 1.00 38.85 60 PHE D O 1
ATOM 12312 N N . PHE D 2 61 ? 31.064 46.506 78.324 1.00 40.24 61 PHE D N 1
ATOM 12313 C CA . PHE D 2 61 ? 31.544 46.778 79.679 1.00 35.48 61 PHE D CA 1
ATOM 12314 C C . PHE D 2 61 ? 30.484 46.502 80.739 1.00 36.03 61 PHE D C 1
ATOM 12315 O O . PHE D 2 61 ? 30.810 46.031 81.834 1.00 38.07 61 PHE D O 1
ATOM 12323 N N . ASN D 2 62 ? 29.216 46.758 80.429 1.00 32.67 62 ASN D N 1
ATOM 12324 C CA . ASN D 2 62 ? 28.133 46.592 81.385 1.00 36.35 62 ASN D CA 1
ATOM 12325 C C . ASN D 2 62 ? 27.558 45.182 81.377 1.00 39.58 62 ASN D C 1
ATOM 12326 O O . ASN D 2 62 ? 26.527 44.941 82.013 1.00 42.32 62 ASN D O 1
ATOM 12331 N N . GLN D 2 63 ? 28.176 44.262 80.639 1.00 37.46 63 GLN D N 1
ATOM 12332 C CA . GLN D 2 63 ? 27.777 42.862 80.632 1.00 36.19 63 GLN D CA 1
ATOM 12333 C C . GLN D 2 63 ? 28.623 41.980 81.544 1.00 37.41 63 GLN D C 1
ATOM 12334 O O . GLN D 2 63 ? 28.355 40.777 81.631 1.00 41.11 63 GLN D O 1
ATOM 12340 N N . VAL D 2 64 ? 29.639 42.528 82.205 1.00 30.93 64 VAL D N 1
ATOM 12341 C CA . VAL D 2 64 ? 30.438 41.742 83.144 1.00 26.73 64 VAL D CA 1
ATOM 12342 C C . VAL D 2 64 ? 29.498 41.215 84.219 1.00 30.09 64 VAL D C 1
ATOM 12343 O O . VAL D 2 64 ? 28.860 42.014 84.919 1.00 32.89 64 VAL D O 1
ATOM 12347 N N . PRO D 2 65 ? 29.356 39.899 84.374 1.00 32.09 65 PRO D N 1
ATOM 12348 C CA . PRO D 2 65 ? 28.416 39.382 85.377 1.00 32.53 65 PRO D CA 1
ATOM 12349 C C . PRO D 2 65 ? 28.900 39.738 86.772 1.00 36.06 65 PRO D C 1
ATOM 12350 O O . PRO D 2 65 ? 30.044 39.455 87.137 1.00 40.81 65 PRO D O 1
ATOM 12354 N N . VAL D 2 66 ? 28.013 40.340 87.556 1.00 31.16 66 VAL D N 1
ATOM 12355 C CA . VAL D 2 66 ? 28.379 40.878 88.865 1.00 23.89 66 VAL D CA 1
ATOM 12356 C C . VAL D 2 66 ? 27.316 40.457 89.869 1.00 25.79 66 VAL D C 1
ATOM 12357 O O . VAL D 2 66 ? 26.187 40.109 89.486 1.00 30.03 66 VAL D O 1
ATOM 12361 N N . PRO D 2 67 ? 27.648 40.469 91.161 1.00 20.33 67 PRO D N 1
ATOM 12362 C CA . PRO D 2 67 ? 26.678 40.064 92.190 1.00 17.24 67 PRO D CA 1
ATOM 12363 C C . PRO D 2 67 ? 25.386 40.850 92.070 1.00 15.66 67 PRO D C 1
ATOM 12364 O O . PRO D 2 67 ? 25.389 41.993 91.587 1.00 20.87 67 PRO D O 1
ATOM 12368 N N . PRO D 2 68 ? 24.263 40.270 92.493 1.00 14.85 68 PRO D N 1
ATOM 12369 C CA . PRO D 2 68 ? 22.958 40.891 92.223 1.00 18.09 68 PRO D CA 1
ATOM 12370 C C . PRO D 2 68 ? 22.882 42.312 92.760 1.00 22.95 68 PRO D C 1
ATOM 12371 O O . PRO D 2 68 ? 23.238 42.579 93.909 1.00 30.86 68 PRO D O 1
ATOM 12375 N N . PHE D 2 69 ? 22.434 43.224 91.897 1.00 22.91 69 PHE D N 1
ATOM 12376 C CA . PHE D 2 69 ? 22.169 44.643 92.116 1.00 21.10 69 PHE D CA 1
ATOM 12377 C C . PHE D 2 69 ? 23.425 45.511 92.055 1.00 17.99 69 PHE D C 1
ATOM 12378 O O . PHE D 2 69 ? 23.294 46.736 92.010 1.00 22.14 69 PHE D O 1
ATOM 12386 N N . TRP D 2 70 ? 24.630 44.941 92.043 1.00 9.86 70 TRP D N 1
ATOM 12387 C CA . TRP D 2 70 ? 25.831 45.768 91.982 1.00 16.00 70 TRP D CA 1
ATOM 12388 C C . TRP D 2 70 ? 25.840 46.607 90.708 1.00 25.46 70 TRP D C 1
ATOM 12389 O O . TRP D 2 70 ? 25.360 46.182 89.654 1.00 35.53 70 TRP D O 1
ATOM 12400 N N . GLU D 2 71 ? 26.384 47.816 90.814 1.00 28.64 71 GLU D N 1
ATOM 12401 C CA . GLU D 2 71 ? 26.322 48.794 89.737 1.00 35.37 71 GLU D CA 1
ATOM 12402 C C . GLU D 2 71 ? 27.614 48.785 88.930 1.00 35.27 71 GLU D C 1
ATOM 12403 O O . GLU D 2 71 ? 28.710 48.653 89.486 1.00 44.28 71 GLU D O 1
ATOM 12409 N N . ILE D 2 72 ? 27.471 48.896 87.612 1.00 27.38 72 ILE D N 1
ATOM 12410 C CA . ILE D 2 72 ? 28.599 48.995 86.694 1.00 23.05 72 ILE D CA 1
ATOM 12411 C C . ILE D 2 72 ? 28.555 50.369 86.046 1.00 19.23 72 ILE D C 1
ATOM 12412 O O . ILE D 2 72 ? 27.546 50.745 85.436 1.00 20.75 72 ILE D O 1
ATOM 12417 N N . THR D 2 73 ? 29.645 51.116 86.175 1.00 24.40 73 THR D N 1
ATOM 12418 C CA . THR D 2 73 ? 29.795 52.408 85.529 1.00 25.41 73 THR D CA 1
ATOM 12419 C C . THR D 2 73 ? 31.086 52.399 84.730 1.00 29.49 73 THR D C 1
ATOM 12420 O O . THR D 2 73 ? 31.938 51.521 84.891 1.00 35.27 73 THR D O 1
ATOM 12424 N N . GLY D 2 74 ? 31.224 53.385 83.855 1.00 30.99 74 GLY D N 1
ATOM 12425 C CA . GLY D 2 74 ? 32.465 53.535 83.130 1.00 36.04 74 GLY D CA 1
ATOM 12426 C C . GLY D 2 74 ? 32.417 54.610 82.070 1.00 38.56 74 GLY D C 1
ATOM 12427 O O . GLY D 2 74 ? 31.340 55.050 81.655 1.00 41.39 74 GLY D O 1
ATOM 12428 N N . ASP D 2 75 ? 33.590 55.043 81.633 1.00 36.51 75 ASP D N 1
ATOM 12429 C CA . ASP D 2 75 ? 33.741 55.938 80.500 1.00 38.30 75 ASP D CA 1
ATOM 12430 C C . ASP D 2 75 ? 34.519 55.213 79.408 1.00 46.16 75 ASP D C 1
ATOM 12431 O O . ASP D 2 75 ? 34.877 54.040 79.544 1.00 53.07 75 ASP D O 1
ATOM 12436 N N . HIS D 2 76 ? 34.780 55.926 78.312 1.00 51.77 76 HIS D N 1
ATOM 12437 C CA . HIS D 2 76 ? 35.506 55.334 77.195 1.00 50.75 76 HIS D CA 1
ATOM 12438 C C . HIS D 2 76 ? 36.871 54.799 77.609 1.00 43.76 76 HIS D C 1
ATOM 12439 O O . HIS D 2 76 ? 37.427 53.947 76.908 1.00 49.53 76 HIS D O 1
ATOM 12446 N N . GLN D 2 77 ? 37.437 55.305 78.706 1.00 38.82 77 GLN D N 1
ATOM 12447 C CA . GLN D 2 77 ? 38.767 54.897 79.142 1.00 42.06 77 GLN D CA 1
ATOM 12448 C C . GLN D 2 77 ? 38.781 53.622 79.987 1.00 36.27 77 GLN D C 1
ATOM 12449 O O . GLN D 2 77 ? 39.719 52.825 79.859 1.00 33.17 77 GLN D O 1
ATOM 12455 N N . VAL D 2 78 ? 37.770 53.390 80.819 1.00 34.64 78 VAL D N 1
ATOM 12456 C CA . VAL D 2 78 ? 37.772 52.249 81.736 1.00 26.98 78 VAL D CA 1
ATOM 12457 C C . VAL D 2 78 ? 36.429 52.196 82.450 1.00 28.00 78 VAL D C 1
ATOM 12458 O O . VAL D 2 78 ? 35.728 53.207 82.549 1.00 31.70 78 VAL D O 1
ATOM 12462 N N . ALA D 2 79 ? 36.080 51.021 82.967 1.00 28.08 79 ALA D N 1
ATOM 12463 C CA . ALA D 2 79 ? 34.844 50.800 83.701 1.00 29.46 79 ALA D CA 1
ATOM 12464 C C . ALA D 2 79 ? 35.171 50.262 85.087 1.00 30.62 79 ALA D C 1
ATOM 12465 O O . ALA D 2 79 ? 36.329 49.986 85.414 1.00 30.63 79 ALA D O 1
ATOM 12467 N N . ARG D 2 80 ? 34.136 50.099 85.908 1.00 27.23 80 ARG D N 1
ATOM 12468 C CA . ARG D 2 80 ? 34.357 49.591 87.254 1.00 26.91 80 ARG D CA 1
ATOM 12469 C C . ARG D 2 80 ? 33.067 49.001 87.806 1.00 29.25 80 ARG D C 1
ATOM 12470 O O . ARG D 2 80 ? 31.964 49.355 87.382 1.00 38.49 80 ARG D O 1
ATOM 12478 N N . VAL D 2 81 ? 33.231 48.100 88.775 1.00 26.45 81 VAL D N 1
ATOM 12479 C CA . VAL D 2 81 ? 32.127 47.503 89.517 1.00 26.44 81 VAL D CA 1
ATOM 12480 C C . VAL D 2 81 ? 32.138 48.087 90.922 1.00 22.94 81 VAL D C 1
ATOM 12481 O O . VAL D 2 81 ? 33.206 48.260 91.522 1.00 19.91 81 VAL D O 1
ATOM 12485 N N . SER D 2 82 ? 30.953 48.394 91.445 1.00 16.73 82 SER D N 1
ATOM 12486 C CA . SER D 2 82 ? 30.832 49.034 92.745 1.00 15.13 82 SER D CA 1
ATOM 12487 C C . SER D 2 82 ? 29.705 48.392 93.537 1.00 23.03 82 SER D C 1
ATOM 12488 O O . SER D 2 82 ? 28.627 48.132 92.994 1.00 26.07 82 SER D O 1
ATOM 12491 N N . ASP D 2 83 ? 29.961 48.142 94.821 1.00 28.57 83 ASP D N 1
ATOM 12492 C CA . ASP D 2 83 ? 28.944 47.699 95.768 1.00 34.71 83 ASP D CA 1
ATOM 12493 C C . ASP D 2 83 ? 28.640 48.865 96.697 1.00 42.90 83 ASP D C 1
ATOM 12494 O O . ASP D 2 83 ? 29.534 49.339 97.407 1.00 41.93 83 ASP D O 1
ATOM 12507 N N . GLY D 2 85 ? 28.552 51.836 96.335 1.00 46.62 85 GLY D N 1
ATOM 12508 C CA . GLY D 2 85 ? 29.390 52.985 96.101 1.00 34.90 85 GLY D CA 1
ATOM 12509 C C . GLY D 2 85 ? 30.885 52.732 96.161 1.00 32.51 85 GLY D C 1
ATOM 12510 O O . GLY D 2 85 ? 31.648 53.538 95.613 1.00 40.13 85 GLY D O 1
ATOM 12511 N N . GLU D 2 86 ? 31.333 51.645 96.789 1.00 27.81 86 GLU D N 1
ATOM 12512 C CA . GLU D 2 86 ? 32.758 51.422 97.017 1.00 28.50 86 GLU D CA 1
ATOM 12513 C C . GLU D 2 86 ? 33.345 50.501 95.957 1.00 24.26 86 GLU D C 1
ATOM 12514 O O . GLU D 2 86 ? 32.767 49.454 95.645 1.00 19.61 86 GLU D O 1
ATOM 12520 N N . GLU D 2 87 ? 34.509 50.888 95.433 1.00 29.69 87 GLU D N 1
ATOM 12521 C CA . GLU D 2 87 ? 35.136 50.156 94.343 1.00 27.91 87 GLU D CA 1
ATOM 12522 C C . GLU D 2 87 ? 35.361 48.698 94.717 1.00 28.23 87 GLU D C 1
ATOM 12523 O O . GLU D 2 87 ? 35.786 48.376 95.830 1.00 31.53 87 GLU D O 1
ATOM 12529 N N . ARG D 2 88 ? 35.066 47.817 93.765 1.00 31.41 88 ARG D N 1
ATOM 12530 C CA . ARG D 2 88 ? 35.183 46.376 93.927 1.00 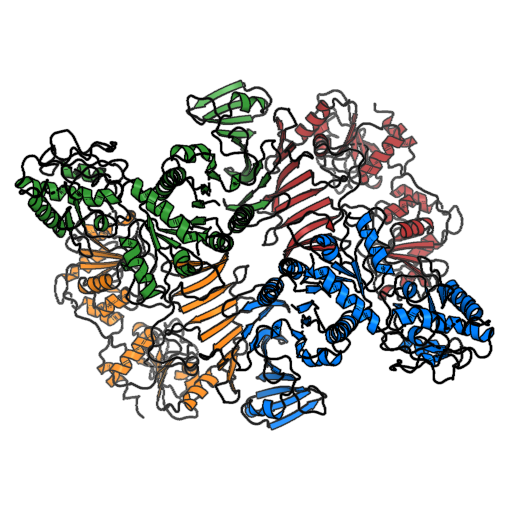29.55 88 ARG D CA 1
ATOM 12531 C C . ARG D 2 88 ? 36.042 45.828 92.794 1.00 32.69 88 ARG D C 1
ATOM 12532 O O . ARG D 2 88 ? 37.031 45.130 93.045 1.00 33.04 88 ARG D O 1
ATOM 12540 N N . ALA D 2 89 ? 35.648 46.082 91.546 1.00 32.27 89 ALA D N 1
ATOM 12541 C CA . ALA D 2 89 ? 36.417 45.623 90.399 1.00 34.20 89 ALA D CA 1
ATOM 12542 C C . ALA D 2 89 ? 36.745 46.762 89.440 1.00 29.57 89 ALA D C 1
ATOM 12543 O O . ALA D 2 89 ? 36.002 47.741 89.327 1.00 37.48 89 ALA D O 1
ATOM 12545 N N . ARG D 2 90 ? 37.881 46.619 88.757 1.00 25.25 90 ARG D N 1
ATOM 12546 C CA . ARG D 2 90 ? 38.211 47.388 87.563 1.00 32.01 90 ARG D CA 1
ATOM 12547 C C . ARG D 2 90 ? 37.893 46.556 86.328 1.00 39.35 90 ARG D C 1
ATOM 12548 O O . ARG D 2 90 ? 38.153 45.349 86.299 1.00 43.60 90 ARG D O 1
ATOM 12556 N N . ILE D 2 91 ? 37.331 47.199 85.309 1.00 35.24 91 ILE D N 1
ATOM 12557 C CA . ILE D 2 91 ? 37.010 46.538 84.048 1.00 29.70 91 ILE D CA 1
ATOM 12558 C C . ILE D 2 91 ? 37.876 47.162 82.963 1.00 33.86 91 ILE D C 1
ATOM 12559 O O . ILE D 2 91 ? 37.648 48.311 82.562 1.00 40.41 91 ILE D O 1
ATOM 12564 N N . HIS D 2 92 ? 38.849 46.401 82.470 1.00 31.34 92 HIS D N 1
ATOM 12565 C CA . HIS D 2 92 ? 39.804 46.904 81.495 1.00 33.99 92 HIS D CA 1
ATOM 12566 C C . HIS D 2 92 ? 39.340 46.592 80.079 1.00 38.23 92 HIS D C 1
ATOM 12567 O O . HIS D 2 92 ? 38.774 45.527 79.813 1.00 39.59 92 HIS D O 1
ATOM 12574 N N . TYR D 2 93 ? 39.589 47.532 79.172 1.00 39.76 93 TYR D N 1
ATOM 12575 C CA . TYR D 2 93 ? 39.064 47.462 77.818 1.00 37.56 93 TYR D CA 1
ATOM 12576 C C . TYR D 2 93 ? 40.029 46.748 76.881 1.00 42.72 93 TYR D C 1
ATOM 12577 O O . TYR D 2 93 ? 41.247 46.932 76.960 1.00 42.84 93 TYR D O 1
ATOM 12586 N N . ALA D 2 94 ? 39.473 45.922 75.997 1.00 44.45 94 ALA D N 1
ATOM 12587 C CA . ALA D 2 94 ? 40.255 45.365 74.902 1.00 47.05 94 ALA D CA 1
ATOM 12588 C C . ALA D 2 94 ? 40.604 46.477 73.928 1.00 47.71 94 ALA D C 1
ATOM 12589 O O . ALA D 2 94 ? 39.736 47.267 73.544 1.00 49.50 94 ALA D O 1
ATOM 12591 N N . SER D 2 95 ? 41.856 46.526 73.482 1.00 51.61 95 SER D N 1
ATOM 12592 C CA . SER D 2 95 ? 42.276 47.683 72.704 1.00 56.39 95 SER D CA 1
ATOM 12593 C C . SER D 2 95 ? 41.906 47.381 71.262 1.00 60.78 95 SER D C 1
ATOM 12594 O O . SER D 2 95 ? 42.656 46.738 70.523 1.00 59.26 95 SER D O 1
ATOM 12597 N N . GLN D 2 96 ? 40.777 47.943 70.852 1.00 64.72 96 GLN D N 1
ATOM 12598 C CA . GLN D 2 96 ? 40.202 47.845 69.525 1.00 64.85 96 GLN D CA 1
ATOM 12599 C C . GLN D 2 96 ? 39.688 49.229 69.172 1.00 68.84 96 GLN D C 1
ATOM 12600 O O . GLN D 2 96 ? 39.717 50.150 69.995 1.00 71.62 96 GLN D O 1
ATOM 12606 N N . ALA D 2 97 ? 39.183 49.376 67.950 1.00 70.00 97 ALA D N 1
ATOM 12607 C CA . ALA D 2 97 ? 38.468 50.601 67.618 1.00 69.60 97 ALA D CA 1
ATOM 12608 C C . ALA D 2 97 ? 37.113 50.627 68.314 1.00 69.19 97 ALA D C 1
ATOM 12609 O O . ALA D 2 97 ? 36.757 51.616 68.964 1.00 78.01 97 ALA D O 1
ATOM 12611 N N . ARG D 2 98 ? 36.350 49.540 68.200 1.00 60.37 98 ARG D N 1
ATOM 12612 C CA . ARG D 2 98 ? 35.124 49.403 68.975 1.00 64.45 98 ARG D CA 1
ATOM 12613 C C . ARG D 2 98 ? 35.446 49.526 70.457 1.00 68.75 98 ARG D C 1
ATOM 12614 O O . ARG D 2 98 ? 36.285 48.785 70.981 1.00 79.85 98 ARG D O 1
ATOM 12622 N N . GLY D 2 99 ? 34.773 50.452 71.137 1.00 58.93 99 GLY D N 1
ATOM 12623 C CA . GLY D 2 99 ? 35.139 50.781 72.496 1.00 51.27 99 GLY D CA 1
ATOM 12624 C C . GLY D 2 99 ? 34.438 49.940 73.550 1.00 45.27 99 GLY D C 1
ATOM 12625 O O . GLY D 2 99 ? 33.417 49.306 73.301 1.00 46.56 99 GLY D O 1
ATOM 12626 N N . ARG D 2 100 ? 35.018 49.956 74.748 1.00 42.37 100 ARG D N 1
ATOM 12627 C CA . ARG D 2 100 ? 34.419 49.363 75.945 1.00 42.53 100 ARG D CA 1
ATOM 12628 C C . ARG D 2 100 ? 34.140 47.872 75.791 1.00 44.82 100 ARG D C 1
ATOM 12629 O O . ARG D 2 100 ? 33.058 47.388 76.135 1.00 42.70 100 ARG D O 1
ATOM 12637 N N . LEU D 2 101 ? 35.122 47.130 75.304 1.00 46.78 101 LEU D N 1
ATOM 12638 C CA . LEU D 2 101 ? 35.009 45.687 75.211 1.00 42.61 101 LEU D CA 1
ATOM 12639 C C . LEU D 2 101 ? 35.901 45.057 76.269 1.00 42.61 101 LEU D C 1
ATOM 12640 O O . LEU D 2 101 ? 37.015 45.528 76.512 1.00 43.72 101 LEU D O 1
ATOM 12645 N N . VAL D 2 102 ? 35.422 43.980 76.880 1.00 40.49 102 VAL D N 1
ATOM 12646 C CA . VAL D 2 102 ? 35.990 43.495 78.131 1.00 35.01 102 VAL D CA 1
ATOM 12647 C C . VAL D 2 102 ? 37.091 42.495 77.806 1.00 39.76 102 VAL D C 1
ATOM 12648 O O . VAL D 2 102 ? 36.815 41.375 77.368 1.00 45.36 102 VAL D O 1
ATOM 12652 N N . LYS D 2 103 ? 38.346 42.902 78.004 1.00 42.96 103 LYS D N 1
ATOM 12653 C CA . LYS D 2 103 ? 39.439 41.939 77.972 1.00 43.23 103 LYS D CA 1
ATOM 12654 C C . LYS D 2 103 ? 39.727 41.317 79.340 1.00 43.90 103 LYS D C 1
ATOM 12655 O O . LYS D 2 103 ? 39.999 40.115 79.416 1.00 51.28 103 LYS D O 1
ATOM 12661 N N . GLN D 2 104 ? 39.699 42.093 80.428 1.00 41.75 104 GLN D N 1
ATOM 12662 C CA . GLN D 2 104 ? 39.869 41.481 81.742 1.00 43.10 104 GLN D CA 1
ATOM 12663 C C . GLN D 2 104 ? 39.232 42.342 82.827 1.00 37.10 104 GLN D C 1
ATOM 12664 O O . GLN D 2 104 ? 39.117 43.562 82.689 1.00 42.81 104 GLN D O 1
ATOM 12670 N N . VAL D 2 105 ? 38.845 41.682 83.916 1.00 28.59 105 VAL D N 1
ATOM 12671 C CA . VAL D 2 105 ? 38.178 42.307 85.054 1.00 28.28 105 VAL D CA 1
ATOM 12672 C C . VAL D 2 105 ? 38.996 42.002 86.300 1.00 28.86 105 VAL D C 1
ATOM 12673 O O . VAL D 2 105 ? 39.257 40.831 86.603 1.00 31.60 105 VAL D O 1
ATOM 12677 N N . ASP D 2 106 ? 39.397 43.047 87.024 1.00 28.47 106 ASP D N 1
ATOM 12678 C CA . ASP D 2 106 ? 40.246 42.909 88.205 1.00 32.74 106 ASP D CA 1
ATOM 12679 C C . ASP D 2 106 ? 39.402 43.143 89.451 1.00 33.11 106 ASP D C 1
ATOM 12680 O O . ASP D 2 106 ? 39.030 44.282 89.744 1.00 38.31 106 ASP D O 1
ATOM 12685 N N . TRP D 2 107 ? 39.133 42.078 90.201 1.00 27.96 107 TRP D N 1
ATOM 12686 C CA . TRP D 2 107 ? 38.406 42.212 91.456 1.00 30.90 107 TRP D CA 1
ATOM 12687 C C . TRP D 2 107 ? 39.355 42.588 92.588 1.00 33.39 107 TRP D C 1
ATOM 12688 O O . TRP D 2 107 ? 40.505 42.141 92.632 1.00 38.79 107 TRP D O 1
ATOM 12699 N N . LEU D 2 108 ? 38.862 43.412 93.509 1.00 34.49 108 LEU D N 1
ATOM 12700 C CA . LEU D 2 108 ? 39.645 43.911 94.628 1.00 29.06 108 LEU D CA 1
ATOM 12701 C C . LEU D 2 108 ? 38.995 43.488 95.937 1.00 25.76 108 LEU D C 1
ATOM 12702 O O . LEU D 2 108 ? 37.812 43.142 95.981 1.00 25.04 108 LEU D O 1
ATOM 12707 N N . ASP D 2 109 ? 39.781 43.516 97.011 1.00 25.53 109 ASP D N 1
ATOM 12708 C CA . ASP D 2 109 ? 39.225 43.282 98.332 1.00 31.26 109 ASP D CA 1
ATOM 12709 C C . ASP D 2 109 ? 38.717 44.600 98.914 1.00 30.46 109 ASP D C 1
ATOM 12710 O O . ASP D 2 109 ? 38.841 45.666 98.306 1.00 30.68 109 ASP D O 1
ATOM 12715 N N . LYS D 2 110 ? 38.142 44.530 100.116 1.00 32.33 110 LYS D N 1
ATOM 12716 C CA . LYS D 2 110 ? 37.505 45.707 100.695 1.00 32.52 110 LYS D CA 1
ATOM 12717 C C . LYS D 2 110 ? 38.505 46.819 101.002 1.00 27.66 110 LYS D C 1
ATOM 12718 O O . LYS D 2 110 ? 38.101 47.981 101.114 1.00 32.59 110 LYS D O 1
ATOM 12724 N N . LYS D 2 111 ? 39.795 46.494 101.117 1.00 32.04 111 LYS D N 1
ATOM 12725 C CA . LYS D 2 111 ? 40.852 47.486 101.280 1.00 35.72 111 LYS D CA 1
ATOM 12726 C C . LYS D 2 111 ? 41.399 47.995 99.955 1.00 37.11 111 LYS D C 1
ATOM 12727 O O . LYS D 2 111 ? 42.290 48.850 99.961 1.00 38.07 111 LYS D O 1
ATOM 12733 N N . GLY D 2 112 ? 40.912 47.481 98.829 1.00 33.69 112 GLY D N 1
ATOM 12734 C CA . GLY D 2 112 ? 41.295 47.993 97.533 1.00 34.73 112 GLY D CA 1
ATOM 12735 C C . GLY D 2 112 ? 42.466 47.307 96.862 1.00 35.25 112 GLY D C 1
ATOM 12736 O O . GLY D 2 112 ? 42.866 47.739 95.774 1.00 37.77 112 GLY D O 1
ATOM 12737 N N . GLN D 2 113 ? 43.034 46.263 97.460 1.00 38.25 113 GLN D N 1
ATOM 12738 C CA . GLN D 2 113 ? 44.150 45.568 96.831 1.00 42.35 113 GLN D CA 1
ATOM 12739 C C . GLN D 2 113 ? 43.662 44.577 95.780 1.00 42.06 113 GLN D C 1
ATOM 12740 O O . GLN D 2 113 ? 42.574 44.003 95.888 1.00 42.58 113 GLN D O 1
ATOM 12746 N N . LEU D 2 114 ? 44.489 44.381 94.753 1.00 36.20 114 LEU D N 1
ATOM 12747 C CA . LEU D 2 114 ? 44.152 43.498 93.644 1.00 31.13 114 LEU D CA 1
ATOM 12748 C C . LEU D 2 114 ? 44.272 42.036 94.057 1.00 28.97 114 LEU D C 1
ATOM 12749 O O . LEU D 2 114 ? 45.252 41.628 94.685 1.00 30.82 114 LEU D O 1
ATOM 12754 N N . ARG D 2 115 ? 43.268 41.244 93.685 1.00 22.92 115 ARG D N 1
ATOM 12755 C CA . ARG D 2 115 ? 43.166 39.866 94.149 1.00 29.96 115 ARG D CA 1
ATOM 12756 C C . ARG D 2 115 ? 43.031 38.899 92.981 1.00 37.75 115 ARG D C 1
ATOM 12757 O O . ARG D 2 115 ? 43.842 37.977 92.838 1.00 41.87 115 ARG D O 1
ATOM 12765 N N . LEU D 2 116 ? 41.985 39.060 92.175 1.00 35.95 116 LEU D N 1
ATOM 12766 C CA . LEU D 2 116 ? 41.803 38.270 90.968 1.00 31.97 116 LEU D CA 1
ATOM 12767 C C . LEU D 2 116 ? 41.939 39.143 89.728 1.00 33.00 116 LEU D C 1
ATOM 12768 O O . LEU D 2 116 ? 41.633 40.338 89.749 1.00 36.63 116 LEU D O 1
ATOM 12773 N N . SER D 2 117 ? 42.410 38.529 88.647 1.00 29.54 117 SER D N 1
ATOM 12774 C CA . SER D 2 117 ? 42.252 39.062 87.299 1.00 29.54 117 SER D CA 1
ATOM 12775 C C . SER D 2 117 ? 41.513 38.010 86.486 1.00 31.17 117 SER D C 1
ATOM 12776 O O . SER D 2 117 ? 42.069 36.945 86.194 1.00 39.05 117 SER D O 1
ATOM 12779 N N . GLU D 2 118 ? 40.267 38.300 86.125 1.00 30.01 118 GLU D N 1
ATOM 12780 C CA . GLU D 2 118 ? 39.467 37.393 85.310 1.00 34.50 118 GLU D CA 1
ATOM 12781 C C . GLU D 2 118 ? 39.614 37.813 83.852 1.00 35.34 118 GLU D C 1
ATOM 12782 O O . GLU D 2 118 ? 39.137 38.881 83.455 1.00 39.96 118 GLU D O 1
ATOM 12788 N N . ARG D 2 119 ? 40.267 36.970 83.058 1.00 33.22 119 ARG D N 1
ATOM 12789 C CA . ARG D 2 119 ? 40.674 37.315 81.703 1.00 36.64 119 ARG D CA 1
ATOM 12790 C C . ARG D 2 119 ? 39.634 36.833 80.698 1.00 38.91 119 ARG D C 1
ATOM 12791 O O . ARG D 2 119 ? 39.079 35.740 80.839 1.00 39.74 119 ARG D O 1
ATOM 12799 N N . TYR D 2 120 ? 39.383 37.654 79.678 1.00 39.68 120 TYR D N 1
ATOM 12800 C CA . TYR D 2 120 ? 38.297 37.443 78.730 1.00 34.94 120 TYR D CA 1
ATOM 12801 C C . TYR D 2 120 ? 38.829 37.304 77.308 1.00 40.28 120 TYR D C 1
ATOM 12802 O O . TYR D 2 120 ? 39.940 37.739 76.991 1.00 36.52 120 TYR D O 1
ATOM 12811 N N . ASN D 2 121 ? 38.011 36.699 76.445 1.00 46.78 121 ASN D N 1
ATOM 12812 C CA . ASN D 2 121 ? 38.401 36.361 75.081 1.00 48.10 121 ASN D CA 1
ATOM 12813 C C . ASN D 2 121 ? 37.552 37.123 74.066 1.00 48.09 121 ASN D C 1
ATOM 12814 O O . ASN D 2 121 ? 36.649 37.888 74.411 1.00 49.15 121 ASN D O 1
ATOM 12819 N N . LYS D 2 122 ? 37.848 36.883 72.787 1.00 50.20 122 LYS D N 1
ATOM 12820 C CA . LYS D 2 122 ? 37.055 37.472 71.715 1.00 48.25 122 LYS D CA 1
ATOM 12821 C C . LYS D 2 122 ? 35.630 36.933 71.708 1.00 44.29 122 LYS D C 1
ATOM 12822 O O . LYS D 2 122 ? 34.707 37.635 71.275 1.00 44.64 122 LYS D O 1
ATOM 12828 N N . GLN D 2 123 ? 35.430 35.704 72.188 1.00 42.99 123 GLN D N 1
ATOM 12829 C CA . GLN D 2 123 ? 34.139 35.040 72.094 1.00 47.95 123 GLN D CA 1
ATOM 12830 C C . GLN D 2 123 ? 33.198 35.424 73.230 1.00 48.81 123 GLN D C 1
ATOM 12831 O O . GLN D 2 123 ? 32.063 34.938 73.264 1.00 43.97 123 GLN D O 1
ATOM 12837 N N . GLY D 2 124 ? 33.639 36.284 74.147 1.00 50.58 124 GLY D N 1
ATOM 12838 C CA . GLY D 2 124 ? 32.790 36.798 75.203 1.00 49.28 124 GLY D CA 1
ATOM 12839 C C . GLY D 2 124 ? 32.813 36.024 76.502 1.00 46.27 124 GLY D C 1
ATOM 12840 O O . GLY D 2 124 ? 31.950 36.257 77.357 1.00 43.49 124 GLY D O 1
ATOM 12841 N N . ARG D 2 125 ? 33.770 35.123 76.685 1.00 42.96 125 ARG D N 1
ATOM 12842 C CA . ARG D 2 125 ? 33.825 34.264 77.856 1.00 38.43 125 ARG D CA 1
ATOM 12843 C C . ARG D 2 125 ? 35.065 34.588 78.678 1.00 41.15 125 ARG D C 1
ATOM 12844 O O . ARG D 2 125 ? 36.074 35.062 78.148 1.00 44.20 125 ARG D O 1
ATOM 12852 N N . CYS D 2 126 ? 34.985 34.331 79.982 1.00 42.63 126 CYS D N 1
ATOM 12853 C CA . CYS D 2 126 ? 36.152 34.426 80.846 1.00 44.18 126 CYS D CA 1
ATOM 12854 C C . CYS D 2 126 ? 36.823 33.059 80.854 1.00 47.61 126 CYS D C 1
ATOM 12855 O O . CYS D 2 126 ? 36.294 32.099 81.424 1.00 57.10 126 CYS D O 1
ATOM 12858 N N . PHE D 2 127 ? 37.983 32.971 80.208 1.00 40.29 127 PHE D N 1
ATOM 12859 C CA . PHE D 2 127 ? 38.705 31.716 80.083 1.00 34.22 127 PHE D CA 1
ATOM 12860 C C . PHE D 2 127 ? 39.827 31.563 81.098 1.00 37.36 127 PHE D C 1
ATOM 12861 O O . PHE D 2 127 ? 40.443 30.494 81.154 1.00 41.24 127 PHE D O 1
ATOM 12869 N N . ALA D 2 128 ? 40.113 32.590 81.892 1.00 38.29 128 ALA D N 1
ATOM 12870 C CA . ALA D 2 128 ? 41.203 32.493 82.847 1.00 39.55 128 ALA D CA 1
ATOM 12871 C C . ALA D 2 128 ? 40.933 33.380 84.053 1.00 43.41 128 ALA D C 1
ATOM 12872 O O . ALA D 2 128 ? 40.434 34.500 83.918 1.00 47.10 128 ALA D O 1
ATOM 12874 N N . LYS D 2 129 ? 41.287 32.869 85.228 1.00 43.70 129 LYS D N 1
ATOM 12875 C CA . LYS D 2 129 ? 41.359 33.653 86.451 1.00 39.59 129 LYS D CA 1
ATOM 12876 C C . LYS D 2 129 ? 42.787 33.586 86.966 1.00 36.71 129 LYS D C 1
ATOM 12877 O O . LYS D 2 129 ? 43.339 32.492 87.130 1.00 35.75 129 LYS D O 1
ATOM 12883 N N . THR D 2 130 ? 43.388 34.745 87.204 1.00 35.41 130 THR D N 1
ATOM 12884 C CA . THR D 2 130 ? 44.684 34.822 87.862 1.00 36.31 130 THR D CA 1
ATOM 12885 C C . THR D 2 130 ? 44.475 35.228 89.314 1.00 36.70 130 THR D C 1
ATOM 12886 O O . THR D 2 130 ? 43.771 36.203 89.596 1.00 41.99 130 THR D O 1
ATOM 12890 N N . ALA D 2 131 ? 45.071 34.472 90.230 1.00 33.09 131 ALA D N 1
ATOM 12891 C CA . ALA D 2 131 ? 44.983 34.754 91.654 1.00 38.92 131 ALA D CA 1
ATOM 12892 C C . ALA D 2 131 ? 46.281 35.389 92.133 1.00 39.69 131 ALA D C 1
ATOM 12893 O O . ALA D 2 131 ? 47.369 35.017 91.683 1.00 38.09 131 ALA D O 1
ATOM 12895 N N . TYR D 2 132 ? 46.161 36.351 93.045 1.00 39.36 132 TYR D N 1
ATOM 12896 C CA . TYR D 2 132 ? 47.297 37.122 93.528 1.00 38.93 132 TYR D CA 1
ATOM 12897 C C . TYR D 2 132 ? 47.524 36.871 95.012 1.00 45.17 132 TYR D C 1
ATOM 12898 O O . TYR D 2 132 ? 46.584 36.601 95.767 1.00 48.84 132 TYR D O 1
ATOM 12907 N N . LYS D 2 133 ? 48.787 36.958 95.421 1.00 51.63 133 LYS D N 1
ATOM 12908 C CA . LYS D 2 133 ? 49.163 36.868 96.820 1.00 55.06 133 LYS D CA 1
ATOM 12909 C C . LYS D 2 133 ? 49.505 38.263 97.349 1.00 52.55 133 LYS D C 1
ATOM 12910 O O . LYS D 2 133 ? 49.337 39.270 96.656 1.00 50.04 133 LYS D O 1
ATOM 12916 N N . SER D 2 134 ? 49.998 38.315 98.592 1.00 55.90 134 SER D N 1
ATOM 12917 C CA . SER D 2 134 ? 49.949 39.539 99.394 1.00 63.58 134 SER D CA 1
ATOM 12918 C C . SER D 2 134 ? 50.582 40.736 98.690 1.00 65.69 134 SER D C 1
ATOM 12919 O O . SER D 2 134 ? 50.053 41.852 98.759 1.00 70.98 134 SER D O 1
ATOM 12922 N N . GLY D 2 135 ? 51.707 40.533 98.010 1.00 65.52 135 GLY D N 1
ATOM 12923 C CA . GLY D 2 135 ? 52.447 41.660 97.470 1.00 67.39 135 GLY D CA 1
ATOM 12924 C C . GLY D 2 135 ? 51.832 42.284 96.234 1.00 68.68 135 GLY D C 1
ATOM 12925 O O . GLY D 2 135 ? 52.459 43.127 95.585 1.00 72.41 135 GLY D O 1
ATOM 12926 N N . GLN D 2 136 ? 50.593 41.896 95.919 1.00 65.96 136 GLN D N 1
ATOM 12927 C CA . GLN D 2 136 ? 50.028 42.061 94.582 1.00 63.96 136 GLN D CA 1
ATOM 12928 C C . GLN D 2 136 ? 50.912 41.374 93.548 1.00 65.37 136 GLN D C 1
ATOM 12929 O O . GLN D 2 136 ? 51.051 41.839 92.413 1.00 62.05 136 GLN D O 1
ATOM 12935 N N . GLU D 2 137 ? 51.532 40.271 93.964 1.00 68.47 137 GLU D N 1
ATOM 12936 C CA . GLU D 2 137 ? 52.317 39.409 93.098 1.00 67.59 137 GLU D CA 1
ATOM 12937 C C . GLU D 2 137 ? 51.434 38.267 92.617 1.00 65.87 137 GLU D C 1
ATOM 12938 O O . GLU D 2 137 ? 50.644 37.713 93.388 1.00 65.66 137 GLU D O 1
ATOM 12944 N N . ALA D 2 138 ? 51.563 37.927 91.339 1.00 64.22 138 ALA D N 1
ATOM 12945 C CA . ALA D 2 138 ? 50.738 36.877 90.761 1.00 59.99 138 ALA D CA 1
ATOM 12946 C C . ALA D 2 138 ? 51.099 35.519 91.351 1.00 60.45 138 ALA D C 1
ATOM 12947 O O . ALA D 2 138 ? 52.277 35.183 91.504 1.00 59.48 138 ALA D O 1
ATOM 12949 N N . PHE D 2 139 ? 50.072 34.735 91.683 1.00 56.76 139 PHE D N 1
ATOM 12950 C CA . PHE D 2 139 ? 50.285 33.404 92.238 1.00 51.61 139 PHE D CA 1
ATOM 12951 C C . PHE D 2 139 ? 50.093 32.325 91.179 1.00 52.10 139 PHE D C 1
ATOM 12952 O O . PHE D 2 139 ? 51.069 31.709 90.738 1.00 51.03 139 PHE D O 1
ATOM 12960 N N . ASN D 2 140 ? 48.851 32.073 90.765 1.00 49.86 140 ASN D N 1
ATOM 12961 C CA . ASN D 2 140 ? 48.595 31.088 89.724 1.00 49.22 140 ASN D CA 1
ATOM 12962 C C . ASN D 2 140 ? 47.591 31.646 88.727 1.00 50.40 140 ASN D C 1
ATOM 12963 O O . ASN D 2 140 ? 46.965 32.686 88.952 1.00 52.84 140 ASN D O 1
ATOM 12968 N N . THR D 2 141 ? 47.453 30.944 87.606 1.00 49.31 141 THR D N 1
ATOM 12969 C CA . THR D 2 141 ? 46.415 31.225 86.626 1.00 44.54 141 THR D CA 1
ATOM 12970 C C . THR D 2 141 ? 45.748 29.917 86.233 1.00 43.36 141 THR D C 1
ATOM 12971 O O . THR D 2 141 ? 46.427 28.972 85.818 1.00 41.80 141 THR D O 1
ATOM 12975 N N . THR D 2 142 ? 44.429 29.859 86.374 1.00 43.02 142 THR D N 1
ATOM 12976 C CA . THR D 2 142 ? 43.647 28.716 85.931 1.00 40.30 142 THR D CA 1
ATOM 12977 C C . THR D 2 142 ? 42.984 29.056 84.605 1.00 40.77 142 THR D C 1
ATOM 12978 O O . THR D 2 142 ? 42.354 30.109 84.474 1.00 42.10 142 THR D O 1
ATOM 12982 N N . TYR D 2 143 ? 43.142 28.173 83.626 1.00 42.04 143 TYR D N 1
ATOM 12983 C CA . TYR D 2 143 ? 42.469 28.282 82.340 1.00 36.78 143 TYR D CA 1
ATOM 12984 C C . TYR D 2 143 ? 41.394 27.203 82.274 1.00 37.78 143 TYR D C 1
ATOM 12985 O O . TYR D 2 143 ? 41.669 26.033 82.562 1.00 45.77 143 TYR D O 1
ATOM 12994 N N . TYR D 2 144 ? 40.175 27.595 81.910 1.00 37.25 144 TYR D N 1
ATOM 12995 C CA . TYR D 2 144 ? 39.004 26.739 82.048 1.00 48.40 144 TYR D CA 1
ATOM 12996 C C . TYR D 2 144 ? 38.428 26.352 80.697 1.00 51.34 144 TYR D C 1
ATOM 12997 O O . TYR D 2 144 ? 38.321 27.187 79.796 1.00 54.92 144 TYR D O 1
ATOM 13006 N N . SER D 2 145 ? 37.999 25.100 80.581 1.00 50.11 145 SER D N 1
ATOM 13007 C CA . SER D 2 145 ? 37.172 24.725 79.450 1.00 44.66 145 SER D CA 1
ATOM 13008 C C . SER D 2 145 ? 35.845 25.473 79.514 1.00 35.64 145 SER D C 1
ATOM 13009 O O . SER D 2 145 ? 35.432 25.971 80.563 1.00 41.04 145 SER D O 1
ATOM 13012 N N . THR D 2 146 ? 35.173 25.550 78.365 1.00 39.84 146 THR D N 1
ATOM 13013 C CA . THR D 2 146 ? 33.919 26.291 78.284 1.00 44.68 146 THR D CA 1
ATOM 13014 C C . THR D 2 146 ? 32.846 25.747 79.220 1.00 49.06 146 THR D C 1
ATOM 13015 O O . THR D 2 146 ? 31.897 26.471 79.539 1.00 49.38 146 THR D O 1
ATOM 13019 N N . ASP D 2 147 ? 32.961 24.495 79.658 1.00 60.49 147 ASP D N 1
ATOM 13020 C CA . ASP D 2 147 ? 31.983 23.892 80.553 1.00 74.62 147 ASP D CA 1
ATOM 13021 C C . ASP D 2 147 ? 32.380 23.970 82.024 1.00 75.97 147 ASP D C 1
ATOM 13022 O O . ASP D 2 147 ? 31.642 23.466 82.878 1.00 77.65 147 ASP D O 1
ATOM 13027 N N . GLY D 2 148 ? 33.520 24.583 82.344 1.00 68.11 148 GLY D N 1
ATOM 13028 C CA . GLY D 2 148 ? 33.916 24.829 83.718 1.00 57.71 148 GLY D CA 1
ATOM 13029 C C . GLY D 2 148 ? 35.065 23.990 84.235 1.00 58.22 148 GLY D C 1
ATOM 13030 O O . GLY D 2 148 ? 35.535 24.254 85.348 1.00 61.80 148 GLY D O 1
ATOM 13031 N N . GLN D 2 149 ? 35.536 22.995 83.487 1.00 61.58 149 GLN D N 1
ATOM 13032 C CA . GLN D 2 149 ? 36.656 22.191 83.959 1.00 58.99 149 GLN D CA 1
ATOM 13033 C C . GLN D 2 149 ? 37.943 23.011 83.976 1.00 51.07 149 GLN D C 1
ATOM 13034 O O . GLN D 2 149 ? 38.090 24.009 83.267 1.00 49.65 149 GLN D O 1
ATOM 13040 N N . GLU D 2 150 ? 38.888 22.569 84.799 1.00 48.11 150 GLU D N 1
ATOM 13041 C CA . GLU D 2 150 ? 40.251 23.060 84.690 1.00 49.58 150 GLU D CA 1
ATOM 13042 C C . GLU D 2 150 ? 40.961 22.358 83.545 1.00 46.71 150 GLU D C 1
ATOM 13043 O O . GLU D 2 150 ? 40.846 21.142 83.371 1.00 50.65 150 GLU D O 1
ATOM 13049 N N . ARG D 2 151 ? 41.706 23.132 82.773 1.00 41.03 151 ARG D N 1
ATOM 13050 C CA . ARG D 2 151 ? 42.560 22.605 81.721 1.00 41.42 151 ARG D CA 1
ATOM 13051 C C . ARG D 2 151 ? 44.024 22.891 82.004 1.00 42.53 151 ARG D C 1
ATOM 13052 O O . ARG D 2 151 ? 44.842 21.967 82.009 1.00 48.79 151 ARG D O 1
ATOM 13060 N N . ILE D 2 152 ? 44.387 24.153 82.188 1.00 44.47 152 ILE D N 1
ATOM 13061 C CA . ILE D 2 152 ? 45.730 24.529 82.601 1.00 45.74 152 ILE D CA 1
ATOM 13062 C C . ILE D 2 152 ? 45.646 25.245 83.944 1.00 44.11 152 ILE D C 1
ATOM 13063 O O . ILE D 2 152 ? 44.758 26.078 84.160 1.00 43.94 152 ILE D O 1
ATOM 13068 N N . VAL D 2 153 ? 46.553 24.901 84.856 1.00 40.46 153 VAL D N 1
ATOM 13069 C CA . VAL D 2 153 ? 46.818 25.695 86.051 1.00 38.51 153 VAL D CA 1
ATOM 13070 C C . VAL D 2 153 ? 48.321 25.925 86.092 1.00 40.73 153 VAL D C 1
ATOM 13071 O O . VAL D 2 153 ? 49.086 24.996 86.378 1.00 42.47 153 VAL D O 1
ATOM 13075 N N . GLU D 2 154 ? 48.745 27.160 85.850 1.00 42.76 154 GLU D N 1
ATOM 13076 C CA . GLU D 2 154 ? 50.160 27.499 85.844 1.00 50.27 154 GLU D CA 1
ATOM 13077 C C . GLU D 2 154 ? 50.525 28.135 87.175 1.00 57.59 154 GLU D C 1
ATOM 13078 O O . GLU D 2 154 ? 49.837 29.048 87.644 1.00 63.55 154 GLU D O 1
ATOM 13084 N N . ASN D 2 155 ? 51.597 27.644 87.781 1.00 55.29 155 ASN D N 1
ATOM 13085 C CA . ASN D 2 155 ? 52.117 28.208 89.017 1.00 58.31 155 ASN D CA 1
ATOM 13086 C C . ASN D 2 155 ? 53.159 29.259 88.657 1.00 57.64 155 ASN D C 1
ATOM 13087 O O . ASN D 2 155 ? 54.147 28.950 87.987 1.00 64.19 155 ASN D O 1
ATOM 13092 N N . HIS D 2 156 ? 52.934 30.497 89.080 1.00 53.59 156 HIS D N 1
ATOM 13093 C CA . HIS D 2 156 ? 53.853 31.565 88.718 1.00 50.81 156 HIS D CA 1
ATOM 13094 C C . HIS D 2 156 ? 55.041 31.675 89.662 1.00 49.23 156 HIS D C 1
ATOM 13095 O O . HIS D 2 156 ? 55.983 32.414 89.361 1.00 46.46 156 HIS D O 1
ATOM 13102 N N . VAL D 2 157 ? 55.010 30.996 90.808 1.00 52.77 157 VAL D N 1
ATOM 13103 C CA . VAL D 2 157 ? 56.198 30.930 91.654 1.00 57.52 157 VAL D CA 1
ATOM 13104 C C . VAL D 2 157 ? 57.134 29.813 91.201 1.00 58.28 157 VAL D C 1
ATOM 13105 O O . VAL D 2 157 ? 58.350 30.009 91.106 1.00 58.16 157 VAL D O 1
ATOM 13109 N N . THR D 2 158 ? 56.593 28.624 90.922 1.00 63.13 158 THR D N 1
ATOM 13110 C CA . THR D 2 158 ? 57.415 27.481 90.529 1.00 67.38 158 THR D CA 1
ATOM 13111 C C . THR D 2 158 ? 57.480 27.253 89.025 1.00 68.88 158 THR D C 1
ATOM 13112 O O . THR D 2 158 ? 58.227 26.372 88.583 1.00 66.51 158 THR D O 1
ATOM 13116 N N . GLY D 2 159 ? 56.732 28.010 88.230 1.00 72.72 159 GLY D N 1
ATOM 13117 C CA . GLY D 2 159 ? 56.655 27.761 86.809 1.00 67.96 159 GLY D CA 1
ATOM 13118 C C . GLY D 2 159 ? 55.928 26.497 86.416 1.00 68.59 159 GLY D C 1
ATOM 13119 O O . GLY D 2 159 ? 55.734 26.269 85.216 1.00 65.22 159 GLY D O 1
ATOM 13120 N N . ASP D 2 160 ? 55.470 25.689 87.372 1.00 76.13 160 ASP D N 1
ATOM 13121 C CA . ASP D 2 160 ? 55.003 24.351 87.035 1.00 78.14 160 ASP D CA 1
ATOM 13122 C C . ASP D 2 160 ? 53.623 24.469 86.413 1.00 67.97 160 ASP D C 1
ATOM 13123 O O . ASP D 2 160 ? 52.650 24.824 87.085 1.00 69.04 160 ASP D O 1
ATOM 13128 N N . ILE D 2 161 ? 53.538 24.124 85.138 1.00 58.38 161 ILE D N 1
ATOM 13129 C CA . ILE D 2 161 ? 52.269 24.094 84.430 1.00 56.45 161 ILE D CA 1
ATOM 13130 C C . ILE D 2 161 ? 51.693 22.700 84.612 1.00 61.22 161 ILE D C 1
ATOM 13131 O O . ILE D 2 161 ? 52.333 21.706 84.252 1.00 61.16 161 ILE D O 1
ATOM 13136 N N . ILE D 2 162 ? 50.510 22.613 85.207 1.00 63.45 162 ILE D N 1
ATOM 13137 C CA . ILE D 2 162 ? 49.818 21.338 85.324 1.00 62.94 162 ILE D CA 1
ATOM 13138 C C . ILE D 2 162 ? 48.698 21.342 84.299 1.00 60.18 162 ILE D C 1
ATOM 13139 O O . ILE D 2 162 ? 47.812 22.208 84.311 1.00 61.41 162 ILE D O 1
ATOM 13144 N N . LEU D 2 163 ? 48.789 20.416 83.365 1.00 58.70 163 LEU D N 1
ATOM 13145 C CA . LEU D 2 163 ? 47.917 20.372 82.208 1.00 60.86 163 LEU D CA 1
ATOM 13146 C C . LEU D 2 163 ? 47.055 19.125 82.303 1.00 61.20 163 LEU D C 1
ATOM 13147 O O . LEU D 2 163 ? 47.571 18.004 82.266 1.00 68.87 163 LEU D O 1
ATOM 13152 N N . THR D 2 164 ? 45.755 19.321 82.468 1.00 55.84 164 THR D N 1
ATOM 13153 C CA . THR D 2 164 ? 44.806 18.219 82.561 1.00 59.12 164 THR D CA 1
ATOM 13154 C C . THR D 2 164 ? 43.797 18.390 81.433 1.00 62.86 164 THR D C 1
ATOM 13155 O O . THR D 2 164 ? 42.908 19.245 81.515 1.00 61.99 164 THR D O 1
ATOM 13159 N N . LEU D 2 165 ? 43.890 17.544 80.409 1.00 65.67 165 LEU D N 1
ATOM 13160 C CA . LEU D 2 165 ? 42.927 17.612 79.325 1.00 64.93 165 LEU D CA 1
ATOM 13161 C C . LEU D 2 165 ? 41.746 16.698 79.606 1.00 67.24 165 LEU D C 1
ATOM 13162 O O . LEU D 2 165 ? 41.729 15.927 80.569 1.00 68.62 165 LEU D O 1
ATOM 13167 N N . ASP D 2 166 ? 40.755 16.762 78.727 1.00 67.09 166 ASP D N 1
ATOM 13168 C CA . ASP D 2 166 ? 39.577 15.930 78.885 1.00 69.33 166 ASP D CA 1
ATOM 13169 C C . ASP D 2 166 ? 39.934 14.477 78.601 1.00 73.63 166 ASP D C 1
ATOM 13170 O O . ASP D 2 166 ? 40.592 14.177 77.598 1.00 73.96 166 ASP D O 1
ATOM 13175 N N . GLN D 2 167 ? 39.537 13.585 79.517 1.00 75.64 167 GLN D N 1
ATOM 13176 C CA . GLN D 2 167 ? 39.673 12.136 79.372 1.00 70.95 167 GLN D CA 1
ATOM 13177 C C . GLN D 2 167 ? 41.124 11.676 79.453 1.00 69.05 167 GLN D C 1
ATOM 13178 O O . GLN D 2 167 ? 41.400 10.473 79.521 1.00 76.83 167 GLN D O 1
ATOM 13184 N N . GLU D 2 168 ? 42.045 12.618 79.429 1.00 65.47 168 GLU D N 1
ATOM 13185 C CA . GLU D 2 168 ? 43.481 12.404 79.390 1.00 69.87 168 GLU D CA 1
ATOM 13186 C C . GLU D 2 168 ? 44.053 12.361 80.800 1.00 73.78 168 GLU D C 1
ATOM 13187 O O . GLU D 2 168 ? 43.445 12.875 81.746 1.00 76.22 168 GLU D O 1
ATOM 13193 N N . PRO D 2 169 ? 45.228 11.759 80.991 1.00 71.78 169 PRO D N 1
ATOM 13194 C CA . PRO D 2 169 ? 45.836 11.795 82.322 1.00 69.78 169 PRO D CA 1
ATOM 13195 C C . PRO D 2 169 ? 46.288 13.213 82.626 1.00 68.74 169 PRO D C 1
ATOM 13196 O O . PRO D 2 169 ? 46.368 14.070 81.746 1.00 74.18 169 PRO D O 1
ATOM 13200 N N . LEU D 2 170 ? 46.517 13.491 83.898 1.00 67.47 170 LEU D N 1
ATOM 13201 C CA . LEU D 2 170 ? 47.065 14.796 84.227 1.00 65.61 170 LEU D CA 1
ATOM 13202 C C . LEU D 2 170 ? 48.583 14.726 84.143 1.00 57.04 170 LEU D C 1
ATOM 13203 O O . LEU D 2 170 ? 49.211 13.785 84.642 1.00 55.56 170 LEU D O 1
ATOM 13208 N N . ARG D 2 171 ? 49.162 15.717 83.480 1.00 57.08 171 ARG D N 1
ATOM 13209 C CA . ARG D 2 171 ? 50.601 15.854 83.360 1.00 64.89 171 ARG D CA 1
ATOM 13210 C C . ARG D 2 171 ? 51.041 17.116 84.080 1.00 63.06 171 ARG D C 1
ATOM 13211 O O . ARG D 2 171 ? 50.245 18.023 84.336 1.00 63.41 171 ARG D O 1
ATOM 13219 N N . ILE D 2 172 ? 52.322 17.152 84.427 1.00 63.18 172 ILE D N 1
ATOM 13220 C CA . ILE D 2 172 ? 52.924 18.302 85.081 1.00 63.27 172 ILE D CA 1
ATOM 13221 C C . ILE D 2 172 ? 54.179 18.674 84.296 1.00 65.39 172 ILE D C 1
ATOM 13222 O O . ILE D 2 172 ? 55.159 17.918 84.291 1.00 74.24 172 ILE D O 1
ATOM 13227 N N . PHE D 2 173 ? 54.129 19.809 83.592 1.00 61.54 173 PHE D N 1
ATOM 13228 C CA . PHE D 2 173 ? 55.303 20.415 82.969 1.00 67.09 173 PHE D CA 1
ATOM 13229 C C . PHE D 2 173 ? 56.043 21.327 83.938 1.00 70.39 173 PHE D C 1
ATOM 13230 O O . PHE D 2 173 ? 55.466 21.854 84.897 1.00 69.67 173 PHE D O 1
ATOM 13238 N N . LYS D 2 174 ? 57.344 21.494 83.688 1.00 71.42 174 LYS D N 1
ATOM 13239 C CA . LYS D 2 174 ? 58.210 22.287 84.556 1.00 72.81 174 LYS D CA 1
ATOM 13240 C C . LYS D 2 174 ? 58.468 23.692 84.061 1.00 70.21 174 LYS D C 1
ATOM 13241 O O . LYS D 2 174 ? 59.036 24.497 84.806 1.00 68.09 174 LYS D O 1
ATOM 13247 N N . SER D 2 175 ? 58.085 24.005 82.832 1.00 68.98 175 SER D N 1
ATOM 13248 C CA . SER D 2 175 ? 58.380 25.317 82.285 1.00 70.48 175 SER D CA 1
ATOM 13249 C C . SER D 2 175 ? 57.501 25.549 81.071 1.00 77.06 175 SER D C 1
ATOM 13250 O O . SER D 2 175 ? 56.975 24.605 80.474 1.00 84.78 175 SER D O 1
ATOM 13253 N N . ARG D 2 176 ? 57.369 26.820 80.696 1.00 74.83 176 ARG D N 1
ATOM 13254 C CA . ARG D 2 176 ? 56.634 27.117 79.477 1.00 71.52 176 ARG D CA 1
ATOM 13255 C C . ARG D 2 176 ? 57.342 26.552 78.256 1.00 73.56 176 ARG D C 1
ATOM 13256 O O . ARG D 2 176 ? 56.678 26.082 77.329 1.00 77.00 176 ARG D O 1
ATOM 13264 N N . VAL D 2 177 ? 58.680 26.553 78.246 1.00 74.84 177 VAL D N 1
ATOM 13265 C CA . VAL D 2 177 ? 59.397 25.977 77.110 1.00 73.15 177 VAL D CA 1
ATOM 13266 C C . VAL D 2 177 ? 59.020 24.511 76.935 1.00 70.69 177 VAL D C 1
ATOM 13267 O O . VAL D 2 177 ? 58.739 24.061 75.818 1.00 73.10 177 VAL D O 1
ATOM 13271 N N . ASP D 2 178 ? 58.976 23.750 78.035 1.00 72.09 178 ASP D N 1
ATOM 13272 C CA . ASP D 2 178 ? 58.492 22.375 77.960 1.00 77.81 178 ASP D CA 1
ATOM 13273 C C . ASP D 2 178 ? 57.056 22.335 77.461 1.00 73.39 178 ASP D C 1
ATOM 13274 O O . ASP D 2 178 ? 56.673 21.440 76.697 1.00 78.78 178 ASP D O 1
ATOM 13279 N N . PHE D 2 179 ? 56.251 23.311 77.877 1.00 70.09 179 PHE D N 1
ATOM 13280 C CA . PHE D 2 179 ? 54.848 23.337 77.491 1.00 73.22 179 PHE D CA 1
ATOM 13281 C C . PHE D 2 179 ? 54.680 23.595 75.999 1.00 78.88 179 PHE D C 1
ATOM 13282 O O . PHE D 2 179 ? 53.849 22.957 75.342 1.00 76.47 179 PHE D O 1
ATOM 13290 N N . ILE D 2 180 ? 55.457 24.531 75.449 1.00 79.07 180 ILE D N 1
ATOM 13291 C CA . ILE D 2 180 ? 55.335 24.866 74.033 1.00 73.69 180 ILE D CA 1
ATOM 13292 C C . ILE D 2 180 ? 55.698 23.667 73.168 1.00 71.73 180 ILE D C 1
ATOM 13293 O O . ILE D 2 180 ? 55.069 23.415 72.135 1.00 67.81 180 ILE D O 1
ATOM 13298 N N . ARG D 2 181 ? 56.698 22.895 73.591 1.00 73.08 181 ARG D N 1
ATOM 13299 C CA . ARG D 2 181 ? 57.176 21.784 72.776 1.00 72.07 181 ARG D CA 1
ATOM 13300 C C . ARG D 2 181 ? 56.171 20.639 72.757 1.00 73.57 181 ARG D C 1
ATOM 13301 O O . ARG D 2 181 ? 55.903 20.056 71.700 1.00 77.70 181 ARG D O 1
ATOM 13309 N N . PHE D 2 182 ? 55.625 20.283 73.925 1.00 68.84 182 PHE D N 1
ATOM 13310 C CA . PHE D 2 182 ? 54.497 19.357 73.956 1.00 63.02 182 PHE D CA 1
ATOM 13311 C C . PHE D 2 182 ? 53.420 19.810 72.985 1.00 64.76 182 PHE D C 1
ATOM 13312 O O . PHE D 2 182 ? 52.889 19.011 72.207 1.00 68.00 182 PHE D O 1
ATOM 13320 N N . PHE D 2 183 ? 53.087 21.100 73.025 1.00 61.50 183 PHE D N 1
ATOM 13321 C CA . PHE D 2 183 ? 52.091 21.644 72.112 1.00 63.00 183 PHE D CA 1
ATOM 13322 C C . PHE D 2 183 ? 52.495 21.412 70.664 1.00 65.74 183 PHE D C 1
ATOM 13323 O O . PHE D 2 183 ? 51.683 20.967 69.844 1.00 68.50 183 PHE D O 1
ATOM 13331 N N . LEU D 2 184 ? 53.755 21.701 70.332 1.00 64.60 184 LEU D N 1
ATOM 13332 C CA . LEU D 2 184 ? 54.223 21.493 68.968 1.00 69.98 184 LEU D CA 1
ATOM 13333 C C . LEU D 2 184 ? 54.130 20.021 68.581 1.00 78.78 184 LEU D C 1
ATOM 13334 O O . LEU D 2 184 ? 53.409 19.655 67.647 1.00 81.61 184 LEU D O 1
ATOM 13339 N N . GLU D 2 185 ? 54.813 19.146 69.323 1.00 81.62 185 GLU D N 1
ATOM 13340 C CA . GLU D 2 185 ? 54.798 17.742 68.934 1.00 83.26 185 GLU D CA 1
ATOM 13341 C C . GLU D 2 185 ? 53.397 17.134 68.998 1.00 81.38 185 GLU D C 1
ATOM 13342 O O . GLU D 2 185 ? 53.132 16.159 68.287 1.00 90.31 185 GLU D O 1
ATOM 13348 N N . ARG D 2 186 ? 52.478 17.713 69.781 1.00 75.09 186 ARG D N 1
ATOM 13349 C CA . ARG D 2 186 ? 51.142 17.131 69.904 1.00 78.05 186 ARG D CA 1
ATOM 13350 C C . ARG D 2 186 ? 50.341 17.277 68.615 1.00 82.24 186 ARG D C 1
ATOM 13351 O O . ARG D 2 186 ? 49.745 16.307 68.135 1.00 88.66 186 ARG D O 1
ATOM 13359 N N . LEU D 2 187 ? 50.301 18.482 68.041 1.00 81.23 187 LEU D N 1
ATOM 13360 C CA . LEU D 2 187 ? 49.641 18.609 66.748 1.00 82.86 187 LEU D CA 1
ATOM 13361 C C . LEU D 2 187 ? 50.544 18.158 65.609 1.00 87.26 187 LEU D C 1
ATOM 13362 O O . LEU D 2 187 ? 50.104 18.166 64.456 1.00 91.85 187 LEU D O 1
ATOM 13367 N N . ASP D 2 188 ? 51.770 17.740 65.918 1.00 89.53 188 ASP D N 1
ATOM 13368 C CA . ASP D 2 188 ? 52.705 17.176 64.945 1.00 94.12 188 ASP D CA 1
ATOM 13369 C C . ASP D 2 188 ? 52.881 18.106 63.750 1.00 96.14 188 ASP D C 1
ATOM 13370 O O . ASP D 2 188 ? 52.796 17.699 62.590 1.00 101.09 188 ASP D O 1
ATOM 13375 N N . LEU D 2 189 ? 53.128 19.375 64.052 1.00 91.39 189 LEU D N 1
ATOM 13376 C CA . LEU D 2 189 ? 53.474 20.341 63.026 1.00 86.22 189 LEU D CA 1
ATOM 13377 C C . LEU D 2 189 ? 54.904 20.133 62.565 1.00 80.74 189 LEU D C 1
ATOM 13378 O O . LEU D 2 189 ? 55.754 19.616 63.294 1.00 81.79 189 LEU D O 1
ATOM 13383 N N . ASP D 2 190 ? 55.170 20.576 61.345 1.00 83.20 190 ASP D N 1
ATOM 13384 C CA . ASP D 2 190 ? 56.421 20.271 60.670 1.00 91.54 190 ASP D CA 1
ATOM 13385 C C . ASP D 2 190 ? 57.419 21.371 61.019 1.00 92.44 190 ASP D C 1
ATOM 13386 O O . ASP D 2 190 ? 57.249 22.530 60.627 1.00 96.42 190 ASP D O 1
ATOM 13391 N N . LEU D 2 191 ? 58.463 20.995 61.756 1.00 90.99 191 LEU D N 1
ATOM 13392 C CA . LEU D 2 191 ? 59.358 21.912 62.450 1.00 90.33 191 LEU D CA 1
ATOM 13393 C C . LEU D 2 191 ? 60.524 22.383 61.587 1.00 94.09 191 LEU D C 1
ATOM 13394 O O . LEU D 2 191 ? 61.564 22.761 62.141 1.00 96.34 191 LEU D O 1
ATOM 13399 N N . ASP D 2 192 ? 60.401 22.289 60.255 1.00 95.48 192 ASP D N 1
ATOM 13400 C CA . ASP D 2 192 ? 61.443 22.711 59.320 1.00 91.93 192 ASP D CA 1
ATOM 13401 C C . ASP D 2 192 ? 62.131 23.981 59.788 1.00 91.42 192 ASP D C 1
ATOM 13402 O O . ASP D 2 192 ? 63.320 23.979 60.122 1.00 84.61 192 ASP D O 1
ATOM 13407 N N . HIS D 2 193 ? 61.377 25.074 59.793 1.00 99.98 193 HIS D N 1
ATOM 13408 C CA . HIS D 2 193 ? 61.896 26.395 60.103 1.00 102.31 193 HIS D CA 1
ATOM 13409 C C . HIS D 2 193 ? 60.883 27.097 60.995 1.00 102.34 193 HIS D C 1
ATOM 13410 O O . HIS D 2 193 ? 59.699 27.170 60.655 1.00 100.05 193 HIS D O 1
ATOM 13417 N N . ILE D 2 194 ? 61.343 27.584 62.143 1.00 101.84 194 ILE D N 1
ATOM 13418 C CA . ILE D 2 194 ? 60.502 28.295 63.100 1.00 97.84 194 ILE D CA 1
ATOM 13419 C C . ILE D 2 194 ? 60.798 29.781 62.965 1.00 89.44 194 ILE D C 1
ATOM 13420 O O . ILE D 2 194 ? 61.938 30.219 63.162 1.00 85.33 194 ILE D O 1
ATOM 13425 N N . LEU D 2 195 ? 59.784 30.565 62.636 1.00 87.75 195 LEU D N 1
ATOM 13426 C CA . LEU D 2 195 ? 59.955 31.999 62.469 1.00 86.93 195 LEU D CA 1
ATOM 13427 C C . LEU D 2 195 ? 59.454 32.670 63.750 1.00 86.07 195 LEU D C 1
ATOM 13428 O O . LEU D 2 195 ? 58.266 32.576 64.081 1.00 84.20 195 LEU D O 1
ATOM 13433 N N . PHE D 2 196 ? 60.368 33.305 64.497 1.00 87.54 196 PHE D N 1
ATOM 13434 C CA . PHE D 2 196 ? 60.053 33.832 65.824 1.00 86.64 196 PHE D CA 1
ATOM 13435 C C . PHE D 2 196 ? 60.622 35.243 65.975 1.00 90.40 196 PHE D C 1
ATOM 13436 O O . PHE D 2 196 ? 61.658 35.570 65.394 1.00 92.44 196 PHE D O 1
ATOM 13444 N N . ASN D 2 197 ? 59.872 36.109 66.673 1.00 91.21 197 ASN D N 1
ATOM 13445 C CA . ASN D 2 197 ? 60.140 37.550 66.730 1.00 89.31 197 ASN D CA 1
ATOM 13446 C C . ASN D 2 197 ? 60.799 38.068 68.020 1.00 87.72 197 ASN D C 1
ATOM 13447 O O . ASN D 2 197 ? 60.932 39.290 68.164 1.00 83.50 197 ASN D O 1
ATOM 13452 N N . SER D 2 198 ? 61.170 37.214 68.978 1.00 88.80 198 SER D N 1
ATOM 13453 C CA . SER D 2 198 ? 61.861 37.742 70.156 1.00 92.55 198 SER D CA 1
ATOM 13454 C C . SER D 2 198 ? 62.788 36.697 70.773 1.00 93.21 198 SER D C 1
ATOM 13455 O O . SER D 2 198 ? 62.795 35.527 70.379 1.00 96.16 198 SER D O 1
ATOM 13458 N N . LEU D 2 199 ? 63.564 37.140 71.775 1.00 89.15 199 LEU D N 1
ATOM 13459 C CA . LEU D 2 199 ? 64.539 36.317 72.502 1.00 86.01 199 LEU D CA 1
ATOM 13460 C C . LEU D 2 199 ? 63.978 35.744 73.792 1.00 82.76 199 LEU D C 1
ATOM 13461 O O . LEU D 2 199 ? 64.734 35.183 74.592 1.00 83.20 199 LEU D O 1
ATOM 13466 N N . ALA D 2 200 ? 62.683 35.910 74.022 1.00 80.27 200 ALA D N 1
ATOM 13467 C CA . ALA D 2 200 ? 61.970 35.339 75.154 1.00 75.42 200 ALA D CA 1
ATOM 13468 C C . ALA D 2 200 ? 61.662 33.872 74.881 1.00 71.63 200 ALA D C 1
ATOM 13469 O O . ALA D 2 200 ? 62.407 33.196 74.162 1.00 72.96 200 ALA D O 1
ATOM 13471 N N . TYR D 2 201 ? 60.612 33.365 75.530 1.00 69.52 201 TYR D N 1
ATOM 13472 C CA . TYR D 2 201 ? 60.252 31.950 75.484 1.00 71.26 201 TYR D CA 1
ATOM 13473 C C . TYR D 2 201 ? 60.307 31.351 74.081 1.00 75.79 201 TYR D C 1
ATOM 13474 O O . TYR D 2 201 ? 60.612 30.161 73.935 1.00 77.82 201 TYR D O 1
ATOM 13483 N N . SER D 2 202 ? 60.011 32.137 73.043 1.00 78.23 202 SER D N 1
ATOM 13484 C CA . SER D 2 202 ? 60.074 31.608 71.681 1.00 78.35 202 SER D CA 1
ATOM 13485 C C . SER D 2 202 ? 61.481 31.137 71.343 1.00 76.08 202 SER D C 1
ATOM 13486 O O . SER D 2 202 ? 61.683 30.000 70.899 1.00 74.76 202 SER D O 1
ATOM 13489 N N . PHE D 2 203 ? 62.471 32.000 71.548 1.00 76.28 203 PHE D N 1
ATOM 13490 C CA . PHE D 2 203 ? 63.833 31.609 71.231 1.00 78.76 203 PHE D CA 1
ATOM 13491 C C . PHE D 2 203 ? 64.306 30.459 72.126 1.00 83.04 203 PHE D C 1
ATOM 13492 O O . PHE D 2 203 ? 65.057 29.583 71.678 1.00 88.97 203 PHE D O 1
ATOM 13500 N N . LEU D 2 204 ? 63.869 30.433 73.389 1.00 83.08 204 LEU D N 1
ATOM 13501 C CA . LEU D 2 204 ? 64.171 29.293 74.252 1.00 83.45 204 LEU D CA 1
ATOM 13502 C C . LEU D 2 204 ? 63.487 28.006 73.795 1.00 81.26 204 LEU D C 1
ATOM 13503 O O . LEU D 2 204 ? 63.727 26.957 74.400 1.00 81.89 204 LEU D O 1
ATOM 13508 N N . VAL D 2 205 ? 62.601 28.071 72.795 1.00 77.92 205 VAL D N 1
ATOM 13509 C CA . VAL D 2 205 ? 62.028 26.876 72.172 1.00 76.51 205 VAL D CA 1
ATOM 13510 C C . VAL D 2 205 ? 62.799 26.444 70.922 1.00 79.43 205 VAL D C 1
ATOM 13511 O O . VAL D 2 205 ? 62.629 25.303 70.459 1.00 79.22 205 VAL D O 1
ATOM 13515 N N . SER D 2 206 ? 63.698 27.284 70.413 1.00 81.35 206 SER D N 1
ATOM 13516 C CA . SER D 2 206 ? 64.585 26.948 69.303 1.00 84.94 206 SER D CA 1
ATOM 13517 C C . SER D 2 206 ? 65.940 26.479 69.817 1.00 89.06 206 SER D C 1
ATOM 13518 O O . SER D 2 206 ? 66.376 25.360 69.525 1.00 92.83 206 SER D O 1
ATOM 13521 N N . HIS D 2 207 ? 66.612 27.335 70.593 1.00 87.15 207 HIS D N 1
ATOM 13522 C CA . HIS D 2 207 ? 67.723 26.914 71.437 1.00 83.41 207 HIS D CA 1
ATOM 13523 C C . HIS D 2 207 ? 67.373 25.643 72.199 1.00 83.80 207 HIS D C 1
ATOM 13524 O O . HIS D 2 207 ? 68.273 24.914 72.633 1.00 86.55 207 HIS D O 1
ATOM 13531 N N . SER D 2 208 ? 66.078 25.383 72.383 1.00 81.11 208 SER D N 1
ATOM 13532 C CA . SER D 2 208 ? 65.612 24.151 73.006 1.00 84.07 208 SER D CA 1
ATOM 13533 C C . SER D 2 208 ? 65.985 22.904 72.198 1.00 91.41 208 SER D C 1
ATOM 13534 O O . SER D 2 208 ? 66.516 21.941 72.763 1.00 90.98 208 SER D O 1
ATOM 13537 N N . LEU D 2 209 ? 65.701 22.885 70.879 1.00 100.45 209 LEU D N 1
ATOM 13538 C CA . LEU D 2 209 ? 65.845 21.674 70.045 1.00 106.69 209 LEU D CA 1
ATOM 13539 C C . LEU D 2 209 ? 67.157 21.525 69.310 1.00 107.91 209 LEU D C 1
ATOM 13540 O O . LEU D 2 209 ? 67.229 20.665 68.424 1.00 106.22 209 LEU D O 1
ATOM 13545 N N . THR D 2 210 ? 68.176 22.323 69.615 1.00 109.32 210 THR D N 1
ATOM 13546 C CA . THR D 2 210 ? 69.324 22.442 68.716 1.00 111.10 210 THR D CA 1
ATOM 13547 C C . THR D 2 210 ? 69.784 21.100 68.156 1.00 110.85 210 THR D C 1
ATOM 13548 O O . THR D 2 210 ? 70.269 21.037 67.021 1.00 111.59 210 THR D O 1
ATOM 13552 N N . GLY D 2 211 ? 69.627 20.017 68.921 1.00 108.65 211 GLY D N 1
ATOM 13553 C CA . GLY D 2 211 ? 69.949 18.689 68.442 1.00 110.68 211 GLY D CA 1
ATOM 13554 C C . GLY D 2 211 ? 69.002 18.074 67.428 1.00 117.58 211 GLY D C 1
ATOM 13555 O O . GLY D 2 211 ? 69.238 16.932 67.026 1.00 122.85 211 GLY D O 1
ATOM 13556 N N . ARG D 2 212 ? 67.959 18.777 66.981 1.00 116.75 212 ARG D N 1
ATOM 13557 C CA . ARG D 2 212 ? 66.933 18.197 66.121 1.00 112.91 212 ARG D CA 1
ATOM 13558 C C . ARG D 2 212 ? 66.947 18.843 64.735 1.00 115.43 212 ARG D C 1
ATOM 13559 O O . ARG D 2 212 ? 67.368 19.992 64.571 1.00 110.94 212 ARG D O 1
ATOM 13567 N N . ALA D 2 213 ? 66.493 18.081 63.737 1.00 118.24 213 ALA D N 1
ATOM 13568 C CA . ALA D 2 213 ? 66.516 18.514 62.345 1.00 112.76 213 ALA D CA 1
ATOM 13569 C C . ALA D 2 213 ? 65.598 19.710 62.104 1.00 112.84 213 ALA D C 1
ATOM 13570 O O . ALA D 2 213 ? 64.537 19.849 62.721 1.00 109.53 213 ALA D O 1
ATOM 13572 N N . GLY D 2 214 ? 66.002 20.553 61.166 1.00 111.32 214 GLY D N 1
ATOM 13573 C CA . GLY D 2 214 ? 65.362 21.823 60.905 1.00 106.38 214 GLY D CA 1
ATOM 13574 C C . GLY D 2 214 ? 66.224 22.993 61.357 1.00 106.63 214 GLY D C 1
ATOM 13575 O O . GLY D 2 214 ? 67.094 22.872 62.225 1.00 111.22 214 GLY D O 1
ATOM 13576 N N . GLN D 2 215 ? 65.990 24.143 60.724 1.00 106.12 215 GLN D N 1
ATOM 13577 C CA . GLN D 2 215 ? 66.750 25.354 61.003 1.00 107.97 215 GLN D CA 1
ATOM 13578 C C . GLN D 2 215 ? 65.807 26.541 60.947 1.00 113.20 215 GLN D C 1
ATOM 13579 O O . GLN D 2 215 ? 64.963 26.622 60.056 1.00 111.45 215 GLN D O 1
ATOM 13585 N N . ASP D 2 216 ? 65.959 27.466 61.887 1.00 119.85 216 ASP D N 1
ATOM 13586 C CA . ASP D 2 216 ? 64.973 28.518 62.064 1.00 119.30 216 ASP D CA 1
ATOM 13587 C C . ASP D 2 216 ? 65.683 29.862 62.160 1.00 112.57 216 ASP D C 1
ATOM 13588 O O . ASP D 2 216 ? 66.916 29.941 62.113 1.00 113.10 216 ASP D O 1
ATOM 13593 N N . ILE D 2 217 ? 64.895 30.926 62.342 1.00 105.75 217 ILE D N 1
ATOM 13594 C CA . ILE D 2 217 ? 65.385 32.294 62.237 1.00 102.56 217 ILE D CA 1
ATOM 13595 C C . ILE D 2 217 ? 64.802 33.131 63.384 1.00 103.42 217 ILE D C 1
ATOM 13596 O O . ILE D 2 217 ? 63.892 32.692 64.092 1.00 101.29 217 ILE D O 1
ATOM 13601 N N . LEU D 2 218 ? 65.350 34.348 63.569 1.00 103.25 218 LEU D N 1
ATOM 13602 C CA . LEU D 2 218 ? 64.750 35.416 64.375 1.00 95.78 218 LEU D CA 1
ATOM 13603 C C . LEU D 2 218 ? 64.475 36.622 63.484 1.00 88.98 218 LEU D C 1
ATOM 13604 O O . LEU D 2 218 ? 65.217 36.898 62.536 1.00 93.27 218 LEU D O 1
ATOM 13609 N N . PHE D 2 219 ? 63.372 37.312 63.776 1.00 84.80 219 PHE D N 1
ATOM 13610 C CA . PHE D 2 219 ? 63.077 38.622 63.207 1.00 89.03 219 PHE D CA 1
ATOM 13611 C C . PHE D 2 219 ? 63.028 39.619 64.360 1.00 87.76 219 PHE D C 1
ATOM 13612 O O . PHE D 2 219 ? 62.077 39.620 65.155 1.00 80.96 219 PHE D O 1
ATOM 13620 N N . TRP D 2 220 ? 64.041 40.481 64.429 1.00 87.79 220 TRP D N 1
ATOM 13621 C CA . TRP D 2 220 ? 64.257 41.325 65.591 1.00 82.14 220 TRP D CA 1
ATOM 13622 C C . TRP D 2 220 ? 63.767 42.733 65.301 1.00 83.39 220 TRP D C 1
ATOM 13623 O O . TRP D 2 220 ? 64.092 43.308 64.261 1.00 81.70 220 TRP D O 1
ATOM 13634 N N . GLN D 2 221 ? 62.978 43.273 66.222 1.00 88.04 221 GLN D N 1
ATOM 13635 C CA . GLN D 2 221 ? 62.186 44.473 65.990 1.00 89.40 221 GLN D CA 1
ATOM 13636 C C . GLN D 2 221 ? 62.427 45.482 67.104 1.00 91.69 221 GLN D C 1
ATOM 13637 O O . GLN D 2 221 ? 62.644 46.668 66.843 1.00 88.57 221 GLN D O 1
ATOM 13643 N N . GLU D 2 222 ? 62.326 45.014 68.342 1.00 95.77 222 GLU D N 1
ATOM 13644 C CA . GLU D 2 222 ? 62.507 45.865 69.508 1.00 94.07 222 GLU D CA 1
ATOM 13645 C C . GLU D 2 222 ? 63.740 46.744 69.317 1.00 92.25 222 GLU D C 1
ATOM 13646 O O . GLU D 2 222 ? 64.769 46.267 68.820 1.00 87.47 222 GLU D O 1
ATOM 13652 N N . PRO D 2 223 ? 63.674 48.017 69.689 1.00 95.26 223 PRO D N 1
ATOM 13653 C CA . PRO D 2 223 ? 64.779 48.917 69.394 1.00 97.79 223 PRO D CA 1
ATOM 13654 C C . PRO D 2 223 ? 65.965 48.540 70.262 1.00 100.13 223 PRO D C 1
ATOM 13655 O O . PRO D 2 223 ? 65.853 47.765 71.216 1.00 98.27 223 PRO D O 1
ATOM 13659 N N . LEU D 2 224 ? 67.125 49.031 69.854 1.00 104.45 224 LEU D N 1
ATOM 13660 C CA . LEU D 2 224 ? 68.398 48.673 70.452 1.00 108.41 224 LEU D CA 1
ATOM 13661 C C . LEU D 2 224 ? 69.099 49.928 70.903 1.00 113.63 224 LEU D C 1
ATOM 13662 O O . LEU D 2 224 ? 68.846 51.006 70.366 1.00 116.23 224 LEU D O 1
ATOM 13667 N N . TYR D 2 225 ? 70.051 49.748 71.804 1.00 113.52 225 TYR D N 1
ATOM 13668 C CA . TYR D 2 225 ? 70.681 50.838 72.527 1.00 113.76 225 TYR D CA 1
ATOM 13669 C C . TYR D 2 225 ? 72.151 50.489 72.671 1.00 120.26 225 TYR D C 1
ATOM 13670 O O . TYR D 2 225 ? 72.706 49.802 71.811 1.00 124.98 225 TYR D O 1
ATOM 13679 N N . ASP D 2 226 ? 72.789 50.999 73.729 1.00 119.45 226 ASP D N 1
ATOM 13680 C CA . ASP D 2 226 ? 74.241 50.976 73.852 1.00 115.44 226 ASP D CA 1
ATOM 13681 C C . ASP D 2 226 ? 74.829 49.675 73.334 1.00 116.90 226 ASP D C 1
ATOM 13682 O O . ASP D 2 226 ? 75.814 49.696 72.593 1.00 122.43 226 ASP D O 1
ATOM 13687 N N . GLU D 2 227 ? 74.226 48.531 73.677 1.00 114.22 227 GLU D N 1
ATOM 13688 C CA . GLU D 2 227 ? 74.802 47.267 73.227 1.00 115.27 227 GLU D CA 1
ATOM 13689 C C . GLU D 2 227 ? 73.773 46.135 73.263 1.00 117.80 227 GLU D C 1
ATOM 13690 O O . GLU D 2 227 ? 72.729 46.218 73.907 1.00 121.65 227 GLU D O 1
ATOM 13696 N N . LEU D 2 228 ? 74.129 45.083 72.534 1.00 115.49 228 LEU D N 1
ATOM 13697 C CA . LEU D 2 228 ? 73.386 43.858 72.266 1.00 111.92 228 LEU D CA 1
ATOM 13698 C C . LEU D 2 228 ? 72.864 43.202 73.538 1.00 109.08 228 LEU D C 1
ATOM 13699 O O . LEU D 2 228 ? 73.557 43.207 74.565 1.00 107.72 228 LEU D O 1
ATOM 13704 N N . PRO D 2 229 ? 71.703 42.548 73.488 1.00 106.30 229 PRO D N 1
ATOM 13705 C CA . PRO D 2 229 ? 71.382 41.576 74.538 1.00 102.29 229 PRO D CA 1
ATOM 13706 C C . PRO D 2 229 ? 72.427 40.470 74.570 1.00 103.70 229 PRO D C 1
ATOM 13707 O O . PRO D 2 229 ? 72.964 40.057 73.539 1.00 100.50 229 PRO D O 1
ATOM 13711 N N . GLY D 2 230 ? 72.701 39.981 75.775 1.00 107.91 230 GLY D N 1
ATOM 13712 C CA . GLY D 2 230 ? 73.485 38.761 75.901 1.00 108.85 230 GLY D CA 1
ATOM 13713 C C . GLY D 2 230 ? 72.930 37.637 75.040 1.00 103.25 230 GLY D C 1
ATOM 13714 O O . GLY D 2 230 ? 73.670 36.737 74.610 1.00 99.48 230 GLY D O 1
ATOM 13715 N N . ASN D 2 231 ? 71.622 37.688 74.759 1.00 101.78 231 ASN D N 1
ATOM 13716 C CA . ASN D 2 231 ? 70.963 36.635 74.012 1.00 104.38 231 ASN D CA 1
ATOM 13717 C C . ASN D 2 231 ? 71.031 36.773 72.475 1.00 108.38 231 ASN D C 1
ATOM 13718 O O . ASN D 2 231 ? 70.599 35.808 71.792 1.00 111.71 231 ASN D O 1
ATOM 13731 N N . GLN D 2 233 ? 73.863 37.625 71.364 1.00 118.24 233 GLN D N 1
ATOM 13732 C CA . GLN D 2 233 ? 75.262 37.218 71.459 1.00 113.19 233 GLN D CA 1
ATOM 13733 C C . GLN D 2 233 ? 75.415 35.707 71.696 1.00 110.01 233 GLN D C 1
ATOM 13734 O O . GLN D 2 233 ? 76.425 35.121 71.333 1.00 109.45 233 GLN D O 1
ATOM 13740 N N . LEU D 2 234 ? 74.427 35.031 72.266 1.00 110.41 234 LEU D N 1
ATOM 13741 C CA . LEU D 2 234 ? 74.525 33.572 72.379 1.00 113.54 234 LEU D CA 1
ATOM 13742 C C . LEU D 2 234 ? 74.605 32.935 71.001 1.00 115.35 234 LEU D C 1
ATOM 13743 O O . LEU D 2 234 ? 75.297 31.922 70.791 1.00 116.48 234 LEU D O 1
ATOM 13748 N N . ILE D 2 235 ? 73.837 33.479 70.063 1.00 115.02 235 ILE D N 1
ATOM 13749 C CA . ILE D 2 235 ? 73.724 32.855 68.769 1.00 116.29 235 ILE D CA 1
ATOM 13750 C C . ILE D 2 235 ? 74.653 33.419 67.712 1.00 118.98 235 ILE D C 1
ATOM 13751 O O . ILE D 2 235 ? 74.882 32.749 66.695 1.00 124.51 235 ILE D O 1
ATOM 13756 N N . LEU D 2 236 ? 75.246 34.588 67.936 1.00 113.79 236 LEU D N 1
ATOM 13757 C CA . LEU D 2 236 ? 76.271 34.996 66.987 1.00 115.13 236 LEU D CA 1
ATOM 13758 C C . LEU D 2 236 ? 77.559 34.223 67.235 1.00 119.42 236 LEU D C 1
ATOM 13759 O O . LEU D 2 236 ? 78.292 33.894 66.291 1.00 122.53 236 LEU D O 1
ATOM 13764 N N . ASP D 2 237 ? 77.807 33.861 68.488 1.00 118.92 237 ASP D N 1
ATOM 13765 C CA . ASP D 2 237 ? 79.012 33.122 68.826 1.00 115.34 237 ASP D CA 1
ATOM 13766 C C . ASP D 2 237 ? 78.882 31.651 68.446 1.00 114.40 237 ASP D C 1
ATOM 13767 O O . ASP D 2 237 ? 79.801 31.078 67.851 1.00 115.91 237 ASP D O 1
ATOM 13772 N N . ASN D 2 238 ? 77.745 31.031 68.772 1.00 110.69 238 ASN D N 1
ATOM 13773 C CA . ASN D 2 238 ? 77.519 29.616 68.492 1.00 108.32 238 ASN D CA 1
ATOM 13774 C C . ASN D 2 238 ? 77.122 29.426 67.034 1.00 109.47 238 ASN D C 1
ATOM 13775 O O . ASN D 2 238 ? 76.271 30.150 66.507 1.00 112.57 238 ASN D O 1
ATOM 13780 N N . SER D 2 239 ? 77.766 28.458 66.381 1.00 109.63 239 SER D N 1
ATOM 13781 C CA . SER D 2 239 ? 77.487 28.082 65.001 1.00 111.82 239 SER D CA 1
ATOM 13782 C C . SER D 2 239 ? 76.339 27.083 64.842 1.00 116.42 239 SER D C 1
ATOM 13783 O O . SER D 2 239 ? 75.523 27.232 63.926 1.00 115.93 239 SER D O 1
ATOM 13786 N N . GLN D 2 240 ? 76.272 26.042 65.677 1.00 117.58 240 GLN D N 1
ATOM 13787 C CA . GLN D 2 240 ? 75.374 24.916 65.428 1.00 113.43 240 GLN D CA 1
ATOM 13788 C C . GLN D 2 240 ? 74.063 24.956 66.210 1.00 109.11 240 GLN D C 1
ATOM 13789 O O . GLN D 2 240 ? 73.330 23.961 66.210 1.00 105.37 240 GLN D O 1
ATOM 13795 N N . LEU D 2 241 ? 73.763 26.044 66.907 1.00 110.63 241 LEU D N 1
ATOM 13796 C CA . LEU D 2 241 ? 72.409 26.198 67.417 1.00 109.53 241 LEU D CA 1
ATOM 13797 C C . LEU D 2 241 ? 71.442 26.452 66.265 1.00 107.18 241 LEU D C 1
ATOM 13798 O O . LEU D 2 241 ? 71.796 27.045 65.242 1.00 104.67 241 LEU D O 1
ATOM 13803 N N . ARG D 2 242 ? 70.197 26.016 66.460 1.00 104.63 242 ARG D N 1
ATOM 13804 C CA . ARG D 2 242 ? 69.266 25.857 65.347 1.00 97.97 242 ARG D CA 1
ATOM 13805 C C . ARG D 2 242 ? 68.918 27.195 64.684 1.00 102.38 242 ARG D C 1
ATOM 13806 O O . ARG D 2 242 ? 68.766 27.257 63.458 1.00 100.35 242 ARG D O 1
ATOM 13814 N N . THR D 2 243 ? 68.797 28.275 65.461 1.00 109.83 243 THR D N 1
ATOM 13815 C CA . THR D 2 243 ? 68.769 29.621 64.889 1.00 109.03 243 THR D CA 1
ATOM 13816 C C . THR D 2 243 ? 70.204 30.045 64.655 1.00 111.51 243 THR D C 1
ATOM 13817 O O . THR D 2 243 ? 70.999 29.979 65.585 1.00 111.96 243 THR D O 1
ATOM 13821 N N . GLN D 2 244 ? 70.607 30.291 63.413 1.00 116.51 244 GLN D N 1
ATOM 13822 C CA . GLN D 2 244 ? 71.776 31.134 63.166 1.00 119.30 244 GLN D CA 1
ATOM 13823 C C . GLN D 2 244 ? 71.477 32.379 62.336 1.00 116.72 244 GLN D C 1
ATOM 13824 O O . GLN D 2 244 ? 72.411 33.047 61.898 1.00 113.53 244 GLN D O 1
ATOM 13830 N N . THR D 2 245 ? 70.225 32.673 62.024 1.00 114.80 245 THR D N 1
ATOM 13831 C CA . THR D 2 245 ? 69.948 33.681 61.011 1.00 110.34 245 THR D CA 1
ATOM 13832 C C . THR D 2 245 ? 68.971 34.702 61.571 1.00 105.19 245 THR D C 1
ATOM 13833 O O . THR D 2 245 ? 67.817 34.375 61.862 1.00 105.16 245 THR D O 1
ATOM 13837 N N . ILE D 2 246 ? 69.444 35.932 61.729 1.00 102.40 246 ILE D N 1
ATOM 13838 C CA . ILE D 2 246 ? 68.715 36.989 62.418 1.00 98.44 246 ILE D CA 1
ATOM 13839 C C . ILE D 2 246 ? 68.422 38.073 61.395 1.00 94.08 246 ILE D C 1
ATOM 13840 O O . ILE D 2 246 ? 69.332 38.601 60.774 1.00 93.66 246 ILE D O 1
ATOM 13845 N N . VAL D 2 247 ? 67.182 38.425 61.209 1.00 87.22 247 VAL D N 1
ATOM 13846 C CA . VAL D 2 247 ? 66.953 39.601 60.393 1.00 83.73 247 VAL D CA 1
ATOM 13847 C C . VAL D 2 247 ? 66.461 40.687 61.327 1.00 86.55 247 VAL D C 1
ATOM 13848 O O . VAL D 2 247 ? 65.940 40.423 62.413 1.00 94.33 247 VAL D O 1
ATOM 13852 N N . ILE D 2 248 ? 66.740 41.928 60.947 1.00 86.93 248 ILE D N 1
ATOM 13853 C CA . ILE D 2 248 ? 66.229 43.103 61.629 1.00 90.93 248 ILE D CA 1
ATOM 13854 C C . ILE D 2 248 ? 65.497 43.971 60.601 1.00 93.22 248 ILE D C 1
ATOM 13855 O O . ILE D 2 248 ? 66.110 44.398 59.622 1.00 99.82 248 ILE D O 1
ATOM 13860 N N . PRO D 2 249 ? 64.190 44.169 60.736 1.00 88.25 249 PRO D N 1
ATOM 13861 C CA . PRO D 2 249 ? 63.442 45.021 59.792 1.00 84.29 249 PRO D CA 1
ATOM 13862 C C . PRO D 2 249 ? 63.612 46.543 59.835 1.00 84.95 249 PRO D C 1
ATOM 13863 O O . PRO D 2 249 ? 63.423 47.174 58.789 1.00 85.05 249 PRO D O 1
ATOM 13867 N N . ASP D 2 250 ? 63.910 47.172 60.971 1.00 88.33 250 ASP D N 1
ATOM 13868 C CA . ASP D 2 250 ? 63.918 48.636 61.032 1.00 98.83 250 ASP D CA 1
ATOM 13869 C C . ASP D 2 250 ? 65.349 49.139 60.885 1.00 105.39 250 ASP D C 1
ATOM 13870 O O . ASP D 2 250 ? 66.188 48.918 61.766 1.00 110.78 250 ASP D O 1
ATOM 13875 N N . LEU D 2 251 ? 65.615 49.846 59.782 1.00 107.40 251 LEU D N 1
ATOM 13876 C CA . LEU D 2 251 ? 66.988 50.210 59.443 1.00 109.34 251 LEU D CA 1
ATOM 13877 C C . LEU D 2 251 ? 67.637 51.079 60.512 1.00 115.68 251 LEU D C 1
ATOM 13878 O O . LEU D 2 251 ? 68.865 51.087 60.636 1.00 117.33 251 LEU D O 1
ATOM 13883 N N . ALA D 2 252 ? 66.846 51.808 61.295 1.00 117.82 252 ALA D N 1
ATOM 13884 C CA . ALA D 2 252 ? 67.430 52.518 62.425 1.00 119.99 252 ALA D CA 1
ATOM 13885 C C . ALA D 2 252 ? 67.808 51.594 63.573 1.00 124.55 252 ALA D C 1
ATOM 13886 O O . ALA D 2 252 ? 68.374 52.070 64.565 1.00 130.14 252 ALA D O 1
ATOM 13888 N N . THR D 2 253 ? 67.452 50.313 63.503 1.00 122.22 253 THR D N 1
ATOM 13889 C CA . THR D 2 253 ? 67.832 49.327 64.511 1.00 120.47 253 THR D CA 1
ATOM 13890 C C . THR D 2 253 ? 68.990 48.443 64.068 1.00 119.71 253 THR D C 1
ATOM 13891 O O . THR D 2 253 ? 69.387 47.524 64.792 1.00 123.63 253 THR D O 1
ATOM 13895 N N . TYR D 2 254 ? 69.529 48.673 62.892 1.00 119.37 254 TYR D N 1
ATOM 13896 C CA . TYR D 2 254 ? 70.446 47.708 62.347 1.00 127.78 254 TYR D CA 1
ATOM 13897 C C . TYR D 2 254 ? 71.850 48.281 62.197 1.00 129.70 254 TYR D C 1
ATOM 13898 O O . TYR D 2 254 ? 72.821 47.676 62.646 1.00 131.55 254 TYR D O 1
ATOM 13907 N N . GLU D 2 255 ? 71.977 49.432 61.538 1.00 128.57 255 GLU D N 1
ATOM 13908 C CA . GLU D 2 255 ? 73.227 50.135 61.276 1.00 126.59 255 GLU D CA 1
ATOM 13909 C C . GLU D 2 255 ? 74.086 50.013 62.518 1.00 125.52 255 GLU D C 1
ATOM 13910 O O . GLU D 2 255 ? 75.312 49.858 62.474 1.00 125.28 255 GLU D O 1
ATOM 13916 N N . LYS D 2 256 ? 73.404 50.056 63.637 1.00 124.84 256 LYS D N 1
ATOM 13917 C CA . LYS D 2 256 ? 73.994 49.818 64.926 1.00 126.92 256 LYS D CA 1
ATOM 13918 C C . LYS D 2 256 ? 74.104 48.340 65.313 1.00 136.77 256 LYS D C 1
ATOM 13919 O O . LYS D 2 256 ? 75.068 47.977 66.000 1.00 137.14 256 LYS D O 1
ATOM 13925 N N . ALA D 2 257 ? 73.170 47.464 64.893 1.00 147.90 257 ALA D N 1
ATOM 13926 C CA . ALA D 2 257 ? 73.314 46.038 65.206 1.00 156.18 257 ALA D CA 1
ATOM 13927 C C . ALA D 2 257 ? 74.652 45.472 64.731 1.00 180.66 257 ALA D C 1
ATOM 13928 O O . ALA D 2 257 ? 75.100 44.454 65.275 1.00 176.77 257 ALA D O 1
ATOM 13938 N N . SER D 2 259 ? 77.437 47.886 64.406 1.00 178.75 259 SER D N 1
ATOM 13939 C CA . SER D 2 259 ? 78.437 48.810 64.926 1.00 150.79 259 SER D CA 1
ATOM 13940 C C . SER D 2 259 ? 79.073 48.228 66.171 1.00 137.92 259 SER D C 1
ATOM 13941 O O . SER D 2 259 ? 80.268 48.413 66.431 1.00 138.18 259 SER D O 1
ATOM 13944 N N . LEU D 2 260 ? 78.263 47.494 66.920 1.00 127.61 260 LEU D N 1
ATOM 13945 C CA . LEU D 2 260 ? 78.692 46.877 68.164 1.00 121.74 260 LEU D CA 1
ATOM 13946 C C . LEU D 2 260 ? 79.414 45.551 67.943 1.00 118.12 260 LEU D C 1
ATOM 13947 O O . LEU D 2 260 ? 80.319 45.214 68.714 1.00 113.08 260 LEU D O 1
ATOM 13952 N N . ALA D 2 261 ? 79.042 44.794 66.912 1.00 117.78 261 ALA D N 1
ATOM 13953 C CA . ALA D 2 261 ? 79.544 43.444 66.694 1.00 115.55 261 ALA D CA 1
ATOM 13954 C C . ALA D 2 261 ? 80.566 43.416 65.562 1.00 116.09 261 ALA D C 1
ATOM 13955 O O . ALA D 2 261 ? 80.511 44.219 64.628 1.00 115.83 261 ALA D O 1
ATOM 13957 N N . ALA D 2 262 ? 81.510 42.482 65.649 1.00 116.57 262 ALA D N 1
ATOM 13958 C CA . ALA D 2 262 ? 82.590 42.419 64.674 1.00 114.75 262 ALA D CA 1
ATOM 13959 C C . ALA D 2 262 ? 82.059 41.944 63.323 1.00 116.16 262 ALA D C 1
ATOM 13960 O O . ALA D 2 262 ? 80.881 41.622 63.166 1.00 115.27 262 ALA D O 1
ATOM 13962 N N . ALA D 2 263 ? 82.956 41.890 62.333 1.00 115.77 263 ALA D N 1
ATOM 13963 C CA . ALA D 2 263 ? 82.614 41.402 61.001 1.00 114.82 263 ALA D CA 1
ATOM 13964 C C . ALA D 2 263 ? 82.523 39.882 60.937 1.00 119.78 263 ALA D C 1
ATOM 13965 O O . ALA D 2 263 ? 82.024 39.344 59.943 1.00 116.44 263 ALA D O 1
ATOM 13967 N N . ASP D 2 264 ? 83.012 39.181 61.961 1.00 126.63 264 ASP D N 1
ATOM 13968 C CA . ASP D 2 264 ? 82.798 37.740 62.051 1.00 130.99 264 ASP D CA 1
ATOM 13969 C C . ASP D 2 264 ? 81.371 37.420 62.483 1.00 132.98 264 ASP D C 1
ATOM 13970 O O . ASP D 2 264 ? 80.774 36.452 62.000 1.00 132.55 264 ASP D O 1
ATOM 13975 N N . GLN D 2 265 ? 80.792 38.242 63.362 1.00 133.89 265 GLN D N 1
ATOM 13976 C CA . GLN D 2 265 ? 79.415 38.059 63.816 1.00 135.26 265 GLN D CA 1
ATOM 13977 C C . GLN D 2 265 ? 78.434 38.186 62.662 1.00 132.78 265 GLN D C 1
ATOM 13978 O O . GLN D 2 265 ? 77.219 38.000 62.854 1.00 129.18 265 GLN D O 1
ATOM 13984 N N . GLN D 2 266 ? 78.970 38.499 61.477 1.00 131.32 266 GLN D N 1
ATOM 13985 C CA . GLN D 2 266 ? 78.321 39.296 60.463 1.00 127.93 266 GLN D CA 1
ATOM 13986 C C . GLN D 2 266 ? 77.687 38.563 59.290 1.00 124.99 266 GLN D C 1
ATOM 13987 O O . GLN D 2 266 ? 76.825 39.144 58.614 1.00 120.32 266 GLN D O 1
ATOM 13993 N N . GLN D 2 267 ? 78.026 37.300 59.058 1.00 125.15 267 GLN D N 1
ATOM 13994 C CA . GLN D 2 267 ? 77.336 36.568 58.012 1.00 122.36 267 GLN D CA 1
ATOM 13995 C C . GLN D 2 267 ? 75.908 36.314 58.422 1.00 122.08 267 GLN D C 1
ATOM 13996 O O . GLN D 2 267 ? 75.052 36.047 57.573 1.00 117.95 267 GLN D O 1
ATOM 14002 N N . LYS D 2 268 ? 75.644 36.453 59.715 1.00 125.08 268 LYS D N 1
ATOM 14003 C CA . LYS D 2 268 ? 74.474 35.863 60.327 1.00 122.24 268 LYS D CA 1
ATOM 14004 C C . LYS D 2 268 ? 73.216 36.670 60.101 1.00 119.52 268 LYS D C 1
ATOM 14005 O O . LYS D 2 268 ? 72.156 36.086 59.851 1.00 118.36 268 LYS D O 1
ATOM 14011 N N . PHE D 2 269 ? 73.259 37.991 60.228 1.00 117.05 269 PHE D N 1
ATOM 14012 C CA . PHE D 2 269 ? 71.980 38.672 60.287 1.00 118.88 269 PHE D CA 1
ATOM 14013 C C . PHE D 2 269 ? 71.679 39.529 59.059 1.00 118.17 269 PHE D C 1
ATOM 14014 O O . PHE D 2 269 ? 72.430 40.446 58.716 1.00 120.25 269 PHE D O 1
ATOM 14022 N N . LEU D 2 270 ? 70.566 39.183 58.393 1.00 115.70 270 LEU D N 1
ATOM 14023 C CA . LEU D 2 270 ? 70.056 39.798 57.169 1.00 110.17 270 LEU D CA 1
ATOM 14024 C C . LEU D 2 270 ? 69.362 41.109 57.492 1.00 108.16 270 LEU D C 1
ATOM 14025 O O . LEU D 2 270 ? 69.504 41.676 58.581 1.00 108.13 270 LEU D O 1
ATOM 14030 N N . HIS D 2 271 ? 68.625 41.616 56.495 1.00 107.91 271 HIS D N 1
ATOM 14031 C CA . HIS D 2 271 ? 67.858 42.847 56.610 1.00 106.09 271 HIS D CA 1
ATOM 14032 C C . HIS D 2 271 ? 66.616 42.800 55.765 1.00 100.58 271 HIS D C 1
ATOM 14033 O O . HIS D 2 271 ? 66.566 42.164 54.709 1.00 103.91 271 HIS D O 1
ATOM 14040 N N . LEU D 2 272 ? 65.625 43.527 56.246 1.00 95.54 272 LEU D N 1
ATOM 14041 C CA . LEU D 2 272 ? 64.343 43.533 55.611 1.00 92.80 272 LEU D CA 1
ATOM 14042 C C . LEU D 2 272 ? 63.614 44.807 56.014 1.00 95.91 272 LEU D C 1
ATOM 14043 O O . LEU D 2 272 ? 64.227 45.782 56.466 1.00 93.91 272 LEU D O 1
ATOM 14048 N N . GLY D 2 273 ? 62.321 44.795 55.802 1.00 97.51 273 GLY D N 1
ATOM 14049 C CA . GLY D 2 273 ? 61.409 45.818 56.232 1.00 91.16 273 GLY D CA 1
ATOM 14050 C C . GLY D 2 273 ? 60.065 45.140 56.256 1.00 85.54 273 GLY D C 1
ATOM 14051 O O . GLY D 2 273 ? 59.974 43.912 56.246 1.00 88.30 273 GLY D O 1
ATOM 14052 N N . TYR D 2 274 ? 59.013 45.936 56.327 1.00 80.19 274 TYR D N 1
ATOM 14053 C CA . TYR D 2 274 ? 57.670 45.393 56.253 1.00 81.08 274 TYR D CA 1
ATOM 14054 C C . TYR D 2 274 ? 57.029 45.810 54.935 1.00 80.49 274 TYR D C 1
ATOM 14055 O O . TYR D 2 274 ? 57.340 46.870 54.384 1.00 82.57 274 TYR D O 1
ATOM 14064 N N . HIS D 2 275 ? 56.150 44.958 54.411 1.00 74.17 275 HIS D N 1
ATOM 14065 C CA . HIS D 2 275 ? 55.339 45.322 53.259 1.00 74.33 275 HIS D CA 1
ATOM 14066 C C . HIS D 2 275 ? 53.921 45.579 53.742 1.00 69.15 275 HIS D C 1
ATOM 14067 O O . HIS D 2 275 ? 53.175 44.636 54.023 1.00 73.47 275 HIS D O 1
ATOM 14074 N N . TYR D 2 276 ? 53.553 46.853 53.792 1.00 66.76 276 TYR D N 1
ATOM 14075 C CA . TYR D 2 276 ? 52.257 47.297 54.271 1.00 71.35 276 TYR D CA 1
ATOM 14076 C C . TYR D 2 276 ? 51.257 47.279 53.127 1.00 74.72 276 TYR D C 1
ATOM 14077 O O . TYR D 2 276 ? 51.609 47.534 51.972 1.00 80.45 276 TYR D O 1
ATOM 14086 N N . ASP D 2 277 ? 50.000 46.987 53.450 1.00 70.41 277 ASP D N 1
ATOM 14087 C CA . ASP D 2 277 ? 48.942 47.036 52.448 1.00 71.10 277 ASP D CA 1
ATOM 14088 C C . ASP D 2 277 ? 48.228 48.370 52.605 1.00 73.19 277 ASP D C 1
ATOM 14089 O O . ASP D 2 277 ? 47.413 48.552 53.511 1.00 79.06 277 ASP D O 1
ATOM 14094 N N . PHE D 2 278 ? 48.517 49.287 51.686 1.00 70.90 278 PHE D N 1
ATOM 14095 C CA . PHE D 2 278 ? 47.911 50.607 51.694 1.00 61.20 278 PHE D CA 1
ATOM 14096 C C . PHE D 2 278 ? 46.546 50.543 51.020 1.00 60.03 278 PHE D C 1
ATOM 14097 O O . PHE D 2 278 ? 46.329 49.762 50.091 1.00 66.46 278 PHE D O 1
ATOM 14105 N N . LYS D 2 279 ? 45.609 51.351 51.516 1.00 58.75 279 LYS D N 1
ATOM 14106 C CA . LYS D 2 279 ? 44.225 51.249 51.074 1.00 58.25 279 LYS D CA 1
ATOM 14107 C C . LYS D 2 279 ? 43.832 52.255 49.995 1.00 56.31 279 LYS D C 1
ATOM 14108 O O . LYS D 2 279 ? 42.732 52.132 49.444 1.00 60.59 279 LYS D O 1
ATOM 14114 N N . ARG D 2 280 ? 44.699 53.208 49.651 1.00 51.14 280 ARG D N 1
ATOM 14115 C CA . ARG D 2 280 ? 44.394 54.222 48.642 1.00 54.05 280 ARG D CA 1
ATOM 14116 C C . ARG D 2 280 ? 45.596 55.141 48.484 1.00 53.80 280 ARG D C 1
ATOM 14117 O O . ARG D 2 280 ? 46.487 55.182 49.337 1.00 48.84 280 ARG D O 1
ATOM 14125 N N . ASP D 2 281 ? 45.599 55.888 47.383 1.00 60.69 281 ASP D N 1
ATOM 14126 C CA . ASP D 2 281 ? 46.663 56.830 47.081 1.00 64.76 281 ASP D CA 1
ATOM 14127 C C . ASP D 2 281 ? 46.329 58.193 47.684 1.00 61.78 281 ASP D C 1
ATOM 14128 O O . ASP D 2 281 ? 45.280 58.384 48.307 1.00 56.47 281 ASP D O 1
ATOM 14133 N N . ASN D 2 282 ? 47.223 59.165 47.492 1.00 65.18 282 ASN D N 1
ATOM 14134 C CA . ASN D 2 282 ? 47.067 60.447 48.182 1.00 69.50 282 ASN D CA 1
ATOM 14135 C C . ASN D 2 282 ? 45.934 61.266 47.570 1.00 69.45 282 ASN D C 1
ATOM 14136 O O . ASN D 2 282 ? 44.901 61.476 48.209 1.00 76.69 282 ASN D O 1
ATOM 14141 N N . TYR D 2 283 ? 46.112 61.730 46.333 1.00 60.10 283 TYR D N 1
ATOM 14142 C CA . TYR D 2 283 ? 45.193 62.575 45.561 1.00 63.07 283 TYR D CA 1
ATOM 14143 C C . TYR D 2 283 ? 45.366 64.049 45.918 1.00 67.29 283 TYR D C 1
ATOM 14144 O O . TYR D 2 283 ? 44.678 64.893 45.322 1.00 68.02 283 TYR D O 1
ATOM 14153 N N . LEU D 2 284 ? 46.236 64.385 46.876 1.00 68.92 284 LEU D N 1
ATOM 14154 C CA . LEU D 2 284 ? 46.553 65.772 47.229 1.00 69.35 284 LEU D CA 1
ATOM 14155 C C . LEU D 2 284 ? 45.288 66.597 47.372 1.00 71.46 284 LEU D C 1
ATOM 14156 O O . LEU D 2 284 ? 45.251 67.774 47.015 1.00 69.65 284 LEU D O 1
ATOM 14161 N N . ARG D 2 285 ? 44.207 65.999 47.848 1.00 73.89 285 ARG D N 1
ATOM 14162 C CA . ARG D 2 285 ? 43.161 66.886 48.301 1.00 75.63 285 ARG D CA 1
ATOM 14163 C C . ARG D 2 285 ? 43.721 67.722 49.424 1.00 75.99 285 ARG D C 1
ATOM 14164 O O . ARG D 2 285 ? 44.513 67.245 50.246 1.00 76.59 285 ARG D O 1
ATOM 14172 N N . LYS D 2 286 ? 43.362 68.990 49.398 1.00 80.68 286 LYS D N 1
ATOM 14173 C CA . LYS D 2 286 ? 43.853 69.954 50.352 1.00 93.43 286 LYS D CA 1
ATOM 14174 C C . LYS D 2 286 ? 42.848 69.855 51.493 1.00 91.77 286 LYS D C 1
ATOM 14175 O O . LYS D 2 286 ? 41.862 70.583 51.527 1.00 90.60 286 LYS D O 1
ATOM 14181 N N . ASP D 2 287 ? 43.157 68.995 52.467 1.00 89.07 287 ASP D N 1
ATOM 14182 C CA . ASP D 2 287 ? 42.346 68.767 53.657 1.00 82.46 287 ASP D CA 1
ATOM 14183 C C . ASP D 2 287 ? 43.277 68.194 54.720 1.00 73.30 287 ASP D C 1
ATOM 14184 O O . ASP D 2 287 ? 44.147 67.380 54.397 1.00 66.07 287 ASP D O 1
ATOM 14189 N N . ALA D 2 288 ? 43.059 68.558 55.982 1.00 70.11 288 ALA D N 1
ATOM 14190 C CA . ALA D 2 288 ? 43.852 68.029 57.086 1.00 65.42 288 ALA D CA 1
ATOM 14191 C C . ALA D 2 288 ? 42.944 67.382 58.122 1.00 65.19 288 ALA D C 1
ATOM 14192 O O . ALA D 2 288 ? 41.794 67.789 58.302 1.00 67.50 288 ALA D O 1
ATOM 14194 N N . LEU D 2 289 ? 43.472 66.364 58.803 1.00 63.17 289 LEU D N 1
ATOM 14195 C CA . LEU D 2 289 ? 42.737 65.631 59.824 1.00 61.20 289 LEU D CA 1
ATOM 14196 C C . LEU D 2 289 ? 43.495 65.671 61.143 1.00 65.04 289 LEU D C 1
ATOM 14197 O O . LEU D 2 289 ? 44.716 65.484 61.178 1.00 62.04 289 LEU D O 1
ATOM 14202 N N . ILE D 2 290 ? 42.757 65.924 62.222 1.00 67.18 290 ILE D N 1
ATOM 14203 C CA . ILE D 2 290 ? 43.284 65.914 63.583 1.00 64.93 290 ILE D CA 1
ATOM 14204 C C . ILE D 2 290 ? 42.295 65.170 64.463 1.00 64.19 290 ILE D C 1
ATOM 14205 O O . ILE D 2 290 ? 41.133 65.576 64.578 1.00 64.53 290 ILE D O 1
ATOM 14210 N N . LEU D 2 291 ? 42.756 64.116 65.113 1.00 62.94 291 LEU D N 1
ATOM 14211 C CA . LEU D 2 291 ? 41.927 63.325 66.008 1.00 68.73 291 LEU D CA 1
ATOM 14212 C C . LEU D 2 291 ? 42.465 63.500 67.418 1.00 69.17 291 LEU D C 1
ATOM 14213 O O . LEU D 2 291 ? 43.567 63.035 67.732 1.00 68.53 291 LEU D O 1
ATOM 14218 N N . THR D 2 292 ? 41.688 64.155 68.269 1.00 68.70 292 THR D N 1
ATOM 14219 C CA . THR D 2 292 ? 42.187 64.541 69.576 1.00 72.26 292 THR D CA 1
ATOM 14220 C C . THR D 2 292 ? 41.285 64.022 70.682 1.00 74.61 292 THR D C 1
ATOM 14221 O O . THR D 2 292 ? 40.060 63.969 70.534 1.00 74.95 292 THR D O 1
ATOM 14225 N N . HIS D 2 293 ? 41.912 63.619 71.786 1.00 75.57 293 HIS D N 1
ATOM 14226 C CA . HIS D 2 293 ? 41.161 63.270 72.983 1.00 75.34 293 HIS D CA 1
ATOM 14227 C C . HIS D 2 293 ? 40.773 64.507 73.780 1.00 81.29 293 HIS D C 1
ATOM 14228 O O . HIS D 2 293 ? 39.658 64.573 74.313 1.00 84.59 293 HIS D O 1
ATOM 14235 N N . SER D 2 294 ? 41.673 65.486 73.891 1.00 82.53 294 SER D N 1
ATOM 14236 C CA . SER D 2 294 ? 41.268 66.806 74.354 1.00 86.70 294 SER D CA 1
ATOM 14237 C C . SER D 2 294 ? 42.289 67.849 73.925 1.00 81.02 294 SER D C 1
ATOM 14238 O O . SER D 2 294 ? 43.454 67.535 73.656 1.00 79.29 294 SER D O 1
ATOM 14241 N N . ASP D 2 295 ? 41.839 69.099 73.920 1.00 83.32 295 ASP D N 1
ATOM 14242 C CA . ASP D 2 295 ? 42.588 70.246 73.426 1.00 85.12 295 ASP D CA 1
ATOM 14243 C C . ASP D 2 295 ? 43.740 70.590 74.386 1.00 89.23 295 ASP D C 1
ATOM 14244 O O . ASP D 2 295 ? 43.835 69.981 75.447 1.00 99.02 295 ASP D O 1
ATOM 14249 N N . GLN D 2 296 ? 44.612 71.549 74.051 1.00 85.73 296 GLN D N 1
ATOM 14250 C CA . GLN D 2 296 ? 44.617 72.257 72.770 1.00 86.87 296 GLN D CA 1
ATOM 14251 C C . GLN D 2 296 ? 45.669 71.671 71.843 1.00 85.77 296 GLN D C 1
ATOM 14252 O O . GLN D 2 296 ? 46.720 71.190 72.275 1.00 85.13 296 GLN D O 1
ATOM 14258 N N . ILE D 2 297 ? 45.339 71.687 70.558 1.00 84.96 297 ILE D N 1
ATOM 14259 C CA . ILE D 2 297 ? 46.190 71.130 69.518 1.00 85.82 297 ILE D CA 1
ATOM 14260 C C . ILE D 2 297 ? 47.289 72.150 69.243 1.00 86.28 297 ILE D C 1
ATOM 14261 O O . ILE D 2 297 ? 47.006 73.292 68.862 1.00 85.83 297 ILE D O 1
ATOM 14266 N N . GLU D 2 298 ? 48.545 71.738 69.437 1.00 84.99 298 GLU D N 1
ATOM 14267 C CA . GLU D 2 298 ? 49.639 72.678 69.668 1.00 86.40 298 GLU D CA 1
ATOM 14268 C C . GLU D 2 298 ? 49.798 73.671 68.521 1.00 90.04 298 GLU D C 1
ATOM 14269 O O . GLU D 2 298 ? 50.095 73.294 67.385 1.00 93.66 298 GLU D O 1
ATOM 14275 N N . GLY D 2 299 ? 49.676 74.952 68.844 1.00 92.91 299 GLY D N 1
ATOM 14276 C CA . GLY D 2 299 ? 49.835 76.003 67.862 1.00 93.27 299 GLY D CA 1
ATOM 14277 C C . GLY D 2 299 ? 48.880 75.985 66.686 1.00 85.81 299 GLY D C 1
ATOM 14278 O O . GLY D 2 299 ? 49.124 76.712 65.715 1.00 82.54 299 GLY D O 1
ATOM 14279 N N . LEU D 2 300 ? 47.795 75.197 66.748 1.00 81.36 300 LEU D N 1
ATOM 14280 C CA . LEU D 2 300 ? 46.870 75.161 65.616 1.00 81.74 300 LEU D CA 1
ATOM 14281 C C . LEU D 2 300 ? 46.316 76.549 65.345 1.00 89.26 300 LEU D C 1
ATOM 14282 O O . LEU D 2 300 ? 45.993 76.891 64.206 1.00 94.62 300 LEU D O 1
ATOM 14287 N N . ASP D 2 301 ? 46.205 77.363 66.390 1.00 93.90 301 ASP D N 1
ATOM 14288 C CA . ASP D 2 301 ? 45.916 78.776 66.200 1.00 100.04 301 ASP D CA 1
ATOM 14289 C C . ASP D 2 301 ? 46.838 79.364 65.149 1.00 101.80 301 ASP D C 1
ATOM 14290 O O . ASP D 2 301 ? 46.385 80.095 64.268 1.00 102.23 301 ASP D O 1
ATOM 14295 N N . THR D 2 302 ? 48.123 78.985 65.184 1.00 104.05 302 THR D N 1
ATOM 14296 C CA . THR D 2 302 ? 49.108 79.513 64.239 1.00 103.68 302 THR D CA 1
ATOM 14297 C C . THR D 2 302 ? 48.882 78.994 62.819 1.00 104.60 302 THR D C 1
ATOM 14298 O O . THR D 2 302 ? 48.985 79.761 61.853 1.00 104.79 302 THR D O 1
ATOM 14302 N N . LEU D 2 303 ? 48.595 77.696 62.661 1.00 101.45 303 LEU D N 1
ATOM 14303 C CA . LEU D 2 303 ? 48.521 77.130 61.313 1.00 94.02 303 LEU D CA 1
ATOM 14304 C C . LEU D 2 303 ? 47.374 77.734 60.511 1.00 93.81 303 LEU D C 1
ATOM 14305 O O . LEU D 2 303 ? 47.529 78.029 59.320 1.00 102.08 303 LEU D O 1
ATOM 14310 N N . VAL D 2 304 ? 46.225 77.944 61.151 1.00 87.57 304 VAL D N 1
ATOM 14311 C CA . VAL D 2 304 ? 44.983 78.151 60.417 1.00 92.39 304 VAL D CA 1
ATOM 14312 C C . VAL D 2 304 ? 44.916 79.549 59.804 1.00 98.89 304 VAL D C 1
ATOM 14313 O O . VAL D 2 304 ? 44.436 79.714 58.675 1.00 94.62 304 VAL D O 1
ATOM 14317 N N . GLN D 2 305 ? 45.377 80.579 60.527 1.00 105.17 305 GLN D N 1
ATOM 14318 C CA . GLN D 2 305 ? 45.523 81.893 59.903 1.00 106.42 305 GLN D CA 1
ATOM 14319 C C . GLN D 2 305 ? 46.518 81.829 58.759 1.00 95.40 305 GLN D C 1
ATOM 14320 O O . GLN D 2 305 ? 46.335 82.487 57.730 1.00 93.38 305 GLN D O 1
ATOM 14326 N N . SER D 2 306 ? 47.583 81.045 58.927 1.00 86.73 306 SER D N 1
ATOM 14327 C CA . SER D 2 306 ? 48.631 80.966 57.931 1.00 83.93 306 SER D CA 1
ATOM 14328 C C . SER D 2 306 ? 48.194 80.125 56.747 1.00 83.39 306 SER D C 1
ATOM 14329 O O . SER D 2 306 ? 48.700 80.317 55.643 1.00 82.45 306 SER D O 1
ATOM 14332 N N . LEU D 2 307 ? 47.239 79.218 56.930 1.00 83.13 307 LEU D N 1
ATOM 14333 C CA . LEU D 2 307 ? 46.742 78.378 55.839 1.00 78.91 307 LEU D CA 1
ATOM 14334 C C . LEU D 2 307 ? 45.238 78.524 55.632 1.00 79.85 307 LEU D C 1
ATOM 14335 O O . LEU D 2 307 ? 44.470 77.574 55.857 1.00 78.08 307 LEU D O 1
ATOM 14340 N N . PRO D 2 308 ? 44.782 79.713 55.176 1.00 83.24 308 PRO D N 1
ATOM 14341 C CA . PRO D 2 308 ? 43.433 79.789 54.602 1.00 85.45 308 PRO D CA 1
ATOM 14342 C C . PRO D 2 308 ? 43.208 78.796 53.484 1.00 87.92 308 PRO D C 1
ATOM 14343 O O . PRO D 2 308 ? 42.065 78.353 53.289 1.00 83.51 308 PRO D O 1
ATOM 14347 N N . GLN D 2 309 ? 44.266 78.423 52.749 1.00 95.58 309 GLN D N 1
ATOM 14348 C CA . GLN D 2 309 ? 44.196 77.316 51.793 1.00 102.72 309 GLN D CA 1
ATOM 14349 C C . GLN D 2 309 ? 43.704 76.023 52.429 1.00 106.59 309 GLN D C 1
ATOM 14350 O O . GLN D 2 309 ? 43.009 75.235 51.764 1.00 109.40 309 GLN D O 1
ATOM 14356 N N . LEU D 2 310 ? 44.056 75.786 53.703 1.00 104.74 310 LEU D N 1
ATOM 14357 C CA . LEU D 2 310 ? 43.907 74.492 54.365 1.00 101.10 310 LEU D CA 1
ATOM 14358 C C . LEU D 2 310 ? 42.589 74.436 55.119 1.00 99.44 310 LEU D C 1
ATOM 14359 O O . LEU D 2 310 ? 42.281 75.319 55.921 1.00 109.48 310 LEU D O 1
ATOM 14364 N N . VAL D 2 311 ? 41.850 73.376 54.919 1.00 90.05 311 VAL D N 1
ATOM 14365 C CA . VAL D 2 311 ? 40.751 73.039 55.807 1.00 83.30 311 VAL D CA 1
ATOM 14366 C C . VAL D 2 311 ? 41.318 72.178 56.921 1.00 82.40 311 VAL D C 1
ATOM 14367 O O . VAL D 2 311 ? 42.142 71.295 56.677 1.00 83.72 311 VAL D O 1
ATOM 14371 N N . PHE D 2 312 ? 40.920 72.463 58.151 1.00 77.66 312 PHE D N 1
ATOM 14372 C CA . PHE D 2 312 ? 41.357 71.704 59.317 1.00 69.17 312 PHE D CA 1
ATOM 14373 C C . PHE D 2 312 ? 40.149 70.975 59.892 1.00 70.65 312 PHE D C 1
ATOM 14374 O O . PHE D 2 312 ? 39.197 71.610 60.363 1.00 74.26 312 PHE D O 1
ATOM 14382 N N . ARG D 2 313 ? 40.185 69.649 59.834 1.00 69.42 313 ARG D N 1
ATOM 14383 C CA . ARG D 2 313 ? 39.128 68.810 60.382 1.00 70.47 313 ARG D CA 1
ATOM 14384 C C . ARG D 2 313 ? 39.590 68.271 61.730 1.00 72.70 313 ARG D C 1
ATOM 14385 O O . ARG D 2 313 ? 40.552 67.499 61.797 1.00 70.76 313 ARG D O 1
ATOM 14393 N N . ILE D 2 314 ? 38.922 68.701 62.798 1.00 74.07 314 ILE D N 1
ATOM 14394 C CA . ILE D 2 314 ? 39.236 68.286 64.160 1.00 69.97 314 ILE D CA 1
ATOM 14395 C C . ILE D 2 314 ? 38.084 67.428 64.658 1.00 67.91 314 ILE D C 1
ATOM 14396 O O . ILE D 2 314 ? 36.939 67.894 64.725 1.00 69.24 314 ILE D O 1
ATOM 14401 N N . ALA D 2 315 ? 38.380 66.183 65.016 1.00 65.31 315 ALA D N 1
ATOM 14402 C CA . ALA D 2 315 ? 37.355 65.272 65.496 1.00 69.08 315 ALA D CA 1
ATOM 14403 C C . ALA D 2 315 ? 37.771 64.653 66.821 1.00 64.33 315 ALA D C 1
ATOM 14404 O O . ALA D 2 315 ? 38.941 64.314 67.027 1.00 61.15 315 ALA D O 1
ATOM 14406 N N . ALA D 2 316 ? 36.795 64.514 67.714 1.00 61.74 316 ALA D N 1
ATOM 14407 C CA . ALA D 2 316 ? 36.980 63.899 69.017 1.00 62.40 316 ALA D CA 1
ATOM 14408 C C . ALA D 2 316 ? 35.811 62.964 69.274 1.00 60.84 316 ALA D C 1
ATOM 14409 O O . ALA D 2 316 ? 34.683 63.244 68.859 1.00 62.17 316 ALA D O 1
ATOM 14411 N N . LEU D 2 317 ? 36.081 61.849 69.953 1.00 56.48 317 LEU D N 1
ATOM 14412 C CA . LEU D 2 317 ? 35.011 60.899 70.223 1.00 56.65 317 LEU D CA 1
ATOM 14413 C C . LEU D 2 317 ? 34.127 61.353 71.374 1.00 60.61 317 LEU D C 1
ATOM 14414 O O . LEU D 2 317 ? 32.944 61.000 71.416 1.00 60.51 317 LEU D O 1
ATOM 14419 N N . THR D 2 318 ? 34.674 62.126 72.307 1.00 66.62 318 THR D N 1
ATOM 14420 C CA . THR D 2 318 ? 33.885 62.783 73.337 1.00 63.04 318 THR D CA 1
ATOM 14421 C C . THR D 2 318 ? 33.521 64.190 72.861 1.00 67.52 318 THR D C 1
ATOM 14422 O O . THR D 2 318 ? 33.675 64.531 71.686 1.00 69.25 318 THR D O 1
ATOM 14426 N N . GLU D 2 319 ? 32.992 65.007 73.767 1.00 74.94 319 GLU D N 1
ATOM 14427 C CA . GLU D 2 319 ? 32.800 66.427 73.525 1.00 77.32 319 GLU D CA 1
ATOM 14428 C C . GLU D 2 319 ? 34.104 67.188 73.752 1.00 76.06 319 GLU D C 1
ATOM 14429 O O . GLU D 2 319 ? 35.015 66.717 74.443 1.00 74.12 319 GLU D O 1
ATOM 14443 N N . SER D 2 321 ? 35.883 71.176 74.808 1.00 88.19 321 SER D N 1
ATOM 14444 C CA . SER D 2 321 ? 35.836 72.454 75.498 1.00 89.37 321 SER D CA 1
ATOM 14445 C C . SER D 2 321 ? 35.576 73.602 74.521 1.00 88.45 321 SER D C 1
ATOM 14446 O O . SER D 2 321 ? 36.119 73.615 73.412 1.00 86.93 321 SER D O 1
ATOM 14449 N N . PRO D 2 322 ? 34.784 74.604 74.925 1.00 86.20 322 PRO D N 1
ATOM 14450 C CA . PRO D 2 322 ? 34.667 75.822 74.100 1.00 86.65 322 PRO D CA 1
ATOM 14451 C C . PRO D 2 322 ? 36.006 76.457 73.829 1.00 85.53 322 PRO D C 1
ATOM 14452 O O . PRO D 2 322 ? 36.134 77.268 72.901 1.00 78.51 322 PRO D O 1
ATOM 14456 N N . LYS D 2 323 ? 37.000 76.108 74.643 1.00 89.00 323 LYS D N 1
ATOM 14457 C CA . LYS D 2 323 ? 38.389 76.431 74.367 1.00 91.29 323 LYS D CA 1
ATOM 14458 C C . LYS D 2 323 ? 38.749 76.134 72.913 1.00 94.83 323 LYS D C 1
ATOM 14459 O O . LYS D 2 323 ? 39.300 76.994 72.213 1.00 99.96 323 LYS D O 1
ATOM 14465 N N . LEU D 2 324 ? 38.445 74.919 72.434 1.00 93.03 324 LEU D N 1
ATOM 14466 C CA . LEU D 2 324 ? 38.608 74.662 71.003 1.00 91.20 324 LEU D CA 1
ATOM 14467 C C . LEU D 2 324 ? 37.404 75.161 70.207 1.00 86.48 324 LEU D C 1
ATOM 14468 O O . LEU D 2 324 ? 37.572 75.838 69.192 1.00 87.32 324 LEU D O 1
ATOM 14473 N N . LEU D 2 325 ? 36.174 74.846 70.640 1.00 79.67 325 LEU D N 1
ATOM 14474 C CA . LEU D 2 325 ? 35.026 75.173 69.792 1.00 80.43 325 LEU D CA 1
ATOM 14475 C C . LEU D 2 325 ? 34.974 76.661 69.475 1.00 83.63 325 LEU D C 1
ATOM 14476 O O . LEU D 2 325 ? 34.266 77.060 68.546 1.00 80.42 325 LEU D O 1
ATOM 14481 N N . SER D 2 326 ? 35.725 77.479 70.219 1.00 90.97 326 SER D N 1
ATOM 14482 C CA . SER D 2 326 ? 35.973 78.860 69.822 1.00 93.19 326 SER D CA 1
ATOM 14483 C C . SER D 2 326 ? 36.584 78.957 68.427 1.00 97.16 326 SER D C 1
ATOM 14484 O O . SER D 2 326 ? 36.372 79.959 67.733 1.00 95.20 326 SER D O 1
ATOM 14495 N N . LEU D 2 328 ? 35.924 77.266 65.739 1.00 97.45 328 LEU D N 1
ATOM 14496 C CA . LEU D 2 328 ? 35.030 76.967 64.619 1.00 90.68 328 LEU D CA 1
ATOM 14497 C C . LEU D 2 328 ? 34.798 78.197 63.756 1.00 96.39 328 LEU D C 1
ATOM 14498 O O . LEU D 2 328 ? 34.744 78.102 62.524 1.00 108.89 328 LEU D O 1
ATOM 14503 N N . SER D 2 329 ? 34.643 79.362 64.385 1.00 92.65 329 SER D N 1
ATOM 14504 C CA . SER D 2 329 ? 34.374 80.571 63.623 1.00 95.27 329 SER D CA 1
ATOM 14505 C C . SER D 2 329 ? 35.546 80.987 62.745 1.00 97.54 329 SER D C 1
ATOM 14506 O O . SER D 2 329 ? 35.368 81.861 61.889 1.00 96.83 329 SER D O 1
ATOM 14509 N N . TYR D 2 330 ? 36.727 80.394 62.920 1.00 97.63 330 TYR D N 1
ATOM 14510 C CA . TYR D 2 330 ? 37.674 80.381 61.816 1.00 95.47 330 TYR D CA 1
ATOM 14511 C C . TYR D 2 330 ? 37.053 79.556 60.701 1.00 94.90 330 TYR D C 1
ATOM 14512 O O . TYR D 2 330 ? 36.809 78.358 60.870 1.00 100.62 330 TYR D O 1
ATOM 14521 N N . LYS D 2 331 ? 36.843 80.175 59.543 1.00 91.66 331 LYS D N 1
ATOM 14522 C CA . LYS D 2 331 ? 35.901 79.592 58.596 1.00 92.62 331 LYS D CA 1
ATOM 14523 C C . LYS D 2 331 ? 36.477 78.423 57.809 1.00 92.72 331 LYS D C 1
ATOM 14524 O O . LYS D 2 331 ? 35.713 77.708 57.152 1.00 92.90 331 LYS D O 1
ATOM 14530 N N . ASN D 2 332 ? 37.785 78.197 57.869 1.00 90.33 332 ASN D N 1
ATOM 14531 C CA . ASN D 2 332 ? 38.402 77.040 57.237 1.00 88.46 332 ASN D CA 1
ATOM 14532 C C . ASN D 2 332 ? 38.507 75.837 58.175 1.00 88.97 332 ASN D C 1
ATOM 14533 O O . ASN D 2 332 ? 39.228 74.886 57.861 1.00 90.19 332 ASN D O 1
ATOM 14538 N N . VAL D 2 333 ? 37.861 75.885 59.340 1.00 85.34 333 VAL D N 1
ATOM 14539 C CA . VAL D 2 333 ? 37.866 74.789 60.307 1.00 76.87 333 VAL D CA 1
ATOM 14540 C C . VAL D 2 333 ? 36.470 74.178 60.392 1.00 79.82 333 VAL D C 1
ATOM 14541 O O . VAL D 2 333 ? 35.471 74.905 60.467 1.00 81.56 333 VAL D O 1
ATOM 14545 N N . VAL D 2 334 ? 36.404 72.841 60.388 1.00 77.59 334 VAL D N 1
ATOM 14546 C CA . VAL D 2 334 ? 35.174 72.093 60.631 1.00 72.52 334 VAL D CA 1
ATOM 14547 C C . VAL D 2 334 ? 35.405 71.161 61.815 1.00 73.15 334 VAL D C 1
ATOM 14548 O O . VAL D 2 334 ? 36.508 70.639 62.012 1.00 72.42 334 VAL D O 1
ATOM 14552 N N . LEU D 2 335 ? 34.351 70.946 62.603 1.00 72.45 335 LEU D N 1
ATOM 14553 C CA . LEU D 2 335 ? 34.439 70.247 63.879 1.00 67.51 335 LEU D CA 1
ATOM 14554 C C . LEU D 2 335 ? 33.501 69.049 63.889 1.00 71.85 335 LEU D C 1
ATOM 14555 O O . LEU D 2 335 ? 32.342 69.160 63.473 1.00 73.75 335 LEU D O 1
ATOM 14560 N N . TYR D 2 336 ? 33.993 67.916 64.394 1.00 74.52 336 TYR D N 1
ATOM 14561 C CA . TYR D 2 336 ? 33.180 66.713 64.553 1.00 79.02 336 TYR D CA 1
ATOM 14562 C C . TYR D 2 336 ? 33.395 66.145 65.953 1.00 83.68 336 TYR D C 1
ATOM 14563 O O . TYR D 2 336 ? 34.485 65.656 66.260 1.00 81.18 336 TYR D O 1
ATOM 14572 N N . GLN D 2 337 ? 32.352 66.152 66.789 1.00 87.16 337 GLN D N 1
ATOM 14573 C CA . GLN D 2 337 ? 32.441 65.499 68.091 1.00 87.91 337 GLN D CA 1
ATOM 14574 C C . GLN D 2 337 ? 31.266 64.580 68.312 1.00 85.91 337 GLN D C 1
ATOM 14575 O O . GLN D 2 337 ? 30.282 64.584 67.569 1.00 86.80 337 GLN D O 1
ATOM 14581 N N . ASN D 2 338 ? 31.380 63.836 69.406 1.00 81.87 338 ASN D N 1
ATOM 14582 C CA . ASN D 2 338 ? 30.655 62.595 69.548 1.00 78.52 338 ASN D CA 1
ATOM 14583 C C . ASN D 2 338 ? 30.859 61.792 68.273 1.00 70.76 338 ASN D C 1
ATOM 14584 O O . ASN D 2 338 ? 29.932 61.190 67.727 1.00 74.51 338 ASN D O 1
ATOM 14589 N N . ALA D 2 339 ? 32.106 61.813 67.785 1.00 60.44 339 ALA D N 1
ATOM 14590 C CA . ALA D 2 339 ? 32.418 61.287 66.465 1.00 59.36 339 ALA D CA 1
ATOM 14591 C C . ALA D 2 339 ? 32.008 59.828 66.374 1.00 62.14 339 ALA D C 1
ATOM 14592 O O . ALA D 2 339 ? 32.429 59.001 67.189 1.00 65.90 339 ALA D O 1
ATOM 14594 N N . SER D 2 340 ? 31.173 59.522 65.388 1.00 55.21 340 SER D N 1
ATOM 14595 C CA . SER D 2 340 ? 30.824 58.140 65.114 1.00 51.75 340 SER D CA 1
ATOM 14596 C C . SER D 2 340 ? 32.027 57.405 64.540 1.00 49.22 340 SER D C 1
ATOM 14597 O O . SER D 2 340 ? 32.904 58.004 63.914 1.00 47.06 340 SER D O 1
ATOM 14600 N N . LEU D 2 341 ? 32.070 56.091 64.776 1.00 50.15 341 LEU D N 1
ATOM 14601 C CA . LEU D 2 341 ? 33.120 55.268 64.184 1.00 49.90 341 LEU D CA 1
ATOM 14602 C C . LEU D 2 341 ? 33.065 55.320 62.664 1.00 50.61 341 LEU D C 1
ATOM 14603 O O . LEU D 2 341 ? 34.102 55.313 61.991 1.00 50.43 341 LEU D O 1
ATOM 14608 N N . LYS D 2 342 ? 31.859 55.357 62.105 1.00 54.26 342 LYS D N 1
ATOM 14609 C CA . LYS D 2 342 ? 31.726 55.458 60.658 1.00 56.75 342 LYS D CA 1
ATOM 14610 C C . LYS D 2 342 ? 32.107 56.849 60.175 1.00 60.51 342 LYS D C 1
ATOM 14611 O O . LYS D 2 342 ? 32.874 56.997 59.216 1.00 61.92 342 LYS D O 1
ATOM 14617 N N . GLN D 2 343 ? 31.576 57.881 60.835 1.00 62.92 343 GLN D N 1
ATOM 14618 C CA . GLN D 2 343 ? 31.886 59.255 60.459 1.00 65.75 343 GLN D CA 1
ATOM 14619 C C . GLN D 2 343 ? 33.389 59.476 60.365 1.00 63.29 343 GLN D C 1
ATOM 14620 O O . GLN D 2 343 ? 33.881 60.069 59.401 1.00 63.92 343 GLN D O 1
ATOM 14626 N N . ILE D 2 344 ? 34.136 58.949 61.332 1.00 59.31 344 ILE D N 1
ATOM 14627 C CA . ILE D 2 344 ? 35.576 59.160 61.382 1.00 59.28 344 ILE D CA 1
ATOM 14628 C C . ILE D 2 344 ? 36.316 58.340 60.327 1.00 62.82 344 ILE D C 1
ATOM 14629 O O . ILE D 2 344 ? 37.442 58.695 59.955 1.00 67.26 344 ILE D O 1
ATOM 14634 N N . GLU D 2 345 ? 35.716 57.259 59.819 1.00 61.41 345 GLU D N 1
ATOM 14635 C CA . GLU D 2 345 ? 36.269 56.616 58.630 1.00 65.01 345 GLU D CA 1
ATOM 14636 C C . GLU D 2 345 ? 36.150 57.528 57.417 1.00 63.74 345 GLU D C 1
ATOM 14637 O O . GLU D 2 345 ? 37.075 57.610 56.601 1.00 65.46 345 GLU D O 1
ATOM 14643 N N . GLN D 2 346 ? 35.017 58.225 57.289 1.00 59.15 346 GLN D N 1
ATOM 14644 C CA . GLN D 2 346 ? 34.833 59.164 56.187 1.00 55.16 346 GLN D CA 1
ATOM 14645 C C . GLN D 2 346 ? 35.918 60.233 56.188 1.00 55.46 346 GLN D C 1
ATOM 14646 O O . GLN D 2 346 ? 36.519 60.524 55.147 1.00 57.02 346 GLN D O 1
ATOM 14652 N N . LEU D 2 347 ? 36.193 60.821 57.356 1.00 53.88 347 LEU D N 1
ATOM 14653 C CA . LEU D 2 347 ? 37.208 61.867 57.438 1.00 59.60 347 LEU D CA 1
ATOM 14654 C C . LEU D 2 347 ? 38.578 61.352 57.017 1.00 63.28 347 LEU D C 1
ATOM 14655 O O . LEU D 2 347 ? 39.357 62.079 56.389 1.00 63.51 347 LEU D O 1
ATOM 14660 N N . TYR D 2 348 ? 38.900 60.106 57.369 1.00 66.67 348 TYR D N 1
ATOM 14661 C CA . TYR D 2 348 ? 40.164 59.531 56.926 1.00 62.25 348 TYR D CA 1
ATOM 14662 C C . TYR D 2 348 ? 40.210 59.399 55.415 1.00 60.10 348 TYR D C 1
ATOM 14663 O O . TYR D 2 348 ? 41.292 59.424 54.816 1.00 62.03 348 TYR D O 1
ATOM 14672 N N . LEU D 2 349 ? 39.052 59.249 54.789 1.00 55.93 349 LEU D N 1
ATOM 14673 C CA . LEU D 2 349 ? 38.960 59.151 53.345 1.00 52.87 349 LEU D CA 1
ATOM 14674 C C . LEU D 2 349 ? 38.865 60.510 52.657 1.00 58.62 349 LEU D C 1
ATOM 14675 O O . LEU D 2 349 ? 39.111 60.591 51.448 1.00 58.62 349 LEU D O 1
ATOM 14680 N N . GLU D 2 350 ? 38.505 61.574 53.383 1.00 60.59 350 GLU D N 1
ATOM 14681 C CA . GLU D 2 350 ? 38.367 62.903 52.791 1.00 56.82 350 GLU D CA 1
ATOM 14682 C C . GLU D 2 350 ? 39.553 63.843 53.007 1.00 58.09 350 GLU D C 1
ATOM 14683 O O . GLU D 2 350 ? 39.618 64.876 52.334 1.00 58.31 350 GLU D O 1
ATOM 14689 N N . SER D 2 351 ? 40.491 63.528 53.897 1.00 60.39 351 SER D N 1
ATOM 14690 C CA . SER D 2 351 ? 41.643 64.387 54.146 1.00 65.16 351 SER D CA 1
ATOM 14691 C C . SER D 2 351 ? 42.898 63.681 53.663 1.00 68.66 351 SER D C 1
ATOM 14692 O O . SER D 2 351 ? 42.930 62.451 53.595 1.00 72.31 351 SER D O 1
ATOM 14695 N N . ASP D 2 352 ? 43.877 64.454 53.183 1.00 72.44 352 ASP D N 1
ATOM 14696 C CA . ASP D 2 352 ? 45.135 63.860 52.748 1.00 78.48 352 ASP D CA 1
ATOM 14697 C C . ASP D 2 352 ? 46.390 64.175 53.561 1.00 78.04 352 ASP D C 1
ATOM 14698 O O . ASP D 2 352 ? 47.456 63.642 53.233 1.00 81.13 352 ASP D O 1
ATOM 14703 N N . ILE D 2 353 ? 46.322 65.008 54.596 1.00 75.46 353 ILE D N 1
ATOM 14704 C CA . ILE D 2 353 ? 47.478 65.226 55.463 1.00 71.85 353 ILE D CA 1
ATOM 14705 C C . ILE D 2 353 ? 47.021 65.113 56.907 1.00 70.22 353 ILE D C 1
ATOM 14706 O O . ILE D 2 353 ? 46.104 65.825 57.331 1.00 71.31 353 ILE D O 1
ATOM 14711 N N . TYR D 2 354 ? 47.647 64.216 57.660 1.00 69.12 354 TYR D N 1
ATOM 14712 C CA . TYR D 2 354 ? 47.320 64.035 59.067 1.00 72.17 354 TYR D CA 1
ATOM 14713 C C . TYR D 2 354 ? 48.306 64.839 59.896 1.00 68.86 354 TYR D C 1
ATOM 14714 O O . TYR D 2 354 ? 49.493 64.508 59.960 1.00 68.81 354 TYR D O 1
ATOM 14723 N N . LEU D 2 355 ? 47.816 65.890 60.528 1.00 68.22 355 LEU D N 1
ATOM 14724 C CA . LEU D 2 355 ? 48.603 66.614 61.510 1.00 71.09 355 LEU D CA 1
ATOM 14725 C C . LEU D 2 355 ? 48.559 65.797 62.792 1.00 74.21 355 LEU D C 1
ATOM 14726 O O . LEU D 2 355 ? 47.473 65.405 63.228 1.00 73.19 355 LEU D O 1
ATOM 14731 N N . ASP D 2 356 ? 49.714 65.484 63.380 1.00 76.63 356 ASP D N 1
ATOM 14732 C CA . ASP D 2 356 ? 49.698 64.902 64.719 1.00 76.97 356 ASP D CA 1
ATOM 14733 C C . ASP D 2 356 ? 50.140 66.027 65.647 1.00 78.43 356 ASP D C 1
ATOM 14734 O O . ASP D 2 356 ? 51.284 66.107 66.097 1.00 81.23 356 ASP D O 1
ATOM 14739 N N . ILE D 2 357 ? 49.172 66.873 65.982 1.00 77.11 357 ILE D N 1
ATOM 14740 C CA . ILE D 2 357 ? 49.432 68.087 66.744 1.00 81.77 357 ILE D CA 1
ATOM 14741 C C . ILE D 2 357 ? 48.747 68.095 68.107 1.00 90.12 357 ILE D C 1
ATOM 14742 O O . ILE D 2 357 ? 49.096 68.926 68.962 1.00 90.27 357 ILE D O 1
ATOM 14747 N N . ASN D 2 358 ? 47.848 67.152 68.374 1.00 94.34 358 ASN D N 1
ATOM 14748 C CA . ASN D 2 358 ? 47.084 67.168 69.612 1.00 90.70 358 ASN D CA 1
ATOM 14749 C C . ASN D 2 358 ? 47.952 66.729 70.784 1.00 94.03 358 ASN D C 1
ATOM 14750 O O . ASN D 2 358 ? 49.014 66.123 70.616 1.00 96.46 358 ASN D O 1
ATOM 14755 N N . HIS D 2 359 ? 47.496 67.064 71.986 1.00 94.02 359 HIS D N 1
ATOM 14756 C CA . HIS D 2 359 ? 48.222 66.768 73.211 1.00 87.86 359 HIS D CA 1
ATOM 14757 C C . HIS D 2 359 ? 47.572 65.609 73.951 1.00 86.42 359 HIS D C 1
ATOM 14758 O O . HIS D 2 359 ? 46.344 65.479 73.969 1.00 94.36 359 HIS D O 1
ATOM 14765 N N . GLY D 2 360 ? 48.403 64.777 74.575 1.00 86.72 360 GLY D N 1
ATOM 14766 C CA . GLY D 2 360 ? 47.897 63.708 75.416 1.00 94.22 360 GLY D CA 1
ATOM 14767 C C . GLY D 2 360 ? 47.534 62.439 74.676 1.00 97.53 360 GLY D C 1
ATOM 14768 O O . GLY D 2 360 ? 48.206 62.083 73.714 1.00 92.38 360 GLY D O 1
ATOM 14769 N N . GLY D 2 361 ? 46.490 61.741 75.117 1.00 103.42 361 GLY D N 1
ATOM 14770 C CA . GLY D 2 361 ? 46.188 60.421 74.589 1.00 103.38 361 GLY D CA 1
ATOM 14771 C C . GLY D 2 361 ? 45.867 60.393 73.108 1.00 99.48 361 GLY D C 1
ATOM 14772 O O . GLY D 2 361 ? 45.099 61.234 72.624 1.00 95.75 361 GLY D O 1
ATOM 14773 N N . GLN D 2 362 ? 46.447 59.445 72.367 1.00 99.60 362 GLN D N 1
ATOM 14774 C CA . GLN D 2 362 ? 45.998 59.326 70.993 1.00 98.48 362 GLN D CA 1
ATOM 14775 C C . GLN D 2 362 ? 44.819 58.384 70.868 1.00 84.92 362 GLN D C 1
ATOM 14776 O O . GLN D 2 362 ? 44.473 57.625 71.781 1.00 82.66 362 GLN D O 1
ATOM 14782 N N . VAL D 2 363 ? 44.291 58.362 69.658 1.00 72.92 363 VAL D N 1
ATOM 14783 C CA . VAL D 2 363 ? 42.939 57.920 69.394 1.00 64.61 363 VAL D CA 1
ATOM 14784 C C . VAL D 2 363 ? 43.030 56.724 68.465 1.00 68.08 363 VAL D C 1
ATOM 14785 O O . VAL D 2 363 ? 43.434 56.861 67.307 1.00 73.68 363 VAL D O 1
ATOM 14789 N N . LEU D 2 364 ? 42.692 55.546 68.982 1.00 61.76 364 LEU D N 1
ATOM 14790 C CA . LEU D 2 364 ? 42.404 54.376 68.154 1.00 60.54 364 LEU D CA 1
ATOM 14791 C C . LEU D 2 364 ? 43.486 54.128 67.105 1.00 68.31 364 LEU D C 1
ATOM 14792 O O . LEU D 2 364 ? 43.191 53.853 65.939 1.00 65.75 364 LEU D O 1
ATOM 14797 N N . GLN D 2 365 ? 44.751 54.238 67.512 1.00 74.11 365 GLN D N 1
ATOM 14798 C CA . GLN D 2 365 ? 45.880 54.045 66.599 1.00 73.62 365 GLN D CA 1
ATOM 14799 C C . GLN D 2 365 ? 45.787 54.999 65.403 1.00 70.51 365 GLN D C 1
ATOM 14800 O O . GLN D 2 365 ? 45.920 54.596 64.248 1.00 66.71 365 GLN D O 1
ATOM 14806 N N . ALA D 2 366 ? 45.585 56.291 65.700 1.00 69.56 366 ALA D N 1
ATOM 14807 C CA . ALA D 2 366 ? 45.228 57.257 64.659 1.00 59.98 366 ALA D CA 1
ATOM 14808 C C . ALA D 2 366 ? 46.373 57.506 63.686 1.00 61.81 366 ALA D C 1
ATOM 14809 O O . ALA D 2 366 ? 46.145 57.632 62.477 1.00 61.24 366 ALA D O 1
ATOM 14811 N N . VAL D 2 367 ? 47.603 57.619 64.190 1.00 62.90 367 VAL D N 1
ATOM 14812 C CA . VAL D 2 367 ? 48.740 57.853 63.302 1.00 63.92 367 VAL D CA 1
ATOM 14813 C C . VAL D 2 367 ? 48.878 56.705 62.310 1.00 61.16 367 VAL D C 1
ATOM 14814 O O . VAL D 2 367 ? 48.980 56.919 61.096 1.00 65.57 367 VAL D O 1
ATOM 14818 N N . ARG D 2 368 ? 48.871 55.467 62.816 1.00 57.00 368 ARG D N 1
ATOM 14819 C CA . ARG D 2 368 ? 48.927 54.292 61.951 1.00 56.05 368 ARG D CA 1
ATOM 14820 C C . ARG D 2 368 ? 47.818 54.320 60.908 1.00 55.67 368 ARG D C 1
ATOM 14821 O O . ARG D 2 368 ? 48.059 54.073 59.721 1.00 57.62 368 ARG D O 1
ATOM 14829 N N . LYS D 2 369 ? 46.591 54.625 61.335 1.00 51.82 369 LYS D N 1
ATOM 14830 C CA . LYS D 2 369 ? 45.475 54.654 60.397 1.00 50.28 369 LYS D CA 1
ATOM 14831 C C . LYS D 2 369 ? 45.706 55.682 59.296 1.00 58.55 369 LYS D C 1
ATOM 14832 O O . LYS D 2 369 ? 45.345 55.452 58.136 1.00 64.75 369 LYS D O 1
ATOM 14838 N N . ALA D 2 370 ? 46.312 56.821 59.638 1.00 61.04 370 ALA D N 1
ATOM 14839 C CA . ALA D 2 370 ? 46.685 57.791 58.615 1.00 62.04 370 ALA D CA 1
ATOM 14840 C C . ALA D 2 370 ? 47.723 57.205 57.670 1.00 61.00 370 ALA D C 1
ATOM 14841 O O . ALA D 2 370 ? 47.588 57.293 56.444 1.00 67.23 370 ALA D O 1
ATOM 14843 N N . PHE D 2 371 ? 48.762 56.587 58.232 1.00 55.14 371 PHE D N 1
ATOM 14844 C CA . PHE D 2 371 ? 49.803 55.979 57.412 1.00 58.00 371 PHE D CA 1
ATOM 14845 C C . PHE D 2 371 ? 49.231 54.910 56.488 1.00 61.20 371 PHE D C 1
ATOM 14846 O O . PHE D 2 371 ? 49.698 54.746 55.354 1.00 59.96 371 PHE D O 1
ATOM 14854 N N . GLU D 2 372 ? 48.217 54.173 56.952 1.00 63.38 372 GLU D N 1
ATOM 14855 C CA . GLU D 2 372 ? 47.659 53.089 56.149 1.00 65.31 372 GLU D CA 1
ATOM 14856 C C . GLU D 2 372 ? 46.985 53.602 54.882 1.00 67.97 372 GLU D C 1
ATOM 14857 O O . GLU D 2 372 ? 46.937 52.885 53.876 1.00 71.72 372 GLU D O 1
ATOM 14863 N N . ASN D 2 373 ? 46.420 54.804 54.926 1.00 65.10 373 ASN D N 1
ATOM 14864 C CA . ASN D 2 373 ? 45.702 55.388 53.801 1.00 63.27 373 ASN D CA 1
ATOM 14865 C C . ASN D 2 373 ? 46.528 56.386 52.991 1.00 66.48 373 ASN D C 1
ATOM 14866 O O . ASN D 2 373 ? 45.951 57.147 52.206 1.00 64.34 373 ASN D O 1
ATOM 14871 N N . ASN D 2 374 ? 47.840 56.459 53.220 1.00 69.39 374 ASN D N 1
ATOM 14872 C CA . ASN D 2 374 ? 48.738 57.381 52.518 1.00 66.07 374 ASN D CA 1
ATOM 14873 C C . ASN D 2 374 ? 48.434 58.835 52.846 1.00 65.36 374 ASN D C 1
ATOM 14874 O O . ASN D 2 374 ? 48.715 59.732 52.045 1.00 63.33 374 ASN D O 1
ATOM 14879 N N . LEU D 2 375 ? 47.837 59.072 54.009 1.00 65.83 375 LEU D N 1
ATOM 14880 C CA . LEU D 2 375 ? 47.845 60.400 54.596 1.00 60.95 375 LEU D CA 1
ATOM 14881 C C . LEU D 2 375 ? 49.285 60.820 54.852 1.00 62.69 375 LEU D C 1
ATOM 14882 O O . LEU D 2 375 ? 50.103 60.026 55.323 1.00 62.70 375 LEU D O 1
ATOM 14887 N N . LEU D 2 376 ? 49.603 62.068 54.534 1.00 65.31 376 LEU D N 1
ATOM 14888 C CA . LEU D 2 376 ? 50.910 62.604 54.884 1.00 64.24 376 LEU D CA 1
ATOM 14889 C C . LEU D 2 376 ? 50.877 63.059 56.337 1.00 67.33 376 LEU D C 1
ATOM 14890 O O . LEU D 2 376 ? 49.993 63.824 56.732 1.00 68.69 376 LEU D O 1
ATOM 14895 N N . ILE D 2 377 ? 51.822 62.578 57.140 1.00 72.38 377 ILE D N 1
ATOM 14896 C CA . ILE D 2 377 ? 51.821 62.833 58.575 1.00 75.41 377 ILE D CA 1
ATOM 14897 C C . ILE D 2 377 ? 52.960 63.790 58.896 1.00 80.70 377 ILE D C 1
ATOM 14898 O O . ILE D 2 377 ? 54.131 63.487 58.634 1.00 83.64 377 ILE D O 1
ATOM 14903 N N . LEU D 2 378 ? 52.614 64.942 59.468 1.00 82.81 378 LEU D N 1
ATOM 14904 C CA . LEU D 2 378 ? 53.571 65.819 60.124 1.00 88.98 378 LEU D CA 1
ATOM 14905 C C . LEU D 2 378 ? 53.046 66.181 61.501 1.00 92.29 378 LEU D C 1
ATOM 14906 O O . LEU D 2 378 ? 51.862 66.491 61.667 1.00 95.42 378 LEU D O 1
ATOM 14911 N N . GLY D 2 379 ? 53.949 66.184 62.472 1.00 92.62 379 GLY D N 1
ATOM 14912 C CA . GLY D 2 379 ? 53.616 66.515 63.839 1.00 95.93 379 GLY D CA 1
ATOM 14913 C C . GLY D 2 379 ? 54.787 67.217 64.491 1.00 99.58 379 GLY D C 1
ATOM 14914 O O . GLY D 2 379 ? 55.850 67.372 63.889 1.00 99.29 379 GLY D O 1
ATOM 14915 N N . PHE D 2 380 ? 54.567 67.668 65.717 1.00 101.88 380 PHE D N 1
ATOM 14916 C CA . PHE D 2 380 ? 55.602 68.405 66.420 1.00 95.96 380 PHE D CA 1
ATOM 14917 C C . PHE D 2 380 ? 56.451 67.453 67.255 1.00 93.16 380 PHE D C 1
ATOM 14918 O O . PHE D 2 380 ? 56.297 66.232 67.189 1.00 96.45 380 PHE D O 1
ATOM 14926 N N . GLU D 2 381 ? 57.386 68.007 68.038 1.00 91.69 381 GLU D N 1
ATOM 14927 C CA . GLU D 2 381 ? 58.269 67.131 68.804 1.00 92.26 381 GLU D CA 1
ATOM 14928 C C . GLU D 2 381 ? 57.562 66.444 69.963 1.00 92.05 381 GLU D C 1
ATOM 14929 O O . GLU D 2 381 ? 58.097 65.469 70.502 1.00 87.64 381 GLU D O 1
ATOM 14935 N N . GLN D 2 382 ? 56.346 66.833 70.317 1.00 99.33 382 GLN D N 1
ATOM 14936 C CA . GLN D 2 382 ? 55.563 65.749 70.880 1.00 109.31 382 GLN D CA 1
ATOM 14937 C C . GLN D 2 382 ? 55.083 65.117 69.606 1.00 118.76 382 GLN D C 1
ATOM 14938 O O . GLN D 2 382 ? 54.285 65.690 68.855 1.00 119.53 382 GLN D O 1
ATOM 14944 N N . THR D 2 383 ? 55.723 64.002 69.260 1.00 120.53 383 THR D N 1
ATOM 14945 C CA . THR D 2 383 ? 55.309 63.239 68.102 1.00 111.20 383 THR D CA 1
ATOM 14946 C C . THR D 2 383 ? 54.599 62.087 68.756 1.00 102.80 383 THR D C 1
ATOM 14947 O O . THR D 2 383 ? 55.224 61.200 69.344 1.00 102.54 383 THR D O 1
ATOM 14951 N N . LEU D 2 384 ? 53.288 62.134 68.703 1.00 97.54 384 LEU D N 1
ATOM 14952 C CA . LEU D 2 384 ? 52.571 61.188 69.504 1.00 95.25 384 LEU D CA 1
ATOM 14953 C C . LEU D 2 384 ? 52.778 59.832 68.848 1.00 94.17 384 LEU D C 1
ATOM 14954 O O . LEU D 2 384 ? 52.499 59.655 67.655 1.00 91.88 384 LEU D O 1
ATOM 14959 N N . HIS D 2 385 ? 53.286 58.898 69.634 1.00 100.14 385 HIS D N 1
ATOM 14960 C CA . HIS D 2 385 ? 53.549 57.543 69.199 1.00 107.72 385 HIS D CA 1
ATOM 14961 C C . HIS D 2 385 ? 52.311 56.949 68.557 1.00 106.56 385 HIS D C 1
ATOM 14962 O O . HIS D 2 385 ? 51.263 56.867 69.197 1.00 109.24 385 HIS D O 1
ATOM 14969 N N . ASP D 2 386 ? 52.448 56.443 67.334 1.00 99.41 386 ASP D N 1
ATOM 14970 C CA . ASP D 2 386 ? 53.733 56.042 66.769 1.00 89.29 386 ASP D CA 1
ATOM 14971 C C . ASP D 2 386 ? 54.607 57.150 66.196 1.00 80.63 386 ASP D C 1
ATOM 14972 O O . ASP D 2 386 ? 54.159 57.999 65.425 1.00 78.52 386 ASP D O 1
ATOM 14977 N N . ARG D 2 387 ? 55.858 57.147 66.652 1.00 77.69 387 ARG D N 1
ATOM 14978 C CA . ARG D 2 387 ? 56.963 57.681 65.877 1.00 73.19 387 ARG D CA 1
ATOM 14979 C C . ARG D 2 387 ? 57.454 56.673 64.852 1.00 78.62 387 ARG D C 1
ATOM 14980 O O . ARG D 2 387 ? 58.322 57.008 64.041 1.00 85.07 387 ARG D O 1
ATOM 14988 N N . HIS D 2 388 ? 56.926 55.445 64.903 1.00 80.47 388 HIS D N 1
ATOM 14989 C CA . HIS D 2 388 ? 57.250 54.422 63.915 1.00 83.66 388 HIS D CA 1
ATOM 14990 C C . HIS D 2 388 ? 57.097 54.941 62.496 1.00 87.24 388 HIS D C 1
ATOM 14991 O O . HIS D 2 388 ? 57.947 54.695 61.632 1.00 86.37 388 HIS D O 1
ATOM 14998 N N . TYR D 2 389 ? 55.991 55.626 62.232 1.00 82.68 389 TYR D N 1
ATOM 14999 C CA . TYR D 2 389 ? 55.543 55.944 60.886 1.00 73.97 389 TYR D CA 1
ATOM 15000 C C . TYR D 2 389 ? 55.906 57.357 60.440 1.00 72.10 389 TYR D C 1
ATOM 15001 O O . TYR D 2 389 ? 55.400 57.812 59.410 1.00 73.99 389 TYR D O 1
ATOM 15010 N N . ILE D 2 390 ? 56.714 58.083 61.209 1.00 70.66 390 ILE D N 1
ATOM 15011 C CA . ILE D 2 390 ? 57.064 59.460 60.876 1.00 72.38 390 ILE D CA 1
ATOM 15012 C C . ILE D 2 390 ? 58.496 59.509 60.367 1.00 82.18 390 ILE D C 1
ATOM 15013 O O . ILE D 2 390 ? 59.444 59.296 61.132 1.00 88.19 390 ILE D O 1
ATOM 15018 N N . ALA D 2 391 ? 58.660 59.824 59.085 1.00 87.27 391 ALA D N 1
ATOM 15019 C CA . ALA D 2 391 ? 59.963 60.256 58.601 1.00 91.69 391 ALA D CA 1
ATOM 15020 C C . ALA D 2 391 ? 60.357 61.551 59.299 1.00 91.85 391 ALA D C 1
ATOM 15021 O O . ALA D 2 391 ? 59.506 62.390 59.598 1.00 93.04 391 ALA D O 1
ATOM 15023 N N . GLN D 2 392 ? 61.653 61.722 59.560 1.00 94.36 392 GLN D N 1
ATOM 15024 C CA . GLN D 2 392 ? 62.065 62.865 60.368 1.00 95.62 392 GLN D CA 1
ATOM 15025 C C . GLN D 2 392 ? 62.195 64.156 59.564 1.00 95.52 392 GLN D C 1
ATOM 15026 O O . GLN D 2 392 ? 62.259 65.235 60.165 1.00 92.34 392 GLN D O 1
ATOM 15032 N N . GLN D 2 393 ? 62.174 64.092 58.229 1.00 97.69 393 GLN D N 1
ATOM 15033 C CA . GLN D 2 393 ? 62.091 65.296 57.405 1.00 97.80 393 GLN D CA 1
ATOM 15034 C C . GLN D 2 393 ? 60.758 65.979 57.672 1.00 92.79 393 GLN D C 1
ATOM 15035 O O . GLN D 2 393 ? 60.463 67.058 57.150 1.00 91.69 393 GLN D O 1
ATOM 15041 N N . HIS D 2 394 ? 59.956 65.324 58.494 1.00 90.27 394 HIS D N 1
ATOM 15042 C CA . HIS D 2 394 ? 58.532 65.540 58.652 1.00 94.27 394 HIS D CA 1
ATOM 15043 C C . HIS D 2 394 ? 58.160 65.885 60.081 1.00 100.78 394 HIS D C 1
ATOM 15044 O O . HIS D 2 394 ? 57.343 66.797 60.291 1.00 97.88 394 HIS D O 1
ATOM 15051 N N . ILE D 2 395 ? 58.664 65.128 61.069 1.00 105.96 395 ILE D N 1
ATOM 15052 C CA . ILE D 2 395 ? 58.559 65.610 62.443 1.00 103.39 395 ILE D CA 1
ATOM 15053 C C . ILE D 2 395 ? 59.032 67.035 62.414 1.00 103.89 395 ILE D C 1
ATOM 15054 O O . ILE D 2 395 ? 59.938 67.411 61.660 1.00 109.48 395 ILE D O 1
ATOM 15059 N N . PHE D 2 396 ? 58.426 67.844 63.229 1.00 102.78 396 PHE D N 1
ATOM 15060 C CA . PHE D 2 396 ? 59.026 69.113 63.392 1.00 105.60 396 PHE D CA 1
ATOM 15061 C C . PHE D 2 396 ? 59.135 69.416 64.848 1.00 114.59 396 PHE D C 1
ATOM 15062 O O . PHE D 2 396 ? 58.882 68.601 65.744 1.00 116.56 396 PHE D O 1
ATOM 15070 N N . ASP D 2 397 ? 59.485 70.656 65.012 1.00 120.77 397 ASP D N 1
ATOM 15071 C CA . ASP D 2 397 ? 59.883 71.278 66.229 1.00 124.10 397 ASP D CA 1
ATOM 15072 C C . ASP D 2 397 ? 58.694 71.300 67.179 1.00 120.26 397 ASP D C 1
ATOM 15073 O O . ASP D 2 397 ? 57.549 71.269 66.738 1.00 120.41 397 ASP D O 1
ATOM 15078 N N . SER D 2 398 ? 58.939 71.388 68.494 1.00 117.68 398 SER D N 1
ATOM 15079 C CA . SER D 2 398 ? 57.769 71.352 69.372 1.00 116.31 398 SER D CA 1
ATOM 15080 C C . SER D 2 398 ? 57.282 72.784 69.557 1.00 117.00 398 SER D C 1
ATOM 15081 O O . SER D 2 398 ? 57.433 73.415 70.613 1.00 115.09 398 SER D O 1
ATOM 15084 N N . SER D 2 399 ? 56.530 73.221 68.549 1.00 115.92 399 SER D N 1
ATOM 15085 C CA . SER D 2 399 ? 55.985 74.561 68.370 1.00 114.25 399 SER D CA 1
ATOM 15086 C C . SER D 2 399 ? 56.907 75.737 68.717 1.00 113.84 399 SER D C 1
ATOM 15087 O O . SER D 2 399 ? 56.379 76.791 69.067 1.00 115.34 399 SER D O 1
ATOM 15090 N N . GLN D 2 400 ? 58.253 75.651 68.592 1.00 110.82 400 GLN D N 1
ATOM 15091 C CA . GLN D 2 400 ? 58.980 76.899 68.867 1.00 114.82 400 GLN D CA 1
ATOM 15092 C C . GLN D 2 400 ? 58.685 77.896 67.745 1.00 117.21 400 GLN D C 1
ATOM 15093 O O . GLN D 2 400 ? 58.062 78.924 68.018 1.00 114.44 400 GLN D O 1
ATOM 15099 N N . PRO D 2 401 ? 59.112 77.706 66.493 1.00 119.07 401 PRO D N 1
ATOM 15100 C CA . PRO D 2 401 ? 58.246 78.157 65.403 1.00 114.92 401 PRO D CA 1
ATOM 15101 C C . PRO D 2 401 ? 57.440 77.040 64.750 1.00 109.36 401 PRO D C 1
ATOM 15102 O O . PRO D 2 401 ? 57.981 75.968 64.444 1.00 102.95 401 PRO D O 1
ATOM 15106 N N . ALA D 2 402 ? 56.183 77.328 64.433 1.00 105.73 402 ALA D N 1
ATOM 15107 C CA . ALA D 2 402 ? 55.350 76.480 63.595 1.00 100.40 402 ALA D CA 1
ATOM 15108 C C . ALA D 2 402 ? 55.373 76.924 62.139 1.00 104.76 402 ALA D C 1
ATOM 15109 O O . ALA D 2 402 ? 54.611 76.382 61.330 1.00 106.39 402 ALA D O 1
ATOM 15111 N N . GLN D 2 403 ? 56.209 77.916 61.802 1.00 106.52 403 GLN D N 1
ATOM 15112 C CA . GLN D 2 403 ? 56.188 78.498 60.461 1.00 111.61 403 GLN D CA 1
ATOM 15113 C C . GLN D 2 403 ? 56.735 77.510 59.436 1.00 108.20 403 GLN D C 1
ATOM 15114 O O . GLN D 2 403 ? 56.130 77.299 58.380 1.00 106.08 403 GLN D O 1
ATOM 15120 N N . LEU D 2 404 ? 57.844 76.844 59.760 1.00 108.26 404 LEU D N 1
ATOM 15121 C CA . LEU D 2 404 ? 58.418 75.844 58.870 1.00 107.27 404 LEU D CA 1
ATOM 15122 C C . LEU D 2 404 ? 57.580 74.575 58.814 1.00 105.24 404 LEU D C 1
ATOM 15123 O O . LEU D 2 404 ? 57.678 73.826 57.835 1.00 101.39 404 LEU D O 1
ATOM 15128 N N . ALA D 2 405 ? 56.761 74.323 59.839 1.00 109.94 405 ALA D N 1
ATOM 15129 C CA . ALA D 2 405 ? 55.937 73.120 59.859 1.00 108.19 405 ALA D CA 1
ATOM 15130 C C . ALA D 2 405 ? 55.086 73.016 58.600 1.00 104.68 405 ALA D C 1
ATOM 15131 O O . ALA D 2 405 ? 54.972 71.939 58.003 1.00 100.42 405 ALA D O 1
ATOM 15133 N N . SER D 2 406 ? 54.455 74.120 58.196 1.00 106.22 406 SER D N 1
ATOM 15134 C CA . SER D 2 406 ? 53.633 74.113 56.990 1.00 110.63 406 SER D CA 1
ATOM 15135 C C . SER D 2 406 ? 54.397 74.373 55.693 1.00 109.99 406 SER D C 1
ATOM 15136 O O . SER D 2 406 ? 54.117 73.721 54.681 1.00 107.85 406 SER D O 1
ATOM 15139 N N . ILE D 2 407 ? 55.327 75.328 55.658 1.00 109.91 407 ILE D N 1
ATOM 15140 C CA . ILE D 2 407 ? 55.919 75.620 54.360 1.00 111.03 407 ILE D CA 1
ATOM 15141 C C . ILE D 2 407 ? 56.757 74.433 53.867 1.00 109.98 407 ILE D C 1
ATOM 15142 O O . ILE D 2 407 ? 57.020 74.319 52.667 1.00 112.98 407 ILE D O 1
ATOM 15147 N N . LEU D 2 408 ? 57.114 73.499 54.759 1.00 105.48 408 LEU D N 1
ATOM 15148 C CA . LEU D 2 408 ? 57.488 72.150 54.337 1.00 104.14 408 LEU D CA 1
ATOM 15149 C C . LEU D 2 408 ? 56.478 71.601 53.344 1.00 108.71 408 LEU D C 1
ATOM 15150 O O . LEU D 2 408 ? 56.810 71.346 52.177 1.00 116.06 408 LEU D O 1
ATOM 15155 N N . GLU D 2 409 ? 55.250 71.338 53.817 1.00 103.95 409 GLU D N 1
ATOM 15156 C CA . GLU D 2 409 ? 54.257 70.678 52.983 1.00 107.58 409 GLU D CA 1
ATOM 15157 C C . GLU D 2 409 ? 53.234 71.611 52.342 1.00 109.85 409 GLU D C 1
ATOM 15158 O O . GLU D 2 409 ? 52.404 71.140 51.556 1.00 108.89 409 GLU D O 1
ATOM 15164 N N . GLU D 2 410 ? 53.263 72.912 52.648 1.00 113.87 410 GLU D N 1
ATOM 15165 C CA . GLU D 2 410 ? 52.742 73.867 51.677 1.00 115.72 410 GLU D CA 1
ATOM 15166 C C . GLU D 2 410 ? 53.521 73.745 50.380 1.00 106.74 410 GLU D C 1
ATOM 15167 O O . GLU D 2 410 ? 52.969 73.944 49.289 1.00 105.82 410 GLU D O 1
ATOM 15173 N N . ALA D 2 411 ? 54.793 73.352 50.484 1.00 103.18 411 ALA D N 1
ATOM 15174 C CA . ALA D 2 411 ? 55.658 73.225 49.321 1.00 102.13 411 ALA D CA 1
ATOM 15175 C C . ALA D 2 411 ? 55.191 72.154 48.345 1.00 105.45 411 ALA D C 1
ATOM 15176 O O . ALA D 2 411 ? 55.642 72.155 47.192 1.00 108.68 411 ALA D O 1
ATOM 15178 N N . LEU D 2 412 ? 54.295 71.249 48.750 1.00 100.07 412 LEU D N 1
ATOM 15179 C CA . LEU D 2 412 ? 53.792 70.237 47.827 1.00 96.22 412 LEU D CA 1
ATOM 15180 C C . LEU D 2 412 ? 52.486 70.739 47.203 1.00 101.93 412 LEU D C 1
ATOM 15181 O O . LEU D 2 412 ? 51.449 70.814 47.877 1.00 101.75 412 LEU D O 1
ATOM 15186 N N . CYS D 2 413 ? 52.550 71.087 45.912 1.00 103.86 413 CYS D N 1
ATOM 15187 C CA . CYS D 2 413 ? 51.421 71.571 45.122 1.00 104.26 413 CYS D CA 1
ATOM 15188 C C . CYS D 2 413 ? 51.093 70.608 43.991 1.00 105.36 413 CYS D C 1
ATOM 15189 O O . CYS D 2 413 ? 49.929 70.233 43.834 1.00 106.50 413 CYS D O 1
ATOM 15192 N N . GLY D 2 414 ? 52.062 70.295 43.128 1.00 105.56 414 GLY D N 1
ATOM 15193 C CA . GLY D 2 414 ? 51.897 69.293 42.089 1.00 106.08 414 GLY D CA 1
ATOM 15194 C C . GLY D 2 414 ? 52.114 67.866 42.567 1.00 103.23 414 GLY D C 1
ATOM 15195 O O . GLY D 2 414 ? 51.948 67.546 43.750 1.00 96.48 414 GLY D O 1
ATOM 15196 N N . VAL D 2 415 ? 52.473 66.984 41.626 1.00 105.98 415 VAL D N 1
ATOM 15197 C CA . VAL D 2 415 ? 52.441 65.538 41.861 1.00 101.66 415 VAL D CA 1
ATOM 15198 C C . VAL D 2 415 ? 53.766 64.876 42.267 1.00 99.72 415 VAL D C 1
ATOM 15199 O O . VAL D 2 415 ? 53.738 63.789 42.865 1.00 92.41 415 VAL D O 1
ATOM 15203 N N . GLU D 2 416 ? 54.912 65.500 41.995 1.00 105.22 416 GLU D N 1
ATOM 15204 C CA . GLU D 2 416 ? 56.197 64.836 42.216 1.00 109.13 416 GLU D CA 1
ATOM 15205 C C . GLU D 2 416 ? 56.662 64.953 43.651 1.00 109.40 416 GLU D C 1
ATOM 15206 O O . GLU D 2 416 ? 57.196 64.003 44.234 1.00 112.57 416 GLU D O 1
ATOM 15212 N N . GLN D 2 417 ? 56.472 66.147 44.193 1.00 109.60 417 GLN D N 1
ATOM 15213 C CA . GLN D 2 417 ? 56.969 66.509 45.507 1.00 110.09 417 GLN D CA 1
ATOM 15214 C C . GLN D 2 417 ? 56.220 65.762 46.596 1.00 109.77 417 GLN D C 1
ATOM 15215 O O . GLN D 2 417 ? 56.820 65.336 47.591 1.00 108.36 417 GLN D O 1
ATOM 15229 N N . ARG D 2 419 ? 54.720 62.834 46.212 1.00 93.92 419 ARG D N 1
ATOM 15230 C CA . ARG D 2 419 ? 55.330 61.517 46.126 1.00 93.52 419 ARG D CA 1
ATOM 15231 C C . ARG D 2 419 ? 56.556 61.476 47.033 1.00 94.76 419 ARG D C 1
ATOM 15232 O O . ARG D 2 419 ? 56.522 60.853 48.101 1.00 98.87 419 ARG D O 1
ATOM 15240 N N . SER D 2 420 ? 57.566 62.297 46.721 1.00 90.49 420 SER D N 1
ATOM 15241 C CA . SER D 2 420 ? 58.838 62.257 47.447 1.00 90.03 420 SER D CA 1
ATOM 15242 C C . SER D 2 420 ? 58.661 62.311 48.961 1.00 89.12 420 SER D C 1
ATOM 15243 O O . SER D 2 420 ? 59.465 61.732 49.701 1.00 86.35 420 SER D O 1
ATOM 15246 N N . ALA D 2 421 ? 57.625 63.003 49.447 1.00 89.04 421 ALA D N 1
ATOM 15247 C CA . ALA D 2 421 ? 57.415 63.042 50.892 1.00 85.56 421 ALA D CA 1
ATOM 15248 C C . ALA D 2 421 ? 56.863 61.715 51.404 1.00 87.65 421 ALA D C 1
ATOM 15249 O O . ALA D 2 421 ? 57.246 61.255 52.487 1.00 91.75 421 ALA D O 1
ATOM 15251 N N . LEU D 2 422 ? 55.996 61.063 50.621 1.00 84.86 422 LEU D N 1
ATOM 15252 C CA . LEU D 2 422 ? 55.299 59.884 51.127 1.00 84.80 422 LEU D CA 1
ATOM 15253 C C . LEU D 2 422 ? 56.167 58.619 51.116 1.00 92.17 422 LEU D C 1
ATOM 15254 O O . LEU D 2 422 ? 55.929 57.733 51.942 1.00 96.93 422 LEU D O 1
ATOM 15259 N N . GLN D 2 423 ? 57.147 58.467 50.201 1.00 94.04 423 GLN D N 1
ATOM 15260 C CA . GLN D 2 423 ? 58.107 57.373 50.431 1.00 98.13 423 GLN D CA 1
ATOM 15261 C C . GLN D 2 423 ? 59.003 57.690 51.598 1.00 96.18 423 GLN D C 1
ATOM 15262 O O . GLN D 2 423 ? 59.347 56.776 52.353 1.00 102.26 423 GLN D O 1
ATOM 15268 N N . ALA D 2 424 ? 59.433 58.951 51.728 1.00 90.11 424 ALA D N 1
ATOM 15269 C CA . ALA D 2 424 ? 60.126 59.347 52.945 1.00 86.51 424 ALA D CA 1
ATOM 15270 C C . ALA D 2 424 ? 59.340 58.871 54.155 1.00 84.63 424 ALA D C 1
ATOM 15271 O O . ALA D 2 424 ? 59.885 58.231 55.063 1.00 79.21 424 ALA D O 1
ATOM 15273 N N . GLN D 2 425 ? 58.035 59.129 54.147 1.00 86.59 425 GLN D N 1
ATOM 15274 C CA . GLN D 2 425 ? 57.134 58.518 55.114 1.00 80.71 425 GLN D CA 1
ATOM 15275 C C . GLN D 2 425 ? 57.231 56.998 55.063 1.00 78.42 425 GLN D C 1
ATOM 15276 O O . GLN D 2 425 ? 57.472 56.338 56.081 1.00 82.13 425 GLN D O 1
ATOM 15282 N N . GLY D 2 426 ? 57.069 56.426 53.868 1.00 73.89 426 GLY D N 1
ATOM 15283 C CA . GLY D 2 426 ? 57.088 54.979 53.729 1.00 76.80 426 GLY D CA 1
ATOM 15284 C C . GLY D 2 426 ? 58.438 54.342 53.994 1.00 79.59 426 GLY D C 1
ATOM 15285 O O . GLY D 2 426 ? 58.504 53.188 54.433 1.00 71.42 426 GLY D O 1
ATOM 15286 N N . ARG D 2 427 ? 59.529 55.064 53.732 1.00 85.27 427 ARG D N 1
ATOM 15287 C CA . ARG D 2 427 ? 60.849 54.469 53.933 1.00 88.83 427 ARG D CA 1
ATOM 15288 C C . ARG D 2 427 ? 61.181 54.354 55.414 1.00 92.19 427 ARG D C 1
ATOM 15289 O O . ARG D 2 427 ? 61.676 53.317 55.870 1.00 90.61 427 ARG D O 1
ATOM 15297 N N . HIS D 2 428 ? 60.920 55.413 56.186 1.00 93.63 428 HIS D N 1
ATOM 15298 C CA . HIS D 2 428 ? 61.166 55.319 57.623 1.00 91.89 428 HIS D CA 1
ATOM 15299 C C . HIS D 2 428 ? 60.348 54.201 58.251 1.00 92.36 428 HIS D C 1
ATOM 15300 O O . HIS D 2 428 ? 60.824 53.529 59.172 1.00 93.49 428 HIS D O 1
ATOM 15307 N N . ALA D 2 429 ? 59.135 53.969 57.751 1.00 86.95 429 ALA D N 1
ATOM 15308 C CA . ALA D 2 429 ? 58.325 52.835 58.175 1.00 81.30 429 ALA D CA 1
ATOM 15309 C C . ALA D 2 429 ? 58.866 51.510 57.669 1.00 81.36 429 ALA D C 1
ATOM 15310 O O . ALA D 2 429 ? 58.270 50.471 57.971 1.00 84.25 429 ALA D O 1
ATOM 15312 N N . ASN D 2 430 ? 59.948 51.532 56.887 1.00 84.78 430 ASN D N 1
ATOM 15313 C CA . ASN D 2 430 ? 60.602 50.326 56.375 1.00 86.24 430 ASN D CA 1
ATOM 15314 C C . ASN D 2 430 ? 59.705 49.564 55.404 1.00 84.65 430 ASN D C 1
ATOM 15315 O O . ASN D 2 430 ? 59.591 48.339 55.468 1.00 82.15 430 ASN D O 1
ATOM 15320 N N . ASP D 2 431 ? 59.077 50.296 54.493 1.00 80.53 431 ASP D N 1
ATOM 15321 C CA . ASP D 2 431 ? 58.270 49.669 53.459 1.00 78.96 431 ASP D CA 1
ATOM 15322 C C . ASP D 2 431 ? 59.180 48.995 52.440 1.00 75.17 431 ASP D C 1
ATOM 15323 O O . ASP D 2 431 ? 60.077 49.632 51.878 1.00 68.52 431 ASP D O 1
ATOM 15328 N N . VAL D 2 432 ? 58.965 47.703 52.219 1.00 76.58 432 VAL D N 1
ATOM 15329 C CA . VAL D 2 432 ? 59.663 46.971 51.166 1.00 75.23 432 VAL D CA 1
ATOM 15330 C C . VAL D 2 432 ? 58.609 46.258 50.330 1.00 75.13 432 VAL D C 1
ATOM 15331 O O . VAL D 2 432 ? 57.528 45.936 50.844 1.00 71.71 432 VAL D O 1
ATOM 15335 N N . PRO D 2 433 ? 58.852 46.015 49.046 1.00 76.58 433 PRO D N 1
ATOM 15336 C CA . PRO D 2 433 ? 57.899 45.225 48.265 1.00 81.46 433 PRO D CA 1
ATOM 15337 C C . PRO D 2 433 ? 57.977 43.756 48.643 1.00 82.17 433 PRO D C 1
ATOM 15338 O O . PRO D 2 433 ? 59.001 43.269 49.130 1.00 83.93 433 PRO D O 1
ATOM 15342 N N . VAL D 2 434 ? 56.871 43.047 48.400 1.00 79.79 434 VAL D N 1
ATOM 15343 C CA . VAL D 2 434 ? 56.796 41.617 48.699 1.00 74.28 434 VAL D CA 1
ATOM 15344 C C . VAL D 2 434 ? 57.939 40.865 48.029 1.00 74.36 434 VAL D C 1
ATOM 15345 O O . VAL D 2 434 ? 58.352 39.794 48.494 1.00 69.37 434 VAL D O 1
ATOM 15349 N N . SER D 2 435 ? 58.489 41.428 46.951 1.00 83.95 435 SER D N 1
ATOM 15350 C CA . SER D 2 435 ? 59.587 40.788 46.233 1.00 87.60 435 SER D CA 1
ATOM 15351 C C . SER D 2 435 ? 60.787 40.549 47.143 1.00 88.76 435 SER D C 1
ATOM 15352 O O . SER D 2 435 ? 61.322 39.435 47.201 1.00 86.55 435 SER D O 1
ATOM 15355 N N . LEU D 2 436 ? 61.226 41.590 47.863 1.00 87.04 436 LEU D N 1
ATOM 15356 C CA . LEU D 2 436 ? 62.417 41.467 48.700 1.00 81.18 436 LEU D CA 1
ATOM 15357 C C . LEU D 2 436 ? 62.246 40.373 49.749 1.00 83.38 436 LEU D C 1
ATOM 15358 O O . LEU D 2 436 ? 63.213 39.674 50.078 1.00 83.54 436 LEU D O 1
ATOM 15363 N N . TYR D 2 437 ? 61.024 40.186 50.258 1.00 89.04 437 TYR D N 1
ATOM 15364 C CA . TYR D 2 437 ? 60.761 39.083 51.179 1.00 95.65 437 TYR D CA 1
ATOM 15365 C C . TYR D 2 437 ? 61.160 37.750 50.563 1.00 98.09 437 TYR D C 1
ATOM 15366 O O . TYR D 2 437 ? 61.943 36.991 51.147 1.00 97.61 437 TYR D O 1
ATOM 15375 N N . GLN D 2 438 ? 60.638 37.455 49.372 1.00 96.77 438 GLN D N 1
ATOM 15376 C CA . GLN D 2 438 ? 60.955 36.188 48.725 1.00 90.47 438 GLN D CA 1
ATOM 15377 C C . GLN D 2 438 ? 62.428 36.093 48.363 1.00 91.94 438 GLN D C 1
ATOM 15378 O O . GLN D 2 438 ? 62.983 34.993 48.347 1.00 94.72 438 GLN D O 1
ATOM 15384 N N . GLU D 2 439 ? 63.082 37.223 48.082 1.00 90.86 439 GLU D N 1
ATOM 15385 C CA . GLU D 2 439 ? 64.509 37.186 47.770 1.00 92.97 439 GLU D CA 1
ATOM 15386 C C . GLU D 2 439 ? 65.329 36.811 48.999 1.00 94.84 439 GLU D C 1
ATOM 15387 O O . GLU D 2 439 ? 66.124 35.865 48.965 1.00 91.84 439 GLU D O 1
ATOM 15393 N N . THR D 2 440 ? 65.132 37.525 50.106 1.00 100.64 440 THR D N 1
ATOM 15394 C CA . THR D 2 440 ? 65.983 37.311 51.268 1.00 95.40 440 THR D CA 1
ATOM 15395 C C . THR D 2 440 ? 65.711 35.985 51.959 1.00 92.10 440 THR D C 1
ATOM 15396 O O . THR D 2 440 ? 66.565 35.512 52.721 1.00 92.45 440 THR D O 1
ATOM 15400 N N . LEU D 2 441 ? 64.518 35.421 51.783 1.00 91.88 441 LEU D N 1
ATOM 15401 C CA . LEU D 2 441 ? 64.200 34.129 52.364 1.00 95.08 441 LEU D CA 1
ATOM 15402 C C . LEU D 2 441 ? 64.260 32.947 51.397 1.00 101.05 441 LEU D C 1
ATOM 15403 O O . LEU D 2 441 ? 64.255 31.802 51.865 1.00 99.21 441 LEU D O 1
ATOM 15408 N N . GLN D 2 442 ? 64.337 33.175 50.077 1.00 103.52 442 GLN D N 1
ATOM 15409 C CA . GLN D 2 442 ? 64.410 32.051 49.141 1.00 99.63 442 GLN D CA 1
ATOM 15410 C C . GLN D 2 442 ? 65.623 31.188 49.437 1.00 101.88 442 GLN D C 1
ATOM 15411 O O . GLN D 2 442 ? 65.603 29.971 49.212 1.00 103.43 442 GLN D O 1
ATOM 15417 N N . SER D 2 443 ? 66.666 31.808 49.988 1.00 102.07 443 SER D N 1
ATOM 15418 C CA . SER D 2 443 ? 67.872 31.094 50.371 1.00 99.71 443 SER D CA 1
ATOM 15419 C C . SER D 2 443 ? 67.574 29.977 51.366 1.00 95.46 443 SER D C 1
ATOM 15420 O O . SER D 2 443 ? 68.212 28.919 51.328 1.00 92.05 443 SER D O 1
ATOM 15423 N N . LEU D 2 444 ? 66.600 30.182 52.257 1.00 96.55 444 LEU D N 1
ATOM 15424 C CA . LEU D 2 444 ? 66.388 29.300 53.403 1.00 93.36 444 LEU D CA 1
ATOM 15425 C C . LEU D 2 444 ? 65.058 28.565 53.271 1.00 96.21 444 LEU D C 1
ATOM 15426 O O . LEU D 2 444 ? 63.993 29.172 53.431 1.00 93.27 444 LEU D O 1
ATOM 15431 N N . LEU D 2 445 ? 65.128 27.257 53.025 1.00 99.37 445 LEU D N 1
ATOM 15432 C CA . LEU D 2 445 ? 63.988 26.343 53.159 1.00 97.80 445 LEU D CA 1
ATOM 15433 C C . LEU D 2 445 ? 64.493 24.905 53.252 1.00 90.46 445 LEU D C 1
ATOM 15434 O O . LEU D 2 445 ? 63.721 23.977 53.502 1.00 81.06 445 LEU D O 1
#

B-factor: mean 68.24, std 31.15, range [4.05, 433.16]

Secondary structure (DSSP, 8-state):
--EEEE-----SS--THHHHHHHHHHHHHHTT--EEEE----SS-HHHHHHHHT--GGGEE-HHHHTSSPPP-----BHHHHHHTBSS--SEEEEETTEEEEEETTTTEEEEEEESSTTS-BEEEEEEEETTEEEEEEEESSSEEEEEEEEEETTEEEEEEEEEE-TTSBEEE--EETTEE--EE-SS-EESSHHHHHHHHHHHHT--TT-EEEES--TTTHHHHHHHHTTSEEEEEE-S--EESTT--SS--EE-HHHHHHHHTGGG-SEEEES-HHHHHHHHHHHHHHS----EEEE--S--BSSPPP--S---TT--EE---STTT-THHHHHHHHHHHHHSTT--EEEE---SS-HHHHHHHHHTS--TTEEE------TTTGGGSS-EE---S-BSS-S---TGGGT--EEEES-TBHHHHH--BTTTEEEE---SS--SHHHHHHHHHHHHTTTSSS-S---HHHHHHHGGGBHHHHHHHHHHHHHHHTT-/-EEESS-SHHHHHHHHHHHHTT----EEE-S--SS------HHHHTS-PPTT-----BGGGS--STTPEEEE-SS-EEEE---EEEEEEEE-SSSSSEEEEEEEE-TT--EEEEEEE-TTS-EEEEEEE-TTS-EEEEEEE-TTSBEEEEEETTT--EEE--TTS-BEEESSHHHHHHHHHHHTT---S--EES-SSHHHHHHHTTTTS---EEEE--S---SS-----HHHH-SSSSEEEEE---HHHHHH---S-TGGGGGEE---B-----------SEEEEE-SBS--TTHHHHHHH-TTSEEEEE-S---HHHH---STTEEEESS--HHHHHHHHHH-SEEEE--BSS-STTHHHHHHHTTPEEEE-SS-PSP-TTS-TTTB--SSTTTTTHHHHHTTTSSS---HHHHHHHHHTTB--HHHHHHHHHTT---/--EEEE-----SS--HHHHHHHHHHHHHHHTT--EEEE----SS-HHHHHHHTT--GGGEE-HHHHTSS--------BHHHHHHHB-S----EEEETTEEEEE-TTSSEEEEEEESSSSS-BEEEEEEEETTEEEEEEEESSSEEEEEEEEEETTEEEEEEEEEE-TTSBEEE--EETTEE--EE-SS-EESSHHHHHHHHHHHTT--TT-EEEES--TTTHHHHHHHTSSSEEEEEE-S--EESTT--SS--EE-TTTHHHHHTGGG-SEEEESSHHHHHHHHHHHHHTS-----EEE--S--BSS-----S---S---EE---SSTT-THHHHHHHHHHHSSSTT--B-EE---TTHHHHHHHHHHSS-STTB--------TTGGGG-S-EEE--S-BSS-S---HHHHT--EEEES-TBHHHHS--TTTTEEEE---SS--HHHHHHHHHHHHHHHHSTTTTT---SHHHHHTTSBHHHHHHHHHHHHHHHHH-/-EEESS-SHHHHHHHHHHHHTT----EEE-S--S-------HHHHTT-PPTT-----BGGGS--STT-EEEE-SS-EEEE---EEEEEEEPSSSS-SBEEEEEEE-TT--EEEEEEE-TTS-EEEEEEEETTTEEEEEEEE-TTSBEEEEEETTT--EEEE-TTSPEEEESSHHHHHHHHHHHHT---S--EE--SSTTHHHHTTSTTSS--EEEE--S---SS-----HHHH-SSSSEEEEEE--GGGTS----S-SSTTSSEEE--B-----------S-EEEE-SBSPPTTHHHHHHH-TT--EEEEES---HHHH---STTEEEEES--HHHHHHHHHH-SEEEE--BSS--TTHHHHHHHTT-EEEE-SS-PSP-TT--TTT---SSS--HHHHHHHHT--SS---HHHHHHHHHTTB--HHHHHHHHHT--

CATH classification: 3.40.50.2000

Radius of gyration: 45.5 Å; Cα contacts (8 Å, |Δi|>4): 3686; chains: 4; bounding box: 93×110×126 Å

Foldseek 3Di:
DAEEEEEEDFDLPGDFLLLLVQVVQVLCVVLVHHYAYEYHDQVALVLVRSVSSHDDQVRYDYLVCNLAADGSAAFDAFPVNVQVPDPDAFPDWDDDAQWIKGHDVVQQKIKIFGADHNPGGGTQKIFIAGNNATAKMFGGGPHGFKMFGWDADVHDTDTAKMFGAYPVGHTQWMGDDPNADQWIDGPPDIDGHVQVSVLVVLVVVVDAALYEYEYSWQPPNPVSCLVSCLNYAYEYEDRFQFFDPVPADLAGTGTDPRCPSCLVVVVSHQEYEAAFVQSVVVVQVCCCRHPNDGHHYAYFHSDFAQAQDEAPPAAQQAEEEEDQDDPQFCCVLVLVLCLVVCVVPVRHAYEYEHYDPDVVVVVVVNCPVPRDCSHPYDYDDDCLRPLLRYQAYETEGQEDRADDVLNNLSSLHAYEYADHDDHCVLQHPDPQRHHHHYDDPDDDDPVVSVSVNVVSVVVVPDPCRSCSVCSVVSRVCRHSVNSSVSVSVVSVVSSVD/DEEEADDDVVVVLVVVLCVVLPNLFQYEHQDPAQEDDLSYYLLPHQQADDGPDADADAQVRPDDPPPWDWADDQQWIFTHVVQTFKTFGWDQDLDTRGGAWIFGADNVGATAKIFGTHRNHDGQKIWGADDVSHTQWMFGHHPVGHGQWIAGPVQQWIWGDGPPDDIDIARHSLSSVVCVCVVVPGDPQEYEYADPPSSVVNQQVCLVDDHAYEYEHEDADDPADPPVCCLQVPDRTRYVAYEYLQVVVLVVCCRADPSRNPRYDYAHGAAQADDEFPLDAEEEEEEADDDQQCPVPQCVVDLSHEYEYEYLAADVVVVCVPDVSYDYYYNADSVRNVVSLVVAQAYEQRGDDEDDSPVVVSNLSHNRQYAYEPPGHDDPLQHAPVRYHHRCPVPHPCNVLVVCSVDDVVCVRSVRSVVSNSHDDSVRCVVRPVVRDDD/DEEEEEDEAFDPDDDQLLLLVLQVVVLCVVLVHHYAYEYNDQPFQRLVRCVVSPHDQVRYHYLVLNLAQDGRAAQPAFPVNVCVPPDDDFDDWDQDQQWIKGFDVPQGKMKIFGAPGSPDGRTQKIFIDGPHATAKMFGGRPHTQKMFGWDDDPNDTDTAKIWGAYPVRHTQWMGADPNADQWIDGPPDIDGHVQVSVLVSLVVVVAAAQYEYEYAFCPSNPVSCLVSCLRYAYEYEDDFDFWDVVPADQAGTGTDPGCCVCLVVVVSHQEYEAAFVQRVVVVQVCCCRHVVDHHHYDHFHSHAAAAQADDPDDQDAAEEEEDADDVLQPCVLVLLLCLVQPVPDPLYAYEYEHDDPPLVVSLVVSCVGDNNVRYYRDYHDDCLQVLLNGEEYDGARQTDRADPVLNNLSSQYAYEYAPHDDHCPLLDDCQQRFRHHHDDPDDDRVVCSVVVNVRVVVQSPDDRRVCSPCSCVSSVCRHSVNSSVVSVVPSVVSSVD/DEEEADDDVVVVLVQVLVVVLVNDDQHEYQDPAQEDPLSYYLLPDQQDDDGPAQDADAQQRPDDPPPWDWQDDQQWIFTDPVQTFKTFHWDQFQDTRGGQWIFGADNVGQTAWIQGTHRNHDRQKIWGADDVSHTAWMFGHRPVGHTAWIAGPVQRWIWGDHPPDDIDIHRHSLSVVVCVCVVVPGDPQEYEYEDLPSSVCNQLVVLVDHHAYEYEYEPADDPDDDVSCPQLVDDRRRYQAYEYAQVNRVVVCVHDDCSSPVHYHYAHGAAQADEEQPPDQEEEAEEQDDDQQCPVVVLVVPVVHAYEYEYCADDVVVVCCVSVSYDYYYVQDPVNVVVSLVRGQAYEHRGDDDDRSCVVVSNLRHNRHYAYEVPRPPPPLQDQPLGHYHNPPPCPCNPVLVVVDDDDPNVVRSVSSVVSNSHDDSVVVCVVPVVGD

Organism: Streptococcus gordonii (NCBI:txid1302)

GO terms:
  GO:0016757 glycosyltransferase activity (F, IDA)
  GO:0017122 protein N-acetylglucosaminyltransferase complex (C, IDA)
  GO:0006493 protein O-linked glycosylation (P, IDA)

InterPro domains:
  IPR001296 Glycosyl transferase, family 1 [PF00534] (316-448)
  IPR014267 Glycosyltransferase GtfA [MF_01472] (2-501)
  IPR014267 Glycosyltransferase GtfA [TIGR02918] (1-500)
  IPR054396 GtfA, extended beta-sheet meander domain [PF22145] (95-191)

Nearest PDB structures (foldseek):
  5e9t-assembly1_A  TM=9.891E-01  e=2.060E-91  Streptococcus gordonii
  4pqg-assembly1_A  TM=8.765E-01  e=3.041E-73  Streptococcus pneumoniae TIGR4
  7vfk-assembly1_A  TM=8.751E-01  e=1.237E-34  Staphylococcus aureus subsp. aureus USA300
  7vfn-assembly2_C  TM=8.789E-01  e=1.067E-32  Staphylococcus aureus subsp. aureus USA300
  7ec7-assembly1_A  TM=7.883E-01  e=6.932E-34  Staphylococcus aureus subsp. aureus USA300

Solvent-accessible surface area: 80670 Å² total